Protein 9CTM (pdb70)

Foldseek 3Di:
DDDDDDDFAFDDFFKFWQFKWKFWQVRLILVRVLVLLAVVHFSWDFDQPQHHQQVVHFHRIFRATDDLWFAQQVLLPHDQLLQQLAASLLRRLLLQLQLRCLQQLAALVRQAPFQEEEQEEEDDQVVVLLQPLPDDPSNPSNVCHRDQQNSQVSSCVSSVHDYHYGYFYPLVRQLVSVQVRVVCCRRRRGFKYWRAYWFHDHAVVVSVVCVVVQQADHDAQQFQAQPQRHWHEHTMNMIIMMGGQVPTQAGLWIWLHKDKDFPPDDPVDLQAEDLVGLLVGLQVGCVVSVPQLLFAAEEAEQRRRHPRPRLSRLVSCCVRRLVPHPAAHEYAHCCQRSIAHRSRRQVVVVSQVSSCLQVQKRRAGPNHDHGRPSRCCCVVRNHDYRHHIDRNPFTKYKYWDARGRTMTMITMIGHDFDAADAFPDLQDKFKQKAFFADPVLVVVVVVVCLVVSSDVSLSSSRLSHRQDQCSSTQWIKMWMHNDPDGDIDIDGADRDFFAEEEEEEDFPLDDQQQCVQVCVFPLLVVLLVVLQVLCVVVVDRLVCCNHVNDPVNCLAQQNRLLNFLSQLQSVLRVQVLFPFDHLAYEYWQSRVLSSCCSQVLDHSSLSSLLSNLLSCLQPVDCQAQKFWWWWQCAPVRCQVLADPQWHWAERLARRTTTIMGHPVSVVVSLVVSCVVNIPTGTDPNSRHGWQEPSLVVSLVVQLVVFQVPRDWDFGDPRYDAQQDDPVCCPPPLNTTCGSSVSSRSRHHHGNNLVRLVPRDLQHEYEYRTSAPPCQVSSDNRNDDNYHYAYQAHPPDPRSVVSNSNRVRVVVSNPGDTHRCSSGDDDDPNRRSNRDGSSVSNSVRHDGPDTHDHRHNVSNDD/DDDDDDDFAFDDFFKFWQFKWKFWQVRLILVRVLVCLQVVHFRKDFDQPQHHQQVVHFHRIFGETPDLFFAFCLLQVHDQLLQQLAASLLRRLLLQLQLRCLQQLAALVRQAPFQEEEQEEEDDQCVCLLAPLPDDPSNPSNVCHRDQQNSQVSSCVRSNHDYHYGYDYPLVSLLVSVQVRVVCCRRRSHFKYWRAYWFHDHAVVVSVVCVVVQQADHDAQQFQAQPQRHWHEHTMNMIIMMGGQVPTQAGLWIWLDKDKDFLPDDPVDLQAEDLVGLLVRLQVGCVVSVPQLLFAAEEAEQRRRHPRPRQSRLVSSCVRRLVPHPAAHEYAYCCQRRIAHRSRNQVVSVSQVSSCLQVQKRRAGPNHDHGHPSNCCCPVRNHDYRHHIDRNNFTKYKYWDQRGSGIIMITMIGHDFDAADAFPDLQDKFKQKAFFADPVLVVVVVVVCLVVSSDVSLSSSRLSHRQDQCSNGQWIKMWMHNDPDGDIDIDGADNDFFAEEEEEEAFPLDDQQQCVQVCVFPLLVVLLVVLQVLCVVVPDRLPCCNHVNDVVQVLAQQNRLLNFQSLLRSVLRVQVLFPFDHQAYEYWQSRVLSRCCSQVLDHSSLSSVLSNLLSCLDVPDDFAFKWKWWKQAAQVGQQVLQDPQWGWAERLARGITMIIGAHVSVVVSLVVVVVPPIHGHIDDDSRDGWQTPSLPRSLVVSLVVFVVPRDWDFGDPRYDAFQDDPVCCPPPLVTTCGSSVSSSSRHHGGNRLRSLVPRDLQHEYEYRTSADDSQVSSDNRRDDNYHYAYQAHPPDPRSVVSNSNRVRVVVSNTTDTRSCSSGDDDDPNRRSNRDGSSVSNSVRHDGPDTHDHRHNVSNDD

Sequence (1722 aa):
PPKTPNVVEPYKGEVAICGLSGRYPESANVGELEYNLFNKIDMVTIDNRRWEPGYLGTPERMGKVKTITDFDAEFFGVHTKGAQTMDPMLRNLLEVVYEAIVDAGESLESMKGTRTGVYIGVSNNEVDTAYMKNWTDDDAYMVQGCHHSMYPNWISFFFDFSGPSTAYNTASTSLVCLDAAERHLRMGVIDNAIVGGSNFIYRPATTKLFMGMNFLGSSTCKAFDESGDGFVRGEVASAILLKKADTAKRVYCTLVGSMLNNDGNQTNGILYPNSEAQEQLMTDIYSTHKIDANEVKYFECHGTGTQAGDPNETRAICNAVCKGKKDPLLIGSIKSNLGHGETASGINGISKVIITMHSRQIPPNLHFKNPNPKIPGLFDGRLKVVTETTPFDGGLIAINSFGMGGTNAHAIFRSFDKRAEPHPASDKPRLFTYCARTEEGLQKIFEEAHKHASNVEFHALCQESANTKPKSLPYRGATILNAEGEYTEIQKCPSKAREVWFVYSGMGSQWVGMGRSLMALDVFRQSIEETAAILSPFGVDLMSLLMDGTEDKLKEIMPPFICINAIQLALTDLLNSMGIVPDGLVGHSLGEVGCAYADGCLTRREAILSAFWRAKAVIDCEVKPGKMAAVELTWEEAKRLCPPGVVAACHNSQDSVTISGGAQEMTKFMAELSAQGVTVKEVNSNNISYHSSFMTEPAAYLKKGLEKEIVPKPRSKKWISTSIPEERWGNPEAQTADASYQANNLLSSVLFYEGLQKIPSNAIAIEIAPAGLLQSVIKKSLGQDCTIVALQKRKSPNNLEVFFSALGKCYSHGVPMNPLGLYPAVQFPVSIDTPMLSSMVSEAWDHSAKWRVPLVEEFEYPPKTPNVVEPYKGEVAICGLSGRYPESANVGELEYNLFNKIDMVTIDNRRWEPGYLGTPERMGKVKTITDFDAEFFGVHTKGAQTMDPMLRNLLEVVYEAIVDAGESLESMKGTRTGVYIGVSNNEVDTAYMKNWTDDDAYMVQGCHHSMYPNWISFFFDFSGPSTAYNTASTSLVCLDAAERHLRMGVIDNAIVGGSNFIYRPATTKLFMGMNFLGSSTCKAFDESGDGFVRGEVASAILLKKADTAKRVYCTLVGSMLNNDGNQTNGILYPNSEAQEQLMTDIYSTHKIDANEVKYFECHGTGTQAGDPNETRAICNAVCKGKKDPLLIGSIKSNLGHGETASGINGISKVIITMHSRQIPPNLHFKNPNPKIPGLFDGRLKVVTETTPFDGGLIAINSFGMGGTNAHAIFRSFDKRAEPHPASDKPRLFTYCARTEEGLQKIFEEAHKHASNVEFHALCQESANTKPKSLPYRGATILNAEGEYTEIQKCPSKAREVWFVYSGMGSQWVGMGRSLMALDVFRQSIEETAAILSPFGVDLMSLLMDGTEDKLKEIMPPFICINAIQLALTDLLNSMGIVPDGLVGHSLGEVGCAYADGCLTRREAILSAFWRAKAVIDCEVKPGKMAAVELTWEEAKRLCPPGVVAACHNSQDSVTISGGAQEMTKFMAELSAQGVTVKEVNSNNISYHSSFMTEPAAYLKKGLEKEIVPKPRSKKWISTSIPEERWGNPEAQTADASYQANNLLSSVLFYEGLQKIPSNAIAIEIAPAGLLQSVIKKSLGQDCTIVALQKRKSPNNLEVFFSALGKCYSHGVPMNPLGLYPAVQFPVSIDTPMLSSMVSEAWDHSAKWRVPLVEEFEY

Organism: Elysia chlorotica (NCBI:txid188477)

Radius of gyration: 47.76 Å; Cα contacts (8 Å, |Δi|>4): 4162; chains: 2; bounding box: 87×82×173 Å

InterPro domains:
  IPR001227 Acyl transferase domain superfamily [G3DSA:3.40.366.10] (380-674)
  IPR011032 GroES-like superfamily [SSF50129] (1426-1535)
  IPR013968 Polyketide synthase-like, ketoreductase domain [PF08659] (1743-1923)
  IPR014030 Beta-ketoacyl synthase-like, N-terminal domain [PF00109] (2-139)
  IPR014031 Beta-ketoacyl synthase, C-terminal domain [PF02801] (176-250)
  IPR014043 Acyl transferase domain [PF00698] (383-689)
  IPR014043 Acyl transferase domain [SM00827] (385-675)
  IPR016035 Acyl transferase/acyl hydrolase/lysophospholipase [SSF52151] (382-662)
  IPR016036 Malonyl-CoA ACP transacylase, ACP-binding [SSF55048] (507-561)
  IPR016039 Thiolase-like [G3DSA:3.40.47.10] (1-297)
  IPR016039 Thiolase-like [SSF53901] (2-141)
  IPR016039 Thiolase-like [SSF53901] (110-299)
  IPR020841 Polyketide synthase, beta-ketoacyl synthase domain [PS52004] (1-297)
  IPR020841 Polyketide synthase, beta-ketoacyl synthase domain [SM00825] (1-300)
  IPR020843 Enoylreductase domain [SM00829] (1391-1712)
  IPR029063 S-adenosyl-L-methionine-dependent methyltransferase superfamily [G3DSA:3.40.50.150] (981-1252)
  IPR029063 S-adenosyl-L-methionine-dependent methyltransferase superfamily [SSF53335] (1033-1242)
  IPR032821 Polyketide synthase, C-terminal extension [PF16197] (253-362)
  IPR036291 NAD(P)-binding domain superfamily [SSF51735] (1501-1633)
  IPR036291 NAD(P)-binding domain superfamily [SSF51735] (1740-1974)

Structure (mmCIF, N/CA/C/O backbone):
data_9CTM
#
_entry.id   9CTM
#
_cell.length_a   1.00
_cell.length_b   1.00
_cell.length_c   1.00
_cell.angle_alpha   90.00
_cell.angle_beta   90.00
_cell.angle_gamma   90.00
#
_symmetry.space_group_name_H-M   'P 1'
#
loop_
_atom_site.group_PDB
_atom_site.id
_atom_site.type_symbol
_atom_site.label_atom_id
_atom_site.label_alt_id
_atom_site.label_comp_id
_atom_site.label_asym_id
_atom_site.label_entity_id
_atom_site.label_seq_id
_atom_site.pdbx_PDB_ins_code
_atom_site.Cartn_x
_atom_site.Cartn_y
_atom_site.Cartn_z
_atom_site.occupancy
_atom_site.B_iso_or_equiv
_atom_site.auth_seq_id
_atom_site.auth_comp_id
_atom_site.auth_asym_id
_atom_site.auth_atom_id
_atom_site.pdbx_PDB_model_num
ATOM 1 N N . PRO A 1 16 ? 169.454 234.680 148.898 1.00 94.51 16 PRO A N 1
ATOM 2 C CA . PRO A 1 16 ? 170.050 233.564 149.639 1.00 96.60 16 PRO A CA 1
ATOM 3 C C . PRO A 1 16 ? 169.637 233.516 151.113 1.00 95.41 16 PRO A C 1
ATOM 4 O O . PRO A 1 16 ? 169.358 232.427 151.614 1.00 88.52 16 PRO A O 1
ATOM 15 N N . PRO A 1 17 ? 169.601 234.661 151.798 1.00 91.56 17 PRO A N 1
ATOM 16 C CA . PRO A 1 17 ? 169.142 234.655 153.193 1.00 84.78 17 PRO A CA 1
ATOM 17 C C . PRO A 1 17 ? 167.722 234.120 153.303 1.00 85.64 17 PRO A C 1
ATOM 18 O O . PRO A 1 17 ? 166.881 234.349 152.431 1.00 85.35 17 PRO A O 1
ATOM 29 N N . LYS A 1 18 ? 167.461 233.401 154.391 1.00 81.47 18 LYS A N 1
ATOM 30 C CA . LYS A 1 18 ? 166.163 232.787 154.637 1.00 74.55 18 LYS A CA 1
ATOM 31 C C . LYS A 1 18 ? 165.399 233.602 155.671 1.00 72.10 18 LYS A C 1
ATOM 32 O O . LYS A 1 18 ? 165.949 233.959 156.718 1.00 70.71 18 LYS A O 1
ATOM 51 N N . THR A 1 19 ? 164.139 233.891 155.375 1.00 74.17 19 THR A N 1
ATOM 52 C CA . THR A 1 19 ? 163.303 234.654 156.295 1.00 75.51 19 THR A CA 1
ATOM 53 C C . THR A 1 19 ? 162.919 233.778 157.482 1.00 74.99 19 THR A C 1
ATOM 54 O O . THR A 1 19 ? 162.315 232.716 157.281 1.00 72.24 19 THR A O 1
ATOM 65 N N . PRO A 1 20 ? 163.240 234.165 158.717 1.00 70.91 20 PRO A N 1
ATOM 66 C CA . PRO A 1 20 ? 162.857 233.330 159.863 1.00 66.38 20 PRO A CA 1
ATOM 67 C C . PRO A 1 20 ? 161.347 233.170 159.958 1.00 71.81 20 PRO A C 1
ATOM 68 O O . PRO A 1 20 ? 160.586 234.098 159.676 1.00 77.55 20 PRO A O 1
ATOM 79 N N . ASN A 1 21 ? 160.919 231.977 160.359 1.00 69.76 21 ASN A N 1
ATOM 80 C CA . ASN A 1 21 ? 159.507 231.723 160.603 1.00 67.68 21 ASN A CA 1
ATOM 81 C C . ASN A 1 21 ? 159.095 232.321 161.941 1.00 69.28 21 ASN A C 1
ATOM 82 O O . ASN A 1 21 ? 159.857 232.293 162.912 1.00 73.34 21 ASN A O 1
ATOM 93 N N . VAL A 1 22 ? 157.880 232.864 161.989 1.00 69.91 22 VAL A N 1
ATOM 94 C CA . VAL A 1 22 ? 157.367 233.514 163.193 1.00 71.12 22 VAL A CA 1
ATOM 95 C C . VAL A 1 22 ? 156.776 232.424 164.083 1.00 73.30 22 VAL A C 1
ATOM 96 O O . VAL A 1 22 ? 155.662 231.951 163.850 1.00 75.86 22 VAL A O 1
ATOM 109 N N . VAL A 1 23 ? 157.522 232.023 165.106 1.00 69.77 23 VAL A N 1
ATOM 110 C CA . VAL A 1 23 ? 157.080 231.021 166.069 1.00 65.37 23 VAL A CA 1
ATOM 111 C C . VAL A 1 23 ? 156.545 231.780 167.278 1.00 67.55 23 VAL A C 1
ATOM 112 O O . VAL A 1 23 ? 157.314 232.274 168.108 1.00 69.95 23 VAL A O 1
ATOM 125 N N . GLU A 1 24 ? 155.223 231.875 167.380 1.00 66.86 24 GLU A N 1
ATOM 126 C CA . GLU A 1 24 ? 154.571 232.574 168.474 1.00 64.28 24 GLU A CA 1
ATOM 127 C C . GLU A 1 24 ? 153.477 231.700 169.069 1.00 63.84 24 GLU A C 1
ATOM 128 O O . GLU A 1 24 ? 152.902 230.859 168.370 1.00 64.32 24 GLU A O 1
ATOM 140 N N . PRO A 1 25 ? 153.169 231.873 170.355 1.00 61.88 25 PRO A N 1
ATOM 141 C CA . PRO A 1 25 ? 152.108 231.062 170.965 1.00 55.80 25 PRO A CA 1
ATOM 142 C C . PRO A 1 25 ? 150.771 231.277 170.272 1.00 56.16 25 PRO A C 1
ATOM 143 O O . PRO A 1 25 ? 150.451 232.380 169.823 1.00 63.90 25 PRO A O 1
ATOM 154 N N . TYR A 1 26 ? 149.988 230.205 170.190 1.00 52.07 26 TYR A N 1
ATOM 155 C CA . TYR A 1 26 ? 148.651 230.238 169.614 1.00 53.96 26 TYR A CA 1
ATOM 156 C C . TYR A 1 26 ? 147.626 230.115 170.732 1.00 58.11 26 TYR A C 1
ATOM 157 O O . TYR A 1 26 ? 147.706 229.196 171.555 1.00 60.27 26 TYR A O 1
ATOM 175 N N . LYS A 1 27 ? 146.665 231.039 170.758 1.00 58.44 27 LYS A N 1
ATOM 176 C CA . LYS A 1 27 ? 145.654 231.091 171.806 1.00 56.73 27 LYS A CA 1
ATOM 177 C C . LYS A 1 27 ? 144.258 230.765 171.291 1.00 56.76 27 LYS A C 1
ATOM 178 O O . LYS A 1 27 ? 143.288 230.870 172.050 1.00 62.82 27 LYS A O 1
ATOM 197 N N . GLY A 1 28 ? 144.128 230.373 170.025 1.00 56.68 28 GLY A N 1
ATOM 198 C CA . GLY A 1 28 ? 142.841 230.064 169.441 1.00 56.83 28 GLY A CA 1
ATOM 199 C C . GLY A 1 28 ? 142.420 228.629 169.697 1.00 56.48 28 GLY A C 1
ATOM 200 O O . GLY A 1 28 ? 142.975 227.920 170.538 1.00 53.15 28 GLY A O 1
ATOM 204 N N . GLU A 1 29 ? 141.409 228.203 168.946 1.00 57.43 29 GLU A N 1
ATOM 205 C CA . GLU A 1 29 ? 140.846 226.869 169.088 1.00 50.76 29 GLU A CA 1
ATOM 206 C C . GLU A 1 29 ? 141.483 225.907 168.092 1.00 47.73 29 GLU A C 1
ATOM 207 O O . GLU A 1 29 ? 141.919 226.301 167.007 1.00 48.33 29 GLU A O 1
ATOM 219 N N . VAL A 1 30 ? 141.532 224.635 168.478 1.00 42.93 30 VAL A N 1
ATOM 220 C CA . VAL A 1 30 ? 142.044 223.560 167.635 1.00 39.10 30 VAL A CA 1
ATOM 221 C C . VAL A 1 30 ? 140.887 222.624 167.319 1.00 43.69 30 VAL A C 1
ATOM 222 O O . VAL A 1 30 ? 140.210 222.133 168.231 1.00 48.57 30 VAL A O 1
ATOM 235 N N . ALA A 1 31 ? 140.660 222.378 166.031 1.00 40.28 31 ALA A N 1
ATOM 236 C CA . ALA A 1 31 ? 139.512 221.616 165.564 1.00 37.95 31 ALA A CA 1
ATOM 237 C C . ALA A 1 31 ? 139.966 220.398 164.772 1.00 36.67 31 ALA A C 1
ATOM 238 O O . ALA A 1 31 ? 140.904 220.476 163.971 1.00 38.31 31 ALA A O 1
ATOM 245 N N . ILE A 1 32 ? 139.289 219.277 165.004 1.00 38.72 32 ILE A N 1
ATOM 246 C CA . ILE A 1 32 ? 139.499 218.067 164.215 1.00 37.69 32 ILE A CA 1
ATOM 247 C C . ILE A 1 32 ? 138.642 218.172 162.961 1.00 39.80 32 ILE A C 1
ATOM 248 O O . ILE A 1 32 ? 137.414 218.279 163.043 1.00 40.67 32 ILE A O 1
ATOM 264 N N . CYS A 1 33 ? 139.287 218.138 161.796 1.00 38.27 33 CYS A N 1
ATOM 265 C CA . CYS A 1 33 ? 138.615 218.395 160.528 1.00 31.87 33 CYS A CA 1
ATOM 266 C C . CYS A 1 33 ? 138.372 217.137 159.707 1.00 35.58 33 CYS A C 1
ATOM 267 O O . CYS A 1 33 ? 137.304 217.000 159.103 1.00 42.27 33 CYS A O 1
ATOM 275 N N . GLY A 1 34 ? 139.331 216.218 159.664 1.00 36.33 34 GLY A N 1
ATOM 276 C CA . GLY A 1 34 ? 139.222 215.027 158.845 1.00 34.74 34 GLY A CA 1
ATOM 277 C C . GLY A 1 34 ? 139.364 213.764 159.672 1.00 35.29 34 GLY A C 1
ATOM 278 O O . GLY A 1 34 ? 140.072 213.738 160.679 1.00 36.08 34 GLY A O 1
ATOM 282 N N . LEU A 1 35 ? 138.678 212.710 159.232 1.00 38.29 35 LEU A N 1
ATOM 283 C CA . LEU A 1 35 ? 138.765 211.409 159.876 1.00 35.66 35 LEU A CA 1
ATOM 284 C C . LEU A 1 35 ? 138.624 210.328 158.816 1.00 36.78 35 LEU A C 1
ATOM 285 O O . LEU A 1 35 ? 137.765 210.418 157.935 1.00 39.72 35 LEU A O 1
ATOM 301 N N . SER A 1 36 ? 139.475 209.310 158.910 1.00 33.87 36 SER A N 1
ATOM 302 C CA . SER A 1 36 ? 139.408 208.161 158.021 1.00 32.96 36 SER A CA 1
ATOM 303 C C . SER A 1 36 ? 140.159 207.012 158.674 1.00 36.07 36 SER A C 1
ATOM 304 O O . SER A 1 36 ? 140.978 207.216 159.573 1.00 37.93 36 SER A O 1
ATOM 312 N N . GLY A 1 37 ? 139.869 205.799 158.212 1.00 38.27 37 GLY A N 1
ATOM 313 C CA . GLY A 1 37 ? 140.541 204.632 158.746 1.00 37.64 37 GLY A CA 1
ATOM 314 C C . GLY A 1 37 ? 139.893 203.315 158.380 1.00 39.50 37 GLY A C 1
ATOM 315 O O . GLY A 1 37 ? 138.742 203.275 157.936 1.00 41.52 37 GLY A O 1
ATOM 319 N N . ARG A 1 38 ? 140.635 202.228 158.567 1.00 41.46 38 ARG A N 1
ATOM 320 C CA . ARG A 1 38 ? 140.133 200.875 158.376 1.00 35.78 38 ARG A CA 1
ATOM 321 C C . ARG A 1 38 ? 139.917 200.242 159.742 1.00 38.39 38 ARG A C 1
ATOM 322 O O . ARG A 1 38 ? 140.833 200.222 160.572 1.00 44.02 38 ARG A O 1
ATOM 343 N N . TYR A 1 39 ? 138.717 199.728 159.970 1.00 39.11 39 TYR A N 1
ATOM 344 C CA . TYR A 1 39 ? 138.327 199.128 161.233 1.00 40.29 39 TYR A CA 1
ATOM 345 C C . TYR A 1 39 ? 137.821 197.712 160.993 1.00 43.67 39 TYR A C 1
ATOM 346 O O . TYR A 1 39 ? 137.443 197.362 159.868 1.00 49.59 39 TYR A O 1
ATOM 364 N N . PRO A 1 40 ? 137.814 196.866 162.021 1.00 39.68 40 PRO A N 1
ATOM 365 C CA . PRO A 1 40 ? 137.398 195.472 161.821 1.00 39.75 40 PRO A CA 1
ATOM 366 C C . PRO A 1 40 ? 136.032 195.389 161.157 1.00 43.95 40 PRO A C 1
ATOM 367 O O . PRO A 1 40 ? 135.067 196.022 161.592 1.00 49.21 40 PRO A O 1
ATOM 378 N N . GLU A 1 41 ? 135.956 194.597 160.088 1.00 43.94 41 GLU A N 1
ATOM 379 C CA . GLU A 1 41 ? 134.724 194.445 159.318 1.00 46.73 41 GLU A CA 1
ATOM 380 C C . GLU A 1 41 ? 134.199 195.803 158.858 1.00 48.56 41 GLU A C 1
ATOM 381 O O . GLU A 1 41 ? 132.993 196.058 158.848 1.00 48.02 41 GLU A O 1
ATOM 393 N N . SER A 1 42 ? 135.119 196.685 158.474 1.00 47.59 42 SER A N 1
ATOM 394 C CA . SER A 1 42 ? 134.750 198.024 158.021 1.00 44.00 42 SER A CA 1
ATOM 395 C C . SER A 1 42 ? 135.894 198.584 157.193 1.00 43.48 42 SER A C 1
ATOM 396 O O . SER A 1 42 ? 136.994 198.788 157.716 1.00 47.52 42 SER A O 1
ATOM 404 N N . ALA A 1 43 ? 135.639 198.833 155.911 1.00 43.93 43 ALA A N 1
ATOM 405 C CA . ALA A 1 43 ? 136.640 199.386 155.010 1.00 47.25 43 ALA A CA 1
ATOM 406 C C . ALA A 1 43 ? 136.666 200.909 155.014 1.00 49.11 43 ALA A C 1
ATOM 407 O O . ALA A 1 43 ? 137.534 201.499 154.362 1.00 51.52 43 ALA A O 1
ATOM 414 N N . ASN A 1 44 ? 135.748 201.556 155.725 1.00 45.39 44 ASN A N 1
ATOM 415 C CA . ASN A 1 44 ? 135.690 203.012 155.765 1.00 43.01 44 ASN A CA 1
ATOM 416 C C . ASN A 1 44 ? 134.924 203.430 157.014 1.00 43.57 44 ASN A C 1
ATOM 417 O O . ASN A 1 44 ? 134.398 202.595 157.755 1.00 46.16 44 ASN A O 1
ATOM 428 N N . VAL A 1 45 ? 134.866 204.744 157.241 1.00 41.45 45 VAL A N 1
ATOM 429 C CA . VAL A 1 45 ? 134.185 205.264 158.423 1.00 37.33 45 VAL A CA 1
ATOM 430 C C . VAL A 1 45 ? 132.688 204.992 158.342 1.00 40.69 45 VAL A C 1
ATOM 431 O O . VAL A 1 45 ? 132.034 204.746 159.362 1.00 48.03 45 VAL A O 1
ATOM 444 N N . GLY A 1 46 ? 132.118 205.050 157.137 1.00 41.08 46 GLY A N 1
ATOM 445 C CA . GLY A 1 46 ? 130.693 204.796 156.996 1.00 40.11 46 GLY A CA 1
ATOM 446 C C . GLY A 1 46 ? 130.304 203.396 157.430 1.00 43.84 46 GLY A C 1
ATOM 447 O O . GLY A 1 46 ? 129.291 203.203 158.109 1.00 50.40 46 GLY A O 1
ATOM 451 N N . GLU A 1 47 ? 131.098 202.397 157.038 1.00 43.19 47 GLU A N 1
ATOM 452 C CA . GLU A 1 47 ? 130.818 201.027 157.452 1.00 41.01 47 GLU A CA 1
ATOM 453 C C . GLU A 1 47 ? 130.933 200.878 158.964 1.00 44.97 47 GLU A C 1
ATOM 454 O O . GLU A 1 47 ? 130.121 200.187 159.592 1.00 49.93 47 GLU A O 1
ATOM 466 N N . LEU A 1 48 ? 131.940 201.516 159.567 1.00 42.70 48 LEU A N 1
ATOM 467 C CA . LEU A 1 48 ? 132.073 201.472 161.019 1.00 40.49 48 LEU A CA 1
ATOM 468 C C . LEU A 1 48 ? 130.857 202.089 161.697 1.00 41.25 48 LEU A C 1
ATOM 469 O O . LEU A 1 48 ? 130.342 201.545 162.679 1.00 45.62 48 LEU A O 1
ATOM 485 N N . GLU A 1 49 ? 130.389 203.230 161.188 1.00 42.00 49 GLU A N 1
ATOM 486 C CA . GLU A 1 49 ? 129.213 203.873 161.766 1.00 43.20 49 GLU A CA 1
ATOM 487 C C . GLU A 1 49 ? 127.986 202.981 161.638 1.00 47.61 49 GLU A C 1
ATOM 488 O O . GLU A 1 49 ? 127.211 202.832 162.591 1.00 52.30 49 GLU A O 1
ATOM 500 N N . TYR A 1 50 ? 127.796 202.373 160.464 1.00 44.60 50 TYR A N 1
ATOM 501 C CA . TYR A 1 50 ? 126.653 201.489 160.267 1.00 45.23 50 TYR A CA 1
ATOM 502 C C . TYR A 1 50 ? 126.705 200.306 161.225 1.00 48.34 50 TYR A C 1
ATOM 503 O O . TYR A 1 50 ? 125.690 199.942 161.830 1.00 52.16 50 TYR A O 1
ATOM 521 N N . ASN A 1 51 ? 127.881 199.693 161.377 1.00 46.46 51 ASN A N 1
ATOM 522 C CA . ASN A 1 51 ? 128.011 198.565 162.293 1.00 44.14 51 ASN A CA 1
ATOM 523 C C . ASN A 1 51 ? 127.746 198.991 163.732 1.00 44.62 51 ASN A C 1
ATOM 524 O O . ASN A 1 51 ? 127.060 198.285 164.480 1.00 48.82 51 ASN A O 1
ATOM 535 N N . LEU A 1 52 ? 128.284 200.143 164.138 1.00 46.06 52 LEU A N 1
ATOM 536 C CA . LEU A 1 52 ? 128.097 200.605 165.509 1.00 45.19 52 LEU A CA 1
ATOM 537 C C . LEU A 1 52 ? 126.629 200.883 165.804 1.00 48.56 52 LEU A C 1
ATOM 538 O O . LEU A 1 52 ? 126.125 200.521 166.873 1.00 52.88 52 LEU A O 1
ATOM 554 N N . PHE A 1 53 ? 125.926 201.524 164.869 1.00 48.21 53 PHE A N 1
ATOM 555 C CA . PHE A 1 53 ? 124.540 201.906 165.106 1.00 47.44 53 PHE A CA 1
ATOM 556 C C . PHE A 1 53 ? 123.552 200.776 164.849 1.00 51.58 53 PHE A C 1
ATOM 557 O O . PHE A 1 53 ? 122.361 200.944 165.136 1.00 52.22 53 PHE A O 1
ATOM 574 N N . ASN A 1 54 ? 124.006 199.639 164.322 1.00 51.85 54 ASN A N 1
ATOM 575 C CA . ASN A 1 54 ? 123.146 198.487 164.082 1.00 50.62 54 ASN A CA 1
ATOM 576 C C . ASN A 1 54 ? 123.451 197.326 165.021 1.00 53.63 54 ASN A C 1
ATOM 577 O O . ASN A 1 54 ? 122.943 196.220 164.807 1.00 57.67 54 ASN A O 1
ATOM 588 N N . LYS A 1 55 ? 124.259 197.550 166.055 1.00 51.32 55 LYS A N 1
ATOM 589 C CA . LYS A 1 55 ? 124.594 196.514 167.031 1.00 50.21 55 LYS A CA 1
ATOM 590 C C . LYS A 1 55 ? 125.143 195.268 166.339 1.00 50.78 55 LYS A C 1
ATOM 591 O O . LYS A 1 55 ? 124.746 194.136 166.625 1.00 56.62 55 LYS A O 1
ATOM 610 N N . ILE A 1 56 ? 126.072 195.488 165.412 1.00 47.70 56 ILE A N 1
ATOM 611 C CA . ILE A 1 56 ? 126.716 194.414 164.665 1.00 49.18 56 ILE A CA 1
ATOM 612 C C . ILE A 1 56 ? 128.102 194.186 165.252 1.00 49.31 56 ILE A C 1
ATOM 613 O O . ILE A 1 56 ? 128.905 195.122 165.351 1.00 48.11 56 ILE A O 1
ATOM 629 N N . ASP A 1 57 ? 128.382 192.944 165.639 1.00 49.25 57 ASP A N 1
ATOM 630 C CA . ASP A 1 57 ? 129.680 192.606 166.207 1.00 47.37 57 ASP A CA 1
ATOM 631 C C . ASP A 1 57 ? 130.727 192.562 165.101 1.00 50.10 57 ASP A C 1
ATOM 632 O O . ASP A 1 57 ? 130.569 191.835 164.114 1.00 54.61 57 ASP A O 1
ATOM 641 N N . MET A 1 58 ? 131.796 193.338 165.264 1.00 46.29 58 MET A N 1
ATOM 642 C CA . MET A 1 58 ? 132.846 193.439 164.261 1.00 45.64 58 MET A CA 1
ATOM 643 C C . MET A 1 58 ? 133.994 192.467 164.500 1.00 47.12 58 MET A C 1
ATOM 644 O O . MET A 1 58 ? 134.951 192.460 163.719 1.00 52.90 58 MET A O 1
ATOM 658 N N . VAL A 1 59 ? 133.926 191.654 165.550 1.00 48.92 59 VAL A N 1
ATOM 659 C CA . VAL A 1 59 ? 134.907 190.605 165.804 1.00 55.64 59 VAL A CA 1
ATOM 660 C C . VAL A 1 59 ? 134.318 189.286 165.325 1.00 58.73 59 VAL A C 1
ATOM 661 O O . VAL A 1 59 ? 133.212 188.906 165.731 1.00 59.03 59 VAL A O 1
ATOM 674 N N . THR A 1 60 ? 135.048 188.594 164.454 1.00 54.48 60 THR A N 1
ATOM 675 C CA . THR A 1 60 ? 134.551 187.397 163.792 1.00 56.76 60 THR A CA 1
ATOM 676 C C . THR A 1 60 ? 135.569 186.273 163.923 1.00 56.21 60 THR A C 1
ATOM 677 O O . THR A 1 60 ? 136.711 186.478 164.343 1.00 55.58 60 THR A O 1
ATOM 688 N N . ILE A 1 61 ? 135.133 185.072 163.554 1.00 59.03 61 ILE A N 1
ATOM 689 C CA . ILE A 1 61 ? 135.959 183.872 163.594 1.00 54.33 61 ILE A CA 1
ATOM 690 C C . ILE A 1 61 ? 136.164 183.399 162.162 1.00 55.81 61 ILE A C 1
ATOM 691 O O . ILE A 1 61 ? 135.201 183.034 161.477 1.00 58.91 61 ILE A O 1
ATOM 707 N N . ASP A 1 62 ? 137.411 183.404 161.713 1.00 52.96 62 ASP A N 1
ATOM 708 C CA . ASP A 1 62 ? 137.768 182.979 160.361 1.00 55.45 62 ASP A CA 1
ATOM 709 C C . ASP A 1 62 ? 139.283 182.799 160.319 1.00 55.42 62 ASP A C 1
ATOM 710 O O . ASP A 1 62 ? 139.959 182.862 161.353 1.00 59.91 62 ASP A O 1
ATOM 719 N N . ASN A 1 63 ? 139.818 182.578 159.121 1.00 51.65 63 ASN A N 1
ATOM 720 C CA . ASN A 1 63 ? 141.234 182.291 158.918 1.00 53.30 63 ASN A CA 1
ATOM 721 C C . ASN A 1 63 ? 141.902 183.367 158.068 1.00 53.90 63 ASN A C 1
ATOM 722 O O . ASN A 1 63 ? 142.768 183.078 157.239 1.00 54.04 63 ASN A O 1
ATOM 733 N N . ARG A 1 64 ? 141.509 184.628 158.263 1.00 50.16 64 ARG A N 1
ATOM 734 C CA . ARG A 1 64 ? 142.148 185.713 157.524 1.00 46.75 64 ARG A CA 1
ATOM 735 C C . ARG A 1 64 ? 143.626 185.822 157.878 1.00 48.84 64 ARG A C 1
ATOM 736 O O . ARG A 1 64 ? 144.472 186.008 156.995 1.00 52.66 64 ARG A O 1
ATOM 757 N N . ARG A 1 65 ? 143.956 185.708 159.164 1.00 47.57 65 ARG A N 1
ATOM 758 C CA . ARG A 1 65 ? 145.336 185.749 159.635 1.00 47.88 65 ARG A CA 1
ATOM 759 C C . ARG A 1 65 ? 145.887 184.357 159.920 1.00 51.17 65 ARG A C 1
ATOM 760 O O . ARG A 1 65 ? 146.969 184.008 159.441 1.00 52.92 65 ARG A O 1
ATOM 781 N N . TRP A 1 66 ? 145.159 183.555 160.692 1.00 51.03 66 TRP A N 1
ATOM 782 C CA . TRP A 1 66 ? 145.554 182.181 160.966 1.00 50.03 66 TRP A CA 1
ATOM 783 C C . TRP A 1 66 ? 144.304 181.394 161.335 1.00 54.06 66 TRP A C 1
ATOM 784 O O . TRP A 1 66 ? 143.242 181.964 161.595 1.00 54.99 66 TRP A O 1
ATOM 805 N N . GLU A 1 67 ? 144.447 180.072 161.356 1.00 56.45 67 GLU A N 1
ATOM 806 C CA . GLU A 1 67 ? 143.300 179.208 161.576 1.00 57.01 67 GLU A CA 1
ATOM 807 C C . GLU A 1 67 ? 142.665 179.508 162.935 1.00 56.36 67 GLU A C 1
ATOM 808 O O . GLU A 1 67 ? 143.367 179.835 163.897 1.00 59.43 67 GLU A O 1
ATOM 820 N N . PRO A 1 68 ? 141.331 179.402 163.048 1.00 51.61 68 PRO A N 1
ATOM 821 C CA . PRO A 1 68 ? 140.682 179.716 164.331 1.00 52.36 68 PRO A CA 1
ATOM 822 C C . PRO A 1 68 ? 141.008 178.698 165.412 1.00 59.52 68 PRO A C 1
ATOM 823 O O . PRO A 1 68 ? 140.195 177.824 165.728 1.00 65.06 68 PRO A O 1
ATOM 834 N N . GLY A 1 69 ? 142.203 178.807 165.986 1.00 57.10 69 GLY A N 1
ATOM 835 C CA . GLY A 1 69 ? 142.642 177.878 167.008 1.00 53.95 69 GLY A CA 1
ATOM 836 C C . GLY A 1 69 ? 144.093 177.475 166.850 1.00 54.10 69 GLY A C 1
ATOM 837 O O . GLY A 1 69 ? 144.610 176.674 167.635 1.00 54.27 69 GLY A O 1
ATOM 841 N N . TYR A 1 70 ? 144.760 178.021 165.836 1.00 52.58 70 TYR A N 1
ATOM 842 C CA . TYR A 1 70 ? 146.164 177.709 165.611 1.00 52.30 70 TYR A CA 1
ATOM 843 C C . TYR A 1 70 ? 146.983 178.061 166.846 1.00 54.34 70 TYR A C 1
ATOM 844 O O . TYR A 1 70 ? 146.865 179.161 167.393 1.00 58.29 70 TYR A O 1
ATOM 862 N N . LEU A 1 71 ? 147.815 177.117 167.286 1.00 55.18 71 LEU A N 1
ATOM 863 C CA . LEU A 1 71 ? 148.638 177.270 168.483 1.00 51.54 71 LEU A CA 1
ATOM 864 C C . LEU A 1 71 ? 147.799 177.533 169.730 1.00 51.88 71 LEU A C 1
ATOM 865 O O . LEU A 1 71 ? 148.323 177.998 170.747 1.00 53.42 71 LEU A O 1
ATOM 881 N N . GLY A 1 72 ? 146.501 177.242 169.679 1.00 53.11 72 GLY A N 1
ATOM 882 C CA . GLY A 1 72 ? 145.636 177.449 170.822 1.00 53.34 72 GLY A CA 1
ATOM 883 C C . GLY A 1 72 ? 145.193 178.877 171.046 1.00 57.01 72 GLY A C 1
ATOM 884 O O . GLY A 1 72 ? 144.611 179.167 172.098 1.00 54.11 72 GLY A O 1
ATOM 888 N N . THR A 1 73 ? 145.446 179.778 170.100 1.00 55.99 73 THR A N 1
ATOM 889 C CA . THR A 1 73 ? 145.050 181.165 170.264 1.00 52.24 73 THR A CA 1
ATOM 890 C C . THR A 1 73 ? 143.529 181.296 170.205 1.00 53.99 73 THR A C 1
ATOM 891 O O . THR A 1 73 ? 142.843 180.434 169.650 1.00 56.38 73 THR A O 1
ATOM 902 N N . PRO A 1 74 ? 142.976 182.365 170.780 1.00 53.81 74 PRO A N 1
ATOM 903 C CA . PRO A 1 74 ? 141.520 182.549 170.729 1.00 52.26 74 PRO A CA 1
ATOM 904 C C . PRO A 1 74 ? 141.017 182.595 169.294 1.00 54.39 74 PRO A C 1
ATOM 905 O O . PRO A 1 74 ? 141.665 183.151 168.404 1.00 54.01 74 PRO A O 1
ATOM 916 N N . GLU A 1 75 ? 139.844 181.998 169.077 1.00 51.83 75 GLU A N 1
ATOM 917 C CA . GLU A 1 75 ? 139.307 181.889 167.724 1.00 55.02 75 GLU A CA 1
ATOM 918 C C . GLU A 1 75 ? 138.878 183.249 167.185 1.00 54.89 75 GLU A C 1
ATOM 919 O O . GLU A 1 75 ? 139.226 183.619 166.058 1.00 57.77 75 GLU A O 1
ATOM 931 N N . ARG A 1 76 ? 138.124 184.008 167.975 1.00 52.32 76 ARG A N 1
ATOM 932 C CA . ARG A 1 76 ? 137.582 185.276 167.509 1.00 53.39 76 ARG A CA 1
ATOM 933 C C . ARG A 1 76 ? 138.628 186.381 167.593 1.00 50.31 76 ARG A C 1
ATOM 934 O O . ARG A 1 76 ? 139.490 186.390 168.476 1.00 50.09 76 ARG A O 1
ATOM 955 N N . MET A 1 77 ? 138.541 187.321 166.654 1.00 53.07 77 MET A N 1
ATOM 956 C CA . MET A 1 77 ? 139.492 188.421 166.575 1.00 45.12 77 MET A CA 1
ATOM 957 C C . MET A 1 77 ? 138.870 189.542 165.756 1.00 45.78 77 MET A C 1
ATOM 958 O O . MET A 1 77 ? 137.924 189.328 164.993 1.00 57.98 77 MET A O 1
ATOM 972 N N . GLY A 1 78 ? 139.420 190.743 165.922 1.00 44.11 78 GLY A N 1
ATOM 973 C CA . GLY A 1 78 ? 139.015 191.883 165.122 1.00 46.73 78 GLY A CA 1
ATOM 974 C C . GLY A 1 78 ? 139.991 192.150 163.995 1.00 50.51 78 GLY A C 1
ATOM 975 O O . GLY A 1 78 ? 141.102 192.636 164.230 1.00 52.46 78 GLY A O 1
ATOM 979 N N . LYS A 1 79 ? 139.590 191.836 162.765 1.00 48.05 79 LYS A N 1
ATOM 980 C CA . LYS A 1 79 ? 140.464 191.914 161.604 1.00 47.13 79 LYS A CA 1
ATOM 981 C C . LYS A 1 79 ? 139.849 192.815 160.543 1.00 47.02 79 LYS A C 1
ATOM 982 O O . LYS A 1 79 ? 138.637 192.776 160.307 1.00 49.15 79 LYS A O 1
ATOM 1001 N N . VAL A 1 80 ? 140.692 193.626 159.904 1.00 43.44 80 VAL A N 1
ATOM 1002 C CA . VAL A 1 80 ? 140.255 194.494 158.817 1.00 43.44 80 VAL A CA 1
ATOM 1003 C C . VAL A 1 80 ? 139.988 193.640 157.584 1.00 50.90 80 VAL A C 1
ATOM 1004 O O . VAL A 1 80 ? 140.394 192.474 157.523 1.00 56.03 80 VAL A O 1
ATOM 1017 N N . LYS A 1 81 ? 139.302 194.215 156.594 1.00 47.47 81 LYS A N 1
ATOM 1018 C CA . LYS A 1 81 ? 138.887 193.436 155.432 1.00 46.27 81 LYS A CA 1
ATOM 1019 C C . LYS A 1 81 ? 140.088 192.935 154.637 1.00 48.30 81 LYS A C 1
ATOM 1020 O O . LYS A 1 81 ? 140.205 191.737 154.357 1.00 49.93 81 LYS A O 1
ATOM 1039 N N . THR A 1 82 ? 140.994 193.839 154.266 1.00 48.32 82 THR A N 1
ATOM 1040 C CA . THR A 1 82 ? 142.138 193.482 153.437 1.00 45.67 82 THR A CA 1
ATOM 1041 C C . THR A 1 82 ? 143.331 194.343 153.824 1.00 46.36 82 THR A C 1
ATOM 1042 O O . THR A 1 82 ? 143.180 195.515 154.179 1.00 50.47 82 THR A O 1
ATOM 1053 N N . ILE A 1 83 ? 144.521 193.745 153.753 1.00 44.44 83 ILE A N 1
ATOM 1054 C CA . ILE A 1 83 ? 145.764 194.450 154.048 1.00 43.38 83 ILE A CA 1
ATOM 1055 C C . ILE A 1 83 ? 146.776 194.206 152.934 1.00 46.28 83 ILE A C 1
ATOM 1056 O O . ILE A 1 83 ? 147.987 194.335 153.146 1.00 50.12 83 ILE A O 1
ATOM 1072 N N . THR A 1 84 ? 146.291 193.855 151.742 1.00 48.01 84 THR A N 1
ATOM 1073 C CA . THR A 1 84 ? 147.159 193.485 150.629 1.00 43.94 84 THR A CA 1
ATOM 1074 C C . THR A 1 84 ? 147.071 194.453 149.454 1.00 45.94 84 THR A C 1
ATOM 1075 O O . THR A 1 84 ? 147.654 194.178 148.398 1.00 47.21 84 THR A O 1
ATOM 1086 N N . ASP A 1 85 ? 146.367 195.572 149.602 1.00 48.72 85 ASP A N 1
ATOM 1087 C CA . ASP A 1 85 ? 146.163 196.523 148.519 1.00 42.61 85 ASP A CA 1
ATOM 1088 C C . ASP A 1 85 ? 146.826 197.852 148.855 1.00 43.22 85 ASP A C 1
ATOM 1089 O O . ASP A 1 85 ? 146.804 198.294 150.008 1.00 41.86 85 ASP A O 1
ATOM 1098 N N . PHE A 1 86 ? 147.414 198.484 147.840 1.00 43.81 86 PHE A N 1
ATOM 1099 C CA . PHE A 1 86 ? 148.070 199.774 148.019 1.00 37.19 86 PHE A CA 1
ATOM 1100 C C . PHE A 1 86 ? 148.277 200.415 146.655 1.00 39.93 86 PHE A C 1
ATOM 1101 O O . PHE A 1 86 ? 148.844 199.789 145.755 1.00 48.18 86 PHE A O 1
ATOM 1118 N N . ASP A 1 87 ? 147.818 201.659 146.510 1.00 37.85 87 ASP A N 1
ATOM 1119 C CA . ASP A 1 87 ? 147.969 202.412 145.264 1.00 37.72 87 ASP A CA 1
ATOM 1120 C C . ASP A 1 87 ? 149.370 203.021 145.245 1.00 38.37 87 ASP A C 1
ATOM 1121 O O . ASP A 1 87 ? 149.580 204.205 145.516 1.00 39.56 87 ASP A O 1
ATOM 1130 N N . ALA A 1 88 ? 150.349 202.179 144.908 1.00 34.58 88 ALA A N 1
ATOM 1131 C CA . ALA A 1 88 ? 151.747 202.585 145.011 1.00 38.07 88 ALA A CA 1
ATOM 1132 C C . ALA A 1 88 ? 152.069 203.728 144.055 1.00 41.42 88 ALA A C 1
ATOM 1133 O O . ALA A 1 88 ? 152.679 204.728 144.451 1.00 47.13 88 ALA A O 1
ATOM 1140 N N . GLU A 1 89 ? 151.665 203.599 142.789 1.00 43.00 89 GLU A N 1
ATOM 1141 C CA . GLU A 1 89 ? 152.013 204.618 141.804 1.00 41.54 89 GLU A CA 1
ATOM 1142 C C . GLU A 1 89 ? 151.475 205.989 142.197 1.00 38.70 89 GLU A C 1
ATOM 1143 O O . GLU A 1 89 ? 152.052 207.013 141.814 1.00 43.76 89 GLU A O 1
ATOM 1155 N N . PHE A 1 90 ? 150.378 206.033 142.957 1.00 38.57 90 PHE A N 1
ATOM 1156 C CA . PHE A 1 90 ? 149.856 207.315 143.419 1.00 36.51 90 PHE A CA 1
ATOM 1157 C C . PHE A 1 90 ? 150.850 208.015 144.338 1.00 39.16 90 PHE A C 1
ATOM 1158 O O . PHE A 1 90 ? 151.041 209.233 144.246 1.00 39.85 90 PHE A O 1
ATOM 1175 N N . PHE A 1 91 ? 151.490 207.262 145.230 1.00 39.54 91 PHE A N 1
ATOM 1176 C CA . PHE A 1 91 ? 152.428 207.814 146.198 1.00 34.89 91 PHE A CA 1
ATOM 1177 C C . PHE A 1 91 ? 153.866 207.817 145.692 1.00 42.16 91 PHE A C 1
ATOM 1178 O O . PHE A 1 91 ? 154.775 208.171 146.449 1.00 49.51 91 PHE A O 1
ATOM 1195 N N . GLY A 1 92 ? 154.091 207.435 144.439 1.00 43.29 92 GLY A N 1
ATOM 1196 C CA . GLY A 1 92 ? 155.436 207.422 143.889 1.00 43.91 92 GLY A CA 1
ATOM 1197 C C . GLY A 1 92 ? 156.350 206.395 144.520 1.00 46.43 92 GLY A C 1
ATOM 1198 O O . GLY A 1 92 ? 157.540 206.670 144.719 1.00 56.18 92 GLY A O 1
ATOM 1202 N N . VAL A 1 93 ? 155.824 205.216 144.840 1.00 42.91 93 VAL A N 1
ATOM 1203 C CA . VAL A 1 93 ? 156.604 204.120 145.405 1.00 49.39 93 VAL A CA 1
ATOM 1204 C C . VAL A 1 93 ? 156.714 203.034 144.345 1.00 51.83 93 VAL A C 1
ATOM 1205 O O . VAL A 1 93 ? 155.698 202.495 143.890 1.00 51.26 93 VAL A O 1
ATOM 1218 N N . HIS A 1 94 ? 157.944 202.715 143.951 1.00 50.37 94 HIS A N 1
ATOM 1219 C CA . HIS A 1 94 ? 158.153 201.683 142.948 1.00 50.39 94 HIS A CA 1
ATOM 1220 C C . HIS A 1 94 ? 157.832 200.307 143.526 1.00 53.03 94 HIS A C 1
ATOM 1221 O O . HIS A 1 94 ? 157.748 200.115 144.743 1.00 53.90 94 HIS A O 1
ATOM 1235 N N . THR A 1 95 ? 157.646 199.339 142.625 1.00 53.65 95 THR A N 1
ATOM 1236 C CA . THR A 1 95 ? 157.211 198.009 143.046 1.00 47.32 95 THR A CA 1
ATOM 1237 C C . THR A 1 95 ? 158.173 197.405 144.063 1.00 48.73 95 THR A C 1
ATOM 1238 O O . THR A 1 95 ? 157.741 196.763 145.028 1.00 51.41 95 THR A O 1
ATOM 1249 N N . LYS A 1 96 ? 159.479 197.595 143.866 1.00 54.47 96 LYS A N 1
ATOM 1250 C CA . LYS A 1 96 ? 160.449 197.033 144.801 1.00 52.56 96 LYS A CA 1
ATOM 1251 C C . LYS A 1 96 ? 160.270 197.618 146.196 1.00 51.91 96 LYS A C 1
ATOM 1252 O O . LYS A 1 96 ? 160.285 196.884 147.192 1.00 54.13 96 LYS A O 1
ATOM 1271 N N . GLY A 1 97 ? 160.100 198.937 146.289 1.00 54.34 97 GLY A N 1
ATOM 1272 C CA . GLY A 1 97 ? 159.886 199.553 147.588 1.00 49.56 97 GLY A CA 1
ATOM 1273 C C . GLY A 1 97 ? 158.557 199.164 148.204 1.00 43.37 97 GLY A C 1
ATOM 1274 O O . GLY A 1 97 ? 158.471 198.910 149.409 1.00 43.80 97 GLY A O 1
ATOM 1278 N N . ALA A 1 98 ? 157.501 199.111 147.388 1.00 42.95 98 ALA A N 1
ATOM 1279 C CA . ALA A 1 98 ? 156.182 198.765 147.906 1.00 40.50 98 ALA A CA 1
ATOM 1280 C C . ALA A 1 98 ? 156.154 197.339 148.441 1.00 44.85 98 ALA A C 1
ATOM 1281 O O . ALA A 1 98 ? 155.524 197.065 149.468 1.00 47.17 98 ALA A O 1
ATOM 1288 N N . GLN A 1 99 ? 156.824 196.411 147.753 1.00 49.14 99 GLN A N 1
ATOM 1289 C CA . GLN A 1 99 ? 156.846 195.028 148.218 1.00 42.17 99 GLN A CA 1
ATOM 1290 C C . GLN A 1 99 ? 157.498 194.923 149.591 1.00 44.59 99 GLN A C 1
ATOM 1291 O O . GLN A 1 99 ? 156.991 194.225 150.476 1.00 45.50 99 GLN A O 1
ATOM 1305 N N . THR A 1 100 ? 158.620 195.610 149.787 1.00 47.01 100 THR A N 1
ATOM 1306 C CA . THR A 1 100 ? 159.278 195.670 151.092 1.00 47.30 100 THR A CA 1
ATOM 1307 C C . THR A 1 100 ? 158.748 196.841 151.914 1.00 46.13 100 THR A C 1
ATOM 1308 O O . THR A 1 100 ? 159.502 197.667 152.425 1.00 52.27 100 THR A O 1
ATOM 1319 N N . MET A 1 101 ? 157.424 196.909 152.041 1.00 42.62 101 MET A N 1
ATOM 1320 C CA . MET A 1 101 ? 156.749 197.994 152.739 1.00 35.78 101 MET A CA 1
ATOM 1321 C C . MET A 1 101 ? 155.712 197.393 153.674 1.00 40.28 101 MET A C 1
ATOM 1322 O O . MET A 1 101 ? 154.955 196.503 153.274 1.00 44.85 101 MET A O 1
ATOM 1336 N N . ASP A 1 102 ? 155.679 197.875 154.909 1.00 41.88 102 ASP A N 1
ATOM 1337 C CA . ASP A 1 102 ? 154.741 197.343 155.885 1.00 41.99 102 ASP A CA 1
ATOM 1338 C C . ASP A 1 102 ? 153.309 197.626 155.435 1.00 40.13 102 ASP A C 1
ATOM 1339 O O . ASP A 1 102 ? 153.002 198.762 155.045 1.00 43.16 102 ASP A O 1
ATOM 1348 N N . PRO A 1 103 ? 152.409 196.638 155.470 1.00 37.51 103 PRO A N 1
ATOM 1349 C CA . PRO A 1 103 ? 151.004 196.936 155.145 1.00 37.29 103 PRO A CA 1
ATOM 1350 C C . PRO A 1 103 ? 150.413 198.016 156.029 1.00 37.38 103 PRO A C 1
ATOM 1351 O O . PRO A 1 103 ? 149.576 198.803 155.563 1.00 42.81 103 PRO A O 1
ATOM 1362 N N . MET A 1 104 ? 150.827 198.077 157.298 1.00 38.04 104 MET A N 1
ATOM 1363 C CA . MET A 1 104 ? 150.352 199.138 158.175 1.00 37.04 104 MET A CA 1
ATOM 1364 C C . MET A 1 104 ? 150.667 200.511 157.602 1.00 35.01 104 MET A C 1
ATOM 1365 O O . MET A 1 104 ? 149.796 201.385 157.588 1.00 37.63 104 MET A O 1
ATOM 1379 N N . LEU A 1 105 ? 151.894 200.716 157.119 1.00 34.67 105 LEU A N 1
ATOM 1380 C CA . LEU A 1 105 ? 152.275 202.023 156.594 1.00 35.51 105 LEU A CA 1
ATOM 1381 C C . LEU A 1 105 ? 151.501 202.361 155.325 1.00 35.69 105 LEU A C 1
ATOM 1382 O O . LEU A 1 105 ? 151.104 203.513 155.123 1.00 40.27 105 LEU A O 1
ATOM 1398 N N . ARG A 1 106 ? 151.281 201.375 154.453 1.00 35.19 106 ARG A N 1
ATOM 1399 C CA . ARG A 1 106 ? 150.515 201.618 153.234 1.00 33.58 106 ARG A CA 1
ATOM 1400 C C . ARG A 1 106 ? 149.081 202.021 153.561 1.00 34.31 106 ARG A C 1
ATOM 1401 O O . ARG A 1 106 ? 148.554 203.011 153.028 1.00 41.37 106 ARG A O 1
ATOM 1422 N N . ASN A 1 107 ? 148.432 201.258 154.444 1.00 33.08 107 ASN A N 1
ATOM 1423 C CA . ASN A 1 107 ? 147.074 201.598 154.851 1.00 32.69 107 ASN A CA 1
ATOM 1424 C C . ASN A 1 107 ? 147.035 202.958 155.533 1.00 34.37 107 ASN A C 1
ATOM 1425 O O . ASN A 1 107 ? 146.085 203.725 155.348 1.00 36.15 10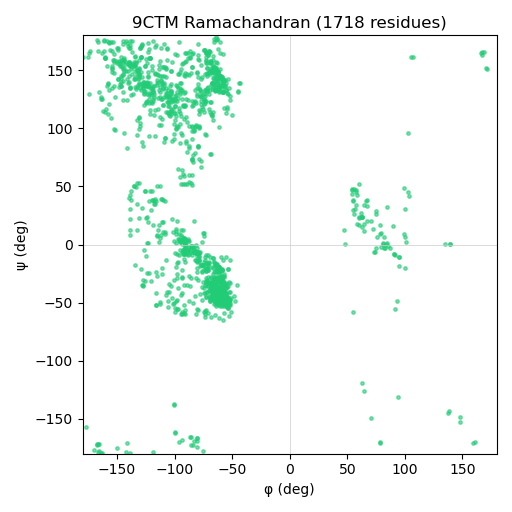7 ASN A O 1
ATOM 1436 N N . LEU A 1 108 ? 148.064 203.277 156.321 1.00 35.46 108 LEU A N 1
ATOM 1437 C CA . LEU A 1 108 ? 148.112 204.570 156.992 1.00 35.34 108 LEU A CA 1
ATOM 1438 C C . LEU A 1 108 ? 148.249 205.707 155.989 1.00 32.92 108 LEU A C 1
ATOM 1439 O O . LEU A 1 108 ? 147.633 206.761 156.158 1.00 35.08 108 LEU A O 1
ATOM 1455 N N . LEU A 1 109 ? 149.056 205.519 154.944 1.00 31.88 109 LEU A N 1
ATOM 1456 C CA . LEU A 1 109 ? 149.177 206.542 153.910 1.00 30.92 109 LEU A CA 1
ATOM 1457 C C . LEU A 1 109 ? 147.842 206.764 153.209 1.00 33.84 109 LEU A C 1
ATOM 1458 O O . LEU A 1 109 ? 147.406 207.908 153.010 1.00 36.82 109 LEU A O 1
ATOM 1474 N N . GLU A 1 110 ? 147.174 205.671 152.829 1.00 34.15 110 GLU A N 1
ATOM 1475 C CA . GLU A 1 110 ? 145.877 205.807 152.173 1.00 33.05 110 GLU A CA 1
ATOM 1476 C C . GLU A 1 110 ? 144.874 206.505 153.085 1.00 31.93 110 GLU A C 1
ATOM 1477 O O . GLU A 1 110 ? 144.128 207.391 152.647 1.00 36.62 110 GLU A O 1
ATOM 1489 N N . VAL A 1 111 ? 144.856 206.128 154.364 1.00 35.29 111 VAL A N 1
ATOM 1490 C CA . VAL A 1 111 ? 143.914 206.713 155.309 1.00 34.53 111 VAL A CA 1
ATOM 1491 C C . VAL A 1 111 ? 144.233 208.182 155.550 1.00 33.96 111 VAL A C 1
ATOM 1492 O O . VAL A 1 111 ? 143.330 209.002 155.735 1.00 35.50 111 VAL A O 1
ATOM 1505 N N . VAL A 1 112 ? 145.518 208.538 155.566 1.00 35.84 112 VAL A N 1
ATOM 1506 C CA . VAL A 1 112 ? 145.901 209.933 155.745 1.00 31.71 112 VAL A CA 1
ATOM 1507 C C . VAL A 1 112 ? 145.425 210.765 154.564 1.00 34.45 112 VAL A C 1
ATOM 1508 O O . VAL A 1 112 ? 144.903 211.872 154.739 1.00 39.99 112 VAL A O 1
ATOM 1521 N N . TYR A 1 113 ? 145.597 210.252 153.343 1.00 36.18 113 TYR A N 1
ATOM 1522 C CA . TYR A 1 113 ? 145.088 210.978 152.182 1.00 33.88 113 TYR A CA 1
ATOM 1523 C C . TYR A 1 113 ? 143.571 211.119 152.250 1.00 31.83 113 TYR A C 1
ATOM 1524 O O . TYR A 1 113 ? 143.022 212.189 151.951 1.00 31.30 113 TYR A O 1
ATOM 1542 N N . GLU A 1 114 ? 142.877 210.048 152.640 1.00 37.79 114 GLU A N 1
ATOM 1543 C CA . GLU A 1 114 ? 141.422 210.110 152.739 1.00 34.56 114 GLU A CA 1
ATOM 1544 C C . GLU A 1 114 ? 140.983 211.132 153.781 1.00 35.71 114 GLU A C 1
ATOM 1545 O O . GLU A 1 114 ? 140.026 211.882 153.560 1.00 35.62 114 GLU A O 1
ATOM 1557 N N . ALA A 1 115 ? 141.666 211.172 154.927 1.00 37.78 115 ALA A N 1
ATOM 1558 C CA . ALA A 1 115 ? 141.335 212.149 155.959 1.00 33.22 115 ALA A CA 1
ATOM 1559 C C . ALA A 1 115 ? 141.607 213.568 155.480 1.00 33.27 115 ALA A C 1
ATOM 1560 O O . ALA A 1 115 ? 140.821 214.483 155.755 1.00 40.26 115 ALA A O 1
ATOM 1567 N N . ILE A 1 116 ? 142.716 213.773 154.767 1.00 37.15 116 ILE A N 1
ATOM 1568 C CA . ILE A 1 116 ? 143.019 215.098 154.235 1.00 34.22 116 ILE A CA 1
ATOM 1569 C C . ILE A 1 116 ? 141.918 215.546 153.285 1.00 33.50 116 ILE A C 1
ATOM 1570 O O . ILE A 1 116 ? 141.476 216.701 153.321 1.00 36.85 116 ILE A O 1
ATOM 1586 N N . VAL A 1 117 ? 141.456 214.641 152.420 1.00 36.22 117 VAL A N 1
ATOM 1587 C CA . VAL A 1 117 ? 140.373 214.990 151.505 1.00 35.65 117 VAL A CA 1
ATOM 1588 C C . VAL A 1 117 ? 139.085 215.252 152.278 1.00 34.87 117 VAL A C 1
ATOM 1589 O O . VAL A 1 117 ? 138.289 216.123 151.907 1.00 39.30 117 VAL A O 1
ATOM 1602 N N . ASP A 1 118 ? 138.859 214.506 153.362 1.00 38.53 118 ASP A N 1
ATOM 1603 C CA . ASP A 1 118 ? 137.623 214.654 154.123 1.00 38.09 118 ASP A CA 1
ATOM 1604 C C . ASP A 1 118 ? 137.507 216.048 154.725 1.00 38.21 118 ASP A C 1
ATOM 1605 O O . ASP A 1 118 ? 136.417 216.630 154.757 1.00 39.15 118 ASP A O 1
ATOM 1614 N N . ALA A 1 119 ? 138.617 216.599 155.205 1.00 39.24 119 ALA A N 1
ATOM 1615 C CA . ALA A 1 119 ? 138.627 217.919 155.831 1.00 35.27 119 ALA A CA 1
ATOM 1616 C C . ALA A 1 119 ? 138.506 219.058 154.830 1.00 38.63 119 ALA A C 1
ATOM 1617 O O . ALA A 1 119 ? 138.694 220.215 155.228 1.00 44.46 119 ALA A O 1
ATOM 1624 N N . GLY A 1 120 ? 138.202 218.791 153.562 1.00 43.90 120 GLY A N 1
ATOM 1625 C CA . GLY A 1 120 ? 138.096 219.843 152.574 1.00 38.49 120 GLY A CA 1
ATOM 1626 C C . GLY A 1 120 ? 139.411 220.304 151.993 1.00 39.40 120 GLY A C 1
ATOM 1627 O O . GLY A 1 120 ? 139.426 221.284 151.239 1.00 49.07 120 GLY A O 1
ATOM 1631 N N . GLU A 1 121 ? 140.513 219.637 152.316 1.00 38.72 121 GLU A N 1
ATOM 1632 C CA . GLU A 1 121 ? 141.825 219.986 151.793 1.00 40.65 121 GLU A CA 1
ATOM 1633 C C . GLU A 1 121 ? 142.159 219.115 150.587 1.00 44.22 121 GLU A C 1
ATOM 1634 O O . GLU A 1 121 ? 141.431 218.185 150.233 1.00 47.71 121 GLU A O 1
ATOM 1646 N N . SER A 1 122 ? 143.287 219.431 149.952 1.00 42.93 122 SER A N 1
ATOM 1647 C CA . SER A 1 122 ? 143.725 218.737 148.751 1.00 44.44 122 SER A CA 1
ATOM 1648 C C . SER A 1 122 ? 145.245 218.639 148.764 1.00 48.88 122 SER A C 1
ATOM 1649 O O . SER A 1 122 ? 145.918 219.183 149.645 1.00 54.00 122 SER A O 1
ATOM 1657 N N . LEU A 1 123 ? 145.787 217.931 147.770 1.00 41.30 123 LEU A N 1
ATOM 1658 C CA . LEU A 1 123 ? 147.234 217.767 147.685 1.00 38.67 123 LEU A CA 1
ATOM 1659 C C . LEU A 1 123 ? 147.930 219.109 147.498 1.00 43.69 123 LEU A C 1
ATOM 1660 O O . LEU A 1 123 ? 148.953 219.382 148.137 1.00 47.65 123 LEU A O 1
ATOM 1676 N N . GLU A 1 124 ? 147.390 219.962 146.624 1.00 49.89 124 GLU A N 1
ATOM 1677 C CA . GLU A 1 124 ? 148.017 221.254 146.369 1.00 52.03 124 GLU A CA 1
ATOM 1678 C C . GLU A 1 124 ? 147.867 222.197 147.557 1.00 52.35 124 GLU A C 1
ATOM 1679 O O . GLU A 1 124 ? 148.777 222.984 147.838 1.00 54.60 124 GLU A O 1
ATOM 1691 N N . SER A 1 125 ? 146.735 222.135 148.260 1.00 51.25 125 SER A N 1
ATOM 1692 C CA . SER A 1 125 ? 146.514 223.023 149.396 1.00 53.61 125 SER A CA 1
ATOM 1693 C C . SER A 1 125 ? 147.344 222.622 150.609 1.00 51.18 125 SER A C 1
ATOM 1694 O O . SER A 1 125 ? 147.798 223.494 151.358 1.00 54.37 125 SER A O 1
ATOM 1702 N N . MET A 1 126 ? 147.552 221.323 150.820 1.00 47.33 126 MET A N 1
ATOM 1703 C CA . MET A 1 126 ? 148.297 220.836 151.973 1.00 41.54 126 MET A CA 1
ATOM 1704 C C . MET A 1 126 ? 149.802 220.791 151.739 1.00 45.62 126 MET A C 1
ATOM 1705 O O . MET A 1 126 ? 150.550 220.515 152.683 1.00 49.78 126 MET A O 1
ATOM 1719 N N . LYS A 1 127 ? 150.262 221.052 150.518 1.00 46.72 127 LYS A N 1
ATOM 1720 C CA . LYS A 1 127 ? 151.684 220.991 150.212 1.00 44.43 127 LYS A CA 1
ATOM 1721 C C . LYS A 1 127 ? 152.380 222.257 150.695 1.00 45.16 127 LYS A C 1
ATOM 1722 O O . LYS A 1 127 ? 151.890 223.369 150.476 1.00 45.41 127 LYS A O 1
ATOM 1741 N N . GLY A 1 128 ? 153.525 222.084 151.354 1.00 41.81 128 GLY A N 1
ATOM 1742 C CA . GLY A 1 128 ? 154.314 223.199 151.831 1.00 42.48 128 GLY A CA 1
ATOM 1743 C C . GLY A 1 128 ? 153.849 223.808 153.135 1.00 46.98 128 GLY A C 1
ATOM 1744 O O . GLY A 1 128 ? 154.468 224.774 153.601 1.00 48.63 128 GLY A O 1
ATOM 1748 N N . THR A 1 129 ? 152.788 223.284 153.739 1.00 45.30 129 THR A N 1
ATOM 1749 C CA . THR A 1 129 ? 152.287 223.828 154.990 1.00 39.99 129 THR A CA 1
ATOM 1750 C C . THR A 1 129 ? 153.130 223.339 156.165 1.00 41.55 129 THR A C 1
ATOM 1751 O O . THR A 1 129 ? 153.841 222.334 156.083 1.00 41.73 129 THR A O 1
ATOM 1762 N N . ARG A 1 130 ? 153.039 224.073 157.275 1.00 43.86 130 ARG A N 1
ATOM 1763 C CA . ARG A 1 130 ? 153.740 223.714 158.508 1.00 39.05 130 ARG A CA 1
ATOM 1764 C C . ARG A 1 130 ? 152.889 222.709 159.287 1.00 40.08 130 ARG A C 1
ATOM 1765 O O . ARG A 1 130 ? 152.269 223.014 160.307 1.00 43.65 130 ARG A O 1
ATOM 1786 N N . THR A 1 131 ? 152.869 221.483 158.774 1.00 37.80 131 THR A N 1
ATOM 1787 C CA . THR A 1 131 ? 152.098 220.392 159.353 1.00 34.82 131 THR A CA 1
ATOM 1788 C C . THR A 1 131 ? 153.040 219.355 159.949 1.00 35.75 131 THR A C 1
ATOM 1789 O O . THR A 1 131 ? 154.073 219.027 159.357 1.00 40.24 131 THR A O 1
ATOM 1800 N N . GLY A 1 132 ? 152.679 218.847 161.121 1.00 34.16 132 GLY A N 1
ATOM 1801 C CA . GLY A 1 132 ? 153.464 217.840 161.820 1.00 32.06 132 GLY A CA 1
ATOM 1802 C C . GLY A 1 132 ? 152.735 216.508 161.831 1.00 32.78 132 GLY A C 1
ATOM 1803 O O . GLY A 1 132 ? 151.505 216.464 161.916 1.00 35.88 132 GLY A O 1
ATOM 1807 N N . VAL A 1 133 ? 153.504 215.426 161.744 1.00 32.29 133 VAL A N 1
ATOM 1808 C CA . VAL A 1 133 ? 152.976 214.067 161.766 1.00 29.14 133 VAL A CA 1
ATOM 1809 C C . VAL A 1 133 ? 153.393 213.424 163.081 1.00 34.14 133 VAL A C 1
ATOM 1810 O O . VAL A 1 133 ? 154.551 213.540 163.497 1.00 41.00 133 VAL A O 1
ATOM 1823 N N . TYR A 1 134 ? 152.451 212.747 163.730 1.00 34.98 134 TYR A N 1
ATOM 1824 C CA . TYR A 1 134 ? 152.621 212.209 165.076 1.00 35.43 134 TYR A CA 1
ATOM 1825 C C . TYR A 1 134 ? 152.145 210.766 165.129 1.00 36.45 134 TYR A C 1
ATOM 1826 O O . TYR A 1 134 ? 151.306 210.388 165.947 1.00 39.44 134 TYR A O 1
ATOM 1844 N N . ILE A 1 135 ? 152.662 209.939 164.220 1.00 36.14 135 ILE A N 1
ATOM 1845 C CA . ILE A 1 135 ? 152.131 208.590 164.073 1.00 34.60 135 ILE A CA 1
ATOM 1846 C C . ILE A 1 135 ? 152.387 207.786 165.343 1.00 36.39 135 ILE A C 1
ATOM 1847 O O . ILE A 1 135 ? 153.360 208.017 166.073 1.00 40.53 135 ILE A O 1
ATOM 1863 N N . GLY A 1 136 ? 151.487 206.847 165.622 1.00 37.12 136 GLY A N 1
ATOM 1864 C CA . GLY A 1 136 ? 151.653 205.931 166.734 1.00 33.42 136 GLY A CA 1
ATOM 1865 C C . GLY A 1 136 ? 151.664 204.492 166.264 1.00 40.54 136 GLY A C 1
ATOM 1866 O O . GLY A 1 136 ? 150.642 203.977 165.801 1.00 41.91 136 GLY A O 1
ATOM 1870 N N . VAL A 1 137 ? 152.813 203.831 166.380 1.00 42.56 137 VAL A N 1
ATOM 1871 C CA . VAL A 1 137 ? 152.992 202.477 165.871 1.00 40.09 137 VAL A CA 1
ATOM 1872 C C . VAL A 1 137 ? 153.971 201.743 166.777 1.00 46.42 137 VAL A C 1
ATOM 1873 O O . VAL A 1 137 ? 154.986 202.307 167.199 1.00 44.82 137 VAL A O 1
ATOM 1886 N N . SER A 1 138 ? 153.662 200.481 167.076 1.00 46.78 138 SER A N 1
ATOM 1887 C CA . SER A 1 138 ? 154.529 199.651 167.909 1.00 43.56 138 SER A CA 1
ATOM 1888 C C . SER A 1 138 ? 154.758 198.251 167.364 1.00 46.28 138 SER A C 1
ATOM 1889 O O . SER A 1 138 ? 155.715 197.598 167.796 1.00 48.70 138 SER A O 1
ATOM 1897 N N . ASN A 1 139 ? 153.934 197.759 166.442 1.00 50.12 139 ASN A N 1
ATOM 1898 C CA . ASN A 1 139 ? 154.023 196.380 165.972 1.00 49.62 139 ASN A CA 1
ATOM 1899 C C . ASN A 1 139 ? 155.160 196.272 164.962 1.00 49.78 139 ASN A C 1
ATOM 1900 O O . ASN A 1 139 ? 155.110 196.886 163.891 1.00 52.90 139 ASN A O 1
ATOM 1911 N N . ASN A 1 140 ? 156.186 195.494 165.301 1.00 48.42 140 ASN A N 1
ATOM 1912 C CA . ASN A 1 140 ? 157.359 195.301 164.453 1.00 52.02 140 ASN A CA 1
ATOM 1913 C C . ASN A 1 140 ? 157.569 193.826 164.119 1.00 53.40 140 ASN A C 1
ATOM 1914 O O . ASN A 1 140 ? 158.701 193.343 164.051 1.00 53.07 140 ASN A O 1
ATOM 1925 N N . GLU A 1 141 ? 156.475 193.090 163.909 1.00 53.97 141 GLU A N 1
ATOM 1926 C CA . GLU A 1 141 ? 156.580 191.689 163.522 1.00 51.64 141 GLU A CA 1
ATOM 1927 C C . GLU A 1 141 ? 156.932 191.511 162.051 1.00 52.03 141 GLU A C 1
ATOM 1928 O O . GLU A 1 141 ? 157.393 190.430 161.666 1.00 58.35 141 GLU A O 1
ATOM 1940 N N . VAL A 1 142 ? 156.728 192.539 161.225 1.00 49.45 142 VAL A N 1
ATOM 1941 C CA . VAL A 1 142 ? 157.061 192.430 159.808 1.00 47.46 142 VAL A CA 1
ATOM 1942 C C . VAL A 1 142 ? 158.561 192.256 159.624 1.00 51.65 142 VAL A C 1
ATOM 1943 O O . VAL A 1 142 ? 159.005 191.569 158.695 1.00 54.66 142 VAL A O 1
ATOM 1956 N N . ASP A 1 143 ? 159.364 192.885 160.483 1.00 54.25 143 ASP A N 1
ATOM 1957 C CA . ASP A 1 143 ? 160.812 192.724 160.399 1.00 58.10 143 ASP A CA 1
ATOM 1958 C C . ASP A 1 143 ? 161.199 191.253 160.464 1.00 58.24 143 ASP A C 1
ATOM 1959 O O . ASP A 1 143 ? 161.950 190.758 159.616 1.00 63.44 143 ASP A O 1
ATOM 1968 N N . THR A 1 144 ? 160.682 190.532 161.461 1.00 54.55 144 THR A N 1
ATOM 1969 C CA . THR A 1 144 ? 161.005 189.115 161.594 1.00 53.10 144 THR A CA 1
ATOM 1970 C C . THR A 1 144 ? 160.510 188.321 160.391 1.00 53.25 144 THR A C 1
ATOM 1971 O O . THR A 1 144 ? 161.217 187.441 159.885 1.00 55.19 144 THR A O 1
ATOM 1982 N N . ALA A 1 145 ? 159.297 188.616 159.919 1.00 50.05 145 ALA A N 1
ATOM 1983 C CA . ALA A 1 145 ? 158.744 187.874 158.790 1.00 46.23 145 ALA A CA 1
ATOM 1984 C C . ALA A 1 145 ? 159.605 188.040 157.545 1.00 47.83 145 ALA A C 1
ATOM 1985 O O . ALA A 1 145 ? 159.889 187.064 156.841 1.00 53.56 145 ALA A O 1
ATOM 1992 N N . TYR A 1 146 ? 160.033 189.270 157.258 1.00 49.69 146 TYR A N 1
ATOM 1993 C CA . TYR A 1 146 ? 160.798 189.539 156.049 1.00 50.25 146 TYR A CA 1
ATOM 1994 C C . TYR A 1 146 ? 162.270 189.173 156.194 1.00 54.50 146 TYR A C 1
ATOM 1995 O O . TYR A 1 146 ? 162.951 188.996 155.178 1.00 60.56 146 TYR A O 1
ATOM 2013 N N . MET A 1 147 ? 162.775 189.056 157.421 1.00 58.92 147 MET A N 1
ATOM 2014 C CA . MET A 1 147 ? 164.176 188.726 157.655 1.00 59.91 147 MET A CA 1
ATOM 2015 C C . MET A 1 147 ? 164.434 187.240 157.842 1.00 61.93 147 MET A C 1
ATOM 2016 O O . MET A 1 147 ? 165.599 186.839 157.939 1.00 64.52 147 MET A O 1
ATOM 2030 N N . LYS A 1 148 ? 163.392 186.414 157.909 1.00 63.17 148 LYS A N 1
ATOM 2031 C CA . LYS A 1 148 ? 163.616 184.985 158.078 1.00 61.81 148 LYS A CA 1
ATOM 2032 C C . LYS A 1 148 ? 164.376 184.412 156.888 1.00 65.62 148 LYS A C 1
ATOM 2033 O O . LYS A 1 148 ? 165.294 183.601 157.059 1.00 74.45 148 LYS A O 1
ATOM 2052 N N . ASN A 1 149 ? 164.011 184.829 155.677 1.00 66.84 149 ASN A N 1
ATOM 2053 C CA . ASN A 1 149 ? 164.670 184.365 154.463 1.00 71.14 149 ASN A CA 1
ATOM 2054 C C . ASN A 1 149 ? 165.246 185.558 153.708 1.00 73.06 149 ASN A C 1
ATOM 2055 O O . ASN A 1 149 ? 165.076 185.679 152.491 1.00 72.50 149 ASN A O 1
ATOM 2066 N N . TRP A 1 150 ? 165.925 186.447 154.431 1.00 78.23 150 TRP A N 1
ATOM 2067 C CA . TRP A 1 150 ? 166.423 187.678 153.832 1.00 80.48 150 TRP A CA 1
ATOM 2068 C C . TRP A 1 150 ? 167.345 187.382 152.655 1.00 81.83 150 TRP A C 1
ATOM 2069 O O . TRP A 1 150 ? 168.200 186.495 152.717 1.00 83.95 150 TRP A O 1
ATOM 2090 N N . THR A 1 151 ? 167.160 188.139 151.576 1.00 80.49 151 THR A N 1
ATOM 2091 C CA . THR A 1 151 ? 168.023 188.078 150.407 1.00 83.29 151 THR A CA 1
ATOM 2092 C C . THR A 1 151 ? 168.264 189.497 149.916 1.00 86.76 151 THR A C 1
ATOM 2093 O O . THR A 1 151 ? 167.699 190.462 150.438 1.00 84.35 151 THR A O 1
ATOM 2104 N N . ASP A 1 152 ? 169.117 189.624 148.903 1.00 92.90 152 ASP A N 1
ATOM 2105 C CA . ASP A 1 152 ? 169.369 190.930 148.318 1.00 86.08 152 ASP A CA 1
ATOM 2106 C C . ASP A 1 152 ? 168.075 191.511 147.752 1.00 84.09 152 ASP A C 1
ATOM 2107 O O . ASP A 1 152 ? 167.072 190.814 147.578 1.00 85.66 152 ASP A O 1
ATOM 2116 N N . ASP A 1 153 ? 168.109 192.813 147.474 1.00 82.17 153 ASP A N 1
ATOM 2117 C CA . ASP A 1 153 ? 166.992 193.632 147.007 1.00 89.88 153 ASP A CA 1
ATOM 2118 C C . ASP A 1 153 ? 166.011 193.934 148.137 1.00 81.62 153 ASP A C 1
ATOM 2119 O O . ASP A 1 153 ? 165.036 194.660 147.905 1.00 76.90 153 ASP A O 1
ATOM 2128 N N . ASP A 1 154 ? 166.228 193.410 149.343 1.00 78.23 154 ASP A N 1
ATOM 2129 C CA . ASP A 1 154 ? 165.394 193.712 150.498 1.00 70.40 154 ASP A CA 1
ATOM 2130 C C . ASP A 1 154 ? 165.942 194.867 151.327 1.00 66.63 154 ASP A C 1
ATOM 2131 O O . ASP A 1 154 ? 165.400 195.158 152.398 1.00 66.22 154 ASP A O 1
ATOM 2140 N N . ALA A 1 155 ? 167.003 195.528 150.858 1.00 65.59 155 ALA A N 1
ATOM 2141 C CA . ALA A 1 155 ? 167.586 196.628 151.619 1.00 60.92 155 ALA A CA 1
ATOM 2142 C C . ALA A 1 155 ? 166.570 197.741 151.844 1.00 59.44 155 ALA A C 1
ATOM 2143 O O . ALA A 1 155 ? 166.498 198.316 152.938 1.00 63.27 155 ALA A O 1
ATOM 2150 N N . TYR A 1 156 ? 165.746 198.027 150.835 1.00 58.98 156 TYR A N 1
ATOM 2151 C CA . TYR A 1 156 ? 164.771 199.111 150.899 1.00 59.74 156 TYR A CA 1
ATOM 2152 C C . TYR A 1 156 ? 163.900 199.029 152.148 1.00 57.35 156 TYR A C 1
ATOM 2153 O O . TYR A 1 156 ? 163.203 199.991 152.487 1.00 61.19 156 TYR A O 1
ATOM 2171 N N . MET A 1 157 ? 163.937 197.889 152.843 1.00 55.40 157 MET A N 1
ATOM 2172 C CA . MET A 1 157 ? 163.190 197.747 154.086 1.00 51.03 157 MET A CA 1
ATOM 2173 C C . MET A 1 157 ? 163.501 198.872 155.061 1.00 52.02 157 MET A C 1
ATOM 2174 O O . MET A 1 157 ? 162.620 199.288 155.822 1.00 54.78 157 MET A O 1
ATOM 2188 N N . VAL A 1 158 ? 164.734 199.393 155.044 1.00 50.61 158 VAL A N 1
ATOM 2189 C CA . VAL A 1 158 ? 165.072 200.478 155.967 1.00 51.53 158 VAL A CA 1
ATOM 2190 C C . VAL A 1 158 ? 164.093 201.630 155.799 1.00 49.53 158 VAL A C 1
ATOM 2191 O O . VAL A 1 158 ? 163.634 202.225 156.782 1.00 55.60 158 VAL A O 1
ATOM 2204 N N . GLN A 1 159 ? 163.750 201.955 154.556 1.00 46.77 159 GLN A N 1
ATOM 2205 C CA . GLN A 1 159 ? 162.834 203.045 154.258 1.00 47.54 159 GLN A CA 1
ATOM 2206 C C . GLN A 1 159 ? 161.392 202.581 154.110 1.00 46.62 159 GLN A C 1
ATOM 2207 O O . GLN A 1 159 ? 160.522 203.402 153.801 1.00 49.95 159 GLN A O 1
ATOM 2221 N N . GLY A 1 160 ? 161.117 201.295 154.323 1.00 44.21 160 GLY A N 1
ATOM 2222 C CA . GLY A 1 160 ? 159.776 200.774 154.142 1.00 42.12 160 GLY A CA 1
ATOM 2223 C C . GLY A 1 160 ? 159.202 200.111 155.376 1.00 42.37 160 GLY A C 1
ATOM 2224 O O . GLY A 1 160 ? 157.979 200.033 155.527 1.00 46.65 160 GLY A O 1
ATOM 2228 N N . CYS A 1 161 ? 160.070 199.630 156.269 1.00 46.34 161 CYS A N 1
ATOM 2229 C CA . CYS A 1 161 ? 159.637 198.898 157.450 1.00 42.88 161 CYS A CA 1
ATOM 2230 C C . CYS A 1 161 ? 159.964 199.586 158.766 1.00 45.29 161 CYS A C 1
ATOM 2231 O O . CYS A 1 161 ? 159.293 199.304 159.765 1.00 49.87 161 CYS A O 1
ATOM 2239 N N . HIS A 1 162 ? 160.961 200.466 158.803 1.00 44.00 162 HIS A N 1
ATOM 2240 C CA . HIS A 1 162 ? 161.312 201.131 160.050 1.00 42.88 162 HIS A CA 1
ATOM 2241 C C . HIS A 1 162 ? 160.149 201.982 160.543 1.00 43.72 162 HIS A C 1
ATOM 2242 O O . HIS A 1 162 ? 159.459 202.638 159.758 1.00 48.95 162 HIS A O 1
ATOM 2256 N N . HIS A 1 163 ? 159.933 201.968 161.860 1.00 43.53 163 HIS A N 1
ATOM 2257 C CA . HIS A 1 163 ? 158.811 202.688 162.446 1.00 41.10 163 HIS A CA 1
ATOM 2258 C C . HIS A 1 163 ? 158.990 204.199 162.396 1.00 39.14 163 HIS A C 1
ATOM 2259 O O . HIS A 1 163 ? 157.995 204.928 162.463 1.00 43.00 163 HIS A O 1
ATOM 2273 N N . SER A 1 164 ? 160.227 204.686 162.281 1.00 38.29 164 SER A N 1
ATOM 2274 C CA . SER A 1 164 ? 160.447 206.121 162.145 1.00 38.16 164 SER A CA 1
ATOM 2275 C C . SER A 1 164 ? 160.038 206.633 160.771 1.00 42.97 164 SER A C 1
ATOM 2276 O O . SER A 1 164 ? 159.795 207.834 160.617 1.00 44.60 164 SER A O 1
ATOM 2284 N N . MET A 1 165 ? 159.961 205.752 159.773 1.00 46.76 165 MET A N 1
ATOM 2285 C CA . MET A 1 165 ? 159.571 206.150 158.428 1.00 41.00 165 MET A CA 1
ATOM 2286 C C . MET A 1 165 ? 158.063 206.271 158.259 1.00 37.31 165 MET A C 1
ATOM 2287 O O . MET A 1 165 ? 157.616 206.834 157.254 1.00 37.48 165 MET A O 1
ATOM 2301 N N . TYR A 1 166 ? 157.273 205.763 159.204 1.00 40.10 166 TYR A N 1
ATOM 2302 C CA . TYR A 1 166 ? 155.821 205.894 159.094 1.00 38.26 166 TYR A CA 1
ATOM 2303 C C . TYR A 1 166 ? 155.388 207.349 159.010 1.00 39.62 166 TYR A C 1
ATOM 2304 O O . TYR A 1 166 ? 154.629 207.695 158.089 1.00 37.90 166 TYR A O 1
ATOM 2322 N N . PRO A 1 167 ? 155.815 208.240 159.909 1.00 39.27 167 PRO A N 1
ATOM 2323 C CA . PRO A 1 167 ? 155.462 209.658 159.736 1.00 36.31 167 PRO A CA 1
ATOM 2324 C C . PRO A 1 167 ? 156.246 210.330 158.626 1.00 40.56 167 PRO A C 1
ATOM 2325 O O . PRO A 1 167 ? 155.674 211.101 157.846 1.00 43.93 167 PRO A O 1
ATOM 2336 N N . ASN A 1 168 ? 157.547 210.044 158.526 1.00 41.53 168 ASN A N 1
ATOM 2337 C CA . ASN A 1 168 ? 158.387 210.722 157.545 1.00 35.09 168 ASN A CA 1
ATOM 2338 C C . ASN A 1 168 ? 157.834 210.545 156.137 1.00 37.78 168 ASN A C 1
ATOM 2339 O O . ASN A 1 168 ? 157.729 211.511 155.373 1.00 44.03 168 ASN A O 1
ATOM 2350 N N . TRP A 1 169 ? 157.463 209.313 155.780 1.00 39.22 169 TRP A N 1
ATOM 2351 C CA . TRP A 1 169 ? 156.855 209.076 154.475 1.00 38.35 169 TRP A CA 1
ATOM 2352 C C . TRP A 1 169 ? 155.663 210.000 154.264 1.00 36.49 169 TRP A C 1
ATOM 2353 O O . TRP A 1 169 ? 155.543 210.653 153.221 1.00 40.65 169 TRP A O 1
ATOM 2374 N N . ILE A 1 170 ? 154.782 210.087 155.263 1.00 32.91 170 ILE A N 1
ATOM 2375 C CA . ILE A 1 170 ? 153.636 210.984 155.161 1.00 32.25 170 ILE A CA 1
ATOM 2376 C C . ILE A 1 170 ? 154.110 212.416 154.953 1.00 31.78 170 ILE A C 1
ATOM 2377 O O . ILE A 1 170 ? 153.555 213.158 154.134 1.00 35.43 170 ILE A O 1
ATOM 2393 N N . SER A 1 171 ? 155.146 212.825 155.688 1.00 33.00 171 SER A N 1
ATOM 2394 C CA . SER A 1 171 ? 155.708 214.154 155.480 1.00 30.95 171 SER A CA 1
ATOM 2395 C C . SER A 1 171 ? 156.368 214.272 154.113 1.00 36.72 171 SER A C 1
ATOM 2396 O O . SER A 1 171 ? 156.351 215.350 153.509 1.00 40.23 171 SER A O 1
ATOM 2404 N N . PHE A 1 172 ? 156.952 213.181 153.610 1.00 39.40 172 PHE A N 1
ATOM 2405 C CA . PHE A 1 172 ? 157.657 213.248 152.334 1.00 35.00 172 PHE A CA 1
ATOM 2406 C C . PHE A 1 172 ? 156.685 213.373 151.167 1.00 37.27 172 PHE A C 1
ATOM 2407 O O . PHE A 1 172 ? 156.900 214.184 150.259 1.00 43.74 172 PHE A O 1
ATOM 2424 N N . PHE A 1 173 ? 155.613 212.578 151.169 1.00 35.49 173 PHE A N 1
ATOM 2425 C CA . PHE A 1 173 ? 154.681 212.597 150.046 1.00 33.99 173 PHE A CA 1
ATOM 2426 C C . PHE A 1 173 ? 153.908 213.909 149.991 1.00 37.47 173 PHE A C 1
ATOM 2427 O O . PHE A 1 173 ? 153.786 214.525 148.926 1.00 44.45 173 PHE A O 1
ATOM 2444 N N . PHE A 1 174 ? 153.380 214.353 151.129 1.00 35.72 174 PHE A N 1
ATOM 2445 C CA . PHE A 1 174 ? 152.574 215.565 151.191 1.00 35.28 174 PHE A CA 1
ATOM 2446 C C . PHE A 1 174 ? 153.410 216.828 151.352 1.00 41.39 174 PHE A C 1
ATOM 2447 O O . PHE A 1 174 ? 152.844 217.925 151.401 1.00 44.37 174 PHE A O 1
ATOM 2464 N N . ASP A 1 175 ? 154.734 216.703 151.438 1.00 40.25 175 ASP A N 1
ATOM 2465 C CA . ASP A 1 175 ? 155.632 217.856 151.506 1.00 37.85 175 ASP A CA 1
ATOM 2466 C C . ASP A 1 175 ? 155.422 218.667 152.782 1.00 41.55 175 ASP A C 1
ATOM 2467 O O . ASP A 1 175 ? 155.552 219.893 152.779 1.00 46.00 175 ASP A O 1
ATOM 2476 N N . PHE A 1 176 ? 155.093 217.995 153.882 1.00 38.11 176 PHE A N 1
ATOM 2477 C CA . PHE A 1 176 ? 154.982 218.678 155.162 1.00 33.40 176 PHE A CA 1
ATOM 2478 C C . PHE A 1 176 ? 156.365 219.058 155.681 1.00 37.39 176 PHE A C 1
ATOM 2479 O O . PHE A 1 176 ? 157.353 218.353 155.460 1.00 41.23 176 PHE A O 1
ATOM 2496 N N . SER A 1 177 ? 156.425 220.188 156.381 1.00 36.92 177 SER A N 1
ATOM 2497 C CA . SER A 1 177 ? 157.667 220.732 156.922 1.00 39.28 177 SER A CA 1
ATOM 2498 C C . SER A 1 177 ? 157.532 220.964 158.421 1.00 40.26 177 SER A C 1
ATOM 2499 O O . SER A 1 177 ? 157.907 222.010 158.955 1.00 45.75 177 SER A O 1
ATOM 2507 N N . GLY A 1 178 ? 156.987 219.972 159.121 1.00 35.74 178 GLY A N 1
ATOM 2508 C CA . GLY A 1 178 ? 156.821 220.046 160.552 1.00 36.27 178 GLY A CA 1
ATOM 2509 C C . GLY A 1 178 ? 157.390 218.827 161.249 1.00 42.25 178 GLY A C 1
ATOM 2510 O O . GLY A 1 178 ? 157.808 217.857 160.609 1.00 43.41 178 GLY A O 1
ATOM 2514 N N . PRO A 1 179 ? 157.423 218.856 162.581 1.00 38.90 179 PRO A N 1
ATOM 2515 C CA . PRO A 1 179 ? 157.968 217.714 163.333 1.00 35.87 179 PRO A CA 1
ATOM 2516 C C . PRO A 1 179 ? 157.243 216.422 162.988 1.00 38.12 179 PRO A C 1
ATOM 2517 O O . PRO A 1 179 ? 156.039 216.282 163.216 1.00 42.06 179 PRO A O 1
ATOM 2528 N N . SER A 1 180 ? 157.992 215.473 162.432 1.00 39.38 180 SER A N 1
ATOM 2529 C CA . SER A 1 180 ? 157.487 214.143 162.112 1.00 37.39 180 SER A CA 1
ATOM 2530 C C . SER A 1 180 ? 158.068 213.160 163.118 1.00 41.69 180 SER A C 1
ATOM 2531 O O . SER A 1 180 ? 159.292 213.056 163.251 1.00 40.81 180 SER A O 1
ATOM 2539 N N . THR A 1 181 ? 157.194 212.443 163.821 1.00 43.82 181 THR A N 1
ATOM 2540 C CA . THR A 1 181 ? 157.627 211.581 164.909 1.00 38.78 181 THR A CA 1
ATOM 2541 C C . THR A 1 181 ? 156.730 210.354 164.998 1.00 41.50 181 THR A C 1
ATOM 2542 O O . THR A 1 181 ? 155.571 210.370 164.563 1.00 41.86 181 THR A O 1
ATOM 2553 N N . ALA A 1 182 ? 157.297 209.285 165.553 1.00 39.48 182 ALA A N 1
ATOM 2554 C CA . ALA A 1 182 ? 156.590 208.045 165.832 1.00 37.44 182 ALA A CA 1
ATOM 2555 C C . ALA A 1 182 ? 156.664 207.775 167.327 1.00 39.79 182 ALA A C 1
ATOM 2556 O O . ALA A 1 182 ? 157.747 207.834 167.918 1.00 49.62 182 ALA A O 1
ATOM 2563 N N . TYR A 1 183 ? 155.518 207.480 167.931 1.00 37.35 183 TYR A N 1
ATOM 2564 C CA . TYR A 1 183 ? 155.410 207.311 169.371 1.00 37.38 183 TYR A CA 1
ATOM 2565 C C . TYR A 1 183 ? 155.076 205.866 169.718 1.00 38.97 183 TYR A C 1
ATOM 2566 O O . TYR A 1 183 ? 154.438 205.146 168.945 1.00 45.98 183 TYR A O 1
ATOM 2584 N N . ASN A 1 184 ? 155.521 205.450 170.904 1.00 40.51 184 ASN A N 1
ATOM 2585 C CA . ASN A 1 184 ? 155.144 204.147 171.449 1.00 38.44 184 ASN A CA 1
ATOM 2586 C C . ASN A 1 184 ? 154.986 204.311 172.957 1.00 41.35 184 ASN A C 1
ATOM 2587 O O . ASN A 1 184 ? 155.972 204.244 173.698 1.00 42.38 184 ASN A O 1
ATOM 2598 N N . THR A 1 185 ? 153.750 204.529 173.397 1.00 41.91 185 THR A N 1
ATOM 2599 C CA . THR A 1 185 ? 153.415 204.519 174.811 1.00 40.33 185 THR A CA 1
ATOM 2600 C C . THR A 1 185 ? 152.492 203.365 175.172 1.00 44.09 185 THR A C 1
ATOM 2601 O O . THR A 1 185 ? 152.088 203.253 176.336 1.00 48.50 185 THR A O 1
ATOM 2612 N N . ALA A 1 186 ? 152.153 202.507 174.211 1.00 43.75 186 ALA A N 1
ATOM 2613 C CA . ALA A 1 186 ? 151.326 201.329 174.451 1.00 41.46 186 ALA A CA 1
ATOM 2614 C C . ALA A 1 186 ? 149.933 201.708 174.936 1.00 46.25 186 ALA A C 1
ATOM 2615 O O . ALA A 1 186 ? 149.773 202.295 176.005 1.00 55.08 186 ALA A O 1
ATOM 2638 N N . SER A 1 188 ? 147.952 203.857 175.224 1.00 47.06 188 SER A N 1
ATOM 2639 C CA . SER A 1 188 ? 147.684 205.286 175.345 1.00 40.75 188 SER A CA 1
ATOM 2640 C C . SER A 1 188 ? 148.459 206.086 174.302 1.00 43.56 188 SER A C 1
ATOM 2641 O O . SER A 1 188 ? 148.535 207.312 174.382 1.00 49.76 188 SER A O 1
ATOM 2649 N N . THR A 1 189 ? 149.032 205.387 173.319 1.00 42.22 189 THR A N 1
ATOM 2650 C CA . THR A 1 189 ? 149.933 206.045 172.378 1.00 36.05 189 THR A CA 1
ATOM 2651 C C . THR A 1 189 ? 149.215 207.077 171.517 1.00 41.28 189 THR A C 1
ATOM 2652 O O . THR A 1 189 ? 149.764 208.155 171.269 1.00 47.13 189 THR A O 1
ATOM 2663 N N . SER A 1 190 ? 148.004 206.775 171.046 1.00 47.72 190 SER A N 1
ATOM 2664 C CA . SER A 1 190 ? 147.314 207.704 170.156 1.00 43.20 190 SER A CA 1
ATOM 2665 C C . SER A 1 190 ? 146.967 209.016 170.851 1.00 42.88 190 SER A C 1
ATOM 2666 O O . SER A 1 190 ? 147.169 210.092 170.273 1.00 47.48 190 SER A O 1
ATOM 2674 N N . LEU A 1 191 ? 146.461 208.961 172.084 1.00 40.84 191 LEU A N 1
ATOM 2675 C CA . LEU A 1 191 ? 146.213 210.198 172.815 1.00 39.15 191 LEU A CA 1
ATOM 2676 C C . LEU A 1 191 ? 147.512 210.901 173.184 1.00 40.09 191 LEU A C 1
ATOM 2677 O O . LEU A 1 191 ? 147.531 212.129 173.307 1.00 43.39 191 LEU A O 1
ATOM 2693 N N . VAL A 1 192 ? 148.605 210.153 173.348 1.00 38.89 192 VAL A N 1
ATOM 2694 C CA . VAL A 1 192 ? 149.908 210.783 173.551 1.00 36.85 192 VAL A CA 1
ATOM 2695 C C . VAL A 1 192 ? 150.302 211.585 172.316 1.00 42.77 192 VAL A C 1
ATOM 2696 O O . VAL A 1 192 ? 150.815 212.707 172.418 1.00 44.09 192 VAL A O 1
ATOM 2709 N N . CYS A 1 193 ? 150.078 211.016 171.130 1.00 46.05 193 CYS A N 1
ATOM 2710 C CA . CYS A 1 193 ? 150.346 211.743 169.893 1.00 36.37 193 CYS A CA 1
ATOM 2711 C C . CYS A 1 193 ? 149.451 212.969 169.778 1.00 38.73 193 CYS A C 1
ATOM 2712 O O . CYS A 1 193 ? 149.890 214.030 169.319 1.00 42.29 193 CYS A O 1
ATOM 2720 N N . LEU A 1 194 ? 148.186 212.837 170.181 1.00 41.47 194 LEU A N 1
ATOM 2721 C CA . LEU A 1 194 ? 147.290 213.990 170.190 1.00 37.37 194 LEU A CA 1
ATOM 2722 C C . LEU A 1 194 ? 147.814 215.083 171.116 1.00 37.23 194 LEU A C 1
ATOM 2723 O O . LEU A 1 194 ? 147.776 216.272 170.775 1.00 41.34 194 LEU A O 1
ATOM 2739 N N . ASP A 1 195 ? 148.303 214.696 172.296 1.00 39.51 195 ASP A N 1
ATOM 2740 C CA . ASP A 1 195 ? 148.862 215.669 173.228 1.00 41.17 195 ASP A CA 1
ATOM 2741 C C . ASP A 1 195 ? 150.092 216.349 172.641 1.00 41.98 195 ASP A C 1
ATOM 2742 O O . ASP A 1 195 ? 150.270 217.563 172.791 1.00 44.05 195 ASP A O 1
ATOM 2751 N N . ALA A 1 196 ? 150.961 215.581 171.981 1.00 43.33 196 ALA A N 1
ATOM 2752 C CA . ALA A 1 196 ? 152.135 216.176 171.349 1.00 37.22 196 ALA A CA 1
ATOM 2753 C C . ALA A 1 196 ? 151.729 217.158 170.257 1.00 36.62 196 ALA A C 1
ATOM 2754 O O . ALA A 1 196 ? 152.323 218.236 170.122 1.00 40.93 196 ALA A O 1
ATOM 2761 N N . ALA A 1 197 ? 150.719 216.797 169.462 1.00 37.54 197 ALA A N 1
ATOM 2762 C CA . ALA A 1 197 ? 150.233 217.700 168.426 1.00 35.19 197 ALA A CA 1
ATOM 2763 C C . ALA A 1 197 ? 149.678 218.980 169.034 1.00 36.83 197 ALA A C 1
ATOM 2764 O O . ALA A 1 197 ? 149.911 220.076 168.512 1.00 39.00 197 ALA A O 1
ATOM 2771 N N . GLU A 1 198 ? 148.933 218.862 170.135 1.00 41.86 198 GLU A N 1
ATOM 2772 C CA . GLU A 1 198 ? 148.423 220.054 170.807 1.00 38.62 198 GLU A CA 1
ATOM 2773 C C . GLU A 1 198 ? 149.563 220.917 171.334 1.00 39.84 198 GLU A C 1
ATOM 2774 O O . GLU A 1 198 ? 149.524 222.148 171.221 1.00 44.48 198 GLU A O 1
ATOM 2786 N N . ARG A 1 199 ? 150.587 220.288 171.915 1.00 41.63 199 ARG A N 1
ATOM 2787 C CA . ARG A 1 199 ? 151.723 221.044 172.432 1.00 40.97 199 ARG A CA 1
ATOM 2788 C C . ARG A 1 199 ? 152.424 221.809 171.319 1.00 41.90 199 ARG A C 1
ATOM 2789 O O . ARG A 1 199 ? 152.762 222.987 171.481 1.00 44.03 199 ARG A O 1
ATOM 2810 N N . HIS A 1 200 ? 152.650 221.155 170.178 1.00 39.11 200 HIS A N 1
ATOM 2811 C CA . HIS A 1 200 ? 153.327 221.828 169.074 1.00 37.84 200 HIS A CA 1
ATOM 2812 C C . HIS A 1 200 ? 152.444 222.896 168.439 1.00 40.69 200 HIS A C 1
ATOM 2813 O O . HIS A 1 200 ? 152.954 223.918 167.965 1.00 42.09 200 HIS A O 1
ATOM 2827 N N . LEU A 1 201 ? 151.127 222.681 168.419 1.00 43.49 201 LEU A N 1
ATOM 2828 C CA . LEU A 1 201 ? 150.222 223.661 167.828 1.00 40.69 201 LEU A CA 1
ATOM 2829 C C . LEU A 1 201 ? 150.182 224.945 168.646 1.00 40.73 201 LEU A C 1
ATOM 2830 O O . LEU A 1 201 ? 150.144 226.046 168.084 1.00 46.08 201 LEU A O 1
ATOM 2846 N N . ARG A 1 202 ? 150.189 224.826 169.974 1.00 42.93 202 ARG A N 1
ATOM 2847 C CA . ARG A 1 202 ? 150.050 225.987 170.842 1.00 46.11 202 ARG A CA 1
ATOM 2848 C C . ARG A 1 202 ? 151.339 226.786 170.983 1.00 50.15 202 ARG A C 1
ATOM 2849 O O . ARG A 1 202 ? 151.291 227.917 171.478 1.00 55.26 202 ARG A O 1
ATOM 2870 N N . MET A 1 203 ? 152.482 226.238 170.567 1.00 50.75 203 MET A N 1
ATOM 2871 C CA . MET A 1 203 ? 153.741 226.966 170.632 1.00 47.35 203 MET A CA 1
ATOM 2872 C C . MET A 1 203 ? 154.031 227.739 169.352 1.00 48.23 203 MET A C 1
ATOM 2873 O O . MET A 1 203 ? 154.885 228.632 169.365 1.00 55.04 203 MET A O 1
ATOM 2887 N N . GLY A 1 204 ? 153.331 227.436 168.262 1.00 46.43 204 GLY A N 1
ATOM 2888 C CA . GLY A 1 204 ? 153.526 228.120 167.002 1.00 49.12 204 GLY A CA 1
ATOM 2889 C C . GLY A 1 204 ? 154.372 227.386 165.987 1.00 48.47 204 GLY A C 1
ATOM 2890 O O . GLY A 1 204 ? 154.684 227.962 164.938 1.00 54.01 204 GLY A O 1
ATOM 2894 N N . VAL A 1 205 ? 154.753 226.137 166.259 1.00 46.14 205 VAL A N 1
ATOM 2895 C CA . VAL A 1 205 ? 155.586 225.399 165.314 1.00 46.21 205 VAL A CA 1
ATOM 2896 C C . VAL A 1 205 ? 154.788 225.038 164.071 1.00 48.95 205 VAL A C 1
ATOM 2897 O O . VAL A 1 205 ? 155.267 225.187 162.940 1.00 53.26 205 VAL A O 1
ATOM 2910 N N . ILE A 1 206 ? 153.558 224.561 164.258 1.00 41.41 206 ILE A N 1
ATOM 2911 C CA . ILE A 1 206 ? 152.749 224.016 163.180 1.00 39.64 206 ILE A CA 1
ATOM 2912 C C . ILE A 1 206 ? 151.363 224.640 163.230 1.00 41.83 206 ILE A C 1
ATOM 2913 O O . ILE A 1 206 ? 150.925 225.167 164.255 1.00 45.08 206 ILE A O 1
ATOM 2929 N N . ASP A 1 207 ? 150.676 224.578 162.090 1.00 42.29 207 ASP A N 1
ATOM 2930 C CA . ASP A 1 207 ? 149.282 224.978 161.994 1.00 43.68 207 ASP A CA 1
ATOM 2931 C C . ASP A 1 207 ? 148.338 223.795 161.842 1.00 43.13 207 ASP A C 1
ATOM 2932 O O . ASP A 1 207 ? 147.124 223.969 161.996 1.00 51.13 207 ASP A O 1
ATOM 2941 N N . ASN A 1 208 ? 148.859 222.604 161.549 1.00 37.48 208 ASN A N 1
ATOM 2942 C CA . ASN A 1 208 ? 148.044 221.416 161.344 1.00 37.16 208 ASN A CA 1
ATOM 2943 C C . ASN A 1 208 ? 148.782 220.208 161.904 1.00 34.89 208 ASN A C 1
ATOM 2944 O O . ASN A 1 208 ? 149.999 220.235 162.099 1.00 34.88 208 ASN A O 1
ATOM 2955 N N . ALA A 1 209 ? 148.028 219.139 162.162 1.00 31.87 209 ALA A N 1
ATOM 2956 C CA . ALA A 1 209 ? 148.595 217.899 162.671 1.00 30.58 209 ALA A CA 1
ATOM 2957 C C . ALA A 1 209 ? 147.913 216.714 162.001 1.00 33.22 209 ALA A C 1
ATOM 2958 O O . ALA A 1 209 ? 146.737 216.781 161.635 1.00 37.32 209 ALA A O 1
ATOM 2965 N N . ILE A 1 210 ? 148.666 215.624 161.855 1.00 32.88 210 ILE A N 1
ATOM 2966 C CA . ILE A 1 210 ? 148.195 214.430 161.158 1.00 31.81 210 ILE A CA 1
ATOM 2967 C C . ILE A 1 210 ? 148.163 213.265 162.142 1.00 32.55 210 ILE A C 1
ATOM 2968 O O . ILE A 1 210 ? 148.449 212.119 161.778 1.00 38.15 210 ILE A O 1
ATOM 2984 N N . VAL A 1 211 ? 147.836 213.558 163.401 1.00 32.35 211 VAL A N 1
ATOM 2985 C CA . VAL A 1 211 ? 147.784 212.552 164.459 1.00 30.32 211 VAL A CA 1
ATOM 2986 C C . VAL A 1 211 ? 147.062 211.305 163.963 1.00 34.18 211 VAL A C 1
ATOM 2987 O O . VAL A 1 211 ? 145.969 211.391 163.391 1.00 35.61 211 VAL A O 1
ATOM 3000 N N . GLY A 1 212 ? 147.667 210.143 164.180 1.00 36.52 212 GLY A N 1
ATOM 3001 C CA . GLY A 1 212 ? 147.083 208.895 163.746 1.00 36.33 212 GLY A CA 1
ATOM 3002 C C . GLY A 1 212 ? 147.769 207.715 164.399 1.00 38.01 212 GLY A C 1
ATOM 3003 O O . GLY A 1 212 ? 148.595 207.873 165.301 1.00 46.45 212 GLY A O 1
ATOM 3007 N N . GLY A 1 213 ? 147.415 206.525 163.931 1.00 36.86 213 GLY A N 1
ATOM 3008 C CA . GLY A 1 213 ? 148.000 205.309 164.467 1.00 37.32 213 GLY A CA 1
ATOM 3009 C C . GLY A 1 213 ? 147.528 204.102 163.685 1.00 35.62 213 GLY A C 1
ATOM 3010 O O . GLY A 1 213 ? 146.521 204.149 162.970 1.00 37.90 213 GLY A O 1
ATOM 3014 N N . SER A 1 214 ? 148.281 203.014 163.838 1.00 36.89 214 SER A N 1
ATOM 3015 C CA . SER A 1 214 ? 148.000 201.769 163.137 1.00 36.70 214 SER A CA 1
ATOM 3016 C C . SER A 1 214 ? 148.309 200.590 164.048 1.00 39.74 214 SER A C 1
ATOM 3017 O O . SER A 1 214 ? 149.115 200.690 164.977 1.00 46.23 214 SER A O 1
ATOM 3025 N N . ASN A 1 215 ? 147.652 199.463 163.772 1.00 35.64 215 ASN A N 1
ATOM 3026 C CA . ASN A 1 215 ? 147.936 198.222 164.490 1.00 38.23 215 ASN A CA 1
ATOM 3027 C C . ASN A 1 215 ? 147.376 197.061 163.677 1.00 38.54 215 ASN A C 1
ATOM 3028 O O . ASN A 1 215 ? 146.157 196.956 163.516 1.00 41.98 215 ASN A O 1
ATOM 3039 N N . PHE A 1 216 ? 148.260 196.196 163.183 1.00 40.39 216 PHE A N 1
ATOM 3040 C CA . PHE A 1 216 ? 147.882 194.997 162.447 1.00 39.65 216 PHE A CA 1
ATOM 3041 C C . PHE A 1 216 ? 148.478 193.776 163.134 1.00 44.17 216 PHE A C 1
ATOM 3042 O O . PHE A 1 216 ? 149.588 193.836 163.671 1.00 50.31 216 PHE A O 1
ATOM 3059 N N . ILE A 1 217 ? 147.736 192.670 163.114 1.00 44.54 217 ILE A N 1
ATOM 3060 C CA . ILE A 1 217 ? 148.153 191.421 163.744 1.00 46.87 217 ILE A CA 1
ATOM 3061 C C . ILE A 1 217 ? 148.725 190.500 162.676 1.00 48.96 217 ILE A C 1
ATOM 3062 O O . ILE A 1 217 ? 148.081 190.252 161.648 1.00 52.90 217 ILE A O 1
ATOM 3078 N N . TYR A 1 218 ? 149.930 189.994 162.916 1.00 46.89 218 TYR A N 1
ATOM 3079 C CA . TYR A 1 218 ? 150.595 189.077 161.996 1.00 45.93 218 TYR A CA 1
ATOM 3080 C C . TYR A 1 218 ? 151.069 187.797 162.667 1.00 51.89 218 TYR A C 1
ATOM 3081 O O . TYR A 1 218 ? 151.022 186.733 162.046 1.00 55.63 218 TYR A O 1
ATOM 3099 N N . ARG A 1 219 ? 151.519 187.871 163.918 1.00 49.42 219 ARG A N 1
ATOM 3100 C CA . ARG A 1 219 ? 152.199 186.757 164.568 1.00 45.79 219 ARG A CA 1
ATOM 3101 C C . ARG A 1 219 ? 151.280 186.079 165.577 1.00 49.89 219 ARG A C 1
ATOM 3102 O O . ARG A 1 219 ? 150.951 186.689 166.607 1.00 53.40 219 ARG A O 1
ATOM 3123 N N . PRO A 1 220 ? 150.834 184.840 165.341 1.00 51.96 220 PRO A N 1
ATOM 3124 C CA . PRO A 1 220 ? 150.043 184.151 166.376 1.00 49.74 220 PRO A CA 1
ATOM 3125 C C . PRO A 1 220 ? 150.804 183.944 167.672 1.00 51.15 220 PRO A C 1
ATOM 3126 O O . PRO A 1 220 ? 150.193 183.935 168.750 1.00 56.06 220 PRO A O 1
ATOM 3137 N N . ALA A 1 221 ? 152.126 183.764 167.602 1.00 53.76 221 ALA A N 1
ATOM 3138 C CA . ALA A 1 221 ? 152.905 183.608 168.823 1.00 51.89 221 ALA A CA 1
ATOM 3139 C C . ALA A 1 221 ? 152.805 184.848 169.699 1.00 51.49 221 ALA A C 1
ATOM 3140 O O . ALA A 1 221 ? 152.901 184.747 170.925 1.00 53.51 221 ALA A O 1
ATOM 3147 N N . THR A 1 222 ? 152.603 186.022 169.095 1.00 55.08 222 THR A N 1
ATOM 3148 C CA . THR A 1 222 ? 152.353 187.219 169.891 1.00 49.51 222 THR A CA 1
ATOM 3149 C C . THR A 1 222 ? 151.054 187.086 170.676 1.00 50.49 222 THR A C 1
ATOM 3150 O O . THR A 1 222 ? 150.983 187.477 171.847 1.00 54.74 222 THR A O 1
ATOM 3161 N N . THR A 1 223 ? 150.013 186.537 170.046 1.00 51.73 223 THR A N 1
ATOM 3162 C CA . THR A 1 223 ? 148.760 186.307 170.757 1.00 50.43 223 THR A CA 1
ATOM 3163 C C . THR A 1 223 ? 148.946 185.297 171.883 1.00 52.26 223 THR A C 1
ATOM 3164 O O . THR A 1 223 ? 148.402 185.470 172.979 1.00 53.46 223 THR A O 1
ATOM 3175 N N . LYS A 1 224 ? 149.712 184.233 171.630 1.00 56.98 224 LYS A N 1
ATOM 3176 C CA . LYS A 1 224 ? 149.993 183.262 172.685 1.00 53.61 224 LYS A CA 1
ATOM 3177 C C . LYS A 1 224 ? 150.740 183.914 173.844 1.00 51.11 224 LYS A C 1
ATOM 3178 O O . LYS A 1 224 ? 150.437 183.659 175.016 1.00 51.76 224 LYS A O 1
ATOM 3197 N N . LEU A 1 225 ? 151.725 184.753 173.529 1.00 55.40 225 LEU A N 1
ATOM 3198 C CA . LEU A 1 225 ? 152.501 185.425 174.564 1.00 56.78 225 LEU A CA 1
ATOM 3199 C C . LEU A 1 225 ? 151.627 186.381 175.369 1.00 51.76 225 LEU A C 1
ATOM 3200 O O . LEU A 1 225 ? 151.773 186.486 176.593 1.00 52.99 225 LEU A O 1
ATOM 3216 N N . PHE A 1 226 ? 150.712 187.086 174.699 1.00 55.38 226 PHE A N 1
ATOM 3217 C CA . PHE A 1 226 ? 149.762 187.933 175.414 1.00 52.60 226 PHE A CA 1
ATOM 3218 C C . PHE A 1 226 ? 148.867 187.103 176.326 1.00 52.27 226 PHE A C 1
ATOM 3219 O O . PHE A 1 226 ? 148.615 187.482 177.476 1.00 51.41 226 PHE A O 1
ATOM 3236 N N . MET A 1 227 ? 148.376 185.965 175.827 1.00 58.81 227 MET A N 1
ATOM 3237 C CA . MET A 1 227 ? 147.531 185.100 176.644 1.00 53.30 227 MET A CA 1
ATOM 3238 C C . MET A 1 227 ? 148.284 184.572 177.854 1.00 53.35 227 MET A C 1
ATOM 3239 O O . MET A 1 227 ? 147.686 184.354 178.914 1.00 54.52 227 MET A O 1
ATOM 3253 N N . GLY A 1 228 ? 149.592 184.356 177.716 1.00 55.65 228 GLY A N 1
ATOM 3254 C CA . GLY A 1 228 ? 150.387 183.887 178.837 1.00 53.16 228 GLY A CA 1
ATOM 3255 C C . GLY A 1 228 ? 150.347 184.813 180.035 1.00 50.20 228 GLY A C 1
ATOM 3256 O O . GLY A 1 228 ? 150.631 184.377 181.155 1.00 53.26 228 GLY A O 1
ATOM 3260 N N . MET A 1 229 ? 150.002 186.083 179.825 1.00 53.42 229 MET A N 1
ATOM 3261 C CA . MET A 1 229 ? 149.860 187.054 180.900 1.00 51.89 229 MET A CA 1
ATOM 3262 C C . MET A 1 229 ? 148.410 187.262 181.320 1.00 51.85 229 MET A C 1
ATOM 3263 O O . MET A 1 229 ? 148.121 188.209 182.058 1.00 50.53 229 MET A O 1
ATOM 3277 N N . ASN A 1 230 ? 147.495 186.406 180.867 1.00 57.67 230 ASN A N 1
ATOM 3278 C CA . ASN A 1 230 ? 146.076 186.499 181.203 1.00 56.40 230 ASN A CA 1
ATOM 3279 C C . ASN A 1 230 ? 145.437 187.771 180.655 1.00 53.86 230 ASN A C 1
ATOM 3280 O O . ASN A 1 230 ? 144.364 188.177 181.114 1.00 56.50 230 ASN A O 1
ATOM 3291 N N . PHE A 1 231 ? 146.079 188.417 179.678 1.00 51.79 231 PHE A N 1
ATOM 3292 C CA . PHE A 1 231 ? 145.508 189.626 179.093 1.00 50.69 231 PHE A CA 1
ATOM 3293 C C . PHE A 1 231 ? 144.202 189.321 178.370 1.00 51.89 231 PHE A C 1
ATOM 3294 O O . PHE A 1 231 ? 143.207 190.037 178.534 1.00 50.25 231 PHE A O 1
ATOM 3311 N N . LEU A 1 232 ? 144.185 188.262 177.567 1.00 54.53 232 LEU A N 1
ATOM 3312 C CA . LEU A 1 232 ? 143.033 187.939 176.739 1.00 51.05 232 LEU A CA 1
ATOM 3313 C C . LEU A 1 232 ? 142.037 187.078 177.505 1.00 50.40 232 LEU A C 1
ATOM 3314 O O . LEU A 1 232 ? 142.410 186.248 178.338 1.00 53.38 232 LEU A O 1
ATOM 3330 N N . GLY A 1 233 ? 140.758 187.288 177.209 1.00 50.30 233 GLY A N 1
ATOM 3331 C CA . GLY A 1 233 ? 139.681 186.517 177.785 1.00 52.79 233 GLY A CA 1
ATOM 3332 C C . GLY A 1 233 ? 139.193 185.429 176.851 1.00 59.55 233 GLY A C 1
ATOM 3333 O O . GLY A 1 233 ? 139.867 185.044 175.888 1.00 63.11 233 GLY A O 1
ATOM 3337 N N . SER A 1 234 ? 137.994 184.923 177.141 1.00 62.93 234 SER A N 1
ATOM 3338 C CA . SER A 1 234 ? 137.384 183.880 176.322 1.00 63.92 234 SER A CA 1
ATOM 3339 C C . SER A 1 234 ? 136.463 184.475 175.259 1.00 66.30 234 SER A C 1
ATOM 3340 O O . SER A 1 234 ? 136.675 184.271 174.059 1.00 65.17 234 SER A O 1
ATOM 3348 N N . SER A 1 235 ? 135.442 185.212 175.687 1.00 67.47 235 SER A N 1
ATOM 3349 C CA . SER A 1 235 ? 134.488 185.823 174.774 1.00 62.35 235 SER A CA 1
ATOM 3350 C C . SER A 1 235 ? 134.932 187.248 174.444 1.00 63.95 235 SER A C 1
ATOM 3351 O O . SER A 1 235 ? 136.055 187.661 174.743 1.00 63.77 235 SER A O 1
ATOM 3359 N N . THR A 1 236 ? 134.043 188.015 173.818 1.00 60.40 236 THR A N 1
ATOM 3360 C CA . THR A 1 236 ? 134.358 189.376 173.414 1.00 55.88 236 THR A CA 1
ATOM 3361 C C . THR A 1 236 ? 134.591 190.254 174.643 1.00 57.56 236 THR A C 1
ATOM 3362 O O . THR A 1 236 ? 134.454 189.822 175.792 1.00 61.70 236 THR A O 1
ATOM 3373 N N . CYS A 1 237 ? 134.951 191.512 174.392 1.00 58.60 237 CYS A N 1
ATOM 3374 C CA . CYS A 1 237 ? 135.201 192.465 175.466 1.00 53.84 237 CYS A CA 1
ATOM 3375 C C . CYS A 1 237 ? 133.891 192.888 176.116 1.00 54.79 237 CYS A C 1
ATOM 3376 O O . CYS A 1 237 ? 133.227 193.817 175.643 1.00 58.03 237 CYS A O 1
ATOM 3384 N N . LYS A 1 238 ? 133.511 192.215 177.201 1.00 57.79 238 LYS A N 1
ATOM 3385 C CA . LYS A 1 238 ? 132.266 192.518 177.907 1.00 55.10 238 LYS A CA 1
ATOM 3386 C C . LYS A 1 238 ? 132.516 193.655 178.899 1.00 53.50 238 LYS A C 1
ATOM 3387 O O . LYS A 1 238 ? 132.563 193.475 180.118 1.00 56.70 238 LYS A O 1
ATOM 3406 N N . ALA A 1 239 ? 132.679 194.852 178.341 1.00 54.33 239 ALA A N 1
ATOM 3407 C CA . ALA A 1 239 ? 132.962 196.024 179.156 1.00 52.22 239 ALA A CA 1
ATOM 3408 C C . ALA A 1 2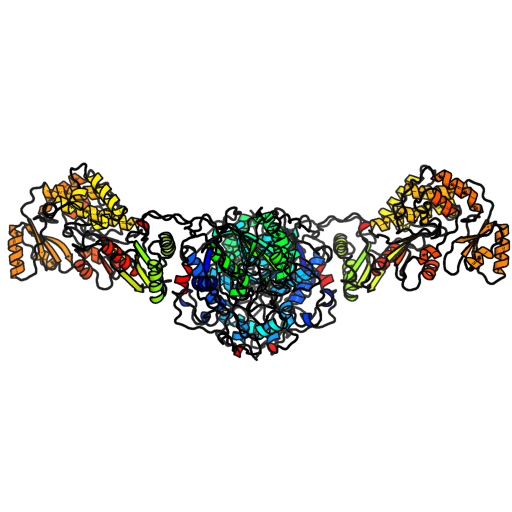39 ? 131.822 196.288 180.132 1.00 54.51 239 ALA A C 1
ATOM 3409 O O . ALA A 1 239 ? 130.644 196.226 179.771 1.00 58.17 239 ALA A O 1
ATOM 3416 N N . PHE A 1 240 ? 132.183 196.583 181.380 1.00 55.88 240 PHE A N 1
ATOM 3417 C CA . PHE A 1 240 ? 131.224 196.884 182.439 1.00 56.29 240 PHE A CA 1
ATOM 3418 C C . PHE A 1 240 ? 130.304 195.705 182.738 1.00 56.36 240 PHE A C 1
ATOM 3419 O O . PHE A 1 240 ? 129.199 195.893 183.256 1.00 59.05 240 PHE A O 1
ATOM 3436 N N . ASP A 1 241 ? 130.742 194.490 182.423 1.00 56.78 241 ASP A N 1
ATOM 3437 C CA . ASP A 1 241 ? 129.967 193.281 182.661 1.00 60.63 241 ASP A CA 1
ATOM 3438 C C . ASP A 1 241 ? 130.637 192.448 183.746 1.00 61.49 241 ASP A C 1
ATOM 3439 O O . ASP A 1 241 ? 131.867 192.352 183.797 1.00 61.93 241 ASP A O 1
ATOM 3448 N N . GLU A 1 242 ? 129.818 191.848 184.613 1.00 62.09 242 GLU A N 1
ATOM 3449 C CA . GLU A 1 242 ? 130.355 191.047 185.707 1.00 60.80 242 GLU A CA 1
ATOM 3450 C C . GLU A 1 242 ? 131.131 189.833 185.211 1.00 62.45 242 GLU A C 1
ATOM 3451 O O . GLU A 1 242 ? 131.959 189.296 185.955 1.00 66.46 242 GLU A O 1
ATOM 3463 N N . SER A 1 243 ? 130.887 189.392 183.980 1.00 62.05 243 SER A N 1
ATOM 3464 C CA . SER A 1 243 ? 131.560 188.227 183.421 1.00 61.13 243 SER A CA 1
ATOM 3465 C C . SER A 1 243 ? 132.843 188.581 182.679 1.00 60.54 243 SER A C 1
ATOM 3466 O O . SER A 1 243 ? 133.492 187.682 182.135 1.00 64.12 243 SER A O 1
ATOM 3474 N N . GLY A 1 244 ? 133.222 189.856 182.641 1.00 58.69 244 GLY A N 1
ATOM 3475 C CA . GLY A 1 244 ? 134.426 190.268 181.947 1.00 56.18 244 GLY A CA 1
ATOM 3476 C C . GLY A 1 244 ? 135.671 189.580 182.466 1.00 56.28 244 GLY A C 1
ATOM 3477 O O . GLY A 1 244 ? 135.906 189.537 183.677 1.00 62.67 244 GLY A O 1
ATOM 3481 N N . ASP A 1 245 ? 136.479 189.034 181.552 1.00 55.72 245 ASP A N 1
ATOM 3482 C CA . ASP A 1 245 ? 137.705 188.347 181.939 1.00 56.24 245 ASP A CA 1
ATOM 3483 C C . ASP A 1 245 ? 138.875 188.672 181.017 1.00 55.47 245 ASP A C 1
ATOM 3484 O O . ASP A 1 245 ? 139.932 188.039 181.140 1.00 60.01 245 ASP A O 1
ATOM 3493 N N . GLY A 1 246 ? 138.729 189.626 180.109 1.00 53.18 246 GLY A N 1
ATOM 3494 C CA . GLY A 1 246 ? 139.805 189.972 179.205 1.00 53.11 246 GLY A CA 1
ATOM 3495 C C . GLY A 1 246 ? 139.269 190.727 178.003 1.00 51.50 246 GLY A C 1
ATOM 3496 O O . GLY A 1 246 ? 138.107 191.131 177.965 1.00 52.50 246 GLY A O 1
ATOM 3500 N N . PHE A 1 247 ? 140.151 190.905 177.023 1.00 46.43 247 PHE A N 1
ATOM 3501 C CA . PHE A 1 247 ? 139.829 191.611 175.792 1.00 45.97 247 PHE A CA 1
ATOM 3502 C C . PHE A 1 247 ? 140.248 190.766 174.597 1.00 48.34 247 PHE A C 1
ATOM 3503 O O . PHE A 1 247 ? 140.941 189.753 174.731 1.00 49.59 247 PHE A O 1
ATOM 3520 N N . VAL A 1 248 ? 139.816 191.198 173.414 1.00 51.93 248 VAL A N 1
ATOM 3521 C CA . VAL A 1 248 ? 140.129 190.531 172.157 1.00 49.86 248 VAL A CA 1
ATOM 3522 C C . VAL A 1 248 ? 140.901 191.500 171.274 1.00 47.63 248 VAL A C 1
ATOM 3523 O O . VAL A 1 248 ? 140.550 192.682 171.175 1.00 49.69 248 VAL A O 1
ATOM 3536 N N . ARG A 1 249 ? 141.957 190.999 170.639 1.00 44.90 249 ARG A N 1
ATOM 3537 C CA . ARG A 1 249 ? 142.809 191.840 169.812 1.00 47.24 249 ARG A CA 1
ATOM 3538 C C . ARG A 1 249 ? 142.046 192.363 168.599 1.00 47.22 249 ARG A C 1
ATOM 3539 O O . ARG A 1 249 ? 141.158 191.699 168.059 1.00 51.64 249 ARG A O 1
ATOM 3560 N N . GLY A 1 250 ? 142.406 193.579 168.174 1.00 49.16 250 GLY A N 1
ATOM 3561 C CA . GLY A 1 250 ? 141.781 194.198 167.026 1.00 41.57 250 GLY A CA 1
ATOM 3562 C C . GLY A 1 250 ? 142.811 194.894 166.159 1.00 46.17 250 GLY A C 1
ATOM 3563 O O . GLY A 1 250 ? 143.972 195.056 166.544 1.00 53.25 250 GLY A O 1
ATOM 3567 N N . GLU A 1 251 ? 142.364 195.303 164.973 1.00 44.62 251 GLU A N 1
ATOM 3568 C CA . GLU A 1 251 ? 143.215 195.963 163.992 1.00 37.13 251 GLU A CA 1
ATOM 3569 C C . GLU A 1 251 ? 142.619 197.309 163.607 1.00 40.12 251 GLU A C 1
ATOM 3570 O O . GLU A 1 251 ? 141.410 197.421 163.382 1.00 45.69 251 GLU A O 1
ATOM 3582 N N . VAL A 1 252 ? 143.474 198.328 163.530 1.00 41.54 252 VAL A N 1
ATOM 3583 C CA . VAL A 1 252 ? 143.057 199.679 163.176 1.00 37.47 252 VAL A CA 1
ATOM 3584 C C . VAL A 1 252 ? 144.162 200.339 162.362 1.00 38.02 252 VAL A C 1
ATOM 3585 O O . VAL A 1 252 ? 145.351 200.088 162.575 1.00 39.34 252 VAL A O 1
ATOM 3598 N N . ALA A 1 253 ? 143.755 201.185 161.417 1.00 38.44 253 ALA A N 1
ATOM 3599 C CA . ALA A 1 253 ? 144.680 201.987 160.623 1.00 33.99 253 ALA A CA 1
ATOM 3600 C C . ALA A 1 253 ? 144.133 203.397 160.446 1.00 35.63 253 ALA A C 1
ATOM 3601 O O . ALA A 1 253 ? 144.210 203.980 159.360 1.00 41.58 253 ALA A O 1
ATOM 3608 N N . SER A 1 254 ? 143.583 203.967 161.512 1.00 36.81 254 SER A N 1
ATOM 3609 C CA . SER A 1 254 ? 142.880 205.238 161.432 1.00 36.81 254 SER A CA 1
ATOM 3610 C C . SER A 1 254 ? 143.821 206.411 161.692 1.00 36.01 254 SER A C 1
ATOM 3611 O O . SER A 1 254 ? 144.871 206.276 162.325 1.00 38.68 254 SER A O 1
ATOM 3619 N N . ALA A 1 255 ? 143.421 207.577 161.187 1.00 36.44 255 ALA A N 1
ATOM 3620 C CA . ALA A 1 255 ? 144.164 208.811 161.389 1.00 36.10 255 ALA A CA 1
ATOM 3621 C C . ALA A 1 255 ? 143.194 209.981 161.317 1.00 37.56 255 ALA A C 1
ATOM 3622 O O . ALA A 1 255 ? 142.100 209.871 160.756 1.00 38.92 255 ALA A O 1
ATOM 3629 N N . ILE A 1 256 ? 143.607 211.110 161.895 1.00 35.75 256 ILE A N 1
ATOM 3630 C CA . ILE A 1 256 ? 142.793 212.317 161.925 1.00 34.23 256 ILE A CA 1
ATOM 3631 C C . ILE A 1 256 ? 143.659 213.513 161.557 1.00 36.33 256 ILE A C 1
ATOM 3632 O O . ILE A 1 256 ? 144.890 213.460 161.602 1.00 38.59 256 ILE A O 1
ATOM 3648 N N . LEU A 1 257 ? 142.991 214.603 161.188 1.00 34.30 257 LEU A N 1
ATOM 3649 C CA . LEU A 1 257 ? 143.641 215.861 160.847 1.00 34.10 257 LEU A CA 1
ATOM 3650 C C . LEU A 1 257 ? 143.160 216.939 161.808 1.00 34.76 257 LEU A C 1
ATOM 3651 O O . LEU A 1 257 ? 141.958 217.051 162.068 1.00 37.44 257 LEU A O 1
ATOM 3667 N N . LEU A 1 258 ? 144.098 217.723 162.332 1.00 36.37 258 LEU A N 1
ATOM 3668 C CA . LEU A 1 258 ? 143.797 218.831 163.224 1.00 35.26 258 LEU A CA 1
ATOM 3669 C C . LEU A 1 258 ? 144.240 220.135 162.576 1.00 36.73 258 LEU A C 1
ATOM 3670 O O . LEU A 1 258 ? 145.221 220.171 161.828 1.00 40.76 258 LEU A O 1
ATOM 3686 N N . LYS A 1 259 ? 143.508 221.208 162.867 1.00 40.51 259 LYS A N 1
ATOM 3687 C CA . LYS A 1 259 ? 143.803 222.505 162.277 1.00 39.39 259 LYS A CA 1
ATOM 3688 C C . LYS A 1 259 ? 143.384 223.605 163.241 1.00 42.32 259 LYS A C 1
ATOM 3689 O O . LYS A 1 259 ? 142.726 223.359 164.255 1.00 52.41 259 LYS A O 1
ATOM 3708 N N . LYS A 1 260 ? 143.798 224.828 162.920 1.00 43.91 260 LYS A N 1
ATOM 3709 C CA . LYS A 1 260 ? 143.310 225.994 163.642 1.00 47.38 260 LYS A CA 1
ATOM 3710 C C . LYS A 1 260 ? 141.871 226.278 163.230 1.00 47.61 260 LYS A C 1
ATOM 3711 O O . LYS A 1 260 ? 141.546 226.290 162.039 1.00 51.72 260 LYS A O 1
ATOM 3730 N N . ALA A 1 261 ? 141.005 226.506 164.220 1.00 47.31 261 ALA A N 1
ATOM 3731 C CA . ALA A 1 261 ? 139.578 226.632 163.945 1.00 46.37 261 ALA A CA 1
ATOM 3732 C C . ALA A 1 261 ? 139.259 227.813 163.039 1.00 52.21 261 ALA A C 1
ATOM 3733 O O . ALA A 1 261 ? 138.193 227.826 162.413 1.00 60.49 261 ALA A O 1
ATOM 3740 N N . ASP A 1 262 ? 140.149 228.800 162.950 1.00 56.86 262 ASP A N 1
ATOM 3741 C CA . ASP A 1 262 ? 139.893 229.975 162.126 1.00 58.40 262 ASP A CA 1
ATOM 3742 C C . ASP A 1 262 ? 140.183 229.742 160.649 1.00 56.07 262 ASP A C 1
ATOM 3743 O O . ASP A 1 262 ? 139.838 230.599 159.827 1.00 58.04 262 ASP A O 1
ATOM 3752 N N . THR A 1 263 ? 140.801 228.616 160.291 1.00 54.56 263 THR A N 1
ATOM 3753 C CA . THR A 1 263 ? 141.108 228.300 158.903 1.00 54.21 263 THR A CA 1
ATOM 3754 C C . THR A 1 263 ? 140.528 226.968 158.451 1.00 50.93 263 THR A C 1
ATOM 3755 O O . THR A 1 263 ? 140.736 226.580 157.295 1.00 52.87 263 THR A O 1
ATOM 3766 N N . ALA A 1 264 ? 139.811 226.258 159.318 1.00 48.57 264 ALA A N 1
ATOM 3767 C CA . ALA A 1 264 ? 139.263 224.957 158.965 1.00 44.07 264 ALA A CA 1
ATOM 3768 C C . ALA A 1 264 ? 137.994 225.110 158.137 1.00 48.88 264 ALA A C 1
ATOM 3769 O O . ALA A 1 264 ? 137.147 225.961 158.421 1.00 54.13 264 ALA A O 1
ATOM 3776 N N . LYS A 1 265 ? 137.870 224.275 157.106 1.00 49.20 265 LYS A N 1
ATOM 3777 C CA . LYS A 1 265 ? 136.676 224.244 156.273 1.00 44.25 265 LYS A CA 1
ATOM 3778 C C . LYS A 1 265 ? 135.634 223.252 156.771 1.00 43.49 265 LYS A C 1
ATOM 3779 O O . LYS A 1 265 ? 134.521 223.223 156.233 1.00 49.77 265 LYS A O 1
ATOM 3798 N N . ARG A 1 266 ? 135.965 222.444 157.777 1.00 41.71 266 ARG A N 1
ATOM 3799 C CA . ARG A 1 266 ? 135.011 221.521 158.379 1.00 40.87 266 ARG A CA 1
ATOM 3800 C C . ARG A 1 266 ? 135.497 221.204 159.784 1.00 43.89 266 ARG A C 1
ATOM 3801 O O . ARG A 1 266 ? 136.681 220.915 159.978 1.00 44.47 266 ARG A O 1
ATOM 3822 N N . VAL A 1 267 ? 134.589 221.260 160.755 1.00 45.60 267 VAL A N 1
ATOM 3823 C CA . VAL A 1 267 ? 134.927 221.108 162.168 1.00 44.76 267 VAL A CA 1
ATOM 3824 C C . VAL A 1 267 ? 133.976 220.077 162.763 1.00 43.82 267 VAL A C 1
ATOM 3825 O O . VAL A 1 267 ? 132.818 220.390 163.062 1.00 51.59 267 VAL A O 1
ATOM 3838 N N . TYR A 1 268 ? 134.460 218.845 162.939 1.00 40.48 268 TYR A N 1
ATOM 3839 C CA . TYR A 1 268 ? 133.676 217.845 163.656 1.00 42.48 268 TYR A CA 1
ATOM 3840 C C . TYR A 1 268 ? 133.479 218.250 165.110 1.00 44.20 268 TYR A C 1
ATOM 3841 O O . TYR A 1 268 ? 132.382 218.104 165.662 1.00 43.99 268 TYR A O 1
ATOM 3859 N N . CYS A 1 269 ? 134.528 218.760 165.745 1.00 47.32 269 CYS A N 1
ATOM 3860 C CA . CYS A 1 269 ? 134.484 219.165 167.146 1.00 43.28 269 CYS A CA 1
ATOM 3861 C C . CYS A 1 269 ? 135.716 220.018 167.421 1.00 40.41 269 CYS A C 1
ATOM 3862 O O . CYS A 1 269 ? 136.520 220.290 166.524 1.00 42.77 269 CYS A O 1
ATOM 3870 N N . THR A 1 270 ? 135.860 220.436 168.676 1.00 42.92 270 THR A N 1
ATOM 3871 C CA . THR A 1 270 ? 136.984 221.249 169.117 1.00 41.89 270 THR A CA 1
ATOM 3872 C C . THR A 1 270 ? 137.717 220.536 170.244 1.00 43.40 270 THR A C 1
ATOM 3873 O O . THR A 1 270 ? 137.089 219.988 171.156 1.00 47.86 270 THR A O 1
ATOM 3884 N N . LEU A 1 271 ? 139.046 220.548 170.177 1.00 37.62 271 LEU A N 1
ATOM 3885 C CA . LEU A 1 271 ? 139.883 219.900 171.184 1.00 38.31 271 LEU A CA 1
ATOM 3886 C C . LEU A 1 271 ? 140.049 220.852 172.361 1.00 40.81 271 LEU A C 1
ATOM 3887 O O . LEU A 1 271 ? 140.889 221.754 172.334 1.00 43.27 271 LEU A O 1
ATOM 3903 N N . VAL A 1 272 ? 139.242 220.652 173.405 1.00 43.72 272 VAL A N 1
ATOM 3904 C CA . VAL A 1 272 ? 139.340 221.503 174.588 1.00 42.06 272 VAL A CA 1
ATOM 3905 C C . VAL A 1 272 ? 140.709 221.352 175.236 1.00 44.51 272 VAL A C 1
ATOM 3906 O O . VAL A 1 272 ? 141.348 222.342 175.611 1.00 48.77 272 VAL A O 1
ATOM 3919 N N . GLY A 1 273 ? 141.179 220.116 175.379 1.00 41.50 273 GLY A N 1
ATOM 3920 C CA . GLY A 1 273 ? 142.480 219.875 175.968 1.00 38.51 273 GLY A CA 1
ATOM 3921 C C . GLY A 1 273 ? 142.757 218.414 176.252 1.00 42.30 273 GLY A C 1
ATOM 3922 O O . GLY A 1 273 ? 141.834 217.627 176.492 1.00 48.44 273 GLY A O 1
ATOM 3926 N N . SER A 1 274 ? 144.035 218.045 176.233 1.00 42.64 274 SER A N 1
ATOM 3927 C CA . SER A 1 274 ? 144.474 216.692 176.534 1.00 44.54 274 SER A CA 1
ATOM 3928 C C . SER A 1 274 ? 145.641 216.748 177.508 1.00 43.82 274 SER A C 1
ATOM 3929 O O . SER A 1 274 ? 146.415 217.709 177.522 1.00 48.01 274 SER A O 1
ATOM 3937 N N . MET A 1 275 ? 145.758 215.704 178.326 1.00 42.57 275 MET A N 1
ATOM 3938 C CA . MET A 1 275 ? 146.792 215.648 179.348 1.00 38.34 275 MET A CA 1
ATOM 3939 C C . MET A 1 275 ? 147.265 214.212 179.514 1.00 41.78 275 MET A C 1
ATOM 3940 O O . MET A 1 275 ? 146.557 213.256 179.181 1.00 47.87 275 MET A O 1
ATOM 3954 N N . LEU A 1 276 ? 148.482 214.077 180.040 1.00 38.65 276 LEU A N 1
ATOM 3955 C CA . LEU A 1 276 ? 149.112 212.787 180.269 1.00 37.57 276 LEU A CA 1
ATOM 3956 C C . LEU A 1 276 ? 149.744 212.770 181.653 1.00 40.06 276 LEU A C 1
ATOM 3957 O O . LEU A 1 276 ? 150.052 213.814 182.234 1.00 43.16 276 LEU A O 1
ATOM 3973 N N . ASN A 1 277 ? 149.933 211.564 182.178 1.00 40.00 277 ASN A N 1
ATOM 3974 C CA . ASN A 1 277 ? 150.612 211.368 183.452 1.00 37.58 277 ASN A CA 1
ATOM 3975 C C . ASN A 1 277 ? 151.016 209.902 183.559 1.00 41.76 277 ASN A C 1
ATOM 3976 O O . ASN A 1 277 ? 150.777 209.104 182.649 1.00 45.39 277 ASN A O 1
ATOM 3987 N N . ASN A 1 278 ? 151.637 209.556 184.683 1.00 42.31 278 ASN A N 1
ATOM 3988 C CA . ASN A 1 278 ? 152.065 208.193 184.960 1.00 39.39 278 ASN A CA 1
ATOM 3989 C C . ASN A 1 278 ? 151.627 207.799 186.362 1.00 44.16 278 ASN A C 1
ATOM 3990 O O . ASN A 1 278 ? 151.657 208.618 187.285 1.00 46.38 278 ASN A O 1
ATOM 4001 N N . ASP A 1 279 ? 151.217 206.538 186.512 1.00 45.57 279 ASP A N 1
ATOM 4002 C CA . ASP A 1 279 ? 150.817 206.047 187.827 1.00 48.23 279 ASP A CA 1
ATOM 4003 C C . ASP A 1 279 ? 151.993 206.055 188.795 1.00 50.55 279 ASP A C 1
ATOM 4004 O O . ASP A 1 279 ? 151.832 206.383 189.977 1.00 52.49 279 ASP A O 1
ATOM 4013 N N . GLY A 1 280 ? 153.177 205.697 188.316 1.00 44.21 280 GLY A N 1
ATOM 4014 C CA . GLY A 1 280 ? 154.369 205.729 189.147 1.00 40.24 280 GLY A CA 1
ATOM 4015 C C . GLY A 1 280 ? 154.633 204.381 189.785 1.00 46.44 280 GLY A C 1
ATOM 4016 O O . GLY A 1 280 ? 154.613 203.353 189.107 1.00 52.96 280 GLY A O 1
ATOM 4020 N N . ASN A 1 281 ? 154.879 204.387 191.092 1.00 44.08 281 ASN A N 1
ATOM 4021 C CA . ASN A 1 281 ? 155.214 203.182 191.837 1.00 43.34 281 ASN A CA 1
ATOM 4022 C C . ASN A 1 281 ? 154.014 202.737 192.662 1.00 49.54 281 ASN A C 1
ATOM 4023 O O . ASN A 1 281 ? 153.448 203.530 193.422 1.00 53.28 281 ASN A O 1
ATOM 4034 N N . GLN A 1 282 ? 153.632 201.471 192.508 1.00 51.85 282 GLN A N 1
ATOM 4035 C CA . GLN A 1 282 ? 152.530 200.893 193.261 1.00 50.22 282 GLN A CA 1
ATOM 4036 C C . GLN A 1 282 ? 152.910 199.484 193.693 1.00 53.22 282 GLN A C 1
ATOM 4037 O O . GLN A 1 282 ? 153.758 198.830 193.079 1.00 53.33 282 GLN A O 1
ATOM 4051 N N . THR A 1 283 ? 152.268 199.021 194.765 1.00 55.84 283 THR A N 1
ATOM 4052 C CA . THR A 1 283 ? 152.571 197.714 195.333 1.00 55.86 283 THR A CA 1
ATOM 4053 C C . THR A 1 283 ? 151.857 196.571 194.623 1.00 60.94 283 THR A C 1
ATOM 4054 O O . THR A 1 283 ? 152.128 195.407 194.937 1.00 66.62 283 THR A O 1
ATOM 4065 N N . ASN A 1 284 ? 150.962 196.866 193.684 1.00 57.04 284 ASN A N 1
ATOM 4066 C CA . ASN A 1 284 ? 150.207 195.839 192.979 1.00 54.78 284 ASN A CA 1
ATOM 4067 C C . ASN A 1 284 ? 150.869 195.399 191.679 1.00 53.83 284 ASN A C 1
ATOM 4068 O O . ASN A 1 284 ? 150.287 194.588 190.951 1.00 60.01 284 ASN A O 1
ATOM 4079 N N . GLY A 1 285 ? 152.054 195.903 191.374 1.00 47.67 285 GLY A N 1
ATOM 4080 C CA . GLY A 1 285 ? 152.767 195.535 190.171 1.00 47.14 285 GLY A CA 1
ATOM 4081 C C . GLY A 1 285 ? 152.722 196.638 189.123 1.00 48.96 285 GLY A C 1
ATOM 4082 O O . GLY A 1 285 ? 151.880 197.541 189.153 1.00 50.36 285 GLY A O 1
ATOM 4086 N N . ILE A 1 286 ? 153.658 196.551 188.177 1.00 50.31 286 ILE A N 1
ATOM 4087 C CA . ILE A 1 286 ? 153.745 197.559 187.126 1.00 44.51 286 ILE A CA 1
ATOM 4088 C C . ILE A 1 286 ? 152.540 197.472 186.198 1.00 46.64 286 ILE A C 1
ATOM 4089 O O . ILE A 1 286 ? 152.024 198.495 185.732 1.00 53.77 286 ILE A O 1
ATOM 4105 N N . LEU A 1 287 ? 152.070 196.258 185.915 1.00 47.98 287 LEU A N 1
ATOM 4106 C CA . LEU A 1 287 ? 150.917 196.058 185.036 1.00 47.39 287 LEU A CA 1
ATOM 4107 C C . LEU A 1 287 ? 149.625 195.997 185.853 1.00 48.57 287 LEU A C 1
ATOM 4108 O O . LEU A 1 287 ? 148.895 195.006 185.859 1.00 59.14 287 LEU A O 1
ATOM 4124 N N . TYR A 1 288 ? 149.352 197.095 186.556 1.00 45.24 288 TYR A N 1
ATOM 4125 C CA . TYR A 1 288 ? 148.125 197.222 187.330 1.00 49.22 288 TYR A CA 1
ATOM 4126 C C . TYR A 1 288 ? 147.638 198.667 187.287 1.00 53.11 288 TYR A C 1
ATOM 4127 O O . TYR A 1 288 ? 148.393 199.581 187.643 1.00 58.00 288 TYR A O 1
ATOM 4145 N N . PRO A 1 289 ? 146.400 198.922 186.862 1.00 53.19 289 PRO A N 1
ATOM 4146 C CA . PRO A 1 289 ? 145.916 200.306 186.822 1.00 53.47 289 PRO A CA 1
ATOM 4147 C C . PRO A 1 289 ? 145.859 200.917 188.213 1.00 55.69 289 PRO A C 1
ATOM 4148 O O . PRO A 1 289 ? 145.585 200.239 189.205 1.00 61.71 289 PRO A O 1
ATOM 4159 N N . ASN A 1 290 ? 146.124 202.220 188.275 1.00 52.04 290 ASN A N 1
ATOM 4160 C CA . ASN A 1 290 ? 146.084 202.984 189.519 1.00 52.05 290 ASN A CA 1
ATOM 4161 C C . ASN A 1 290 ? 144.927 203.971 189.429 1.00 51.52 290 ASN A C 1
ATOM 4162 O O . ASN A 1 290 ? 144.990 204.943 188.668 1.00 58.23 290 ASN A O 1
ATOM 4173 N N . SER A 1 291 ? 143.873 203.720 190.207 1.00 48.10 291 SER A N 1
ATOM 4174 C CA . SER A 1 291 ? 142.710 204.601 190.180 1.00 52.81 291 SER A CA 1
ATOM 4175 C C . SER A 1 291 ? 143.068 206.002 190.658 1.00 52.28 291 SER A C 1
ATOM 4176 O O . SER A 1 291 ? 142.561 206.997 190.128 1.00 55.28 291 SER A O 1
ATOM 4184 N N . GLU A 1 292 ? 143.936 206.099 191.667 1.00 51.38 292 GLU A N 1
ATOM 4185 C CA . GLU A 1 292 ? 144.295 207.405 192.211 1.00 52.93 292 GLU A CA 1
ATOM 4186 C C . GLU A 1 292 ? 144.971 208.273 191.156 1.00 51.82 292 GLU A C 1
ATOM 4187 O O . GLU A 1 292 ? 144.656 209.462 191.023 1.00 53.97 292 GLU A O 1
ATOM 4199 N N . ALA A 1 293 ? 145.905 207.696 190.397 1.00 50.19 293 ALA A N 1
ATOM 4200 C CA . ALA A 1 293 ? 146.599 208.463 189.367 1.00 45.07 293 ALA A CA 1
ATOM 4201 C C . ALA A 1 293 ? 145.638 208.928 188.281 1.00 50.18 293 ALA A C 1
ATOM 4202 O O . ALA A 1 293 ? 145.724 210.069 187.812 1.00 51.69 293 ALA A O 1
ATOM 4209 N N . GLN A 1 294 ? 144.724 208.053 187.857 1.00 50.18 294 GLN A N 1
ATOM 4210 C CA . GLN A 1 294 ? 143.750 208.435 186.839 1.00 45.52 294 GLN A CA 1
ATOM 4211 C C . GLN A 1 294 ? 142.847 209.556 187.338 1.00 47.83 294 GLN A C 1
ATOM 4212 O O . GLN A 1 294 ? 142.557 210.510 186.603 1.00 52.39 294 GLN A O 1
ATOM 4226 N N . GLU A 1 295 ? 142.389 209.452 188.588 1.00 50.49 295 GLU A N 1
ATOM 4227 C CA . GLU A 1 295 ? 141.562 210.507 189.162 1.00 48.35 295 GLU A CA 1
ATOM 4228 C C . GLU A 1 295 ? 142.324 211.823 189.221 1.00 48.47 295 GLU A C 1
ATOM 4229 O O . GLU A 1 295 ? 141.770 212.884 188.911 1.00 54.68 295 GLU A O 1
ATOM 4241 N N . GLN A 1 296 ? 143.597 211.774 189.620 1.00 49.81 296 GLN A N 1
ATOM 4242 C CA . GLN A 1 296 ? 144.403 212.990 189.665 1.00 51.63 296 GLN A CA 1
ATOM 4243 C C . GLN A 1 296 ? 144.565 213.592 188.275 1.00 52.73 296 GLN A C 1
ATOM 4244 O O . GLN A 1 296 ? 144.485 214.814 188.107 1.00 58.32 296 GLN A O 1
ATOM 4258 N N . LEU A 1 297 ? 144.802 212.751 187.267 1.00 46.75 297 LEU A N 1
ATOM 4259 C CA . LEU A 1 297 ? 144.948 213.247 185.901 1.00 46.54 297 LEU A CA 1
ATOM 4260 C C . LEU A 1 297 ? 143.673 213.939 185.433 1.00 48.04 297 LEU A C 1
ATOM 4261 O O . LEU A 1 297 ? 143.717 215.035 184.856 1.00 56.55 297 LEU A O 1
ATOM 4277 N N . MET A 1 298 ? 142.523 213.302 185.668 1.00 47.70 298 MET A N 1
ATOM 4278 C CA . MET A 1 298 ? 141.258 213.893 185.244 1.00 48.03 298 MET A CA 1
ATOM 4279 C C . MET A 1 298 ? 140.981 215.191 185.992 1.00 52.00 298 MET A C 1
ATOM 4280 O O . MET A 1 298 ? 140.516 216.173 185.400 1.00 55.98 298 MET A O 1
ATOM 4294 N N . THR A 1 299 ? 141.271 215.223 187.294 1.00 53.05 299 THR A N 1
ATOM 4295 C CA . THR A 1 299 ? 141.094 216.454 188.055 1.00 53.51 299 THR A CA 1
ATOM 4296 C C . THR A 1 299 ? 141.983 217.563 187.507 1.00 54.16 299 THR A C 1
ATOM 4297 O O . THR A 1 299 ? 141.541 218.708 187.362 1.00 58.76 299 THR A O 1
ATOM 4308 N N . ASP A 1 300 ? 143.237 217.238 187.186 1.00 56.12 300 ASP A N 1
ATOM 4309 C CA . ASP A 1 300 ? 144.157 218.244 186.669 1.00 56.26 300 ASP A CA 1
ATOM 4310 C C . ASP A 1 300 ? 143.667 218.801 185.339 1.00 54.18 300 ASP A C 1
ATOM 4311 O O . ASP A 1 300 ? 143.669 220.019 185.124 1.00 57.74 300 ASP A O 1
ATOM 4320 N N . ILE A 1 301 ? 143.243 217.922 184.427 1.00 55.11 301 ILE A N 1
ATOM 4321 C CA . ILE A 1 301 ? 142.785 218.397 183.123 1.00 55.08 301 ILE A CA 1
ATOM 4322 C C . ILE A 1 301 ? 141.518 219.232 183.273 1.00 56.45 301 ILE A C 1
ATOM 4323 O O . ILE A 1 301 ? 141.367 220.271 182.618 1.00 59.73 301 ILE A O 1
ATOM 4339 N N . TYR A 1 302 ? 140.588 218.804 184.132 1.00 55.46 302 TYR A N 1
ATOM 4340 C CA . TYR A 1 302 ? 139.336 219.538 184.276 1.00 55.66 302 TYR A CA 1
ATOM 4341 C C . TYR A 1 302 ? 139.506 220.840 185.048 1.00 60.83 302 TYR A C 1
ATOM 4342 O O . TYR A 1 302 ? 138.664 221.735 184.914 1.00 65.81 302 TYR A O 1
ATOM 4360 N N . SER A 1 303 ? 140.565 220.971 185.846 1.00 62.66 303 SER A N 1
ATOM 4361 C CA . SER A 1 303 ? 140.813 222.210 186.573 1.00 61.26 303 SER A CA 1
ATOM 4362 C C . SER A 1 303 ? 141.653 223.200 185.780 1.00 62.21 303 SER A C 1
ATOM 4363 O O . SER A 1 303 ? 141.437 224.413 185.893 1.00 62.88 303 SER A O 1
ATOM 4371 N N . THR A 1 304 ? 142.607 222.715 184.981 1.00 64.99 304 THR A N 1
ATOM 4372 C CA . THR A 1 304 ? 143.456 223.619 184.212 1.00 60.31 304 THR A CA 1
ATOM 4373 C C . THR A 1 304 ? 142.639 224.423 183.208 1.00 64.17 304 THR A C 1
ATOM 4374 O O . THR A 1 304 ? 142.857 225.629 183.042 1.00 63.65 304 THR A O 1
ATOM 4385 N N . HIS A 1 305 ? 141.696 223.775 182.530 1.00 65.50 305 HIS A N 1
ATOM 4386 C CA . HIS A 1 305 ? 140.879 224.423 181.513 1.00 64.26 305 HIS A CA 1
ATOM 4387 C C . HIS A 1 305 ? 139.591 225.014 182.071 1.00 66.90 305 HIS A C 1
ATOM 4388 O O . HIS A 1 305 ? 138.785 225.542 181.298 1.00 70.24 305 HIS A O 1
ATOM 4402 N N . LYS A 1 306 ? 139.375 224.936 183.383 1.00 66.31 306 LYS A N 1
ATOM 4403 C CA . LYS A 1 306 ? 138.179 225.468 184.031 1.00 65.93 306 LYS A CA 1
ATOM 4404 C C . LYS A 1 306 ? 136.903 224.816 183.508 1.00 67.26 306 LYS A C 1
ATOM 4405 O O . LYS A 1 306 ? 135.819 225.399 183.607 1.00 68.59 306 LYS A O 1
ATOM 4424 N N . ILE A 1 307 ? 137.010 223.612 182.955 1.00 66.16 307 ILE A N 1
ATOM 4425 C CA . ILE A 1 307 ? 135.845 222.900 182.441 1.00 68.97 307 ILE A CA 1
ATOM 4426 C C . ILE A 1 307 ? 135.081 222.313 183.619 1.00 66.97 307 ILE A C 1
ATOM 4427 O O . ILE A 1 307 ? 135.636 221.547 184.414 1.00 66.48 307 ILE A O 1
ATOM 4443 N N . ASP A 1 308 ? 133.805 222.670 183.733 1.00 65.96 308 ASP A N 1
ATOM 4444 C CA . ASP A 1 308 ? 132.956 222.101 184.771 1.00 72.43 308 ASP A CA 1
ATOM 4445 C C . ASP A 1 308 ? 132.691 220.634 184.454 1.00 75.45 308 ASP A C 1
ATOM 4446 O O . ASP A 1 308 ? 132.080 220.313 183.429 1.00 76.21 308 ASP A O 1
ATOM 4455 N N . ALA A 1 309 ? 133.151 219.744 185.335 1.00 74.00 309 ALA A N 1
ATOM 4456 C CA . ALA A 1 309 ? 133.049 218.314 185.071 1.00 70.92 309 ALA A CA 1
ATOM 4457 C C . ALA A 1 309 ? 131.605 217.840 184.984 1.00 70.21 309 ALA A C 1
ATOM 4458 O O . ALA A 1 309 ? 131.355 216.748 184.463 1.00 68.47 309 ALA A O 1
ATOM 4465 N N . ASN A 1 310 ? 130.652 218.630 185.477 1.00 71.69 310 ASN A N 1
ATOM 4466 C CA . ASN A 1 310 ? 129.249 218.238 185.446 1.00 76.82 310 ASN A CA 1
ATOM 4467 C C . ASN A 1 310 ? 128.604 218.438 184.080 1.00 72.99 310 ASN A C 1
ATOM 4468 O O . ASN A 1 310 ? 127.458 218.018 183.890 1.00 74.95 310 ASN A O 1
ATOM 4479 N N . GLU A 1 311 ? 129.301 219.062 183.133 1.00 69.57 311 GLU A N 1
ATOM 4480 C CA . GLU A 1 311 ? 128.758 219.323 181.806 1.00 69.99 311 GLU A CA 1
ATOM 4481 C C . GLU A 1 311 ? 129.056 218.211 180.808 1.00 64.71 311 GLU A C 1
ATOM 4482 O O . GLU A 1 311 ? 128.632 218.310 179.652 1.00 61.76 311 GLU A O 1
ATOM 4494 N N . VAL A 1 312 ? 129.768 217.162 181.218 1.00 62.95 312 VAL A N 1
ATOM 4495 C CA . VAL A 1 312 ? 130.088 216.072 180.304 1.00 55.34 312 VAL A CA 1
ATOM 4496 C C . VAL A 1 312 ? 128.837 215.242 180.055 1.00 59.41 312 VAL A C 1
ATOM 4497 O O . VAL A 1 312 ? 128.172 214.790 180.997 1.00 61.83 312 VAL A O 1
ATOM 4510 N N . LYS A 1 313 ? 128.509 215.036 178.779 1.00 58.26 313 LYS A N 1
ATOM 4511 C CA . LYS A 1 313 ? 127.328 214.269 178.404 1.00 56.68 313 LYS A CA 1
ATOM 4512 C C . LYS A 1 313 ? 127.645 212.799 178.161 1.00 53.59 313 LYS A C 1
ATOM 4513 O O . LYS A 1 313 ? 126.877 211.924 178.575 1.00 53.35 313 LYS A O 1
ATOM 4532 N N . TYR A 1 314 ? 128.762 212.508 177.496 1.00 49.23 314 TYR A N 1
ATOM 4533 C CA . TYR A 1 314 ? 129.168 211.143 177.199 1.00 47.15 314 TYR A CA 1
ATOM 4534 C C . TYR A 1 314 ? 130.626 210.951 177.586 1.00 47.16 314 TYR A C 1
ATOM 4535 O O . TYR A 1 314 ? 131.438 211.877 177.492 1.00 45.41 314 TYR A O 1
ATOM 4553 N N . PHE A 1 315 ? 130.952 209.736 178.024 1.00 51.71 315 PHE A N 1
ATOM 4554 C CA . PHE A 1 315 ? 132.301 209.395 178.467 1.00 43.60 315 PHE A CA 1
ATOM 4555 C C . PHE A 1 315 ? 132.736 208.105 177.785 1.00 44.26 315 PHE A C 1
ATOM 4556 O O . PHE A 1 315 ? 132.231 207.025 178.110 1.00 50.69 315 PHE A O 1
ATOM 4573 N N . GLU A 1 316 ? 133.678 208.217 176.852 1.00 43.57 316 GLU A N 1
ATOM 4574 C CA . GLU A 1 316 ? 134.254 207.053 176.181 1.00 46.26 316 GLU A CA 1
ATOM 4575 C C . GLU A 1 316 ? 135.352 206.496 177.078 1.00 48.36 316 GLU A C 1
ATOM 4576 O O . GLU A 1 316 ? 136.479 206.996 177.086 1.00 48.86 316 GLU A O 1
ATOM 4588 N N . CYS A 1 317 ? 135.024 205.456 177.838 1.00 48.26 317 CYS A N 1
ATOM 4589 C CA . CYS A 1 317 ? 135.955 204.899 178.805 1.00 46.62 317 CYS A CA 1
ATOM 4590 C C . CYS A 1 317 ? 136.911 203.914 178.141 1.00 48.17 317 CYS A C 1
ATOM 4591 O O . CYS A 1 317 ? 136.696 203.451 177.017 1.00 50.51 317 CYS A O 1
ATOM 4599 N N . HIS A 1 318 ? 137.984 203.597 178.862 1.00 50.69 318 HIS A N 1
ATOM 4600 C CA . HIS A 1 318 ? 138.931 202.563 178.446 1.00 46.94 318 HIS A CA 1
ATOM 4601 C C . HIS A 1 318 ? 138.458 201.197 178.950 1.00 53.14 318 HIS A C 1
ATOM 4602 O O . HIS A 1 318 ? 139.135 200.500 179.706 1.00 56.95 318 HIS A O 1
ATOM 4616 N N . GLY A 1 319 ? 137.259 200.826 178.507 1.00 52.65 319 GLY A N 1
ATOM 4617 C CA . GLY A 1 319 ? 136.604 199.624 178.985 1.00 51.95 319 GLY A CA 1
ATOM 4618 C C . GLY A 1 319 ? 137.124 198.353 178.348 1.00 55.77 319 GLY A C 1
ATOM 4619 O O . GLY A 1 319 ? 136.452 197.752 177.504 1.00 59.90 319 GLY A O 1
ATOM 4623 N N . THR A 1 320 ? 138.326 197.932 178.747 1.00 56.04 320 THR A N 1
ATOM 4624 C CA . THR A 1 320 ? 138.898 196.701 178.217 1.00 55.07 320 THR A CA 1
ATOM 4625 C C . THR A 1 320 ? 138.096 195.471 178.619 1.00 52.85 320 THR A C 1
ATOM 4626 O O . THR A 1 320 ? 138.258 194.411 178.004 1.00 57.39 320 THR A O 1
ATOM 4637 N N . GLY A 1 321 ? 137.239 195.585 179.631 1.00 54.16 321 GLY A N 1
ATOM 4638 C CA . GLY A 1 321 ? 136.479 194.457 180.122 1.00 52.37 321 GLY A CA 1
ATOM 4639 C C . GLY A 1 321 ? 137.181 193.627 181.173 1.00 56.45 321 GLY A C 1
ATOM 4640 O O . GLY A 1 321 ? 136.580 192.678 181.693 1.00 57.57 321 GLY A O 1
ATOM 4644 N N . THR A 1 322 ? 138.429 193.949 181.503 1.00 60.34 322 THR A N 1
ATOM 4645 C CA . THR A 1 322 ? 139.151 193.205 182.523 1.00 55.40 322 THR A CA 1
ATOM 4646 C C . THR A 1 322 ? 138.535 193.447 183.897 1.00 56.59 322 THR A C 1
ATOM 4647 O O . THR A 1 322 ? 138.003 194.522 184.186 1.00 55.49 322 THR A O 1
ATOM 4658 N N . GLN A 1 323 ? 138.613 192.424 184.750 1.00 60.36 323 GLN A N 1
ATOM 4659 C CA . GLN A 1 323 ? 138.016 192.525 186.077 1.00 61.53 323 GLN A CA 1
ATOM 4660 C C . GLN A 1 323 ? 138.711 193.588 186.920 1.00 62.31 323 GLN A C 1
ATOM 4661 O O . GLN A 1 323 ? 138.057 194.304 187.686 1.00 62.61 323 GLN A O 1
ATOM 4675 N N . ALA A 1 324 ? 140.034 193.700 186.801 1.00 65.33 324 ALA A N 1
ATOM 4676 C CA . ALA A 1 324 ? 140.801 194.647 187.598 1.00 61.07 324 ALA A CA 1
ATOM 4677 C C . ALA A 1 324 ? 140.926 196.020 186.950 1.00 62.71 324 ALA A C 1
ATOM 4678 O O . ALA A 1 324 ? 141.446 196.941 187.590 1.00 62.11 324 ALA A O 1
ATOM 4685 N N . GLY A 1 325 ? 140.466 196.184 185.712 1.00 61.46 325 GLY A N 1
ATOM 4686 C CA . GLY A 1 325 ? 140.600 197.452 185.022 1.00 56.41 325 GLY A CA 1
ATOM 4687 C C . GLY A 1 325 ? 139.353 198.310 185.082 1.00 57.80 325 GLY A C 1
ATOM 4688 O O . GLY A 1 325 ? 139.429 199.506 185.378 1.00 59.13 325 GLY A O 1
ATOM 4692 N N . ASP A 1 326 ? 138.197 197.711 184.800 1.00 60.23 326 ASP A N 1
ATOM 4693 C CA . ASP A 1 326 ? 136.953 198.477 184.789 1.00 55.58 326 ASP A CA 1
ATOM 4694 C C . ASP A 1 326 ? 136.640 199.103 186.141 1.00 56.93 326 ASP A C 1
ATOM 4695 O O . ASP A 1 326 ? 136.262 200.287 186.175 1.00 59.17 326 ASP A O 1
ATOM 4704 N N . PRO A 1 327 ? 136.743 198.391 187.269 1.00 60.07 327 PRO A N 1
ATOM 4705 C CA . PRO A 1 327 ? 136.409 199.031 188.554 1.00 58.34 327 PRO A CA 1
ATOM 4706 C C . PRO A 1 327 ? 137.225 200.279 188.842 1.00 56.20 327 PRO A C 1
ATOM 4707 O O . PRO A 1 327 ? 136.675 201.267 189.339 1.00 54.30 327 PRO A O 1
ATOM 4718 N N . ASN A 1 328 ? 138.524 200.270 188.533 1.00 56.86 328 ASN A N 1
ATOM 4719 C CA . ASN A 1 328 ? 139.358 201.432 188.828 1.00 57.58 328 ASN A CA 1
ATOM 4720 C C . ASN A 1 328 ? 138.986 202.620 187.948 1.00 56.10 328 ASN A C 1
ATOM 4721 O O . ASN A 1 328 ? 138.879 203.754 188.434 1.00 59.82 328 ASN A O 1
ATOM 4732 N N . GLU A 1 329 ? 138.790 202.379 186.650 1.00 53.24 329 GLU A N 1
ATOM 4733 C CA . GLU A 1 329 ? 138.364 203.449 185.754 1.00 52.01 329 GLU A CA 1
ATOM 4734 C C . GLU A 1 329 ? 137.032 204.030 186.210 1.00 52.07 329 GLU A C 1
ATOM 4735 O O . GLU A 1 329 ? 136.854 205.255 186.243 1.00 54.02 329 GLU A O 1
ATOM 4747 N N . THR A 1 330 ? 136.084 203.162 186.572 1.00 51.45 330 THR A N 1
ATOM 4748 C CA . THR A 1 330 ? 134.777 203.629 187.019 1.00 51.60 330 THR A CA 1
ATOM 4749 C C . THR A 1 330 ? 134.890 204.433 188.309 1.00 53.12 330 THR A C 1
ATOM 4750 O O . THR A 1 330 ? 134.220 205.460 188.469 1.00 56.20 330 THR A O 1
ATOM 4761 N N . ARG A 1 331 ? 135.719 203.973 189.248 1.00 56.69 331 ARG A N 1
ATOM 4762 C CA . ARG A 1 331 ? 135.891 204.698 190.501 1.00 56.01 331 ARG A CA 1
ATOM 4763 C C . ARG A 1 331 ? 136.485 206.076 190.255 1.00 57.62 331 ARG A C 1
ATOM 4764 O O . ARG A 1 331 ? 136.038 207.068 190.843 1.00 58.46 331 ARG A O 1
ATOM 4785 N N . ALA A 1 332 ? 137.495 206.160 189.385 1.00 58.00 332 ALA A N 1
ATOM 4786 C CA . ALA A 1 332 ? 138.067 207.461 189.054 1.00 51.46 332 ALA A CA 1
ATOM 4787 C C . ALA A 1 332 ? 137.023 208.369 188.417 1.00 56.30 332 ALA A C 1
ATOM 4788 O O . ALA A 1 332 ? 136.915 209.551 188.770 1.00 59.84 332 ALA A O 1
ATOM 4795 N N . ILE A 1 333 ? 136.238 207.830 187.480 1.00 57.67 333 ILE A N 1
ATOM 4796 C CA . ILE A 1 333 ? 135.221 208.634 186.807 1.00 51.29 333 ILE A CA 1
ATOM 4797 C C . ILE A 1 333 ? 134.218 209.169 187.821 1.00 52.75 333 ILE A C 1
ATOM 4798 O O . ILE A 1 333 ? 133.857 210.351 187.805 1.00 58.58 333 ILE A O 1
ATOM 4814 N N . CYS A 1 334 ? 133.753 208.300 188.721 1.00 55.24 334 CYS A N 1
ATOM 4815 C CA . CYS A 1 334 ? 132.767 208.717 189.712 1.00 57.16 334 CYS A CA 1
ATOM 4816 C C . CYS A 1 334 ? 133.344 209.757 190.663 1.00 61.84 334 CYS A C 1
ATOM 4817 O O . CYS A 1 334 ? 132.667 210.733 191.009 1.00 64.71 334 CYS A O 1
ATOM 4825 N N . ASN A 1 335 ? 134.592 209.570 191.096 1.00 62.11 335 ASN A N 1
ATOM 4826 C CA . ASN A 1 335 ? 135.180 210.484 192.068 1.00 60.87 335 ASN A CA 1
ATOM 4827 C C . ASN A 1 335 ? 135.496 211.843 191.456 1.00 58.52 335 ASN A C 1
ATOM 4828 O O . ASN A 1 335 ? 135.459 212.857 192.161 1.00 62.71 335 ASN A O 1
ATOM 4839 N N . ALA A 1 336 ? 135.813 211.890 190.162 1.00 59.94 336 ALA A N 1
ATOM 4840 C CA . ALA A 1 336 ? 136.264 213.127 189.538 1.00 61.07 336 ALA A CA 1
ATOM 4841 C C . ALA A 1 336 ? 135.200 213.817 188.696 1.00 63.94 336 ALA A C 1
ATOM 4842 O O . ALA A 1 336 ? 135.158 215.052 188.672 1.00 64.71 336 ALA A O 1
ATOM 4849 N N . VAL A 1 337 ? 134.344 213.068 188.005 1.00 64.71 337 VAL A N 1
ATOM 4850 C CA . VAL A 1 337 ? 133.401 213.636 187.053 1.00 62.77 337 VAL A CA 1
ATOM 4851 C C . VAL A 1 337 ? 131.975 213.625 187.590 1.00 64.62 337 VAL A C 1
ATOM 4852 O O . VAL A 1 337 ? 131.235 214.593 187.404 1.00 70.03 337 VAL A O 1
ATOM 4865 N N . CYS A 1 338 ? 131.571 212.546 188.259 1.00 64.16 338 CYS A N 1
ATOM 4866 C CA . CYS A 1 338 ? 130.195 212.419 188.722 1.00 66.06 338 CYS A CA 1
ATOM 4867 C C . CYS A 1 338 ? 129.918 213.198 190.001 1.00 71.67 338 CYS A C 1
ATOM 4868 O O . CYS A 1 338 ? 128.757 213.269 190.420 1.00 74.28 338 CYS A O 1
ATOM 4876 N N . LYS A 1 339 ? 130.937 213.779 190.628 1.00 73.40 339 LYS A N 1
ATOM 4877 C CA . LYS A 1 339 ? 130.737 214.544 191.854 1.00 72.48 339 LYS A CA 1
ATOM 4878 C C . LYS A 1 339 ? 129.922 215.792 191.540 1.00 75.26 339 LYS A C 1
ATOM 4879 O O . LYS A 1 339 ? 130.387 216.683 190.823 1.00 75.99 339 LYS A O 1
ATOM 4898 N N . GLY A 1 340 ? 128.704 215.857 192.076 1.00 73.83 340 GLY A N 1
ATOM 4899 C CA . GLY A 1 340 ? 127.822 216.980 191.851 1.00 74.84 340 GLY A CA 1
ATOM 4900 C C . GLY A 1 340 ? 126.900 216.841 190.660 1.00 79.61 340 GLY A C 1
ATOM 4901 O O . GLY A 1 340 ? 126.012 217.685 190.485 1.00 77.55 340 GLY A O 1
ATOM 4905 N N . LYS A 1 341 ? 127.075 215.810 189.836 1.00 79.78 341 LYS A N 1
ATOM 4906 C CA . LYS A 1 341 ? 126.194 215.619 188.692 1.00 78.57 341 LYS A CA 1
ATOM 4907 C C . LYS A 1 341 ? 124.775 215.327 189.161 1.00 82.60 341 LYS A C 1
ATOM 4908 O O . LYS A 1 341 ? 124.557 214.598 190.132 1.00 80.32 341 LYS A O 1
ATOM 4927 N N . LYS A 1 342 ? 123.803 215.903 188.456 1.00 84.17 342 LYS A N 1
ATOM 4928 C CA . LYS A 1 342 ? 122.395 215.768 188.804 1.00 84.00 342 LYS A CA 1
ATOM 4929 C C . LYS A 1 342 ? 121.697 214.659 188.031 1.00 82.04 342 LYS A C 1
ATOM 4930 O O . LYS A 1 342 ? 120.548 214.333 188.350 1.00 81.68 342 LYS A O 1
ATOM 4949 N N . ASP A 1 343 ? 122.350 214.076 187.036 1.00 79.92 343 ASP A N 1
ATOM 4950 C CA . ASP A 1 343 ? 121.792 212.998 186.236 1.00 79.27 343 ASP A CA 1
ATOM 4951 C C . ASP A 1 343 ? 122.877 211.967 185.982 1.00 71.53 343 ASP A C 1
ATOM 4952 O O . ASP A 1 343 ? 124.069 212.285 186.055 1.00 68.66 343 ASP A O 1
ATOM 4961 N N . PRO A 1 344 ? 122.500 210.722 185.686 1.00 66.20 344 PRO A N 1
ATOM 4962 C CA . PRO A 1 344 ? 123.515 209.699 185.410 1.00 66.06 344 PRO A CA 1
ATOM 4963 C C . PRO A 1 344 ? 124.394 210.101 184.235 1.00 62.19 344 PRO A C 1
ATOM 4964 O O . PRO A 1 344 ? 123.927 210.685 183.256 1.00 57.48 344 PRO A O 1
ATOM 4975 N N . LEU A 1 345 ? 125.678 209.778 184.340 1.00 56.50 345 LEU A N 1
ATOM 4976 C CA . LEU A 1 345 ? 126.637 210.046 183.275 1.00 53.70 345 LEU A CA 1
ATOM 4977 C C . LEU A 1 345 ? 126.659 208.856 182.324 1.00 56.12 345 LEU A C 1
ATOM 4978 O O . LEU A 1 345 ? 126.890 207.719 182.749 1.00 59.35 345 LEU A O 1
ATOM 4994 N N . LEU A 1 346 ? 126.420 209.118 181.041 1.00 50.93 346 LEU A N 1
ATOM 4995 C CA . LEU A 1 346 ? 126.393 208.067 180.031 1.00 46.75 346 LEU A CA 1
ATOM 4996 C C . LEU A 1 346 ? 127.824 207.677 179.688 1.00 46.20 346 LEU A C 1
ATOM 4997 O O . LEU A 1 346 ? 128.582 208.485 179.140 1.00 47.73 346 LEU A O 1
ATOM 5013 N N . ILE A 1 347 ? 128.193 206.440 180.004 1.00 50.04 347 ILE A N 1
ATOM 5014 C CA . ILE A 1 347 ? 129.534 205.932 179.752 1.00 46.11 347 ILE A CA 1
ATOM 5015 C C . ILE A 1 347 ? 129.458 204.834 178.700 1.00 46.02 347 ILE A C 1
ATOM 5016 O O . ILE A 1 347 ? 128.430 204.172 178.520 1.00 47.65 347 ILE A O 1
ATOM 5032 N N . GLY A 1 348 ? 130.569 204.643 178.000 1.00 47.72 348 GLY A N 1
ATOM 5033 C CA . GLY A 1 348 ? 130.630 203.612 176.981 1.00 47.39 348 GLY A CA 1
ATOM 5034 C C . GLY A 1 348 ? 132.058 203.375 176.546 1.00 47.98 348 GLY A C 1
ATOM 5035 O O . GLY A 1 348 ? 132.989 204.058 176.982 1.00 50.44 348 GLY A O 1
ATOM 5039 N N . SER A 1 349 ? 132.217 202.386 175.670 1.00 50.64 349 SER A N 1
ATOM 5040 C CA . SER A 1 349 ? 133.526 202.031 175.143 1.00 44.59 349 SER A CA 1
ATOM 5041 C C . SER A 1 349 ? 133.339 201.297 173.824 1.00 49.04 349 SER A C 1
ATOM 5042 O O . SER A 1 349 ? 132.444 200.457 173.698 1.00 51.67 349 SER A O 1
ATOM 5050 N N . ILE A 1 350 ? 134.189 201.621 172.846 1.00 50.97 350 ILE A N 1
ATOM 5051 C CA . ILE A 1 350 ? 134.119 200.969 171.539 1.00 45.93 350 ILE A CA 1
ATOM 5052 C C . ILE A 1 350 ? 134.808 199.616 171.520 1.00 47.56 350 ILE A C 1
ATOM 5053 O O . ILE A 1 350 ? 134.705 198.895 170.519 1.00 51.17 350 ILE A O 1
ATOM 5069 N N . LYS A 1 351 ? 135.507 199.246 172.596 1.00 48.44 351 LYS A N 1
ATOM 5070 C CA . LYS A 1 351 ? 136.184 197.954 172.627 1.00 45.19 351 LYS A CA 1
ATOM 5071 C C . LYS A 1 351 ? 135.184 196.807 172.561 1.00 46.89 351 LYS A C 1
ATOM 5072 O O . LYS A 1 351 ? 135.431 195.795 171.895 1.00 52.21 351 LYS A O 1
ATOM 5091 N N . SER A 1 352 ? 134.048 196.946 173.248 1.00 44.17 352 SER A N 1
ATOM 5092 C CA . SER A 1 352 ? 133.027 195.906 173.212 1.00 43.80 352 SER A CA 1
ATOM 5093 C C . SER A 1 352 ? 132.448 195.715 171.817 1.00 49.48 352 SER A C 1
ATOM 5094 O O . SER A 1 352 ? 131.824 194.682 171.553 1.00 53.52 352 SER A O 1
ATOM 5102 N N . ASN A 1 353 ? 132.640 196.683 170.920 1.00 47.92 353 ASN A N 1
ATOM 5103 C CA . ASN A 1 353 ? 132.100 196.600 169.567 1.00 41.25 353 ASN A CA 1
ATOM 5104 C C . ASN A 1 353 ? 133.089 195.946 168.604 1.00 37.02 353 ASN A C 1
ATOM 5105 O O . ASN A 1 353 ? 132.763 194.949 167.953 1.00 46.78 353 ASN A O 1
ATOM 5116 N N . LEU A 1 354 ? 134.301 196.498 168.507 1.00 34.01 354 LEU A N 1
ATOM 5117 C CA . LEU A 1 354 ? 135.301 196.032 167.552 1.00 38.11 354 LEU A CA 1
ATOM 5118 C C . LEU A 1 354 ? 136.563 195.518 168.238 1.00 41.93 354 LEU A C 1
ATOM 5119 O O . LEU A 1 354 ? 137.605 195.384 167.589 1.00 49.47 354 LEU A O 1
ATOM 5135 N N . GLY A 1 355 ? 136.495 195.228 169.532 1.00 42.80 355 GLY A N 1
ATOM 5136 C CA . GLY A 1 355 ? 137.633 194.678 170.233 1.00 39.88 355 GLY A CA 1
ATOM 5137 C C . GLY A 1 355 ? 138.669 195.728 170.589 1.00 40.57 355 GLY A C 1
ATOM 5138 O O . GLY A 1 355 ? 138.468 196.938 170.452 1.00 45.82 355 GLY A O 1
ATOM 5142 N N . HIS A 1 356 ? 139.812 195.232 171.053 1.00 41.67 356 HIS A N 1
ATOM 5143 C CA . HIS A 1 356 ? 140.900 196.077 171.528 1.00 39.59 356 HIS A CA 1
ATOM 5144 C C . HIS A 1 356 ? 141.886 196.335 170.394 1.00 46.67 356 HIS A C 1
ATOM 5145 O O . HIS A 1 356 ? 142.396 195.391 169.781 1.00 53.37 356 HIS A O 1
ATOM 5159 N N . GLY A 1 357 ? 142.152 197.611 170.119 1.00 46.50 357 GLY A N 1
ATOM 5160 C CA . GLY A 1 357 ? 143.073 198.008 169.075 1.00 44.73 357 GLY A CA 1
ATOM 5161 C C . GLY A 1 357 ? 144.529 198.056 169.472 1.00 48.71 357 GLY A C 1
ATOM 5162 O O . GLY A 1 357 ? 145.381 198.350 168.628 1.00 55.60 357 GLY A O 1
ATOM 5166 N N . GLU A 1 358 ? 144.846 197.775 170.733 1.00 46.06 358 GLU A N 1
ATOM 5167 C CA . GLU A 1 358 ? 146.231 197.751 171.223 1.00 46.88 358 GLU A CA 1
ATOM 5168 C C . GLU A 1 358 ? 146.789 199.167 171.100 1.00 43.47 358 GLU A C 1
ATOM 5169 O O . GLU A 1 358 ? 146.174 200.106 171.631 1.00 46.68 358 GLU A O 1
ATOM 5181 N N . THR A 1 359 ? 147.927 199.372 170.433 1.00 44.13 359 THR A N 1
ATOM 5182 C CA . THR A 1 359 ? 148.532 200.699 170.383 1.00 43.43 359 THR A CA 1
ATOM 5183 C C . THR A 1 359 ? 147.614 201.702 169.694 1.00 43.69 359 THR A C 1
ATOM 5184 O O . THR A 1 359 ? 147.638 202.893 170.024 1.00 41.54 359 THR A O 1
ATOM 5195 N N . ALA A 1 360 ? 146.797 201.244 168.749 1.00 46.60 360 ALA A N 1
ATOM 5196 C CA . ALA A 1 360 ? 145.861 202.108 168.045 1.00 40.23 360 ALA A CA 1
ATOM 5197 C C . ALA A 1 360 ? 144.552 202.301 168.800 1.00 40.29 360 ALA A C 1
ATOM 5198 O O . ALA A 1 360 ? 143.692 203.055 168.334 1.00 43.98 360 ALA A O 1
ATOM 5205 N N . SER A 1 361 ? 144.389 201.654 169.957 1.00 41.77 361 SER A N 1
ATOM 5206 C CA . SER A 1 361 ? 143.131 201.743 170.692 1.00 44.02 361 SER A CA 1
ATOM 5207 C C . SER A 1 361 ? 142.707 203.191 170.898 1.00 44.29 361 SER A C 1
ATOM 5208 O O . SER A 1 361 ? 141.525 203.528 170.754 1.00 49.11 361 SER A O 1
ATOM 5216 N N . GLY A 1 362 ? 143.661 204.067 171.214 1.00 46.86 362 GLY A N 1
ATOM 5217 C CA . GLY A 1 362 ? 143.312 205.451 171.489 1.00 44.28 362 GLY A CA 1
ATOM 5218 C C . GLY A 1 362 ? 142.600 206.114 170.326 1.00 39.09 362 GLY A C 1
ATOM 5219 O O . GLY A 1 362 ? 141.688 206.920 170.523 1.00 39.71 362 GLY A O 1
ATOM 5223 N N . ILE A 1 363 ? 143.004 205.785 169.096 1.00 39.78 363 ILE A N 1
ATOM 5224 C CA . ILE A 1 363 ? 142.338 206.367 167.936 1.00 40.73 363 ILE A CA 1
ATOM 5225 C C . ILE A 1 363 ? 140.905 205.858 167.836 1.00 41.16 363 ILE A C 1
ATOM 5226 O O . ILE A 1 363 ? 139.988 206.615 167.493 1.00 43.38 363 ILE A O 1
ATOM 5242 N N . ASN A 1 364 ? 140.681 204.581 168.163 1.00 40.86 364 ASN A N 1
ATOM 5243 C CA . ASN A 1 364 ? 139.356 203.996 167.987 1.00 38.10 364 ASN A CA 1
ATOM 5244 C C . ASN A 1 364 ? 138.299 204.833 168.692 1.00 42.71 364 ASN A C 1
ATOM 5245 O O . ASN A 1 364 ? 137.343 205.309 168.065 1.00 49.92 364 ASN A O 1
ATOM 5256 N N . GLY A 1 365 ? 138.488 205.074 169.990 1.00 39.37 365 GLY A N 1
ATOM 5257 C CA . GLY A 1 365 ? 137.540 205.899 170.715 1.00 37.85 365 GLY A CA 1
ATOM 5258 C C . GLY A 1 365 ? 137.356 207.253 170.063 1.00 40.21 365 GLY A C 1
ATOM 5259 O O . GLY A 1 365 ? 136.226 207.716 169.880 1.00 47.12 365 GLY A O 1
ATOM 5263 N N . ILE A 1 366 ? 138.461 207.882 169.652 1.00 40.25 366 ILE A N 1
ATOM 5264 C CA . ILE A 1 366 ? 138.364 209.178 168.988 1.00 36.74 366 ILE A CA 1
ATOM 5265 C C . ILE A 1 366 ? 137.424 209.070 167.798 1.00 40.66 366 ILE A C 1
ATOM 5266 O O . ILE A 1 366 ? 136.500 209.876 167.634 1.00 46.48 366 ILE A O 1
ATOM 5282 N N . SER A 1 367 ? 137.616 208.035 166.975 1.00 36.95 367 SER A N 1
ATOM 5283 C CA . SER A 1 367 ? 136.721 207.830 165.844 1.00 36.72 367 SER A CA 1
ATOM 5284 C C . SER A 1 367 ? 135.277 207.802 166.318 1.00 38.04 367 SER A C 1
ATOM 5285 O O . SER A 1 367 ? 134.434 208.569 165.836 1.00 44.84 367 SER A O 1
ATOM 5293 N N . LYS A 1 368 ? 134.988 206.963 167.316 1.00 38.67 368 LYS A N 1
ATOM 5294 C CA . LYS A 1 368 ? 133.633 206.894 167.845 1.00 38.78 368 LYS A CA 1
ATOM 5295 C C . LYS A 1 368 ? 133.157 208.278 168.257 1.00 42.76 368 LYS A C 1
ATOM 5296 O O . LYS A 1 368 ? 132.048 208.698 167.907 1.00 48.55 368 LYS A O 1
ATOM 5315 N N . VAL A 1 369 ? 134.012 209.023 168.961 1.00 42.18 369 VAL A N 1
ATOM 5316 C CA . VAL A 1 369 ? 133.628 210.358 169.404 1.00 39.93 369 VAL A CA 1
ATOM 5317 C C . VAL A 1 369 ? 133.187 211.189 168.208 1.00 41.78 369 VAL A C 1
ATOM 5318 O O . VAL A 1 369 ? 132.110 211.798 168.215 1.00 49.32 369 VAL A O 1
ATOM 5331 N N . ILE A 1 370 ? 133.989 211.181 167.141 1.00 42.95 370 ILE A N 1
ATOM 5332 C CA . ILE A 1 370 ? 133.632 211.948 165.952 1.00 41.34 370 ILE A CA 1
ATOM 5333 C C . ILE A 1 370 ? 132.264 211.509 165.450 1.00 45.88 370 ILE A C 1
ATOM 5334 O O . ILE A 1 370 ? 131.394 212.338 165.156 1.00 51.75 370 ILE A O 1
ATOM 5350 N N . ILE A 1 371 ? 132.040 210.196 165.382 1.00 43.30 371 ILE A N 1
ATOM 5351 C CA . ILE A 1 371 ? 130.725 209.697 164.993 1.00 42.50 371 ILE A CA 1
ATOM 5352 C C . ILE A 1 371 ? 129.669 210.227 165.953 1.00 42.79 371 ILE A C 1
ATOM 5353 O O . ILE A 1 371 ? 128.655 210.800 165.536 1.00 48.87 371 ILE A O 1
ATOM 5369 N N . THR A 1 372 ? 129.916 210.086 167.258 1.00 41.19 372 THR A N 1
ATOM 5370 C CA . THR A 1 372 ? 128.967 210.595 168.240 1.00 43.98 372 THR A CA 1
ATOM 5371 C C . THR A 1 372 ? 128.801 212.101 168.128 1.00 47.36 372 THR A C 1
ATOM 5372 O O . THR A 1 372 ? 127.772 212.635 168.556 1.00 52.53 372 THR A O 1
ATOM 5383 N N . MET A 1 373 ? 129.786 212.794 167.561 1.00 48.17 373 MET A N 1
ATOM 5384 C CA . MET A 1 373 ? 129.724 214.235 167.386 1.00 46.79 373 MET A CA 1
ATOM 5385 C C . MET A 1 373 ? 129.345 214.637 165.967 1.00 51.08 373 MET A C 1
ATOM 5386 O O . MET A 1 373 ? 129.316 215.833 165.665 1.00 54.29 373 MET A O 1
ATOM 5400 N N . HIS A 1 374 ? 129.052 213.672 165.093 1.00 52.14 374 HIS A N 1
ATOM 5401 C CA . HIS A 1 374 ? 128.609 213.956 163.734 1.00 48.80 374 HIS A CA 1
ATOM 5402 C C . HIS A 1 374 ? 127.165 213.541 163.498 1.00 51.84 374 HIS A C 1
ATOM 5403 O O . HIS A 1 374 ? 126.370 214.331 162.979 1.00 53.33 374 HIS A O 1
ATOM 5417 N N . SER A 1 375 ? 126.804 212.312 163.867 1.00 51.18 375 SER A N 1
ATOM 5418 C CA . SER A 1 375 ? 125.428 211.852 163.747 1.00 48.37 375 SER A CA 1
ATOM 5419 C C . SER A 1 375 ? 124.549 212.317 164.901 1.00 50.94 375 SER A C 1
ATOM 5420 O O . SER A 1 375 ? 123.332 212.110 164.851 1.00 55.40 375 SER A O 1
ATOM 5428 N N . ARG A 1 376 ? 125.130 212.933 165.929 1.00 53.52 376 ARG A N 1
ATOM 5429 C CA . ARG A 1 376 ? 124.395 213.422 167.093 1.00 55.40 376 ARG A CA 1
ATOM 5430 C C . ARG A 1 376 ? 123.715 212.292 167.859 1.00 52.47 376 ARG A C 1
ATOM 5431 O O . ARG A 1 376 ? 122.733 212.524 168.571 1.00 51.68 376 ARG A O 1
ATOM 5452 N N . GLN A 1 377 ? 124.221 211.068 167.723 1.00 49.23 377 GLN A N 1
ATOM 5453 C CA . GLN A 1 377 ? 123.691 209.910 168.427 1.00 50.76 377 GLN A CA 1
ATOM 5454 C C . GLN A 1 377 ? 124.848 209.111 169.009 1.00 52.79 377 GLN A C 1
ATOM 5455 O O . GLN A 1 377 ? 125.916 209.015 168.396 1.00 51.84 377 GLN A O 1
ATOM 5469 N N . ILE A 1 378 ? 124.634 208.540 170.189 1.00 55.37 378 ILE A N 1
ATOM 5470 C CA . ILE A 1 378 ? 125.653 207.758 170.880 1.00 50.38 378 ILE A CA 1
ATOM 5471 C C . ILE A 1 378 ? 125.469 206.294 170.488 1.00 53.44 378 ILE A C 1
ATOM 5472 O O . ILE A 1 378 ? 124.395 205.730 170.748 1.00 54.49 378 ILE A O 1
ATOM 5488 N N . PRO A 1 379 ? 126.461 205.652 169.872 1.00 51.37 379 PRO A N 1
ATOM 5489 C CA . PRO A 1 379 ? 126.291 204.254 169.493 1.00 49.45 379 PRO A CA 1
ATOM 5490 C C . PRO A 1 379 ? 126.072 203.387 170.719 1.00 53.68 379 PRO A C 1
ATOM 5491 O O . PRO A 1 379 ? 126.599 203.680 171.808 1.00 55.99 379 PRO A O 1
ATOM 5502 N N . PRO A 1 380 ? 125.302 202.309 170.587 1.00 53.29 380 PRO A N 1
ATOM 5503 C CA . PRO A 1 380 ? 125.106 201.404 171.726 1.00 52.30 380 PRO A CA 1
ATOM 5504 C C . PRO A 1 380 ? 126.390 200.682 172.108 1.00 52.54 380 PRO A C 1
ATOM 5505 O O . PRO A 1 380 ? 127.353 200.607 171.342 1.00 56.82 380 PRO A O 1
ATOM 5516 N N . ASN A 1 381 ? 126.386 200.146 173.326 1.00 55.06 381 ASN A N 1
ATOM 5517 C CA . ASN A 1 381 ? 127.467 199.314 173.835 1.00 53.70 381 ASN A CA 1
ATOM 5518 C C . ASN A 1 381 ? 127.001 197.865 173.868 1.00 56.24 381 ASN A C 1
ATOM 5519 O O . ASN A 1 381 ? 125.921 197.568 174.389 1.00 63.14 381 ASN A O 1
ATOM 5530 N N . LEU A 1 382 ? 127.813 196.972 173.313 1.00 51.43 382 LEU A N 1
ATOM 5531 C CA . LEU A 1 382 ? 127.451 195.569 173.194 1.00 52.50 382 LEU A CA 1
ATOM 5532 C C . LEU A 1 382 ? 127.965 194.766 174.385 1.00 56.11 382 LEU A C 1
ATOM 5533 O O . LEU A 1 382 ? 128.925 195.147 175.061 1.00 57.21 382 LEU A O 1
ATOM 5549 N N . HIS A 1 383 ? 127.299 193.640 174.638 1.00 58.45 383 HIS A N 1
ATOM 5550 C CA . HIS A 1 383 ? 127.716 192.645 175.621 1.00 59.50 383 HIS A CA 1
ATOM 5551 C C . HIS A 1 383 ? 127.554 193.121 177.059 1.00 61.95 383 HIS A C 1
ATOM 5552 O O . HIS A 1 383 ? 128.188 192.571 177.966 1.00 65.99 383 HIS A O 1
ATOM 5566 N N . PHE A 1 384 ? 126.720 194.130 177.299 1.00 61.67 384 PHE A N 1
ATOM 5567 C CA . PHE A 1 384 ? 126.423 194.601 178.651 1.00 61.82 384 PHE A CA 1
ATOM 5568 C C . PHE A 1 384 ? 125.072 194.026 179.060 1.00 64.64 384 PHE A C 1
ATOM 5569 O O . PHE A 1 384 ? 124.022 194.594 178.748 1.00 63.49 384 PHE A O 1
ATOM 5586 N N . LYS A 1 385 ? 125.102 192.894 179.762 1.00 67.73 385 LYS A N 1
ATOM 5587 C CA . LYS A 1 385 ? 123.897 192.220 180.228 1.00 66.34 385 LYS A CA 1
ATOM 5588 C C . LYS A 1 385 ? 123.672 192.387 181.723 1.00 72.15 385 LYS A C 1
ATOM 5589 O O . LYS A 1 385 ? 122.593 192.820 182.141 1.00 76.66 385 LYS A O 1
ATOM 5608 N N . ASN A 1 386 ? 124.666 192.053 182.542 1.00 68.97 386 ASN A N 1
ATOM 5609 C CA . ASN A 1 386 ? 124.560 192.149 183.993 1.00 68.69 386 ASN A CA 1
ATOM 5610 C C . ASN A 1 386 ? 125.606 193.127 184.509 1.00 64.96 386 ASN A C 1
ATOM 5611 O O . ASN A 1 386 ? 126.806 192.933 184.246 1.00 63.70 386 ASN A O 1
ATOM 5622 N N . PRO A 1 387 ? 125.228 194.181 185.235 1.00 62.57 387 PRO A N 1
ATOM 5623 C CA . PRO A 1 387 ? 126.237 195.124 185.729 1.00 60.07 387 PRO A CA 1
ATOM 5624 C C . PRO A 1 387 ? 127.207 194.455 186.692 1.00 59.83 387 PRO A C 1
ATOM 5625 O O . PRO A 1 387 ? 126.851 193.539 187.436 1.00 62.78 387 PRO A O 1
ATOM 5636 N N . ASN A 1 388 ? 128.443 194.929 186.668 1.00 57.14 388 ASN A N 1
ATOM 5637 C CA . ASN A 1 388 ? 129.485 194.390 187.536 1.00 55.92 388 ASN A CA 1
ATOM 5638 C C . ASN A 1 388 ? 129.187 194.752 188.987 1.00 57.96 388 ASN A C 1
ATOM 5639 O O . ASN A 1 388 ? 129.058 195.941 189.300 1.00 59.07 388 ASN A O 1
ATOM 5650 N N . PRO A 1 389 ? 129.068 193.780 189.898 1.00 59.41 389 PRO A N 1
ATOM 5651 C CA . PRO A 1 389 ? 128.794 194.140 191.300 1.00 56.35 389 PRO A CA 1
ATOM 5652 C C . PRO A 1 389 ? 129.895 194.967 191.935 1.00 58.05 389 PRO A C 1
ATOM 5653 O O . PRO A 1 389 ? 129.626 195.720 192.878 1.00 58.08 389 PRO A O 1
ATOM 5664 N N . LYS A 1 390 ? 131.128 194.856 191.440 1.00 58.89 390 LYS A N 1
ATOM 5665 C CA . LYS A 1 390 ? 132.218 195.678 191.946 1.00 57.95 390 LYS A CA 1
ATOM 5666 C C . LYS A 1 390 ? 132.087 197.139 191.534 1.00 59.65 390 LYS A C 1
ATOM 5667 O O . LYS A 1 390 ? 132.855 197.973 192.024 1.00 60.10 390 LYS A O 1
ATOM 5686 N N . ILE A 1 391 ? 131.145 197.461 190.653 1.00 62.91 391 ILE A N 1
ATOM 5687 C CA . ILE A 1 391 ? 130.923 198.829 190.192 1.00 59.04 391 ILE A CA 1
ATOM 5688 C C . ILE A 1 391 ? 129.726 199.411 190.936 1.00 61.44 391 ILE A C 1
ATOM 5689 O O . ILE A 1 391 ? 128.584 199.265 190.477 1.00 65.61 391 ILE A O 1
ATOM 5705 N N . PRO A 1 392 ? 129.927 200.071 192.081 1.00 60.01 392 PRO A N 1
ATOM 5706 C CA . PRO A 1 392 ? 128.775 200.647 192.796 1.00 59.85 392 PRO A CA 1
ATOM 5707 C C . PRO A 1 392 ? 128.025 201.695 191.993 1.00 62.01 392 PRO A C 1
ATOM 5708 O O . PRO A 1 392 ? 126.799 201.803 192.127 1.00 65.27 392 PRO A O 1
ATOM 5719 N N . GLY A 1 393 ? 128.722 202.464 191.154 1.00 63.28 393 GLY A N 1
ATOM 5720 C CA . GLY A 1 393 ? 128.067 203.560 190.456 1.00 57.62 393 GLY A CA 1
ATOM 5721 C C . GLY A 1 393 ? 126.878 203.105 189.633 1.00 58.78 393 GLY A C 1
ATOM 5722 O O . GLY A 1 393 ? 125.819 203.737 189.653 1.00 59.33 393 GLY A O 1
ATOM 5726 N N . LEU A 1 394 ? 127.026 201.987 188.919 1.00 57.73 394 LEU A N 1
ATOM 5727 C CA . LEU A 1 394 ? 125.946 201.501 188.069 1.00 53.61 394 LEU A CA 1
ATOM 5728 C C . LEU A 1 394 ? 124.676 201.224 188.861 1.00 56.06 394 LEU A C 1
ATOM 5729 O O . LEU A 1 394 ? 123.587 201.204 188.277 1.00 55.30 394 LEU A O 1
ATOM 5745 N N . PHE A 1 395 ? 124.789 201.011 190.173 1.00 61.12 395 PHE A N 1
ATOM 5746 C CA . PHE A 1 395 ? 123.623 200.810 191.022 1.00 59.26 395 PHE A CA 1
ATOM 5747 C C . PHE A 1 395 ? 123.205 202.066 191.773 1.00 60.46 395 PHE A C 1
ATOM 5748 O O . PHE A 1 395 ? 122.060 202.139 192.233 1.00 60.87 395 PHE A O 1
ATOM 5765 N N . ASP A 1 396 ? 124.093 203.049 191.908 1.00 63.79 396 ASP A N 1
ATOM 5766 C CA . ASP A 1 396 ? 123.785 204.279 192.624 1.00 64.17 396 ASP A CA 1
ATOM 5767 C C . ASP A 1 396 ? 123.157 205.342 191.733 1.00 65.99 396 ASP A C 1
ATOM 5768 O O . ASP A 1 396 ? 122.770 206.402 192.236 1.00 67.48 396 ASP A O 1
ATOM 5777 N N . GLY A 1 397 ? 123.042 205.087 190.431 1.00 64.12 397 GLY A N 1
ATOM 5778 C CA . GLY A 1 397 ? 122.498 206.059 189.509 1.00 61.84 397 GLY A CA 1
ATOM 5779 C C . GLY A 1 397 ? 123.485 207.094 189.017 1.00 65.49 397 GLY A C 1
ATOM 5780 O O . GLY A 1 397 ? 123.096 207.973 188.239 1.00 71.11 397 GLY A O 1
ATOM 5784 N N . ARG A 1 398 ? 124.747 207.026 189.446 1.00 63.73 398 ARG A N 1
ATOM 5785 C CA . ARG A 1 398 ? 125.740 207.981 188.966 1.00 59.90 398 ARG A CA 1
ATOM 5786 C C . ARG A 1 398 ? 126.175 207.670 187.540 1.00 59.18 398 ARG A C 1
ATOM 5787 O O . ARG A 1 398 ? 126.491 208.589 186.776 1.00 60.35 398 ARG A O 1
ATOM 5808 N N . LEU A 1 399 ? 126.197 206.393 187.165 1.00 57.87 399 LEU A N 1
ATOM 5809 C CA . LEU A 1 399 ? 126.645 205.962 185.851 1.00 54.56 399 LEU A CA 1
ATOM 5810 C C . LEU A 1 399 ? 125.551 205.154 185.167 1.00 56.95 399 LEU A C 1
ATOM 5811 O O . LEU A 1 399 ? 124.675 204.575 185.815 1.00 59.31 399 LEU A O 1
ATOM 5827 N N . LYS A 1 400 ? 125.615 205.123 183.837 1.00 54.50 400 LYS A N 1
ATOM 5828 C CA . LYS A 1 400 ? 124.622 204.405 183.042 1.00 57.63 400 LYS A CA 1
ATOM 5829 C C . LYS A 1 400 ? 125.262 204.040 181.709 1.00 52.49 400 LYS A C 1
ATOM 5830 O O . LYS A 1 400 ? 125.498 204.921 180.877 1.00 55.18 400 LYS A O 1
ATOM 5849 N N . VAL A 1 401 ? 125.539 202.752 181.510 1.00 50.97 401 VAL A N 1
ATOM 5850 C CA . VAL A 1 401 ? 126.118 202.297 180.252 1.00 49.65 401 VAL A CA 1
ATOM 5851 C C . VAL A 1 401 ? 125.085 202.439 179.144 1.00 56.91 401 VAL A C 1
ATOM 5852 O O . VAL A 1 401 ? 123.923 202.042 179.300 1.00 61.40 401 VAL A O 1
ATOM 5865 N N . VAL A 1 402 ? 125.506 203.009 178.017 1.00 53.09 402 VAL A N 1
ATOM 5866 C CA . VAL A 1 402 ? 124.618 203.241 176.879 1.00 53.73 402 VAL A CA 1
ATOM 5867 C C . VAL A 1 402 ? 124.464 201.912 176.145 1.00 54.40 402 VAL A C 1
ATOM 5868 O O . VAL A 1 402 ? 125.342 201.502 175.384 1.00 56.18 402 VAL A O 1
ATOM 5881 N N . THR A 1 403 ? 123.344 201.230 176.377 1.00 57.77 403 THR A N 1
ATOM 5882 C CA . THR A 1 403 ? 123.051 199.962 175.723 1.00 58.79 403 THR A CA 1
ATOM 5883 C C . THR A 1 403 ? 122.244 200.134 174.441 1.00 60.83 403 THR A C 1
ATOM 5884 O O . THR A 1 403 ? 122.021 199.150 173.728 1.00 64.04 403 THR A O 1
ATOM 5895 N N . GLU A 1 404 ? 121.811 201.354 174.127 1.00 59.60 404 GLU A N 1
ATOM 5896 C CA . GLU A 1 404 ? 121.042 201.611 172.918 1.00 60.79 404 GLU A CA 1
ATOM 5897 C C . GLU A 1 404 ? 121.274 203.051 172.486 1.00 62.75 404 GLU A C 1
ATOM 5898 O O . GLU A 1 404 ? 121.755 203.882 173.260 1.00 67.15 404 GLU A O 1
ATOM 5910 N N . THR A 1 405 ? 120.921 203.337 171.235 1.00 60.83 405 THR A N 1
ATOM 5911 C CA . THR A 1 405 ? 121.176 204.656 170.668 1.00 57.73 405 THR A CA 1
ATOM 5912 C C . THR A 1 405 ? 120.552 205.740 171.538 1.00 61.09 405 THR A C 1
ATOM 5913 O O . THR A 1 405 ? 119.393 205.635 171.952 1.00 64.92 405 THR A O 1
ATOM 5924 N N . THR A 1 406 ? 121.330 206.787 171.815 1.00 54.87 406 THR A N 1
ATOM 5925 C CA . THR A 1 406 ? 120.913 207.880 172.676 1.00 55.53 406 THR A CA 1
ATOM 5926 C C . THR A 1 406 ? 121.092 209.203 171.943 1.00 56.31 406 THR A C 1
ATOM 5927 O O . THR A 1 406 ? 122.116 209.409 171.279 1.00 56.89 406 THR A O 1
ATOM 5938 N N . PRO A 1 407 ? 120.121 210.124 172.039 1.00 59.76 407 PRO A N 1
ATOM 5939 C CA . PRO A 1 407 ? 120.241 211.408 171.308 1.00 58.17 407 PRO A CA 1
ATOM 5940 C C . PRO A 1 407 ? 121.140 212.439 171.991 1.00 57.77 407 PRO A C 1
ATOM 5941 O O . PRO A 1 407 ? 120.708 213.323 172.731 1.00 58.89 407 PRO A O 1
ATOM 5952 N N . PHE A 1 408 ? 122.441 212.324 171.736 1.00 58.78 408 PHE A N 1
ATOM 5953 C CA . PHE A 1 408 ? 123.406 213.301 172.232 1.00 60.00 408 PHE A CA 1
ATOM 5954 C C . PHE A 1 408 ? 123.161 214.638 171.542 1.00 56.39 408 PHE A C 1
ATOM 5955 O O . PHE A 1 408 ? 123.464 214.797 170.355 1.00 54.69 408 PHE A O 1
ATOM 5972 N N . ASP A 1 409 ? 122.605 215.600 172.281 1.00 59.00 409 ASP A N 1
ATOM 5973 C CA . ASP A 1 409 ? 122.279 216.894 171.688 1.00 61.76 409 ASP A CA 1
ATOM 5974 C C . ASP A 1 409 ? 123.515 217.775 171.540 1.00 65.08 409 ASP A C 1
ATOM 5975 O O . ASP A 1 409 ? 123.693 218.426 170.505 1.00 70.31 409 ASP A O 1
ATOM 5984 N N . GLY A 1 410 ? 124.370 217.810 172.553 1.00 64.21 410 GLY A N 1
ATOM 5985 C CA . GLY A 1 410 ? 125.561 218.634 172.495 1.00 58.56 410 GLY A CA 1
ATOM 5986 C C . GLY A 1 410 ? 126.194 218.751 173.861 1.00 58.78 410 GLY A C 1
ATOM 5987 O O . GLY A 1 410 ? 125.587 218.432 174.889 1.00 65.30 410 GLY A O 1
ATOM 5991 N N . GLY A 1 411 ? 127.437 219.227 173.856 1.00 53.64 411 GLY A N 1
ATOM 5992 C CA . GLY A 1 411 ? 128.194 219.381 175.083 1.00 54.08 411 GLY A CA 1
ATOM 5993 C C . GLY A 1 411 ? 129.633 218.930 174.945 1.00 51.27 411 GLY A C 1
ATOM 5994 O O . GLY A 1 411 ? 130.247 219.104 173.888 1.00 49.35 411 GLY A O 1
ATOM 5998 N N . LEU A 1 412 ? 130.182 218.350 176.009 1.00 52.95 412 LEU A N 1
ATOM 5999 C CA . LEU A 1 412 ? 131.559 217.881 176.034 1.00 45.56 412 LEU A CA 1
ATOM 6000 C C . LEU A 1 412 ? 131.599 216.362 176.130 1.00 46.44 412 LEU A C 1
ATOM 6001 O O . LEU A 1 412 ? 130.755 215.739 176.781 1.00 53.99 412 LEU A O 1
ATOM 6017 N N . ILE A 1 413 ? 132.593 215.773 175.469 1.00 43.08 413 ILE A N 1
ATOM 6018 C CA . ILE A 1 413 ? 132.828 214.334 175.502 1.00 44.03 413 ILE A CA 1
ATOM 6019 C C . ILE A 1 413 ? 134.258 214.101 175.966 1.00 45.20 413 ILE A C 1
ATOM 6020 O O . ILE A 1 413 ? 135.198 214.689 175.420 1.00 48.28 413 ILE A O 1
ATOM 6036 N N . ALA A 1 414 ? 134.421 213.241 176.967 1.00 38.74 414 ALA A N 1
ATOM 6037 C CA . ALA A 1 414 ? 135.718 212.950 177.559 1.00 36.27 414 ALA A CA 1
ATOM 6038 C C . ALA A 1 414 ? 136.142 211.532 177.206 1.00 39.80 414 ALA A C 1
ATOM 6039 O O . ALA A 1 414 ? 135.321 210.608 177.216 1.00 46.16 414 ALA A O 1
ATOM 6046 N N . ILE A 1 415 ? 137.425 211.363 176.892 1.00 38.29 415 ILE A N 1
ATOM 6047 C CA . ILE A 1 415 ? 137.978 210.074 176.496 1.00 40.42 415 ILE A CA 1
ATOM 6048 C C . ILE A 1 415 ? 139.178 209.761 177.379 1.00 43.09 415 ILE A C 1
ATOM 6049 O O . ILE A 1 415 ? 140.056 210.612 177.573 1.00 42.32 415 ILE A O 1
ATOM 6065 N N . ASN A 1 416 ? 139.203 208.542 177.915 1.00 47.41 416 ASN A N 1
ATOM 6066 C CA . ASN A 1 416 ? 140.325 208.007 178.670 1.00 41.20 416 ASN A CA 1
ATOM 6067 C C . ASN A 1 416 ? 140.951 206.860 177.889 1.00 42.38 416 ASN A C 1
ATOM 6068 O O . ASN A 1 416 ? 140.241 206.002 177.354 1.00 53.54 416 ASN A O 1
ATOM 6079 N N . SER A 1 417 ? 142.280 206.847 177.825 1.00 41.02 417 SER A N 1
ATOM 6080 C CA . SER A 1 417 ? 143.032 205.847 177.072 1.00 44.45 417 SER A CA 1
ATOM 6081 C C . SER A 1 417 ? 144.178 205.301 177.913 1.00 43.09 417 SER A C 1
ATOM 6082 O O . SER A 1 417 ? 145.330 205.244 177.478 1.00 43.95 417 SER A O 1
ATOM 6090 N N . PHE A 1 418 ? 143.870 204.895 179.144 1.00 46.75 418 PHE A N 1
ATOM 6091 C CA . PHE A 1 418 ? 144.888 204.336 180.025 1.00 45.40 418 PHE A CA 1
ATOM 6092 C C . PHE A 1 418 ? 145.607 203.188 179.330 1.00 46.99 418 PHE A C 1
ATOM 6093 O O . PHE A 1 418 ? 144.996 202.405 178.600 1.00 52.96 418 PHE A O 1
ATOM 6110 N N . GLY A 1 419 ? 146.915 203.094 179.560 1.00 43.95 419 GLY A N 1
ATOM 6111 C CA . GLY A 1 419 ? 147.725 202.142 178.828 1.00 44.26 419 GLY A CA 1
ATOM 6112 C C . GLY A 1 419 ? 148.482 201.140 179.671 1.00 48.66 419 GLY A C 1
ATOM 6113 O O . GLY A 1 419 ? 148.699 201.347 180.870 1.00 54.77 419 GLY A O 1
ATOM 6117 N N . MET A 1 420 ? 148.890 200.043 179.038 1.00 54.95 420 MET A N 1
ATOM 6118 C CA . MET A 1 420 ? 149.673 199.023 179.719 1.00 54.22 420 MET A CA 1
ATOM 6119 C C . MET A 1 420 ? 151.043 199.588 180.071 1.00 55.15 420 MET A C 1
ATOM 6120 O O . MET A 1 420 ? 151.702 200.217 179.237 1.00 58.39 420 MET A O 1
ATOM 6134 N N . GLY A 1 421 ? 151.470 199.361 181.311 1.00 48.95 421 GLY A N 1
ATOM 6135 C CA . GLY A 1 421 ? 152.703 199.902 181.829 1.00 47.07 421 GLY A CA 1
ATOM 6136 C C . GLY A 1 421 ? 152.529 201.130 182.699 1.00 45.79 421 GLY A C 1
ATOM 6137 O O . GLY A 1 421 ? 153.430 201.448 183.483 1.00 49.10 421 GLY A O 1
ATOM 6141 N N . GLY A 1 422 ? 151.399 201.826 182.580 1.00 47.42 422 GLY A N 1
ATOM 6142 C CA . GLY A 1 422 ? 151.066 202.887 183.510 1.00 46.81 422 GLY A CA 1
ATOM 6143 C C . GLY A 1 422 ? 151.267 204.299 182.997 1.00 44.80 422 GLY A C 1
ATOM 6144 O O . GLY A 1 422 ? 151.760 205.157 183.735 1.00 51.63 422 GLY A O 1
ATOM 6148 N N . THR A 1 423 ? 150.893 204.562 181.747 1.00 45.86 423 THR A N 1
ATOM 6149 C CA . THR A 1 423 ? 150.912 205.913 181.184 1.00 45.85 423 THR A CA 1
ATOM 6150 C C . THR A 1 423 ? 149.476 206.287 180.828 1.00 46.92 423 THR A C 1
ATOM 6151 O O . THR A 1 423 ? 148.990 205.978 179.738 1.00 47.04 423 THR A O 1
ATOM 6162 N N . ASN A 1 424 ? 148.800 206.955 181.757 1.00 46.64 424 ASN A N 1
ATOM 6163 C CA . ASN A 1 424 ? 147.424 207.373 181.546 1.00 42.61 424 ASN A CA 1
ATOM 6164 C C . ASN A 1 424 ? 147.365 208.601 180.645 1.00 42.75 424 ASN A C 1
ATOM 6165 O O . ASN A 1 424 ? 148.312 209.388 180.564 1.00 44.50 424 ASN A O 1
ATOM 6176 N N . ALA A 1 425 ? 146.232 208.756 179.963 1.00 44.30 425 ALA A N 1
ATOM 6177 C CA . ALA A 1 425 ? 146.006 209.899 179.092 1.00 36.77 425 ALA A CA 1
ATOM 6178 C C . ALA A 1 425 ? 144.522 210.228 179.086 1.00 37.52 425 ALA A C 1
ATOM 6179 O O . ALA A 1 425 ? 143.680 209.326 179.118 1.00 46.20 425 ALA A O 1
ATOM 6186 N N . HIS A 1 426 ? 144.210 211.521 179.044 1.00 36.14 426 HIS A N 1
ATOM 6187 C CA . HIS A 1 426 ? 142.836 211.999 179.012 1.00 35.37 426 HIS A CA 1
ATOM 6188 C C . HIS A 1 426 ? 142.704 213.084 177.956 1.00 38.21 426 HIS A C 1
ATOM 6189 O O . HIS A 1 426 ? 143.654 213.824 177.689 1.00 42.60 426 HIS A O 1
ATOM 6203 N N . ALA A 1 427 ? 141.519 213.174 177.353 1.00 42.05 427 ALA A N 1
ATOM 6204 C CA . ALA A 1 427 ? 141.254 214.246 176.402 1.00 37.03 427 ALA A CA 1
ATOM 6205 C C . ALA A 1 427 ? 139.787 214.644 176.478 1.00 38.74 427 ALA A C 1
ATOM 6206 O O . ALA A 1 427 ? 138.928 213.842 176.856 1.00 47.41 427 ALA A O 1
ATOM 6213 N N . ILE A 1 428 ? 139.513 215.898 176.119 1.00 38.93 428 ILE A N 1
ATOM 6214 C CA . ILE A 1 428 ? 138.166 216.456 176.143 1.00 39.68 428 ILE A CA 1
ATOM 6215 C C . ILE A 1 428 ? 137.888 217.112 174.797 1.00 41.21 428 ILE A C 1
ATOM 6216 O O . ILE A 1 428 ? 138.754 217.795 174.240 1.00 43.65 428 ILE A O 1
ATOM 6232 N N . PHE A 1 429 ? 136.679 216.903 174.276 1.00 40.81 429 PHE A N 1
ATOM 6233 C CA . PHE A 1 429 ? 136.257 217.478 173.006 1.00 37.48 429 PHE A CA 1
ATOM 6234 C C . PHE A 1 429 ? 134.940 218.216 173.194 1.00 40.41 429 PHE A C 1
ATOM 6235 O O . PHE A 1 429 ? 134.035 217.724 173.875 1.00 44.50 429 PHE A O 1
ATOM 6252 N N . ARG A 1 430 ? 134.836 219.395 172.586 1.00 40.44 430 ARG A N 1
ATOM 6253 C CA . ARG A 1 430 ? 133.631 220.213 172.637 1.00 42.30 430 ARG A CA 1
ATOM 6254 C C . ARG A 1 430 ? 132.917 220.141 171.294 1.00 45.67 430 ARG A C 1
ATOM 6255 O O . ARG A 1 430 ? 133.550 220.277 170.241 1.00 50.45 430 ARG A O 1
ATOM 6276 N N . SER A 1 431 ? 131.605 219.928 171.336 1.00 48.12 431 SER A N 1
ATOM 6277 C CA . SER A 1 431 ? 130.828 219.772 170.116 1.00 49.57 431 SER A CA 1
ATOM 6278 C C . SER A 1 431 ? 130.759 221.083 169.340 1.00 53.49 431 SER A C 1
ATOM 6279 O O . SER A 1 431 ? 130.834 222.176 169.908 1.00 54.28 431 SER A O 1
ATOM 6287 N N . PHE A 1 432 ? 130.612 220.959 168.023 1.00 55.86 432 PHE A N 1
ATOM 6288 C CA . PHE A 1 432 ? 130.469 222.095 167.118 1.00 54.35 432 PHE A CA 1
ATOM 6289 C C . PHE A 1 432 ? 129.019 222.139 166.649 1.00 57.93 432 PHE A C 1
ATOM 6290 O O . PHE A 1 432 ? 128.564 221.235 165.939 1.00 61.24 432 PHE A O 1
ATOM 6307 N N . ASP A 1 433 ? 128.299 223.185 167.045 1.00 58.62 433 ASP A N 1
ATOM 6308 C CA . ASP A 1 433 ? 126.868 223.321 166.771 1.00 61.55 433 ASP A CA 1
ATOM 6309 C C . ASP A 1 433 ? 126.678 224.413 165.721 1.00 65.32 433 ASP A C 1
ATOM 6310 O O . ASP A 1 433 ? 126.546 225.594 166.046 1.00 71.98 433 ASP A O 1
ATOM 6319 N N . LYS A 1 434 ? 126.666 224.005 164.455 1.00 64.12 434 LYS A N 1
ATOM 6320 C CA . LYS A 1 434 ? 126.431 224.908 163.331 1.00 64.13 434 LYS A CA 1
ATOM 6321 C C . LYS A 1 434 ? 125.443 224.268 162.361 1.00 69.36 434 LYS A C 1
ATOM 6322 O O . LYS A 1 434 ? 125.686 224.179 161.157 1.00 73.22 434 LYS A O 1
ATOM 6341 N N . ARG A 1 435 ? 124.318 223.788 162.896 1.00 72.83 435 ARG A N 1
ATOM 6342 C CA . ARG A 1 435 ? 123.319 223.090 162.094 1.00 73.17 435 ARG A CA 1
ATOM 6343 C C . ARG A 1 435 ? 123.077 223.812 160.775 1.00 75.43 435 ARG A C 1
ATOM 6344 O O . ARG A 1 435 ? 123.013 225.043 160.724 1.00 71.22 435 ARG A O 1
ATOM 6365 N N . ALA A 1 436 ? 122.942 223.029 159.709 1.00 78.55 436 ALA A N 1
ATOM 6366 C CA . ALA A 1 436 ? 122.890 223.581 158.363 1.00 81.82 436 ALA A CA 1
ATOM 6367 C C . ALA A 1 436 ? 121.644 224.434 158.159 1.00 87.08 436 ALA A C 1
ATOM 6368 O O . ALA A 1 436 ? 120.604 224.225 158.790 1.00 86.38 436 ALA A O 1
ATOM 6375 N N . GLU A 1 437 ? 121.764 225.407 157.261 1.00 92.53 437 GLU A N 1
ATOM 6376 C CA . GLU A 1 437 ? 120.671 226.271 156.851 1.00 90.26 437 GLU A CA 1
ATOM 6377 C C . GLU A 1 437 ? 120.531 226.218 155.338 1.00 89.46 437 GLU A C 1
ATOM 6378 O O . GLU A 1 437 ? 121.505 225.938 154.631 1.00 87.77 437 GLU A O 1
ATOM 6390 N N . PRO A 1 438 ? 119.337 226.481 154.811 1.00 94.04 438 PRO A N 1
ATOM 6391 C CA . PRO A 1 438 ? 119.130 226.331 153.366 1.00 91.07 438 PRO A CA 1
ATOM 6392 C C . PRO A 1 438 ? 119.940 227.336 152.563 1.00 86.66 438 PRO A C 1
ATOM 6393 O O . PRO A 1 438 ? 120.208 228.457 153.004 1.00 86.87 438 PRO A O 1
ATOM 6404 N N . HIS A 1 439 ? 120.330 226.911 151.363 1.00 76.44 439 HIS A N 1
ATOM 6405 C CA . HIS A 1 439 ? 121.050 227.717 150.394 1.00 69.24 439 HIS A CA 1
ATOM 6406 C C . HIS A 1 439 ? 120.141 228.042 149.211 1.00 71.34 439 HIS A C 1
ATOM 6407 O O . HIS A 1 439 ? 119.213 227.282 148.916 1.00 76.93 439 HIS A O 1
ATOM 6421 N N . PRO A 1 440 ? 120.363 229.161 148.515 1.00 71.44 440 PRO A N 1
ATOM 6422 C CA . PRO A 1 440 ? 119.564 229.416 147.305 1.00 71.50 440 PRO A CA 1
ATOM 6423 C C . PRO A 1 440 ? 119.647 228.284 146.300 1.00 71.50 440 PRO A C 1
ATOM 6424 O O . PRO A 1 440 ? 118.668 228.013 145.594 1.00 68.62 440 PRO A O 1
ATOM 6435 N N . ALA A 1 441 ? 120.795 227.615 146.217 1.00 71.27 441 ALA A N 1
ATOM 6436 C CA . ALA A 1 441 ? 120.942 226.413 145.407 1.00 66.18 441 ALA A CA 1
ATOM 6437 C C . ALA A 1 441 ? 120.391 225.211 146.165 1.00 69.33 441 ALA A C 1
ATOM 6438 O O . ALA A 1 441 ? 119.692 225.375 147.170 1.00 68.58 441 ALA A O 1
ATOM 6445 N N . SER A 1 442 ? 120.695 224.004 145.692 1.00 68.83 442 SER A N 1
ATOM 6446 C CA . SER A 1 442 ? 120.228 222.723 146.221 1.00 67.32 442 SER A CA 1
ATOM 6447 C C . SER A 1 442 ? 118.835 222.386 145.705 1.00 70.79 442 SER A C 1
ATOM 6448 O O . SER A 1 442 ? 118.319 221.307 146.023 1.00 73.40 442 SER A O 1
ATOM 6456 N N . ASP A 1 443 ? 118.207 223.267 144.924 1.00 70.75 443 ASP A N 1
ATOM 6457 C CA . ASP A 1 443 ? 116.963 222.956 144.240 1.00 73.16 443 ASP A CA 1
ATOM 6458 C C . ASP A 1 443 ? 117.044 223.228 142.745 1.00 74.33 443 ASP A C 1
ATOM 6459 O O . ASP A 1 443 ? 116.085 222.927 142.025 1.00 76.52 443 ASP A O 1
ATOM 6468 N N . LYS A 1 444 ? 118.150 223.782 142.263 1.00 69.37 444 LYS A N 1
ATOM 6469 C CA . LYS A 1 444 ? 118.386 224.048 140.856 1.00 68.81 444 LYS A CA 1
ATOM 6470 C C . LYS A 1 444 ? 119.510 223.160 140.339 1.00 63.10 444 LYS A C 1
ATOM 6471 O O . LYS A 1 444 ? 120.334 222.669 141.117 1.00 61.44 444 LYS A O 1
ATOM 6490 N N . PRO A 1 445 ? 119.573 222.923 139.029 1.00 58.29 445 PRO A N 1
ATOM 6491 C CA . PRO A 1 445 ? 120.648 222.079 138.495 1.00 58.02 445 PRO A CA 1
ATOM 6492 C C . PRO A 1 445 ? 122.018 222.640 138.846 1.00 55.80 445 PRO A C 1
ATOM 6493 O O . PRO A 1 445 ? 122.240 223.853 138.817 1.00 56.22 445 PRO A O 1
ATOM 6504 N N . ARG A 1 446 ? 122.942 221.741 139.182 1.00 52.17 446 ARG A N 1
ATOM 6505 C CA . ARG A 1 446 ? 124.305 222.123 139.521 1.00 48.25 446 ARG A CA 1
ATOM 6506 C C . ARG A 1 446 ? 125.274 221.179 138.827 1.00 50.23 446 ARG A C 1
ATOM 6507 O O . ARG A 1 446 ? 124.933 220.036 138.520 1.00 56.50 446 ARG A O 1
ATOM 6528 N N . LEU A 1 447 ? 126.487 221.666 138.584 1.00 46.52 447 LEU A N 1
ATOM 6529 C CA . LEU A 1 447 ? 127.530 220.884 137.932 1.00 43.48 447 LEU A CA 1
ATOM 6530 C C . LEU A 1 447 ? 128.508 220.384 138.988 1.00 45.23 447 LEU A C 1
ATOM 6531 O O . LEU A 1 447 ? 129.170 221.186 139.656 1.00 48.95 447 LEU A O 1
ATOM 6547 N N . PHE A 1 448 ? 128.597 219.063 139.137 1.00 39.83 448 PHE A N 1
ATOM 6548 C CA . PHE A 1 448 ? 129.497 218.424 140.091 1.00 37.43 448 PHE A CA 1
ATOM 6549 C C . PHE A 1 448 ? 130.656 217.814 139.311 1.00 36.02 448 PHE A C 1
ATOM 6550 O O . PHE A 1 448 ? 130.463 216.868 138.540 1.00 45.28 448 PHE A O 1
ATOM 6567 N N . THR A 1 449 ? 131.853 218.357 139.514 1.00 39.33 449 THR A N 1
ATOM 6568 C CA . THR A 1 449 ? 133.061 217.905 138.839 1.00 38.49 449 THR A CA 1
ATOM 6569 C C . THR A 1 449 ? 134.024 217.328 139.866 1.00 40.30 449 THR A C 1
ATOM 6570 O O . THR A 1 449 ? 134.196 217.893 140.951 1.00 41.66 449 THR A O 1
ATOM 6581 N N . TYR A 1 450 ? 134.652 216.204 139.526 1.00 39.25 450 TYR A N 1
ATOM 6582 C CA . TYR A 1 450 ? 135.560 215.549 140.457 1.00 37.65 450 TYR A CA 1
ATOM 6583 C C . TYR A 1 450 ? 136.594 214.740 139.688 1.00 36.47 450 TYR A C 1
ATOM 6584 O O . TYR A 1 450 ? 136.542 214.618 138.461 1.00 41.36 450 TYR A O 1
ATOM 6602 N N . CYS A 1 451 ? 137.553 214.197 140.435 1.00 40.01 451 CYS A N 1
ATOM 6603 C CA . CYS A 1 451 ? 138.595 213.346 139.884 1.00 36.43 451 CYS A CA 1
ATOM 6604 C C . CYS A 1 451 ? 138.830 212.176 140.827 1.00 42.22 451 CYS A C 1
ATOM 6605 O O . CYS A 1 451 ? 138.592 212.271 142.033 1.00 50.00 451 CYS A O 1
ATOM 6613 N N . ALA A 1 452 ? 139.300 211.069 140.260 1.00 38.02 452 ALA A N 1
ATOM 6614 C CA . ALA A 1 452 ? 139.504 209.842 141.016 1.00 39.42 452 ALA A CA 1
ATOM 6615 C C . ALA A 1 452 ? 140.543 208.991 140.299 1.00 41.41 452 ALA A C 1
ATOM 6616 O O . ALA A 1 452 ? 140.991 209.313 139.194 1.00 44.18 452 ALA A O 1
ATOM 6623 N N . ARG A 1 453 ? 140.924 207.895 140.956 1.00 39.69 453 ARG A N 1
ATOM 6624 C CA . ARG A 1 453 ? 141.929 206.982 140.428 1.00 42.47 453 ARG A CA 1
ATOM 6625 C C . ARG A 1 453 ? 141.348 205.933 139.491 1.00 45.99 453 ARG A C 1
ATOM 6626 O O . ARG A 1 453 ? 142.053 205.463 138.591 1.00 44.88 453 ARG A O 1
ATOM 6647 N N . THR A 1 454 ? 140.086 205.552 139.680 1.00 44.87 454 THR A N 1
ATOM 6648 C CA . THR A 1 454 ? 139.459 204.504 138.889 1.00 44.27 454 THR A CA 1
ATOM 6649 C C . THR A 1 454 ? 138.070 204.944 138.450 1.00 48.00 454 THR A C 1
ATOM 6650 O O . THR A 1 454 ? 137.426 205.771 139.101 1.00 48.44 454 THR A O 1
ATOM 6661 N N . GLU A 1 455 ? 137.617 204.378 137.329 1.00 48.17 455 GLU A N 1
ATOM 6662 C CA . GLU A 1 455 ? 136.294 204.714 136.811 1.00 45.56 455 GLU A CA 1
ATOM 6663 C C . GLU A 1 455 ? 135.199 204.296 137.785 1.00 49.98 455 GLU A C 1
ATOM 6664 O O . GLU A 1 455 ? 134.231 205.036 137.998 1.00 52.28 455 GLU A O 1
ATOM 6676 N N . GLU A 1 456 ? 135.330 203.109 138.381 1.00 48.01 456 GLU A N 1
ATOM 6677 C CA . GLU A 1 456 ? 134.323 202.646 139.332 1.00 48.09 456 GLU A CA 1
ATOM 6678 C C . GLU A 1 456 ? 134.258 203.561 140.548 1.00 49.29 456 GLU A C 1
ATOM 6679 O O . GLU A 1 456 ? 133.168 203.874 141.044 1.00 53.11 456 GLU A O 1
ATOM 6691 N N . GLY A 1 457 ? 135.416 203.996 141.047 1.00 44.78 457 GLY A N 1
ATOM 6692 C CA . GLY A 1 457 ? 135.422 204.915 142.172 1.00 44.93 457 GLY A CA 1
ATOM 6693 C C . GLY A 1 457 ? 134.754 206.236 141.843 1.00 42.92 457 GLY A C 1
ATOM 6694 O O . GLY A 1 457 ? 134.009 206.786 142.656 1.00 46.96 457 GLY A O 1
ATOM 6698 N N . LEU A 1 458 ? 135.013 206.764 140.645 1.00 45.06 458 LEU A N 1
ATOM 6699 C CA . LEU A 1 458 ? 134.376 208.011 140.237 1.00 43.62 458 LEU A CA 1
ATOM 6700 C C . LEU A 1 458 ? 132.868 207.837 140.094 1.00 45.64 458 LEU A C 1
ATOM 6701 O O . LEU A 1 458 ? 132.096 208.732 140.458 1.00 49.61 458 LEU A O 1
ATOM 6717 N N . GLN A 1 459 ? 132.429 206.694 139.560 1.00 45.46 459 GLN A N 1
ATOM 6718 C CA . GLN A 1 459 ? 130.997 206.431 139.464 1.00 45.27 459 GLN A CA 1
ATOM 6719 C C . GLN A 1 459 ? 130.360 206.359 140.847 1.00 48.64 459 GLN A C 1
ATOM 6720 O O . GLN A 1 459 ? 129.261 206.883 141.063 1.00 55.33 459 GLN A O 1
ATOM 6734 N N . LYS A 1 460 ? 131.036 205.709 141.797 1.00 45.50 460 LYS A N 1
ATOM 6735 C CA . LYS A 1 460 ? 130.524 205.659 143.163 1.00 44.32 460 LYS A CA 1
ATOM 6736 C C . LYS A 1 460 ? 130.460 207.054 143.775 1.00 46.20 460 LYS A C 1
ATOM 6737 O O . LYS A 1 460 ? 129.504 207.388 144.486 1.00 47.86 460 LYS A O 1
ATOM 6756 N N . ILE A 1 461 ? 131.475 207.879 143.513 1.00 46.46 461 ILE A N 1
ATOM 6757 C CA . ILE A 1 461 ? 131.474 209.249 144.018 1.00 42.16 461 ILE A CA 1
ATOM 6758 C C . ILE A 1 461 ? 130.292 210.021 143.447 1.00 45.26 461 ILE A C 1
ATOM 6759 O O . ILE A 1 461 ? 129.624 210.780 144.160 1.00 53.29 461 ILE A O 1
ATOM 6775 N N . PHE A 1 462 ? 130.024 209.855 142.151 1.00 43.98 462 PHE A N 1
ATOM 6776 C CA . PHE A 1 462 ? 128.890 210.540 141.538 1.00 41.55 462 PHE A CA 1
ATOM 6777 C C . PHE A 1 462 ? 127.570 210.049 142.119 1.00 46.69 462 PHE A C 1
ATOM 6778 O O . PHE A 1 462 ? 126.645 210.843 142.329 1.00 50.63 462 PHE A O 1
ATOM 6795 N N . GLU A 1 463 ? 127.455 208.744 142.372 1.00 48.03 463 GLU A N 1
ATOM 6796 C CA . GLU A 1 463 ? 126.245 208.226 143.002 1.00 47.54 463 GLU A CA 1
ATOM 6797 C C . GLU A 1 463 ? 126.048 208.836 144.385 1.00 50.01 463 GLU A C 1
ATOM 6798 O O . GLU A 1 463 ? 124.934 209.233 144.747 1.00 49.96 463 GLU A O 1
ATOM 6810 N N . GLU A 1 464 ? 127.125 208.927 145.168 1.00 50.76 464 GLU A N 1
ATOM 6811 C CA . GLU A 1 464 ? 127.026 209.539 146.490 1.00 50.14 464 GLU A CA 1
ATOM 6812 C C . GLU A 1 464 ? 126.633 211.008 146.383 1.00 52.77 464 GLU A C 1
ATOM 6813 O O . GLU A 1 464 ? 125.815 211.499 147.169 1.00 58.07 464 GLU A O 1
ATOM 6825 N N . ALA A 1 465 ? 127.210 211.727 145.418 1.00 51.69 465 ALA A N 1
ATOM 6826 C CA . ALA A 1 465 ? 126.864 213.132 145.234 1.00 46.29 465 ALA A CA 1
ATOM 6827 C C . ALA A 1 465 ? 125.393 213.289 144.873 1.00 49.59 465 ALA A C 1
ATOM 6828 O O . ALA A 1 465 ? 124.710 214.183 145.387 1.00 52.62 465 ALA A O 1
ATOM 6835 N N . HIS A 1 466 ? 124.888 212.428 143.988 1.00 52.22 466 HIS A N 1
ATOM 6836 C CA . HIS A 1 466 ? 123.465 212.450 143.665 1.00 52.05 466 HIS A CA 1
ATOM 6837 C C . HIS A 1 466 ? 122.625 212.159 144.901 1.00 53.27 466 HIS A C 1
ATOM 6838 O O . HIS A 1 466 ? 121.545 212.734 145.078 1.00 55.60 466 HIS A O 1
ATOM 6852 N N . LYS A 1 467 ? 123.106 211.264 145.767 1.00 54.11 467 LYS A N 1
ATOM 6853 C CA . LYS A 1 467 ? 122.398 210.990 147.012 1.00 52.70 467 LYS A CA 1
ATOM 6854 C C . LYS A 1 467 ? 122.280 212.242 147.872 1.00 51.74 467 LYS A C 1
ATOM 6855 O O . LYS A 1 467 ? 121.297 212.401 148.606 1.00 53.01 467 LYS A O 1
ATOM 6874 N N . HIS A 1 468 ? 123.263 213.138 147.797 1.00 53.56 468 HIS A N 1
ATOM 6875 C CA . HIS A 1 468 ? 123.271 214.388 148.549 1.00 53.19 468 HIS A CA 1
ATOM 6876 C C . HIS A 1 468 ? 123.113 215.592 147.624 1.00 52.56 468 HIS A C 1
ATOM 6877 O O . HIS A 1 468 ? 123.747 216.631 147.815 1.00 51.87 468 HIS A O 1
ATOM 6891 N N . ALA A 1 469 ? 122.261 215.461 146.605 1.00 52.42 469 ALA A N 1
ATOM 6892 C CA . ALA A 1 469 ? 122.071 216.544 145.648 1.00 51.63 469 ALA A CA 1
ATOM 6893 C C . ALA A 1 469 ? 121.491 217.796 146.294 1.00 52.78 469 ALA A C 1
ATOM 6894 O O . ALA A 1 469 ? 121.623 218.888 145.730 1.00 53.20 469 ALA A O 1
ATOM 6901 N N . SER A 1 470 ? 120.857 217.667 147.457 1.00 56.26 470 SER A N 1
ATOM 6902 C CA . SER A 1 470 ? 120.230 218.792 148.137 1.00 57.15 470 SER A CA 1
ATOM 6903 C C . SER A 1 470 ? 121.163 219.486 149.123 1.00 55.26 470 SER A C 1
ATOM 6904 O O . SER A 1 470 ? 120.723 220.391 149.840 1.00 57.91 470 SER A O 1
ATOM 6912 N N . ASN A 1 471 ? 122.430 219.085 149.181 1.00 53.96 471 ASN A N 1
ATOM 6913 C CA . ASN A 1 471 ? 123.409 219.676 150.087 1.00 52.73 471 ASN A CA 1
ATOM 6914 C C . ASN A 1 471 ? 124.439 220.444 149.270 1.00 54.07 471 ASN A C 1
ATOM 6915 O O . ASN A 1 471 ? 125.059 219.882 148.361 1.00 58.33 471 ASN A O 1
ATOM 6926 N N . VAL A 1 472 ? 124.618 221.723 149.596 1.00 54.56 472 VAL A N 1
ATOM 6927 C CA . VAL A 1 472 ? 125.615 222.538 148.911 1.00 52.13 472 VAL A CA 1
ATOM 6928 C C . VAL A 1 472 ? 126.945 222.543 149.660 1.00 52.93 472 VAL A C 1
ATOM 6929 O O . VAL A 1 472 ? 128.000 222.721 149.042 1.00 56.25 472 VAL A O 1
ATOM 6942 N N . GLU A 1 473 ? 126.921 222.360 150.982 1.00 51.49 473 GLU A N 1
ATOM 6943 C CA . GLU A 1 473 ? 128.166 222.277 151.738 1.00 49.89 473 GLU A CA 1
ATOM 6944 C C . GLU A 1 473 ? 128.982 221.062 151.314 1.00 48.05 473 GLU A C 1
ATOM 6945 O O . GLU A 1 473 ? 130.211 221.138 151.194 1.00 52.45 473 GLU A O 1
ATOM 6957 N N . PHE A 1 474 ? 128.314 219.929 151.088 1.00 46.22 474 PHE A N 1
ATOM 6958 C CA . PHE A 1 474 ? 129.008 218.748 150.587 1.00 45.59 474 PHE A CA 1
ATOM 6959 C C . PHE A 1 474 ? 129.617 219.017 149.217 1.00 46.40 474 PHE A C 1
ATOM 6960 O O . PHE A 1 474 ? 130.743 218.589 148.932 1.00 45.57 474 PHE A O 1
ATOM 6977 N N . HIS A 1 475 ? 128.885 219.723 148.352 1.00 47.34 475 HIS A N 1
ATOM 6978 C CA . HIS A 1 475 ? 129.423 220.069 147.042 1.00 44.78 475 HIS A CA 1
ATOM 6979 C C . HIS A 1 475 ? 130.651 220.959 147.173 1.00 45.78 475 HIS A C 1
ATOM 6980 O O . HIS A 1 475 ? 131.632 220.783 146.443 1.00 49.66 475 HIS A O 1
ATOM 6994 N N . ALA A 1 476 ? 130.614 221.928 148.090 1.00 44.95 476 ALA A N 1
ATOM 6995 C CA . ALA A 1 476 ? 131.775 222.788 148.300 1.00 43.40 476 ALA A CA 1
ATOM 6996 C C . ALA A 1 476 ? 132.969 221.986 148.801 1.00 46.57 476 ALA A C 1
ATOM 6997 O O . ALA A 1 476 ? 134.102 222.191 148.346 1.00 55.29 476 ALA A O 1
ATOM 7004 N N . LEU A 1 477 ? 132.735 221.067 149.739 1.00 42.33 477 LEU A N 1
ATOM 7005 C CA . LEU A 1 477 ? 133.827 220.243 150.247 1.00 42.27 477 LEU A CA 1
ATOM 7006 C C . LEU A 1 477 ? 134.425 219.387 149.137 1.00 43.74 477 LEU A C 1
ATOM 7007 O O . LEU A 1 477 ? 135.650 219.245 149.044 1.00 44.37 477 LEU A O 1
ATOM 7023 N N . CYS A 1 478 ? 133.576 218.808 148.286 1.00 45.62 478 CYS A N 1
ATOM 7024 C CA . CYS A 1 478 ? 134.079 218.017 147.167 1.00 42.94 478 CYS A CA 1
ATOM 7025 C C . CYS A 1 478 ? 134.861 218.883 146.186 1.00 42.35 478 CYS A C 1
ATOM 7026 O O . CYS A 1 478 ? 135.924 218.479 145.699 1.00 46.84 478 CYS A O 1
ATOM 7034 N N . GLN A 1 479 ? 134.351 220.079 145.885 1.00 42.90 479 GLN A N 1
ATOM 7035 C CA . GLN A 1 479 ? 135.012 220.956 144.925 1.00 44.06 479 GLN A CA 1
ATOM 7036 C C . GLN A 1 479 ? 136.353 221.449 145.448 1.00 44.59 479 GLN A C 1
ATOM 7037 O O . GLN A 1 479 ? 137.274 221.688 144.658 1.00 51.12 479 GLN A O 1
ATOM 7051 N N . GLU A 1 480 ? 136.489 221.600 146.767 1.00 49.05 480 GLU A N 1
ATOM 7052 C CA . GLU A 1 480 ? 137.746 222.088 147.321 1.00 45.56 480 GLU A CA 1
ATOM 7053 C C . GLU A 1 480 ? 138.920 221.186 146.964 1.00 44.37 480 GLU A C 1
ATOM 7054 O O . GLU A 1 480 ? 140.069 221.642 147.000 1.00 48.77 480 GLU A O 1
ATOM 7066 N N . SER A 1 481 ? 138.663 219.921 146.623 1.00 45.39 481 SER A N 1
ATOM 7067 C CA . SER A 1 481 ? 139.707 218.988 146.215 1.00 44.80 481 SER A CA 1
ATOM 7068 C C . SER A 1 481 ? 139.420 218.370 144.850 1.00 46.84 481 SER A C 1
ATOM 7069 O O . SER A 1 481 ? 139.930 217.288 144.543 1.00 44.86 481 SER A O 1
ATOM 7077 N N . ALA A 1 482 ? 138.615 219.036 144.024 1.00 48.93 482 ALA A N 1
ATOM 7078 C CA . ALA A 1 482 ? 138.247 218.530 142.709 1.00 42.92 482 ALA A CA 1
ATOM 7079 C C . ALA A 1 482 ? 139.132 219.069 141.592 1.00 47.65 482 ALA A C 1
ATOM 7080 O O . ALA A 1 482 ? 138.886 218.755 140.423 1.00 45.81 482 ALA A O 1
ATOM 7087 N N . ASN A 1 483 ? 140.150 219.867 141.917 1.00 48.00 483 ASN A N 1
ATOM 7088 C CA . ASN A 1 483 ? 141.029 220.467 140.921 1.00 46.60 483 ASN A CA 1
ATOM 7089 C C . ASN A 1 483 ? 142.432 219.867 140.949 1.00 46.97 483 ASN A C 1
ATOM 7090 O O . ASN A 1 483 ? 143.375 220.477 140.433 1.00 46.72 483 ASN A O 1
ATOM 7101 N N . THR A 1 484 ? 142.589 218.683 141.535 1.00 49.71 484 THR A N 1
ATOM 7102 C CA . THR A 1 484 ? 143.892 218.035 141.563 1.00 51.18 484 THR A CA 1
ATOM 7103 C C . THR A 1 484 ? 144.368 217.745 140.143 1.00 48.32 484 THR A C 1
ATOM 7104 O O . THR A 1 484 ? 143.577 217.437 139.248 1.00 49.69 484 THR A O 1
ATOM 7115 N N . LYS A 1 485 ? 145.679 217.848 139.942 1.00 48.48 485 LYS A N 1
ATOM 7116 C CA . LYS A 1 485 ? 146.238 217.689 138.611 1.00 48.23 485 LYS A CA 1
ATOM 7117 C C . LYS A 1 485 ? 145.991 216.270 138.097 1.00 53.38 485 LYS A C 1
ATOM 7118 O O . LYS A 1 485 ? 145.886 215.325 138.885 1.00 54.95 485 LYS A O 1
ATOM 7137 N N . PRO A 1 486 ? 145.892 216.089 136.776 1.00 56.50 486 PRO A N 1
ATOM 7138 C CA . PRO A 1 486 ? 145.657 214.737 136.242 1.00 49.36 486 PRO A CA 1
ATOM 7139 C C . PRO A 1 486 ? 146.751 213.747 136.595 1.00 52.66 486 PRO A C 1
ATOM 7140 O O . PRO A 1 486 ? 146.495 212.537 136.591 1.00 57.11 486 PRO A O 1
ATOM 7151 N N . LYS A 1 487 ? 147.962 214.220 136.898 1.00 56.08 487 LYS A N 1
ATOM 7152 C CA . LYS A 1 487 ? 149.047 213.307 137.245 1.00 58.00 487 LYS A CA 1
ATOM 7153 C C . LYS A 1 487 ? 148.686 212.469 138.466 1.00 56.94 487 LYS A C 1
ATOM 7154 O O . LYS A 1 487 ? 148.945 211.260 138.498 1.00 59.56 487 LYS A O 1
ATOM 7173 N N . SER A 1 488 ? 148.088 213.094 139.480 1.00 50.52 488 SER A N 1
ATOM 7174 C CA . SER A 1 488 ? 147.726 212.374 140.697 1.00 48.65 488 SER A CA 1
ATOM 7175 C C . SER A 1 488 ? 146.440 211.577 140.504 1.00 49.52 488 SER A C 1
ATOM 7176 O O . SER A 1 488 ? 146.415 210.358 140.707 1.00 52.28 488 SER A O 1
ATOM 7184 N N . LEU A 1 489 ? 145.359 212.253 140.113 1.00 44.89 489 LEU A N 1
ATOM 7185 C CA . LEU A 1 489 ? 144.071 211.608 139.871 1.00 43.11 489 LEU A CA 1
ATOM 7186 C C . LEU A 1 489 ? 143.736 211.706 138.387 1.00 44.21 489 LEU A C 1
ATOM 7187 O O . LEU A 1 489 ? 143.312 212.773 137.917 1.00 46.99 489 LEU A O 1
ATOM 7203 N N . PRO A 1 490 ? 143.903 210.631 137.604 1.00 44.82 490 PRO A N 1
ATOM 7204 C CA . PRO A 1 490 ? 143.746 210.754 136.148 1.00 45.24 490 PRO A CA 1
ATOM 7205 C C . PRO A 1 490 ? 142.304 210.709 135.662 1.00 42.37 490 PRO A C 1
ATOM 7206 O O . PRO A 1 490 ? 141.989 211.307 134.629 1.00 43.12 490 PRO A O 1
ATOM 7217 N N . TYR A 1 491 ? 141.420 210.015 136.377 1.00 43.40 491 TYR A N 1
ATOM 7218 C CA . TYR A 1 491 ? 140.043 209.842 135.913 1.00 38.54 491 TYR A CA 1
ATOM 7219 C C . TYR A 1 491 ? 139.238 211.077 136.296 1.00 41.09 491 TYR A C 1
ATOM 7220 O O . TYR A 1 491 ? 138.820 211.227 137.443 1.00 48.92 491 TYR A O 1
ATOM 7238 N N . ARG A 1 492 ? 139.012 211.963 135.331 1.00 39.26 492 ARG A N 1
ATOM 7239 C CA . ARG A 1 492 ? 138.255 213.188 135.545 1.00 39.08 492 ARG A CA 1
ATOM 7240 C C . ARG A 1 492 ? 136.819 212.982 135.082 1.00 38.39 492 ARG A C 1
ATOM 7241 O O . ARG A 1 492 ? 136.579 212.419 134.009 1.00 43.61 492 ARG A O 1
ATOM 7262 N N . GLY A 1 493 ? 135.864 213.450 135.887 1.00 37.27 493 GLY A N 1
ATOM 7263 C CA . GLY A 1 493 ? 134.465 213.243 135.581 1.00 36.84 493 GLY A CA 1
ATOM 7264 C C . GLY A 1 493 ? 133.619 214.432 135.988 1.00 40.18 493 GLY A C 1
ATOM 7265 O O . GLY A 1 493 ? 133.996 215.243 136.840 1.00 46.36 493 GLY A O 1
ATOM 7269 N N . ALA A 1 494 ? 132.448 214.507 135.359 1.00 41.07 494 ALA A N 1
ATOM 7270 C CA . ALA A 1 494 ? 131.492 215.578 135.597 1.00 37.21 494 ALA A CA 1
ATOM 7271 C C . ALA A 1 494 ? 130.078 215.033 135.462 1.00 41.41 494 ALA A C 1
ATOM 7272 O O . ALA A 1 494 ? 129.807 214.178 134.612 1.00 49.88 494 ALA A O 1
ATOM 7279 N N . THR A 1 495 ? 129.180 215.538 136.304 1.00 41.54 495 THR A N 1
ATOM 7280 C CA . THR A 1 495 ? 127.773 215.169 136.267 1.00 41.32 495 THR A CA 1
ATOM 7281 C C . THR A 1 495 ? 126.940 216.389 136.636 1.00 45.43 495 THR A C 1
ATOM 7282 O O . THR A 1 495 ? 127.468 217.431 137.032 1.00 54.64 495 THR A O 1
ATOM 7293 N N . ILE A 1 496 ? 125.624 216.256 136.497 1.00 44.83 496 ILE A N 1
ATOM 7294 C CA . ILE A 1 496 ? 124.687 217.320 136.839 1.00 46.09 496 ILE A CA 1
ATOM 7295 C C . ILE A 1 496 ? 123.754 216.798 137.923 1.00 52.51 496 ILE A C 1
ATOM 7296 O O . ILE A 1 496 ? 123.064 215.790 137.727 1.00 54.43 496 ILE A O 1
ATOM 7312 N N . LEU A 1 497 ? 123.737 217.485 139.060 1.00 57.26 497 LEU A N 1
ATOM 7313 C CA . LEU A 1 497 ? 122.813 217.192 140.143 1.00 52.75 497 LEU A CA 1
ATOM 7314 C C . LEU A 1 497 ? 121.546 218.021 139.980 1.00 56.81 497 LEU A C 1
ATOM 7315 O O . LEU A 1 497 ? 121.586 219.170 139.528 1.00 60.98 497 LEU A O 1
ATOM 7331 N N . ASN A 1 498 ? 120.416 217.426 140.363 1.00 59.03 498 ASN A N 1
ATOM 7332 C CA . ASN A 1 498 ? 119.104 218.045 140.180 1.00 61.77 498 ASN A CA 1
ATOM 7333 C C . ASN A 1 498 ? 118.862 218.360 138.705 1.00 63.65 498 ASN A C 1
ATOM 7334 O O . ASN A 1 498 ? 118.423 219.452 138.338 1.00 61.33 498 ASN A O 1
ATOM 7345 N N . ALA A 1 499 ? 119.155 217.381 137.854 1.00 64.54 499 ALA A N 1
ATOM 7346 C CA . ALA A 1 499 ? 119.052 217.532 136.410 1.00 62.67 499 ALA A CA 1
ATOM 7347 C C . ALA A 1 499 ? 117.797 216.841 135.893 1.00 71.57 499 ALA A C 1
ATOM 7348 O O . ALA A 1 499 ? 117.461 215.735 136.326 1.00 79.44 499 ALA A O 1
ATOM 7355 N N . GLU A 1 500 ? 117.107 217.504 134.963 1.00 74.76 500 GLU A N 1
ATOM 7356 C CA . GLU A 1 500 ? 115.947 216.884 134.331 1.00 80.94 500 GLU A CA 1
ATOM 7357 C C . GLU A 1 500 ? 116.357 215.657 133.526 1.00 82.21 500 GLU A C 1
ATOM 7358 O O . GLU A 1 500 ? 115.675 214.626 133.560 1.00 88.34 500 GLU A O 1
ATOM 7370 N N . GLY A 1 501 ? 117.466 215.750 132.798 1.00 71.74 501 GLY A N 1
ATOM 7371 C CA . GLY A 1 501 ? 118.000 214.639 132.030 1.00 72.07 501 GLY A CA 1
ATOM 7372 C C . GLY A 1 501 ? 119.337 214.194 132.601 1.00 70.93 501 GLY A C 1
ATOM 7373 O O . GLY A 1 501 ? 120.210 215.019 132.877 1.00 72.78 501 GLY A O 1
ATOM 7377 N N . GLU A 1 502 ? 119.477 212.882 132.773 1.00 68.74 502 GLU A N 1
ATOM 7378 C CA . GLU A 1 502 ? 120.693 212.331 133.355 1.00 65.44 502 GLU A CA 1
ATOM 7379 C C . GLU A 1 502 ? 121.893 212.621 132.463 1.00 62.52 502 GLU A C 1
ATOM 7380 O O . GLU A 1 502 ? 121.840 212.427 131.245 1.00 66.33 502 GLU A O 1
ATOM 7392 N N . TYR A 1 503 ? 122.979 213.088 133.076 1.00 60.52 503 TYR A N 1
ATOM 7393 C CA . TYR A 1 503 ? 124.227 213.343 132.374 1.00 58.82 503 TYR A CA 1
ATOM 7394 C C . TYR A 1 503 ? 125.388 212.887 133.242 1.00 53.77 503 TYR A C 1
ATOM 7395 O O . TYR A 1 503 ? 125.379 213.089 134.460 1.00 54.00 503 TYR A O 1
ATOM 7413 N N . THR A 1 504 ? 126.386 212.272 132.610 1.00 48.63 504 THR A N 1
ATOM 7414 C CA . THR A 1 504 ? 127.569 211.807 133.321 1.00 44.15 504 THR A CA 1
ATOM 7415 C C . THR A 1 504 ? 128.668 211.538 132.306 1.00 46.22 504 THR A C 1
ATOM 7416 O O . THR A 1 504 ? 128.459 210.778 131.355 1.00 52.88 504 THR A O 1
ATOM 7427 N N . GLU A 1 505 ? 129.828 212.159 132.508 1.00 44.14 505 GLU A N 1
ATOM 7428 C CA . GLU A 1 505 ? 130.979 211.978 131.635 1.00 43.70 505 GLU A CA 1
ATOM 7429 C C . GLU A 1 505 ? 132.189 211.648 132.492 1.00 45.53 505 GLU A C 1
ATOM 7430 O O . GLU A 1 505 ? 132.423 212.300 133.512 1.00 49.97 505 GLU A O 1
ATOM 7442 N N . ILE A 1 506 ? 132.941 210.627 132.091 1.00 43.65 506 ILE A N 1
ATOM 7443 C CA . ILE A 1 506 ? 134.159 210.222 132.786 1.00 42.95 506 ILE A CA 1
ATOM 7444 C C . ILE A 1 506 ? 135.212 209.886 131.746 1.00 46.57 506 ILE A C 1
ATOM 7445 O O . ILE A 1 506 ? 134.920 209.194 130.765 1.00 50.27 506 ILE A O 1
ATOM 7461 N N . GLN A 1 507 ? 136.438 210.360 131.959 1.00 45.79 507 GLN A N 1
ATOM 7462 C CA . GLN A 1 507 ? 137.500 210.065 131.014 1.00 45.06 507 GLN A CA 1
ATOM 7463 C C . GLN A 1 507 ? 138.852 210.131 131.704 1.00 45.18 507 GLN A C 1
ATOM 7464 O O . GLN A 1 507 ? 139.046 210.894 132.653 1.00 52.41 507 GLN A O 1
ATOM 7478 N N . LYS A 1 508 ? 139.799 209.355 131.182 1.00 44.59 508 LYS A N 1
ATOM 7479 C CA . LYS A 1 508 ? 141.169 209.385 131.674 1.00 47.83 508 LYS A CA 1
ATOM 7480 C C . LYS A 1 508 ? 141.920 210.519 130.984 1.00 53.70 508 LYS A C 1
ATOM 7481 O O . LYS A 1 508 ? 141.995 210.562 129.751 1.00 56.27 508 LYS A O 1
ATOM 7500 N N . CYS A 1 509 ? 142.479 211.437 131.779 1.00 55.35 509 CYS A N 1
ATOM 7501 C CA . CYS A 1 509 ? 143.134 212.625 131.242 1.00 53.88 509 CYS A CA 1
ATOM 7502 C C . CYS A 1 509 ? 144.646 212.463 131.302 1.00 59.71 509 CYS A C 1
ATOM 7503 O O . CYS A 1 509 ? 145.177 212.100 132.363 1.00 62.36 509 CYS A O 1
ATOM 7511 N N . PRO A 1 510 ? 145.380 212.712 130.215 1.00 69.26 510 PRO A N 1
ATOM 7512 C CA . PRO A 1 510 ? 146.839 212.559 130.266 1.00 72.93 510 PRO A CA 1
ATOM 7513 C C . PRO A 1 510 ? 147.480 213.548 131.229 1.00 69.88 510 PRO A C 1
ATOM 7514 O O . PRO A 1 510 ? 146.926 214.600 131.550 1.00 68.04 510 PRO A O 1
ATOM 7525 N N . SER A 1 511 ? 148.681 213.190 131.689 1.00 67.37 511 SER A N 1
ATOM 7526 C CA . SER A 1 511 ? 149.391 214.040 132.640 1.00 70.42 511 SER A CA 1
ATOM 7527 C C . SER A 1 511 ? 149.663 215.419 132.051 1.00 73.07 511 SER A C 1
ATOM 7528 O O . SER A 1 511 ? 149.504 216.437 132.736 1.00 74.06 511 SER A O 1
ATOM 7536 N N . LYS A 1 512 ? 150.076 215.474 130.787 1.00 73.89 512 LYS A N 1
ATOM 7537 C CA . LYS A 1 512 ? 150.342 216.755 130.147 1.00 77.11 512 LYS A CA 1
ATOM 7538 C C . LYS A 1 512 ? 149.078 217.605 130.122 1.00 81.49 512 LYS A C 1
ATOM 7539 O O . LYS A 1 512 ? 147.978 217.107 129.864 1.00 86.21 512 LYS A O 1
ATOM 7558 N N . ALA A 1 513 ? 149.240 218.897 130.393 1.00 79.41 513 ALA A N 1
ATOM 7559 C CA . ALA A 1 513 ? 148.124 219.832 130.419 1.00 75.64 513 ALA A CA 1
ATOM 7560 C C . ALA A 1 513 ? 147.954 220.470 129.047 1.00 71.54 513 ALA A C 1
ATOM 7561 O O . ALA A 1 513 ? 148.922 220.962 128.458 1.00 68.44 513 ALA A O 1
ATOM 7568 N N . ARG A 1 514 ? 146.724 220.460 128.546 1.00 74.61 514 ARG A N 1
ATOM 7569 C CA . ARG A 1 514 ? 146.410 221.031 127.247 1.00 68.54 514 ARG A CA 1
ATOM 7570 C C . ARG A 1 514 ? 146.065 222.512 127.381 1.00 68.12 514 ARG A C 1
ATOM 7571 O O . ARG A 1 514 ? 145.803 223.019 128.474 1.00 69.07 514 ARG A O 1
ATOM 7592 N N . GLU A 1 515 ? 146.068 223.202 126.244 1.00 66.38 515 GLU A N 1
ATOM 7593 C CA . GLU A 1 515 ? 145.821 224.637 126.208 1.00 68.40 515 GLU A CA 1
ATOM 7594 C C . GLU A 1 515 ? 144.353 224.921 125.921 1.00 64.01 515 GLU A C 1
ATOM 7595 O O . GLU A 1 515 ? 143.729 224.259 125.087 1.00 64.08 515 GLU A O 1
ATOM 7607 N N . VAL A 1 516 ? 143.808 225.914 126.621 1.00 64.30 516 VAL A N 1
ATOM 7608 C CA . VAL A 1 516 ? 142.415 226.323 126.472 1.00 60.28 516 VAL A CA 1
ATOM 7609 C C . VAL A 1 516 ? 142.366 227.541 125.561 1.00 63.23 516 VAL A C 1
ATOM 7610 O O . VAL A 1 516 ? 143.088 228.523 125.782 1.00 69.60 516 VAL A O 1
ATOM 7623 N N . TRP A 1 517 ? 141.516 227.480 124.538 1.00 58.76 517 TRP A N 1
ATOM 7624 C CA . TRP A 1 517 ? 141.407 228.538 123.534 1.00 61.56 517 TRP A CA 1
ATOM 7625 C C . TRP A 1 517 ? 139.938 228.919 123.375 1.00 61.74 517 TRP A C 1
ATOM 7626 O O . TRP A 1 517 ? 139.164 228.190 122.748 1.00 63.10 517 TRP A O 1
ATOM 7647 N N . PHE A 1 518 ? 139.556 230.062 123.936 1.00 61.56 518 PHE A N 1
ATOM 7648 C CA . PHE A 1 518 ? 138.217 230.584 123.709 1.00 58.25 518 PHE A CA 1
ATOM 7649 C C . PHE A 1 518 ? 138.057 230.980 122.247 1.00 60.18 518 PHE A C 1
ATOM 7650 O O . PHE A 1 518 ? 138.946 231.598 121.652 1.00 64.34 518 PHE A O 1
ATOM 7667 N N . VAL A 1 519 ? 136.920 230.605 121.665 1.00 64.71 519 VAL A N 1
ATOM 7668 C CA . VAL A 1 519 ? 136.586 230.943 120.287 1.00 65.07 519 VAL A CA 1
ATOM 7669 C C . VAL A 1 519 ? 135.235 231.641 120.295 1.00 66.22 519 VAL A C 1
ATOM 7670 O O . VAL A 1 519 ? 134.245 231.080 120.780 1.00 72.12 519 VAL A O 1
ATOM 7683 N N . TYR A 1 520 ? 135.194 232.856 119.758 1.00 63.56 520 TYR A N 1
ATOM 7684 C CA . TYR A 1 520 ? 133.983 233.663 119.713 1.00 66.54 520 TYR A CA 1
ATOM 7685 C C . TYR A 1 520 ? 133.431 233.670 118.296 1.00 70.94 520 TYR A C 1
ATOM 7686 O O . TYR A 1 520 ? 134.157 233.971 117.342 1.00 79.77 520 TYR A O 1
ATOM 7704 N N . SER A 1 521 ? 132.151 233.340 118.162 1.00 71.03 521 SER A N 1
ATOM 7705 C CA . SER A 1 521 ? 131.497 233.294 116.865 1.00 74.10 521 SER A CA 1
ATOM 7706 C C . SER A 1 521 ? 130.964 234.671 116.487 1.00 78.56 521 SER A C 1
ATOM 7707 O O . SER A 1 521 ? 130.785 235.553 117.330 1.00 82.11 521 SER A O 1
ATOM 7715 N N . GLY A 1 522 ? 130.710 234.844 115.199 1.00 81.48 522 GLY A N 1
ATOM 7716 C CA . GLY A 1 522 ? 130.180 236.080 114.651 1.00 84.66 522 GLY A CA 1
ATOM 7717 C C . GLY A 1 522 ? 128.691 235.997 114.395 1.00 87.84 522 GLY A C 1
ATOM 7718 O O . GLY A 1 522 ? 127.927 235.468 115.210 1.00 87.72 522 GLY A O 1
ATOM 7722 N N . MET A 1 523 ? 128.274 236.527 113.249 1.00 92.30 523 MET A N 1
ATOM 7723 C CA . MET A 1 523 ? 126.870 236.502 112.875 1.00 91.75 523 MET A CA 1
ATOM 7724 C C . MET A 1 523 ? 126.464 235.096 112.433 1.00 91.31 523 MET A C 1
ATOM 7725 O O . MET A 1 523 ? 127.299 234.216 112.202 1.00 94.56 523 MET A O 1
ATOM 7739 N N . GLY A 1 524 ? 125.153 234.892 112.319 1.00 90.04 524 GLY A N 1
ATOM 7740 C CA . GLY A 1 524 ? 124.602 233.611 111.936 1.00 89.83 524 GLY A CA 1
ATOM 7741 C C . GLY A 1 524 ? 124.201 232.720 113.091 1.00 92.65 524 GLY A C 1
ATOM 7742 O O . GLY A 1 524 ? 123.540 231.698 112.863 1.00 94.53 524 GLY A O 1
ATOM 7746 N N . SER A 1 525 ? 124.576 233.068 114.319 1.00 90.39 525 SER A N 1
ATOM 7747 C CA . SER A 1 525 ? 124.200 232.303 115.500 1.00 88.06 525 SER A CA 1
ATOM 7748 C C . SER A 1 525 ? 122.906 232.794 116.133 1.00 86.99 525 SER A C 1
ATOM 7749 O O . SER A 1 525 ? 122.510 232.275 117.181 1.00 86.06 525 SER A O 1
ATOM 7757 N N . GLN A 1 526 ? 122.245 233.781 115.532 1.00 89.63 526 GLN A N 1
ATOM 7758 C CA . GLN A 1 526 ? 121.026 234.330 116.105 1.00 86.68 526 GLN A CA 1
ATOM 7759 C C . GLN A 1 526 ? 119.857 233.364 115.939 1.00 89.69 526 GLN A C 1
ATOM 7760 O O . GLN A 1 526 ? 119.764 232.624 114.956 1.00 93.01 526 GLN A O 1
ATOM 7774 N N . TRP A 1 527 ? 118.960 233.378 116.921 1.00 88.52 527 TRP A N 1
ATOM 7775 C CA . TRP A 1 527 ? 117.746 232.572 116.877 1.00 86.53 527 TRP A CA 1
ATOM 7776 C C . TRP A 1 527 ? 116.802 233.078 117.960 1.00 90.08 527 TRP A C 1
ATOM 7777 O O . TRP A 1 527 ? 117.195 233.840 118.847 1.00 92.19 527 TRP A O 1
ATOM 7798 N N . VAL A 1 528 ? 115.550 232.641 117.874 1.00 93.87 528 VAL A N 1
ATOM 7799 C CA . VAL A 1 528 ? 114.522 233.066 118.819 1.00 93.40 528 VAL A CA 1
ATOM 7800 C C . VAL A 1 528 ? 114.654 232.247 120.096 1.00 91.95 528 VAL A C 1
ATOM 7801 O O . VAL A 1 528 ? 114.706 231.012 120.055 1.00 90.43 528 VAL A O 1
ATOM 7814 N N . GLY A 1 529 ? 114.700 232.933 121.234 1.00 88.90 529 GLY A N 1
ATOM 7815 C CA . GLY A 1 529 ? 114.873 232.279 122.513 1.00 86.43 529 GLY A CA 1
ATOM 7816 C C . GLY A 1 529 ? 116.308 232.094 122.946 1.00 83.67 529 GLY A C 1
ATOM 7817 O O . GLY A 1 529 ? 116.564 231.303 123.862 1.00 83.75 529 GLY A O 1
ATOM 7821 N N . MET A 1 530 ? 117.251 232.794 122.320 1.00 83.80 530 MET A N 1
ATOM 7822 C CA . MET A 1 530 ? 118.654 232.657 122.685 1.00 84.65 530 MET A CA 1
ATOM 7823 C C . MET A 1 530 ? 118.883 233.063 124.136 1.00 84.67 530 MET A C 1
ATOM 7824 O O . MET A 1 530 ? 118.420 234.116 124.586 1.00 86.87 530 MET A O 1
ATOM 7838 N N . GLY A 1 531 ? 119.583 232.206 124.875 1.00 79.58 531 GLY A N 1
ATOM 7839 C CA . GLY A 1 531 ? 119.950 232.498 126.246 1.00 77.65 531 GLY A CA 1
ATOM 7840 C C . GLY A 1 531 ? 118.767 232.625 127.184 1.00 79.44 531 GLY A C 1
ATOM 7841 O O . GLY A 1 531 ? 118.923 233.074 128.324 1.00 80.67 531 GLY A O 1
ATOM 7845 N N . ARG A 1 532 ? 117.576 232.235 126.723 1.00 81.58 532 ARG A N 1
ATOM 7846 C CA . ARG A 1 532 ? 116.396 232.338 127.575 1.00 78.38 532 ARG A CA 1
ATOM 7847 C C . ARG A 1 532 ? 116.486 231.383 128.759 1.00 76.42 532 ARG A C 1
ATOM 7848 O O . ARG A 1 532 ? 116.132 231.749 129.886 1.00 79.10 532 ARG A O 1
ATOM 7869 N N . SER A 1 533 ? 116.950 230.155 128.525 1.00 72.61 533 SER A N 1
ATOM 7870 C CA . SER A 1 533 ? 117.130 229.213 129.625 1.00 70.88 533 SER A CA 1
ATOM 7871 C C . SER A 1 533 ? 118.237 229.678 130.564 1.00 70.17 533 SER A C 1
ATOM 7872 O O . SER A 1 533 ? 118.077 229.658 131.791 1.00 72.09 533 SER A O 1
ATOM 7880 N N . LEU A 1 534 ? 119.363 230.124 130.002 1.00 68.76 534 LEU A N 1
ATOM 7881 C CA . LEU A 1 534 ? 120.487 230.570 130.816 1.00 68.45 534 LEU A CA 1
ATOM 7882 C C . LEU A 1 534 ? 120.124 231.729 131.734 1.00 70.92 534 LEU A C 1
ATOM 7883 O O . LEU A 1 534 ? 120.923 232.073 132.612 1.00 71.21 534 LEU A O 1
ATOM 7899 N N . MET A 1 535 ? 118.948 232.337 131.557 1.00 70.82 535 MET A N 1
ATOM 7900 C CA . MET A 1 535 ? 118.506 233.376 132.477 1.00 69.17 535 MET A CA 1
ATOM 7901 C C . MET A 1 535 ? 118.312 232.840 133.886 1.00 74.01 535 MET A C 1
ATOM 7902 O O . MET A 1 535 ? 118.245 233.630 134.834 1.00 79.70 535 MET A O 1
ATOM 7916 N N . ALA A 1 536 ? 118.218 231.517 134.048 1.00 75.34 536 ALA A N 1
ATOM 7917 C CA . ALA A 1 536 ? 118.089 230.952 135.386 1.00 70.57 536 ALA A CA 1
ATOM 7918 C C . ALA A 1 536 ? 119.297 231.301 136.246 1.00 70.56 536 ALA A C 1
ATOM 7919 O O . ALA A 1 536 ? 119.153 231.625 137.431 1.00 75.16 536 ALA A O 1
ATOM 7926 N N . LEU A 1 537 ? 120.495 231.240 135.669 1.00 67.13 537 LEU A N 1
ATOM 7927 C CA . LEU A 1 537 ? 121.698 231.586 136.413 1.00 70.07 537 LEU A CA 1
ATOM 7928 C C . LEU A 1 537 ? 121.684 233.061 136.794 1.00 73.29 537 LEU A C 1
ATOM 7929 O O . LEU A 1 537 ? 121.352 233.929 135.982 1.00 74.51 537 LEU A O 1
ATOM 7945 N N . ASP A 1 538 ? 122.048 233.341 138.048 1.00 76.59 538 ASP A N 1
ATOM 7946 C CA . ASP A 1 538 ? 122.038 234.718 138.532 1.00 78.30 538 ASP A CA 1
ATOM 7947 C C . ASP A 1 538 ? 123.062 235.576 137.799 1.00 73.34 538 ASP A C 1
ATOM 7948 O O . ASP A 1 538 ? 122.776 236.726 137.446 1.00 77.63 538 ASP A O 1
ATOM 7957 N N . VAL A 1 539 ? 124.263 235.041 137.569 1.00 70.23 539 VAL A N 1
ATOM 7958 C CA . VAL A 1 539 ? 125.322 235.830 136.942 1.00 69.12 539 VAL A CA 1
ATOM 7959 C C . VAL A 1 539 ? 124.932 236.214 135.520 1.00 68.06 539 VAL A C 1
ATOM 7960 O O . VAL A 1 539 ? 125.145 237.354 135.088 1.00 71.87 539 VAL A O 1
ATOM 7973 N N . PHE A 1 540 ? 124.371 235.268 134.766 1.00 66.09 540 PHE A N 1
ATOM 7974 C CA . PHE A 1 540 ? 123.963 235.552 133.393 1.00 66.70 540 PHE A CA 1
ATOM 7975 C C . PHE A 1 540 ? 122.911 236.654 133.355 1.00 72.61 540 PHE A C 1
ATOM 7976 O O . PHE A 1 540 ? 123.012 237.605 132.568 1.00 73.93 540 PHE A O 1
ATOM 7993 N N . ARG A 1 541 ? 121.891 236.542 134.209 1.00 76.49 541 ARG A N 1
ATOM 7994 C CA . ARG A 1 541 ? 120.837 237.548 134.236 1.00 73.46 541 ARG A CA 1
ATOM 7995 C C . ARG A 1 541 ? 121.389 238.906 134.649 1.00 74.96 541 ARG A C 1
ATOM 7996 O O . ARG A 1 541 ? 121.003 239.935 134.087 1.00 77.61 541 ARG A O 1
ATOM 8017 N N . GLN A 1 542 ? 122.288 238.929 135.636 1.00 78.58 542 GLN A N 1
ATOM 8018 C CA . GLN A 1 542 ? 122.872 240.195 136.070 1.00 79.50 542 GLN A CA 1
ATOM 8019 C C . GLN A 1 542 ? 123.679 240.841 134.951 1.00 81.27 542 GLN A C 1
ATOM 8020 O O . GLN A 1 542 ? 123.591 242.056 134.733 1.00 82.59 542 GLN A O 1
ATOM 8034 N N . SER A 1 543 ? 124.474 240.047 134.231 1.00 79.95 543 SER A N 1
ATOM 8035 C CA . SER A 1 543 ? 125.257 240.594 133.128 1.00 76.81 543 SER A CA 1
ATOM 8036 C C . SER A 1 543 ? 124.352 241.147 132.035 1.00 78.30 543 SER A C 1
ATOM 8037 O O . SER A 1 543 ? 124.599 242.238 131.502 1.00 82.51 543 SER A O 1
ATOM 8045 N N . ILE A 1 544 ? 123.293 240.410 131.689 1.00 79.26 544 ILE A N 1
ATOM 8046 C CA . ILE A 1 544 ? 122.385 240.886 130.650 1.00 79.84 544 ILE A CA 1
ATOM 8047 C C . ILE A 1 544 ? 121.676 242.155 131.103 1.00 81.83 544 ILE A C 1
ATOM 8048 O O . ILE A 1 544 ? 121.461 243.078 130.310 1.00 84.80 544 ILE A O 1
ATOM 8064 N N . GLU A 1 545 ? 121.286 242.218 132.378 1.00 83.47 545 GLU A N 1
ATOM 8065 C CA . GLU A 1 545 ? 120.636 243.417 132.893 1.00 83.00 545 GLU A CA 1
ATOM 8066 C C . GLU A 1 545 ? 121.577 244.613 132.846 1.00 85.25 545 GLU A C 1
ATOM 8067 O O . GLU A 1 545 ? 121.163 245.725 132.502 1.00 88.50 545 GLU A O 1
ATOM 8079 N N . GLU A 1 546 ? 122.848 244.405 133.196 1.00 85.44 546 GLU A N 1
ATOM 8080 C CA . GLU A 1 546 ? 123.819 245.492 133.117 1.00 83.76 546 GLU A CA 1
ATOM 8081 C C . GLU A 1 546 ? 123.986 245.972 131.681 1.00 86.19 546 GLU A C 1
ATOM 8082 O O . GLU A 1 546 ? 124.019 247.182 131.419 1.00 88.35 546 GLU A O 1
ATOM 8094 N N . THR A 1 547 ? 124.086 245.037 130.733 1.00 89.40 547 THR A N 1
ATOM 8095 C CA . THR A 1 547 ? 124.214 245.424 129.331 1.00 88.16 547 THR A CA 1
ATOM 8096 C C . THR A 1 547 ? 122.981 246.186 128.857 1.00 87.55 547 THR A C 1
ATOM 8097 O O . THR A 1 547 ? 123.095 247.189 128.140 1.00 90.49 547 THR A O 1
ATOM 8108 N N . ALA A 1 548 ? 121.791 245.721 129.245 1.00 88.38 548 ALA A N 1
ATOM 8109 C CA . ALA A 1 548 ? 120.562 246.399 128.853 1.00 90.41 548 ALA A CA 1
ATOM 8110 C C . ALA A 1 548 ? 120.499 247.803 129.438 1.00 91.62 548 ALA A C 1
ATOM 8111 O O . ALA A 1 548 ? 120.081 248.747 128.761 1.00 91.21 548 ALA A O 1
ATOM 8118 N N . ALA A 1 549 ? 120.901 247.959 130.701 1.00 95.65 549 ALA A N 1
ATOM 8119 C CA . ALA A 1 549 ? 120.920 249.285 131.309 1.00 95.03 549 ALA A CA 1
ATOM 8120 C C . ALA A 1 549 ? 121.899 250.200 130.587 1.00 95.78 549 ALA A C 1
ATOM 8121 O O . ALA A 1 549 ? 121.611 251.382 130.368 1.00 96.65 549 ALA A O 1
ATOM 8128 N N . ILE A 1 550 ? 123.065 249.670 130.211 1.00 95.41 550 ILE A N 1
ATOM 8129 C CA . ILE A 1 550 ? 124.047 250.478 129.494 1.00 94.56 550 ILE A CA 1
ATOM 8130 C C . ILE A 1 550 ? 123.488 250.923 128.148 1.00 94.23 550 ILE A C 1
ATOM 8131 O O . ILE A 1 550 ? 123.654 252.079 127.741 1.00 93.70 550 ILE A O 1
ATOM 8147 N N . LEU A 1 551 ? 122.821 250.015 127.433 1.00 96.57 551 LEU A N 1
ATOM 8148 C CA . LEU A 1 551 ? 122.329 250.321 126.094 1.00 97.42 551 LEU A CA 1
ATOM 8149 C C . LEU A 1 551 ? 121.018 251.101 126.093 1.00 98.99 551 LEU A C 1
ATOM 8150 O O . LEU A 1 551 ? 120.648 251.650 125.050 1.00 99.53 551 LEU A O 1
ATOM 8166 N N . SER A 1 552 ? 120.312 251.160 127.222 1.00 102.64 552 SER A N 1
ATOM 8167 C CA . SER A 1 552 ? 119.030 251.863 127.259 1.00 102.47 552 SER A CA 1
ATOM 8168 C C . SER A 1 552 ? 119.136 253.321 126.836 1.00 102.77 552 SER A C 1
ATOM 8169 O O . SER A 1 552 ? 118.289 253.773 126.046 1.00 101.64 552 SER A O 1
ATOM 8177 N N . PRO A 1 553 ? 120.114 254.112 127.310 1.00 104.14 553 PRO A N 1
ATOM 8178 C CA . PRO A 1 553 ? 120.169 255.526 126.906 1.00 102.73 553 PRO A CA 1
ATOM 8179 C C . PRO A 1 553 ? 120.158 255.728 125.398 1.00 104.56 553 PRO A C 1
ATOM 8180 O O . PRO A 1 553 ? 119.812 256.812 124.918 1.00 103.16 553 PRO A O 1
ATOM 8191 N N . PHE A 1 554 ? 120.531 254.698 124.642 1.00 106.94 554 PHE A N 1
ATOM 8192 C CA . PHE A 1 554 ? 120.555 254.763 123.187 1.00 104.20 554 PHE A CA 1
ATOM 8193 C C . PHE A 1 554 ? 119.254 254.285 122.553 1.00 104.38 554 PHE A C 1
ATOM 8194 O O . PHE A 1 554 ? 119.216 254.063 121.338 1.00 101.53 554 PHE A O 1
ATOM 8211 N N . GLY A 1 555 ? 118.193 254.124 123.340 1.00 106.03 555 GLY A N 1
ATOM 8212 C CA . GLY A 1 555 ? 116.914 253.716 122.792 1.00 105.15 555 GLY A CA 1
ATOM 8213 C C . GLY A 1 555 ? 116.827 252.258 122.407 1.00 106.04 555 GLY A C 1
ATOM 8214 O O . GLY A 1 555 ? 116.033 251.904 121.530 1.00 98.73 555 GLY A O 1
ATOM 8218 N N . VAL A 1 556 ? 117.622 251.397 123.037 1.00 108.14 556 VAL A N 1
ATOM 8219 C CA . VAL A 1 556 ? 117.619 249.963 122.770 1.00 106.72 556 VAL A CA 1
ATOM 8220 C C . VAL A 1 556 ? 117.221 249.244 124.049 1.00 108.16 556 VAL A C 1
ATOM 8221 O O . VAL A 1 556 ? 117.819 249.473 125.107 1.00 107.02 556 VAL A O 1
ATOM 8234 N N . ASP A 1 557 ? 116.216 248.379 123.951 1.00 106.49 557 ASP A N 1
ATOM 8235 C CA . ASP A 1 557 ? 115.700 247.624 125.090 1.00 105.94 557 ASP A CA 1
ATOM 8236 C C . ASP A 1 557 ? 116.125 246.172 124.874 1.00 105.13 557 ASP A C 1
ATOM 8237 O O . ASP A 1 557 ? 115.391 245.371 124.294 1.00 104.76 557 ASP A O 1
ATOM 8246 N N . LEU A 1 558 ? 117.323 245.841 125.359 1.00 102.33 558 LEU A N 1
ATOM 8247 C CA . LEU A 1 558 ? 117.865 244.499 125.168 1.00 98.60 558 LEU A CA 1
ATOM 8248 C C . LEU A 1 558 ? 116.976 243.446 125.821 1.00 99.71 558 LEU A C 1
ATOM 8249 O O . LEU A 1 558 ? 116.795 242.349 125.277 1.00 102.80 558 LEU A O 1
ATOM 8265 N N . MET A 1 559 ? 116.416 243.761 126.990 1.00 99.97 559 MET A N 1
ATOM 8266 C CA . MET A 1 559 ? 115.597 242.790 127.710 1.00 100.50 559 MET A CA 1
ATOM 8267 C C . MET A 1 559 ? 114.431 242.311 126.854 1.00 100.63 559 MET A C 1
ATOM 8268 O O . MET A 1 559 ? 114.168 241.106 126.760 1.00 100.28 559 MET A O 1
ATOM 8282 N N . SER A 1 560 ? 113.711 243.245 126.227 1.00 102.32 560 SER A N 1
ATOM 8283 C CA . SER A 1 560 ? 112.558 242.861 125.420 1.00 104.36 560 SER A CA 1
ATOM 8284 C C . SER A 1 560 ? 112.977 242.016 124.224 1.00 104.95 560 SER A C 1
ATOM 8285 O O . SER A 1 560 ? 112.350 240.993 123.929 1.00 104.95 560 SER A O 1
ATOM 8293 N N . LEU A 1 561 ? 114.045 242.419 123.531 1.00 102.74 561 LEU A N 1
ATOM 8294 C CA . LEU A 1 561 ? 114.494 241.654 122.373 1.00 100.27 561 LEU A CA 1
ATOM 8295 C C . LEU A 1 561 ? 114.892 240.239 122.770 1.00 100.35 561 LEU A C 1
ATOM 8296 O O . LEU A 1 561 ? 114.626 239.282 122.034 1.00 102.65 561 LEU A O 1
ATOM 8312 N N . LEU A 1 562 ? 115.533 240.085 123.930 1.00 98.30 562 LEU A N 1
ATOM 8313 C CA . LEU A 1 562 ? 115.995 238.763 124.339 1.00 95.17 562 LEU A CA 1
ATOM 8314 C C . LEU A 1 562 ? 114.853 237.888 124.844 1.00 98.96 562 LEU A C 1
ATOM 8315 O O . LEU A 1 562 ? 114.845 236.677 124.597 1.00 99.49 562 LEU A O 1
ATOM 8331 N N . MET A 1 563 ? 113.881 238.470 125.549 1.00 102.03 563 MET A N 1
ATOM 8332 C CA . MET A 1 563 ? 112.823 237.675 126.168 1.00 103.38 563 MET A CA 1
ATOM 8333 C C . MET A 1 563 ? 111.617 237.507 125.244 1.00 104.13 563 MET A C 1
ATOM 8334 O O . MET A 1 563 ? 111.248 236.381 124.896 1.00 101.91 563 MET A O 1
ATOM 8348 N N . ASP A 1 564 ? 110.995 238.614 124.843 1.00 107.42 564 ASP A N 1
ATOM 8349 C CA . ASP A 1 564 ? 109.795 238.581 124.018 1.00 109.56 564 ASP A CA 1
ATOM 8350 C C . ASP A 1 564 ? 110.088 238.820 122.542 1.00 111.59 564 ASP A C 1
ATOM 8351 O O . ASP A 1 564 ? 109.152 238.983 121.754 1.00 113.39 564 ASP A O 1
ATOM 8360 N N . GLY A 1 565 ? 111.360 238.847 122.151 1.00 109.09 565 GLY A N 1
ATOM 8361 C CA . GLY A 1 565 ? 111.687 239.076 120.757 1.00 109.27 565 GLY A CA 1
ATOM 8362 C C . GLY A 1 565 ? 111.166 237.967 119.864 1.00 109.80 565 GLY A C 1
ATOM 8363 O O . GLY A 1 565 ? 111.057 236.807 120.269 1.00 107.65 565 GLY A O 1
ATOM 8367 N N . THR A 1 566 ? 110.841 238.335 118.631 1.00 113.53 566 THR A N 1
ATOM 8368 C CA . THR A 1 566 ? 110.307 237.418 117.633 1.00 117.51 566 THR A CA 1
ATOM 8369 C C . THR A 1 566 ? 111.253 237.354 116.438 1.00 118.52 566 THR A C 1
ATOM 8370 O O . THR A 1 566 ? 112.252 238.074 116.364 1.00 117.97 566 THR A O 1
ATOM 8381 N N . GLU A 1 567 ? 110.924 236.472 115.491 1.00 117.41 567 GLU A N 1
ATOM 8382 C CA . GLU A 1 567 ? 111.766 236.308 114.310 1.00 117.95 567 GLU A CA 1
ATOM 8383 C C . GLU A 1 567 ? 111.827 237.593 113.494 1.00 118.56 567 GLU A C 1
ATOM 8384 O O . GLU A 1 567 ? 112.893 237.968 112.991 1.00 117.42 567 GLU A O 1
ATOM 8396 N N . ASP A 1 568 ? 110.693 238.284 113.352 1.00 119.84 568 ASP A N 1
ATOM 8397 C CA . ASP A 1 568 ? 110.673 239.512 112.564 1.00 119.60 568 ASP A CA 1
ATOM 8398 C C . ASP A 1 568 ? 111.614 240.555 113.151 1.00 116.32 568 ASP A C 1
ATOM 8399 O O . ASP A 1 568 ? 112.321 241.251 112.412 1.00 114.91 568 ASP A O 1
ATOM 8408 N N . LYS A 1 569 ? 111.636 240.683 114.479 1.00 114.67 569 LYS A N 1
ATOM 8409 C CA . LYS A 1 569 ? 112.564 241.616 115.109 1.00 114.15 569 LYS A CA 1
ATOM 8410 C C . LYS A 1 569 ? 114.008 241.223 114.829 1.00 115.91 569 LYS A C 1
ATOM 8411 O O . LYS A 1 569 ? 114.845 242.081 114.525 1.00 114.89 569 LYS A O 1
ATOM 8430 N N . LEU A 1 570 ? 114.319 239.928 114.920 1.00 116.29 570 LEU A N 1
ATOM 8431 C CA . LEU A 1 570 ? 115.676 239.470 114.648 1.00 113.88 570 LEU A CA 1
ATOM 8432 C C . LEU A 1 570 ? 116.067 239.664 113.189 1.00 114.77 570 LEU A C 1
ATOM 8433 O O . LEU A 1 570 ? 117.263 239.745 112.889 1.00 113.93 570 LEU A O 1
ATOM 8449 N N . LYS A 1 571 ? 115.094 239.739 112.278 1.00 117.76 571 LYS A N 1
ATOM 8450 C CA . LYS A 1 571 ? 115.423 239.970 110.874 1.00 116.86 571 LYS A CA 1
ATOM 8451 C C . LYS A 1 571 ? 116.129 241.306 110.678 1.00 113.90 571 LYS A C 1
ATOM 8452 O O . LYS A 1 571 ? 116.923 241.456 109.742 1.00 111.62 571 LYS A O 1
ATOM 8471 N N . GLU A 1 572 ? 115.858 242.282 111.543 1.00 113.67 572 GLU A N 1
ATOM 8472 C CA . GLU A 1 572 ? 116.488 243.587 111.427 1.00 115.54 572 GLU A CA 1
ATOM 8473 C C . GLU A 1 572 ? 117.994 243.468 111.666 1.00 115.72 572 GLU A C 1
ATOM 8474 O O . GLU A 1 572 ? 118.516 242.405 112.015 1.00 114.38 572 GLU A O 1
ATOM 8486 N N . ILE A 1 573 ? 118.701 244.581 111.468 1.00 114.62 573 ILE A N 1
ATOM 8487 C CA . ILE A 1 573 ? 120.159 244.561 111.535 1.00 114.44 573 ILE A CA 1
ATOM 8488 C C . ILE A 1 573 ? 120.642 244.688 112.976 1.00 111.44 573 ILE A C 1
ATOM 8489 O O . ILE A 1 573 ? 121.473 243.898 113.437 1.00 109.83 573 ILE A O 1
ATOM 8505 N N . MET A 1 574 ? 120.141 245.686 113.703 1.00 110.17 574 MET A N 1
ATOM 8506 C CA . MET A 1 574 ? 120.660 245.958 115.043 1.00 108.69 574 MET A CA 1
ATOM 8507 C C . MET A 1 574 ? 120.439 244.805 116.014 1.00 107.10 574 MET A C 1
ATOM 8508 O O . MET A 1 574 ? 121.417 244.370 116.652 1.00 106.67 574 MET A O 1
ATOM 8522 N N . PRO A 1 575 ? 119.234 244.257 116.161 1.00 105.66 575 PRO A N 1
ATOM 8523 C CA . PRO A 1 575 ? 118.976 243.287 117.236 1.00 104.14 575 PRO A CA 1
ATOM 8524 C C . PRO A 1 575 ? 119.901 242.086 117.157 1.00 101.70 575 PRO A C 1
ATOM 8525 O O . PRO A 1 575 ? 120.351 241.586 118.197 1.00 99.35 575 PRO A O 1
ATOM 8536 N N . PRO A 1 576 ? 120.201 241.572 115.958 1.00 102.63 576 PRO A N 1
ATOM 8537 C CA . PRO A 1 576 ? 121.198 240.489 115.882 1.00 100.06 576 PRO A CA 1
ATOM 8538 C C . PRO A 1 576 ? 122.515 240.837 116.555 1.00 97.78 576 PRO A C 1
ATOM 8539 O O . PRO A 1 576 ? 122.977 240.097 117.433 1.00 95.68 576 PRO A O 1
ATOM 8550 N N . PHE A 1 577 ? 123.134 241.953 116.163 1.00 99.45 577 PHE A N 1
ATOM 8551 C CA . PHE A 1 577 ? 124.407 242.345 116.757 1.00 99.95 577 PHE A CA 1
ATOM 8552 C C . PHE A 1 577 ? 124.269 242.527 118.262 1.00 97.14 577 PHE A C 1
ATOM 8553 O O . PHE A 1 577 ? 125.088 242.024 119.042 1.00 93.23 577 PHE A O 1
ATOM 8570 N N . ILE A 1 578 ? 123.226 243.244 118.687 1.00 98.35 578 ILE A N 1
ATOM 8571 C CA . ILE A 1 578 ? 123.071 243.560 120.105 1.00 92.98 578 ILE A CA 1
ATOM 8572 C C . ILE A 1 578 ? 122.946 242.279 120.918 1.00 91.02 578 ILE A C 1
ATOM 8573 O O . ILE A 1 578 ? 123.652 242.082 121.915 1.00 88.95 578 ILE A O 1
ATOM 8589 N N . CYS A 1 579 ? 122.050 241.383 120.499 1.00 91.37 579 CYS A N 1
ATOM 8590 C CA . CYS A 1 579 ? 121.810 240.161 121.255 1.00 86.91 579 CYS A CA 1
ATOM 8591 C C . CYS A 1 579 ? 123.028 239.246 121.235 1.00 85.28 579 CYS A C 1
ATOM 8592 O O . CYS A 1 579 ? 123.373 238.650 122.260 1.00 84.30 579 CYS A O 1
ATOM 8600 N N . ILE A 1 580 ? 123.692 239.114 120.084 1.00 87.07 580 ILE A N 1
ATOM 8601 C CA . ILE A 1 580 ? 124.861 238.243 120.011 1.00 84.14 580 ILE A CA 1
ATOM 8602 C C . ILE A 1 580 ? 125.953 238.754 120.942 1.00 82.62 580 ILE A C 1
ATOM 8603 O O . ILE A 1 580 ? 126.557 237.985 121.701 1.00 81.70 580 ILE A O 1
ATOM 8619 N N . ASN A 1 581 ? 126.217 240.063 120.906 1.00 82.50 581 ASN A N 1
ATOM 8620 C CA . ASN A 1 581 ? 127.242 240.622 121.779 1.00 80.63 581 ASN A CA 1
ATOM 8621 C C . ASN A 1 581 ? 126.864 240.459 123.245 1.00 78.83 581 ASN A C 1
ATOM 8622 O O . ASN A 1 581 ? 127.714 240.122 124.078 1.00 78.26 581 ASN A O 1
ATOM 8633 N N . ALA A 1 582 ? 125.593 240.694 123.584 1.00 78.35 582 ALA A N 1
ATOM 8634 C CA . ALA A 1 582 ? 125.169 240.561 124.974 1.00 77.49 582 ALA A CA 1
ATOM 8635 C C . ALA A 1 582 ? 125.328 239.128 125.464 1.00 75.47 582 ALA A C 1
ATOM 8636 O O . ALA A 1 582 ? 125.804 238.895 126.582 1.00 76.22 582 ALA A O 1
ATOM 8643 N N . ILE A 1 583 ? 124.937 238.153 124.642 1.00 73.87 583 ILE A N 1
ATOM 8644 C CA . ILE A 1 583 ? 125.064 236.754 125.038 1.00 69.83 583 ILE A CA 1
ATOM 8645 C C . ILE A 1 583 ? 126.530 236.372 125.181 1.00 72.00 583 ILE A C 1
ATOM 8646 O O . ILE A 1 583 ? 126.909 235.648 126.110 1.00 72.11 583 ILE A O 1
ATOM 8662 N N . GLN A 1 584 ? 127.380 236.838 124.261 1.00 70.06 584 GLN A N 1
ATOM 8663 C CA . GLN A 1 584 ? 128.804 236.545 124.371 1.00 68.01 584 GLN A CA 1
ATOM 8664 C C . GLN A 1 584 ? 129.385 237.127 125.654 1.00 69.79 584 GLN A C 1
ATOM 8665 O O . GLN A 1 584 ? 130.156 236.461 126.355 1.00 70.07 584 GLN A O 1
ATOM 8679 N N . LEU A 1 585 ? 129.019 238.369 125.983 1.00 70.58 585 LEU A N 1
ATOM 8680 C CA . LEU A 1 585 ? 129.513 238.982 127.211 1.00 70.17 585 LEU A CA 1
ATOM 8681 C C . LEU A 1 585 ? 129.018 238.229 128.439 1.00 69.32 585 LEU A C 1
ATOM 8682 O O . LEU A 1 585 ? 129.770 238.034 129.401 1.00 72.28 585 LEU A O 1
ATOM 8698 N N . ALA A 1 586 ? 127.752 237.804 128.432 1.00 67.03 586 ALA A N 1
ATOM 8699 C CA . ALA A 1 586 ? 127.219 237.062 129.570 1.00 64.74 586 ALA A CA 1
ATOM 8700 C C . ALA A 1 586 ? 127.935 235.729 129.744 1.00 63.98 586 ALA A C 1
ATOM 8701 O O . ALA A 1 586 ? 128.260 235.331 130.869 1.00 67.17 586 ALA A O 1
ATOM 8708 N N . LEU A 1 587 ? 128.187 235.021 128.641 1.00 60.67 587 LEU A N 1
ATOM 8709 C CA . LEU A 1 587 ? 128.911 233.756 128.728 1.00 59.74 587 LEU A CA 1
ATOM 8710 C C . LEU A 1 587 ? 130.335 233.975 129.225 1.00 59.55 587 LEU A C 1
ATOM 8711 O O . LEU A 1 587 ? 130.849 233.190 130.032 1.00 62.59 587 LEU A O 1
ATOM 8727 N N . THR A 1 588 ? 130.990 235.038 128.752 1.00 60.65 588 THR A N 1
ATOM 8728 C CA . THR A 1 588 ? 132.333 235.347 129.232 1.00 64.50 588 THR A CA 1
ATOM 8729 C C . THR A 1 588 ? 132.322 235.646 130.725 1.00 66.79 588 THR A C 1
ATOM 8730 O O . THR A 1 588 ? 133.219 235.217 131.459 1.00 67.00 588 THR A O 1
ATOM 8741 N N . ASP A 1 589 ? 131.315 236.388 131.191 1.00 68.16 589 ASP A N 1
ATOM 8742 C CA . ASP A 1 589 ? 131.202 236.672 132.617 1.00 64.73 589 ASP A CA 1
ATOM 8743 C C . ASP A 1 589 ? 130.995 235.392 133.415 1.00 62.39 589 ASP A C 1
ATOM 8744 O O . ASP A 1 589 ? 131.582 235.219 134.488 1.00 65.65 589 ASP A O 1
ATOM 8753 N N . LEU A 1 590 ? 130.156 234.486 132.910 1.00 59.89 590 LEU A N 1
ATOM 8754 C CA . LEU A 1 590 ? 129.947 233.213 133.592 1.00 57.72 590 LEU A CA 1
ATOM 8755 C C . LEU A 1 590 ? 131.253 232.434 133.695 1.00 57.22 590 LEU A C 1
ATOM 8756 O O . LEU A 1 590 ? 131.602 231.914 134.763 1.00 62.68 590 LEU A O 1
ATOM 8772 N N . LEU A 1 591 ? 131.994 232.352 132.588 1.00 55.55 591 LEU A N 1
ATOM 8773 C CA . LEU A 1 591 ? 133.253 231.614 132.598 1.00 57.85 591 LEU A CA 1
ATOM 8774 C C . LEU A 1 591 ? 134.255 232.249 133.555 1.00 61.12 591 LEU A C 1
ATOM 8775 O O . LEU A 1 591 ? 134.956 231.543 134.290 1.00 62.81 591 LEU A O 1
ATOM 8791 N N . ASN A 1 592 ? 134.338 233.581 133.560 1.00 62.37 592 ASN A N 1
ATOM 8792 C CA . ASN A 1 592 ? 135.262 234.260 134.463 1.00 59.34 592 ASN A CA 1
ATOM 8793 C C . ASN A 1 592 ? 134.880 234.023 135.918 1.00 55.12 592 ASN A C 1
ATOM 8794 O O . ASN A 1 592 ? 135.749 233.782 136.765 1.00 57.10 592 ASN A O 1
ATOM 8805 N N . SER A 1 593 ? 133.584 234.087 136.230 1.00 56.03 593 SER A N 1
ATOM 8806 C CA . SER A 1 593 ? 133.140 233.819 137.593 1.00 57.26 593 SER A CA 1
ATOM 8807 C C . SER A 1 593 ? 133.486 232.396 138.006 1.00 59.84 593 SER A C 1
ATOM 8808 O O . SER A 1 593 ? 133.913 232.157 139.141 1.00 60.67 593 SER A O 1
ATOM 8816 N N . MET A 1 594 ? 133.306 231.436 137.096 1.00 58.63 594 MET A N 1
ATOM 8817 C CA . MET A 1 594 ? 133.677 230.060 137.407 1.00 57.53 594 MET A CA 1
ATOM 8818 C C . MET A 1 594 ? 135.176 229.927 137.640 1.00 59.15 594 MET A C 1
ATOM 8819 O O . MET A 1 594 ? 135.612 229.041 138.384 1.00 63.17 594 MET A O 1
ATOM 8833 N N . GLY A 1 595 ? 135.974 230.783 137.015 1.00 56.46 595 GLY A N 1
ATOM 8834 C CA . GLY A 1 595 ? 137.409 230.744 137.158 1.00 56.77 595 GLY A CA 1
ATOM 8835 C C . GLY A 1 595 ? 138.154 230.065 136.032 1.00 56.12 595 GLY A C 1
ATOM 8836 O O . GLY A 1 595 ? 139.220 229.490 136.280 1.00 58.69 595 GLY A O 1
ATOM 8840 N N . ILE A 1 596 ? 137.634 230.109 134.810 1.00 59.17 596 ILE A N 1
ATOM 8841 C CA . ILE A 1 596 ? 138.310 229.531 133.654 1.00 60.17 596 ILE A CA 1
ATOM 8842 C C . ILE A 1 596 ? 139.184 230.611 133.031 1.00 62.52 596 ILE A C 1
ATOM 8843 O O . ILE A 1 596 ? 138.685 231.662 132.614 1.00 61.20 596 ILE A O 1
ATOM 8859 N N . VAL A 1 597 ? 140.487 230.353 132.967 1.00 61.66 597 VAL A N 1
ATOM 8860 C CA . VAL A 1 597 ? 141.456 231.300 132.424 1.00 63.07 597 VAL A CA 1
ATOM 8861 C C . VAL A 1 597 ? 141.783 230.859 130.998 1.00 65.31 597 VAL A C 1
ATOM 8862 O O . VAL A 1 597 ? 142.392 229.792 130.819 1.00 63.95 597 VAL A O 1
ATOM 8875 N N . PRO A 1 598 ? 141.409 231.627 129.971 1.00 67.50 598 PRO A N 1
ATOM 8876 C CA . PRO A 1 598 ? 141.689 231.204 128.591 1.00 62.66 598 PRO A CA 1
ATOM 8877 C C . PRO A 1 598 ? 143.152 231.426 128.237 1.00 69.09 598 PRO A C 1
ATOM 8878 O O . PRO A 1 598 ? 143.640 232.558 128.245 1.00 74.60 598 PRO A O 1
ATOM 8889 N N . ASP A 1 599 ? 143.855 230.335 127.925 1.00 69.98 599 ASP A N 1
ATOM 8890 C CA . ASP A 1 599 ? 145.237 230.448 127.478 1.00 69.19 599 ASP A CA 1
ATOM 8891 C C . ASP A 1 599 ? 145.343 231.124 126.117 1.00 68.23 599 ASP A C 1
ATOM 8892 O O . ASP A 1 599 ? 146.420 231.616 125.765 1.00 69.34 599 ASP A O 1
ATOM 8901 N N . GLY A 1 600 ? 144.256 231.157 125.350 1.00 68.63 600 GLY A N 1
ATOM 8902 C CA . GLY A 1 600 ? 144.247 231.850 124.076 1.00 68.66 600 GLY A CA 1
ATOM 8903 C C . GLY A 1 600 ? 142.848 232.317 123.740 1.00 68.29 600 GLY A C 1
ATOM 8904 O O . GLY A 1 600 ? 141.855 231.777 124.236 1.00 70.86 600 GLY A O 1
ATOM 8908 N N . LEU A 1 601 ? 142.779 233.338 122.888 1.00 67.50 601 LEU A N 1
ATOM 8909 C CA . LEU A 1 601 ? 141.507 233.920 122.480 1.00 68.79 601 LEU A CA 1
ATOM 8910 C C . LEU A 1 601 ? 141.511 234.158 120.979 1.00 67.40 601 LEU A C 1
ATOM 8911 O O . LEU A 1 601 ? 142.451 234.756 120.447 1.00 74.62 601 LEU A O 1
ATOM 8927 N N . VAL A 1 602 ? 140.462 233.690 120.302 1.00 66.18 602 VAL A N 1
ATOM 8928 C CA . VAL A 1 602 ? 140.264 233.951 118.882 1.00 68.96 602 VAL A CA 1
ATOM 8929 C C . VAL A 1 602 ? 138.786 234.230 118.653 1.00 71.64 602 VAL A C 1
ATOM 8930 O O . VAL A 1 602 ? 137.925 233.782 119.416 1.00 77.24 602 VAL A O 1
ATOM 8943 N N . GLY A 1 603 ? 138.490 234.974 117.598 1.00 67.52 603 GLY A N 1
ATOM 8944 C CA . GLY A 1 603 ? 137.117 235.358 117.321 1.00 73.61 603 GLY A CA 1
ATOM 8945 C C . GLY A 1 603 ? 136.900 235.641 115.854 1.00 77.94 603 GLY A C 1
ATOM 8946 O O . GLY A 1 603 ? 137.815 236.059 115.137 1.00 80.89 603 GLY A O 1
ATOM 8950 N N . HIS A 1 604 ? 135.669 235.408 115.407 1.00 80.67 604 HIS A N 1
ATOM 8951 C CA . HIS A 1 604 ? 135.261 235.721 114.045 1.00 82.18 604 HIS A CA 1
ATOM 8952 C C . HIS A 1 604 ? 134.824 237.184 113.986 1.00 84.97 604 HIS A C 1
ATOM 8953 O O . HIS A 1 604 ? 134.981 237.944 114.945 1.00 90.19 604 HIS A O 1
ATOM 8967 N N . SER A 1 605 ? 134.270 237.599 112.849 1.00 86.31 605 SER A N 1
ATOM 8968 C CA . SER A 1 605 ? 133.742 238.951 112.732 1.00 88.28 605 SER A CA 1
ATOM 8969 C C . SER A 1 605 ? 132.663 239.180 113.781 1.00 93.39 605 SER A C 1
ATOM 8970 O O . SER A 1 605 ? 131.798 238.326 113.992 1.00 98.13 605 SER A O 1
ATOM 8978 N N . LEU A 1 606 ? 132.733 240.331 114.452 1.00 87.78 606 LEU A N 1
ATOM 8979 C CA . LEU A 1 606 ? 131.818 240.689 115.533 1.00 86.23 606 LEU A CA 1
ATOM 8980 C C . LEU A 1 606 ? 132.118 239.889 116.797 1.00 82.76 606 LEU A C 1
ATOM 8981 O O . LEU A 1 606 ? 131.525 240.142 117.850 1.00 85.44 606 LEU A O 1
ATOM 8997 N N . GLY A 1 607 ? 133.037 238.929 116.708 1.00 78.34 607 GLY A N 1
ATOM 8998 C CA . GLY A 1 607 ? 133.472 238.187 117.874 1.00 76.80 607 GLY A CA 1
ATOM 8999 C C . GLY A 1 607 ? 134.752 238.758 118.444 1.00 81.43 607 GLY A C 1
ATOM 9000 O O . GLY A 1 607 ? 135.128 238.455 119.581 1.00 83.04 607 GLY A O 1
ATOM 9004 N N . GLU A 1 608 ? 135.431 239.597 117.657 1.00 83.57 608 GLU A N 1
ATOM 9005 C CA . GLU A 1 608 ? 136.650 240.236 118.137 1.00 81.94 608 GLU A CA 1
ATOM 9006 C C . GLU A 1 608 ? 136.361 241.172 119.301 1.00 83.52 608 GLU A C 1
ATOM 9007 O O . GLU A 1 608 ? 137.216 241.362 120.172 1.00 84.57 608 GLU A O 1
ATOM 9019 N N . VAL A 1 609 ? 135.168 241.770 119.332 1.00 82.16 609 VAL A N 1
ATOM 9020 C CA . VAL A 1 609 ? 134.785 242.597 120.474 1.00 82.71 609 VAL A CA 1
ATOM 9021 C C . VAL A 1 609 ? 134.702 241.745 121.734 1.00 84.99 609 VAL A C 1
ATOM 9022 O O . VAL A 1 609 ? 135.171 242.146 122.808 1.00 90.25 609 VAL A O 1
ATOM 9035 N N . GLY A 1 610 ? 134.101 240.559 121.626 1.00 78.32 610 GLY A N 1
ATOM 9036 C CA . GLY A 1 610 ? 134.063 239.656 122.765 1.00 75.05 610 GLY A CA 1
ATOM 9037 C C . GLY A 1 610 ? 135.447 239.207 123.192 1.00 78.40 610 GLY A C 1
ATOM 9038 O O . GLY A 1 610 ? 135.729 239.080 124.387 1.00 83.36 610 GLY A O 1
ATOM 9042 N N . CYS A 1 611 ? 136.329 238.955 122.222 1.00 76.22 611 CYS A N 1
ATOM 9043 C CA . CYS A 1 611 ? 137.702 238.592 122.552 1.00 78.79 611 CYS A CA 1
ATOM 9044 C C . CYS A 1 611 ? 138.401 239.720 123.297 1.00 81.57 611 CYS A C 1
ATOM 9045 O O . CYS A 1 611 ? 139.125 239.477 124.269 1.00 83.23 611 CYS A O 1
ATOM 9053 N N . ALA A 1 612 ? 138.201 240.962 122.852 1.00 79.39 612 ALA A N 1
ATOM 9054 C CA . ALA A 1 612 ? 138.787 242.100 123.551 1.00 82.81 612 ALA A CA 1
ATOM 9055 C C . ALA A 1 612 ? 138.239 242.210 124.967 1.00 86.01 612 ALA A C 1
ATOM 9056 O O . ALA A 1 612 ? 138.992 242.466 125.915 1.00 91.93 612 ALA A O 1
ATOM 9063 N N . TYR A 1 613 ? 136.928 242.022 125.130 1.00 82.07 613 TYR A N 1
ATOM 9064 C CA . TYR A 1 613 ? 136.334 242.103 126.460 1.00 82.84 613 TYR A CA 1
ATOM 9065 C C . TYR A 1 613 ? 136.900 241.029 127.381 1.00 80.99 613 TYR A C 1
ATOM 9066 O O . TYR A 1 613 ? 137.210 241.299 128.547 1.00 84.83 613 TYR A O 1
ATOM 9084 N N . ALA A 1 614 ? 137.040 239.802 126.874 1.00 76.09 614 ALA A N 1
ATOM 9085 C CA . ALA A 1 614 ? 137.576 238.720 127.695 1.00 77.25 614 ALA A CA 1
ATOM 9086 C C . ALA A 1 614 ? 139.047 238.947 128.020 1.00 84.41 614 ALA A C 1
ATOM 9087 O O . ALA A 1 614 ? 139.499 238.633 129.127 1.00 89.28 614 ALA A O 1
ATOM 9094 N N . ASP A 1 615 ? 139.808 239.491 127.069 1.00 86.49 615 ASP A N 1
ATOM 9095 C CA . ASP A 1 615 ? 141.236 239.699 127.272 1.00 88.99 615 ASP A CA 1
ATOM 9096 C C . ASP A 1 615 ? 141.525 240.799 128.285 1.00 92.17 615 ASP A C 1
ATOM 9097 O O . ASP A 1 615 ? 142.655 240.889 128.777 1.00 95.11 615 ASP A O 1
ATOM 9106 N N . GLY A 1 616 ? 140.535 241.628 128.611 1.00 89.81 616 GLY A N 1
ATOM 9107 C CA . GLY A 1 616 ? 140.728 242.740 129.514 1.00 92.17 616 GLY A CA 1
ATOM 9108 C C . GLY A 1 616 ? 141.123 244.038 128.845 1.00 95.37 616 GLY A C 1
ATOM 9109 O O . GLY A 1 616 ? 141.166 245.075 129.519 1.00 97.61 616 GLY A O 1
ATOM 9113 N N . CYS A 1 617 ? 141.412 244.017 127.542 1.00 96.52 617 CYS A N 1
ATOM 9114 C CA . CYS A 1 617 ? 141.725 245.247 126.825 1.00 98.40 617 CYS A CA 1
ATOM 9115 C C . CYS A 1 617 ? 140.490 246.111 126.611 1.00 97.53 617 CYS A C 1
ATOM 9116 O O . CYS A 1 617 ? 140.623 247.320 126.394 1.00 101.15 617 CYS A O 1
ATOM 9124 N N . LEU A 1 618 ? 139.300 245.522 126.678 1.00 95.19 618 LEU A N 1
ATOM 9125 C CA . LEU A 1 618 ? 138.041 246.230 126.510 1.00 94.82 618 LEU A CA 1
ATOM 9126 C C . LEU A 1 618 ? 137.182 246.039 127.754 1.00 95.90 618 LEU A C 1
ATOM 9127 O O . LEU A 1 618 ? 137.468 245.204 128.616 1.00 96.39 618 LEU A O 1
ATOM 9143 N N . THR A 1 619 ? 136.116 246.829 127.840 1.00 95.83 619 THR A N 1
ATOM 9144 C CA . THR A 1 619 ? 135.183 246.785 128.956 1.00 96.18 619 THR A CA 1
ATOM 9145 C C . THR A 1 619 ? 133.775 246.516 128.438 1.00 96.39 619 THR A C 1
ATOM 9146 O O . THR A 1 619 ? 133.495 246.618 127.241 1.00 97.52 619 THR A O 1
ATOM 9157 N N . ARG A 1 620 ? 132.885 246.160 129.367 1.00 93.46 620 ARG A N 1
ATOM 9158 C CA . ARG A 1 620 ? 131.512 245.833 128.996 1.00 90.80 620 ARG A CA 1
ATOM 9159 C C . ARG A 1 620 ? 130.865 246.979 128.227 1.00 92.48 620 ARG A C 1
ATOM 9160 O O . ARG A 1 620 ? 130.326 246.782 127.130 1.00 95.75 620 ARG A O 1
ATOM 9181 N N . ARG A 1 621 ? 130.914 248.189 128.788 1.00 92.77 621 ARG A N 1
ATOM 9182 C CA . ARG A 1 621 ? 130.297 249.334 128.127 1.00 96.18 621 ARG A CA 1
ATOM 9183 C C . ARG A 1 621 ? 130.936 249.582 126.769 1.00 96.39 621 ARG A C 1
ATOM 9184 O O . ARG A 1 621 ? 130.238 249.794 125.771 1.00 98.03 621 ARG A O 1
ATOM 9205 N N . GLU A 1 622 ? 132.268 249.550 126.709 1.00 97.80 622 GLU A N 1
ATOM 9206 C CA . GLU A 1 622 ? 132.951 249.811 125.448 1.00 100.32 622 GLU A CA 1
ATOM 9207 C C . GLU A 1 622 ? 132.630 248.739 124.415 1.00 98.55 622 GLU A C 1
ATOM 9208 O O . GLU A 1 622 ? 132.421 249.047 123.238 1.00 99.59 622 GLU A O 1
ATOM 9220 N N . ALA A 1 623 ? 132.577 247.473 124.835 1.00 96.42 623 ALA A N 1
ATOM 9221 C CA . ALA A 1 623 ? 132.274 246.394 123.898 1.00 93.38 623 ALA A CA 1
ATOM 9222 C C . ALA A 1 623 ? 130.857 246.521 123.347 1.00 94.36 623 ALA A C 1
ATOM 9223 O O . ALA A 1 623 ? 130.632 246.417 122.131 1.00 97.55 623 ALA A O 1
ATOM 9230 N N . ILE A 1 624 ? 129.880 246.739 124.232 1.00 93.43 624 ILE A N 1
ATOM 9231 C CA . ILE A 1 624 ? 128.500 246.839 123.773 1.00 92.20 624 ILE A CA 1
ATOM 9232 C C . ILE A 1 624 ? 128.325 248.070 122.894 1.00 95.86 624 ILE A C 1
ATOM 9233 O O . ILE A 1 624 ? 127.587 248.038 121.902 1.00 98.58 624 ILE A O 1
ATOM 9249 N N . LEU A 1 625 ? 129.009 249.169 123.227 1.00 98.93 625 LEU A N 1
ATOM 9250 C CA . LEU A 1 625 ? 128.925 250.356 122.387 1.00 100.89 625 LEU A CA 1
ATOM 9251 C C . LEU A 1 625 ? 129.598 250.134 121.041 1.00 101.75 625 LEU A C 1
ATOM 9252 O O . LEU A 1 625 ? 129.134 250.666 120.032 1.00 105.81 625 LEU A O 1
ATOM 9268 N N . SER A 1 626 ? 130.683 249.359 120.999 1.00 101.23 626 SER A N 1
ATOM 9269 C CA . SER A 1 626 ? 131.302 249.034 119.719 1.00 101.83 626 SER A CA 1
ATOM 9270 C C . SER A 1 626 ? 130.347 248.236 118.842 1.00 101.77 626 SER A C 1
ATOM 9271 O O . SER A 1 626 ? 130.207 248.517 117.645 1.00 104.19 626 SER A O 1
ATOM 9279 N N . ALA A 1 627 ? 129.676 247.238 119.421 1.00 100.48 627 ALA A N 1
ATOM 9280 C CA . ALA A 1 627 ? 128.703 246.471 118.646 1.00 99.27 627 ALA A CA 1
ATOM 9281 C C . ALA A 1 627 ? 127.553 247.356 118.174 1.00 101.41 627 ALA A C 1
ATOM 9282 O O . ALA A 1 627 ? 127.126 247.278 117.011 1.00 104.63 627 ALA A O 1
ATOM 9289 N N . PHE A 1 628 ? 127.041 248.209 119.064 1.00 104.23 628 PHE A N 1
ATOM 9290 C CA . PHE A 1 628 ? 125.944 249.097 118.697 1.00 105.53 628 PHE A CA 1
ATOM 9291 C C . PHE A 1 628 ? 126.367 250.064 117.599 1.00 107.64 628 PHE A C 1
ATOM 9292 O O . PHE A 1 628 ? 125.585 250.362 116.693 1.00 108.40 628 PHE A O 1
ATOM 9309 N N . TRP A 1 629 ? 127.599 250.570 117.669 1.00 108.51 629 TRP A N 1
ATOM 9310 C CA . TRP A 1 629 ? 128.088 251.488 116.648 1.00 109.49 629 TRP A CA 1
ATOM 9311 C C . TRP A 1 629 ? 128.283 250.776 115.318 1.00 110.76 629 TRP A C 1
ATOM 9312 O O . TRP A 1 629 ? 128.029 251.355 114.259 1.00 112.38 629 TRP A O 1
ATOM 9333 N N . ARG A 1 630 ? 128.739 249.522 115.348 1.00 109.28 630 ARG A N 1
ATOM 9334 C CA . ARG A 1 630 ? 128.813 248.741 114.116 1.00 107.98 630 ARG A CA 1
ATOM 9335 C C . ARG A 1 630 ? 127.436 248.621 113.477 1.00 107.56 630 ARG A C 1
ATOM 9336 O O . ARG A 1 630 ? 127.264 248.881 112.277 1.00 106.83 630 ARG A O 1
ATOM 9357 N N . ALA A 1 631 ? 126.434 248.244 114.275 1.00 113.55 631 ALA A N 1
ATOM 9358 C CA . ALA A 1 631 ? 125.081 248.117 113.743 1.00 113.56 631 ALA A CA 1
ATOM 9359 C C . ALA A 1 631 ? 124.565 249.453 113.217 1.00 112.33 631 ALA A C 1
ATOM 9360 O O . ALA A 1 631 ? 123.937 249.511 112.152 1.00 112.88 631 ALA A O 1
ATOM 9367 N N . LYS A 1 632 ? 124.816 250.535 113.957 1.00 113.51 632 LYS A N 1
ATOM 9368 C CA . LYS A 1 632 ? 124.331 251.850 113.553 1.00 114.04 632 LYS A CA 1
ATOM 9369 C C . LYS A 1 632 ? 124.990 252.309 112.259 1.00 114.86 632 LYS A C 1
ATOM 9370 O O . LYS A 1 632 ? 124.327 252.887 111.393 1.00 114.68 632 LYS A O 1
ATOM 9389 N N . ALA A 1 633 ? 126.294 252.074 112.114 1.00 116.81 633 ALA A N 1
ATOM 9390 C CA . ALA A 1 633 ? 126.974 252.429 110.875 1.00 116.70 633 ALA A CA 1
ATOM 9391 C C . ALA A 1 633 ? 126.442 251.608 109.710 1.00 118.44 633 ALA A C 1
ATOM 9392 O O . ALA A 1 633 ? 126.281 252.124 108.598 1.00 119.20 633 ALA A O 1
ATOM 9399 N N . VAL A 1 634 ? 126.165 250.323 109.943 1.00 120.77 634 VAL A N 1
ATOM 9400 C CA . VAL A 1 634 ? 125.641 249.482 108.870 1.00 119.71 634 VAL A CA 1
ATOM 9401 C C . VAL A 1 634 ? 124.266 249.971 108.429 1.00 119.65 634 VAL A C 1
ATOM 9402 O O . VAL A 1 634 ? 123.975 250.050 107.229 1.00 121.41 634 VAL A O 1
ATOM 9415 N N . ILE A 1 635 ? 123.395 250.299 109.385 1.00 121.56 635 ILE A N 1
ATOM 9416 C CA . ILE A 1 635 ? 122.021 250.660 109.040 1.00 122.18 635 ILE A CA 1
ATOM 9417 C C . ILE A 1 635 ? 121.950 252.071 108.462 1.00 121.80 635 ILE A C 1
ATOM 9418 O O . ILE A 1 635 ? 121.320 252.297 107.422 1.00 122.33 635 ILE A O 1
ATOM 9434 N N . ASP A 1 636 ? 122.588 253.040 109.121 1.00 123.35 636 ASP A N 1
ATOM 9435 C CA . ASP A 1 636 ? 122.432 254.437 108.724 1.00 124.56 636 ASP A CA 1
ATOM 9436 C C . ASP A 1 636 ? 122.924 254.663 107.301 1.00 128.12 636 ASP A C 1
ATOM 9437 O O . ASP A 1 636 ? 122.241 255.296 106.488 1.00 132.22 636 ASP A O 1
ATOM 9446 N N . CYS A 1 637 ? 124.111 254.153 106.983 1.00 128.49 637 CYS A N 1
ATOM 9447 C CA . CYS A 1 637 ? 124.638 254.302 105.636 1.00 130.05 637 CYS A CA 1
ATOM 9448 C C . CYS A 1 637 ? 123.742 253.576 104.642 1.00 133.77 637 CYS A C 1
ATOM 9449 O O . CYS A 1 637 ? 123.201 252.506 104.933 1.00 132.04 637 CYS A O 1
ATOM 9457 N N . GLU A 1 638 ? 123.583 254.167 103.462 1.00 136.01 638 GLU A N 1
ATOM 9458 C CA . GLU A 1 638 ? 122.803 253.543 102.395 1.00 135.87 638 GLU A CA 1
ATOM 9459 C C . GLU A 1 638 ? 123.668 252.592 101.574 1.00 135.34 638 GLU A C 1
ATOM 9460 O O . GLU A 1 638 ? 123.735 252.676 100.348 1.00 135.35 638 GLU A O 1
ATOM 9472 N N . VAL A 1 639 ? 124.343 251.668 102.264 1.00 134.62 639 VAL A N 1
ATOM 9473 C CA . VAL A 1 639 ? 125.177 250.696 101.573 1.00 135.96 639 VAL A CA 1
ATOM 9474 C C . VAL A 1 639 ? 124.348 250.007 100.502 1.00 135.96 639 VAL A C 1
ATOM 9475 O O . VAL A 1 639 ? 123.204 249.601 100.735 1.00 134.59 639 VAL A O 1
ATOM 9488 N N . LYS A 1 640 ? 124.932 249.877 99.317 1.00 135.23 640 LYS A N 1
ATOM 9489 C CA . LYS A 1 640 ? 124.180 249.463 98.149 1.00 134.87 640 LYS A CA 1
ATOM 9490 C C . LYS A 1 640 ? 123.718 248.018 98.311 1.00 136.06 640 LYS A C 1
ATOM 9491 O O . LYS A 1 640 ? 124.279 247.264 99.109 1.00 136.01 640 LYS A O 1
ATOM 9510 N N . PRO A 1 641 ? 122.673 247.612 97.576 1.00 136.68 641 PRO A N 1
ATOM 9511 C CA . PRO A 1 641 ? 122.229 246.216 97.663 1.00 135.17 641 PRO A CA 1
ATOM 9512 C C . PRO A 1 641 ? 123.401 245.267 97.494 1.00 134.40 641 PRO A C 1
ATOM 9513 O O . PRO A 1 641 ? 123.973 245.155 96.405 1.00 132.58 641 PRO A O 1
ATOM 9524 N N . GLY A 1 642 ? 123.760 244.573 98.577 1.00 132.20 642 GLY A N 1
ATOM 9525 C CA . GLY A 1 642 ? 124.952 243.760 98.616 1.00 130.73 642 GLY A CA 1
ATOM 9526 C C . GLY A 1 642 ? 124.614 242.289 98.792 1.00 129.89 642 GLY A C 1
ATOM 9527 O O . GLY A 1 642 ? 123.465 241.909 99.050 1.00 127.65 642 GLY A O 1
ATOM 9531 N N . LYS A 1 643 ? 125.644 241.460 98.655 1.00 129.34 643 LYS A N 1
ATOM 9532 C CA . LYS A 1 643 ? 125.480 240.018 98.736 1.00 127.53 643 LYS A CA 1
ATOM 9533 C C . LYS A 1 643 ? 126.760 239.414 99.293 1.00 126.69 643 LYS A C 1
ATOM 9534 O O . LYS A 1 643 ? 127.858 239.890 98.997 1.00 127.09 643 LYS A O 1
ATOM 9553 N N . MET A 1 644 ? 126.608 238.388 100.125 1.00 123.08 644 MET A N 1
ATOM 9554 C CA . MET A 1 644 ? 127.720 237.580 100.603 1.00 122.18 644 MET A CA 1
ATOM 9555 C C . MET A 1 644 ? 127.383 236.119 100.361 1.00 122.71 644 MET A C 1
ATOM 9556 O O . MET A 1 644 ? 126.223 235.718 100.485 1.00 124.02 644 MET A O 1
ATOM 9570 N N . ALA A 1 645 ? 128.391 235.322 100.012 1.00 121.52 645 ALA A N 1
ATOM 9571 C CA . ALA A 1 645 ? 128.144 233.918 99.720 1.00 122.03 645 ALA A CA 1
ATOM 9572 C C . ALA A 1 645 ? 129.345 233.075 100.107 1.00 121.80 645 ALA A C 1
ATOM 9573 O O . ALA A 1 645 ? 130.492 233.430 99.808 1.00 121.96 645 ALA A O 1
ATOM 9580 N N . ALA A 1 646 ? 129.061 231.945 100.750 1.00 120.25 646 ALA A N 1
ATOM 9581 C CA . ALA A 1 646 ? 130.081 230.984 101.156 1.00 119.70 646 ALA A CA 1
ATOM 9582 C C . ALA A 1 646 ? 130.364 230.065 99.975 1.00 121.89 646 ALA A C 1
ATOM 9583 O O . ALA A 1 646 ? 129.721 229.031 99.789 1.00 122.48 646 ALA A O 1
ATOM 9590 N N . VAL A 1 647 ? 131.345 230.454 99.164 1.00 122.74 647 VAL A N 1
ATOM 9591 C CA . VAL A 1 647 ? 131.791 229.621 98.053 1.00 122.68 647 VAL A CA 1
ATOM 9592 C C . VAL A 1 647 ? 132.532 228.422 98.624 1.00 123.13 647 VAL A C 1
ATOM 9593 O O . VAL A 1 647 ? 132.914 228.414 99.800 1.00 120.70 647 VAL A O 1
ATOM 9606 N N . GLU A 1 648 ? 132.741 227.401 97.794 1.00 123.70 648 GLU A N 1
ATOM 9607 C CA . GLU A 1 648 ? 133.517 226.230 98.171 1.00 123.79 648 GLU A CA 1
ATOM 9608 C C . GLU A 1 648 ? 134.924 226.271 97.589 1.00 121.91 648 GLU A C 1
ATOM 9609 O O . GLU A 1 648 ? 135.561 225.223 97.444 1.00 118.66 648 GLU A O 1
ATOM 9621 N N . LEU A 1 649 ? 135.413 227.459 97.246 1.00 123.65 649 LEU A N 1
ATOM 9622 C CA . LEU A 1 649 ? 136.713 227.609 96.617 1.00 123.15 649 LEU A CA 1
ATOM 9623 C C . LEU A 1 649 ? 137.790 227.814 97.681 1.00 120.28 649 LEU A C 1
ATOM 9624 O O . LEU A 1 649 ? 137.507 228.121 98.841 1.00 118.42 649 LEU A O 1
ATOM 9640 N N . THR A 1 650 ? 139.045 227.643 97.272 1.00 118.22 650 THR A N 1
ATOM 9641 C CA . THR A 1 650 ? 140.171 227.923 98.151 1.00 119.22 650 THR A CA 1
ATOM 9642 C C . THR A 1 650 ? 140.436 229.428 98.196 1.00 117.78 650 THR A C 1
ATOM 9643 O O . THR A 1 650 ? 139.973 230.192 97.345 1.00 119.65 650 THR A O 1
ATOM 9654 N N . TRP A 1 651 ? 141.189 229.852 99.216 1.00 114.16 651 TRP A N 1
ATOM 9655 C CA . TRP A 1 651 ? 141.433 231.279 99.417 1.00 113.91 651 TRP A CA 1
ATOM 9656 C C . TRP A 1 651 ? 142.018 231.924 98.165 1.00 118.33 651 TRP A C 1
ATOM 9657 O O . TRP A 1 651 ? 141.479 232.912 97.655 1.00 120.07 651 TRP A O 1
ATOM 9678 N N . GLU A 1 652 ? 143.113 231.366 97.642 1.00 119.69 652 GLU A N 1
ATOM 9679 C CA . GLU A 1 652 ? 143.723 231.928 96.439 1.00 119.86 652 GLU A CA 1
ATOM 9680 C C . GLU A 1 652 ? 142.813 231.763 95.229 1.00 118.95 652 GLU A C 1
ATOM 9681 O O . GLU A 1 652 ? 142.696 232.672 94.397 1.00 117.38 652 GLU A O 1
ATOM 9693 N N . GLU A 1 653 ? 142.171 230.602 95.104 1.00 120.68 653 GLU A N 1
ATOM 9694 C CA . GLU A 1 653 ? 141.291 230.375 93.965 1.00 122.47 653 GLU A CA 1
ATOM 9695 C C . GLU A 1 653 ? 140.111 231.337 93.987 1.00 122.54 653 GLU A C 1
ATOM 9696 O O . GLU A 1 653 ? 139.709 231.859 92.942 1.00 123.51 653 GLU A O 1
ATOM 9708 N N . ALA A 1 654 ? 139.538 231.583 95.168 1.00 122.00 654 ALA A N 1
ATOM 9709 C CA . ALA A 1 654 ? 138.465 232.567 95.270 1.00 120.25 654 ALA A CA 1
ATOM 9710 C C . ALA A 1 654 ? 138.980 233.981 95.037 1.00 121.53 654 ALA A C 1
ATOM 9711 O O . ALA A 1 654 ? 138.251 234.826 94.506 1.00 120.95 654 ALA A O 1
ATOM 9718 N N . LYS A 1 655 ? 140.225 234.257 95.429 1.00 122.39 655 LYS A N 1
ATOM 9719 C CA . LYS A 1 655 ? 140.839 235.557 95.198 1.00 122.31 655 LYS A CA 1
ATOM 9720 C C . LYS A 1 655 ? 141.194 235.788 93.737 1.00 125.27 655 LYS A C 1
ATOM 9721 O O . LYS A 1 655 ? 141.477 236.929 93.357 1.00 126.17 655 LYS A O 1
ATOM 9740 N N . ARG A 1 656 ? 141.226 234.734 92.924 1.00 124.64 656 ARG A N 1
ATOM 9741 C CA . ARG A 1 656 ? 141.410 234.882 91.484 1.00 123.72 656 ARG A CA 1
ATOM 9742 C C . ARG A 1 656 ? 140.094 234.848 90.713 1.00 124.38 656 ARG A C 1
ATOM 9743 O O . ARG A 1 656 ? 139.942 235.579 89.730 1.00 121.47 656 ARG A O 1
ATOM 9764 N N . LEU A 1 657 ? 139.137 234.017 91.135 1.00 126.51 657 LEU A N 1
ATOM 9765 C CA . LEU A 1 657 ? 137.826 233.992 90.496 1.00 126.10 657 LEU A CA 1
ATOM 9766 C C . LEU A 1 657 ? 137.009 235.241 90.800 1.00 127.78 657 LEU A C 1
ATOM 9767 O O . LEU A 1 657 ? 136.070 235.544 90.056 1.00 128.64 657 LEU A O 1
ATOM 9783 N N . CYS A 1 658 ? 137.341 235.968 91.869 1.00 129.06 658 CYS A N 1
ATOM 9784 C CA . CYS A 1 658 ? 136.578 237.138 92.290 1.00 130.19 658 CYS A CA 1
ATOM 9785 C C . CYS A 1 658 ? 136.474 238.145 91.149 1.00 130.70 658 CYS A C 1
ATOM 9786 O O . CYS A 1 658 ? 137.490 238.723 90.741 1.00 128.91 658 CYS A O 1
ATOM 9794 N N . PRO A 1 659 ? 135.283 238.385 90.606 1.00 130.80 659 PRO A N 1
ATOM 9795 C CA . PRO A 1 659 ? 135.145 239.366 89.525 1.00 129.97 659 PRO A CA 1
ATOM 9796 C C . PRO A 1 659 ? 135.102 240.782 90.071 1.00 129.54 659 PRO A C 1
ATOM 9797 O O . PRO A 1 659 ? 135.284 240.997 91.279 1.00 128.96 659 PRO A O 1
ATOM 9808 N N . PRO A 1 660 ? 134.867 241.778 89.214 1.00 131.63 660 PRO A N 1
ATOM 9809 C CA . PRO A 1 660 ? 134.758 243.157 89.704 1.00 130.78 660 PRO A CA 1
ATOM 9810 C C . PRO A 1 660 ? 133.560 243.325 90.626 1.00 131.97 660 PRO A C 1
ATOM 9811 O O . PRO A 1 660 ? 132.559 242.615 90.518 1.00 132.34 660 PRO A O 1
ATOM 9822 N N . GLY A 1 661 ? 133.675 244.282 91.544 1.00 131.86 661 GLY A N 1
ATOM 9823 C CA . GLY A 1 661 ? 132.639 244.474 92.542 1.00 131.40 661 GLY A CA 1
ATOM 9824 C C . GLY A 1 661 ? 132.445 243.269 93.431 1.00 131.44 661 GLY A C 1
ATOM 9825 O O . GLY A 1 661 ? 131.346 243.058 93.954 1.00 130.57 661 GLY A O 1
ATOM 9829 N N . VAL A 1 662 ? 133.490 242.467 93.612 1.00 130.06 662 VAL A N 1
ATOM 9830 C CA . VAL A 1 662 ? 133.415 241.227 94.378 1.00 128.10 662 VAL A CA 1
ATOM 9831 C C . VAL A 1 662 ? 134.793 240.952 94.966 1.00 126.93 662 VAL A C 1
ATOM 9832 O O . VAL A 1 662 ? 135.792 240.931 94.242 1.00 126.46 662 VAL A O 1
ATOM 9845 N N . VAL A 1 663 ? 134.846 240.741 96.280 1.00 127.97 663 VAL A N 1
ATOM 9846 C CA . VAL A 1 663 ? 136.097 240.568 97.009 1.00 125.88 663 VAL A CA 1
ATOM 9847 C C . VAL A 1 663 ? 135.890 239.499 98.073 1.00 122.11 663 VAL A C 1
ATOM 9848 O O . VAL A 1 663 ? 134.807 239.390 98.660 1.00 123.40 663 VAL A O 1
ATOM 9861 N N . ALA A 1 664 ? 136.917 238.681 98.289 1.00 118.37 664 ALA A N 1
ATOM 9862 C CA . ALA A 1 664 ? 136.833 237.607 99.271 1.00 116.56 664 ALA A CA 1
ATOM 9863 C C . ALA A 1 664 ? 136.929 238.194 100.673 1.00 116.21 664 ALA A C 1
ATOM 9864 O O . ALA A 1 664 ? 137.885 238.909 100.991 1.00 115.53 664 ALA A O 1
ATOM 9871 N N . ALA A 1 665 ? 135.939 237.890 101.513 1.00 114.40 665 ALA A N 1
ATOM 9872 C CA . ALA A 1 665 ? 135.783 238.553 102.803 1.00 113.24 665 ALA A CA 1
ATOM 9873 C C . ALA A 1 665 ? 136.322 237.723 103.963 1.00 110.41 665 ALA A C 1
ATOM 9874 O O . ALA A 1 665 ? 137.200 238.181 104.700 1.00 111.02 665 ALA A O 1
ATOM 9881 N N . CYS A 1 666 ? 135.810 236.508 104.144 1.00 107.18 666 CYS A N 1
ATOM 9882 C CA . CYS A 1 666 ? 136.116 235.695 105.316 1.00 106.33 666 CYS A CA 1
ATOM 9883 C C . CYS A 1 666 ? 136.729 234.374 104.875 1.00 105.40 666 CYS A C 1
ATOM 9884 O O . CYS A 1 666 ? 136.070 233.572 104.204 1.00 106.81 666 CYS A O 1
ATOM 9892 N N . HIS A 1 667 ? 137.987 234.154 105.257 1.00 102.41 667 HIS A N 1
ATOM 9893 C CA . HIS A 1 667 ? 138.669 232.879 105.035 1.00 101.60 667 HIS A CA 1
ATOM 9894 C C . HIS A 1 667 ? 138.359 231.979 106.229 1.00 100.29 667 HIS A C 1
ATOM 9895 O O . HIS A 1 667 ? 139.131 231.859 107.182 1.00 98.24 667 HIS A O 1
ATOM 9909 N N . ASN A 1 668 ? 137.193 231.334 106.165 1.00 101.18 668 ASN A N 1
ATOM 9910 C CA . ASN A 1 668 ? 136.672 230.609 107.320 1.00 97.81 668 ASN A CA 1
ATOM 9911 C C . ASN A 1 668 ? 137.440 229.313 107.556 1.00 98.58 668 ASN A C 1
ATOM 9912 O O . ASN A 1 668 ? 138.082 229.139 108.598 1.00 97.98 668 ASN A O 1
ATOM 9923 N N . SER A 1 669 ? 137.385 228.396 106.597 1.00 102.50 669 SER A N 1
ATOM 9924 C CA . SER A 1 669 ? 138.123 227.146 106.633 1.00 104.45 669 SER A CA 1
ATOM 9925 C C . SER A 1 669 ? 139.072 227.098 105.441 1.00 106.83 669 SER A C 1
ATOM 9926 O O . SER A 1 669 ? 139.144 228.036 104.640 1.00 107.18 669 SER A O 1
ATOM 9934 N N . GLN A 1 670 ? 139.804 225.991 105.317 1.00 108.93 670 GLN A N 1
ATOM 9935 C CA . GLN A 1 670 ? 140.670 225.822 104.159 1.00 112.73 670 GLN A CA 1
ATOM 9936 C C . GLN A 1 670 ? 139.870 225.602 102.882 1.00 112.99 670 GLN A C 1
ATOM 9937 O O . GLN A 1 670 ? 140.429 225.714 101.786 1.00 112.76 670 GLN A O 1
ATOM 9951 N N . ASP A 1 671 ? 138.576 225.294 102.999 1.00 110.71 671 ASP A N 1
ATOM 9952 C CA . ASP A 1 671 ? 137.713 225.060 101.849 1.00 112.64 671 ASP A CA 1
ATOM 9953 C C . ASP A 1 671 ? 136.445 225.905 101.945 1.00 114.85 671 ASP A C 1
ATOM 9954 O O . ASP A 1 671 ? 135.379 225.495 101.476 1.00 116.43 671 ASP A O 1
ATOM 9963 N N . SER A 1 672 ? 136.539 227.084 102.557 1.00 111.99 672 SER A N 1
ATOM 9964 C CA . SER A 1 672 ? 135.392 227.970 102.705 1.00 108.87 672 SER A CA 1
ATOM 9965 C C . SER A 1 672 ? 135.847 229.416 102.591 1.00 108.29 672 SER A C 1
ATOM 9966 O O . SER A 1 672 ? 136.818 229.819 103.237 1.00 106.60 672 SER A O 1
ATOM 9974 N N . VAL A 1 673 ? 135.141 230.186 101.767 1.00 110.48 673 VAL A N 1
ATOM 9975 C CA . VAL A 1 673 ? 135.396 231.608 101.581 1.00 111.69 673 VAL A CA 1
ATOM 9976 C C . VAL A 1 673 ? 134.047 232.311 101.539 1.00 113.72 673 VAL A C 1
ATOM 9977 O O . VAL A 1 673 ? 133.049 231.733 101.102 1.00 114.68 673 VAL A O 1
ATOM 9990 N N . THR A 1 674 ? 134.025 233.576 101.959 1.00 114.27 674 THR A N 1
ATOM 9991 C CA . THR A 1 674 ? 132.771 234.307 102.121 1.00 113.57 674 THR A CA 1
ATOM 9992 C C . THR A 1 674 ? 132.724 235.412 101.074 1.00 116.64 674 THR A C 1
ATOM 9993 O O . THR A 1 674 ? 132.513 236.586 101.391 1.00 119.89 674 THR A O 1
ATOM 10004 N N . ILE A 1 675 ? 132.971 235.035 99.821 1.00 116.77 675 ILE A N 1
ATOM 10005 C CA . ILE A 1 675 ? 133.106 235.988 98.725 1.00 119.85 675 ILE A CA 1
ATOM 10006 C C . ILE A 1 675 ? 131.886 236.903 98.721 1.00 120.52 675 ILE A C 1
ATOM 10007 O O . ILE A 1 675 ? 130.745 236.428 98.698 1.00 122.29 675 ILE A O 1
ATOM 10023 N N . SER A 1 676 ? 132.105 238.218 98.791 1.00 120.63 676 SER A N 1
ATOM 10024 C CA . SER A 1 676 ? 131.004 239.162 98.913 1.00 123.36 676 SER A CA 1
ATOM 10025 C C . SER A 1 676 ? 131.225 240.360 98.002 1.00 125.87 676 SER A C 1
ATOM 10026 O O . SER A 1 676 ? 132.360 240.730 97.700 1.00 127.19 676 SER A O 1
ATOM 10034 N N . GLY A 1 677 ? 130.128 240.974 97.589 1.00 127.43 677 GLY A N 1
ATOM 10035 C CA . GLY A 1 677 ? 130.213 242.123 96.716 1.00 128.92 677 GLY A CA 1
ATOM 10036 C C . GLY A 1 677 ? 128.856 242.722 96.430 1.00 131.38 677 GLY A C 1
ATOM 10037 O O . GLY A 1 677 ? 127.914 242.574 97.211 1.00 132.23 677 GLY A O 1
ATOM 10041 N N . GLY A 1 678 ? 128.780 243.430 95.307 1.00 130.71 678 GLY A N 1
ATOM 10042 C CA . GLY A 1 678 ? 127.518 244.004 94.886 1.00 129.69 678 GLY A CA 1
ATOM 10043 C C . GLY A 1 678 ? 126.523 242.935 94.477 1.00 131.81 678 GLY A C 1
ATOM 10044 O O . GLY A 1 678 ? 126.885 241.873 93.973 1.00 133.16 678 GLY A O 1
ATOM 10048 N N . ALA A 1 679 ? 125.240 243.236 94.688 1.00 133.34 679 ALA A N 1
ATOM 10049 C CA . ALA A 1 679 ? 124.195 242.243 94.458 1.00 133.50 679 ALA A CA 1
ATOM 10050 C C . ALA A 1 679 ? 124.233 241.711 93.030 1.00 134.54 679 ALA A C 1
ATOM 10051 O O . ALA A 1 679 ? 124.142 240.501 92.804 1.00 134.55 679 ALA A O 1
ATOM 10058 N N . GLN A 1 680 ? 124.365 242.605 92.048 1.00 132.45 680 GLN A N 1
ATOM 10059 C CA . GLN A 1 680 ? 124.410 242.175 90.651 1.00 130.05 680 GLN A CA 1
ATOM 10060 C C . GLN A 1 680 ? 125.661 241.349 90.373 1.00 131.01 680 GLN A C 1
ATOM 10061 O O . GLN A 1 680 ? 125.592 240.245 89.807 1.00 130.81 680 GLN A O 1
ATOM 10075 N N . GLU A 1 681 ? 126.822 241.885 90.754 1.00 133.34 681 GLU A N 1
ATOM 10076 C CA . GLU A 1 681 ? 128.076 241.184 90.517 1.00 132.21 681 GLU A CA 1
ATOM 10077 C C . GLU A 1 681 ? 128.099 239.869 91.277 1.00 131.47 681 GLU A C 1
ATOM 10078 O O . GLU A 1 681 ? 128.524 238.836 90.746 1.00 131.68 681 GLU A O 1
ATOM 10090 N N . MET A 1 682 ? 127.634 239.887 92.528 1.00 131.71 682 MET A N 1
ATOM 10091 C CA . MET A 1 682 ? 127.575 238.656 93.306 1.00 131.54 682 MET A CA 1
ATOM 10092 C C . MET A 1 682 ? 126.656 237.635 92.654 1.00 131.51 682 MET A C 1
ATOM 10093 O O . MET A 1 682 ? 126.963 236.443 92.638 1.00 130.92 682 MET A O 1
ATOM 10107 N N . THR A 1 683 ? 125.517 238.080 92.122 1.00 133.10 683 THR A N 1
ATOM 10108 C CA . THR A 1 683 ? 124.586 237.157 91.481 1.00 134.56 683 THR A CA 1
ATOM 10109 C C . THR A 1 683 ? 125.233 236.470 90.284 1.00 132.24 683 THR A C 1
ATOM 10110 O O . THR A 1 683 ? 125.219 235.233 90.170 1.00 129.26 683 THR A O 1
ATOM 10121 N N . LYS A 1 684 ? 125.802 237.262 89.372 1.00 132.19 684 LYS A N 1
ATOM 10122 C CA . LYS A 1 684 ? 126.382 236.651 88.180 1.00 132.20 684 LYS A CA 1
ATOM 10123 C C . LYS A 1 684 ? 127.592 235.796 88.537 1.00 131.17 684 LYS A C 1
ATOM 10124 O O . LYS A 1 684 ? 127.797 234.734 87.936 1.00 128.85 684 LYS A O 1
ATOM 10143 N N . PHE A 1 685 ? 128.381 236.214 89.530 1.00 131.69 685 PHE A N 1
ATOM 10144 C CA . PHE A 1 685 ? 129.516 235.404 89.955 1.00 130.09 685 PHE A CA 1
ATOM 10145 C C . PHE A 1 685 ? 129.052 234.110 90.607 1.00 131.62 685 PHE A C 1
ATOM 10146 O O . PHE A 1 685 ? 129.701 233.071 90.463 1.00 131.40 685 PHE A O 1
ATOM 10163 N N . MET A 1 686 ? 127.934 234.153 91.336 1.00 132.90 686 MET A N 1
ATOM 10164 C CA . MET A 1 686 ? 127.387 232.938 91.927 1.00 130.78 686 MET A CA 1
ATOM 10165 C C . MET A 1 686 ? 127.010 231.948 90.840 1.00 132.62 686 MET A C 1
ATOM 10166 O O . MET A 1 686 ? 127.370 230.765 90.900 1.00 131.83 686 MET A O 1
ATOM 10180 N N . ALA A 1 687 ? 126.274 232.422 89.834 1.00 132.15 687 ALA A N 1
ATOM 10181 C CA . ALA A 1 687 ? 125.865 231.527 88.757 1.00 129.31 687 ALA A CA 1
ATOM 10182 C C . ALA A 1 687 ? 127.066 231.021 87.968 1.00 130.85 687 ALA A C 1
ATOM 10183 O O . ALA A 1 687 ? 127.058 229.879 87.496 1.00 131.04 687 ALA A O 1
ATOM 10190 N N . GLU A 1 688 ? 128.112 231.841 87.829 1.00 130.35 688 GLU A N 1
ATOM 10191 C CA . GLU A 1 688 ? 129.300 231.401 87.103 1.00 129.99 688 GLU A CA 1
ATOM 10192 C C . GLU A 1 688 ? 130.089 230.367 87.900 1.00 130.67 688 GLU A C 1
ATOM 10193 O O . GLU A 1 688 ? 130.591 229.389 87.333 1.00 129.33 688 GLU A O 1
ATOM 10205 N N . LEU A 1 689 ? 130.216 230.569 89.213 1.00 132.46 689 LEU A N 1
ATOM 10206 C CA . LEU A 1 689 ? 130.874 229.578 90.057 1.00 131.90 689 LEU A CA 1
ATOM 10207 C C . LEU A 1 689 ? 130.111 228.263 90.042 1.00 131.03 689 LEU A C 1
ATOM 10208 O O . LEU A 1 689 ? 130.716 227.185 89.995 1.00 130.60 689 LEU A O 1
ATOM 10224 N N . SER A 1 690 ? 128.779 228.329 90.084 1.00 130.19 690 SER A N 1
ATOM 10225 C CA . SER A 1 690 ? 127.973 227.122 89.966 1.00 130.01 690 SER A CA 1
ATOM 10226 C C . SER A 1 690 ? 127.997 226.542 88.557 1.00 132.12 690 SER A C 1
ATOM 10227 O O . SER A 1 690 ? 127.636 225.373 88.383 1.00 129.80 690 SER A O 1
ATOM 10235 N N . ALA A 1 691 ? 128.411 227.322 87.555 1.00 133.21 691 ALA A N 1
ATOM 10236 C CA . ALA A 1 691 ? 128.589 226.781 86.212 1.00 132.23 691 ALA A CA 1
ATOM 10237 C C . ALA A 1 691 ? 129.821 225.888 86.142 1.00 133.15 691 ALA A C 1
ATOM 10238 O O . ALA A 1 691 ? 129.726 224.716 85.760 1.00 133.62 691 ALA A O 1
ATOM 10245 N N . GLN A 1 692 ? 130.990 226.424 86.508 1.00 131.92 692 GLN A N 1
ATOM 10246 C CA . GLN A 1 692 ? 132.147 225.565 86.731 1.00 131.26 692 GLN A CA 1
ATOM 10247 C C . GLN A 1 692 ? 131.825 224.483 87.752 1.00 130.74 692 GLN A C 1
ATOM 10248 O O . GLN A 1 692 ? 132.300 223.350 87.630 1.00 125.74 692 GLN A O 1
ATOM 10262 N N . GLY A 1 693 ? 131.024 224.820 88.756 1.00 131.75 693 GLY A N 1
ATOM 10263 C CA . GLY A 1 693 ? 130.520 223.864 89.716 1.00 128.08 693 GLY A CA 1
ATOM 10264 C C . GLY A 1 693 ? 131.247 223.915 91.042 1.00 130.27 693 GLY A C 1
ATOM 10265 O O . GLY A 1 693 ? 132.296 223.289 91.215 1.00 131.50 693 GLY A O 1
ATOM 10269 N N . VAL A 1 694 ? 130.667 224.648 91.993 1.00 129.01 694 VAL A N 1
ATOM 10270 C CA . VAL A 1 694 ? 131.125 224.693 93.375 1.00 127.08 694 VAL A CA 1
ATOM 10271 C C . VAL A 1 694 ? 129.924 225.058 94.236 1.00 126.87 694 VAL A C 1
ATOM 10272 O O . VAL A 1 694 ? 128.980 225.708 93.783 1.00 126.40 694 VAL A O 1
ATOM 10285 N N . THR A 1 695 ? 129.971 224.635 95.494 1.00 126.25 695 THR A N 1
ATOM 10286 C CA . THR A 1 695 ? 128.845 224.814 96.407 1.00 124.74 695 THR A CA 1
ATOM 10287 C C . THR A 1 695 ? 128.862 226.246 96.930 1.00 124.75 695 THR A C 1
ATOM 10288 O O . THR A 1 695 ? 129.396 226.538 98.001 1.00 124.85 695 THR A O 1
ATOM 10299 N N . VAL A 1 696 ? 128.267 227.156 96.158 1.00 124.97 696 VAL A N 1
ATOM 10300 C CA . VAL A 1 696 ? 128.140 228.547 96.578 1.00 125.99 696 VAL A CA 1
ATOM 10301 C C . VAL A 1 696 ? 126.776 228.757 97.220 1.00 124.62 696 VAL A C 1
ATOM 10302 O O . VAL A 1 696 ? 125.812 229.152 96.555 1.00 121.02 696 VAL A O 1
ATOM 10315 N N . LYS A 1 697 ? 126.696 228.500 98.522 1.00 125.24 697 LYS A N 1
ATOM 10316 C CA . LYS A 1 697 ? 125.485 228.776 99.276 1.00 123.89 697 LYS A CA 1
ATOM 10317 C C . LYS A 1 697 ? 125.415 230.258 99.619 1.00 125.33 697 LYS A C 1
ATOM 10318 O O . LYS A 1 697 ? 126.435 230.900 99.883 1.00 123.17 697 LYS A O 1
ATOM 10337 N N . GLU A 1 698 ? 124.201 230.801 99.613 1.00 126.23 698 GLU A N 1
ATOM 10338 C CA . GLU A 1 698 ? 124.001 232.190 99.993 1.00 124.74 698 GLU A CA 1
ATOM 10339 C C . GLU A 1 698 ? 123.973 232.299 101.511 1.00 125.20 698 GLU A C 1
ATOM 10340 O O . GLU A 1 698 ? 123.221 231.584 102.179 1.00 121.29 698 GLU A O 1
ATOM 10352 N N . VAL A 1 699 ? 124.793 233.191 102.052 1.00 126.62 699 VAL A N 1
ATOM 10353 C CA . VAL A 1 699 ? 124.750 233.536 103.466 1.00 126.22 699 VAL A CA 1
ATOM 10354 C C . VAL A 1 699 ? 123.951 234.834 103.557 1.00 128.45 699 VAL A C 1
ATOM 10355 O O . VAL A 1 699 ? 124.388 235.885 103.081 1.00 128.67 699 VAL A O 1
ATOM 10368 N N . ASN A 1 700 ? 122.741 234.762 104.117 1.00 128.06 700 ASN A N 1
ATOM 10369 C CA . ASN A 1 700 ? 121.950 235.974 104.283 1.00 128.63 700 ASN A CA 1
ATOM 10370 C C . ASN A 1 700 ? 122.630 236.861 105.316 1.00 128.55 700 ASN A C 1
ATOM 10371 O O . ASN A 1 700 ? 122.649 236.538 106.507 1.00 126.60 700 ASN A O 1
ATOM 10382 N N . SER A 1 701 ? 123.180 237.982 104.865 1.00 127.34 701 SER A N 1
ATOM 10383 C CA . SER A 1 701 ? 123.927 238.902 105.710 1.00 127.53 701 SER A CA 1
ATOM 10384 C C . SER A 1 701 ? 123.119 240.168 105.943 1.00 128.93 701 SER A C 1
ATOM 10385 O O . SER A 1 701 ? 123.657 241.276 105.990 1.00 129.55 701 SER A O 1
ATOM 10393 N N . ASN A 1 702 ? 121.804 240.010 106.093 1.00 128.79 702 ASN A N 1
ATOM 10394 C CA . ASN A 1 702 ? 120.880 241.140 106.089 1.00 128.58 702 ASN A CA 1
ATOM 10395 C C . ASN A 1 702 ? 121.025 241.940 104.799 1.00 127.85 702 ASN A C 1
ATOM 10396 O O . ASN A 1 702 ? 120.804 243.153 104.768 1.00 126.65 702 ASN A O 1
ATOM 10407 N N . ASN A 1 703 ? 121.392 241.247 103.719 1.00 128.26 703 ASN A N 1
ATOM 10408 C CA . ASN A 1 703 ? 121.567 241.859 102.403 1.00 129.11 703 ASN A CA 1
ATOM 10409 C C . ASN A 1 703 ? 122.616 242.969 102.440 1.00 126.65 703 ASN A C 1
ATOM 10410 O O . ASN A 1 703 ? 122.443 244.033 101.843 1.00 125.60 703 ASN A O 1
ATOM 10421 N N . ILE A 1 704 ? 123.719 242.714 103.143 1.00 126.70 704 ILE A N 1
ATOM 10422 C CA . ILE A 1 704 ? 124.828 243.653 103.254 1.00 129.28 704 ILE A CA 1
ATOM 10423 C C . ILE A 1 704 ? 126.130 242.886 103.068 1.00 128.42 704 ILE A C 1
ATOM 10424 O O . ILE A 1 704 ? 126.262 241.748 103.532 1.00 128.76 704 ILE A O 1
ATOM 10440 N N . SER A 1 705 ? 127.091 243.512 102.390 1.00 125.02 705 SER A N 1
ATOM 10441 C CA . SER A 1 705 ? 128.390 242.901 102.108 1.00 125.09 705 SER A CA 1
ATOM 10442 C C . SER A 1 705 ? 129.410 243.456 103.097 1.00 124.92 705 SER A C 1
ATOM 10443 O O . SER A 1 705 ? 129.870 244.592 102.960 1.00 126.16 705 SER A O 1
ATOM 10451 N N . TYR A 1 706 ? 129.764 242.648 104.094 1.00 121.11 706 TYR A N 1
ATOM 10452 C CA . TYR A 1 706 ? 130.744 243.057 105.087 1.00 118.90 706 TYR A CA 1
ATOM 10453 C C . TYR A 1 706 ? 132.157 242.706 104.628 1.00 117.17 706 TYR A C 1
ATOM 10454 O O . TYR A 1 706 ? 132.367 241.853 103.761 1.00 119.26 706 TYR A O 1
ATOM 10472 N N . HIS A 1 707 ? 133.135 243.378 105.237 1.00 116.55 707 HIS A N 1
ATOM 10473 C CA . HIS A 1 707 ? 134.550 243.098 104.993 1.00 117.01 707 HIS A CA 1
ATOM 10474 C C . HIS A 1 707 ? 134.879 243.163 103.505 1.00 118.56 707 HIS A C 1
ATOM 10475 O O . HIS A 1 707 ? 135.600 242.321 102.965 1.00 115.59 707 HIS A O 1
ATOM 10489 N N . SER A 1 708 ? 134.341 244.179 102.834 1.00 121.64 708 SER A N 1
ATOM 10490 C CA . SER A 1 708 ? 134.592 244.406 101.419 1.00 125.49 708 SER A CA 1
ATOM 10491 C C . SER A 1 708 ? 134.782 245.901 101.199 1.00 125.63 708 SER A C 1
ATOM 10492 O O . SER A 1 708 ? 134.730 246.700 102.139 1.00 122.39 708 SER A O 1
ATOM 10500 N N . SER A 1 709 ? 135.010 246.281 99.940 1.00 128.24 709 SER A N 1
ATOM 10501 C CA . SER A 1 709 ? 135.147 247.697 99.618 1.00 126.33 709 SER A CA 1
ATOM 10502 C C . SER A 1 709 ? 133.896 248.475 100.002 1.00 125.69 709 SER A C 1
ATOM 10503 O O . SER A 1 709 ? 133.977 249.667 100.321 1.00 124.77 709 SER A O 1
ATOM 10511 N N . PHE A 1 710 ? 132.734 247.816 99.991 1.00 126.07 710 PHE A N 1
ATOM 10512 C CA . PHE A 1 710 ? 131.492 248.483 100.364 1.00 126.00 710 PHE A CA 1
ATOM 10513 C C . PHE A 1 710 ? 131.519 248.978 101.803 1.00 125.68 710 PHE A C 1
ATOM 10514 O O . PHE A 1 710 ? 130.727 249.857 102.160 1.00 123.14 710 PHE A O 1
ATOM 10531 N N . MET A 1 711 ? 132.407 248.437 102.633 1.00 126.04 711 MET A N 1
ATOM 10532 C CA . MET A 1 711 ? 132.544 248.858 104.020 1.00 124.79 711 MET A CA 1
ATOM 10533 C C . MET A 1 711 ? 133.523 250.013 104.188 1.00 124.64 711 MET A C 1
ATOM 10534 O O . MET A 1 711 ? 133.801 250.408 105.325 1.00 125.18 711 MET A O 1
ATOM 10548 N N . THR A 1 712 ? 134.048 250.563 103.090 1.00 125.47 712 THR A N 1
ATOM 10549 C CA . THR A 1 712 ? 134.982 251.679 103.201 1.00 124.36 712 THR A CA 1
ATOM 10550 C C . THR A 1 712 ? 134.331 252.876 103.882 1.00 124.05 712 THR A C 1
ATOM 10551 O O . THR A 1 712 ? 134.949 253.530 104.731 1.00 123.54 712 THR A O 1
ATOM 10562 N N . GLU A 1 713 ? 133.076 253.182 103.522 1.00 122.76 713 GLU A N 1
ATOM 10563 C CA . GLU A 1 713 ? 132.397 254.318 104.146 1.00 124.04 713 GLU A CA 1
ATOM 10564 C C . GLU A 1 713 ? 132.049 254.017 105.598 1.00 125.35 713 GLU A C 1
ATOM 10565 O O . GLU A 1 713 ? 132.513 254.747 106.493 1.00 121.28 713 GLU A O 1
ATOM 10577 N N . PRO A 1 714 ? 131.271 252.976 105.915 1.00 125.23 714 PRO A N 1
ATOM 10578 C CA . PRO A 1 714 ? 130.909 252.748 107.325 1.00 122.23 714 PRO A CA 1
ATOM 10579 C C . PRO A 1 714 ? 132.106 252.643 108.255 1.00 122.83 714 PRO A C 1
ATOM 10580 O O . PRO A 1 714 ? 132.080 253.211 109.354 1.00 123.60 714 PRO A O 1
ATOM 10591 N N . ALA A 1 715 ? 133.167 251.950 107.834 1.00 123.33 715 ALA A N 1
ATOM 10592 C CA . ALA A 1 715 ? 134.316 251.756 108.712 1.00 120.99 715 ALA A CA 1
ATOM 10593 C C . ALA A 1 715 ? 134.840 253.092 109.220 1.00 122.25 715 ALA A C 1
ATOM 10594 O O . ALA A 1 715 ? 134.972 253.303 110.431 1.00 120.39 715 ALA A O 1
ATOM 10601 N N . ALA A 1 716 ? 135.112 254.022 108.302 1.00 123.10 716 ALA A N 1
ATOM 10602 C CA . ALA A 1 716 ? 135.531 255.357 108.711 1.00 123.77 716 ALA A CA 1
ATOM 10603 C C . ALA A 1 716 ? 134.521 255.959 109.677 1.00 123.97 716 ALA A C 1
ATOM 10604 O O . ALA A 1 716 ? 134.886 256.450 110.752 1.00 120.80 716 ALA A O 1
ATOM 10611 N N . TYR A 1 717 ? 133.235 255.899 109.321 1.00 122.63 717 TYR A N 1
ATOM 10612 C CA . TYR A 1 717 ? 132.197 256.358 110.235 1.00 121.07 717 TYR A CA 1
ATOM 10613 C C . TYR A 1 717 ? 132.371 255.701 111.596 1.00 121.43 717 TYR A C 1
ATOM 10614 O O . TYR A 1 717 ? 132.422 256.380 112.629 1.00 119.26 717 TYR A O 1
ATOM 10632 N N . LEU A 1 718 ? 132.511 254.373 111.608 1.00 122.11 718 LEU A N 1
ATOM 10633 C CA . LEU A 1 718 ? 132.714 253.664 112.865 1.00 118.59 718 LEU A CA 1
ATOM 10634 C C . LEU A 1 718 ? 133.874 254.272 113.637 1.00 120.99 718 LEU A C 1
ATOM 10635 O O . LEU A 1 718 ? 133.763 254.553 114.836 1.00 121.33 718 LEU A O 1
ATOM 10651 N N . LYS A 1 719 ? 134.993 254.511 112.951 1.00 122.18 719 LYS A N 1
ATOM 10652 C CA . LYS A 1 719 ? 136.133 255.137 113.607 1.00 121.57 719 LYS A CA 1
ATOM 10653 C C . LYS A 1 719 ? 135.713 256.453 114.250 1.00 121.22 719 LYS A C 1
ATOM 10654 O O . LYS A 1 719 ? 135.914 256.663 115.453 1.00 119.37 719 LYS A O 1
ATOM 10673 N N . LYS A 1 720 ? 135.072 257.331 113.472 1.00 122.09 720 LYS A N 1
ATOM 10674 C CA . LYS A 1 720 ? 134.614 258.600 114.026 1.00 122.52 720 LYS A CA 1
ATOM 10675 C C . LYS A 1 720 ? 133.687 258.367 115.210 1.00 120.86 720 LYS A C 1
ATOM 10676 O O . LYS A 1 720 ? 133.709 259.126 116.186 1.00 117.59 720 LYS A O 1
ATOM 10695 N N . GLY A 1 721 ? 132.864 257.320 115.140 1.00 121.57 721 GLY A N 1
ATOM 10696 C CA . GLY A 1 721 ? 131.990 257.010 116.256 1.00 118.76 721 GLY A CA 1
ATOM 10697 C C . GLY A 1 721 ? 132.748 256.527 117.478 1.00 116.90 721 GLY A C 1
ATOM 10698 O O . GLY A 1 721 ? 132.396 256.868 118.611 1.00 113.78 721 GLY A O 1
ATOM 10702 N N . LEU A 1 722 ? 133.797 255.730 117.269 1.00 119.04 722 LEU A N 1
ATOM 10703 C CA . LEU A 1 722 ? 134.474 255.052 118.366 1.00 118.01 722 LEU A CA 1
ATOM 10704 C C . LEU A 1 722 ? 135.748 255.750 118.822 1.00 120.59 722 LEU A C 1
ATOM 10705 O O . LEU A 1 722 ? 136.329 255.338 119.831 1.00 120.40 722 LEU A O 1
ATOM 10721 N N . GLU A 1 723 ? 136.199 256.788 118.114 1.00 120.59 723 GLU A N 1
ATOM 10722 C CA . GLU A 1 723 ? 137.419 257.474 118.526 1.00 120.48 723 GLU A CA 1
ATOM 10723 C C . GLU A 1 723 ? 137.249 258.159 119.875 1.00 120.35 723 GLU A C 1
ATOM 10724 O O . GLU A 1 723 ? 138.223 258.303 120.622 1.00 119.03 723 GLU A O 1
ATOM 10736 N N . LYS A 1 724 ? 136.032 258.585 120.201 1.00 119.42 724 LYS A N 1
ATOM 10737 C CA . LYS A 1 724 ? 135.761 259.314 121.431 1.00 121.53 724 LYS A CA 1
ATOM 10738 C C . LYS A 1 724 ? 135.357 258.410 122.589 1.00 119.64 724 LYS A C 1
ATOM 10739 O O . LYS A 1 724 ? 135.177 258.906 123.705 1.00 116.87 724 LYS A O 1
ATOM 10758 N N . GLU A 1 725 ? 135.213 257.105 122.357 1.00 117.76 725 GLU A N 1
ATOM 10759 C CA . GLU A 1 725 ? 134.741 256.182 123.382 1.00 116.38 725 GLU A CA 1
ATOM 10760 C C . GLU A 1 725 ? 135.784 255.146 123.768 1.00 114.84 725 GLU A C 1
ATOM 10761 O O . GLU A 1 725 ? 136.078 254.985 124.958 1.00 113.19 725 GLU A O 1
ATOM 10773 N N . ILE A 1 726 ? 136.353 254.436 122.798 1.00 113.74 726 ILE A N 1
ATOM 10774 C CA . ILE A 1 726 ? 137.285 253.352 123.090 1.00 112.05 726 ILE A CA 1
ATOM 10775 C C . ILE A 1 726 ? 138.622 253.952 123.508 1.00 111.27 726 ILE A C 1
ATOM 10776 O O . ILE A 1 726 ? 139.284 254.632 122.717 1.00 112.08 726 ILE A O 1
ATOM 10792 N N . VAL A 1 727 ? 139.019 253.700 124.751 1.00 110.29 727 VAL A N 1
ATOM 10793 C CA . VAL A 1 727 ? 140.310 254.149 125.264 1.00 109.92 727 VAL A CA 1
ATOM 10794 C C . VAL A 1 727 ? 141.369 253.143 124.825 1.00 109.90 727 VAL A C 1
ATOM 10795 O O . VAL A 1 727 ? 141.233 251.946 125.122 1.00 108.56 727 VAL A O 1
ATOM 10808 N N . PRO A 1 728 ? 142.422 253.558 124.119 1.00 108.92 728 PRO A N 1
ATOM 10809 C CA . PRO A 1 728 ? 143.437 252.587 123.691 1.00 108.66 728 PRO A CA 1
ATOM 10810 C C . PRO A 1 728 ? 144.008 251.822 124.876 1.00 107.31 728 PRO A C 1
ATOM 10811 O O . PRO A 1 728 ? 144.306 252.395 125.927 1.00 103.72 728 PRO A O 1
ATOM 10822 N N . LYS A 1 729 ? 144.159 250.514 124.696 1.00 106.59 729 LYS A N 1
ATOM 10823 C CA . LYS A 1 729 ? 144.745 249.638 125.698 1.00 103.84 729 LYS A CA 1
ATOM 10824 C C . LYS A 1 729 ? 145.547 248.554 124.995 1.00 104.47 729 LYS A C 1
ATOM 10825 O O . LYS A 1 729 ? 145.221 248.173 123.864 1.00 103.77 729 LYS A O 1
ATOM 10844 N N . PRO A 1 730 ? 146.593 248.036 125.636 1.00 104.10 730 PRO A N 1
ATOM 10845 C CA . PRO A 1 730 ? 147.422 247.018 124.981 1.00 104.46 730 PRO A CA 1
ATOM 10846 C C . PRO A 1 730 ? 146.666 245.716 124.770 1.00 101.94 730 PRO A C 1
ATOM 10847 O O . PRO A 1 730 ? 145.753 245.367 125.522 1.00 102.14 730 PRO A O 1
ATOM 10858 N N . ARG A 1 731 ? 147.064 244.993 123.726 1.00 98.49 731 ARG A N 1
ATOM 10859 C CA . ARG A 1 731 ? 146.512 243.681 123.417 1.00 95.11 731 ARG A CA 1
ATOM 10860 C C . ARG A 1 731 ? 147.488 242.606 123.878 1.00 95.29 731 ARG A C 1
ATOM 10861 O O . ARG A 1 731 ? 148.659 242.615 123.486 1.00 100.42 731 ARG A O 1
ATOM 10882 N N . SER A 1 732 ? 147.003 241.686 124.706 1.00 94.83 732 SER A N 1
ATOM 10883 C CA . SER A 1 732 ? 147.853 240.626 125.224 1.00 97.02 732 SER A CA 1
ATOM 10884 C C . SER A 1 732 ? 148.164 239.605 124.134 1.00 93.32 732 SER A C 1
ATOM 10885 O O . SER A 1 732 ? 147.432 239.458 123.150 1.00 89.17 732 SER A O 1
ATOM 10893 N N . LYS A 1 733 ? 149.276 238.891 124.322 1.00 93.51 733 LYS A N 1
ATOM 10894 C CA . LYS A 1 733 ? 149.676 237.871 123.360 1.00 92.25 733 LYS A CA 1
ATOM 10895 C C . LYS A 1 733 ? 148.663 236.738 123.268 1.00 89.09 733 LYS A C 1
ATOM 10896 O O . LYS A 1 733 ? 148.636 236.027 122.258 1.00 86.49 733 LYS A O 1
ATOM 10915 N N . LYS A 1 734 ? 147.833 236.554 124.298 1.00 88.92 734 LYS A N 1
ATOM 10916 C CA . LYS A 1 734 ? 146.822 235.502 124.251 1.00 85.77 734 LYS A CA 1
ATOM 10917 C C . LYS A 1 734 ? 145.842 235.732 123.108 1.00 80.53 734 LYS A C 1
ATOM 10918 O O . LYS A 1 734 ? 145.484 234.793 122.387 1.00 77.00 734 LYS A O 1
ATOM 10937 N N . TRP A 1 735 ? 145.399 236.973 122.927 1.00 79.45 735 TRP A N 1
ATOM 10938 C CA . TRP A 1 735 ? 144.445 237.291 121.872 1.00 77.33 735 TRP A CA 1
ATOM 10939 C C . TRP A 1 735 ? 145.145 237.255 120.520 1.00 78.00 735 TRP A C 1
ATOM 10940 O O . TRP A 1 735 ? 146.141 237.956 120.308 1.00 85.00 735 TRP A O 1
ATOM 10961 N N . ILE A 1 736 ? 144.626 236.440 119.607 1.00 76.25 736 ILE A N 1
ATOM 10962 C CA . ILE A 1 736 ? 145.175 236.298 118.264 1.00 76.37 736 ILE A CA 1
ATOM 10963 C C . ILE A 1 736 ? 144.279 237.068 117.305 1.00 80.44 736 ILE A C 1
ATOM 10964 O O . ILE A 1 736 ? 143.108 236.717 117.118 1.00 82.14 736 ILE A O 1
ATOM 10980 N N . SER A 1 737 ? 144.827 238.116 116.696 1.00 84.74 737 SER A N 1
ATOM 10981 C CA . SER A 1 737 ? 144.052 238.937 115.779 1.00 88.05 737 SER A CA 1
ATOM 10982 C C . SER A 1 737 ? 143.692 238.148 114.527 1.00 90.66 737 SER A C 1
ATOM 10983 O O . SER A 1 737 ? 144.512 237.400 113.985 1.00 94.72 737 SER A O 1
ATOM 10991 N N . THR A 1 738 ? 142.452 238.320 114.067 1.00 88.69 738 THR A N 1
ATOM 10992 C CA . THR A 1 738 ? 141.954 237.658 112.868 1.00 86.43 738 THR A CA 1
ATOM 10993 C C . THR A 1 738 ? 141.660 238.646 111.744 1.00 90.83 738 THR A C 1
ATOM 10994 O O . THR A 1 738 ? 140.950 238.304 110.793 1.00 94.49 738 THR A O 1
ATOM 11005 N N . SER A 1 739 ? 142.192 239.866 111.833 1.00 96.15 739 SER A N 1
ATOM 11006 C CA . SER A 1 739 ? 141.928 240.890 110.829 1.00 98.27 739 SER A CA 1
ATOM 11007 C C . SER A 1 739 ? 143.224 241.483 110.289 1.00 102.25 739 SER A C 1
ATOM 11008 O O . SER A 1 739 ? 143.280 241.908 109.130 1.00 103.43 739 SER A O 1
ATOM 11016 N N . ILE A 1 740 ? 144.263 241.518 111.113 1.00 102.30 740 ILE A N 1
ATOM 11017 C CA . ILE A 1 740 ? 145.559 242.075 110.735 1.00 102.16 740 ILE A CA 1
ATOM 11018 C C . ILE A 1 740 ? 146.494 240.913 110.417 1.00 104.03 740 ILE A C 1
ATOM 11019 O O . ILE A 1 740 ? 146.690 240.042 111.278 1.00 104.07 740 ILE A O 1
ATOM 11035 N N . PRO A 1 741 ? 147.081 240.851 109.220 1.00 105.87 741 PRO A N 1
ATOM 11036 C CA . PRO A 1 741 ? 147.965 239.726 108.895 1.00 105.88 741 PRO A CA 1
ATOM 11037 C C . PRO A 1 741 ? 149.156 239.647 109.838 1.00 105.78 741 PRO A C 1
ATOM 11038 O O . PRO A 1 741 ? 149.620 240.653 110.379 1.00 107.56 741 PRO A O 1
ATOM 11049 N N . GLU A 1 742 ? 149.647 238.419 110.030 1.00 102.94 742 GLU A N 1
ATOM 11050 C CA . GLU A 1 742 ? 150.788 238.196 110.914 1.00 105.48 742 GLU A CA 1
ATOM 11051 C C . GLU A 1 742 ? 151.958 239.100 110.546 1.00 108.98 742 GLU A C 1
ATOM 11052 O O . GLU A 1 742 ? 152.633 239.647 111.426 1.00 108.75 742 GLU A O 1
ATOM 11064 N N . GLU A 1 743 ? 152.210 239.276 109.248 1.00 108.87 743 GLU A N 1
ATOM 11065 C CA . GLU A 1 743 ? 153.333 240.102 108.818 1.00 108.08 743 GLU A CA 1
ATOM 11066 C C . GLU A 1 743 ? 153.199 241.547 109.282 1.00 110.12 743 GLU A C 1
ATOM 11067 O O . GLU A 1 743 ? 154.204 242.266 109.322 1.00 107.39 743 GLU A O 1
ATOM 11079 N N . ARG A 1 744 ? 151.991 241.991 109.633 1.00 109.69 744 ARG A N 1
ATOM 11080 C CA . ARG A 1 744 ? 151.766 243.345 110.122 1.00 108.99 744 ARG A CA 1
ATOM 11081 C C . ARG A 1 744 ? 151.451 243.387 111.614 1.00 111.20 744 ARG A C 1
ATOM 11082 O O . ARG A 1 744 ? 151.081 244.447 112.130 1.00 113.73 744 ARG A O 1
ATOM 11103 N N . TRP A 1 745 ? 151.591 242.263 112.323 1.00 108.91 745 TRP A N 1
ATOM 11104 C CA . TRP A 1 745 ? 151.319 242.261 113.758 1.00 108.43 745 TRP A CA 1
ATOM 11105 C C . TRP A 1 745 ? 152.298 243.155 114.508 1.00 114.87 745 TRP A C 1
ATOM 11106 O O . TRP A 1 745 ? 151.909 243.874 115.436 1.00 116.34 745 TRP A O 1
ATOM 11127 N N . GLY A 1 746 ? 153.576 243.123 114.126 1.00 116.22 746 GLY A N 1
ATOM 11128 C CA . GLY A 1 746 ? 154.577 243.911 114.822 1.00 116.17 746 GLY A CA 1
ATOM 11129 C C . GLY A 1 746 ? 154.381 245.407 114.693 1.00 117.66 746 GLY A C 1
ATOM 11130 O O . GLY A 1 746 ? 154.953 246.168 115.481 1.00 115.78 746 GLY A O 1
ATOM 11134 N N . ASN A 1 747 ? 153.589 245.847 113.720 1.00 117.91 747 ASN A N 1
ATOM 11135 C CA . ASN A 1 747 ? 153.367 247.266 113.515 1.00 119.51 747 ASN A CA 1
ATOM 11136 C C . ASN A 1 747 ? 152.465 247.832 114.612 1.00 120.46 747 ASN A C 1
ATOM 11137 O O . ASN A 1 747 ? 151.717 247.095 115.258 1.00 119.27 747 ASN A O 1
ATOM 11148 N N . PRO A 1 748 ? 152.525 249.148 114.844 1.00 124.67 748 PRO A N 1
ATOM 11149 C CA . PRO A 1 748 ? 151.750 249.724 115.959 1.00 124.05 748 PRO A CA 1
ATOM 11150 C C . PRO A 1 748 ? 150.253 249.479 115.859 1.00 123.98 748 PRO A C 1
ATOM 11151 O O . PRO A 1 748 ? 149.591 249.284 116.887 1.00 120.61 748 PRO A O 1
ATOM 11162 N N . GLU A 1 749 ? 149.696 249.474 114.645 1.00 124.52 749 GLU A N 1
ATOM 11163 C CA . GLU A 1 749 ? 148.253 249.310 114.503 1.00 121.96 749 GLU A CA 1
ATOM 11164 C C . GLU A 1 749 ? 147.771 248.061 115.229 1.00 120.50 749 GLU A C 1
ATOM 11165 O O . GLU A 1 749 ? 146.673 248.047 115.798 1.00 116.49 749 GLU A O 1
ATOM 11177 N N . ALA A 1 750 ? 148.579 247.005 115.223 1.00 120.68 750 ALA A N 1
ATOM 11178 C CA . ALA A 1 750 ? 148.247 245.769 115.931 1.00 116.42 750 ALA A CA 1
ATOM 11179 C C . ALA A 1 750 ? 148.853 245.738 117.332 1.00 116.82 750 ALA A C 1
ATOM 11180 O O . ALA A 1 750 ? 149.529 244.783 117.711 1.00 116.53 750 ALA A O 1
ATOM 11187 N N . GLN A 1 751 ? 148.617 246.791 118.117 1.00 115.63 751 GLN A N 1
ATOM 11188 C CA . GLN A 1 751 ? 148.955 246.779 119.537 1.00 115.18 751 GLN A CA 1
ATOM 11189 C C . GLN A 1 751 ? 147.814 247.198 120.451 1.00 115.17 751 GLN A C 1
ATOM 11190 O O . GLN A 1 751 ? 147.854 246.857 121.640 1.00 113.18 751 GLN A O 1
ATOM 11204 N N . THR A 1 752 ? 146.808 247.914 119.955 1.00 114.42 752 THR A N 1
ATOM 11205 C CA . THR A 1 752 ? 145.676 248.327 120.771 1.00 112.44 752 THR A CA 1
ATOM 11206 C C . THR A 1 752 ? 144.387 248.126 119.988 1.00 109.32 752 THR A C 1
ATOM 11207 O O . THR A 1 752 ? 144.355 248.276 118.764 1.00 108.13 752 THR A O 1
ATOM 11218 N N . ALA A 1 753 ? 143.324 247.786 120.710 1.00 107.07 753 ALA A N 1
ATOM 11219 C CA . ALA A 1 753 ? 142.006 247.581 120.109 1.00 105.13 753 ALA A CA 1
ATOM 11220 C C . ALA A 1 753 ? 141.174 248.859 120.201 1.00 105.43 753 ALA A C 1
ATOM 11221 O O . ALA A 1 753 ? 140.079 248.891 120.764 1.00 101.64 753 ALA A O 1
ATOM 11228 N N . ASP A 1 754 ? 141.718 249.929 119.629 1.00 108.99 754 ASP A N 1
ATOM 11229 C CA . ASP A 1 754 ? 141.045 251.220 119.619 1.00 108.26 754 ASP A CA 1
ATOM 11230 C C . ASP A 1 754 ? 140.051 251.259 118.459 1.00 108.15 754 ASP A C 1
ATOM 11231 O O . ASP A 1 754 ? 139.761 250.243 117.821 1.00 107.49 754 ASP A O 1
ATOM 11240 N N . ALA A 1 755 ? 139.512 252.447 118.173 1.00 107.87 755 ALA A N 1
ATOM 11241 C CA . ALA A 1 755 ? 138.566 252.582 117.071 1.00 108.83 755 ALA A CA 1
ATOM 11242 C C . ALA A 1 755 ? 139.182 252.146 115.749 1.00 110.31 755 ALA A C 1
ATOM 11243 O O . ALA A 1 755 ? 138.481 251.607 114.883 1.00 110.39 755 ALA A O 1
ATOM 11250 N N . SER A 1 756 ? 140.486 252.370 115.574 1.00 111.31 756 SER A N 1
ATOM 11251 C CA . SER A 1 756 ? 141.148 251.947 114.345 1.00 110.77 756 SER A CA 1
ATOM 11252 C C . SER A 1 756 ? 141.071 250.435 114.176 1.00 109.47 756 SER A C 1
ATOM 11253 O O . SER A 1 756 ? 140.833 249.939 113.070 1.00 108.81 756 SER A O 1
ATOM 11261 N N . TYR A 1 757 ? 141.271 249.686 115.263 1.00 105.85 757 TYR A N 1
ATOM 11262 C CA . TYR A 1 757 ? 141.185 248.231 115.184 1.00 104.06 757 TYR A CA 1
ATOM 11263 C C . TYR A 1 757 ? 139.781 247.782 114.799 1.00 104.48 757 TYR A C 1
ATOM 11264 O O . TYR A 1 757 ? 139.614 246.875 113.974 1.00 105.93 757 TYR A O 1
ATOM 11282 N N . GLN A 1 758 ? 138.756 248.399 115.394 1.00 105.54 758 GLN A N 1
ATOM 11283 C CA . GLN A 1 758 ? 137.384 248.039 115.054 1.00 105.82 758 GLN A CA 1
ATOM 11284 C C . GLN A 1 758 ? 137.087 248.336 113.591 1.00 107.55 758 GLN A C 1
ATOM 11285 O O . GLN A 1 758 ? 136.487 247.512 112.889 1.00 109.99 758 GLN A O 1
ATOM 11299 N N . ALA A 1 759 ? 137.505 249.509 113.109 1.00 108.35 759 ALA A N 1
ATOM 11300 C CA . ALA A 1 759 ? 137.291 249.843 111.706 1.00 110.27 759 ALA A CA 1
ATOM 11301 C C . ALA A 1 759 ? 138.015 248.861 110.795 1.00 108.73 759 ALA A C 1
ATOM 11302 O O . ALA A 1 759 ? 137.465 248.424 109.778 1.00 106.20 759 ALA A O 1
ATOM 11309 N N . ASN A 1 760 ? 139.252 248.500 111.145 1.00 109.42 760 ASN A N 1
ATOM 11310 C CA . ASN A 1 760 ? 140.013 247.572 110.316 1.00 108.69 760 ASN A CA 1
ATOM 11311 C C . ASN A 1 760 ? 139.347 246.204 110.262 1.00 107.07 760 ASN A C 1
ATOM 11312 O O . ASN A 1 760 ? 139.255 245.594 109.190 1.00 107.27 760 ASN A O 1
ATOM 11323 N N . ASN A 1 761 ? 138.873 245.700 111.405 1.00 108.60 761 ASN A N 1
ATOM 11324 C CA . ASN A 1 761 ? 138.255 244.378 111.402 1.00 108.06 761 ASN A CA 1
ATOM 11325 C C . ASN A 1 761 ? 136.906 244.395 110.695 1.00 107.12 761 ASN A C 1
ATOM 11326 O O . ASN A 1 761 ? 136.527 243.400 110.067 1.00 106.67 761 ASN A O 1
ATOM 11337 N N . LEU A 1 762 ? 136.169 245.506 110.780 1.00 108.81 762 LEU A N 1
ATOM 11338 C CA . LEU A 1 762 ? 134.928 245.623 110.023 1.00 108.89 762 LEU A CA 1
ATOM 11339 C C . LEU A 1 762 ? 135.185 245.822 108.535 1.00 110.84 762 LEU A C 1
ATOM 11340 O O . LEU A 1 762 ? 134.293 245.553 107.723 1.00 111.84 762 LEU A O 1
ATOM 11356 N N . LEU A 1 763 ? 136.379 246.283 108.161 1.00 112.51 763 LEU A N 1
ATOM 11357 C CA . LEU A 1 763 ? 136.730 246.545 106.771 1.00 112.12 763 LEU A CA 1
ATOM 11358 C C . LEU A 1 763 ? 137.552 245.423 106.149 1.00 111.04 763 LEU A C 1
ATOM 11359 O O . LEU A 1 763 ? 137.181 244.890 105.099 1.00 110.28 763 LEU A O 1
ATOM 11375 N N . SER A 1 764 ? 138.668 245.057 106.773 1.00 109.46 764 SER A N 1
ATOM 11376 C CA . SER A 1 764 ? 139.554 244.057 106.201 1.00 108.51 764 SER A CA 1
ATOM 11377 C C . SER A 1 764 ? 138.933 242.665 106.306 1.00 109.71 764 SER A C 1
ATOM 11378 O O . SER A 1 764 ? 137.972 242.430 107.044 1.00 108.61 764 SER A O 1
ATOM 11386 N N . SER A 1 765 ? 139.502 241.733 105.547 1.00 108.82 765 SER A N 1
ATOM 11387 C CA . SER A 1 765 ? 139.025 240.361 105.555 1.00 106.06 765 SER A CA 1
ATOM 11388 C C . SER A 1 765 ? 139.330 239.697 106.895 1.00 103.75 765 SER A C 1
ATOM 11389 O O . SER A 1 765 ? 140.217 240.117 107.644 1.00 104.05 765 SER A O 1
ATOM 11397 N N . VAL A 1 766 ? 138.577 238.643 107.193 1.00 100.04 766 VAL A N 1
ATOM 11398 C CA . VAL A 1 766 ? 138.730 237.886 108.429 1.00 97.57 766 VAL A CA 1
ATOM 11399 C C . VAL A 1 766 ? 139.610 236.681 108.124 1.00 98.25 766 VAL A C 1
ATOM 11400 O O . VAL A 1 766 ? 139.223 235.795 107.355 1.00 99.84 766 VAL A O 1
ATOM 11413 N N . LEU A 1 767 ? 140.796 236.647 108.728 1.00 96.15 767 LEU A N 1
ATOM 11414 C CA . LEU A 1 767 ? 141.734 235.539 108.541 1.00 94.35 767 LEU A CA 1
ATOM 11415 C C . LEU A 1 767 ? 141.545 234.499 109.647 1.00 93.68 767 LEU A C 1
ATOM 11416 O O . LEU A 1 767 ? 142.421 234.247 110.473 1.00 95.94 767 LEU A O 1
ATOM 11432 N N . PHE A 1 768 ? 140.357 233.890 109.645 1.00 89.86 768 PHE A N 1
ATOM 11433 C CA . PHE A 1 768 ? 140.024 232.918 110.681 1.00 88.92 768 PHE A CA 1
ATOM 11434 C C . PHE A 1 768 ? 140.950 231.710 110.625 1.00 91.91 768 PHE A C 1
ATOM 11435 O O . PHE A 1 768 ? 141.407 231.220 111.664 1.00 90.58 768 PHE A O 1
ATOM 11452 N N . TYR A 1 769 ? 141.239 231.214 109.419 1.00 91.73 769 TYR A N 1
ATOM 11453 C CA . TYR A 1 769 ? 142.114 230.052 109.293 1.00 93.59 769 TYR A CA 1
ATOM 11454 C C . TYR A 1 769 ? 143.514 230.359 109.808 1.00 97.02 769 TYR A C 1
ATOM 11455 O O . TYR A 1 769 ? 144.138 229.520 110.469 1.00 97.06 769 TYR A O 1
ATOM 11473 N N . GLU A 1 770 ? 144.030 231.553 109.509 1.00 96.67 770 GLU A N 1
ATOM 11474 C CA . GLU A 1 770 ? 145.359 231.919 109.987 1.00 94.82 770 GLU A CA 1
ATOM 11475 C C . GLU A 1 770 ? 145.408 231.931 111.509 1.00 93.99 770 GLU A C 1
ATOM 11476 O O . GLU A 1 770 ? 146.371 231.442 112.112 1.00 97.21 770 GLU A O 1
ATOM 11488 N N . GLY A 1 771 ? 144.377 232.486 112.149 1.00 89.79 771 GLY A N 1
ATOM 11489 C CA . GLY A 1 771 ? 144.333 232.476 113.602 1.00 89.87 771 GLY A CA 1
ATOM 11490 C C . GLY A 1 771 ? 144.217 231.075 114.171 1.00 86.71 771 GLY A C 1
ATOM 11491 O O . GLY A 1 771 ? 144.881 230.739 115.156 1.00 84.49 771 GLY A O 1
ATOM 11495 N N . LEU A 1 772 ? 143.374 230.238 113.561 1.00 82.02 772 LEU A N 1
ATOM 11496 C CA . LEU A 1 772 ? 143.213 228.871 114.047 1.00 82.97 772 LEU A CA 1
ATOM 11497 C C . LEU A 1 772 ? 144.496 228.066 113.890 1.00 86.04 772 LEU A C 1
ATOM 11498 O O . LEU A 1 772 ? 144.762 227.163 114.691 1.00 87.74 772 LEU A O 1
ATOM 11514 N N . GLN A 1 773 ? 145.299 228.372 112.868 1.00 86.93 773 GLN A N 1
ATOM 11515 C CA . GLN A 1 773 ? 146.558 227.657 112.685 1.00 88.12 773 GLN A CA 1
ATOM 11516 C C . GLN A 1 773 ? 147.460 227.795 113.903 1.00 85.23 773 GLN A C 1
ATOM 11517 O O . GLN A 1 773 ? 148.212 226.868 114.227 1.00 84.24 773 GLN A O 1
ATOM 11531 N N . LYS A 1 774 ? 147.402 228.938 114.590 1.00 84.54 774 LYS A N 1
ATOM 11532 C CA . LYS A 1 774 ? 148.218 229.134 115.782 1.00 83.89 774 LYS A CA 1
ATOM 11533 C C . LYS A 1 774 ? 147.802 228.217 116.925 1.00 81.42 774 LYS A C 1
ATOM 11534 O O . LYS A 1 774 ? 148.601 227.985 117.838 1.00 81.77 774 LYS A O 1
ATOM 11553 N N . ILE A 1 775 ? 146.581 227.697 116.897 1.00 78.62 775 ILE A N 1
ATOM 11554 C CA . ILE A 1 775 ? 146.113 226.824 117.981 1.00 73.61 775 ILE A CA 1
ATOM 11555 C C . ILE A 1 775 ? 146.941 225.544 117.983 1.00 78.01 775 ILE A C 1
ATOM 11556 O O . ILE A 1 775 ? 147.273 225.026 116.902 1.00 84.01 775 ILE A O 1
ATOM 11572 N N . PRO A 1 776 ? 147.300 224.993 119.152 1.00 76.24 776 PRO A N 1
ATOM 11573 C CA . PRO A 1 776 ? 148.061 223.735 119.166 1.00 75.72 776 PRO A CA 1
ATOM 11574 C C . PRO A 1 776 ? 147.281 222.569 118.582 1.00 77.23 776 PRO A C 1
ATOM 11575 O O . PRO A 1 776 ? 146.124 222.721 118.177 1.00 78.25 776 PRO A O 1
ATOM 11586 N N . SER A 1 777 ? 147.913 221.395 118.535 1.00 82.66 777 SER A N 1
ATOM 11587 C CA . SER A 1 777 ? 147.288 220.209 117.966 1.00 83.11 777 SER A CA 1
ATOM 11588 C C . SER A 1 777 ? 146.407 219.459 118.957 1.00 82.90 777 SER A C 1
ATOM 11589 O O . SER A 1 777 ? 145.691 218.540 118.545 1.00 83.00 777 SER A O 1
ATOM 11597 N N . ASN A 1 778 ? 146.438 219.817 120.240 1.00 81.56 778 ASN A N 1
ATOM 11598 C CA . ASN A 1 778 ? 145.644 219.135 121.259 1.00 76.69 778 ASN A CA 1
ATOM 11599 C C . ASN A 1 778 ? 145.030 220.140 122.223 1.00 75.95 778 ASN A C 1
ATOM 11600 O O . ASN A 1 778 ? 144.941 219.895 123.431 1.00 76.97 778 ASN A O 1
ATOM 11611 N N . ALA A 1 779 ? 144.596 221.285 121.706 1.00 70.10 779 ALA A N 1
ATOM 11612 C CA . ALA A 1 779 ? 144.021 222.334 122.535 1.00 68.77 779 ALA A CA 1
ATOM 11613 C C . ALA A 1 779 ? 142.511 222.169 122.649 1.00 66.83 779 ALA A C 1
ATOM 11614 O O . ALA A 1 779 ? 141.843 221.706 121.721 1.00 67.71 779 ALA A O 1
ATOM 11621 N N . ILE A 1 780 ? 141.979 222.555 123.805 1.00 64.78 780 ILE A N 1
ATOM 11622 C CA . ILE A 1 780 ? 140.541 222.541 124.049 1.00 57.50 780 ILE A CA 1
ATOM 11623 C C . ILE A 1 780 ? 139.992 223.899 123.631 1.00 57.36 780 ILE A C 1
ATOM 11624 O O . ILE A 1 780 ? 140.248 224.912 124.287 1.00 62.21 780 ILE A O 1
ATOM 11640 N N . ALA A 1 781 ? 139.234 223.922 122.539 1.00 57.22 781 ALA A N 1
ATOM 11641 C CA . ALA A 1 781 ? 138.640 225.147 122.023 1.00 60.74 781 ALA A CA 1
ATOM 11642 C C . ALA A 1 781 ? 137.182 225.213 122.461 1.00 61.76 781 ALA A C 1
ATOM 11643 O O . ALA A 1 781 ? 136.386 224.333 122.115 1.00 62.32 781 ALA A O 1
ATOM 11650 N N . ILE A 1 782 ? 136.838 226.251 123.218 1.00 64.38 782 ILE A N 1
ATOM 11651 C CA . ILE A 1 782 ? 135.478 226.458 123.702 1.00 58.64 782 ILE A CA 1
ATOM 11652 C C . ILE A 1 782 ? 134.806 227.477 122.793 1.00 59.10 782 ILE A C 1
ATOM 11653 O O . ILE A 1 782 ? 135.265 228.620 122.678 1.00 65.87 782 ILE A O 1
ATOM 11669 N N . GLU A 1 783 ? 133.719 227.062 122.147 1.00 58.34 783 GLU A N 1
ATOM 11670 C CA . GLU A 1 783 ? 132.989 227.913 121.210 1.00 61.09 783 GLU A CA 1
ATOM 11671 C C . GLU A 1 783 ? 131.960 228.708 122.004 1.00 65.70 783 GLU A C 1
ATOM 11672 O O . GLU A 1 783 ? 130.909 228.186 122.380 1.00 69.13 783 GLU A O 1
ATOM 11684 N N . ILE A 1 784 ? 132.264 229.977 122.262 1.00 64.99 784 ILE A N 1
ATOM 11685 C CA . ILE A 1 784 ? 131.387 230.848 123.037 1.00 62.46 784 ILE A CA 1
ATOM 11686 C C . ILE A 1 784 ? 130.518 231.627 122.056 1.00 65.36 784 ILE A C 1
ATOM 11687 O O . ILE A 1 784 ? 131.008 232.496 121.330 1.00 70.76 784 ILE A O 1
ATOM 11703 N N . ALA A 1 785 ? 129.223 231.317 122.037 1.00 69.31 785 ALA A N 1
ATOM 11704 C CA . ALA A 1 785 ? 128.282 231.984 121.148 1.00 71.15 785 ALA A CA 1
ATOM 11705 C C . ALA A 1 785 ? 126.863 231.526 121.461 1.00 73.12 785 ALA A C 1
ATOM 11706 O O . ALA A 1 785 ? 126.675 230.534 122.177 1.00 73.49 785 ALA A O 1
ATOM 11713 N N . PRO A 1 786 ? 125.840 232.218 120.952 1.00 71.94 786 PRO A N 1
ATOM 11714 C CA . PRO A 1 786 ? 124.465 231.745 121.178 1.00 70.67 786 PRO A CA 1
ATOM 11715 C C . PRO A 1 786 ? 124.219 230.346 120.643 1.00 73.91 786 PRO A C 1
ATOM 11716 O O . PRO A 1 786 ? 123.348 229.638 121.163 1.00 76.37 786 PRO A O 1
ATOM 11727 N N . ALA A 1 787 ? 124.955 229.929 119.615 1.00 76.37 787 ALA A N 1
ATOM 11728 C CA . ALA A 1 787 ? 124.815 228.591 119.061 1.00 76.42 787 ALA A CA 1
ATOM 11729 C C . ALA A 1 787 ? 126.149 228.160 118.469 1.00 79.62 787 ALA A C 1
ATOM 11730 O O . ALA A 1 787 ? 127.000 228.989 118.136 1.00 83.00 787 ALA A O 1
ATOM 11737 N N . GLY A 1 788 ? 126.321 226.846 118.343 1.00 82.06 788 GLY A N 1
ATOM 11738 C CA . GLY A 1 788 ? 127.541 226.294 117.787 1.00 83.01 788 GLY A CA 1
ATOM 11739 C C . GLY A 1 788 ? 127.595 226.402 116.277 1.00 85.88 788 GLY A C 1
ATOM 11740 O O . GLY A 1 788 ? 127.565 225.389 115.571 1.00 84.18 788 GLY A O 1
ATOM 11744 N N . LEU A 1 789 ? 127.674 227.634 115.769 1.00 86.24 789 LEU A N 1
ATOM 11745 C CA . LEU A 1 789 ? 127.665 227.841 114.325 1.00 85.73 789 LEU A CA 1
ATOM 11746 C C . LEU A 1 789 ? 128.945 227.321 113.679 1.00 85.47 789 LEU A C 1
ATOM 11747 O O . LEU A 1 789 ? 128.902 226.735 112.591 1.00 86.45 789 LEU A O 1
ATOM 11763 N N . LEU A 1 790 ? 130.090 227.521 114.331 1.00 83.57 790 LEU A N 1
ATOM 11764 C CA . LEU A 1 790 ? 131.390 227.223 113.745 1.00 84.63 790 LEU A CA 1
ATOM 11765 C C . LEU A 1 790 ? 131.938 225.866 114.177 1.00 84.19 790 LEU A C 1
ATOM 11766 O O . LEU A 1 790 ? 133.145 225.631 114.066 1.00 85.18 790 LEU A O 1
ATOM 11782 N N . GLN A 1 791 ? 131.080 224.964 114.655 1.00 84.62 791 GLN A N 1
ATOM 11783 C CA . GLN A 1 791 ? 131.563 223.670 115.131 1.00 83.29 791 GLN A CA 1
ATOM 11784 C C . GLN A 1 791 ? 132.294 222.915 114.027 1.00 84.92 791 GLN A C 1
ATOM 11785 O O . GLN A 1 791 ? 133.439 222.481 114.206 1.00 85.10 791 GLN A O 1
ATOM 11799 N N . SER A 1 792 ? 131.650 222.760 112.868 1.00 85.66 792 SER A N 1
ATOM 11800 C CA . SER A 1 792 ? 132.262 222.010 111.776 1.00 84.79 792 SER A CA 1
ATOM 11801 C C . SER A 1 792 ? 133.518 222.703 111.264 1.00 86.65 792 SER A C 1
ATOM 11802 O O . SER A 1 792 ? 134.527 222.045 110.984 1.00 86.13 792 SER A O 1
ATOM 11810 N N . VAL A 1 793 ? 133.474 224.030 111.128 1.00 86.44 793 VAL A N 1
ATOM 11811 C CA . VAL A 1 793 ? 134.630 224.765 110.619 1.00 84.95 793 VAL A CA 1
ATOM 11812 C C . VAL A 1 793 ? 135.825 224.568 111.544 1.00 83.54 793 VAL A C 1
ATOM 11813 O O . VAL A 1 793 ? 136.939 224.272 111.097 1.00 85.86 793 VAL A O 1
ATOM 11826 N N . ILE A 1 794 ? 135.606 224.717 112.852 1.00 82.53 794 ILE A N 1
ATOM 11827 C CA . ILE A 1 794 ? 136.699 224.573 113.809 1.00 80.88 794 ILE A CA 1
ATOM 11828 C C . ILE A 1 794 ? 137.217 223.141 113.813 1.00 81.80 794 ILE A C 1
ATOM 11829 O O . ILE A 1 794 ? 138.431 222.904 113.872 1.00 84.51 794 ILE A O 1
ATOM 11845 N N . LYS A 1 795 ? 136.310 222.161 113.761 1.00 83.71 795 LYS A N 1
ATOM 11846 C CA . LYS A 1 795 ? 136.742 220.767 113.753 1.00 86.00 795 LYS A CA 1
ATOM 11847 C C . LYS A 1 795 ? 137.606 220.469 112.533 1.00 87.08 795 LYS A C 1
ATOM 11848 O O . LYS A 1 795 ? 138.649 219.814 112.645 1.00 86.36 795 LYS A O 1
ATOM 11867 N N . LYS A 1 796 ? 137.197 220.953 111.357 1.00 87.75 796 LYS A N 1
ATOM 11868 C CA . LYS A 1 796 ? 138.004 220.737 110.160 1.00 86.21 796 LYS A CA 1
ATOM 11869 C C . LYS A 1 796 ? 139.327 221.489 110.231 1.00 87.70 796 LYS A C 1
ATOM 11870 O O . LYS A 1 796 ? 140.339 221.010 109.706 1.00 87.33 796 LYS A O 1
ATOM 11889 N N . SER A 1 797 ? 139.344 222.659 110.871 1.00 89.65 797 SER A N 1
ATOM 11890 C CA . SER A 1 797 ? 140.554 223.474 110.905 1.00 89.45 797 SER A CA 1
ATOM 11891 C C . SER A 1 797 ? 141.597 222.891 111.853 1.00 89.52 797 SER A C 1
ATOM 11892 O O . SER A 1 797 ? 142.723 222.587 111.444 1.00 93.46 797 SER A O 1
ATOM 11900 N N . LEU A 1 798 ? 141.239 222.732 113.129 1.00 88.34 798 LEU A N 1
ATOM 11901 C CA . LEU A 1 798 ? 142.223 222.323 114.128 1.00 89.03 798 LEU A CA 1
ATOM 11902 C C . LEU A 1 798 ? 142.800 220.949 113.804 1.00 92.12 798 LEU A C 1
ATOM 11903 O O . LEU A 1 798 ? 144.000 220.811 113.542 1.00 91.31 798 LEU A O 1
ATOM 11919 N N . GLY A 1 799 ? 141.965 219.928 113.816 1.00 93.05 799 GLY A N 1
ATOM 11920 C CA . GLY A 1 799 ? 142.416 218.577 113.543 1.00 95.98 799 GLY A CA 1
ATOM 11921 C C . GLY A 1 799 ? 141.598 217.572 114.337 1.00 96.65 799 GLY A C 1
ATOM 11922 O O . GLY A 1 799 ? 140.444 217.826 114.675 1.00 94.70 799 GLY A O 1
ATOM 11926 N N . GLN A 1 800 ? 142.229 216.433 114.622 1.00 97.89 800 GLN A N 1
ATOM 11927 C CA . GLN A 1 800 ? 141.571 215.329 115.309 1.00 97.62 800 GLN A CA 1
ATOM 11928 C C . GLN A 1 800 ? 141.850 215.297 116.804 1.00 96.29 800 GLN A C 1
ATOM 11929 O O . GLN A 1 800 ? 141.006 214.818 117.568 1.00 93.79 800 GLN A O 1
ATOM 11943 N N . ASP A 1 801 ? 143.006 215.793 117.240 1.00 91.92 801 ASP A N 1
ATOM 11944 C CA . ASP A 1 801 ? 143.413 215.708 118.636 1.00 92.03 801 ASP A CA 1
ATOM 11945 C C . ASP A 1 801 ? 142.906 216.870 119.479 1.00 88.91 801 ASP A C 1
ATOM 11946 O O . ASP A 1 801 ? 143.155 216.890 120.689 1.00 85.57 801 ASP A O 1
ATOM 11955 N N . CYS A 1 802 ? 142.205 217.828 118.882 1.00 83.80 802 CYS A N 1
ATOM 11956 C CA . CYS A 1 802 ? 141.696 218.987 119.601 1.00 76.71 802 CYS A CA 1
ATOM 11957 C C . CYS A 1 802 ? 140.239 218.760 119.968 1.00 73.53 802 CYS A C 1
ATOM 11958 O O . CYS A 1 802 ? 139.433 218.360 119.122 1.00 75.16 802 CYS A O 1
ATOM 11966 N N . THR A 1 803 ? 139.909 219.012 121.229 1.00 70.33 803 THR A N 1
ATOM 11967 C CA . THR A 1 803 ? 138.537 218.897 121.693 1.00 65.43 803 THR A CA 1
ATOM 11968 C C . THR A 1 803 ? 137.755 220.156 121.352 1.00 65.43 803 THR A C 1
ATOM 11969 O O . THR A 1 803 ? 138.219 221.274 121.599 1.00 69.04 803 THR A O 1
ATOM 11980 N N . ILE A 1 804 ? 136.556 219.968 120.806 1.00 64.67 804 ILE A N 1
ATOM 11981 C CA . ILE A 1 804 ? 135.682 221.062 120.407 1.00 67.92 804 ILE A CA 1
ATOM 11982 C C . ILE A 1 804 ? 134.364 220.913 121.154 1.00 67.70 804 ILE A C 1
ATOM 11983 O O . ILE A 1 804 ? 133.755 219.838 121.139 1.00 69.63 804 ILE A O 1
ATOM 11999 N N . VAL A 1 805 ? 133.931 221.991 121.809 1.00 62.85 805 VAL A N 1
ATOM 12000 C CA . VAL A 1 805 ? 132.673 222.015 122.542 1.00 60.72 805 VAL A CA 1
ATOM 12001 C C . VAL A 1 805 ? 131.922 223.290 122.184 1.00 62.83 805 VAL A C 1
ATOM 12002 O O . VAL A 1 805 ? 132.505 224.283 121.742 1.00 65.56 805 VAL A O 1
ATOM 12015 N N . ALA A 1 806 ? 130.607 223.248 122.382 1.00 64.19 806 ALA A N 1
ATOM 12016 C CA . ALA A 1 806 ? 129.739 224.400 122.180 1.00 61.02 806 ALA A CA 1
ATOM 12017 C C . ALA A 1 806 ? 128.918 224.618 123.440 1.00 64.94 806 ALA A C 1
ATOM 12018 O O . ALA A 1 806 ? 128.295 223.681 123.949 1.00 67.19 806 ALA A O 1
ATOM 12025 N N . LEU A 1 807 ? 128.919 225.854 123.942 1.00 59.53 807 LEU A N 1
ATOM 12026 C CA . LEU A 1 807 ? 128.203 226.167 125.171 1.00 55.45 807 LEU A CA 1
ATOM 12027 C C . LEU A 1 807 ? 126.694 226.237 124.976 1.00 59.50 807 LEU A C 1
ATOM 12028 O O . LEU A 1 807 ? 125.960 226.215 125.970 1.00 62.93 807 LEU A O 1
ATOM 12044 N N . GLN A 1 808 ? 126.216 226.321 123.736 1.00 64.27 808 GLN A N 1
ATOM 12045 C CA . GLN A 1 808 ? 124.791 226.420 123.460 1.00 66.79 808 GLN A CA 1
ATOM 12046 C C . GLN A 1 808 ? 124.462 225.614 122.211 1.00 69.99 808 GLN A C 1
ATOM 12047 O O . GLN A 1 808 ? 125.322 225.362 121.364 1.00 70.01 808 GLN A O 1
ATOM 12061 N N . LYS A 1 809 ? 123.196 225.211 122.109 1.00 73.63 809 LYS A N 1
ATOM 12062 C CA . LYS A 1 809 ? 122.689 224.480 120.957 1.00 75.72 809 LYS A CA 1
ATOM 12063 C C . LYS A 1 809 ? 121.455 225.187 120.417 1.00 78.90 809 LYS A C 1
ATOM 12064 O O . LYS A 1 809 ? 120.615 225.663 121.186 1.00 79.48 809 LYS A O 1
ATOM 12083 N N . ARG A 1 810 ? 121.353 225.251 119.092 1.00 84.68 810 ARG A N 1
ATOM 12084 C CA . ARG A 1 810 ? 120.251 225.962 118.458 1.00 85.31 810 ARG A CA 1
ATOM 12085 C C . ARG A 1 810 ? 118.925 225.280 118.775 1.00 86.91 810 ARG A C 1
ATOM 12086 O O . ARG A 1 810 ? 118.796 224.057 118.656 1.00 88.88 810 ARG A O 1
ATOM 12107 N N . LYS A 1 811 ? 117.937 226.080 119.178 1.00 85.63 811 LYS A N 1
ATOM 12108 C CA . LYS A 1 811 ? 116.574 225.605 119.418 1.00 87.76 811 LYS A CA 1
ATOM 12109 C C . LYS A 1 811 ? 116.541 224.439 120.403 1.00 88.02 811 LYS A C 1
ATOM 12110 O O . LYS A 1 811 ? 115.658 223.580 120.335 1.00 90.14 811 LYS A O 1
ATOM 12129 N N . SER A 1 812 ? 117.497 224.396 121.326 1.00 85.88 812 SER A N 1
ATOM 12130 C CA . SER A 1 812 ? 117.495 223.354 122.337 1.00 84.82 812 SER A CA 1
ATOM 12131 C C . SER A 1 812 ? 116.358 223.591 123.332 1.00 85.33 812 SER A C 1
ATOM 12132 O O . SER A 1 812 ? 116.001 224.737 123.615 1.00 82.28 812 SER A O 1
ATOM 12140 N N . PRO A 1 813 ? 115.770 222.521 123.881 1.00 87.31 813 PRO A N 1
ATOM 12141 C CA . PRO A 1 813 ? 114.684 222.713 124.853 1.00 85.23 813 PRO A CA 1
ATOM 12142 C C . PRO A 1 813 ? 115.162 223.138 126.230 1.00 85.94 813 PRO A C 1
ATOM 12143 O O . PRO A 1 813 ? 114.350 223.642 127.017 1.00 84.40 813 PRO A O 1
ATOM 12154 N N . ASN A 1 814 ? 116.445 222.953 126.546 1.00 84.30 814 ASN A N 1
ATOM 12155 C CA . ASN A 1 814 ? 116.991 223.379 127.834 1.00 77.12 814 ASN A CA 1
ATOM 12156 C C . ASN A 1 814 ? 118.473 223.674 127.620 1.00 71.70 814 ASN A C 1
ATOM 12157 O O . ASN A 1 814 ? 119.296 222.755 127.615 1.00 65.82 814 ASN A O 1
ATOM 12168 N N . ASN A 1 815 ? 118.801 224.956 127.444 1.00 72.25 815 ASN A N 1
ATOM 12169 C CA . ASN A 1 815 ? 120.179 225.349 127.173 1.00 67.05 815 ASN A CA 1
ATOM 12170 C C . ASN A 1 815 ? 121.060 225.313 128.414 1.00 62.05 815 ASN A C 1
ATOM 12171 O O . ASN A 1 815 ? 122.283 225.202 128.283 1.00 62.93 815 ASN A O 1
ATOM 12182 N N . LEU A 1 816 ? 120.474 225.409 129.609 1.00 62.70 816 LEU A N 1
ATOM 12183 C CA . LEU A 1 816 ? 121.271 225.301 130.827 1.00 60.53 816 LEU A CA 1
ATOM 12184 C C . LEU A 1 816 ? 121.929 223.930 130.924 1.00 61.38 816 LEU A C 1
ATOM 12185 O O . LEU A 1 816 ? 123.107 223.818 131.292 1.00 61.95 816 LEU A O 1
ATOM 12201 N N . GLU A 1 817 ? 121.184 222.875 130.590 1.00 63.87 817 GLU A N 1
ATOM 12202 C CA . GLU A 1 817 ? 121.753 221.532 130.609 1.00 63.26 817 GLU A CA 1
ATOM 12203 C C . GLU A 1 817 ? 122.867 221.395 129.579 1.00 58.95 817 GLU A C 1
ATOM 12204 O O . GLU A 1 817 ? 123.885 220.748 129.842 1.00 57.27 817 GLU A O 1
ATOM 12216 N N . VAL A 1 818 ? 122.691 221.991 128.398 1.00 59.83 818 VAL A N 1
ATOM 12217 C CA . VAL A 1 818 ? 123.740 221.945 127.381 1.00 60.40 818 VAL A CA 1
ATOM 12218 C C . VAL A 1 818 ? 124.993 222.654 127.877 1.00 56.10 818 VAL A C 1
ATOM 12219 O O . VAL A 1 818 ? 126.116 222.169 127.694 1.00 59.68 818 VAL A O 1
ATOM 12232 N N . PHE A 1 819 ? 124.819 223.824 128.494 1.00 55.09 819 PHE A N 1
ATOM 12233 C CA . PHE A 1 819 ? 125.951 224.565 129.039 1.00 51.42 819 PHE A CA 1
ATOM 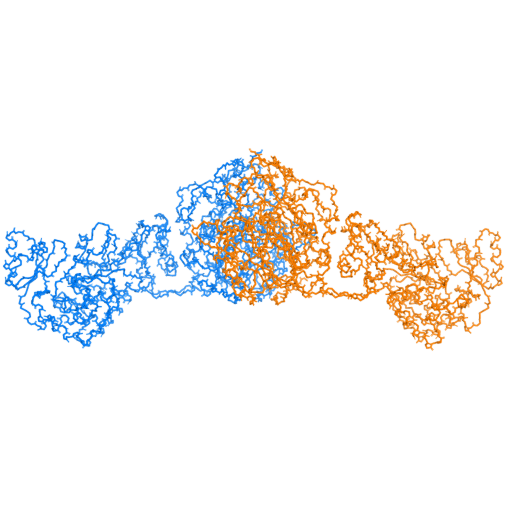12234 C C . PHE A 1 819 ? 126.693 223.731 130.078 1.00 53.33 819 PHE A C 1
ATOM 12235 O O . PHE A 1 819 ? 127.926 223.607 130.037 1.00 52.04 819 PHE A O 1
ATOM 12252 N N . PHE A 1 820 ? 125.946 223.124 131.004 1.00 56.27 820 PHE A N 1
ATOM 12253 C CA . PHE A 1 820 ? 126.572 222.314 132.043 1.00 49.88 820 PHE A CA 1
ATOM 12254 C C . PHE A 1 820 ? 127.269 221.094 131.452 1.00 51.03 820 PHE A C 1
ATOM 12255 O O . PHE A 1 820 ? 128.354 220.717 131.904 1.00 53.54 820 PHE A O 1
ATOM 12272 N N . SER A 1 821 ? 126.662 220.459 130.447 1.00 53.16 821 SER A N 1
ATOM 12273 C CA . SER A 1 821 ? 127.277 219.283 129.838 1.00 50.74 821 SER A CA 1
ATOM 12274 C C . SER A 1 821 ? 128.565 219.646 129.110 1.00 50.23 821 SER A C 1
ATOM 12275 O O . SER A 1 821 ? 129.565 218.924 129.206 1.00 54.82 821 SER A O 1
ATOM 12283 N N . ALA A 1 822 ? 128.560 220.758 128.371 1.00 49.89 822 ALA A N 1
ATOM 12284 C CA . ALA A 1 822 ? 129.776 221.189 127.692 1.00 49.56 822 ALA A CA 1
ATOM 12285 C C . ALA A 1 822 ? 130.874 221.508 128.696 1.00 52.49 822 ALA A C 1
ATOM 12286 O O . ALA A 1 822 ? 132.040 221.149 128.491 1.00 55.05 822 ALA A O 1
ATOM 12293 N N . LEU A 1 823 ? 130.520 222.174 129.797 1.00 56.53 823 LEU A N 1
ATOM 12294 C CA . LEU A 1 823 ? 131.520 222.485 130.812 1.00 48.45 823 LEU A CA 1
ATOM 12295 C C . LEU A 1 823 ? 132.041 221.218 131.484 1.00 42.39 823 LEU A C 1
ATOM 12296 O O . LEU A 1 823 ? 133.235 221.117 131.792 1.00 45.40 823 LEU A O 1
ATOM 12312 N N . GLY A 1 824 ? 131.161 220.247 131.727 1.00 44.66 824 GLY A N 1
ATOM 12313 C CA . GLY A 1 824 ? 131.606 218.984 132.290 1.00 46.40 824 GLY A CA 1
ATOM 12314 C C . GLY A 1 824 ? 132.557 218.251 131.367 1.00 45.03 824 GLY A C 1
ATOM 12315 O O . GLY A 1 824 ? 133.554 217.681 131.813 1.00 48.70 824 GLY A O 1
ATOM 12319 N N . LYS A 1 825 ? 132.263 218.259 130.066 1.00 47.26 825 LYS A N 1
ATOM 12320 C CA . LYS A 1 825 ? 133.188 217.675 129.102 1.00 43.99 825 LYS A CA 1
ATOM 12321 C C . LYS A 1 825 ? 134.530 218.398 129.135 1.00 48.19 825 LYS A C 1
ATOM 12322 O O . LYS A 1 825 ? 135.592 217.760 129.167 1.00 52.46 825 LYS A O 1
ATOM 12341 N N . CYS A 1 826 ? 134.500 219.733 129.159 1.00 52.69 826 CYS A N 1
ATOM 12342 C CA . CYS A 1 826 ? 135.740 220.501 129.208 1.00 46.40 826 CYS A CA 1
ATOM 12343 C C . CYS A 1 826 ? 136.567 220.126 130.430 1.00 43.92 826 CYS A C 1
ATOM 12344 O O . CYS A 1 826 ? 137.785 219.936 130.331 1.00 45.92 826 CYS A O 1
ATOM 12352 N N . TYR A 1 827 ? 135.923 220.014 131.593 1.00 42.94 827 TYR A N 1
ATOM 12353 C CA . TYR A 1 827 ? 136.642 219.591 132.791 1.00 42.11 827 TYR A CA 1
ATOM 12354 C C . TYR A 1 827 ? 137.188 218.176 132.633 1.00 44.85 827 TYR A C 1
ATOM 12355 O O . TYR A 1 827 ? 138.328 217.895 133.024 1.00 53.54 827 TYR A O 1
ATOM 12373 N N . SER A 1 828 ? 136.389 217.270 132.061 1.00 43.58 828 SER A N 1
ATOM 12374 C CA . SER A 1 828 ? 136.830 215.890 131.884 1.00 40.01 828 SER A CA 1
ATOM 12375 C C . SER A 1 828 ? 138.070 215.812 131.001 1.00 45.42 828 SER A C 1
ATOM 12376 O O . SER A 1 828 ? 138.889 214.900 131.159 1.00 49.89 828 SER A O 1
ATOM 12384 N N . HIS A 1 829 ? 138.218 216.752 130.071 1.00 49.82 829 HIS A N 1
ATOM 12385 C CA . HIS A 1 829 ? 139.398 216.861 129.218 1.00 48.08 829 HIS A CA 1
ATOM 12386 C C . HIS A 1 829 ? 140.573 217.558 129.892 1.00 49.35 829 HIS A C 1
ATOM 12387 O O . HIS A 1 829 ? 141.640 217.668 129.279 1.00 50.42 829 HIS A O 1
ATOM 12401 N N . GLY A 1 830 ? 140.408 218.037 131.123 1.00 52.90 830 GLY A N 1
ATOM 12402 C CA . GLY A 1 830 ? 141.536 218.537 131.886 1.00 49.08 830 GLY A CA 1
ATOM 12403 C C . GLY A 1 830 ? 141.721 220.042 131.898 1.00 52.94 830 GLY A C 1
ATOM 12404 O O . GLY A 1 830 ? 142.832 220.528 131.663 1.00 61.93 830 GLY A O 1
ATOM 12408 N N . VAL A 1 831 ? 140.658 220.791 132.169 1.00 51.25 831 VAL A N 1
ATOM 12409 C CA . VAL A 1 831 ? 140.731 222.235 132.347 1.00 49.88 831 VAL A CA 1
ATOM 12410 C C . VAL A 1 831 ? 140.147 222.568 133.717 1.00 51.20 831 VAL A C 1
ATOM 12411 O O . VAL A 1 831 ? 139.005 222.201 134.006 1.00 55.19 831 VAL A O 1
ATOM 12424 N N . PRO A 1 832 ? 140.886 223.237 134.603 1.00 48.74 832 PRO A N 1
ATOM 12425 C CA . PRO A 1 832 ? 140.335 223.543 135.929 1.00 50.61 832 PRO A CA 1
ATOM 12426 C C . PRO A 1 832 ? 139.182 224.531 135.852 1.00 50.60 832 PRO A C 1
ATOM 12427 O O . PRO A 1 832 ? 139.126 225.395 134.974 1.00 49.77 832 PRO A O 1
ATOM 12438 N N . MET A 1 833 ? 138.252 224.391 136.795 1.00 52.18 833 MET A N 1
ATOM 12439 C CA . MET A 1 833 ? 137.112 225.292 136.886 1.00 49.95 833 MET A CA 1
ATOM 12440 C C . MET A 1 833 ? 136.480 225.144 138.262 1.00 52.07 833 MET A C 1
ATOM 12441 O O . MET A 1 833 ? 136.750 224.184 138.989 1.00 51.48 833 MET A O 1
ATOM 12455 N N . ASN A 1 834 ? 135.633 226.114 138.610 1.00 52.33 834 ASN A N 1
ATOM 12456 C CA . ASN A 1 834 ? 134.919 226.142 139.887 1.00 53.52 834 ASN A CA 1
ATOM 12457 C C . ASN A 1 834 ? 133.424 226.184 139.599 1.00 55.83 834 ASN A C 1
ATOM 12458 O O . ASN A 1 834 ? 132.850 227.268 139.407 1.00 59.83 834 ASN A O 1
ATOM 12469 N N . PRO A 1 835 ? 132.750 225.032 139.553 1.00 51.83 835 PRO A N 1
ATOM 12470 C CA . PRO A 1 835 ? 131.309 225.040 139.253 1.00 48.72 835 PRO A CA 1
ATOM 12471 C C . PRO A 1 835 ? 130.474 225.814 140.256 1.00 55.09 835 PRO A C 1
ATOM 12472 O O . PRO A 1 835 ? 129.367 226.245 139.911 1.00 57.08 835 PRO A O 1
ATOM 12483 N N . LEU A 1 836 ? 130.960 226.008 141.478 1.00 54.98 836 LEU A N 1
ATOM 12484 C CA . LEU A 1 836 ? 130.201 226.696 142.513 1.00 52.15 836 LEU A CA 1
ATOM 12485 C C . LEU A 1 836 ? 130.386 228.208 142.480 1.00 55.21 836 LEU A C 1
ATOM 12486 O O . LEU A 1 836 ? 129.836 228.902 143.341 1.00 58.73 836 LEU A O 1
ATOM 12502 N N . GLY A 1 837 ? 131.140 228.734 141.515 1.00 55.99 837 GLY A N 1
ATOM 12503 C CA . GLY A 1 837 ? 131.317 230.171 141.407 1.00 53.82 837 GLY A CA 1
ATOM 12504 C C . GLY A 1 837 ? 130.103 230.914 140.891 1.00 56.86 837 GLY A C 1
ATOM 12505 O O . GLY A 1 837 ? 130.082 232.148 140.955 1.00 61.13 837 GLY A O 1
ATOM 12509 N N . LEU A 1 838 ? 129.100 230.198 140.385 1.00 58.84 838 LEU A N 1
ATOM 12510 C CA . LEU A 1 838 ? 127.874 230.816 139.897 1.00 56.29 838 LEU A CA 1
ATOM 12511 C C . LEU A 1 838 ? 126.871 231.104 141.007 1.00 58.94 838 LEU A C 1
ATOM 12512 O O . LEU A 1 838 ? 125.826 231.704 140.733 1.00 64.71 838 LEU A O 1
ATOM 12528 N N . TYR A 1 839 ? 127.157 230.698 142.235 1.00 59.88 839 TYR A N 1
ATOM 12529 C CA . TYR A 1 839 ? 126.269 230.866 143.373 1.00 61.95 839 TYR A CA 1
ATOM 12530 C C . TYR A 1 839 ? 127.037 231.495 144.522 1.00 66.32 839 TYR A C 1
ATOM 12531 O O . TYR A 1 839 ? 128.273 231.477 144.537 1.00 66.36 839 TYR A O 1
ATOM 12549 N N . PRO A 1 840 ? 126.336 232.069 145.500 1.00 69.08 840 PRO A N 1
ATOM 12550 C CA . PRO A 1 840 ? 127.034 232.689 146.632 1.00 67.13 840 PRO A CA 1
ATOM 12551 C C . PRO A 1 840 ? 127.951 231.695 147.330 1.00 70.85 840 PRO A C 1
ATOM 12552 O O . PRO A 1 840 ? 127.619 230.518 147.487 1.00 74.92 840 PRO A O 1
ATOM 12563 N N . ALA A 1 841 ? 129.116 232.184 147.748 1.00 71.40 841 ALA A N 1
ATOM 12564 C CA . ALA A 1 841 ? 130.113 231.317 148.359 1.00 66.73 841 ALA A CA 1
ATOM 12565 C C . ALA A 1 841 ? 129.586 230.717 149.656 1.00 67.60 841 ALA A C 1
ATOM 12566 O O . ALA A 1 841 ? 128.883 231.377 150.427 1.00 72.14 841 ALA A O 1
ATOM 12573 N N . VAL A 1 842 ? 129.933 229.456 149.893 1.00 63.78 842 VAL A N 1
ATOM 12574 C CA . VAL A 1 842 ? 129.531 228.764 151.112 1.00 62.26 842 VAL A CA 1
ATOM 12575 C C . VAL A 1 842 ? 130.421 229.228 152.257 1.00 65.66 842 VAL A C 1
ATOM 12576 O O . VAL A 1 842 ? 131.649 229.287 152.122 1.00 65.76 842 VAL A O 1
ATOM 12589 N N . GLN A 1 843 ? 129.803 229.558 153.388 1.00 66.62 843 GLN A N 1
ATOM 12590 C CA . GLN A 1 843 ? 130.546 230.022 154.552 1.00 64.65 843 GLN A CA 1
ATOM 12591 C C . GLN A 1 843 ? 131.195 228.840 155.261 1.00 62.47 843 GLN A C 1
ATOM 12592 O O . GLN A 1 843 ? 130.526 227.853 155.584 1.00 60.81 843 GLN A O 1
ATOM 12606 N N . PHE A 1 844 ? 132.515 228.945 155.507 1.00 60.34 844 PHE A N 1
ATOM 12607 C CA . PHE A 1 844 ? 133.249 227.897 156.195 1.00 54.58 844 PHE A CA 1
ATOM 12608 C C . PHE A 1 844 ? 133.511 228.291 157.645 1.00 56.00 844 PHE A C 1
ATOM 12609 O O . PHE A 1 844 ? 133.650 229.477 157.957 1.00 63.20 844 PHE A O 1
ATOM 12626 N N . PRO A 1 845 ? 133.586 227.320 158.569 1.00 51.14 845 PRO A N 1
ATOM 12627 C CA . PRO A 1 845 ? 133.451 225.867 158.374 1.00 50.40 845 PRO A CA 1
ATOM 12628 C C . PRO A 1 845 ? 132.015 225.455 158.066 1.00 54.63 845 PRO A C 1
ATOM 12629 O O . PRO A 1 845 ? 131.067 226.117 158.479 1.00 57.24 845 PRO A O 1
ATOM 12640 N N . VAL A 1 846 ? 131.833 224.355 157.337 1.00 53.65 846 VAL A N 1
ATOM 12641 C CA . VAL A 1 846 ? 130.507 223.915 156.919 1.00 50.39 846 VAL A CA 1
ATOM 12642 C C . VAL A 1 846 ? 129.728 223.414 158.127 1.00 54.87 846 VAL A C 1
ATOM 12643 O O . VAL A 1 846 ? 130.298 223.189 159.201 1.00 61.38 846 VAL A O 1
ATOM 12656 N N . SER A 1 847 ? 128.421 223.239 157.957 1.00 53.91 847 SER A N 1
ATOM 12657 C CA . SER A 1 847 ? 127.582 222.743 159.036 1.00 56.19 847 SER A CA 1
ATOM 12658 C C . SER A 1 847 ? 127.963 221.311 159.396 1.00 57.85 847 SER A C 1
ATOM 12659 O O . SER A 1 847 ? 128.456 220.545 158.565 1.00 61.65 847 SER A O 1
ATOM 12667 N N . ILE A 1 848 ? 127.725 220.954 160.661 1.00 58.11 848 ILE A N 1
ATOM 12668 C CA . ILE A 1 848 ? 128.069 219.623 161.147 1.00 60.32 848 ILE A CA 1
ATOM 12669 C C . ILE A 1 848 ? 127.244 218.525 160.496 1.00 59.90 848 ILE A C 1
ATOM 12670 O O . ILE A 1 848 ? 127.576 217.344 160.645 1.00 61.85 848 ILE A O 1
ATOM 12686 N N . ASP A 1 849 ? 126.179 218.880 159.776 1.00 59.55 849 ASP A N 1
ATOM 12687 C CA . ASP A 1 849 ? 125.342 217.891 159.109 1.00 57.94 849 ASP A CA 1
ATOM 12688 C C . ASP A 1 849 ? 125.922 217.418 157.783 1.00 59.89 849 ASP A C 1
ATOM 12689 O O . ASP A 1 849 ? 125.363 216.497 157.177 1.00 60.52 849 ASP A O 1
ATOM 12698 N N . THR A 1 850 ? 127.013 218.017 157.319 1.00 58.14 850 THR A N 1
ATOM 12699 C CA . THR A 1 850 ? 127.590 217.623 156.042 1.00 51.25 850 THR A CA 1
ATOM 12700 C C . THR A 1 850 ? 128.091 216.182 156.122 1.00 50.78 850 THR A C 1
ATOM 12701 O O . THR A 1 850 ? 128.777 215.824 157.089 1.00 51.66 850 THR A O 1
ATOM 12712 N N . PRO A 1 851 ? 127.776 215.325 155.137 1.00 45.04 851 PRO A N 1
ATOM 12713 C CA . PRO A 1 851 ? 128.271 213.941 155.186 1.00 48.72 851 PRO A CA 1
ATOM 12714 C C . PRO A 1 851 ? 129.789 213.853 155.134 1.00 50.12 851 PRO A C 1
ATOM 12715 O O . PRO A 1 851 ? 130.476 214.870 154.993 1.00 53.78 851 PRO A O 1
ATOM 12726 N N . MET A 1 852 ? 130.318 212.637 155.244 1.00 49.09 852 MET A N 1
ATOM 12727 C CA . MET A 1 852 ? 131.756 212.406 155.246 1.00 48.09 852 MET A CA 1
ATOM 12728 C C . MET A 1 852 ? 132.240 212.097 153.835 1.00 48.95 852 MET A C 1
ATOM 12729 O O . MET A 1 852 ? 131.635 211.284 153.128 1.00 55.80 852 MET A O 1
ATOM 12743 N N . LEU A 1 853 ? 133.330 212.748 153.431 1.00 42.48 853 LEU A N 1
ATOM 12744 C CA . LEU A 1 853 ? 133.934 212.519 152.125 1.00 43.26 853 LEU A CA 1
ATOM 12745 C C . LEU A 1 853 ? 135.018 211.448 152.148 1.00 45.43 853 LEU A C 1
ATOM 12746 O O . LEU A 1 853 ? 135.503 211.059 151.080 1.00 51.78 853 LEU A O 1
ATOM 12762 N N . SER A 1 854 ? 135.408 210.964 153.330 1.00 42.51 854 SER A N 1
ATOM 12763 C CA . SER A 1 854 ? 136.481 209.977 153.407 1.00 38.99 854 SER A CA 1
ATOM 12764 C C . SER A 1 854 ? 136.072 208.660 152.761 1.00 44.98 854 SER A C 1
ATOM 12765 O O . SER A 1 854 ? 136.886 208.012 152.089 1.00 50.57 854 SER A O 1
ATOM 12773 N N . SER A 1 855 ? 134.818 208.245 152.956 1.00 49.65 855 SER A N 1
ATOM 12774 C CA . SER A 1 855 ? 134.373 206.962 152.425 1.00 46.10 855 SER A CA 1
ATOM 12775 C C . SER A 1 855 ? 134.592 206.887 150.920 1.00 47.57 855 SER A C 1
ATOM 12776 O O . SER A 1 855 ? 135.231 205.953 150.424 1.00 51.10 855 SER A O 1
ATOM 12784 N N . MET A 1 856 ? 134.100 207.886 150.183 1.00 46.60 856 MET A N 1
ATOM 12785 C CA . MET A 1 856 ? 134.163 207.831 148.724 1.00 44.12 856 MET A CA 1
ATOM 12786 C C . MET A 1 856 ? 135.591 207.608 148.247 1.00 43.41 856 MET A C 1
ATOM 12787 O O . MET A 1 856 ? 135.836 206.776 147.365 1.00 50.23 856 MET A O 1
ATOM 12801 N N . VAL A 1 857 ? 136.548 208.340 148.818 1.00 39.69 857 VAL A N 1
ATOM 12802 C CA . VAL A 1 857 ? 137.942 208.161 148.428 1.00 41.67 857 VAL A CA 1
ATOM 12803 C C . VAL A 1 857 ? 138.434 206.780 148.839 1.00 44.03 857 VAL A C 1
ATOM 12804 O O . VAL A 1 857 ? 139.226 206.151 148.127 1.00 40.10 857 VAL A O 1
ATOM 12817 N N . SER A 1 858 ? 137.975 206.283 149.991 1.00 45.70 858 SER A N 1
ATOM 12818 C CA . SER A 1 858 ? 138.411 204.966 150.445 1.00 40.89 858 SER A CA 1
ATOM 12819 C C . SER A 1 858 ? 137.983 203.875 149.471 1.00 43.69 858 SER A C 1
ATOM 12820 O O . SER A 1 858 ? 138.750 202.944 149.195 1.00 48.92 858 SER A O 1
ATOM 12828 N N . GLU A 1 859 ? 136.765 203.966 148.940 1.00 50.04 859 GLU A N 1
ATOM 12829 C CA . GLU A 1 859 ? 136.271 202.975 147.988 1.00 51.74 859 GLU A CA 1
ATOM 12830 C C . GLU A 1 859 ? 136.556 203.357 146.541 1.00 49.67 859 GLU A C 1
ATOM 12831 O O . GLU A 1 859 ? 136.095 202.660 145.631 1.00 53.27 859 GLU A O 1
ATOM 12843 N N . ALA A 1 860 ? 137.299 204.436 146.306 1.00 47.96 860 ALA A N 1
ATOM 12844 C CA . ALA A 1 860 ? 137.630 204.902 144.965 1.00 42.86 860 ALA A CA 1
ATOM 12845 C C . ALA A 1 860 ? 139.131 204.824 144.714 1.00 40.42 860 ALA A C 1
ATOM 12846 O O . ALA A 1 860 ? 139.716 205.686 144.055 1.00 39.10 860 ALA A O 1
ATOM 12853 N N . TRP A 1 861 ? 139.772 203.785 145.239 1.00 46.65 861 TRP A N 1
ATOM 12854 C CA . TRP A 1 861 ? 141.200 203.568 145.062 1.00 41.31 861 TRP A CA 1
ATOM 12855 C C . TRP A 1 861 ? 141.454 202.578 143.932 1.00 46.30 861 TRP A C 1
ATOM 12856 O O . TRP A 1 861 ? 140.564 201.837 143.506 1.00 51.84 861 TRP A O 1
ATOM 12877 N N . ASP A 1 862 ? 142.695 202.575 143.448 1.00 45.16 862 ASP A N 1
ATOM 12878 C CA . ASP A 1 862 ? 143.147 201.631 142.428 1.00 45.57 862 ASP A CA 1
ATOM 12879 C C . ASP A 1 862 ? 143.886 200.506 143.143 1.00 50.73 862 ASP A C 1
ATOM 12880 O O . ASP A 1 862 ? 145.056 200.648 143.507 1.00 52.59 862 ASP A O 1
ATOM 12889 N N . HIS A 1 863 ? 143.198 199.385 143.343 1.00 48.59 863 HIS A N 1
ATOM 12890 C CA . HIS A 1 863 ? 143.710 198.257 144.111 1.00 46.08 863 HIS A CA 1
ATOM 12891 C C . HIS A 1 863 ? 143.807 197.006 143.246 1.00 50.59 863 HIS A C 1
ATOM 12892 O O . HIS A 1 863 ? 143.529 195.892 143.695 1.00 52.71 863 HIS A O 1
ATOM 12906 N N . SER A 1 864 ? 144.205 197.178 141.983 1.00 54.53 864 SER A N 1
ATOM 12907 C CA . SER A 1 864 ? 144.330 196.033 141.087 1.00 54.02 864 SER A CA 1
ATOM 12908 C C . SER A 1 864 ? 145.442 195.092 141.537 1.00 55.35 864 SER A C 1
ATOM 12909 O O . SER A 1 864 ? 145.272 193.868 141.516 1.00 54.69 864 SER A O 1
ATOM 12917 N N . ALA A 1 865 ? 146.581 195.642 141.945 1.00 56.77 865 ALA A N 1
ATOM 12918 C CA . ALA A 1 865 ? 147.739 194.841 142.310 1.00 52.54 865 ALA A CA 1
ATOM 12919 C C . ALA A 1 865 ? 147.655 194.391 143.763 1.00 49.34 865 ALA A C 1
ATOM 12920 O O . ALA A 1 865 ? 147.038 195.048 144.606 1.00 50.32 865 ALA A O 1
ATOM 12927 N N . LYS A 1 866 ? 148.289 193.255 144.046 1.00 46.81 866 LYS A N 1
ATOM 12928 C CA . LYS A 1 866 ? 148.371 192.699 145.390 1.00 43.27 866 LYS A CA 1
ATOM 12929 C C . LYS A 1 866 ? 149.833 192.631 145.804 1.00 43.18 866 LYS A C 1
ATOM 12930 O O . LYS A 1 866 ? 150.675 192.142 145.043 1.00 45.71 866 LYS A O 1
ATOM 12949 N N . TRP A 1 867 ? 150.130 193.118 147.004 1.00 37.24 867 TRP A N 1
ATOM 12950 C CA . TRP A 1 867 ? 151.491 193.192 147.514 1.00 36.03 867 TRP A CA 1
ATOM 12951 C C . TRP A 1 867 ? 151.714 192.132 148.586 1.00 39.23 867 TRP A C 1
ATOM 12952 O O . TRP A 1 867 ? 150.777 191.496 149.077 1.00 43.26 867 TRP A O 1
ATOM 12973 N N . ARG A 1 868 ? 152.982 191.950 148.944 1.00 40.86 868 ARG A N 1
ATOM 12974 C CA . ARG A 1 868 ? 153.348 190.932 149.918 1.00 41.69 868 ARG A CA 1
ATOM 12975 C C . ARG A 1 868 ? 152.790 191.273 151.294 1.00 43.76 868 ARG A C 1
ATOM 12976 O O . ARG A 1 868 ? 152.735 192.440 151.691 1.00 50.44 868 ARG A O 1
ATOM 12997 N N . VAL A 1 869 ? 152.374 190.240 152.019 1.00 45.54 869 VAL A N 1
ATOM 12998 C CA . VAL A 1 869 ? 151.914 190.379 153.398 1.00 43.74 869 VAL A CA 1
ATOM 12999 C C . VAL A 1 869 ? 152.630 189.322 154.230 1.00 49.57 869 VAL A C 1
ATOM 13000 O O . VAL A 1 869 ? 152.915 188.230 153.717 1.00 55.77 869 VAL A O 1
ATOM 13013 N N . PRO A 1 870 ? 152.949 189.586 155.498 1.00 47.47 870 PRO A N 1
ATOM 13014 C CA . PRO A 1 870 ? 153.596 188.551 156.312 1.00 49.31 870 PRO A CA 1
ATOM 13015 C C . PRO A 1 870 ? 152.747 187.291 156.380 1.00 50.62 870 PRO A C 1
ATOM 13016 O O . PRO A 1 870 ? 151.522 187.349 156.505 1.00 50.55 870 PRO A O 1
ATOM 13027 N N . LEU A 1 871 ? 153.414 186.145 156.298 1.00 50.03 871 LEU A N 1
ATOM 13028 C CA . LEU A 1 871 ? 152.764 184.847 156.368 1.00 50.19 871 LEU A CA 1
ATOM 13029 C C . LEU A 1 871 ? 153.079 184.187 157.704 1.00 52.87 871 LEU A C 1
ATOM 13030 O O . LEU A 1 871 ? 154.125 184.438 158.309 1.00 57.92 871 LEU A O 1
ATOM 13046 N N . VAL A 1 872 ? 152.155 183.340 158.161 1.00 52.10 872 VAL A N 1
ATOM 13047 C CA . VAL A 1 872 ? 152.339 182.661 159.440 1.00 53.92 872 VAL A CA 1
ATOM 13048 C C . VAL A 1 872 ? 153.612 181.825 159.419 1.00 56.51 872 VAL A C 1
ATOM 13049 O O . VAL A 1 872 ? 154.386 181.818 160.385 1.00 57.05 872 VAL A O 1
ATOM 13062 N N . GLU A 1 873 ? 153.857 181.120 158.313 1.00 57.46 873 GLU A N 1
ATOM 13063 C CA . GLU A 1 873 ? 154.998 180.215 158.238 1.00 56.03 873 GLU A CA 1
ATOM 13064 C C . GLU A 1 873 ? 156.328 180.935 158.411 1.00 53.89 873 GLU A C 1
ATOM 13065 O O . GLU A 1 873 ? 157.330 180.288 158.736 1.00 57.90 873 GLU A O 1
ATOM 13077 N N . GLU A 1 874 ? 156.369 182.252 158.205 1.00 54.63 874 GLU A N 1
ATOM 13078 C CA . GLU A 1 874 ? 157.609 182.999 158.376 1.00 53.22 874 GLU A CA 1
ATOM 13079 C C . GLU A 1 874 ? 157.935 183.287 159.835 1.00 51.34 874 GLU A C 1
ATOM 13080 O O . GLU A 1 874 ? 159.048 183.739 160.123 1.00 47.71 874 GLU A O 1
ATOM 13092 N N . PHE A 1 875 ? 157.004 183.043 160.756 1.00 55.69 875 PHE A N 1
ATOM 13093 C CA . PHE A 1 875 ? 157.230 183.288 162.173 1.00 53.00 875 PHE A CA 1
ATOM 13094 C C . PHE A 1 875 ? 157.669 182.042 162.931 1.00 59.64 875 PHE A C 1
ATOM 13095 O O . PHE A 1 875 ? 157.826 182.104 164.154 1.00 65.25 875 PHE A O 1
ATOM 13112 N N . GLU A 1 876 ? 157.870 180.922 162.242 1.00 56.99 876 GLU A N 1
ATOM 13113 C CA . GLU A 1 876 ? 158.263 179.666 162.868 1.00 58.01 876 GLU A CA 1
ATOM 13114 C C . GLU A 1 876 ? 159.606 179.224 162.309 1.00 61.54 876 GLU A C 1
ATOM 13115 O O . GLU A 1 876 ? 159.820 179.262 161.093 1.00 58.83 876 GLU A O 1
ATOM 13127 N N . TYR A 1 877 ? 160.503 178.805 163.196 1.00 71.45 877 TYR A N 1
ATOM 13128 C CA . TYR A 1 877 ? 161.828 178.350 162.793 1.00 71.47 877 TYR A CA 1
ATOM 13129 C C . TYR A 1 877 ? 162.662 177.966 164.010 1.00 67.07 877 TYR A C 1
ATOM 13130 O O . TYR A 1 877 ? 162.775 176.788 164.351 1.00 71.89 877 TYR A O 1
ATOM 13134 N N . PRO B 1 16 ? 138.999 212.644 200.588 1.00 91.81 16 PRO B N 1
ATOM 13135 C CA . PRO B 1 16 ? 138.810 211.951 199.310 1.00 96.90 16 PRO B CA 1
ATOM 13136 C C . PRO B 1 16 ? 139.023 212.850 198.088 1.00 98.06 16 PRO B C 1
ATOM 13137 O O . PRO B 1 16 ? 139.649 212.403 197.127 1.00 91.40 16 PRO B O 1
ATOM 13148 N N . PRO B 1 17 ? 138.517 214.085 198.114 1.00 97.69 17 PRO B N 1
ATOM 13149 C CA . PRO B 1 17 ? 138.766 214.992 196.987 1.00 88.87 17 PRO B CA 1
ATOM 13150 C C . PRO B 1 17 ? 140.257 215.215 196.779 1.00 83.98 17 PRO B C 1
ATOM 13151 O O . PRO B 1 17 ? 141.036 215.269 197.732 1.00 79.60 17 PRO B O 1
ATOM 13162 N N . LYS B 1 18 ? 140.647 215.344 195.514 1.00 80.01 18 LYS B N 1
ATOM 13163 C CA . LYS B 1 18 ? 142.042 215.525 195.134 1.00 72.72 18 LYS B CA 1
ATOM 13164 C C . LYS B 1 18 ? 142.290 216.982 194.771 1.00 69.68 18 LYS B C 1
ATOM 13165 O O . LYS B 1 18 ? 141.520 217.579 194.011 1.00 68.32 18 LYS B O 1
ATOM 13184 N N . THR B 1 19 ? 143.360 217.548 195.313 1.00 69.15 19 THR B N 1
ATOM 13185 C CA . THR B 1 19 ? 143.712 218.931 195.017 1.00 71.37 19 THR B CA 1
ATOM 13186 C C . THR B 1 19 ? 144.304 219.018 193.615 1.00 74.02 19 THR B C 1
ATOM 13187 O O . THR B 1 19 ? 145.318 218.362 193.343 1.00 71.76 19 THR B O 1
ATOM 13198 N N . PRO B 1 20 ? 143.721 219.795 192.701 1.00 70.79 20 PRO B N 1
ATOM 13199 C CA . PRO B 1 20 ? 144.296 219.889 191.353 1.00 62.97 20 PRO B CA 1
ATOM 13200 C C . PRO B 1 20 ? 145.712 220.445 191.388 1.00 65.46 20 PRO B C 1
ATOM 13201 O O . PRO B 1 20 ? 146.035 221.327 192.185 1.00 67.48 20 PRO B O 1
ATOM 13212 N N . ASN B 1 21 ? 146.559 219.916 190.508 1.00 64.02 21 ASN B N 1
ATOM 13213 C CA . ASN B 1 21 ? 147.911 220.433 190.356 1.00 63.39 21 ASN B CA 1
ATOM 13214 C C . ASN B 1 21 ? 147.882 221.739 189.574 1.00 66.83 21 ASN B C 1
ATOM 13215 O O . ASN B 1 21 ? 147.076 221.914 188.656 1.00 72.94 21 ASN B O 1
ATOM 13226 N N . VAL B 1 22 ? 148.770 222.660 189.943 1.00 64.46 22 VAL B N 1
ATOM 13227 C CA . VAL B 1 22 ? 148.831 223.977 189.311 1.00 65.20 22 VAL B CA 1
ATOM 13228 C C . VAL B 1 22 ? 149.687 223.840 188.055 1.00 69.08 22 VAL B C 1
ATOM 13229 O O . VAL B 1 22 ? 150.916 223.801 188.127 1.00 71.70 22 VAL B O 1
ATOM 13242 N N . VAL B 1 23 ? 149.036 223.768 186.899 1.00 66.20 23 VAL B N 1
ATOM 13243 C CA . VAL B 1 23 ? 149.712 223.676 185.610 1.00 62.34 23 VAL B CA 1
ATOM 13244 C C . VAL B 1 23 ? 149.764 225.088 185.039 1.00 65.45 23 VAL B C 1
ATOM 13245 O O . VAL B 1 23 ? 148.772 225.593 184.505 1.00 67.72 23 VAL B O 1
ATOM 13258 N N . GLU B 1 24 ? 150.922 225.731 185.151 1.00 66.81 24 GLU B N 1
ATOM 13259 C CA . GLU B 1 24 ? 151.117 227.083 184.654 1.00 64.89 24 GLU B CA 1
ATOM 13260 C C . GLU B 1 24 ? 152.390 227.150 183.824 1.00 64.65 24 GLU B C 1
ATOM 13261 O O . GLU B 1 24 ? 153.329 226.383 184.060 1.00 64.17 24 GLU B O 1
ATOM 13273 N N . PRO B 1 25 ? 152.452 228.056 182.847 1.00 63.97 25 PRO B N 1
ATOM 13274 C CA . PRO B 1 25 ? 153.665 228.163 182.028 1.00 60.44 25 PRO B CA 1
ATOM 13275 C C . PRO B 1 25 ? 154.884 228.504 182.873 1.00 62.83 25 PRO B C 1
ATOM 13276 O O . PRO B 1 25 ? 154.797 229.250 183.851 1.00 70.55 25 PRO B O 1
ATOM 13287 N N . TYR B 1 26 ? 156.027 227.950 182.482 1.00 57.27 26 TYR B N 1
ATOM 13288 C CA . TYR B 1 26 ? 157.301 228.201 183.142 1.00 55.98 26 TYR B CA 1
ATOM 13289 C C . TYR B 1 26 ? 158.158 229.087 182.249 1.00 59.85 26 TYR B C 1
ATOM 13290 O O . TYR B 1 26 ? 158.373 228.768 181.075 1.00 62.11 26 TYR B O 1
ATOM 13308 N N . LYS B 1 27 ? 158.646 230.195 182.807 1.00 61.81 27 LYS B N 1
ATOM 13309 C CA . LYS B 1 27 ? 159.440 231.165 182.065 1.00 63.58 27 LYS B CA 1
ATOM 13310 C C . LYS B 1 27 ? 160.892 231.210 182.524 1.00 59.37 27 LYS B C 1
ATOM 13311 O O . LYS B 1 27 ? 161.643 232.087 182.085 1.00 59.64 27 LYS B O 1
ATOM 13330 N N . GLY B 1 28 ? 161.308 230.290 183.393 1.00 60.38 28 GLY B N 1
ATOM 13331 C CA . GLY B 1 28 ? 162.665 230.258 183.892 1.00 56.83 28 GLY B CA 1
ATOM 13332 C C . GLY B 1 28 ? 163.594 229.473 182.986 1.00 57.41 28 GLY B C 1
ATOM 13333 O O . GLY B 1 28 ? 163.282 229.160 181.835 1.00 58.70 28 GLY B O 1
ATOM 13337 N N . GLU B 1 29 ? 164.762 229.150 183.530 1.00 57.54 29 GLU B N 1
ATOM 13338 C CA . GLU B 1 29 ? 165.803 228.445 182.798 1.00 55.06 29 GLU B CA 1
ATOM 13339 C C . GLU B 1 29 ? 165.723 226.946 183.064 1.00 51.37 29 GLU B C 1
ATOM 13340 O O . GLU B 1 29 ? 165.322 226.506 184.144 1.00 52.30 29 GLU B O 1
ATOM 13352 N N . VAL B 1 30 ? 166.111 226.166 182.058 1.00 48.29 30 VAL B N 1
ATOM 13353 C CA . VAL B 1 30 ? 166.177 224.712 182.150 1.00 45.75 30 VAL B CA 1
ATOM 13354 C C . VAL B 1 30 ? 167.640 224.305 182.068 1.00 45.76 30 VAL B C 1
ATOM 13355 O O . VAL B 1 30 ? 168.348 224.696 181.132 1.00 50.74 30 VAL B O 1
ATOM 13368 N N . ALA B 1 31 ? 168.093 223.523 183.045 1.00 43.42 31 ALA B N 1
ATOM 13369 C CA . ALA B 1 31 ? 169.495 223.160 183.178 1.00 40.91 31 ALA B CA 1
ATOM 13370 C C . ALA B 1 31 ? 169.658 221.647 183.175 1.00 41.00 31 ALA B C 1
ATOM 13371 O O . ALA B 1 31 ? 168.865 220.923 183.787 1.00 47.20 31 ALA B O 1
ATOM 13378 N N . ILE B 1 32 ? 170.693 221.181 182.483 1.00 40.52 32 ILE B N 1
ATOM 13379 C CA . ILE B 1 32 ? 171.069 219.772 182.503 1.00 41.25 32 ILE B CA 1
ATOM 13380 C C . ILE B 1 32 ? 171.952 219.539 183.723 1.00 42.25 32 ILE B C 1
ATOM 13381 O O . ILE B 1 32 ? 173.024 220.139 183.849 1.00 45.18 32 ILE B O 1
ATOM 13397 N N . CYS B 1 33 ? 171.503 218.665 184.622 1.00 39.95 33 CYS B N 1
ATOM 13398 C CA . CYS B 1 33 ? 172.162 218.458 185.906 1.00 36.77 33 CYS B CA 1
ATOM 13399 C C . CYS B 1 33 ? 173.016 217.197 185.940 1.00 38.14 33 CYS B C 1
ATOM 13400 O O . CYS B 1 33 ? 174.155 217.238 186.414 1.00 41.63 33 CYS B O 1
ATOM 13408 N N . GLY B 1 34 ? 172.492 216.076 185.454 1.00 38.99 34 GLY B N 1
ATOM 13409 C CA . GLY B 1 34 ? 173.184 214.804 185.533 1.00 36.98 34 GLY B CA 1
ATOM 13410 C C . GLY B 1 34 ? 173.440 214.217 184.159 1.00 37.72 34 GLY B C 1
ATOM 13411 O O . GLY B 1 34 ? 172.678 214.442 183.217 1.00 41.66 34 GLY B O 1
ATOM 13415 N N . LEU B 1 35 ? 174.529 213.457 184.054 1.00 38.60 35 LEU B N 1
ATOM 13416 C CA . LEU B 1 35 ? 174.876 212.765 182.822 1.00 35.31 35 LEU B CA 1
ATOM 13417 C C . LEU B 1 35 ? 175.556 211.451 183.173 1.00 37.06 35 LEU B C 1
ATOM 13418 O O . LEU B 1 35 ? 176.410 211.403 184.062 1.00 40.54 35 LEU B O 1
ATOM 13434 N N . SER B 1 36 ? 175.168 210.392 182.469 1.00 36.03 36 SER B N 1
ATOM 13435 C CA . SER B 1 36 ? 175.787 209.086 182.633 1.00 35.32 36 SER B CA 1
ATOM 13436 C C . SER B 1 36 ? 175.477 208.257 181.397 1.00 34.67 36 SER B C 1
ATOM 13437 O O . SER B 1 36 ? 174.540 208.551 180.651 1.00 36.60 36 SER B O 1
ATOM 13445 N N . GLY B 1 37 ? 176.277 207.214 181.189 1.00 37.53 37 GLY B N 1
ATOM 13446 C CA . GLY B 1 37 ? 176.061 206.343 180.052 1.00 39.16 37 GLY B CA 1
ATOM 13447 C C . GLY B 1 37 ? 177.204 205.395 179.761 1.00 38.58 37 GLY B C 1
ATOM 13448 O O . GLY B 1 37 ? 178.325 205.584 180.244 1.00 40.59 37 GLY B O 1
ATOM 13452 N N . ARG B 1 38 ? 176.921 204.365 178.967 1.00 39.38 38 ARG B N 1
ATOM 13453 C CA . ARG B 1 38 ? 177.931 203.430 178.491 1.00 37.12 38 ARG B CA 1
ATOM 13454 C C . ARG B 1 38 ? 178.213 203.740 177.027 1.00 38.03 38 ARG B C 1
ATOM 13455 O O . ARG B 1 38 ? 177.291 203.754 176.203 1.00 44.41 38 ARG B O 1
ATOM 13476 N N . TYR B 1 39 ? 179.476 203.984 176.708 1.00 38.14 39 TYR B N 1
ATOM 13477 C CA . TYR B 1 39 ? 179.918 204.315 175.366 1.00 42.57 39 TYR B CA 1
ATOM 13478 C C . TYR B 1 39 ? 180.948 203.294 174.902 1.00 44.44 39 TYR B C 1
ATOM 13479 O O . TYR B 1 39 ? 181.544 202.587 175.724 1.00 49.49 39 TYR B O 1
ATOM 13497 N N . PRO B 1 40 ? 181.174 203.179 173.596 1.00 38.03 40 PRO B N 1
ATOM 13498 C CA . PRO B 1 40 ? 182.108 202.159 173.103 1.00 39.45 40 PRO B CA 1
ATOM 13499 C C . PRO B 1 40 ? 183.467 202.289 173.772 1.00 43.39 40 PRO B C 1
ATOM 13500 O O . PRO B 1 40 ? 184.048 203.374 173.836 1.00 46.55 40 PRO B O 1
ATOM 13511 N N . GLU B 1 41 ? 183.976 201.165 174.276 1.00 42.67 41 GLU B N 1
ATOM 13512 C CA . GLU B 1 41 ? 185.248 201.141 174.995 1.00 44.29 41 GLU B CA 1
ATOM 13513 C C . GLU B 1 41 ? 185.237 202.134 176.154 1.00 48.15 41 GLU B C 1
ATOM 13514 O O . GLU B 1 41 ? 186.238 202.792 176.449 1.00 47.69 41 GLU B O 1
ATOM 13526 N N . SER B 1 42 ? 184.089 202.244 176.820 1.00 48.10 42 SER B N 1
ATOM 13527 C CA . SER B 1 42 ? 183.951 203.146 177.961 1.00 43.32 42 SER B CA 1
ATOM 13528 C C . SER B 1 42 ? 182.806 202.654 178.830 1.00 43.15 42 SER B C 1
ATOM 13529 O O . SER B 1 42 ? 181.671 202.548 178.354 1.00 47.75 42 SER B O 1
ATOM 13537 N N . ALA B 1 43 ? 183.099 202.357 180.092 1.00 42.88 43 ALA B N 1
ATOM 13538 C CA . ALA B 1 43 ? 182.086 201.932 181.048 1.00 46.00 43 ALA B CA 1
ATOM 13539 C C . ALA B 1 43 ? 181.481 203.093 181.825 1.00 46.74 43 ALA B C 1
ATOM 13540 O O . ALA B 1 43 ? 180.572 202.872 182.632 1.00 46.55 43 ALA B O 1
ATOM 13547 N N . ASN B 1 44 ? 181.956 204.317 181.607 1.00 45.04 44 ASN B N 1
ATOM 13548 C CA . ASN B 1 44 ? 181.454 205.478 182.330 1.00 43.73 44 ASN B CA 1
ATOM 13549 C C . ASN B 1 44 ? 181.839 206.734 181.557 1.00 44.82 44 ASN B C 1
ATOM 13550 O O . ASN B 1 44 ? 182.551 206.676 180.550 1.00 45.07 44 ASN B O 1
ATOM 13561 N N . VAL B 1 45 ? 181.356 207.879 182.043 1.00 45.33 45 VAL B N 1
ATOM 13562 C CA . VAL B 1 45 ? 181.643 209.149 181.383 1.00 39.27 45 VAL B CA 1
ATOM 13563 C C . VAL B 1 45 ? 183.124 209.489 181.495 1.00 42.30 45 VAL B C 1
ATOM 13564 O O . VAL B 1 45 ? 183.709 210.079 180.579 1.00 50.09 45 VAL B O 1
ATOM 13577 N N . GLY B 1 46 ? 183.750 209.144 182.622 1.00 44.56 46 GLY B N 1
ATOM 13578 C CA . GLY B 1 46 ? 185.161 209.451 182.792 1.00 43.57 46 GLY B CA 1
ATOM 13579 C C . GLY B 1 46 ? 186.037 208.771 181.758 1.00 45.61 46 GLY B C 1
ATOM 13580 O O . GLY B 1 46 ? 186.958 209.383 181.209 1.00 51.09 46 GLY B O 1
ATOM 13584 N N . GLU B 1 47 ? 185.768 207.492 181.483 1.00 47.36 47 GLU B N 1
ATOM 13585 C CA . GLU B 1 47 ? 186.535 206.782 180.465 1.00 43.08 47 GLU B CA 1
ATOM 13586 C C . GLU B 1 47 ? 186.331 207.409 179.092 1.00 46.62 47 GLU B C 1
ATOM 13587 O O . GLU B 1 47 ? 187.285 207.549 178.317 1.00 51.16 47 GLU B O 1
ATOM 13599 N N . LEU B 1 48 ? 185.092 207.791 178.773 1.00 44.92 48 LEU B N 1
ATOM 13600 C CA . LEU B 1 48 ? 184.831 208.451 177.499 1.00 43.17 48 LEU B CA 1
ATOM 13601 C C . LEU B 1 48 ? 185.612 209.753 177.391 1.00 44.54 48 LEU B C 1
ATOM 13602 O O . LEU B 1 48 ? 186.209 210.042 176.348 1.00 48.73 48 LEU B O 1
ATOM 13618 N N . GLU B 1 49 ? 185.617 210.553 178.458 1.00 45.06 49 GLU B N 1
ATOM 13619 C CA . GLU B 1 49 ? 186.348 211.815 178.438 1.00 46.74 49 GLU B CA 1
ATOM 13620 C C . GLU B 1 49 ? 187.841 211.575 178.253 1.00 48.75 49 GLU B C 1
ATOM 13621 O O . GLU B 1 49 ? 188.498 212.246 177.445 1.00 54.42 49 GLU B O 1
ATOM 13633 N N . TYR B 1 50 ? 188.394 210.609 178.989 1.00 44.53 50 TYR B N 1
ATOM 13634 C CA . TYR B 1 50 ? 189.820 210.320 178.880 1.00 46.91 50 TYR B CA 1
ATOM 13635 C C . TYR B 1 50 ? 190.178 209.881 177.466 1.00 48.93 50 TYR B C 1
ATOM 13636 O O . TYR B 1 50 ? 191.171 210.343 176.891 1.00 52.12 50 TYR B O 1
ATOM 13654 N N . ASN B 1 51 ? 189.376 208.986 176.886 1.00 49.60 51 ASN B N 1
ATOM 13655 C CA . ASN B 1 51 ? 189.659 208.514 175.535 1.00 45.36 51 ASN B CA 1
ATOM 13656 C C . ASN B 1 51 ? 189.525 209.638 174.516 1.00 46.52 51 ASN B C 1
ATOM 13657 O O . ASN B 1 51 ? 190.343 209.749 173.595 1.00 52.59 51 ASN B O 1
ATOM 13668 N N . LEU B 1 52 ? 188.500 210.482 174.661 1.00 46.12 52 LEU B N 1
ATOM 13669 C CA . LEU B 1 52 ? 188.312 211.583 173.723 1.00 42.74 52 LEU B CA 1
ATOM 13670 C C . LEU B 1 52 ? 189.483 212.554 173.775 1.00 48.71 52 LEU B C 1
ATOM 13671 O O . LEU B 1 52 ? 189.970 213.007 172.733 1.00 51.60 52 LEU B O 1
ATOM 13687 N N . PHE B 1 53 ? 189.953 212.882 174.979 1.00 52.17 53 PHE B N 1
ATOM 13688 C CA . PHE B 1 53 ? 191.029 213.854 175.121 1.00 49.38 53 PHE B CA 1
ATOM 13689 C C . PHE B 1 53 ? 192.409 213.261 174.869 1.00 51.16 53 PHE B C 1
ATOM 13690 O O . PHE B 1 53 ? 193.388 214.014 174.832 1.00 51.86 53 PHE B O 1
ATOM 13707 N N . ASN B 1 54 ? 192.513 211.944 174.696 1.00 51.72 54 ASN B N 1
ATOM 13708 C CA . ASN B 1 54 ? 193.778 211.289 174.386 1.00 52.56 54 ASN B CA 1
ATOM 13709 C C . ASN B 1 54 ? 193.835 210.780 172.950 1.00 53.84 54 ASN B C 1
ATOM 13710 O O . ASN B 1 54 ? 194.761 210.040 172.602 1.00 58.78 54 ASN B O 1
ATOM 13721 N N . LYS B 1 55 ? 192.874 211.161 172.109 1.00 49.03 55 LYS B N 1
ATOM 13722 C CA . LYS B 1 55 ? 192.851 210.759 170.704 1.00 52.45 55 LYS B CA 1
ATOM 13723 C C . LYS B 1 55 ? 192.938 209.240 170.569 1.00 49.77 55 LYS B C 1
ATOM 13724 O O . LYS B 1 55 ? 193.716 208.700 169.779 1.00 50.24 55 LYS B O 1
ATOM 13743 N N . ILE B 1 56 ? 192.122 208.546 171.356 1.00 48.65 56 ILE B N 1
ATOM 13744 C CA . ILE B 1 56 ? 192.062 207.089 171.348 1.00 48.62 56 ILE B CA 1
ATOM 13745 C C . ILE B 1 56 ? 190.808 206.674 170.591 1.00 47.91 56 ILE B C 1
ATOM 13746 O O . ILE B 1 56 ? 189.694 207.073 170.952 1.00 45.58 56 ILE B O 1
ATOM 13762 N N . ASP B 1 57 ? 190.986 205.874 169.543 1.00 49.30 57 ASP B N 1
ATOM 13763 C CA . ASP B 1 57 ? 189.855 205.416 168.748 1.00 45.37 57 ASP B CA 1
ATOM 13764 C C . ASP B 1 57 ? 189.025 204.420 169.548 1.00 45.30 57 ASP B C 1
ATOM 13765 O O . ASP B 1 57 ? 189.559 203.458 170.109 1.00 47.81 57 ASP B O 1
ATOM 13774 N N . MET B 1 58 ? 187.714 204.651 169.599 1.00 44.34 58 MET B N 1
ATOM 13775 C CA . MET B 1 58 ? 186.819 203.821 170.393 1.00 43.85 58 MET B CA 1
ATOM 13776 C C . MET B 1 58 ? 186.230 202.656 169.609 1.00 44.51 58 MET B C 1
ATOM 13777 O O . MET B 1 58 ? 185.572 201.798 170.208 1.00 50.96 58 MET B O 1
ATOM 13791 N N . VAL B 1 59 ? 186.443 202.602 168.297 1.00 45.48 59 VAL B N 1
ATOM 13792 C CA . VAL B 1 59 ? 185.948 201.516 167.460 1.00 49.71 59 VAL B CA 1
ATOM 13793 C C . VAL B 1 59 ? 187.073 200.508 167.273 1.00 53.94 59 VAL B C 1
ATOM 13794 O O . VAL B 1 59 ? 188.178 200.868 166.848 1.00 54.92 59 VAL B O 1
ATOM 13807 N N . THR B 1 60 ? 186.796 199.248 167.600 1.00 51.65 60 THR B N 1
ATOM 13808 C CA . THR B 1 60 ? 187.801 198.196 167.599 1.00 52.98 60 THR B CA 1
ATOM 13809 C C . THR B 1 60 ? 187.302 197.011 166.784 1.00 52.07 60 THR B C 1
ATOM 13810 O O . THR B 1 60 ? 186.142 196.952 166.369 1.00 50.21 60 THR B O 1
ATOM 13821 N N . ILE B 1 61 ? 188.204 196.060 166.559 1.00 57.01 61 ILE B N 1
ATOM 13822 C CA . ILE B 1 61 ? 187.922 194.854 165.788 1.00 51.48 61 ILE B CA 1
ATOM 13823 C C . ILE B 1 61 ? 188.079 193.659 166.717 1.00 55.91 61 ILE B C 1
ATOM 13824 O O . ILE B 1 61 ? 189.181 193.390 167.212 1.00 58.04 61 ILE B O 1
ATOM 13840 N N . ASP B 1 62 ? 186.984 192.945 166.950 1.00 54.80 62 ASP B N 1
ATOM 13841 C CA . ASP B 1 62 ? 186.982 191.759 167.801 1.00 53.75 62 ASP B CA 1
ATOM 13842 C C . ASP B 1 62 ? 185.634 191.067 167.627 1.00 55.07 62 ASP B C 1
ATOM 13843 O O . ASP B 1 62 ? 184.795 191.493 166.826 1.00 55.78 62 ASP B O 1
ATOM 13852 N N . ASN B 1 63 ? 185.431 189.993 168.387 1.00 54.62 63 ASN B N 1
ATOM 13853 C CA . ASN B 1 63 ? 184.254 189.139 168.265 1.00 53.78 63 ASN B CA 1
ATOM 13854 C C . ASN B 1 63 ? 183.325 189.273 169.470 1.00 57.02 63 ASN B C 1
ATOM 13855 O O . ASN B 1 63 ? 182.736 188.292 169.930 1.00 59.18 63 ASN B O 1
ATOM 13866 N N . ARG B 1 64 ? 183.179 190.491 169.995 1.00 54.24 64 ARG B N 1
ATOM 13867 C CA . ARG B 1 64 ? 182.260 190.700 171.111 1.00 49.41 64 ARG B CA 1
ATOM 13868 C C . ARG B 1 64 ? 180.824 190.389 170.707 1.00 51.81 64 ARG B C 1
ATOM 13869 O O . ARG B 1 64 ? 180.082 189.751 171.463 1.00 55.59 64 ARG B O 1
ATOM 13890 N N . ARG B 1 65 ? 180.415 190.832 169.518 1.00 47.66 65 ARG B N 1
ATOM 13891 C CA . ARG B 1 65 ? 179.084 190.558 168.988 1.00 50.17 65 ARG B CA 1
ATOM 13892 C C . ARG B 1 65 ? 179.094 189.432 167.961 1.00 55.97 65 ARG B C 1
ATOM 13893 O O . ARG B 1 65 ? 178.309 188.486 168.067 1.00 56.59 65 ARG B O 1
ATOM 13914 N N . TRP B 1 66 ? 179.974 189.518 166.966 1.00 57.09 66 TRP B N 1
ATOM 13915 C CA . TRP B 1 66 ? 180.120 188.470 165.969 1.00 50.34 66 TRP B CA 1
ATOM 13916 C C . TRP B 1 66 ? 181.530 188.542 165.402 1.00 53.15 66 TRP B C 1
ATOM 13917 O O . TRP B 1 66 ? 182.253 189.521 165.602 1.00 58.35 66 TRP B O 1
ATOM 13938 N N . GLU B 1 67 ? 181.916 187.489 164.685 1.00 51.13 67 GLU B N 1
ATOM 13939 C CA . GLU B 1 67 ? 183.274 187.400 164.178 1.00 52.98 67 GLU B CA 1
ATOM 13940 C C . GLU B 1 67 ? 183.573 188.588 163.262 1.00 54.27 67 GLU B C 1
ATOM 13941 O O . GLU B 1 67 ? 182.692 189.056 162.534 1.00 59.00 67 GLU B O 1
ATOM 13953 N N . PRO B 1 68 ? 184.815 189.100 163.271 1.00 52.90 68 PRO B N 1
ATOM 13954 C CA . PRO B 1 68 ? 185.127 190.267 162.432 1.00 56.72 68 PRO B CA 1
ATOM 13955 C C . PRO B 1 68 ? 185.105 189.939 160.947 1.00 61.46 68 PRO B C 1
ATOM 13956 O O . PRO B 1 68 ? 186.155 189.770 160.319 1.00 63.41 68 PRO B O 1
ATOM 13967 N N . GLY B 1 69 ? 183.905 189.846 160.380 1.00 58.94 69 GLY B N 1
ATOM 13968 C CA . GLY B 1 69 ? 183.753 189.510 158.978 1.00 56.56 69 GLY B CA 1
ATOM 13969 C C . GLY B 1 69 ? 182.611 188.548 158.725 1.00 52.33 69 GLY B C 1
ATOM 13970 O O . GLY B 1 69 ? 182.369 188.151 157.581 1.00 53.87 69 GLY B O 1
ATOM 13974 N N . TYR B 1 70 ? 181.905 188.161 159.786 1.00 47.11 70 TYR B N 1
ATOM 13975 C CA . TYR B 1 70 ? 180.785 187.243 159.643 1.00 47.79 70 TYR B CA 1
ATOM 13976 C C . TYR B 1 70 ? 179.751 187.819 158.683 1.00 54.81 70 TYR B C 1
ATOM 13977 O O . TYR B 1 70 ? 179.356 188.982 158.801 1.00 59.98 70 TYR B O 1
ATOM 13995 N N . LEU B 1 71 ? 179.318 186.998 157.728 1.00 56.53 71 LEU B N 1
ATOM 13996 C CA . LEU B 1 71 ? 178.351 187.394 156.707 1.00 51.45 71 LEU B CA 1
ATOM 13997 C C . LEU B 1 71 ? 178.854 188.557 155.855 1.00 49.95 71 LEU B C 1
ATOM 13998 O O . LEU B 1 71 ? 178.065 189.215 155.170 1.00 50.69 71 LEU B O 1
ATOM 14014 N N . GLY B 1 72 ? 180.157 188.825 155.878 1.00 51.28 72 GLY B N 1
ATOM 14015 C CA . GLY B 1 72 ? 180.719 189.904 155.092 1.00 50.92 72 GLY B CA 1
ATOM 14016 C C . GLY B 1 72 ? 180.522 191.288 155.666 1.00 56.37 72 GLY B C 1
ATOM 14017 O O . GLY B 1 72 ? 180.812 192.272 154.976 1.00 60.20 72 GLY B O 1
ATOM 14021 N N . THR B 1 73 ? 180.040 191.400 156.901 1.00 55.13 73 THR B N 1
ATOM 14022 C CA . THR B 1 73 ? 179.821 192.702 157.505 1.00 52.57 73 THR B CA 1
ATOM 14023 C C . THR B 1 73 ? 181.156 193.384 157.796 1.00 53.37 73 THR B C 1
ATOM 14024 O O . THR B 1 73 ? 182.192 192.723 157.904 1.00 52.29 73 THR B O 1
ATOM 14035 N N . PRO B 1 74 ? 181.160 194.712 157.919 1.00 52.83 74 PRO B N 1
ATOM 14036 C CA . PRO B 1 74 ? 182.412 195.412 158.231 1.00 51.07 74 PRO B CA 1
ATOM 14037 C C . PRO B 1 74 ? 183.028 194.894 159.522 1.00 56.68 74 PRO B C 1
ATOM 14038 O O . PRO B 1 74 ? 182.331 194.615 160.500 1.00 59.93 74 PRO B O 1
ATOM 14049 N N . GLU B 1 75 ? 184.357 194.769 159.515 1.00 55.29 75 GLU B N 1
ATOM 14050 C CA . GLU B 1 75 ? 185.052 194.177 160.654 1.00 55.61 75 GLU B CA 1
ATOM 14051 C C . GLU B 1 75 ? 184.994 195.086 161.877 1.00 56.57 75 GLU B C 1
ATOM 14052 O O . GLU B 1 75 ? 184.665 194.636 162.980 1.00 57.13 75 GLU B O 1
ATOM 14064 N N . ARG B 1 76 ? 185.309 196.367 161.703 1.00 56.99 76 ARG B N 1
ATOM 14065 C CA . ARG B 1 76 ? 185.376 197.283 162.833 1.00 55.96 76 ARG B CA 1
ATOM 14066 C C . ARG B 1 76 ? 183.985 197.764 163.226 1.00 51.21 76 ARG B C 1
ATOM 14067 O O . ARG B 1 76 ? 183.088 197.903 162.389 1.00 51.54 76 ARG B O 1
ATOM 14088 N N . MET B 1 77 ? 183.814 198.019 164.521 1.00 51.79 77 MET B N 1
ATOM 14089 C CA . MET B 1 77 ? 182.525 198.428 165.060 1.00 44.35 77 MET B CA 1
ATOM 14090 C C . MET B 1 77 ? 182.747 199.090 166.411 1.00 46.94 77 MET B C 1
ATOM 14091 O O . MET B 1 77 ? 183.791 198.913 167.046 1.00 60.04 77 MET B O 1
ATOM 14105 N N . GLY B 1 78 ? 181.747 199.856 166.842 1.00 44.09 78 GLY B N 1
ATOM 14106 C CA . GLY B 1 78 ? 181.769 200.474 168.154 1.00 47.78 78 GLY B CA 1
ATOM 14107 C C . GLY B 1 78 ? 180.876 199.740 169.132 1.00 49.12 78 GLY B C 1
ATOM 14108 O O . GLY B 1 78 ? 179.650 199.754 168.989 1.00 49.03 78 GLY B O 1
ATOM 14112 N N . LYS B 1 79 ? 181.474 199.093 170.131 1.00 47.47 79 LYS B N 1
ATOM 14113 C CA . LYS B 1 79 ? 180.746 198.239 171.057 1.00 44.64 79 LYS B CA 1
ATOM 14114 C C . LYS B 1 79 ? 181.111 198.591 172.491 1.00 43.73 79 LYS B C 1
ATOM 14115 O O . LYS B 1 79 ? 182.264 198.920 172.786 1.00 51.72 79 LYS B O 1
ATOM 14134 N N . VAL B 1 80 ? 180.121 198.515 173.381 1.00 40.45 80 VAL B N 1
ATOM 14135 C CA . VAL B 1 80 ? 180.328 198.785 174.799 1.00 43.36 80 VAL B CA 1
ATOM 14136 C C . VAL B 1 80 ? 181.089 197.621 175.420 1.00 47.96 80 VAL B C 1
ATOM 14137 O O . VAL B 1 80 ? 181.226 196.556 174.809 1.00 50.89 80 VAL B O 1
ATOM 14150 N N . LYS B 1 81 ? 181.591 197.819 176.641 1.00 48.56 81 LYS B N 1
ATOM 14151 C CA . LYS B 1 81 ? 182.423 196.802 177.276 1.00 46.75 81 LYS B CA 1
ATOM 14152 C C . LYS B 1 81 ? 181.634 195.526 177.545 1.00 47.56 81 LYS B C 1
ATOM 14153 O O . LYS B 1 81 ? 182.087 194.423 177.215 1.00 48.35 81 LYS B O 1
ATOM 14172 N N . THR B 1 82 ? 180.450 195.651 178.143 1.00 51.53 82 THR B N 1
ATOM 14173 C CA . THR B 1 82 ? 179.656 194.487 178.505 1.00 49.23 82 THR B CA 1
ATOM 14174 C C . THR B 1 82 ? 178.187 194.874 178.567 1.00 47.70 82 THR B C 1
ATOM 14175 O O . THR B 1 82 ? 177.843 196.012 178.900 1.00 50.89 82 THR B O 1
ATOM 14186 N N . ILE B 1 83 ? 177.324 193.912 178.242 1.00 42.15 83 ILE B N 1
ATOM 14187 C CA . ILE B 1 83 ? 175.880 194.119 178.272 1.00 45.07 83 ILE B CA 1
ATOM 14188 C C . ILE B 1 83 ? 175.205 192.963 179.000 1.00 45.99 83 ILE B C 1
ATOM 14189 O O . ILE B 1 83 ? 173.979 192.813 178.943 1.00 47.52 83 ILE B O 1
ATOM 14205 N N . THR B 1 84 ? 175.995 192.141 179.689 1.00 49.41 84 THR B N 1
ATOM 14206 C CA . THR B 1 84 ? 175.488 190.979 180.406 1.00 43.81 84 THR B CA 1
ATOM 14207 C C . THR B 1 84 ? 175.372 191.218 181.907 1.00 44.66 84 THR B C 1
ATOM 14208 O O . THR B 1 84 ? 175.150 190.264 182.660 1.00 49.32 84 THR B O 1
ATOM 14219 N N . ASP B 1 85 ? 175.512 192.461 182.357 1.00 49.29 85 ASP B N 1
ATOM 14220 C CA . ASP B 1 85 ? 175.527 192.794 183.774 1.00 48.82 85 ASP B CA 1
ATOM 14221 C C . ASP B 1 85 ? 174.307 193.631 184.135 1.00 50.37 85 ASP B C 1
ATOM 14222 O O . ASP B 1 85 ? 173.905 194.520 183.378 1.00 50.60 85 ASP B O 1
ATOM 14231 N N . PHE B 1 86 ? 173.720 193.340 185.297 1.00 45.46 86 PHE B N 1
ATOM 14232 C CA . PHE B 1 86 ? 172.569 194.092 185.782 1.00 39.68 86 PHE B CA 1
ATOM 14233 C C . PHE B 1 86 ? 172.305 193.800 187.255 1.00 42.40 86 PHE B C 1
ATOM 14234 O O . PHE B 1 86 ? 172.266 192.636 187.667 1.00 49.56 86 PHE B O 1
ATOM 14251 N N . ASP B 1 87 ? 172.123 194.853 188.054 1.00 41.77 87 ASP B N 1
ATOM 14252 C CA . ASP B 1 87 ? 171.814 194.711 189.478 1.00 37.60 87 ASP B CA 1
ATOM 14253 C C . ASP B 1 87 ? 170.298 194.633 189.633 1.00 39.96 87 ASP B C 1
ATOM 14254 O O . ASP B 1 87 ? 169.619 195.601 189.984 1.00 41.77 87 ASP B O 1
ATOM 14263 N N . ALA B 1 88 ? 169.761 193.441 189.363 1.00 38.00 88 ALA B N 1
ATOM 14264 C CA . ALA B 1 88 ? 168.313 193.260 189.384 1.00 38.59 88 ALA B CA 1
ATOM 14265 C C . ALA B 1 88 ? 167.738 193.513 190.773 1.00 39.92 88 ALA B C 1
ATOM 14266 O O . ALA B 1 88 ? 166.716 194.195 190.914 1.00 44.97 88 ALA B O 1
ATOM 14273 N N . GLU B 1 89 ? 168.388 192.983 191.812 1.00 41.82 89 GLU B N 1
ATOM 14274 C CA . GLU B 1 89 ? 167.844 193.113 193.161 1.00 41.29 89 GLU B CA 1
ATOM 14275 C C . GLU B 1 89 ? 167.664 194.573 193.552 1.00 39.88 89 GLU B C 1
ATOM 14276 O O . GLU B 1 89 ? 166.751 194.903 194.318 1.00 42.16 89 GLU B O 1
ATOM 14288 N N . PHE B 1 90 ? 168.520 195.460 193.041 1.00 41.58 90 PHE B N 1
ATOM 14289 C CA . PHE B 1 90 ? 168.382 196.879 193.348 1.00 36.40 90 PHE B CA 1
ATOM 14290 C C . PHE B 1 90 ? 167.069 197.435 192.812 1.00 40.42 90 PHE B C 1
ATOM 14291 O O . PHE B 1 90 ? 166.403 198.232 193.483 1.00 43.49 90 PHE B O 1
ATOM 14308 N N . PHE B 1 91 ? 166.679 197.027 191.606 1.00 40.12 91 PHE B N 1
ATOM 14309 C CA . PHE B 1 91 ? 165.487 197.551 190.953 1.00 35.86 91 PHE B CA 1
ATOM 14310 C C . PHE B 1 91 ? 164.242 196.715 191.220 1.00 40.23 91 PHE B C 1
ATOM 14311 O O . PHE B 1 91 ? 163.187 197.003 190.646 1.00 44.17 91 PHE B O 1
ATOM 14328 N N . GLY B 1 92 ? 164.335 195.695 192.067 1.00 42.46 92 GLY B N 1
ATOM 14329 C CA . GLY B 1 92 ? 163.178 194.877 192.384 1.00 44.61 92 GLY B CA 1
ATOM 14330 C C . GLY B 1 92 ? 162.661 194.064 191.217 1.00 49.26 92 GLY B C 1
ATOM 14331 O O . GLY B 1 92 ? 161.442 193.907 191.068 1.00 50.19 92 GLY B O 1
ATOM 14335 N N . VAL B 1 93 ? 163.557 193.541 190.385 1.00 48.99 93 VAL B N 1
ATOM 14336 C CA . VAL B 1 93 ? 163.197 192.697 189.252 1.00 50.82 93 VAL B CA 1
ATOM 14337 C C . VAL B 1 93 ? 163.647 191.278 189.569 1.00 53.65 93 VAL B C 1
ATOM 14338 O O . VAL B 1 93 ? 164.841 191.031 189.779 1.00 53.08 93 VAL B O 1
ATOM 14351 N N . HIS B 1 94 ? 162.696 190.350 189.605 1.00 54.43 94 HIS B N 1
ATOM 14352 C CA . HIS B 1 94 ? 163.027 188.963 189.890 1.00 52.60 94 HIS B CA 1
ATOM 14353 C C . HIS B 1 94 ? 163.805 188.355 188.723 1.00 55.13 94 HIS B C 1
ATOM 14354 O O . HIS B 1 94 ? 163.862 188.904 187.619 1.00 54.32 94 HIS B O 1
ATOM 14368 N N . THR B 1 95 ? 164.416 187.197 188.986 1.00 55.37 95 THR B N 1
ATOM 14369 C CA . THR B 1 95 ? 165.293 186.582 187.994 1.00 52.18 95 THR B CA 1
ATOM 14370 C C . THR B 1 95 ? 164.545 186.283 186.700 1.00 50.14 95 THR B C 1
ATOM 14371 O O . THR B 1 95 ? 165.080 186.490 185.605 1.00 51.56 95 THR B O 1
ATOM 14382 N N . LYS B 1 96 ? 163.310 185.789 186.804 1.00 54.38 96 LYS B N 1
ATOM 14383 C CA . LYS B 1 96 ? 162.543 185.476 185.602 1.00 57.33 96 LYS B CA 1
ATOM 14384 C C . LYS B 1 96 ? 162.313 186.723 184.757 1.00 54.54 96 LYS B C 1
ATOM 14385 O O . LYS B 1 96 ? 162.459 186.687 183.530 1.00 56.79 96 LYS B O 1
ATOM 14404 N N . GLY B 1 97 ? 161.951 187.837 185.396 1.00 53.05 97 GLY B N 1
ATOM 14405 C CA . GLY B 1 97 ? 161.742 189.067 184.652 1.00 50.71 97 GLY B CA 1
ATOM 14406 C C . GLY B 1 97 ? 163.029 189.623 184.073 1.00 48.91 97 GLY B C 1
ATOM 14407 O O . GLY B 1 97 ? 163.055 190.092 182.932 1.00 50.98 97 GLY B O 1
ATOM 14411 N N . ALA B 1 98 ? 164.114 189.578 184.849 1.00 48.21 98 ALA B N 1
ATOM 14412 C CA . ALA B 1 98 ? 165.388 190.105 184.371 1.00 43.23 98 ALA B CA 1
ATOM 14413 C C . ALA B 1 98 ? 165.902 189.309 183.178 1.00 43.82 98 ALA B C 1
ATOM 14414 O O . ALA B 1 98 ? 166.441 189.883 182.225 1.00 46.95 98 ALA B O 1
ATOM 14421 N N . GLN B 1 99 ? 165.748 187.983 183.214 1.00 47.66 99 GLN B N 1
ATOM 14422 C CA . GLN B 1 99 ? 166.213 187.159 182.103 1.00 44.80 99 GLN B CA 1
ATOM 14423 C C . GLN B 1 99 ? 165.499 187.529 180.811 1.00 46.09 99 GLN B C 1
ATOM 14424 O O . GLN B 1 99 ? 166.132 187.647 179.754 1.00 47.58 99 GLN B O 1
ATOM 14438 N N . THR B 1 100 ? 164.185 187.717 180.873 1.00 47.06 100 THR B N 1
ATOM 14439 C CA . THR B 1 100 ? 163.408 188.172 179.720 1.00 49.15 100 THR B CA 1
ATOM 14440 C C . THR B 1 100 ? 163.314 189.694 179.695 1.00 49.84 100 THR B C 1
ATOM 14441 O O . THR B 1 100 ? 162.235 190.276 179.592 1.00 54.67 100 THR B O 1
ATOM 14452 N N . MET B 1 101 ? 164.470 190.346 179.791 1.00 45.84 101 MET B N 1
ATOM 14453 C CA . MET B 1 101 ? 164.566 191.797 179.805 1.00 39.99 101 MET B CA 1
ATOM 14454 C C . MET B 1 101 ? 165.658 192.225 178.838 1.00 42.25 101 MET B C 1
ATOM 14455 O O . MET B 1 101 ? 166.744 191.638 178.816 1.00 45.86 101 MET B O 1
ATOM 14469 N N . ASP B 1 102 ? 165.366 193.243 178.041 1.00 43.58 102 ASP B N 1
ATOM 14470 C CA . ASP B 1 102 ? 166.333 193.713 177.062 1.00 41.83 102 ASP B CA 1
ATOM 14471 C C . ASP B 1 102 ? 167.577 194.236 177.776 1.00 40.43 102 ASP B C 1
ATOM 14472 O O . ASP B 1 102 ? 167.452 195.005 178.740 1.00 44.13 102 ASP B O 1
ATOM 14481 N N . PRO B 1 103 ? 168.783 193.850 177.348 1.00 37.70 103 PRO B N 1
ATOM 14482 C CA . PRO B 1 103 ? 169.983 194.448 177.955 1.00 39.26 103 PRO B CA 1
ATOM 14483 C C . PRO B 1 103 ? 170.003 195.959 177.839 1.00 38.52 103 PRO B C 1
ATOM 14484 O O . PRO B 1 103 ? 170.521 196.641 178.734 1.00 41.73 103 PRO B O 1
ATOM 14495 N N . MET B 1 104 ? 169.446 196.502 176.754 1.00 39.03 104 MET B N 1
ATOM 14496 C CA . MET B 1 104 ? 169.368 197.950 176.608 1.00 37.90 104 MET B CA 1
ATOM 14497 C C . MET B 1 104 ? 168.583 198.573 177.753 1.00 36.83 104 MET B C 1
ATOM 14498 O O . MET B 1 104 ? 168.998 199.590 178.316 1.00 40.71 104 MET B O 1
ATOM 14512 N N . LEU B 1 105 ? 167.446 197.974 178.117 1.00 36.10 105 LEU B N 1
ATOM 14513 C CA . LEU B 1 105 ? 166.636 198.524 179.199 1.00 36.47 105 LEU B CA 1
ATOM 14514 C C . LEU B 1 105 ? 167.375 198.466 180.531 1.00 37.74 105 LEU B C 1
ATOM 14515 O O . LEU B 1 105 ? 167.312 199.411 181.325 1.00 42.97 105 LEU B O 1
ATOM 14531 N N . ARG B 1 106 ? 168.075 197.363 180.797 1.00 35.84 106 ARG B N 1
ATOM 14532 C CA . ARG B 1 106 ? 168.821 197.238 182.046 1.00 34.61 106 ARG B CA 1
ATOM 14533 C C . ARG B 1 106 ? 169.928 198.285 182.128 1.00 36.50 106 ARG B C 1
ATOM 14534 O O . ARG B 1 106 ? 170.090 198.969 183.152 1.00 44.24 106 ARG B O 1
ATOM 14555 N N . ASN B 1 107 ? 170.700 198.426 181.048 1.00 37.38 107 ASN B N 1
ATOM 14556 C CA . ASN B 1 107 ? 171.756 199.430 181.026 1.00 34.12 107 ASN B CA 1
ATOM 14557 C C . ASN B 1 107 ? 171.176 200.830 181.160 1.00 35.32 107 ASN B C 1
ATOM 14558 O O . ASN B 1 107 ? 171.759 201.690 181.829 1.00 39.02 107 ASN B O 1
ATOM 14569 N N . LEU B 1 108 ? 170.025 201.078 180.531 1.00 36.07 108 LEU B N 1
ATOM 14570 C CA . LEU B 1 108 ? 169.392 202.387 180.630 1.00 36.03 108 LEU B CA 1
ATOM 14571 C C . LEU B 1 108 ? 168.937 202.675 182.054 1.00 36.70 108 LEU B C 1
ATOM 14572 O O . LEU B 1 108 ? 169.063 203.805 182.529 1.00 37.44 108 LEU B O 1
ATOM 14588 N N . LEU B 1 109 ? 168.399 201.671 182.748 1.00 35.18 109 LEU B N 1
ATOM 14589 C CA . LEU B 1 109 ? 168.004 201.864 184.141 1.00 32.62 109 LEU B CA 1
ATOM 14590 C C . LEU B 1 109 ? 169.213 202.201 185.005 1.00 37.69 109 LEU B C 1
ATOM 14591 O O . LEU B 1 109 ? 169.180 203.142 185.813 1.00 44.37 109 LEU B O 1
ATOM 14607 N N . GLU B 1 110 ? 170.299 201.440 184.842 1.00 37.85 110 GLU B N 1
ATOM 14608 C CA . GLU B 1 110 ? 171.503 201.720 185.620 1.00 36.12 110 GLU B CA 1
ATOM 14609 C C . GLU B 1 110 ? 172.033 203.118 185.322 1.00 35.89 110 GLU B C 1
ATOM 14610 O O . GLU B 1 110 ? 172.414 203.860 186.237 1.00 39.97 110 GLU B O 1
ATOM 14622 N N . VAL B 1 111 ? 172.049 203.499 184.044 1.00 38.84 111 VAL B N 1
ATOM 14623 C CA . VAL B 1 111 ? 172.567 204.804 183.653 1.00 37.44 111 VAL B CA 1
ATOM 14624 C C . VAL B 1 111 ? 171.667 205.917 184.173 1.00 37.21 111 VAL B C 1
ATOM 14625 O O . VAL B 1 111 ? 172.146 206.993 184.545 1.00 39.28 111 VAL B O 1
ATOM 14638 N N . VAL B 1 112 ? 170.354 205.688 184.195 1.00 37.43 112 VAL B N 1
ATOM 14639 C CA . VAL B 1 112 ? 169.434 206.689 184.721 1.00 34.46 112 VAL B CA 1
ATOM 14640 C C . VAL B 1 112 ? 169.677 206.898 186.208 1.00 37.65 112 VAL B C 1
ATOM 14641 O O . VAL B 1 112 ? 169.695 208.036 186.693 1.00 41.64 112 VAL B O 1
ATOM 14654 N N . TYR B 1 113 ? 169.865 205.809 186.958 1.00 38.79 113 TYR B N 1
ATOM 14655 C CA . TYR B 1 113 ? 170.176 205.962 188.376 1.00 35.99 113 TYR B CA 1
ATOM 14656 C C . TYR B 1 113 ? 171.494 206.705 188.568 1.00 36.00 113 TYR B C 1
ATOM 14657 O O . TYR B 1 113 ? 171.606 207.581 189.438 1.00 37.99 113 TYR B O 1
ATOM 14675 N N . GLU B 1 114 ? 172.505 206.367 187.764 1.00 42.43 114 GLU B N 1
ATOM 14676 C CA . GLU B 1 114 ? 173.795 207.041 187.881 1.00 38.82 114 GLU B CA 1
ATOM 14677 C C . GLU B 1 114 ? 173.670 208.529 187.575 1.00 39.52 114 GL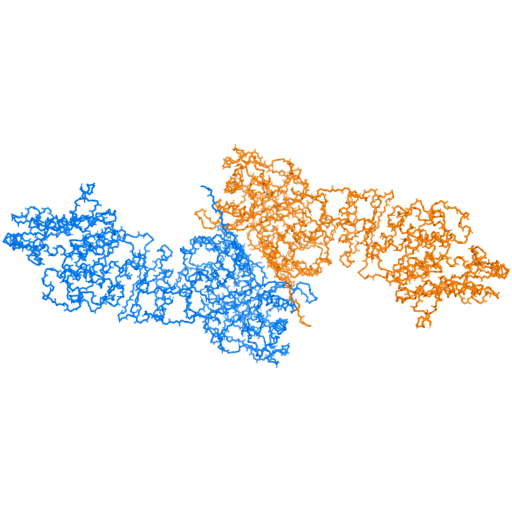U B C 1
ATOM 14678 O O . GLU B 1 114 ? 174.272 209.363 188.260 1.00 38.16 114 GLU B O 1
ATOM 14690 N N . ALA B 1 115 ? 172.899 208.880 186.544 1.00 43.51 115 ALA B N 1
ATOM 14691 C CA . ALA B 1 115 ? 172.694 210.286 186.210 1.00 37.24 115 ALA B CA 1
ATOM 14692 C C . ALA B 1 115 ? 171.944 211.011 187.319 1.00 35.77 115 ALA B C 1
ATOM 14693 O O . ALA B 1 115 ? 172.268 212.158 187.648 1.00 41.06 115 ALA B O 1
ATOM 14700 N N . ILE B 1 116 ? 170.935 210.361 187.904 1.00 38.34 116 ILE B N 1
ATOM 14701 C CA . ILE B 1 116 ? 170.201 210.975 189.006 1.00 38.28 116 ILE B CA 1
ATOM 14702 C C . ILE B 1 116 ? 171.141 211.257 190.169 1.00 38.16 116 ILE B C 1
ATOM 14703 O O . ILE B 1 116 ? 171.086 212.328 190.786 1.00 42.67 116 ILE B O 1
ATOM 14719 N N . VAL B 1 117 ? 172.018 210.304 190.487 1.00 39.74 117 VAL B N 1
ATOM 14720 C CA . VAL B 1 117 ? 172.973 210.521 191.570 1.00 38.03 117 VAL B CA 1
ATOM 14721 C C . VAL B 1 117 ? 173.955 211.628 191.201 1.00 38.25 117 VAL B C 1
ATOM 14722 O O . VAL B 1 117 ? 174.379 212.412 192.059 1.00 42.77 117 VAL B O 1
ATOM 14735 N N . ASP B 1 118 ? 174.333 211.711 189.923 1.00 41.24 118 ASP B N 1
ATOM 14736 C CA . ASP B 1 118 ? 175.313 212.706 189.499 1.00 40.42 118 ASP B CA 1
ATOM 14737 C C . ASP B 1 118 ? 174.793 214.121 189.716 1.00 40.25 118 ASP B C 1
ATOM 14738 O O . ASP B 1 118 ? 175.558 215.022 190.081 1.00 40.29 118 ASP B O 1
ATOM 14747 N N . ALA B 1 119 ? 173.499 214.336 189.498 1.00 41.36 119 ALA B N 1
ATOM 14748 C CA . ALA B 1 119 ? 172.890 215.654 189.629 1.00 39.43 119 ALA B CA 1
ATOM 14749 C C . ALA B 1 119 ? 172.695 216.082 191.078 1.00 43.31 119 ALA B C 1
ATOM 14750 O O . ALA B 1 119 ? 172.018 217.087 191.322 1.00 48.52 119 ALA B O 1
ATOM 14757 N N . GLY B 1 120 ? 173.263 215.357 192.039 1.00 44.84 120 GLY B N 1
ATOM 14758 C CA . GLY B 1 120 ? 173.083 215.701 193.434 1.00 40.71 120 GLY B CA 1
ATOM 14759 C C . GLY B 1 120 ? 171.755 215.283 194.014 1.00 41.70 120 GLY B C 1
ATOM 14760 O O . GLY B 1 120 ? 171.366 215.791 195.070 1.00 48.16 120 GLY B O 1
ATOM 14764 N N . GLU B 1 121 ? 171.041 214.377 193.355 1.00 41.66 121 GLU B N 1
ATOM 14765 C CA . GLU B 1 121 ? 169.748 213.893 193.811 1.00 44.81 121 GLU B CA 1
ATOM 14766 C C . GLU B 1 121 ? 169.876 212.454 194.296 1.00 46.81 121 GLU B C 1
ATOM 14767 O O . GLU B 1 121 ? 170.917 211.809 194.143 1.00 50.40 121 GLU B O 1
ATOM 14779 N N . SER B 1 122 ? 168.793 211.952 194.886 1.00 44.24 122 SER B N 1
ATOM 14780 C CA . SER B 1 122 ? 168.780 210.628 195.490 1.00 44.11 122 SER B CA 1
ATOM 14781 C C . SER B 1 122 ? 167.433 209.971 195.222 1.00 46.99 122 SER B C 1
ATOM 14782 O O . SER B 1 122 ? 166.518 210.581 194.658 1.00 51.51 122 SER B O 1
ATOM 14790 N N . LEU B 1 123 ? 167.317 208.706 195.633 1.00 41.17 123 LEU B N 1
ATOM 14791 C CA . LEU B 1 123 ? 166.073 207.971 195.429 1.00 42.72 123 LEU B CA 1
ATOM 14792 C C . LEU B 1 123 ? 164.918 208.622 196.179 1.00 44.75 123 LEU B C 1
ATOM 14793 O O . LEU B 1 123 ? 163.813 208.756 195.639 1.00 46.54 123 LEU B O 1
ATOM 14809 N N . GLU B 1 124 ? 165.154 209.033 197.427 1.00 47.63 124 GLU B N 1
ATOM 14810 C CA . GLU B 1 124 ? 164.083 209.621 198.224 1.00 47.26 124 GLU B CA 1
ATOM 14811 C C . GLU B 1 124 ? 163.721 211.018 197.738 1.00 48.95 124 GLU B C 1
ATOM 14812 O O . GLU B 1 124 ? 162.559 211.427 197.845 1.00 54.86 124 GLU B O 1
ATOM 14824 N N . SER B 1 125 ? 164.692 211.762 197.206 1.00 49.60 125 SER B N 1
ATOM 14825 C CA . SER B 1 125 ? 164.422 213.121 196.749 1.00 49.75 125 SER B CA 1
ATOM 14826 C C . SER B 1 125 ? 163.636 213.132 195.442 1.00 47.97 125 SER B C 1
ATOM 14827 O O . SER B 1 125 ? 162.769 213.990 195.245 1.00 51.03 125 SER B O 1
ATOM 14835 N N . MET B 1 126 ? 163.922 212.193 194.543 1.00 44.93 126 MET B N 1
ATOM 14836 C CA . MET B 1 126 ? 163.262 212.130 193.245 1.00 44.05 126 MET B CA 1
ATOM 14837 C C . MET B 1 126 ? 161.956 211.347 193.278 1.00 46.46 126 MET B C 1
ATOM 14838 O O . MET B 1 126 ? 161.253 211.302 192.263 1.00 47.91 126 MET B O 1
ATOM 14852 N N . LYS B 1 127 ? 161.614 210.734 194.408 1.00 45.09 127 LYS B N 1
ATOM 14853 C CA . LYS B 1 127 ? 160.390 209.952 194.509 1.00 42.05 127 LYS B CA 1
ATOM 14854 C C . LYS B 1 127 ? 159.190 210.881 194.644 1.00 43.55 127 LYS B C 1
ATOM 14855 O O . LYS B 1 127 ? 159.197 211.806 195.464 1.00 47.09 127 LYS B O 1
ATOM 14874 N N . GLY B 1 128 ? 158.160 210.634 193.837 1.00 42.36 128 GLY B N 1
ATOM 14875 C CA . GLY B 1 128 ? 156.941 211.412 193.887 1.00 44.20 128 GLY B CA 1
ATOM 14876 C C . GLY B 1 128 ? 156.986 212.731 193.148 1.00 49.49 128 GLY B C 1
ATOM 14877 O O . GLY B 1 128 ? 155.986 213.462 193.163 1.00 52.26 128 GLY B O 1
ATOM 14881 N N . THR B 1 129 ? 158.101 213.063 192.505 1.00 47.58 129 THR B N 1
ATOM 14882 C CA . THR B 1 129 ? 158.209 214.319 191.782 1.00 41.10 129 THR B CA 1
ATOM 14883 C C . THR B 1 129 ? 157.507 214.225 190.430 1.00 42.50 129 THR B C 1
ATOM 14884 O O . THR B 1 129 ? 157.277 213.139 189.890 1.00 43.56 129 THR B O 1
ATOM 14895 N N . ARG B 1 130 ? 157.164 215.392 189.884 1.00 45.97 130 ARG B N 1
ATOM 14896 C CA . ARG B 1 130 ? 156.516 215.481 188.575 1.00 42.23 130 ARG B CA 1
ATOM 14897 C C . ARG B 1 130 ? 157.590 215.453 187.486 1.00 40.16 130 ARG B C 1
ATOM 14898 O O . ARG B 1 130 ? 157.885 216.446 186.817 1.00 44.74 130 ARG B O 1
ATOM 14919 N N . THR B 1 131 ? 158.182 214.274 187.320 1.00 36.90 131 THR B N 1
ATOM 14920 C CA . THR B 1 131 ? 159.248 214.049 186.354 1.00 35.51 131 THR B CA 1
ATOM 14921 C C . THR B 1 131 ? 158.732 213.193 185.206 1.00 38.86 131 THR B C 1
ATOM 14922 O O . THR B 1 131 ? 158.015 212.211 185.423 1.00 43.27 131 THR B O 1
ATOM 14933 N N . GLY B 1 132 ? 159.100 213.572 183.986 1.00 37.02 132 GLY B N 1
ATOM 14934 C CA . GLY B 1 132 ? 158.710 212.849 182.790 1.00 33.25 132 GLY B CA 1
ATOM 14935 C C . GLY B 1 132 ? 159.899 212.130 182.182 1.00 35.42 132 GLY B C 1
ATOM 14936 O O . GLY B 1 132 ? 161.028 212.624 182.224 1.00 40.26 132 GLY B O 1
ATOM 14940 N N . VAL B 1 133 ? 159.638 210.956 181.615 1.00 36.06 133 VAL B N 1
ATOM 14941 C CA . VAL B 1 133 ? 160.655 210.141 180.961 1.00 30.26 133 VAL B CA 1
ATOM 14942 C C . VAL B 1 133 ? 160.383 210.165 179.464 1.00 35.97 133 VAL B C 1
ATOM 14943 O O . VAL B 1 133 ? 159.238 209.991 179.032 1.00 41.56 133 VAL B O 1
ATOM 14956 N N . TYR B 1 134 ? 161.431 210.385 178.678 1.00 34.82 134 TYR B N 1
ATOM 14957 C CA . TYR B 1 134 ? 161.334 210.598 177.237 1.00 35.93 134 TYR B CA 1
ATOM 14958 C C . TYR B 1 134 ? 162.334 209.715 176.506 1.00 37.36 134 TYR B C 1
ATOM 14959 O O . TYR B 1 134 ? 163.156 210.181 175.716 1.00 39.96 134 TYR B O 1
ATOM 14977 N N . ILE B 1 135 ? 162.295 208.413 176.793 1.00 37.86 135 ILE B N 1
ATOM 14978 C CA . ILE B 1 135 ? 163.330 207.523 176.280 1.00 34.71 135 ILE B CA 1
ATOM 14979 C C . ILE B 1 135 ? 163.268 207.474 174.761 1.00 38.49 135 ILE B C 1
ATOM 14980 O O . ILE B 1 135 ? 162.193 207.575 174.157 1.00 42.53 135 ILE B O 1
ATOM 14996 N N . GLY B 1 136 ? 164.436 207.348 174.135 1.00 38.58 136 GLY B N 1
ATOM 14997 C CA . GLY B 1 136 ? 164.522 207.163 172.699 1.00 31.56 136 GLY B CA 1
ATOM 14998 C C . GLY B 1 136 ? 165.168 205.841 172.340 1.00 38.91 136 GLY B C 1
ATOM 14999 O O . GLY B 1 136 ? 166.368 205.653 172.561 1.00 41.12 136 GLY B O 1
ATOM 15003 N N . VAL B 1 137 ? 164.388 204.918 171.785 1.00 41.55 137 VAL B N 1
ATOM 15004 C CA . VAL B 1 137 ? 164.871 203.585 171.444 1.00 38.72 137 VAL B CA 1
ATOM 15005 C C . VAL B 1 137 ? 164.174 203.121 170.173 1.00 47.36 137 VAL B C 1
ATOM 15006 O O . VAL B 1 137 ? 162.977 203.366 169.984 1.00 45.58 137 VAL B O 1
ATOM 15019 N N . SER B 1 138 ? 164.927 202.451 169.301 1.00 51.70 138 SER B N 1
ATOM 15020 C CA . SER B 1 138 ? 164.385 201.956 168.041 1.00 45.43 138 SER B CA 1
ATOM 15021 C C . SER B 1 138 ? 164.682 200.472 167.853 1.00 44.73 138 SER B C 1
ATOM 15022 O O . SER B 1 138 ? 163.865 199.739 167.286 1.00 48.86 138 SER B O 1
ATOM 15030 N N . ASN B 1 139 ? 165.845 200.023 168.318 1.00 50.66 139 ASN B N 1
ATOM 15031 C CA . ASN B 1 139 ? 166.241 198.634 168.121 1.00 49.92 139 ASN B CA 1
ATOM 15032 C C . ASN B 1 139 ? 165.248 197.694 168.790 1.00 48.11 139 ASN B C 1
ATOM 15033 O O . ASN B 1 139 ? 164.886 197.878 169.956 1.00 49.89 139 ASN B O 1
ATOM 15044 N N . ASN B 1 140 ? 164.813 196.672 168.046 1.00 46.04 140 ASN B N 1
ATOM 15045 C CA . ASN B 1 140 ? 163.886 195.675 168.567 1.00 48.79 140 ASN B CA 1
ATOM 15046 C C . ASN B 1 140 ? 164.272 194.272 168.116 1.00 47.79 140 ASN B C 1
ATOM 15047 O O . ASN B 1 140 ? 163.403 193.411 167.944 1.00 47.63 140 ASN B O 1
ATOM 15058 N N . GLU B 1 141 ? 165.570 194.024 167.919 1.00 49.49 141 GLU B N 1
ATOM 15059 C CA . GLU B 1 141 ? 166.022 192.710 167.478 1.00 45.31 141 GLU B CA 1
ATOM 15060 C C . GLU B 1 141 ? 165.935 191.665 168.581 1.00 48.75 141 GLU B C 1
ATOM 15061 O O . GLU B 1 141 ? 165.959 190.466 168.284 1.00 55.16 141 GLU B O 1
ATOM 15073 N N . VAL B 1 142 ? 165.837 192.089 169.844 1.00 50.76 142 VAL B N 1
ATOM 15074 C CA . VAL B 1 142 ? 165.744 191.132 170.942 1.00 46.70 142 VAL B CA 1
ATOM 15075 C C . VAL B 1 142 ? 164.477 190.300 170.822 1.00 49.60 142 VAL B C 1
ATOM 15076 O O . VAL B 1 142 ? 164.463 189.118 171.190 1.00 52.74 142 VAL B O 1
ATOM 15089 N N . ASP B 1 143 ? 163.392 190.898 170.328 1.00 52.96 143 ASP B N 1
ATOM 15090 C CA . ASP B 1 143 ? 162.156 190.146 170.143 1.00 53.01 143 ASP B CA 1
ATOM 15091 C C . ASP B 1 143 ? 162.384 188.938 169.243 1.00 53.18 143 ASP B C 1
ATOM 15092 O O . ASP B 1 143 ? 161.993 187.815 169.579 1.00 59.74 143 ASP B O 1
ATOM 15101 N N . THR B 1 144 ? 163.032 189.147 168.095 1.00 53.18 144 THR B N 1
ATOM 15102 C CA . THR B 1 144 ? 163.281 188.034 167.185 1.00 51.66 144 THR B CA 1
ATOM 15103 C C . THR B 1 144 ? 164.161 186.977 167.841 1.00 50.95 144 THR B C 1
ATOM 15104 O O . THR B 1 144 ? 163.922 185.774 167.684 1.00 53.08 144 THR B O 1
ATOM 15115 N N . ALA B 1 145 ? 165.185 187.406 168.582 1.00 49.30 145 ALA B N 1
ATOM 15116 C CA . ALA B 1 145 ? 166.080 186.451 169.226 1.00 48.38 145 ALA B CA 1
ATOM 15117 C C . ALA B 1 145 ? 165.339 185.594 170.244 1.00 49.28 145 ALA B C 1
ATOM 15118 O O . ALA B 1 145 ? 165.529 184.373 170.294 1.00 55.14 145 ALA B O 1
ATOM 15125 N N . TYR B 1 146 ? 164.489 186.214 171.064 1.00 50.65 146 TYR B N 1
ATOM 15126 C CA . TYR B 1 146 ? 163.827 185.494 172.146 1.00 50.22 146 TYR B CA 1
ATOM 15127 C C . TYR B 1 146 ? 162.613 184.698 171.680 1.00 53.94 146 TYR B C 1
ATOM 15128 O O . TYR B 1 146 ? 162.228 183.736 172.354 1.00 57.18 146 TYR B O 1
ATOM 15146 N N . MET B 1 147 ? 162.002 185.072 170.555 1.00 57.88 147 MET B N 1
ATOM 15147 C CA . MET B 1 147 ? 160.824 184.378 170.047 1.00 57.33 147 MET B CA 1
ATOM 15148 C C . MET B 1 147 ? 161.157 183.257 169.069 1.00 60.25 147 MET B C 1
ATOM 15149 O O . MET B 1 147 ? 160.243 182.547 168.635 1.00 63.19 147 MET B O 1
ATOM 15163 N N . LYS B 1 148 ? 162.431 183.076 168.710 1.00 63.87 148 LYS B N 1
ATOM 15164 C CA . LYS B 1 148 ? 162.789 181.991 167.800 1.00 62.13 148 LYS B CA 1
ATOM 15165 C C . LYS B 1 148 ? 162.479 180.633 168.418 1.00 63.47 148 LYS B C 1
ATOM 15166 O O . LYS B 1 148 ? 161.922 179.752 167.753 1.00 72.07 148 LYS B O 1
ATOM 15185 N N . ASN B 1 149 ? 162.832 180.448 169.690 1.00 64.48 149 ASN B N 1
ATOM 15186 C CA . ASN B 1 149 ? 162.582 179.196 170.392 1.00 70.79 149 ASN B CA 1
ATOM 15187 C C . ASN B 1 149 ? 161.689 179.458 171.597 1.00 71.29 149 ASN B C 1
ATOM 15188 O O . ASN B 1 149 ? 161.953 178.964 172.699 1.00 72.23 149 ASN B O 1
ATOM 15199 N N . TRP B 1 150 ? 160.630 180.236 171.390 1.00 74.06 150 TRP B N 1
ATOM 15200 C CA . TRP B 1 150 ? 159.785 180.666 172.495 1.00 76.07 150 TRP B CA 1
ATOM 15201 C C . TRP B 1 150 ? 159.197 179.470 173.235 1.00 76.34 150 TRP B C 1
ATOM 15202 O O . TRP B 1 150 ? 158.747 178.496 172.626 1.00 77.22 150 TRP B O 1
ATOM 15223 N N . THR B 1 151 ? 159.209 179.556 174.563 1.00 80.56 151 THR B N 1
ATOM 15224 C CA . THR B 1 151 ? 158.583 178.570 175.429 1.00 84.17 151 THR B CA 1
ATOM 15225 C C . THR B 1 151 ? 157.876 179.309 176.554 1.00 79.96 151 THR B C 1
ATOM 15226 O O . THR B 1 151 ? 158.010 180.526 176.706 1.00 75.28 151 THR B O 1
ATOM 15237 N N . ASP B 1 152 ? 157.111 178.563 177.346 1.00 82.82 152 ASP B N 1
ATOM 15238 C CA . ASP B 1 152 ? 156.442 179.167 178.489 1.00 82.99 152 ASP B CA 1
ATOM 15239 C C . ASP B 1 152 ? 157.472 179.814 179.415 1.00 84.29 152 ASP B C 1
ATOM 15240 O O . ASP B 1 152 ? 158.673 179.543 179.329 1.00 86.53 152 ASP B O 1
ATOM 15249 N N . ASP B 1 153 ? 156.976 180.681 180.301 1.00 81.79 153 ASP B N 1
ATOM 15250 C CA . ASP B 1 153 ? 157.703 181.510 181.255 1.00 84.08 153 ASP B CA 1
ATOM 15251 C C . ASP B 1 153 ? 158.304 182.743 180.576 1.00 77.69 153 ASP B C 1
ATOM 15252 O O . ASP B 1 153 ? 158.915 183.568 181.265 1.00 75.12 153 ASP B O 1
ATOM 15261 N N . ASP B 1 154 ? 158.146 182.906 179.261 1.00 72.67 154 ASP B N 1
ATOM 15262 C CA . ASP B 1 154 ? 158.678 184.055 178.537 1.00 67.64 154 ASP B CA 1
ATOM 15263 C C . ASP B 1 154 ? 157.644 185.156 178.339 1.00 66.80 154 ASP B C 1
ATOM 15264 O O . ASP B 1 154 ? 157.932 186.147 177.662 1.00 67.61 154 ASP B O 1
ATOM 15273 N N . ALA B 1 155 ? 156.447 185.006 178.913 1.00 64.82 155 ALA B N 1
ATOM 15274 C CA . ALA B 1 155 ? 155.425 186.037 178.765 1.00 60.51 155 ALA B CA 1
ATOM 15275 C C . ALA B 1 155 ? 155.894 187.370 179.334 1.00 61.35 155 ALA B C 1
ATOM 15276 O O . ALA B 1 155 ? 155.533 188.433 178.810 1.00 63.44 155 ALA B O 1
ATOM 15283 N N . TYR B 1 156 ? 156.731 187.337 180.375 1.00 61.10 156 TYR B N 1
ATOM 15284 C CA . TYR B 1 156 ? 157.225 188.564 180.987 1.00 57.15 156 TYR B CA 1
ATOM 15285 C C . TYR B 1 156 ? 157.897 189.489 179.981 1.00 54.63 156 TYR B C 1
ATOM 15286 O O . TYR B 1 156 ? 158.156 190.653 180.310 1.00 59.30 156 TYR B O 1
ATOM 15304 N N . MET B 1 157 ? 158.151 189.014 178.759 1.00 50.88 157 MET B N 1
ATOM 15305 C CA . MET B 1 157 ? 158.697 189.870 177.717 1.00 48.18 157 MET B CA 1
ATOM 15306 C C . MET B 1 157 ? 157.821 191.088 177.459 1.00 51.65 157 MET B C 1
ATOM 15307 O O . MET B 1 157 ? 158.331 192.109 176.985 1.00 54.45 157 MET B O 1
ATOM 15321 N N . VAL B 1 158 ? 156.520 191.013 177.756 1.00 50.72 158 VAL B N 1
ATOM 15322 C CA . VAL B 1 158 ? 155.676 192.195 177.589 1.00 49.73 158 VAL B CA 1
ATOM 15323 C C . VAL B 1 158 ? 156.190 193.338 178.454 1.00 52.16 158 VAL B C 1
ATOM 15324 O O . VAL B 1 158 ? 156.245 194.493 178.014 1.00 58.78 158 VAL B O 1
ATOM 15337 N N . GLN B 1 159 ? 156.574 193.040 179.694 1.00 46.67 159 GLN B N 1
ATOM 15338 C CA . GLN B 1 159 ? 157.031 194.059 180.628 1.00 45.52 159 GLN B CA 1
ATOM 15339 C C . GLN B 1 159 ? 158.547 194.204 180.656 1.00 44.35 159 GLN B C 1
ATOM 15340 O O . GLN B 1 159 ? 159.060 195.010 181.438 1.00 50.49 159 GLN B O 1
ATOM 15354 N N . GLY B 1 160 ? 159.271 193.453 179.829 1.00 42.31 160 GLY B N 1
ATOM 15355 C CA . GLY B 1 160 ? 160.720 193.509 179.832 1.00 44.64 160 GLY B CA 1
ATOM 15356 C C . GLY B 1 160 ? 161.330 193.842 178.485 1.00 45.44 160 GLY B C 1
ATOM 15357 O O . GLY B 1 160 ? 162.454 194.350 178.422 1.00 54.55 160 GLY B O 1
ATOM 15361 N N . CYS B 1 161 ? 160.605 193.566 177.401 1.00 47.17 161 CYS B N 1
ATOM 15362 C CA . CYS B 1 161 ? 161.124 193.751 176.052 1.00 47.02 161 CYS B CA 1
ATOM 15363 C C . CYS B 1 161 ? 160.396 194.819 175.253 1.00 45.73 161 CYS B C 1
ATOM 15364 O O . CYS B 1 161 ? 160.997 195.411 174.354 1.00 50.39 161 CYS B O 1
ATOM 15372 N N . HIS B 1 162 ? 159.125 195.079 175.551 1.00 43.76 162 HIS B N 1
ATOM 15373 C CA . HIS B 1 162 ? 158.379 196.087 174.811 1.00 41.89 162 HIS B CA 1
ATOM 15374 C C . HIS B 1 162 ? 159.028 197.456 174.975 1.00 43.13 162 HIS B C 1
ATOM 15375 O O . HIS B 1 162 ? 159.448 197.837 176.072 1.00 45.17 162 HIS B O 1
ATOM 15389 N N . HIS B 1 163 ? 159.109 198.201 173.869 1.00 42.78 163 HIS B N 1
ATOM 15390 C CA . HIS B 1 163 ? 159.770 199.502 173.900 1.00 37.92 163 HIS B CA 1
ATOM 15391 C C . HIS B 1 163 ? 159.054 200.466 174.837 1.00 36.63 163 HIS B C 1
ATOM 15392 O O . HIS B 1 163 ? 159.698 201.259 175.534 1.00 43.32 163 HIS B O 1
ATOM 15406 N N . SER B 1 164 ? 157.720 200.414 174.869 1.00 35.51 164 SER B N 1
ATOM 15407 C CA . SER B 1 164 ? 156.966 201.312 175.735 1.00 36.62 164 SER B CA 1
ATOM 15408 C C . SER B 1 164 ? 157.335 201.139 177.201 1.00 43.17 164 SER B C 1
ATOM 15409 O O . SER B 1 164 ? 157.104 202.053 178.000 1.00 46.48 164 SER B O 1
ATOM 15417 N N . MET B 1 165 ? 157.899 199.990 177.573 1.00 43.13 165 MET B N 1
ATOM 15418 C CA . MET B 1 165 ? 158.302 199.743 178.950 1.00 36.19 165 MET B CA 1
ATOM 15419 C C . MET B 1 165 ? 159.639 200.381 179.302 1.00 37.90 165 MET B C 1
ATOM 15420 O O . MET B 1 165 ? 159.962 200.478 180.491 1.00 41.29 165 MET B O 1
ATOM 15434 N N . TYR B 1 166 ? 160.420 200.815 178.313 1.00 39.55 166 TYR B N 1
ATOM 15435 C CA . TYR B 1 166 ? 161.694 201.462 178.618 1.00 37.11 166 TYR B CA 1
ATOM 15436 C C . TYR B 1 166 ? 161.508 202.695 179.488 1.00 38.17 166 TYR B C 1
ATOM 15437 O O . TYR B 1 166 ? 162.184 202.801 180.527 1.00 39.40 166 TYR B O 1
ATOM 15455 N N . PRO B 1 167 ? 160.636 203.648 179.146 1.00 37.25 167 PRO B N 1
ATOM 15456 C CA . PRO B 1 167 ? 160.406 204.773 180.066 1.00 34.09 167 PRO B CA 1
ATOM 15457 C C . PRO B 1 167 ? 159.571 204.389 181.272 1.00 37.83 167 PRO B C 1
ATOM 15458 O O . PRO B 1 167 ? 159.887 204.797 182.397 1.00 43.13 167 PRO B O 1
ATOM 15469 N N . ASN B 1 168 ? 158.516 203.596 181.066 1.00 40.79 168 ASN B N 1
ATOM 15470 C CA . ASN B 1 168 ? 157.592 203.291 182.152 1.00 36.69 168 ASN B CA 1
ATOM 15471 C C . ASN B 1 168 ? 158.314 202.646 183.327 1.00 36.74 168 ASN B C 1
ATOM 15472 O O . ASN B 1 168 ? 158.087 203.020 184.484 1.00 43.74 168 ASN B O 1
ATOM 15483 N N . TRP B 1 169 ? 159.195 201.682 183.052 1.00 36.32 169 TRP B N 1
ATOM 15484 C CA . TRP B 1 169 ? 159.981 201.077 184.122 1.00 36.88 169 TRP B CA 1
ATOM 15485 C C . TRP B 1 169 ? 160.722 202.147 184.912 1.00 35.92 169 TRP B C 1
ATOM 15486 O O . TRP B 1 169 ? 160.687 202.165 186.148 1.00 37.61 169 TRP B O 1
ATOM 15507 N N . ILE B 1 170 ? 161.384 203.067 184.206 1.00 35.91 170 ILE B N 1
ATOM 15508 C CA . ILE B 1 170 ? 162.072 204.163 184.882 1.00 33.62 170 ILE B CA 1
ATOM 15509 C C . ILE B 1 170 ? 161.088 204.955 185.730 1.00 34.20 170 ILE B C 1
ATOM 15510 O O . ILE B 1 170 ? 161.396 205.352 186.860 1.00 38.56 170 ILE B O 1
ATOM 15526 N N . SER B 1 171 ? 159.887 205.197 185.201 1.00 35.17 171 SER B N 1
ATOM 15527 C CA . SER B 1 171 ? 158.866 205.877 185.988 1.00 31.54 171 SER B CA 1
ATOM 15528 C C . SER B 1 171 ? 158.376 205.007 187.138 1.00 35.79 171 SER B C 1
ATOM 15529 O O . SER B 1 171 ? 158.041 205.529 188.208 1.00 37.44 171 SER B O 1
ATOM 15537 N N . PHE B 1 172 ? 158.327 203.688 186.942 1.00 37.19 172 PHE B N 1
ATOM 15538 C CA . PHE B 1 172 ? 157.797 202.808 187.978 1.00 35.83 172 PHE B CA 1
ATOM 15539 C C . PHE B 1 172 ? 158.766 202.686 189.148 1.00 38.46 172 PHE B C 1
ATOM 15540 O O . PHE B 1 172 ? 158.360 202.763 190.314 1.00 40.96 172 PHE B O 1
ATOM 15557 N N . PHE B 1 173 ? 160.054 202.496 188.858 1.00 37.39 173 PHE B N 1
ATOM 15558 C CA . PHE B 1 173 ? 161.029 202.296 189.926 1.00 34.37 173 PHE B CA 1
ATOM 15559 C C . PHE B 1 173 ? 161.232 203.572 190.735 1.00 38.10 173 PHE B C 1
ATOM 15560 O O . PHE B 1 173 ? 161.223 203.543 191.971 1.00 43.57 173 PHE B O 1
ATOM 15577 N N . PHE B 1 174 ? 161.417 204.702 190.055 1.00 35.20 174 PHE B N 1
ATOM 15578 C CA . PHE B 1 174 ? 161.678 205.968 190.727 1.00 33.94 174 PHE B CA 1
ATOM 15579 C C . PHE B 1 174 ? 160.406 206.684 191.163 1.00 38.71 174 PHE B C 1
ATOM 15580 O O . PHE B 1 174 ? 160.498 207.753 191.776 1.00 42.15 174 PHE B O 1
ATOM 15597 N N . ASP B 1 175 ? 159.231 206.129 190.864 1.00 40.02 175 ASP B N 1
ATOM 15598 C CA . ASP B 1 175 ? 157.955 206.682 191.310 1.00 38.17 175 ASP B CA 1
ATOM 15599 C C . ASP B 1 175 ? 157.654 208.031 190.662 1.00 41.88 175 ASP B C 1
ATOM 15600 O O . ASP B 1 175 ? 157.033 208.898 191.281 1.00 45.40 175 ASP B O 1
ATOM 15609 N N . PHE B 1 176 ? 158.089 208.224 189.421 1.00 41.12 176 PHE B N 1
ATOM 15610 C CA . PHE B 1 176 ? 157.768 209.448 188.703 1.00 38.52 176 PHE B CA 1
ATOM 15611 C C . PHE B 1 176 ? 156.297 209.459 188.300 1.00 42.03 176 PHE B C 1
ATOM 15612 O O . PHE B 1 176 ? 155.698 208.418 188.017 1.00 45.04 176 PHE B O 1
ATOM 15629 N N . SER B 1 177 ? 155.716 210.656 188.278 1.00 40.34 177 SER B N 1
ATOM 15630 C CA . SER B 1 177 ? 154.308 210.859 187.950 1.00 40.45 177 SER B CA 1
ATOM 15631 C C . SER B 1 177 ? 154.171 211.864 186.814 1.00 42.47 177 SER B C 1
ATOM 15632 O O . SER B 1 177 ? 153.357 212.789 186.857 1.00 46.84 177 SER B O 1
ATOM 15640 N N . GLY B 1 178 ? 154.981 211.686 185.772 1.00 40.52 178 GLY B N 1
ATOM 15641 C CA . GLY B 1 178 ? 154.940 212.545 184.613 1.00 38.22 178 GLY B CA 1
ATOM 15642 C C . GLY B 1 178 ? 154.836 211.748 183.329 1.00 42.28 178 GLY B C 1
ATOM 15643 O O . GLY B 1 178 ? 154.965 210.520 183.323 1.00 44.05 178 GLY B O 1
ATOM 15647 N N . PRO B 1 179 ? 154.596 212.435 182.208 1.00 38.88 179 PRO B N 1
ATOM 15648 C CA . PRO B 1 179 ? 154.463 211.729 180.925 1.00 35.97 179 PRO B CA 1
ATOM 15649 C C . PRO B 1 179 ? 155.659 210.845 180.611 1.00 40.34 179 PRO B C 1
ATOM 15650 O O . PRO B 1 179 ? 156.779 211.336 180.443 1.00 44.85 179 PRO B O 1
ATOM 15661 N N . SER B 1 180 ? 155.427 209.537 180.529 1.00 40.66 180 SER B N 1
ATOM 15662 C CA . SER B 1 180 ? 156.457 208.571 180.169 1.00 38.16 180 SER B CA 1
ATOM 15663 C C . SER B 1 180 ? 156.214 208.120 178.735 1.00 42.79 180 SER B C 1
ATOM 15664 O O . SER B 1 180 ? 155.137 207.605 178.418 1.00 39.00 180 SER B O 1
ATOM 15672 N N . THR B 1 181 ? 157.212 208.308 177.875 1.00 46.22 181 THR B N 1
ATOM 15673 C CA . THR B 1 181 ? 157.040 208.045 176.455 1.00 39.04 181 THR B CA 1
ATOM 15674 C C . THR B 1 181 ? 158.333 207.504 175.862 1.00 41.27 181 THR B C 1
ATOM 15675 O O . THR B 1 181 ? 159.433 207.767 176.363 1.00 36.52 181 THR B O 1
ATOM 15686 N N . ALA B 1 182 ? 158.173 206.722 174.796 1.00 41.39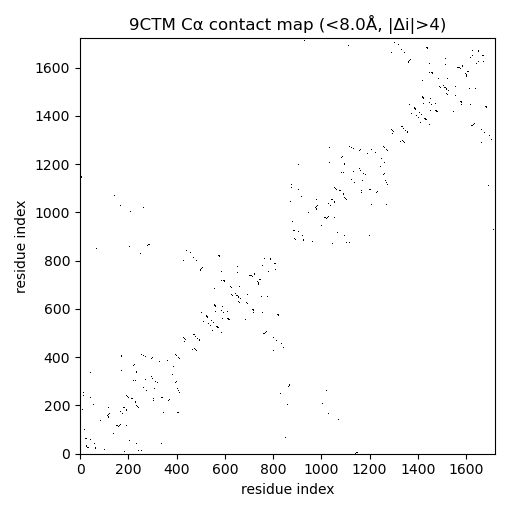 182 ALA B N 1
ATOM 15687 C CA . ALA B 1 182 ? 159.276 206.193 174.009 1.00 37.85 182 ALA B CA 1
ATOM 15688 C C . ALA B 1 182 ? 159.142 206.710 172.585 1.00 40.07 182 ALA B C 1
ATOM 15689 O O . ALA B 1 182 ? 158.096 206.531 171.951 1.00 49.60 182 ALA B O 1
ATOM 15696 N N . TYR B 1 183 ? 160.196 207.347 172.090 1.00 37.47 183 TYR B N 1
ATOM 15697 C CA . TYR B 1 183 ? 160.206 207.955 170.770 1.00 37.13 183 TYR B CA 1
ATOM 15698 C C . TYR B 1 183 ? 161.074 207.136 169.825 1.00 40.59 183 TYR B C 1
ATOM 15699 O O . TYR B 1 183 ? 162.104 206.583 170.221 1.00 50.75 183 TYR B O 1
ATOM 15717 N N . ASN B 1 184 ? 160.644 207.063 168.566 1.00 37.30 184 ASN B N 1
ATOM 15718 C CA . ASN B 1 184 ? 161.401 206.376 167.520 1.00 38.00 184 ASN B CA 1
ATOM 15719 C C . ASN B 1 184 ? 161.449 207.303 166.310 1.00 42.53 184 ASN B C 1
ATOM 15720 O O . ASN B 1 184 ? 160.530 207.308 165.485 1.00 43.03 184 ASN B O 1
ATOM 15731 N N . THR B 1 185 ? 162.522 208.085 166.213 1.00 45.56 185 THR B N 1
ATOM 15732 C CA . THR B 1 185 ? 162.721 209.033 165.125 1.00 39.31 185 THR B CA 1
ATOM 15733 C C . THR B 1 185 ? 164.006 208.727 164.363 1.00 44.68 185 THR B C 1
ATOM 15734 O O . THR B 1 185 ? 164.631 209.626 163.798 1.00 45.09 185 THR B O 1
ATOM 15745 N N . ALA B 1 186 ? 164.403 207.457 164.332 1.00 49.40 186 ALA B N 1
ATOM 15746 C CA . ALA B 1 186 ? 165.693 207.072 163.774 1.00 47.28 186 ALA B CA 1
ATOM 15747 C C . ALA B 1 186 ? 166.775 207.870 164.491 1.00 45.65 186 ALA B C 1
ATOM 15748 O O . ALA B 1 186 ? 166.721 208.032 165.709 1.00 50.87 186 ALA B O 1
ATOM 15771 N N . SER B 1 188 ? 168.347 211.384 165.545 1.00 45.52 188 SER B N 1
ATOM 15772 C CA . SER B 1 188 ? 167.636 212.593 165.978 1.00 42.83 188 SER B CA 1
ATOM 15773 C C . SER B 1 188 ? 166.591 212.280 167.046 1.00 43.18 188 SER B C 1
ATOM 15774 O O . SER B 1 188 ? 165.898 213.179 167.521 1.00 48.08 188 SER B O 1
ATOM 15782 N N . THR B 1 189 ? 166.476 211.005 167.424 1.00 39.76 189 THR B N 1
ATOM 15783 C CA . THR B 1 189 ? 165.507 210.634 168.451 1.00 35.71 189 THR B CA 1
ATOM 15784 C C . THR B 1 189 ? 165.838 211.295 169.782 1.00 44.09 189 THR B C 1
ATOM 15785 O O . THR B 1 189 ? 164.940 211.759 170.492 1.00 47.29 189 THR B O 1
ATOM 15796 N N . SER B 1 190 ? 167.122 211.345 170.141 1.00 47.85 190 SER B N 1
ATOM 15797 C CA . SER B 1 190 ? 167.506 211.957 171.409 1.00 42.50 190 SER B CA 1
ATOM 15798 C C . SER B 1 190 ? 167.142 213.437 171.439 1.00 41.75 190 SER B C 1
ATOM 15799 O O . SER B 1 190 ? 166.608 213.934 172.438 1.00 44.92 190 SER B O 1
ATOM 15807 N N . LEU B 1 191 ? 167.416 214.159 170.350 1.00 39.57 191 LEU B N 1
ATOM 15808 C CA . LEU B 1 191 ? 167.064 215.574 170.307 1.00 40.58 191 LEU B CA 1
ATOM 15809 C C . LEU B 1 191 ? 165.555 215.774 170.248 1.00 41.25 191 LEU B C 1
ATOM 15810 O O . LEU B 1 191 ? 165.042 216.757 170.793 1.00 43.41 191 LEU B O 1
ATOM 15826 N N . VAL B 1 192 ? 164.827 214.861 169.602 1.00 39.43 192 VAL B N 1
ATOM 15827 C CA . VAL B 1 192 ? 163.368 214.941 169.612 1.00 37.35 192 VAL B CA 1
ATOM 15828 C C . VAL B 1 192 ? 162.842 214.778 171.032 1.00 42.80 192 VAL B C 1
ATOM 15829 O O . VAL B 1 192 ? 161.922 215.488 171.459 1.00 44.42 192 VAL B O 1
ATOM 15842 N N . CYS B 1 193 ? 163.410 213.834 171.783 1.00 45.62 193 CYS B N 1
ATOM 15843 C CA . CYS B 1 193 ? 163.016 213.651 173.175 1.00 39.02 193 CYS B CA 1
ATOM 15844 C C . CYS B 1 193 ? 163.369 214.875 174.009 1.00 40.34 193 CYS B C 1
ATOM 15845 O O . CYS B 1 193 ? 162.610 215.268 174.902 1.00 42.32 193 CYS B O 1
ATOM 15853 N N . LEU B 1 194 ? 164.526 215.483 173.742 1.00 40.93 194 LEU B N 1
ATOM 15854 C CA . LEU B 1 194 ? 164.886 216.720 174.429 1.00 36.27 194 LEU B CA 1
ATOM 15855 C C . LEU B 1 194 ? 163.876 217.822 174.135 1.00 39.43 194 LEU B C 1
ATOM 15856 O O . LEU B 1 194 ? 163.481 218.574 175.034 1.00 45.49 194 LEU B O 1
ATOM 15872 N N . ASP B 1 195 ? 163.450 217.935 172.875 1.00 40.04 195 ASP B N 1
ATOM 15873 C CA . ASP B 1 195 ? 162.443 218.927 172.515 1.00 42.32 195 ASP B CA 1
ATOM 15874 C C . ASP B 1 195 ? 161.127 218.657 173.231 1.00 42.57 195 ASP B C 1
ATOM 15875 O O . ASP B 1 195 ? 160.471 219.587 173.711 1.00 45.21 195 ASP B O 1
ATOM 15884 N N . ALA B 1 196 ? 160.718 217.389 173.303 1.00 42.52 196 ALA B N 1
ATOM 15885 C CA . ALA B 1 196 ? 159.488 217.051 174.015 1.00 37.90 196 ALA B CA 1
ATOM 15886 C C . ALA B 1 196 ? 159.600 217.396 175.495 1.00 38.24 196 ALA B C 1
ATOM 15887 O O . ALA B 1 196 ? 158.647 217.906 176.099 1.00 43.24 196 ALA B O 1
ATOM 15894 N N . ALA B 1 197 ? 160.757 217.118 176.098 1.00 40.32 197 ALA B N 1
ATOM 15895 C CA . ALA B 1 197 ? 160.964 217.461 177.500 1.00 37.73 197 ALA B CA 1
ATOM 15896 C C . ALA B 1 197 ? 160.894 218.967 177.709 1.00 37.81 197 ALA B C 1
ATOM 15897 O O . ALA B 1 197 ? 160.321 219.437 178.697 1.00 41.92 197 ALA B O 1
ATOM 15904 N N . GLU B 1 198 ? 161.480 219.740 176.793 1.00 41.67 198 GLU B N 1
ATOM 15905 C CA . GLU B 1 198 ? 161.385 221.194 176.890 1.00 40.50 198 GLU B CA 1
ATOM 15906 C C . GLU B 1 198 ? 159.939 221.658 176.756 1.00 42.69 198 GLU B C 1
ATOM 15907 O O . GLU B 1 198 ? 159.497 222.556 177.482 1.00 48.01 198 GLU B O 1
ATOM 15919 N N . ARG B 1 199 ? 159.189 221.058 175.829 1.00 41.21 199 ARG B N 1
ATOM 15920 C CA . ARG B 1 199 ? 157.788 221.430 175.655 1.00 40.09 199 ARG B CA 1
ATOM 15921 C C . ARG B 1 199 ? 156.990 221.166 176.924 1.00 41.78 199 ARG B C 1
ATOM 15922 O O . ARG B 1 199 ? 156.190 222.007 177.351 1.00 43.89 199 ARG B O 1
ATOM 15943 N N . HIS B 1 200 ? 157.195 220.002 177.542 1.00 41.49 200 HIS B N 1
ATOM 15944 C CA . HIS B 1 200 ? 156.447 219.671 178.750 1.00 38.98 200 HIS B CA 1
ATOM 15945 C C . HIS B 1 200 ? 156.919 220.490 179.946 1.00 40.41 200 HIS B C 1
ATOM 15946 O O . HIS B 1 200 ? 156.130 220.766 180.856 1.00 45.12 200 HIS B O 1
ATOM 15960 N N . LEU B 1 201 ? 158.192 220.889 179.962 1.00 41.74 201 LEU B N 1
ATOM 15961 C CA . LEU B 1 201 ? 158.709 221.678 181.075 1.00 41.87 201 LEU B CA 1
ATOM 15962 C C . LEU B 1 201 ? 158.169 223.102 181.044 1.00 42.67 201 LEU B C 1
ATOM 15963 O O . LEU B 1 201 ? 157.816 223.661 182.088 1.00 48.62 201 LEU B O 1
ATOM 15979 N N . ARG B 1 202 ? 158.097 223.704 179.856 1.00 42.35 202 ARG B N 1
ATOM 15980 C CA . ARG B 1 202 ? 157.683 225.096 179.741 1.00 45.85 202 ARG B CA 1
ATOM 15981 C C . ARG B 1 202 ? 156.181 225.283 179.902 1.00 49.05 202 ARG B C 1
ATOM 15982 O O . ARG B 1 202 ? 155.737 226.408 180.155 1.00 55.28 202 ARG B O 1
ATOM 16003 N N . MET B 1 203 ? 155.389 224.219 179.765 1.00 48.52 203 MET B N 1
ATOM 16004 C CA . MET B 1 203 ? 153.944 224.323 179.911 1.00 47.39 203 MET B CA 1
ATOM 16005 C C . MET B 1 203 ? 153.469 224.049 181.334 1.00 48.45 203 MET B C 1
ATOM 16006 O O . MET B 1 203 ? 152.306 224.329 181.645 1.00 56.27 203 MET B O 1
ATOM 16020 N N . GLY B 1 204 ? 154.331 223.513 182.198 1.00 46.25 204 GLY B N 1
ATOM 16021 C CA . GLY B 1 204 ? 154.025 223.359 183.606 1.00 52.08 204 GLY B CA 1
ATOM 16022 C C . GLY B 1 204 ? 153.601 221.974 184.044 1.00 50.18 204 GLY B C 1
ATOM 16023 O O . GLY B 1 204 ? 153.288 221.793 185.228 1.00 53.83 204 GLY B O 1
ATOM 16027 N N . VAL B 1 205 ? 153.576 220.992 183.142 1.00 45.68 205 VAL B N 1
ATOM 16028 C CA . VAL B 1 205 ? 153.162 219.648 183.539 1.00 47.29 205 VAL B CA 1
ATOM 16029 C C . VAL B 1 205 ? 154.215 219.003 184.432 1.00 49.82 205 VAL B C 1
ATOM 16030 O O . VAL B 1 205 ? 153.883 218.306 185.399 1.00 53.19 205 VAL B O 1
ATOM 16043 N N . ILE B 1 206 ? 155.496 219.219 184.129 1.00 43.86 206 ILE B N 1
ATOM 16044 C CA . ILE B 1 206 ? 156.588 218.551 184.822 1.00 39.00 206 ILE B CA 1
ATOM 16045 C C . ILE B 1 206 ? 157.612 219.580 185.278 1.00 42.13 206 ILE B C 1
ATOM 16046 O O . ILE B 1 206 ? 157.661 220.710 184.787 1.00 45.98 206 ILE B O 1
ATOM 16062 N N . ASP B 1 207 ? 158.439 219.164 186.240 1.00 43.65 207 ASP B N 1
ATOM 16063 C CA . ASP B 1 207 ? 159.551 219.968 186.722 1.00 43.43 207 ASP B CA 1
ATOM 16064 C C . ASP B 1 207 ? 160.913 219.401 186.352 1.00 43.53 207 ASP B C 1
ATOM 16065 O O . ASP B 1 207 ? 161.897 220.147 186.364 1.00 48.93 207 ASP B O 1
ATOM 16074 N N . ASN B 1 208 ? 160.996 218.110 186.028 1.00 43.35 208 ASN B N 1
ATOM 16075 C CA . ASN B 1 208 ? 162.248 217.472 185.650 1.00 40.46 208 ASN B CA 1
ATOM 16076 C C . ASN B 1 208 ? 161.999 216.568 184.450 1.00 37.25 208 ASN B C 1
ATOM 16077 O O . ASN B 1 208 ? 160.855 216.259 184.105 1.00 40.44 208 ASN B O 1
ATOM 16088 N N . ALA B 1 209 ? 163.087 216.142 183.810 1.00 32.89 209 ALA B N 1
ATOM 16089 C CA . ALA B 1 209 ? 163.001 215.248 182.665 1.00 33.46 209 ALA B CA 1
ATOM 16090 C C . ALA B 1 209 ? 164.172 214.277 182.697 1.00 33.57 209 ALA B C 1
ATOM 16091 O O . ALA B 1 209 ? 165.259 214.608 183.179 1.00 36.44 209 ALA B O 1
ATOM 16098 N N . ILE B 1 210 ? 163.939 213.076 182.167 1.00 32.58 210 ILE B N 1
ATOM 16099 C CA . ILE B 1 210 ? 164.924 211.999 182.194 1.00 31.28 210 ILE B CA 1
ATOM 16100 C C . ILE B 1 210 ? 165.300 211.639 180.760 1.00 31.31 210 ILE B C 1
ATOM 16101 O O . ILE B 1 210 ? 165.537 210.469 180.441 1.00 38.34 210 ILE B O 1
ATOM 16117 N N . VAL B 1 211 ? 165.333 212.644 179.884 1.00 30.92 211 VAL B N 1
ATOM 16118 C CA . VAL B 1 211 ? 165.655 212.450 178.472 1.00 30.83 211 VAL B CA 1
ATOM 16119 C C . VAL B 1 211 ? 166.861 211.531 178.333 1.00 33.93 211 VAL B C 1
ATOM 16120 O O . VAL B 1 211 ? 167.883 211.720 179.004 1.00 34.84 211 VAL B O 1
ATOM 16133 N N . GLY B 1 212 ? 166.750 210.533 177.464 1.00 36.91 212 GLY B N 1
ATOM 16134 C CA . GLY B 1 212 ? 167.823 209.587 177.264 1.00 35.19 212 GLY B CA 1
ATOM 16135 C C . GLY B 1 212 ? 167.589 208.747 176.028 1.00 37.77 212 GLY B C 1
ATOM 16136 O O . GLY B 1 212 ? 166.678 209.005 175.239 1.00 43.55 212 GLY B O 1
ATOM 16140 N N . GLY B 1 213 ? 168.431 207.734 175.871 1.00 36.65 213 GLY B N 1
ATOM 16141 C CA . GLY B 1 213 ? 168.320 206.841 174.733 1.00 34.89 213 GLY B CA 1
ATOM 16142 C C . GLY B 1 213 ? 169.392 205.775 174.797 1.00 34.81 213 GLY B C 1
ATOM 16143 O O . GLY B 1 213 ? 170.398 205.912 175.502 1.00 38.04 213 GLY B O 1
ATOM 16147 N N . SER B 1 214 ? 169.155 204.703 174.043 1.00 36.34 214 SER B N 1
ATOM 16148 C CA . SER B 1 214 ? 170.077 203.578 174.009 1.00 35.41 214 SER B CA 1
ATOM 16149 C C . SER B 1 214 ? 170.032 202.930 172.633 1.00 38.77 214 SER B C 1
ATOM 16150 O O . SER B 1 214 ? 169.052 203.059 171.895 1.00 47.32 214 SER B O 1
ATOM 16158 N N . ASN B 1 215 ? 171.114 202.228 172.296 1.00 35.90 215 ASN B N 1
ATOM 16159 C CA . ASN B 1 215 ? 171.205 201.536 171.012 1.00 36.27 215 ASN B CA 1
ATOM 16160 C C . ASN B 1 215 ? 172.278 200.461 171.120 1.00 36.42 215 ASN B C 1
ATOM 16161 O O . ASN B 1 215 ? 173.460 200.785 171.271 1.00 41.12 215 ASN B O 1
ATOM 16172 N N . PHE B 1 216 ? 171.871 199.195 171.040 1.00 36.42 216 PHE B N 1
ATOM 16173 C CA . PHE B 1 216 ? 172.786 198.064 171.034 1.00 37.41 216 PHE B CA 1
ATOM 16174 C C . PHE B 1 216 ? 172.618 197.282 169.737 1.00 39.33 216 PHE B C 1
ATOM 16175 O O . PHE B 1 216 ? 171.549 197.296 169.119 1.00 44.79 216 PHE B O 1
ATOM 16192 N N . ILE B 1 217 ? 173.686 196.599 169.331 1.00 40.61 217 ILE B N 1
ATOM 16193 C CA . ILE B 1 217 ? 173.724 195.836 168.088 1.00 42.34 217 ILE B CA 1
ATOM 16194 C C . ILE B 1 217 ? 173.740 194.353 168.428 1.00 44.32 217 ILE B C 1
ATOM 16195 O O . ILE B 1 217 ? 174.581 193.898 169.213 1.00 47.66 217 ILE B O 1
ATOM 16211 N N . TYR B 1 218 ? 172.810 193.602 167.837 1.00 46.08 218 TYR B N 1
ATOM 16212 C CA . TYR B 1 218 ? 172.696 192.172 168.097 1.00 45.46 218 TYR B CA 1
ATOM 16213 C C . TYR B 1 218 ? 172.687 191.364 166.804 1.00 50.82 218 TYR B C 1
ATOM 16214 O O . TYR B 1 218 ? 173.227 190.254 166.757 1.00 52.48 218 TYR B O 1
ATOM 16232 N N . ARG B 1 219 ? 172.080 191.913 165.751 1.00 51.46 219 ARG B N 1
ATOM 16233 C CA . ARG B 1 219 ? 171.816 191.154 164.537 1.00 46.78 219 ARG B CA 1
ATOM 16234 C C . ARG B 1 219 ? 172.805 191.543 163.448 1.00 49.21 219 ARG B C 1
ATOM 16235 O O . ARG B 1 219 ? 172.735 192.673 162.941 1.00 50.78 219 ARG B O 1
ATOM 16256 N N . PRO B 1 220 ? 173.738 190.668 163.055 1.00 52.66 220 PRO B N 1
ATOM 16257 C CA . PRO B 1 220 ? 174.609 191.007 161.916 1.00 51.37 220 PRO B CA 1
ATOM 16258 C C . PRO B 1 220 ? 173.846 191.210 160.620 1.00 50.04 220 PRO B C 1
ATOM 16259 O O . PRO B 1 220 ? 174.269 192.010 159.773 1.00 58.17 220 PRO B O 1
ATOM 16270 N N . ALA B 1 221 ? 172.732 190.498 160.432 1.00 47.76 221 ALA B N 1
ATOM 16271 C CA . ALA B 1 221 ? 171.939 190.690 159.224 1.00 49.10 221 ALA B CA 1
ATOM 16272 C C . ALA B 1 221 ? 171.416 192.116 159.133 1.00 52.02 221 ALA B C 1
ATOM 16273 O O . ALA B 1 221 ? 171.204 192.628 158.030 1.00 54.68 221 ALA B O 1
ATOM 16280 N N . THR B 1 222 ? 171.218 192.782 160.273 1.00 54.74 222 THR B N 1
ATOM 16281 C CA . THR B 1 222 ? 170.864 194.197 160.243 1.00 47.62 222 THR B CA 1
ATOM 16282 C C . THR B 1 222 ? 172.001 195.029 159.662 1.00 46.03 222 THR B C 1
ATOM 16283 O O . THR B 1 222 ? 171.768 195.964 158.886 1.00 49.59 222 THR B O 1
ATOM 16294 N N . THR B 1 223 ? 173.243 194.705 160.030 1.00 46.17 223 THR B N 1
ATOM 16295 C CA . THR B 1 223 ? 174.388 195.397 159.448 1.00 45.79 223 THR B CA 1
ATOM 16296 C C . THR B 1 223 ? 174.473 195.143 157.948 1.00 51.90 223 THR B C 1
ATOM 16297 O O . THR B 1 223 ? 174.765 196.058 157.170 1.00 56.87 223 THR B O 1
ATOM 16308 N N . LYS B 1 224 ? 174.222 193.902 157.523 1.00 53.44 224 LYS B N 1
ATOM 16309 C CA . LYS B 1 224 ? 174.199 193.606 156.092 1.00 51.44 224 LYS B CA 1
ATOM 16310 C C . LYS B 1 224 ? 173.111 194.407 155.384 1.00 50.35 224 LYS B C 1
ATOM 16311 O O . LYS B 1 224 ? 173.325 194.930 154.283 1.00 55.41 224 LYS B O 1
ATOM 16330 N N . LEU B 1 225 ? 171.932 194.503 156.000 1.00 55.62 225 LEU B N 1
ATOM 16331 C CA . LEU B 1 225 ? 170.842 195.290 155.430 1.00 54.24 225 LEU B CA 1
ATOM 16332 C C . LEU B 1 225 ? 171.227 196.756 155.288 1.00 49.14 225 LEU B C 1
ATOM 16333 O O . LEU B 1 225 ? 170.974 197.376 154.248 1.00 50.32 225 LEU B O 1
ATOM 16349 N N . PHE B 1 226 ? 171.854 197.324 156.316 1.00 52.91 226 PHE B N 1
ATOM 16350 C CA . PHE B 1 226 ? 172.298 198.709 156.224 1.00 50.33 226 PHE B CA 1
ATOM 16351 C C . PHE B 1 226 ? 173.331 198.875 155.116 1.00 50.41 226 PHE B C 1
ATOM 16352 O O . PHE B 1 226 ? 173.280 199.843 154.347 1.00 54.45 226 PHE B O 1
ATOM 16369 N N . MET B 1 227 ? 174.275 197.937 155.016 1.00 54.04 227 MET B N 1
ATOM 16370 C CA . MET B 1 227 ? 175.273 198.005 153.954 1.00 53.29 227 MET B CA 1
ATOM 16371 C C . MET B 1 227 ? 174.628 197.918 152.578 1.00 53.56 227 MET B C 1
ATOM 16372 O O . MET B 1 227 ? 175.136 198.504 151.615 1.00 55.02 227 MET B O 1
ATOM 16386 N N . GLY B 1 228 ? 173.515 197.191 152.467 1.00 56.56 228 GLY B N 1
ATOM 16387 C CA . GLY B 1 228 ? 172.843 197.074 151.183 1.00 49.87 228 GLY B CA 1
ATOM 16388 C C . GLY B 1 228 ? 172.442 198.413 150.595 1.00 51.57 228 GLY B C 1
ATOM 16389 O O . GLY B 1 228 ? 172.336 198.551 149.373 1.00 56.30 228 GLY B O 1
ATOM 16393 N N . MET B 1 229 ? 172.216 199.413 151.445 1.00 53.94 229 MET B N 1
ATOM 16394 C CA . MET B 1 229 ? 171.853 200.755 151.007 1.00 53.03 229 MET B CA 1
ATOM 16395 C C . MET B 1 229 ? 173.043 201.708 150.992 1.00 55.84 229 MET B C 1
ATOM 16396 O O . MET B 1 229 ? 172.848 202.923 150.880 1.00 58.79 229 MET B O 1
ATOM 16410 N N . ASN B 1 230 ? 174.265 201.188 151.104 1.00 57.22 230 ASN B N 1
ATOM 16411 C CA . ASN B 1 230 ? 175.489 201.980 151.052 1.00 57.86 230 ASN B CA 1
ATOM 16412 C C . ASN B 1 230 ? 175.638 202.912 152.249 1.00 57.54 230 ASN B C 1
ATOM 16413 O O . ASN B 1 230 ? 176.383 203.895 152.179 1.00 60.65 230 ASN B O 1
ATOM 16424 N N . PHE B 1 231 ? 174.942 202.631 153.352 1.00 52.02 231 PHE B N 1
ATOM 16425 C CA . PHE B 1 231 ? 175.067 203.471 154.539 1.00 49.61 231 PHE B CA 1
ATOM 16426 C C . PHE B 1 231 ? 176.476 203.401 155.117 1.00 52.97 231 PHE B C 1
ATOM 16427 O O . PHE B 1 231 ? 177.071 204.430 155.456 1.00 57.23 231 PHE B O 1
ATOM 16444 N N . LEU B 1 232 ? 177.025 202.196 155.234 1.00 51.40 232 LEU B N 1
ATOM 16445 C CA . LEU B 1 232 ? 178.305 201.991 155.893 1.00 52.94 232 LEU B CA 1
ATOM 16446 C C . LEU B 1 232 ? 179.456 202.125 154.905 1.00 54.82 232 LEU B C 1
ATOM 16447 O O . LEU B 1 232 ? 179.335 201.781 153.726 1.00 56.80 232 LEU B O 1
ATOM 16463 N N . GLY B 1 233 ? 180.579 202.632 155.403 1.00 56.94 233 GLY B N 1
ATOM 16464 C CA . GLY B 1 233 ? 181.794 202.760 154.632 1.00 56.75 233 GLY B CA 1
ATOM 16465 C C . GLY B 1 233 ? 182.771 201.637 154.912 1.00 60.09 233 GLY B C 1
ATOM 16466 O O . GLY B 1 233 ? 182.412 200.575 155.434 1.00 63.10 233 GLY B O 1
ATOM 16470 N N . SER B 1 234 ? 184.032 201.877 154.557 1.00 64.48 234 SER B N 1
ATOM 16471 C CA . SER B 1 234 ? 185.092 200.897 154.774 1.00 65.07 234 SER B CA 1
ATOM 16472 C C . SER B 1 234 ? 185.811 201.143 156.099 1.00 67.75 234 SER B C 1
ATOM 16473 O O . SER B 1 234 ? 185.851 200.263 156.965 1.00 66.32 234 SER B O 1
ATOM 16481 N N . SER B 1 235 ? 186.381 202.331 156.264 1.00 71.02 235 SER B N 1
ATOM 16482 C CA . SER B 1 235 ? 187.114 202.699 157.462 1.00 64.76 235 SER B CA 1
ATOM 16483 C C . SER B 1 235 ? 186.194 203.463 158.415 1.00 66.28 235 SER B C 1
ATOM 16484 O O . SER B 1 235 ? 184.976 203.528 158.225 1.00 69.45 235 SER B O 1
ATOM 16492 N N . THR B 1 236 ? 186.783 204.050 159.457 1.00 65.10 236 THR B N 1
ATOM 16493 C CA . THR B 1 236 ? 186.019 204.770 160.469 1.00 59.48 236 THR B CA 1
ATOM 16494 C C . THR B 1 236 ? 185.331 205.990 159.870 1.00 61.07 236 THR B C 1
ATOM 16495 O O . THR B 1 236 ? 185.520 206.302 158.690 1.00 65.02 236 THR B O 1
ATOM 16506 N N . CYS B 1 237 ? 184.533 206.686 160.679 1.00 62.29 237 CYS B N 1
ATOM 16507 C CA . CYS B 1 237 ? 183.809 207.862 160.214 1.00 57.93 237 CYS B CA 1
ATOM 16508 C C . CYS B 1 237 ? 184.759 209.040 160.038 1.00 56.45 237 CYS B C 1
ATOM 16509 O O . CYS B 1 237 ? 185.046 209.763 160.997 1.00 59.77 237 CYS B O 1
ATOM 16517 N N . LYS B 1 238 ? 185.252 209.240 158.814 1.00 62.53 238 LYS B N 1
ATOM 16518 C CA . LYS B 1 238 ? 186.172 210.338 158.516 1.00 60.84 238 LYS B CA 1
ATOM 16519 C C . LYS B 1 238 ? 185.362 211.602 158.223 1.00 60.05 238 LYS B C 1
ATOM 16520 O O . LYS B 1 238 ? 185.230 212.059 157.086 1.00 64.67 238 LYS B O 1
ATOM 16539 N N . ALA B 1 239 ? 184.809 212.170 159.293 1.00 58.79 239 ALA B N 1
ATOM 16540 C CA . ALA B 1 239 ? 183.993 213.368 159.163 1.00 56.32 239 ALA B CA 1
ATOM 16541 C C . ALA B 1 239 ? 184.815 214.518 158.594 1.00 58.03 239 ALA B C 1
ATOM 16542 O O . ALA B 1 239 ? 185.963 214.740 158.989 1.00 60.83 239 ALA B O 1
ATOM 16549 N N . PHE B 1 240 ? 184.217 215.251 157.656 1.00 58.18 240 PHE B N 1
ATOM 16550 C CA . PHE B 1 240 ? 184.848 216.403 157.018 1.00 57.05 240 PHE B CA 1
ATOM 16551 C C . PHE B 1 240 ? 186.117 216.023 156.263 1.00 58.78 240 PHE B C 1
ATOM 16552 O O . PHE B 1 240 ? 186.987 216.871 156.039 1.00 61.97 240 PHE B O 1
ATOM 16569 N N . ASP B 1 241 ? 186.240 214.761 155.859 1.00 57.29 241 ASP B N 1
ATOM 16570 C CA . ASP B 1 241 ? 187.400 214.273 155.128 1.00 58.29 241 ASP B CA 1
ATOM 16571 C C . ASP B 1 241 ? 186.997 213.922 153.703 1.00 64.43 241 ASP B C 1
ATOM 16572 O O . ASP B 1 241 ? 185.911 213.381 153.469 1.00 68.01 241 ASP B O 1
ATOM 16581 N N . GLU B 1 242 ? 187.879 214.233 152.750 1.00 66.96 242 GLU B N 1
ATOM 16582 C CA . GLU B 1 242 ? 187.585 213.963 151.348 1.00 68.04 242 GLU B CA 1
ATOM 16583 C C . GLU B 1 242 ? 187.418 212.476 151.068 1.00 67.72 242 GLU B C 1
ATOM 16584 O O . GLU B 1 242 ? 186.773 212.112 150.078 1.00 73.27 242 GLU B O 1
ATOM 16596 N N . SER B 1 243 ? 187.980 211.612 151.910 1.00 65.65 243 SER B N 1
ATOM 16597 C CA . SER B 1 243 ? 187.905 210.170 151.714 1.00 64.23 243 SER B CA 1
ATOM 16598 C C . SER B 1 243 ? 186.699 209.537 152.395 1.00 62.32 243 SER B C 1
ATOM 16599 O O . SER B 1 243 ? 186.530 208.316 152.312 1.00 64.83 243 SER B O 1
ATOM 16607 N N . GLY B 1 244 ? 185.861 210.328 153.062 1.00 62.99 244 GLY B N 1
ATOM 16608 C CA . GLY B 1 244 ? 184.686 209.795 153.725 1.00 64.13 244 GLY B CA 1
ATOM 16609 C C . GLY B 1 244 ? 183.744 209.087 152.774 1.00 66.00 244 GLY B C 1
ATOM 16610 O O . GLY B 1 244 ? 183.400 209.623 151.716 1.00 68.87 244 GLY B O 1
ATOM 16614 N N . ASP B 1 245 ? 183.319 207.874 153.141 1.00 61.21 245 ASP B N 1
ATOM 16615 C CA . ASP B 1 245 ? 182.404 207.105 152.306 1.00 60.97 245 ASP B CA 1
ATOM 16616 C C . ASP B 1 245 ? 181.321 206.401 153.116 1.00 63.34 245 ASP B C 1
ATOM 16617 O O . ASP B 1 245 ? 180.622 205.541 152.565 1.00 66.14 245 ASP B O 1
ATOM 16626 N N . GLY B 1 246 ? 181.156 206.732 154.388 1.00 59.69 246 GLY B N 1
ATOM 16627 C CA . GLY B 1 246 ? 180.150 206.090 155.206 1.00 54.17 246 GLY B CA 1
ATOM 16628 C C . GLY B 1 246 ? 180.480 206.251 156.678 1.00 56.33 246 GLY B C 1
ATOM 16629 O O . GLY B 1 246 ? 181.384 206.995 157.055 1.00 63.23 246 GLY B O 1
ATOM 16633 N N . PHE B 1 247 ? 179.719 205.530 157.498 1.00 53.04 247 PHE B N 1
ATOM 16634 C CA . PHE B 1 247 ? 179.879 205.557 158.944 1.00 53.78 247 PHE B CA 1
ATOM 16635 C C . PHE B 1 247 ? 179.960 204.131 159.473 1.00 50.24 247 PHE B C 1
ATOM 16636 O O . PHE B 1 247 ? 179.691 203.160 158.761 1.00 47.88 247 PHE B O 1
ATOM 16653 N N . VAL B 1 248 ? 180.340 204.017 160.744 1.00 51.73 248 VAL B N 1
ATOM 16654 C CA . VAL B 1 248 ? 180.452 202.738 161.433 1.00 48.62 248 VAL B CA 1
ATOM 16655 C C . VAL B 1 248 ? 179.464 202.726 162.590 1.00 46.27 248 VAL B C 1
ATOM 16656 O O . VAL B 1 248 ? 179.336 203.715 163.322 1.00 49.53 248 VAL B O 1
ATOM 16669 N N . ARG B 1 249 ? 178.762 201.608 162.749 1.00 43.03 249 ARG B N 1
ATOM 16670 C CA . ARG B 1 249 ? 177.748 201.498 163.786 1.00 44.44 249 ARG B CA 1
ATOM 16671 C C . ARG B 1 249 ? 178.381 201.561 165.172 1.00 46.56 249 ARG B C 1
ATOM 16672 O O . ARG B 1 249 ? 179.530 201.159 165.377 1.00 52.47 249 ARG B O 1
ATOM 16693 N N . GLY B 1 250 ? 177.610 202.079 166.134 1.00 46.50 250 GLY B N 1
ATOM 16694 C CA . GLY B 1 250 ? 178.080 202.207 167.497 1.00 42.28 250 GLY B CA 1
ATOM 16695 C C . GLY B 1 250 ? 176.980 201.871 168.484 1.00 43.55 250 GLY B C 1
ATOM 16696 O O . GLY B 1 250 ? 175.816 201.696 168.115 1.00 47.39 250 GLY B O 1
ATOM 16700 N N . GLU B 1 251 ? 177.373 201.784 169.755 1.00 41.80 251 GLU B N 1
ATOM 16701 C CA . GLU B 1 251 ? 176.462 201.446 170.839 1.00 36.81 251 GLU B CA 1
ATOM 16702 C C . GLU B 1 251 ? 176.510 202.521 171.913 1.00 45.35 251 GLU B C 1
ATOM 16703 O O . GLU B 1 251 ? 177.588 202.996 172.281 1.00 48.17 251 GLU B O 1
ATOM 16715 N N . VAL B 1 252 ? 175.335 202.899 172.416 1.00 44.18 252 VAL B N 1
ATOM 16716 C CA . VAL B 1 252 ? 175.213 203.903 173.465 1.00 37.13 252 VAL B CA 1
ATOM 16717 C C . VAL B 1 252 ? 174.055 203.520 174.374 1.00 40.22 252 VAL B C 1
ATOM 16718 O O . VAL B 1 252 ? 173.065 202.926 173.935 1.00 43.58 252 VAL B O 1
ATOM 16731 N N . ALA B 1 253 ? 174.193 203.850 175.658 1.00 42.06 253 ALA B N 1
ATOM 16732 C CA . ALA B 1 253 ? 173.125 203.671 176.637 1.00 35.60 253 ALA B CA 1
ATOM 16733 C C . ALA B 1 253 ? 173.070 204.866 177.579 1.00 34.61 253 ALA B C 1
ATOM 16734 O O . ALA B 1 253 ? 172.857 204.718 178.787 1.00 42.07 253 ALA B O 1
ATOM 16741 N N . SER B 1 254 ? 173.249 206.066 177.039 1.00 34.02 254 SER B N 1
ATOM 16742 C CA . SER B 1 254 ? 173.388 207.264 177.853 1.00 37.30 254 SER B CA 1
ATOM 16743 C C . SER B 1 254 ? 172.034 207.913 178.124 1.00 36.47 254 SER B C 1
ATOM 16744 O O . SER B 1 254 ? 171.057 207.710 177.399 1.00 38.61 254 SER B O 1
ATOM 16752 N N . ALA B 1 255 ? 171.994 208.707 179.193 1.00 33.92 255 ALA B N 1
ATOM 16753 C CA . ALA B 1 255 ? 170.803 209.454 179.567 1.00 33.96 255 ALA B CA 1
ATOM 16754 C C . ALA B 1 255 ? 171.229 210.691 180.344 1.00 35.68 255 ALA B C 1
ATOM 16755 O O . ALA B 1 255 ? 172.333 210.753 180.893 1.00 37.78 255 ALA B O 1
ATOM 16762 N N . ILE B 1 256 ? 170.338 211.683 180.385 1.00 36.05 256 ILE B N 1
ATOM 16763 C CA . ILE B 1 256 ? 170.596 212.938 181.075 1.00 33.08 256 ILE B CA 1
ATOM 16764 C C . ILE B 1 256 ? 169.375 213.316 181.902 1.00 34.07 256 ILE B C 1
ATOM 16765 O O . ILE B 1 256 ? 168.266 212.824 181.682 1.00 38.45 256 ILE B O 1
ATOM 16781 N N . LEU B 1 257 ? 169.598 214.207 182.865 1.00 32.98 257 LEU B N 1
ATOM 16782 C CA . LEU B 1 257 ? 168.548 214.727 183.731 1.00 35.98 257 LEU B CA 1
ATOM 16783 C C . LEU B 1 257 ? 168.447 216.232 183.530 1.00 40.39 257 LEU B C 1
ATOM 16784 O O . LEU B 1 257 ? 169.467 216.929 183.516 1.00 43.84 257 LEU B O 1
ATOM 16800 N N . LEU B 1 258 ? 167.222 216.726 183.372 1.00 41.26 258 LEU B N 1
ATOM 16801 C CA . LEU B 1 258 ? 166.955 218.147 183.223 1.00 37.40 258 LEU B CA 1
ATOM 16802 C C . LEU B 1 258 ? 166.109 218.628 184.393 1.00 39.03 258 LEU B C 1
ATOM 16803 O O . LEU B 1 258 ? 165.273 217.888 184.919 1.00 46.47 258 LEU B O 1
ATOM 16819 N N . LYS B 1 259 ? 166.331 219.876 184.798 1.00 39.17 259 LYS B N 1
ATOM 16820 C CA . LYS B 1 259 ? 165.617 220.439 185.934 1.00 41.73 259 LYS B CA 1
ATOM 16821 C C . LYS B 1 259 ? 165.453 221.938 185.735 1.00 45.06 259 LYS B C 1
ATOM 16822 O O . LYS B 1 259 ? 166.032 222.536 184.825 1.00 51.66 259 LYS B O 1
ATOM 16841 N N . LYS B 1 260 ? 164.630 222.538 186.591 1.00 47.66 260 LYS B N 1
ATOM 16842 C CA . LYS B 1 260 ? 164.520 223.989 186.630 1.00 48.88 260 LYS B CA 1
ATOM 16843 C C . LYS B 1 260 ? 165.767 224.575 187.280 1.00 50.26 260 LYS B C 1
ATOM 16844 O O . LYS B 1 260 ? 166.212 224.104 188.331 1.00 52.70 260 LYS B O 1
ATOM 16863 N N . ALA B 1 261 ? 166.334 225.606 186.650 1.00 50.04 261 ALA B N 1
ATOM 16864 C CA . ALA B 1 261 ? 167.616 226.137 187.097 1.00 46.32 261 ALA B CA 1
ATOM 16865 C C . ALA B 1 261 ? 167.567 226.666 188.524 1.00 49.79 261 ALA B C 1
ATOM 16866 O O . ALA B 1 261 ? 168.610 226.729 189.184 1.00 55.97 261 ALA B O 1
ATOM 16873 N N . ASP B 1 262 ? 166.388 227.044 189.019 1.00 54.17 262 ASP B N 1
ATOM 16874 C CA . ASP B 1 262 ? 166.278 227.599 190.362 1.00 55.72 262 ASP B CA 1
ATOM 16875 C C . ASP B 1 262 ? 166.236 226.532 191.449 1.00 55.41 262 ASP B C 1
ATOM 16876 O O . ASP B 1 262 ? 166.268 226.881 192.634 1.00 56.39 262 ASP B O 1
ATOM 16885 N N . THR B 1 263 ? 166.163 225.250 191.083 1.00 55.84 263 THR B N 1
ATOM 16886 C CA . THR B 1 263 ? 166.172 224.161 192.050 1.00 52.36 263 THR B CA 1
ATOM 16887 C C . THR B 1 263 ? 167.291 223.157 191.808 1.00 50.38 263 THR B C 1
ATOM 16888 O O . THR B 1 263 ? 167.383 222.168 192.546 1.00 51.15 263 THR B O 1
ATOM 16899 N N . ALA B 1 264 ? 168.138 223.375 190.806 1.00 52.29 264 ALA B N 1
ATOM 16900 C CA . ALA B 1 264 ? 169.196 222.429 190.485 1.00 47.71 264 ALA B CA 1
ATOM 16901 C C . ALA B 1 264 ? 170.389 222.614 191.413 1.00 50.97 264 ALA B C 1
ATOM 16902 O O . ALA B 1 264 ? 170.827 223.739 191.670 1.00 53.95 264 ALA B O 1
ATOM 16909 N N . LYS B 1 265 ? 170.915 221.497 191.914 1.00 53.58 265 LYS B N 1
ATOM 16910 C CA . LYS B 1 265 ? 172.108 221.510 192.748 1.00 49.62 265 LYS B CA 1
ATOM 16911 C C . LYS B 1 265 ? 173.395 221.417 191.939 1.00 48.92 265 LYS B C 1
ATOM 16912 O O . LYS B 1 265 ? 174.480 221.586 192.507 1.00 51.91 265 LYS B O 1
ATOM 16931 N N . ARG B 1 266 ? 173.301 221.153 190.638 1.00 49.54 266 ARG B N 1
ATOM 16932 C CA . ARG B 1 266 ? 174.460 221.138 189.756 1.00 46.37 266 ARG B CA 1
ATOM 16933 C C . ARG B 1 266 ? 173.972 221.439 188.348 1.00 49.22 266 ARG B C 1
ATOM 16934 O O . ARG B 1 266 ? 172.970 220.870 187.906 1.00 47.84 266 ARG B O 1
ATOM 16955 N N . VAL B 1 267 ? 174.677 222.327 187.652 1.00 48.98 267 VAL B N 1
ATOM 16956 C CA . VAL B 1 267 ? 174.265 222.813 186.339 1.00 47.04 267 VAL B CA 1
ATOM 16957 C C . VAL B 1 267 ? 175.464 222.695 185.406 1.00 46.48 267 VAL B C 1
ATOM 16958 O O . VAL B 1 267 ? 176.351 223.555 185.413 1.00 51.25 267 VAL B O 1
ATOM 16971 N N . TYR B 1 268 ? 175.496 221.630 184.601 1.00 43.37 268 TYR B N 1
ATOM 16972 C CA . TYR B 1 268 ? 176.512 221.532 183.559 1.00 45.15 268 TYR B CA 1
ATOM 16973 C C . TYR B 1 268 ? 176.354 222.650 182.539 1.00 47.94 268 TYR B C 1
ATOM 16974 O O . TYR B 1 268 ? 177.342 223.257 182.110 1.00 47.50 268 TYR B O 1
ATOM 16992 N N . CYS B 1 269 ? 175.118 222.938 182.143 1.00 48.67 269 CYS B N 1
ATOM 16993 C CA . CYS B 1 269 ? 174.840 223.953 181.136 1.00 44.27 269 CYS B CA 1
ATOM 16994 C C . CYS B 1 269 ? 173.362 224.314 181.219 1.00 43.01 269 CYS B C 1
ATOM 16995 O O . CYS B 1 269 ? 172.617 223.781 182.046 1.00 48.63 269 CYS B O 1
ATOM 17003 N N . THR B 1 270 ? 172.943 225.229 180.349 1.00 44.16 270 THR B N 1
ATOM 17004 C CA . THR B 1 270 ? 171.558 225.670 180.269 1.00 42.17 270 THR B CA 1
ATOM 17005 C C . THR B 1 270 ? 171.033 225.436 178.860 1.00 42.95 270 THR B C 1
ATOM 17006 O O . THR B 1 270 ? 171.722 225.720 177.875 1.00 49.52 270 THR B O 1
ATOM 17017 N N . LEU B 1 271 ? 169.810 224.919 178.770 1.00 40.88 271 LEU B N 1
ATOM 17018 C CA . LEU B 1 271 ? 169.183 224.625 177.483 1.00 41.40 271 LEU B CA 1
ATOM 17019 C C . LEU B 1 271 ? 168.525 225.896 176.964 1.00 43.25 271 LEU B C 1
ATOM 17020 O O . LEU B 1 271 ? 167.406 226.237 177.353 1.00 48.31 271 LEU B O 1
ATOM 17036 N N . VAL B 1 272 ? 169.225 226.606 176.076 1.00 43.75 272 VAL B N 1
ATOM 17037 C CA . VAL B 1 272 ? 168.670 227.829 175.504 1.00 43.09 272 VAL B CA 1
ATOM 17038 C C . VAL B 1 272 ? 167.411 227.516 174.708 1.00 44.41 272 VAL B C 1
ATOM 17039 O O . VAL B 1 272 ? 166.395 228.214 174.822 1.00 51.40 272 VAL B O 1
ATOM 17052 N N . GLY B 1 273 ? 167.455 226.467 173.891 1.00 41.64 273 GLY B N 1
ATOM 17053 C CA . GLY B 1 273 ? 166.303 226.088 173.100 1.00 41.92 273 GLY B CA 1
ATOM 17054 C C . GLY B 1 273 ? 166.596 225.005 172.084 1.00 44.40 273 GLY B C 1
ATOM 17055 O O . GLY B 1 273 ? 167.720 224.890 171.582 1.00 47.89 273 GLY B O 1
ATOM 17059 N N . SER B 1 274 ? 165.578 224.207 171.770 1.00 46.46 274 SER B N 1
ATOM 17060 C CA . SER B 1 274 ? 165.679 223.150 170.777 1.00 46.34 274 SER B CA 1
ATOM 17061 C C . SER B 1 274 ? 164.484 223.227 169.839 1.00 47.17 274 SER B C 1
ATOM 17062 O O . SER B 1 274 ? 163.395 223.659 170.227 1.00 52.19 274 SER B O 1
ATOM 17070 N N . MET B 1 275 ? 164.701 222.801 168.597 1.00 43.47 275 MET B N 1
ATOM 17071 C CA . MET B 1 275 ? 163.662 222.848 167.580 1.00 40.96 275 MET B CA 1
ATOM 17072 C C . MET B 1 275 ? 163.826 221.664 166.639 1.00 43.33 275 MET B C 1
ATOM 17073 O O . MET B 1 275 ? 164.908 221.080 166.521 1.00 48.77 275 MET B O 1
ATOM 17087 N N . LEU B 1 276 ? 162.727 221.313 165.975 1.00 39.98 276 LEU B N 1
ATOM 17088 C CA . LEU B 1 276 ? 162.692 220.188 165.052 1.00 41.18 276 LEU B CA 1
ATOM 17089 C C . LEU B 1 276 ? 161.945 220.594 163.791 1.00 41.92 276 LEU B C 1
ATOM 17090 O O . LEU B 1 276 ? 161.107 221.499 163.809 1.00 46.01 276 LEU B O 1
ATOM 17106 N N . ASN B 1 277 ? 162.259 219.912 162.694 1.00 39.24 277 ASN B N 1
ATOM 17107 C CA . ASN B 1 277 ? 161.553 220.097 161.434 1.00 35.28 277 ASN B CA 1
ATOM 17108 C C . ASN B 1 277 ? 161.830 218.885 160.553 1.00 42.75 277 ASN B C 1
ATOM 17109 O O . ASN B 1 277 ? 162.604 217.994 160.915 1.00 50.80 277 ASN B O 1
ATOM 17120 N N . ASN B 1 278 ? 161.188 218.858 159.389 1.00 42.40 278 ASN B N 1
ATOM 17121 C CA . ASN B 1 278 ? 161.345 217.781 158.424 1.00 39.99 278 ASN B CA 1
ATOM 17122 C C . ASN B 1 278 ? 161.800 218.355 157.091 1.00 43.60 278 ASN B C 1
ATOM 17123 O O . ASN B 1 278 ? 161.394 219.457 156.708 1.00 45.53 278 ASN B O 1
ATOM 17134 N N . ASP B 1 279 ? 162.646 217.603 156.384 1.00 47.66 279 ASP B N 1
ATOM 17135 C CA . ASP B 1 279 ? 163.124 218.041 155.080 1.00 48.85 279 ASP B CA 1
ATOM 17136 C C . ASP B 1 279 ? 162.012 218.117 154.043 1.00 52.74 279 ASP B C 1
ATOM 17137 O O . ASP B 1 279 ? 162.216 218.726 152.987 1.00 58.87 279 ASP B O 1
ATOM 17146 N N . GLY B 1 280 ? 160.853 217.519 154.312 1.00 48.74 280 GLY B N 1
ATOM 17147 C CA . GLY B 1 280 ? 159.755 217.596 153.369 1.00 39.67 280 GLY B CA 1
ATOM 17148 C C . GLY B 1 280 ? 160.018 216.773 152.120 1.00 43.66 280 GLY B C 1
ATOM 17149 O O . GLY B 1 280 ? 160.707 215.748 152.143 1.00 49.00 280 GLY B O 1
ATOM 17153 N N . ASN B 1 281 ? 159.456 217.236 151.008 1.00 45.75 281 ASN B N 1
ATOM 17154 C CA . ASN B 1 281 ? 159.576 216.545 149.733 1.00 43.70 281 ASN B CA 1
ATOM 17155 C C . ASN B 1 281 ? 160.743 217.108 148.933 1.00 48.53 281 ASN B C 1
ATOM 17156 O O . ASN B 1 281 ? 160.959 218.322 148.895 1.00 49.99 281 ASN B O 1
ATOM 17167 N N . GLN B 1 282 ? 161.494 216.213 148.295 1.00 51.73 282 GLN B N 1
ATOM 17168 C CA . GLN B 1 282 ? 162.623 216.608 147.467 1.00 54.71 282 GLN B CA 1
ATOM 17169 C C . GLN B 1 282 ? 162.764 215.614 146.324 1.00 59.48 282 GLN B C 1
ATOM 17170 O O . GLN B 1 282 ? 162.295 214.476 146.402 1.00 57.35 282 GLN B O 1
ATOM 17184 N N . THR B 1 283 ? 163.423 216.062 145.255 1.00 60.86 283 THR B N 1
ATOM 17185 C CA . THR B 1 283 ? 163.584 215.246 144.059 1.00 60.39 283 THR B CA 1
ATOM 17186 C C . THR B 1 283 ? 164.759 214.280 144.146 1.00 63.77 283 THR B C 1
ATOM 17187 O O . THR B 1 283 ? 164.920 213.448 143.247 1.00 69.91 283 THR B O 1
ATOM 17198 N N . ASN B 1 284 ? 165.576 214.365 145.193 1.00 59.47 284 ASN B N 1
ATOM 17199 C CA . ASN B 1 284 ? 166.748 213.511 145.336 1.00 58.83 284 ASN B CA 1
ATOM 17200 C C . ASN B 1 284 ? 166.469 212.244 146.134 1.00 61.72 284 ASN B C 1
ATOM 17201 O O . ASN B 1 284 ? 167.397 211.462 146.368 1.00 68.07 284 ASN B O 1
ATOM 17212 N N . GLY B 1 285 ? 165.233 212.021 146.553 1.00 55.79 285 GLY B N 1
ATOM 17213 C CA . GLY B 1 285 ? 164.870 210.844 147.310 1.00 52.32 285 GLY B CA 1
ATOM 17214 C C . GLY B 1 285 ? 164.608 211.167 148.773 1.00 54.99 285 GLY B C 1
ATOM 17215 O O . GLY B 1 285 ? 165.020 212.204 149.303 1.00 58.41 285 GLY B O 1
ATOM 17219 N N . ILE B 1 286 ? 163.902 210.247 149.433 1.00 54.22 286 ILE B N 1
ATOM 17220 C CA . ILE B 1 286 ? 163.553 210.447 150.836 1.00 47.39 286 ILE B CA 1
ATOM 17221 C C . ILE B 1 286 ? 164.798 210.381 151.713 1.00 50.27 286 ILE B C 1
ATOM 17222 O O . ILE B 1 286 ? 164.922 211.128 152.692 1.00 57.62 286 ILE B O 1
ATOM 17238 N N . LEU B 1 287 ? 165.737 209.495 151.383 1.00 51.09 287 LEU B N 1
ATOM 17239 C CA . LEU B 1 287 ? 166.968 209.346 152.160 1.00 51.33 287 LEU B CA 1
ATOM 17240 C C . LEU B 1 287 ? 168.074 210.236 151.589 1.00 56.22 287 LEU B C 1
ATOM 17241 O O . LEU B 1 287 ? 169.147 209.780 151.194 1.00 64.38 287 LEU B O 1
ATOM 17257 N N . TYR B 1 288 ? 167.787 211.535 151.553 1.00 54.05 288 TYR B N 1
ATOM 17258 C CA . TYR B 1 288 ? 168.765 212.520 151.112 1.00 55.41 288 TYR B CA 1
ATOM 17259 C C . TYR B 1 288 ? 168.655 213.773 151.975 1.00 60.62 288 TYR B C 1
ATOM 17260 O O . TYR B 1 288 ? 167.567 214.353 152.081 1.00 63.87 288 TYR B O 1
ATOM 17278 N N . PRO B 1 289 ? 169.741 214.222 152.606 1.00 59.58 289 PRO B N 1
ATOM 17279 C CA . PRO B 1 289 ? 169.650 215.431 153.433 1.00 58.62 289 PRO B CA 1
ATOM 17280 C C . PRO B 1 289 ? 169.274 216.646 152.598 1.00 56.75 289 PRO B C 1
ATOM 17281 O O . PRO B 1 289 ? 169.679 216.779 151.441 1.00 62.30 289 PRO B O 1
ATOM 17292 N N . ASN B 1 290 ? 168.491 217.537 153.201 1.00 48.44 290 ASN B N 1
ATOM 17293 C CA . ASN B 1 290 ? 168.055 218.775 152.563 1.00 49.19 290 ASN B CA 1
ATOM 17294 C C . ASN B 1 290 ? 168.741 219.938 153.269 1.00 51.79 290 ASN B C 1
ATOM 17295 O O . ASN B 1 290 ? 168.397 220.271 154.408 1.00 56.70 290 ASN B O 1
ATOM 17306 N N . SER B 1 291 ? 169.712 220.552 152.590 1.00 48.93 291 SER B N 1
ATOM 17307 C CA . SER B 1 291 ? 170.437 221.669 153.187 1.00 49.33 291 SER B CA 1
ATOM 17308 C C . SER B 1 291 ? 169.508 222.846 153.458 1.00 50.97 291 SER B C 1
ATOM 17309 O O . SER B 1 291 ? 169.653 223.542 154.470 1.00 54.11 291 SER B O 1
ATOM 17317 N N . GLU B 1 292 ? 168.548 223.086 152.562 1.00 50.69 292 GLU B N 1
ATOM 17318 C CA . GLU B 1 292 ? 167.639 224.214 152.742 1.00 50.23 292 GLU B CA 1
ATOM 17319 C C . GLU B 1 292 ? 166.814 224.057 154.013 1.00 49.95 292 GLU B C 1
ATOM 17320 O O . GLU B 1 292 ? 166.630 225.021 154.765 1.00 52.85 292 GLU B O 1
ATOM 17332 N N . ALA B 1 293 ? 166.305 222.850 154.267 1.00 47.65 293 ALA B N 1
ATOM 17333 C CA . ALA B 1 293 ? 165.505 222.625 155.467 1.00 43.90 293 ALA B CA 1
ATOM 17334 C C . ALA B 1 293 ? 166.332 222.829 156.730 1.00 47.86 293 ALA B C 1
ATOM 17335 O O . ALA B 1 293 ? 165.861 223.435 157.699 1.00 50.65 293 ALA B O 1
ATOM 17342 N N . GLN B 1 294 ? 167.567 222.322 156.742 1.00 46.50 294 GLN B N 1
ATOM 17343 C CA . GLN B 1 294 ? 168.423 222.499 157.911 1.00 42.80 294 GLN B CA 1
ATOM 17344 C C . GLN B 1 294 ? 168.746 223.971 158.136 1.00 45.74 294 GLN B C 1
ATOM 17345 O O . GLN B 1 294 ? 168.748 224.449 159.278 1.00 52.00 294 GLN B O 1
ATOM 17359 N N . GLU B 1 295 ? 169.025 224.706 157.057 1.00 47.68 295 GLU B N 1
ATOM 17360 C CA . GLU B 1 295 ? 169.296 226.134 157.190 1.00 44.86 295 GLU B CA 1
ATOM 17361 C C . GLU B 1 295 ? 168.076 226.875 157.720 1.00 48.55 295 GLU B C 1
ATOM 17362 O O . GLU B 1 295 ? 168.201 227.768 158.566 1.00 55.40 295 GLU B O 1
ATOM 17374 N N . GLN B 1 296 ? 166.885 226.522 157.230 1.00 48.44 296 GLN B N 1
ATOM 17375 C CA . GLN B 1 296 ? 165.666 227.151 157.726 1.00 49.17 296 GLN B CA 1
ATOM 17376 C C . GLN B 1 296 ? 165.456 226.845 159.203 1.00 52.64 296 GLN B C 1
ATOM 17377 O O . GLN B 1 296 ? 165.054 227.722 159.976 1.00 59.20 296 GLN B O 1
ATOM 17391 N N . LEU B 1 297 ? 165.714 225.601 159.612 1.00 45.50 297 LEU B N 1
ATOM 17392 C CA . LEU B 1 297 ? 165.588 225.243 161.021 1.00 43.97 297 LEU B CA 1
ATOM 17393 C C . LEU B 1 297 ? 166.554 226.052 161.877 1.00 49.05 297 LEU B C 1
ATOM 17394 O O . LEU B 1 297 ? 166.182 226.554 162.946 1.00 57.01 297 LEU B O 1
ATOM 17410 N N . MET B 1 298 ? 167.802 226.186 161.422 1.00 48.82 298 MET B N 1
ATOM 17411 C CA . MET B 1 298 ? 168.785 226.976 162.157 1.00 47.62 298 MET B CA 1
ATOM 17412 C C . MET B 1 298 ? 168.335 228.426 162.275 1.00 52.17 298 MET B C 1
ATOM 17413 O O . MET B 1 298 ? 168.425 229.035 163.349 1.00 56.84 298 MET B O 1
ATOM 17427 N N . THR B 1 299 ? 167.853 228.998 161.172 1.00 51.14 299 THR B N 1
ATOM 17428 C CA . THR B 1 299 ? 167.395 230.381 161.200 1.00 52.06 299 THR B CA 1
ATOM 17429 C C . THR B 1 299 ? 166.233 230.549 162.168 1.00 53.72 299 THR B C 1
ATOM 17430 O O . THR B 1 299 ? 166.199 231.506 162.950 1.00 56.75 299 THR B O 1
ATOM 17441 N N . ASP B 1 300 ? 165.276 229.619 162.142 1.00 55.77 300 ASP B N 1
ATOM 17442 C CA . ASP B 1 300 ? 164.120 229.720 163.025 1.00 58.11 300 ASP B CA 1
ATOM 17443 C C . ASP B 1 300 ? 164.537 229.634 164.488 1.00 56.57 300 ASP B C 1
ATOM 17444 O O . ASP B 1 300 ? 164.084 230.428 165.321 1.00 60.85 300 ASP B O 1
ATOM 17453 N N . ILE B 1 301 ? 165.406 228.676 164.822 1.00 52.83 301 ILE B N 1
ATOM 17454 C CA . ILE B 1 301 ? 165.813 228.522 166.216 1.00 53.53 301 ILE B CA 1
ATOM 17455 C C . ILE B 1 301 ? 166.601 229.741 166.680 1.00 56.36 301 ILE B C 1
ATOM 17456 O O . ILE B 1 301 ? 166.416 230.220 167.805 1.00 59.82 301 ILE B O 1
ATOM 17472 N N . TYR B 1 302 ? 167.490 230.266 165.832 1.00 57.05 302 TYR B N 1
ATOM 17473 C CA . TYR B 1 302 ? 168.316 231.396 166.238 1.00 55.88 302 TYR B CA 1
ATOM 17474 C C . TYR B 1 302 ? 167.562 232.719 166.223 1.00 59.49 302 TYR B C 1
ATOM 17475 O O . TYR B 1 302 ? 168.021 233.681 166.849 1.00 63.30 302 TYR B O 1
ATOM 17493 N N . SER B 1 303 ? 166.424 232.795 165.532 1.00 61.07 303 SER B N 1
ATOM 17494 C CA . SER B 1 303 ? 165.619 234.010 165.541 1.00 59.20 303 SER B CA 1
ATOM 17495 C C . SER B 1 303 ? 164.559 234.004 166.634 1.00 58.66 303 SER B C 1
ATOM 17496 O O . SER B 1 303 ? 164.261 235.062 167.201 1.00 61.18 303 SER B O 1
ATOM 17504 N N . THR B 1 304 ? 163.983 232.840 166.942 1.00 59.06 304 THR B N 1
ATOM 17505 C CA . THR B 1 304 ? 162.949 232.780 167.971 1.00 62.36 304 THR B CA 1
ATOM 17506 C C . THR B 1 304 ? 163.501 233.188 169.331 1.00 63.26 304 THR B C 1
ATOM 17507 O O . THR B 1 304 ? 162.848 233.925 170.079 1.00 60.52 304 THR B O 1
ATOM 17518 N N . HIS B 1 305 ? 164.700 232.720 169.669 1.00 63.21 305 HIS B N 1
ATOM 17519 C CA . HIS B 1 305 ? 165.316 233.005 170.958 1.00 62.53 305 HIS B CA 1
ATOM 17520 C C . HIS B 1 305 ? 166.199 234.247 170.935 1.00 63.90 305 HIS B C 1
ATOM 17521 O O . HIS B 1 305 ? 166.816 234.567 171.956 1.00 64.56 305 HIS B O 1
ATOM 17535 N N . LYS B 1 306 ? 166.278 234.947 169.805 1.00 63.98 306 LYS B N 1
ATOM 17536 C CA . LYS B 1 306 ? 167.085 236.158 169.668 1.00 62.98 306 LYS B CA 1
ATOM 17537 C C . LYS B 1 306 ? 168.565 235.897 169.931 1.00 64.65 306 LYS B C 1
ATOM 17538 O O . LYS B 1 306 ? 169.308 236.818 170.284 1.00 65.10 306 LYS B O 1
ATOM 17557 N N . ILE B 1 307 ? 169.010 234.656 169.762 1.00 64.47 307 ILE B N 1
ATOM 17558 C CA . ILE B 1 307 ? 170.410 234.311 169.981 1.00 68.33 307 ILE B CA 1
ATOM 17559 C C . ILE B 1 307 ? 171.228 234.790 168.790 1.00 67.34 307 ILE B C 1
ATOM 17560 O O . ILE B 1 307 ? 170.916 234.471 167.637 1.00 70.47 307 ILE B O 1
ATOM 17576 N N . ASP B 1 308 ? 172.278 235.557 169.068 1.00 67.06 308 ASP B N 1
ATOM 17577 C CA . ASP B 1 308 ? 173.183 236.017 168.020 1.00 74.33 308 ASP B CA 1
ATOM 17578 C C . ASP B 1 308 ? 173.971 234.826 167.490 1.00 76.51 308 ASP B C 1
ATOM 17579 O O . ASP B 1 308 ? 174.778 234.233 168.213 1.00 77.33 308 ASP B O 1
ATOM 17588 N N . ALA B 1 309 ? 173.737 234.471 166.225 1.00 73.78 309 ALA B N 1
ATOM 17589 C CA . ALA B 1 309 ? 174.399 233.309 165.646 1.00 69.27 309 ALA B CA 1
ATOM 17590 C C . ALA B 1 309 ? 175.913 233.460 165.620 1.00 72.46 309 ALA B C 1
ATOM 17591 O O . ALA B 1 309 ? 176.623 232.455 165.507 1.00 68.85 309 ALA B O 1
ATOM 17598 N N . ASN B 1 310 ? 176.423 234.688 165.721 1.00 75.71 310 ASN B N 1
ATOM 17599 C CA . ASN B 1 310 ? 177.861 234.919 165.721 1.00 76.20 310 ASN B CA 1
ATOM 17600 C C . ASN B 1 310 ? 178.509 234.638 167.070 1.00 72.50 310 ASN B C 1
ATOM 17601 O O . ASN B 1 310 ? 179.740 234.678 167.166 1.00 73.18 310 ASN B O 1
ATOM 17612 N N . GLU B 1 311 ? 177.721 234.358 168.106 1.00 70.59 311 GLU B N 1
ATOM 17613 C CA . GLU B 1 311 ? 178.245 234.112 169.443 1.00 71.43 311 GLU B CA 1
ATOM 17614 C C . GLU B 1 311 ? 178.542 232.641 169.708 1.00 67.24 311 GLU B C 1
ATOM 17615 O O . GLU B 1 311 ? 178.999 232.307 170.806 1.00 63.65 311 GLU B O 1
ATOM 17627 N N . VAL B 1 312 ? 178.298 231.760 168.743 1.00 64.52 312 VAL B N 1
ATOM 17628 C CA . VAL B 1 312 ? 178.548 230.335 168.929 1.00 56.55 312 VAL B CA 1
ATOM 17629 C C . VAL B 1 312 ? 180.048 230.082 168.857 1.00 60.53 312 VAL B C 1
ATOM 17630 O O . VAL B 1 312 ? 180.719 230.515 167.913 1.00 64.03 312 VAL B O 1
ATOM 17643 N N . LYS B 1 313 ? 180.578 229.379 169.859 1.00 58.33 313 LYS B N 1
ATOM 17644 C CA . LYS B 1 313 ? 182.003 229.078 169.917 1.00 57.37 313 LYS B CA 1
ATOM 17645 C C . LYS B 1 313 ? 182.331 227.714 169.322 1.00 57.01 313 LYS B C 1
ATOM 17646 O O . LYS B 1 313 ? 183.307 227.585 168.575 1.00 59.38 313 LYS B O 1
ATOM 17665 N N . TYR B 1 314 ? 181.536 226.694 169.639 1.00 52.38 314 TYR B N 1
ATOM 17666 C CA . TYR B 1 314 ? 181.743 225.348 169.130 1.00 48.58 314 TYR B CA 1
ATOM 17667 C C . TYR B 1 314 ? 180.444 224.831 168.530 1.00 46.45 314 TYR B C 1
ATOM 17668 O O . TYR B 1 314 ? 179.350 225.185 168.978 1.00 47.84 314 TYR B O 1
ATOM 17686 N N . PHE B 1 315 ? 180.576 223.987 167.508 1.00 45.54 315 PHE B N 1
ATOM 17687 C CA . PHE B 1 315 ? 179.431 223.445 166.783 1.00 45.17 315 PHE B CA 1
ATOM 17688 C C . PHE B 1 315 ? 179.607 221.939 166.637 1.00 46.99 315 PHE B C 1
ATOM 17689 O O . PHE B 1 315 ? 180.437 221.481 165.845 1.00 51.38 315 PHE B O 1
ATOM 17706 N N . GLU B 1 316 ? 178.821 221.176 167.392 1.00 46.73 316 GLU B N 1
ATOM 17707 C CA . GLU B 1 316 ? 178.828 219.717 167.300 1.00 44.46 316 GLU B CA 1
ATOM 17708 C C . GLU B 1 316 ? 177.968 219.321 166.108 1.00 49.85 316 GLU B C 1
ATOM 17709 O O . GLU B 1 316 ? 176.737 219.333 166.180 1.00 52.41 316 GLU B O 1
ATOM 17721 N N . CYS B 1 317 ? 178.617 218.968 165.004 1.00 49.12 317 CYS B N 1
ATOM 17722 C CA . CYS B 1 317 ? 177.923 218.640 163.770 1.00 44.71 317 CYS B CA 1
ATOM 17723 C C . CYS B 1 317 ? 177.534 217.166 163.739 1.00 48.62 317 CYS B C 1
ATOM 17724 O O . CYS B 1 317 ? 178.085 216.333 164.462 1.00 51.27 317 CYS B O 1
ATOM 17732 N N . HIS B 1 318 ? 176.564 216.856 162.882 1.00 51.71 318 HIS B N 1
ATOM 17733 C CA . HIS B 1 318 ? 176.178 215.472 162.607 1.00 47.51 318 HIS B CA 1
ATOM 17734 C C . HIS B 1 318 ? 177.085 214.890 161.521 1.00 50.53 318 HIS B C 1
ATOM 17735 O O . HIS B 1 318 ? 176.649 214.469 160.450 1.00 52.53 318 HIS B O 1
ATOM 17749 N N . GLY B 1 319 ? 178.380 214.876 161.828 1.00 52.18 319 GLY B N 1
ATOM 17750 C CA . GLY B 1 319 ? 179.392 214.483 160.867 1.00 54.16 319 GLY B CA 1
ATOM 17751 C C . GLY B 1 319 ? 179.480 212.987 160.655 1.00 56.40 319 GLY B C 1
ATOM 17752 O O . GLY B 1 319 ? 180.441 212.345 161.089 1.00 57.18 319 GLY B O 1
ATOM 17756 N N . THR B 1 320 ? 178.476 212.420 159.985 1.00 56.86 320 THR B N 1
ATOM 17757 C CA . THR B 1 320 ? 178.470 210.991 159.695 1.00 56.52 320 THR B CA 1
ATOM 17758 C C . THR B 1 320 ? 179.590 210.578 158.750 1.00 57.37 320 THR B C 1
ATOM 17759 O O . THR B 1 320 ? 179.874 209.380 158.644 1.00 57.53 320 THR B O 1
ATOM 17770 N N . GLY B 1 321 ? 180.225 211.527 158.066 1.00 60.06 321 GLY B N 1
ATOM 17771 C CA . GLY B 1 321 ? 181.297 211.225 157.144 1.00 58.44 321 GLY B CA 1
ATOM 17772 C C . GLY B 1 321 ? 180.856 210.863 155.744 1.00 60.79 321 GLY B C 1
ATOM 17773 O O . GLY B 1 321 ? 181.715 210.619 154.887 1.00 62.74 321 GLY B O 1
ATOM 17777 N N . THR B 1 322 ? 179.553 210.819 155.480 1.00 62.14 322 THR B N 1
ATOM 17778 C CA . THR B 1 322 ? 179.073 210.508 154.143 1.00 57.36 322 THR B CA 1
ATOM 17779 C C . THR B 1 322 ? 179.378 211.655 153.186 1.00 58.70 322 THR B C 1
ATOM 17780 O O . THR B 1 322 ? 179.402 212.828 153.571 1.00 61.77 322 THR B O 1
ATOM 17791 N N . GLN B 1 323 ? 179.614 211.302 151.922 1.00 62.96 323 GLN B N 1
ATOM 17792 C CA . GLN B 1 323 ? 179.964 212.311 150.928 1.00 63.68 323 GLN B CA 1
ATOM 17793 C C . GLN B 1 323 ? 178.819 213.291 150.704 1.00 62.70 323 GLN B C 1
ATOM 17794 O O . GLN B 1 323 ? 179.049 214.495 150.541 1.00 63.28 323 GLN B O 1
ATOM 17808 N N . ALA B 1 324 ? 177.582 212.798 150.686 1.00 62.33 324 ALA B N 1
ATOM 17809 C CA . ALA B 1 324 ? 176.422 213.634 150.411 1.00 60.80 324 ALA B CA 1
ATOM 17810 C C . ALA B 1 324 ? 175.849 214.302 151.654 1.00 64.09 324 ALA B C 1
ATOM 17811 O O . ALA B 1 324 ? 174.958 215.150 151.523 1.00 66.81 324 ALA B O 1
ATOM 17818 N N . GLY B 1 325 ? 176.328 213.952 152.846 1.00 62.32 325 GLY B N 1
ATOM 17819 C CA . GLY B 1 325 ? 175.771 214.503 154.066 1.00 56.74 325 GLY B CA 1
ATOM 17820 C C . GLY B 1 325 ? 176.564 215.657 154.644 1.00 61.77 325 GLY B C 1
ATOM 17821 O O . GLY B 1 325 ? 175.993 216.698 154.983 1.00 66.58 325 GLY B O 1
ATOM 17825 N N . ASP B 1 326 ? 177.880 215.487 154.762 1.00 61.51 326 ASP B N 1
ATOM 17826 C CA . ASP B 1 326 ? 178.703 216.530 155.371 1.00 60.31 326 ASP B CA 1
ATOM 17827 C C . ASP B 1 326 ? 178.660 217.837 154.594 1.00 59.63 326 ASP B C 1
ATOM 17828 O O . ASP B 1 326 ? 178.502 218.899 155.223 1.00 59.60 326 ASP B O 1
ATOM 17837 N N . PRO B 1 327 ? 178.815 217.854 153.266 1.00 60.12 327 PRO B N 1
ATOM 17838 C CA . PRO B 1 327 ? 178.758 219.143 152.555 1.00 62.14 327 PRO B CA 1
ATOM 17839 C C . PRO B 1 327 ? 177.456 219.895 152.766 1.00 60.60 327 PRO B C 1
ATOM 17840 O O . PRO B 1 327 ? 177.482 221.115 152.952 1.00 63.50 327 PRO B O 1
ATOM 17851 N N . ASN B 1 328 ? 176.316 219.200 152.761 1.00 55.88 328 ASN B N 1
ATOM 17852 C CA . ASN B 1 328 ? 175.033 219.878 152.934 1.00 56.64 328 ASN B CA 1
ATOM 17853 C C . ASN B 1 328 ? 174.910 220.473 154.332 1.00 58.37 328 ASN B C 1
ATOM 17854 O O . ASN B 1 328 ? 174.511 221.635 154.499 1.00 60.25 328 ASN B O 1
ATOM 17865 N N . GLU B 1 329 ? 175.240 219.681 155.353 1.00 56.68 329 GLU B N 1
ATOM 17866 C CA . GLU B 1 329 ? 175.173 220.172 156.723 1.00 52.39 329 GLU B CA 1
ATOM 17867 C C . GLU B 1 329 ? 176.093 221.370 156.913 1.00 54.57 329 GLU B C 1
ATOM 17868 O O . GLU B 1 329 ? 175.708 222.374 157.525 1.00 58.08 329 GLU B O 1
ATOM 17880 N N . THR B 1 330 ? 177.318 221.281 156.392 1.00 55.82 330 THR B N 1
ATOM 17881 C CA . THR B 1 330 ? 178.254 222.391 156.532 1.00 54.27 330 THR B CA 1
ATOM 17882 C C . THR B 1 330 ? 177.770 223.624 155.779 1.00 54.38 330 THR B C 1
ATOM 17883 O O . THR B 1 330 ? 177.951 224.750 156.256 1.00 59.77 330 THR B O 1
ATOM 17894 N N . ARG B 1 331 ? 177.190 223.440 154.589 1.00 53.12 331 ARG B N 1
ATOM 17895 C CA . ARG B 1 331 ? 176.629 224.569 153.855 1.00 53.37 331 ARG B CA 1
ATOM 17896 C C . ARG B 1 331 ? 175.557 225.267 154.680 1.00 57.88 331 ARG B C 1
ATOM 17897 O O . ARG B 1 331 ? 175.541 226.499 154.789 1.00 60.29 331 ARG B O 1
ATOM 17918 N N . ALA B 1 332 ? 174.652 224.489 155.280 1.00 57.42 332 ALA B N 1
ATOM 17919 C CA . ALA B 1 332 ? 173.628 225.090 156.127 1.00 51.39 332 ALA B CA 1
ATOM 17920 C C . ALA B 1 332 ? 174.262 225.824 157.301 1.00 51.06 332 ALA B C 1
ATOM 17921 O O . ALA B 1 332 ? 173.848 226.938 157.649 1.00 57.35 332 ALA B O 1
ATOM 17928 N N . ILE B 1 333 ? 175.287 225.222 157.908 1.00 54.02 333 ILE B N 1
ATOM 17929 C CA . ILE B 1 333 ? 175.909 225.818 159.084 1.00 52.25 333 ILE B CA 1
ATOM 17930 C C . ILE B 1 333 ? 176.580 227.145 158.743 1.00 55.68 333 ILE B C 1
ATOM 17931 O O . ILE B 1 333 ? 176.457 228.113 159.501 1.00 62.67 333 ILE B O 1
ATOM 17947 N N . CYS B 1 334 ? 177.286 227.234 157.612 1.00 56.90 334 CYS B N 1
ATOM 17948 C CA . CYS B 1 334 ? 177.978 228.476 157.276 1.00 60.51 334 CYS B CA 1
ATOM 17949 C C . CYS B 1 334 ? 177.103 229.446 156.498 1.00 61.00 334 CYS B C 1
ATOM 17950 O O . CYS B 1 334 ? 177.547 230.564 156.217 1.00 64.67 334 CYS B O 1
ATOM 17958 N N . ASN B 1 335 ? 175.874 229.059 156.152 1.00 61.05 335 ASN B N 1
ATOM 17959 C CA . ASN B 1 335 ? 174.901 230.016 155.648 1.00 61.66 335 ASN B CA 1
ATOM 17960 C C . ASN B 1 335 ? 174.005 230.573 156.743 1.00 61.10 335 ASN B C 1
ATOM 17961 O O . ASN B 1 335 ? 173.445 231.661 156.569 1.00 65.61 335 ASN B O 1
ATOM 17972 N N . ALA B 1 336 ? 173.864 229.863 157.863 1.00 59.94 336 ALA B N 1
ATOM 17973 C CA . ALA B 1 336 ? 173.019 230.307 158.964 1.00 59.21 336 ALA B CA 1
ATOM 17974 C C . ALA B 1 336 ? 173.807 230.843 160.152 1.00 65.07 336 ALA B C 1
ATOM 17975 O O . ALA B 1 336 ? 173.347 231.775 160.818 1.00 67.90 336 ALA B O 1
ATOM 17982 N N . VAL B 1 337 ? 174.982 230.284 160.436 1.00 66.40 337 VAL B N 1
ATOM 17983 C CA . VAL B 1 337 ? 175.739 230.621 161.632 1.00 67.35 337 VAL B CA 1
ATOM 17984 C C . VAL B 1 337 ? 176.968 231.462 161.310 1.00 68.11 337 VAL B C 1
ATOM 17985 O O . VAL B 1 337 ? 177.256 232.432 162.015 1.00 72.89 337 VAL B O 1
ATOM 17998 N N . CYS B 1 338 ? 177.707 231.113 160.256 1.00 64.43 338 CYS B N 1
ATOM 17999 C CA . CYS B 1 338 ? 178.952 231.808 159.952 1.00 67.12 338 CYS B CA 1
ATOM 18000 C C . CYS B 1 338 ? 178.737 233.159 159.284 1.00 73.77 338 CYS B C 1
ATOM 18001 O O . CYS B 1 338 ? 179.712 233.890 159.082 1.00 78.15 338 CYS B O 1
ATOM 18009 N N . LYS B 1 339 ? 177.501 233.509 158.937 1.00 74.23 339 LYS B N 1
ATOM 18010 C CA . LYS B 1 339 ? 177.226 234.791 158.298 1.00 75.69 339 LYS B CA 1
ATOM 18011 C C . LYS B 1 339 ? 177.467 235.914 159.299 1.00 77.44 339 LYS B C 1
ATOM 18012 O O . LYS B 1 339 ? 176.727 236.055 160.278 1.00 78.85 339 LYS B O 1
ATOM 18031 N N . GLY B 1 340 ? 178.503 236.716 159.056 1.00 75.85 340 GLY B N 1
ATOM 18032 C CA . GLY B 1 340 ? 178.863 237.812 159.929 1.00 77.76 340 GLY B CA 1
ATOM 18033 C C . GLY B 1 340 ? 179.925 237.483 160.956 1.00 84.07 340 GLY B C 1
ATOM 18034 O O . GLY B 1 340 ? 180.440 238.403 161.604 1.00 85.07 340 GLY B O 1
ATOM 18038 N N . LYS B 1 341 ? 180.267 236.208 161.127 1.00 83.51 341 LYS B N 1
ATOM 18039 C CA . LYS B 1 341 ? 181.304 235.838 162.081 1.00 81.10 341 LYS B CA 1
ATOM 18040 C C . LYS B 1 341 ? 182.647 236.421 161.658 1.00 83.90 341 LYS B C 1
ATOM 18041 O O . LYS B 1 341 ? 183.008 236.404 160.478 1.00 80.08 341 LYS B O 1
ATOM 18060 N N . LYS B 1 342 ? 183.388 236.940 162.634 1.00 85.52 342 LYS B N 1
ATOM 18061 C CA . LYS B 1 342 ? 184.687 237.552 162.383 1.00 85.11 342 LYS B CA 1
ATOM 18062 C C . LYS B 1 342 ? 185.847 236.587 162.594 1.00 85.64 342 LYS B C 1
ATOM 18063 O O . LYS B 1 342 ? 186.996 236.958 162.330 1.00 83.93 342 LYS B O 1
ATOM 18082 N N . ASP B 1 343 ? 185.582 235.374 163.059 1.00 86.78 343 ASP B N 1
ATOM 18083 C CA . ASP B 1 343 ? 186.604 234.363 163.270 1.00 81.06 343 ASP B CA 1
ATOM 18084 C C . ASP B 1 343 ? 186.056 233.016 162.827 1.00 76.00 343 ASP B C 1
ATOM 18085 O O . ASP B 1 343 ? 184.836 232.822 162.778 1.00 74.80 343 ASP B O 1
ATOM 18094 N N . PRO B 1 344 ? 186.930 232.067 162.493 1.00 71.24 344 PRO B N 1
ATOM 18095 C CA . PRO B 1 344 ? 186.448 230.743 162.082 1.00 67.82 344 PRO B CA 1
ATOM 18096 C C . PRO B 1 344 ? 185.631 230.083 163.182 1.00 63.46 344 PRO B C 1
ATOM 18097 O O . PRO B 1 344 ? 185.932 230.214 164.371 1.00 66.50 344 PRO B O 1
ATOM 18108 N N . LEU B 1 345 ? 184.588 229.367 162.772 1.00 56.30 345 LEU B N 1
ATOM 18109 C CA . LEU B 1 345 ? 183.736 228.633 163.698 1.00 56.90 345 LEU B CA 1
ATOM 18110 C C . LEU B 1 345 ? 184.292 227.224 163.865 1.00 58.54 345 LEU B C 1
ATOM 18111 O O . LEU B 1 345 ? 184.493 226.508 162.877 1.00 61.44 345 LEU B O 1
ATOM 18127 N N . LEU B 1 346 ? 184.538 226.829 165.112 1.00 57.55 346 LEU B N 1
ATOM 18128 C CA . LEU B 1 346 ? 185.110 225.520 165.407 1.00 50.36 346 LEU B CA 1
ATOM 18129 C C . LEU B 1 346 ? 184.011 224.468 165.320 1.00 49.81 346 LEU B C 1
ATOM 18130 O O . LEU B 1 346 ? 183.098 224.444 166.152 1.00 53.47 346 LEU B O 1
ATOM 18146 N N . ILE B 1 347 ? 184.108 223.592 164.323 1.00 50.97 347 ILE B N 1
ATOM 18147 C CA . ILE B 1 347 ? 183.125 222.541 164.093 1.00 50.26 347 ILE B CA 1
ATOM 18148 C C . ILE B 1 347 ? 183.744 221.203 164.471 1.00 48.46 347 ILE B C 1
ATOM 18149 O O . ILE B 1 347 ? 184.965 221.020 164.418 1.00 49.78 347 ILE B O 1
ATOM 18165 N N . GLY B 1 348 ? 182.888 220.264 164.857 1.00 50.25 348 GLY B N 1
ATOM 18166 C CA . GLY B 1 348 ? 183.361 218.941 165.217 1.00 49.03 348 GLY B CA 1
ATOM 18167 C C . GLY B 1 348 ? 182.208 217.967 165.307 1.00 50.79 348 GLY B C 1
ATOM 18168 O O . GLY B 1 348 ? 181.037 218.338 165.189 1.00 55.95 348 GLY B O 1
ATOM 18172 N N . SER B 1 349 ? 182.561 216.702 165.519 1.00 49.42 349 SER B N 1
ATOM 18173 C CA . SER B 1 349 ? 181.573 215.639 165.631 1.00 45.49 349 SER B CA 1
ATOM 18174 C C . SER B 1 349 ? 182.189 214.476 166.394 1.00 49.18 349 SER B C 1
ATOM 18175 O O . SER B 1 349 ? 183.354 214.133 166.177 1.00 52.34 349 SER B O 1
ATOM 18183 N N . ILE B 1 350 ? 181.397 213.874 167.286 1.00 50.34 350 ILE B N 1
ATOM 18184 C CA . ILE B 1 350 ? 181.870 212.732 168.065 1.00 46.16 350 ILE B CA 1
ATOM 18185 C C . ILE B 1 350 ? 181.784 211.421 167.302 1.00 45.50 350 ILE B C 1
ATOM 18186 O O . ILE B 1 350 ? 182.284 210.399 167.789 1.00 48.00 350 ILE B O 1
ATOM 18202 N N . LYS B 1 351 ? 181.166 211.419 166.118 1.00 49.75 351 LYS B N 1
ATOM 18203 C CA . LYS B 1 351 ? 181.051 210.184 165.350 1.00 44.93 351 LYS B CA 1
ATOM 18204 C C . LYS B 1 351 ? 182.420 209.674 164.920 1.00 43.12 351 LYS B C 1
ATOM 18205 O O . LYS B 1 351 ? 182.666 208.462 164.913 1.00 47.69 351 LYS B O 1
ATOM 18224 N N . SER B 1 352 ? 183.327 210.584 164.558 1.00 43.57 352 SER B N 1
ATOM 18225 C CA . SER B 1 352 ? 184.670 210.178 164.163 1.00 44.76 352 SER B CA 1
ATOM 18226 C C . SER B 1 352 ? 185.435 209.532 165.309 1.00 53.40 352 SER B C 1
ATOM 18227 O O . SER B 1 352 ? 186.447 208.865 165.066 1.00 56.83 352 SER B O 1
ATOM 18235 N N . ASN B 1 353 ? 184.979 209.712 166.549 1.00 53.37 353 ASN B N 1
ATOM 18236 C CA . ASN B 1 353 ? 185.659 209.151 167.709 1.00 43.22 353 ASN B CA 1
ATOM 18237 C C . ASN B 1 353 ? 185.116 207.775 168.081 1.00 36.63 353 ASN B C 1
ATOM 18238 O O . ASN B 1 353 ? 185.886 206.819 168.219 1.00 40.52 353 ASN B O 1
ATOM 18249 N N . LEU B 1 354 ? 183.796 207.657 168.244 1.00 35.85 354 LEU B N 1
ATOM 18250 C CA . LEU B 1 354 ? 183.170 206.418 168.694 1.00 36.40 354 LEU B CA 1
ATOM 18251 C C . LEU B 1 354 ? 182.119 205.905 167.715 1.00 41.08 354 LEU B C 1
ATOM 18252 O O . LEU B 1 354 ? 181.266 205.096 168.095 1.00 42.72 354 LEU B O 1
ATOM 18268 N N . GLY B 1 355 ? 182.160 206.353 166.465 1.00 46.80 355 GLY B N 1
ATOM 18269 C CA . GLY B 1 355 ? 181.249 205.845 165.462 1.00 40.79 355 GLY B CA 1
ATOM 18270 C C . GLY B 1 355 ? 179.857 206.440 165.571 1.00 39.91 355 GLY B C 1
ATOM 18271 O O . GLY B 1 355 ? 179.595 207.390 166.314 1.00 43.69 355 GLY B O 1
ATOM 18275 N N . HIS B 1 356 ? 178.945 205.846 164.806 1.00 40.36 356 HIS B N 1
ATOM 18276 C CA . HIS B 1 356 ? 177.573 206.325 164.714 1.00 40.50 356 HIS B CA 1
ATOM 18277 C C . HIS B 1 356 ? 176.687 205.564 165.693 1.00 44.76 356 HIS B C 1
ATOM 18278 O O . HIS B 1 356 ? 176.697 204.329 165.721 1.00 51.14 356 HIS B O 1
ATOM 18292 N N . GLY B 1 357 ? 175.922 206.307 166.494 1.00 46.96 357 GLY B N 1
ATOM 18293 C CA . GLY B 1 357 ? 175.031 205.718 167.474 1.00 44.26 357 GLY B CA 1
ATOM 18294 C C . GLY B 1 357 ? 173.629 205.431 166.988 1.00 46.69 357 GLY B C 1
ATOM 18295 O O . GLY B 1 357 ? 172.854 204.794 167.708 1.00 48.79 357 GLY B O 1
ATOM 18299 N N . GLU B 1 358 ? 173.278 205.887 165.786 1.00 47.28 358 GLU B N 1
ATOM 18300 C CA . GLU B 1 358 ? 171.961 205.653 165.187 1.00 47.52 358 GLU B CA 1
ATOM 18301 C C . GLU B 1 358 ? 170.917 206.314 166.080 1.00 46.37 358 GLU B C 1
ATOM 18302 O O . GLU B 1 358 ? 170.978 207.543 166.258 1.00 51.62 358 GLU B O 1
ATOM 18314 N N . THR B 1 359 ? 169.964 205.574 166.654 1.00 44.52 359 THR B N 1
ATOM 18315 C CA . THR B 1 359 ? 168.903 206.205 167.432 1.00 42.87 359 THR B CA 1
ATOM 18316 C C . THR B 1 359 ? 169.461 207.005 168.602 1.00 41.83 359 THR B C 1
ATOM 18317 O O . THR B 1 359 ? 168.893 208.038 168.973 1.00 43.69 359 THR B O 1
ATOM 18328 N N . ALA B 1 360 ? 170.562 206.549 169.191 1.00 40.16 360 ALA B N 1
ATOM 18329 C CA . ALA B 1 360 ? 171.176 207.230 170.322 1.00 38.83 360 ALA B CA 1
ATOM 18330 C C . ALA B 1 360 ? 172.220 208.256 169.902 1.00 41.74 360 ALA B C 1
ATOM 18331 O O . ALA B 1 360 ? 172.790 208.925 170.771 1.00 47.10 360 ALA B O 1
ATOM 18338 N N . SER B 1 361 ? 172.465 208.415 168.599 1.00 42.78 361 SER B N 1
ATOM 18339 C CA . SER B 1 361 ? 173.537 209.295 168.145 1.00 40.24 361 SER B CA 1
ATOM 18340 C C . SER B 1 361 ? 173.433 210.669 168.795 1.00 39.41 361 SER B C 1
ATOM 18341 O O . SER B 1 361 ? 174.425 211.211 169.297 1.00 47.08 361 SER B O 1
ATOM 18349 N N . GLY B 1 362 ? 172.226 211.235 168.824 1.00 40.92 362 GLY B N 1
ATOM 18350 C CA . GLY B 1 362 ? 172.062 212.556 169.408 1.00 39.97 362 GLY B CA 1
ATOM 18351 C C . GLY B 1 362 ? 172.638 212.642 170.806 1.00 39.49 362 GLY B C 1
ATOM 18352 O O . GLY B 1 362 ? 173.421 213.546 171.115 1.00 44.42 362 GLY B O 1
ATOM 18356 N N . ILE B 1 363 ? 172.302 211.670 171.658 1.00 40.46 363 ILE B N 1
ATOM 18357 C CA . ILE B 1 363 ? 172.774 211.718 173.038 1.00 40.58 363 ILE B CA 1
ATOM 18358 C C . ILE B 1 363 ? 174.294 211.790 173.065 1.00 39.64 363 ILE B C 1
ATOM 18359 O O . ILE B 1 363 ? 174.878 212.549 173.850 1.00 43.79 363 ILE B O 1
ATOM 18375 N N . ASN B 1 364 ? 174.959 211.036 172.184 1.00 38.41 364 ASN B N 1
ATOM 18376 C CA . ASN B 1 364 ? 176.415 211.080 172.142 1.00 37.54 364 ASN B CA 1
ATOM 18377 C C . ASN B 1 364 ? 176.892 212.519 172.035 1.00 41.90 364 ASN B C 1
ATOM 18378 O O . ASN B 1 364 ? 177.689 212.988 172.858 1.00 47.50 364 ASN B O 1
ATOM 18389 N N . GLY B 1 365 ? 176.354 213.261 171.065 1.00 36.94 365 GLY B N 1
ATOM 18390 C CA . GLY B 1 365 ? 176.751 214.650 170.924 1.00 36.84 365 GLY B CA 1
ATOM 18391 C C . GLY B 1 365 ? 176.520 215.425 172.203 1.00 40.02 365 GLY B C 1
ATOM 18392 O O . GLY B 1 365 ? 177.413 216.120 172.697 1.00 47.97 365 GLY B O 1
ATOM 18396 N N . ILE B 1 366 ? 175.336 215.256 172.798 1.00 39.09 366 ILE B N 1
ATOM 18397 C CA . ILE B 1 366 ? 175.039 215.940 174.052 1.00 38.07 366 ILE B CA 1
ATOM 18398 C C . ILE B 1 366 ? 176.120 215.619 175.072 1.00 41.32 366 ILE B C 1
ATOM 18399 O O . ILE B 1 366 ? 176.680 216.514 175.718 1.00 45.97 366 ILE B O 1
ATOM 18415 N N . SER B 1 367 ? 176.468 214.335 175.190 1.00 38.19 367 SER B N 1
ATOM 18416 C CA . SER B 1 367 ? 177.517 213.950 176.123 1.00 37.97 367 SER B CA 1
ATOM 18417 C C . SER B 1 367 ? 178.773 214.767 175.865 1.00 40.27 367 SER B C 1
ATOM 18418 O O . SER B 1 367 ? 179.295 215.433 176.768 1.00 45.44 367 SER B O 1
ATOM 18426 N N . LYS B 1 368 ? 179.233 214.784 174.611 1.00 40.84 368 LYS B N 1
ATOM 18427 C CA . LYS B 1 368 ? 180.426 215.553 174.287 1.00 38.30 368 LYS B CA 1
ATOM 18428 C C . LYS B 1 368 ? 180.254 217.000 174.720 1.00 44.92 368 LYS B C 1
ATOM 18429 O O . LYS B 1 368 ? 181.133 217.576 175.374 1.00 50.14 368 LYS B O 1
ATOM 18448 N N . VAL B 1 369 ? 179.095 217.587 174.412 1.00 43.75 369 VAL B N 1
ATOM 18449 C CA . VAL B 1 369 ? 178.854 218.975 174.790 1.00 43.36 369 VAL B CA 1
ATOM 18450 C C . VAL B 1 369 ? 179.060 219.141 176.287 1.00 45.71 369 VAL B C 1
ATOM 18451 O O . VAL B 1 369 ? 179.799 220.026 176.737 1.00 52.33 369 VAL B O 1
ATOM 18464 N N . ILE B 1 370 ? 178.457 218.252 177.080 1.00 45.27 370 ILE B N 1
ATOM 18465 C CA . ILE B 1 370 ? 178.613 218.341 178.527 1.00 43.03 370 ILE B CA 1
ATOM 18466 C C . ILE B 1 370 ? 180.090 218.284 178.889 1.00 47.68 370 ILE B C 1
ATOM 18467 O O . ILE B 1 370 ? 180.590 219.104 179.668 1.00 53.55 370 ILE B O 1
ATOM 18483 N N . ILE B 1 371 ? 180.819 217.337 178.295 1.00 45.94 371 ILE B N 1
ATOM 18484 C CA . ILE B 1 371 ? 182.259 217.278 178.521 1.00 44.38 371 ILE B CA 1
ATOM 18485 C C . ILE B 1 371 ? 182.899 218.591 178.093 1.00 46.37 371 ILE B C 1
ATOM 18486 O O . ILE B 1 371 ? 183.645 219.219 178.854 1.00 53.49 371 ILE B O 1
ATOM 18502 N N . THR B 1 372 ? 182.575 219.050 176.882 1.00 44.23 372 THR B N 1
ATOM 18503 C CA . THR B 1 372 ? 183.112 220.318 176.409 1.00 48.14 372 THR B CA 1
ATOM 18504 C C . THR B 1 372 ? 182.662 221.476 177.284 1.00 50.47 372 THR B C 1
ATOM 18505 O O . THR B 1 372 ? 183.326 222.518 177.307 1.00 55.48 372 THR B O 1
ATOM 18516 N N . MET B 1 373 ? 181.555 221.315 178.005 1.00 52.01 373 MET B N 1
ATOM 18517 C CA . MET B 1 373 ? 181.048 222.345 178.897 1.00 51.27 373 MET B CA 1
ATOM 18518 C C . MET B 1 373 ? 181.437 222.105 180.349 1.00 52.81 373 MET B C 1
ATOM 18519 O O . MET B 1 373 ? 181.048 222.893 181.216 1.00 55.38 373 MET B O 1
ATOM 18533 N N . HIS B 1 374 ? 182.192 221.043 180.634 1.00 53.81 374 HIS B N 1
ATOM 18534 C CA . HIS B 1 374 ? 182.644 220.743 181.988 1.00 53.04 374 HIS B CA 1
ATOM 18535 C C . HIS B 1 374 ? 184.149 220.888 182.144 1.00 55.58 374 HIS B C 1
ATOM 18536 O O . HIS B 1 374 ? 184.614 221.571 183.062 1.00 55.71 374 HIS B O 1
ATOM 18550 N N . SER B 1 375 ? 184.928 220.258 181.265 1.00 53.93 375 SER B N 1
ATOM 18551 C CA . SER B 1 375 ? 186.378 220.385 181.301 1.00 50.84 375 SER B CA 1
ATOM 18552 C C . SER B 1 375 ? 186.873 221.679 180.669 1.00 53.51 375 SER B C 1
ATOM 18553 O O . SER B 1 375 ? 188.071 221.972 180.756 1.00 58.96 375 SER B O 1
ATOM 18561 N N . ARG B 1 376 ? 185.990 222.452 180.039 1.00 54.69 376 ARG B N 1
ATOM 18562 C CA . ARG B 1 376 ? 186.345 223.711 179.389 1.00 55.51 376 ARG B CA 1
ATOM 18563 C C . ARG B 1 376 ? 187.326 223.508 178.240 1.00 56.59 376 ARG B C 1
ATOM 18564 O O . ARG B 1 376 ? 188.053 224.435 177.868 1.00 58.58 376 ARG B O 1
ATOM 18585 N N . GLN B 1 377 ? 187.359 222.305 177.669 1.00 56.09 377 GLN B N 1
ATOM 18586 C CA . GLN B 1 377 ? 188.218 221.989 176.537 1.00 53.31 377 GLN B CA 1
ATOM 18587 C C . GLN B 1 377 ? 187.408 221.223 175.501 1.00 52.82 377 GLN B C 1
ATOM 18588 O O . GLN B 1 377 ? 186.562 220.396 175.852 1.00 52.77 377 GLN B O 1
ATOM 18602 N N . ILE B 1 378 ? 187.671 221.500 174.229 1.00 56.94 378 ILE B N 1
ATOM 18603 C CA . ILE B 1 378 ? 186.960 220.864 173.124 1.00 52.27 378 ILE B CA 1
ATOM 18604 C C . ILE B 1 378 ? 187.732 219.606 172.731 1.00 51.61 378 ILE B C 1
ATOM 18605 O O . ILE B 1 378 ? 188.905 219.714 172.343 1.00 53.40 378 ILE B O 1
ATOM 18621 N N . PRO B 1 379 ? 187.133 218.419 172.816 1.00 50.74 379 PRO B N 1
ATOM 18622 C CA . PRO B 1 379 ? 187.856 217.215 172.417 1.00 49.32 379 PRO B CA 1
ATOM 18623 C C . PRO B 1 379 ? 188.226 217.272 170.951 1.00 53.45 379 PRO B C 1
ATOM 18624 O O . PRO B 1 379 ? 187.504 217.870 170.131 1.00 59.12 379 PRO B O 1
ATOM 18635 N N . PRO B 1 380 ? 189.346 216.662 170.568 1.00 49.29 380 PRO B N 1
ATOM 18636 C CA . PRO B 1 380 ? 189.760 216.692 169.162 1.00 49.96 380 PRO B CA 1
ATOM 18637 C C . PRO B 1 380 ? 188.890 215.799 168.290 1.00 52.97 380 PRO B C 1
ATOM 18638 O O . PRO B 1 380 ? 188.147 214.938 168.767 1.00 56.45 380 PRO B O 1
ATOM 18649 N N . ASN B 1 381 ? 188.998 216.022 166.983 1.00 57.72 381 ASN B N 1
ATOM 18650 C CA . ASN B 1 381 ? 188.313 215.222 165.976 1.00 51.74 381 ASN B CA 1
ATOM 18651 C C . ASN B 1 381 ? 189.330 214.336 165.271 1.00 57.82 381 ASN B C 1
ATOM 18652 O O . ASN B 1 381 ? 190.380 214.817 164.831 1.00 63.06 381 ASN B O 1
ATOM 18663 N N . LEU B 1 382 ? 189.018 213.048 165.166 1.00 54.22 382 LEU B N 1
ATOM 18664 C CA . LEU B 1 382 ? 189.936 212.074 164.596 1.00 54.30 382 LEU B CA 1
ATOM 18665 C C . LEU B 1 382 ? 189.672 211.876 163.109 1.00 57.85 382 LEU B C 1
ATOM 18666 O O . LEU B 1 382 ? 188.566 212.109 162.614 1.00 59.22 382 LEU B O 1
ATOM 18682 N N . HIS B 1 383 ? 190.713 211.444 162.397 1.00 60.20 383 HIS B N 1
ATOM 18683 C CA . HIS B 1 383 ? 190.659 211.036 160.996 1.00 58.66 383 HIS B CA 1
ATOM 18684 C C . HIS B 1 383 ? 190.476 212.202 160.034 1.00 64.20 383 HIS B C 1
ATOM 18685 O O . HIS B 1 383 ? 190.160 211.976 158.858 1.00 68.26 383 HIS B O 1
ATOM 18699 N N . PHE B 1 384 ? 190.662 213.441 160.487 1.00 64.45 384 PHE B N 1
ATOM 18700 C CA . PHE B 1 384 ? 190.587 214.607 159.606 1.00 63.25 384 PHE B CA 1
ATOM 18701 C C . PHE B 1 384 ? 191.999 214.926 159.132 1.00 65.08 384 PHE B C 1
ATOM 18702 O O . PHE B 1 384 ? 192.760 215.628 159.800 1.00 68.37 384 PHE B O 1
ATOM 18719 N N . LYS B 1 385 ? 192.353 214.403 157.959 1.00 65.23 385 LYS B N 1
ATOM 18720 C CA . LYS B 1 385 ? 193.672 214.599 157.372 1.00 67.44 385 LYS B CA 1
ATOM 18721 C C . LYS B 1 385 ? 193.656 215.570 156.202 1.00 69.74 385 LYS B C 1
ATOM 18722 O O . LYS B 1 385 ? 194.475 216.493 156.153 1.00 72.11 385 LYS B O 1
ATOM 18741 N N . ASN B 1 386 ? 192.740 215.386 155.254 1.00 68.80 386 ASN B N 1
ATOM 18742 C CA . ASN B 1 386 ? 192.632 216.247 154.082 1.00 69.18 386 ASN B CA 1
ATOM 18743 C C . ASN B 1 386 ? 191.234 216.851 154.035 1.00 64.98 386 ASN B C 1
ATOM 18744 O O . ASN B 1 386 ? 190.245 216.098 154.002 1.00 65.59 386 ASN B O 1
ATOM 18755 N N . PRO B 1 387 ? 191.085 218.177 154.032 1.00 61.62 387 PRO B N 1
ATOM 18756 C CA . PRO B 1 387 ? 189.737 218.755 153.995 1.00 63.22 387 PRO B CA 1
ATOM 18757 C C . PRO B 1 387 ? 188.999 218.369 152.722 1.00 65.68 387 PRO B C 1
ATOM 18758 O O . PRO B 1 387 ? 189.593 218.218 151.653 1.00 70.15 387 PRO B O 1
ATOM 18769 N N . ASN B 1 388 ? 187.690 218.210 152.851 1.00 64.02 388 ASN B N 1
ATOM 18770 C CA . ASN B 1 388 ? 186.863 217.828 151.713 1.00 62.65 388 ASN B CA 1
ATOM 18771 C C . ASN B 1 388 ? 186.802 218.975 150.711 1.00 66.59 388 ASN B C 1
ATOM 18772 O O . ASN B 1 388 ? 186.396 220.085 151.084 1.00 70.59 388 ASN B O 1
ATOM 18783 N N . PRO B 1 389 ? 187.189 218.771 149.448 1.00 64.76 389 PRO B N 1
ATOM 18784 C CA . PRO B 1 389 ? 187.080 219.873 148.478 1.00 62.70 389 PRO B CA 1
ATOM 18785 C C . PRO B 1 389 ? 185.657 220.361 148.285 1.00 65.99 389 PRO B C 1
ATOM 18786 O O . PRO B 1 389 ? 185.453 221.535 147.951 1.00 70.14 389 PRO B O 1
ATOM 18797 N N . LYS B 1 390 ? 184.662 219.494 148.484 1.00 66.65 390 LYS B N 1
ATOM 18798 C CA . LYS B 1 390 ? 183.272 219.905 148.326 1.00 65.48 390 LYS B CA 1
ATOM 18799 C C . LYS B 1 390 ? 182.801 220.804 149.461 1.00 66.40 390 LYS B C 1
ATOM 18800 O O . LYS B 1 390 ? 181.757 221.451 149.326 1.00 72.22 390 LYS B O 1
ATOM 18819 N N . ILE B 1 391 ? 183.532 220.854 150.570 1.00 62.57 391 ILE B N 1
ATOM 18820 C CA . ILE B 1 391 ? 183.182 221.722 151.692 1.00 61.57 391 ILE B CA 1
ATOM 18821 C C . ILE B 1 391 ? 183.947 223.032 151.545 1.00 64.33 391 ILE B C 1
ATOM 18822 O O . ILE B 1 391 ? 185.113 223.115 151.958 1.00 67.67 391 ILE B O 1
ATOM 18838 N N . PRO B 1 392 ? 183.344 224.078 150.970 1.00 65.49 392 PRO B N 1
ATOM 18839 C CA . PRO B 1 392 ? 184.104 225.319 150.752 1.00 66.16 392 PRO B CA 1
ATOM 18840 C C . PRO B 1 392 ? 184.553 225.995 152.035 1.00 70.39 392 PRO B C 1
ATOM 18841 O O . PRO B 1 392 ? 185.646 226.575 152.064 1.00 72.97 392 PRO B O 1
ATOM 18852 N N . GLY B 1 393 ? 183.754 225.926 153.101 1.00 69.50 393 GLY B N 1
ATOM 18853 C CA . GLY B 1 393 ? 184.035 226.704 154.296 1.00 64.75 393 GLY B CA 1
ATOM 18854 C C . GLY B 1 393 ? 185.370 226.395 154.939 1.00 64.02 393 GLY B C 1
ATOM 18855 O O . GLY B 1 393 ? 185.901 227.233 155.676 1.00 67.13 393 GLY B O 1
ATOM 18859 N N . LEU B 1 394 ? 185.929 225.214 154.680 1.00 63.43 394 LEU B N 1
ATOM 18860 C CA . LEU B 1 394 ? 187.208 224.840 155.269 1.00 61.74 394 LEU B CA 1
ATOM 18861 C C . LEU B 1 394 ? 188.398 225.469 154.555 1.00 67.42 394 LEU B C 1
ATOM 18862 O O . LEU B 1 394 ? 189.527 225.335 155.039 1.00 69.41 394 LEU B O 1
ATOM 18878 N N . PHE B 1 395 ? 188.178 226.144 153.426 1.00 71.47 395 PHE B N 1
ATOM 18879 C CA . PHE B 1 395 ? 189.239 226.847 152.716 1.00 69.00 395 PHE B CA 1
ATOM 18880 C C . PHE B 1 395 ? 189.106 228.360 152.767 1.00 69.37 395 PHE B C 1
ATOM 18881 O O . PHE B 1 395 ? 190.115 229.058 152.647 1.00 71.53 395 PHE B O 1
ATOM 18898 N N . ASP B 1 396 ? 187.895 228.883 152.943 1.00 72.40 396 ASP B N 1
ATOM 18899 C CA . ASP B 1 396 ? 187.670 230.319 153.044 1.00 74.82 396 ASP B CA 1
ATOM 18900 C C . ASP B 1 396 ? 187.855 230.850 154.459 1.00 73.72 396 ASP B C 1
ATOM 18901 O O . ASP B 1 396 ? 187.724 232.060 154.672 1.00 77.55 396 ASP B O 1
ATOM 18910 N N . GLY B 1 397 ? 188.155 229.985 155.426 1.00 66.93 397 GLY B N 1
ATOM 18911 C CA . GLY B 1 397 ? 188.368 230.410 156.792 1.00 64.56 397 GLY B CA 1
ATOM 18912 C C . GLY B 1 397 ? 187.115 230.554 157.626 1.00 66.20 397 GLY B C 1
ATOM 18913 O O . GLY B 1 397 ? 187.215 230.951 158.795 1.00 70.66 397 GLY B O 1
ATOM 18917 N N . ARG B 1 398 ? 185.939 230.256 157.071 1.00 68.23 398 ARG B N 1
ATOM 18918 C CA . ARG B 1 398 ? 184.711 230.363 157.852 1.00 65.17 398 ARG B CA 1
ATOM 18919 C C . ARG B 1 398 ? 184.606 229.239 158.876 1.00 60.78 398 ARG B C 1
ATOM 18920 O O . ARG B 1 398 ? 184.085 229.444 159.978 1.00 64.78 398 ARG B O 1
ATOM 18941 N N . LEU B 1 399 ? 185.093 228.049 158.532 1.00 60.82 399 LEU B N 1
ATOM 18942 C CA . LEU B 1 399 ? 185.017 226.885 159.399 1.00 57.70 399 LEU B CA 1
ATOM 18943 C C . LEU B 1 399 ? 186.415 226.351 159.683 1.00 61.36 399 LEU B C 1
ATOM 18944 O O . LEU B 1 399 ? 187.373 226.632 158.957 1.00 63.13 399 LEU B O 1
ATOM 18960 N N . LYS B 1 400 ? 186.518 225.571 160.759 1.00 57.75 400 LYS B N 1
ATOM 18961 C CA . LYS B 1 400 ? 187.801 225.006 161.170 1.00 57.78 400 LYS B CA 1
ATOM 18962 C C . LYS B 1 400 ? 187.521 223.783 162.033 1.00 54.78 400 LYS B C 1
ATOM 18963 O O . LYS B 1 400 ? 187.009 223.920 163.149 1.00 54.21 400 LYS B O 1
ATOM 18982 N N . VAL B 1 401 ? 187.855 222.599 161.521 1.00 57.35 401 VAL B N 1
ATOM 18983 C CA . VAL B 1 401 ? 187.656 221.371 162.281 1.00 52.60 401 VAL B CA 1
ATOM 18984 C C . VAL B 1 401 ? 188.670 221.315 163.415 1.00 58.85 401 VAL B C 1
ATOM 18985 O O . VAL B 1 401 ? 189.869 221.548 163.211 1.00 63.44 401 VAL B O 1
ATOM 18998 N N . VAL B 1 402 ? 188.192 221.004 164.618 1.00 54.30 402 VAL B N 1
ATOM 18999 C CA . VAL B 1 402 ? 189.041 220.952 165.807 1.00 51.53 402 VAL B CA 1
ATOM 19000 C C . VAL B 1 402 ? 189.793 219.624 165.770 1.00 54.04 402 VAL B C 1
ATOM 19001 O O . VAL B 1 402 ? 189.245 218.575 166.113 1.00 56.34 402 VAL B O 1
ATOM 19014 N N . THR B 1 403 ? 191.056 219.666 165.346 1.00 60.40 403 THR B N 1
ATOM 19015 C CA . THR B 1 403 ? 191.899 218.479 165.293 1.00 58.78 403 THR B CA 1
ATOM 19016 C C . THR B 1 403 ? 192.727 218.279 166.556 1.00 62.04 403 THR B C 1
ATOM 19017 O O . THR B 1 403 ? 193.369 217.233 166.696 1.00 62.89 403 THR B O 1
ATOM 19028 N N . GLU B 1 404 ? 192.729 219.247 167.470 1.00 63.71 404 GLU B N 1
ATOM 19029 C CA . GLU B 1 404 ? 193.474 219.134 168.714 1.00 62.82 404 GLU B CA 1
ATOM 19030 C C . GLU B 1 404 ? 192.708 219.867 169.805 1.00 64.82 404 GLU B C 1
ATOM 19031 O O . GLU B 1 404 ? 191.846 220.704 169.528 1.00 68.87 404 GLU B O 1
ATOM 19043 N N . THR B 1 405 ? 193.034 219.541 171.054 1.00 62.44 405 THR B N 1
ATOM 19044 C CA . THR B 1 405 ? 192.324 220.124 172.184 1.00 60.32 405 THR B CA 1
ATOM 19045 C C . THR B 1 405 ? 192.370 221.645 172.112 1.00 65.45 405 THR B C 1
ATOM 19046 O O . THR B 1 405 ? 193.429 222.238 171.889 1.00 67.68 405 THR B O 1
ATOM 19057 N N . THR B 1 406 ? 191.210 222.275 172.305 1.00 58.67 406 THR B N 1
ATOM 19058 C CA . THR B 1 406 ? 191.065 223.716 172.197 1.00 58.13 406 THR B CA 1
ATOM 19059 C C . THR B 1 406 ? 190.473 224.283 173.484 1.00 59.25 406 THR B C 1
ATOM 19060 O O . THR B 1 406 ? 189.528 223.705 174.032 1.00 60.83 406 THR B O 1
ATOM 19071 N N . PRO B 1 407 ? 190.998 225.407 173.993 1.00 60.90 407 PRO B N 1
ATOM 19072 C CA . PRO B 1 407 ? 190.474 225.962 175.262 1.00 58.48 407 PRO B CA 1
ATOM 19073 C C . PRO B 1 407 ? 189.180 226.759 175.110 1.00 62.27 407 PRO B C 1
ATOM 19074 O O . PRO B 1 407 ? 189.153 227.985 174.996 1.00 68.21 407 PRO B O 1
ATOM 19085 N N . PHE B 1 408 ? 188.060 226.040 175.107 1.00 59.62 408 PHE B N 1
ATOM 19086 C CA . PHE B 1 408 ? 186.745 226.674 175.079 1.00 61.38 408 PHE B CA 1
ATOM 19087 C C . PHE B 1 408 ? 186.523 227.416 176.391 1.00 61.19 408 PHE B C 1
ATOM 19088 O O . PHE B 1 408 ? 186.382 226.793 177.449 1.00 60.24 408 PHE B O 1
ATOM 19105 N N . ASP B 1 409 ? 186.491 228.748 176.328 1.00 63.90 409 ASP B N 1
ATOM 19106 C CA . ASP B 1 409 ? 186.353 229.544 177.543 1.00 65.89 409 ASP B CA 1
ATOM 19107 C C . ASP B 1 409 ? 184.897 229.655 177.982 1.00 64.00 409 ASP B C 1
ATOM 19108 O O . ASP B 1 409 ? 184.595 229.516 179.173 1.00 65.45 409 ASP B O 1
ATOM 19117 N N . GLY B 1 410 ? 183.990 229.903 177.047 1.00 60.85 410 GLY B N 1
ATOM 19118 C CA . GLY B 1 410 ? 182.586 230.025 177.385 1.00 56.95 410 GLY B CA 1
ATOM 19119 C C . GLY B 1 410 ? 181.803 230.565 176.212 1.00 57.77 410 GLY B C 1
ATOM 19120 O O . GLY B 1 410 ? 182.359 231.099 175.248 1.00 63.85 410 GLY B O 1
ATOM 19124 N N . GLY B 1 411 ? 180.483 230.424 176.317 1.00 54.99 411 GLY B N 1
ATOM 19125 C CA . GLY B 1 411 ? 179.587 230.869 175.269 1.00 55.91 411 GLY B CA 1
ATOM 19126 C C . GLY B 1 411 ? 178.469 229.885 174.995 1.00 55.37 411 GLY B C 1
ATOM 19127 O O . GLY B 1 411 ? 177.951 229.251 175.920 1.00 52.42 411 GLY B O 1
ATOM 19131 N N . LEU B 1 412 ? 178.089 229.748 173.727 1.00 55.55 412 LEU B N 1
ATOM 19132 C CA . LEU B 1 412 ? 177.017 228.855 173.315 1.00 51.62 412 LEU B CA 1
ATOM 19133 C C . LEU B 1 412 ? 177.571 227.746 172.432 1.00 49.84 412 LEU B C 1
ATOM 19134 O O . LEU B 1 412 ? 178.519 227.951 171.668 1.00 54.96 412 LEU B O 1
ATOM 19150 N N . ILE B 1 413 ? 176.968 226.565 172.548 1.00 45.80 413 ILE B N 1
ATOM 19151 C CA . ILE B 1 413 ? 177.319 225.410 171.730 1.00 44.46 413 ILE B CA 1
ATOM 19152 C C . ILE B 1 413 ? 176.049 224.889 171.073 1.00 47.49 413 ILE B C 1
ATOM 19153 O O . ILE B 1 413 ? 175.035 224.680 171.748 1.00 53.55 413 ILE B O 1
ATOM 19169 N N . ALA B 1 414 ? 176.109 224.676 169.762 1.00 42.70 414 ALA B N 1
ATOM 19170 C CA . ALA B 1 414 ? 174.974 224.206 168.982 1.00 40.92 414 ALA B CA 1
ATOM 19171 C C . ALA B 1 414 ? 175.212 222.769 168.540 1.00 39.99 414 ALA B C 1
ATOM 19172 O O . ALA B 1 414 ? 176.328 222.406 168.152 1.00 41.94 414 ALA B O 1
ATOM 19179 N N . ILE B 1 415 ? 174.161 221.954 168.600 1.00 40.73 415 ILE B N 1
ATOM 19180 C CA . ILE B 1 415 ? 174.239 220.540 168.256 1.00 40.74 415 ILE B CA 1
ATOM 19181 C C . ILE B 1 415 ? 173.157 220.218 167.235 1.00 44.42 415 ILE B C 1
ATOM 19182 O O . ILE B 1 415 ? 172.003 220.642 167.385 1.00 44.61 415 ILE B O 1
ATOM 19198 N N . ASN B 1 416 ? 173.541 219.475 166.200 1.00 47.04 416 ASN B N 1
ATOM 19199 C CA . ASN B 1 416 ? 172.648 218.978 165.165 1.00 40.83 416 ASN B CA 1
ATOM 19200 C C . ASN B 1 416 ? 172.588 217.459 165.242 1.00 45.81 416 ASN B C 1
ATOM 19201 O O . ASN B 1 416 ? 173.577 216.800 165.575 1.00 56.01 416 ASN B O 1
ATOM 19212 N N . SER B 1 417 ? 171.421 216.904 164.932 1.00 42.54 417 SER B N 1
ATOM 19213 C CA . SER B 1 417 ? 171.229 215.457 164.940 1.00 44.71 417 SER B CA 1
ATOM 19214 C C . SER B 1 417 ? 170.404 215.030 163.731 1.00 44.06 417 SER B C 1
ATOM 19215 O O . SER B 1 417 ? 169.456 214.253 163.843 1.00 48.25 417 SER B O 1
ATOM 19223 N N . PHE B 1 418 ? 170.754 215.544 162.552 1.00 47.06 418 PHE B N 1
ATOM 19224 C CA . PHE B 1 418 ? 170.027 215.181 161.340 1.00 45.71 418 PHE B CA 1
ATOM 19225 C C . PHE B 1 418 ? 169.932 213.667 161.214 1.00 49.59 418 PHE B C 1
ATOM 19226 O O . PHE B 1 418 ? 170.939 212.958 161.294 1.00 53.86 418 PHE B O 1
ATOM 19243 N N . GLY B 1 419 ? 168.706 213.174 161.015 1.00 46.41 419 GLY B N 1
ATOM 19244 C CA . GLY B 1 419 ? 168.444 211.756 160.947 1.00 48.58 419 GLY B CA 1
ATOM 19245 C C . GLY B 1 419 ? 167.916 211.345 159.581 1.00 52.19 419 GLY B C 1
ATOM 19246 O O . GLY B 1 419 ? 167.569 212.180 158.737 1.00 57.52 419 GLY B O 1
ATOM 19250 N N . MET B 1 420 ? 167.859 210.032 159.375 1.00 53.27 420 MET B N 1
ATOM 19251 C CA . MET B 1 420 ? 167.367 209.496 158.116 1.00 52.03 420 MET B CA 1
ATOM 19252 C C . MET B 1 420 ? 165.883 209.806 157.952 1.00 56.37 420 MET B C 1
ATOM 19253 O O . MET B 1 420 ? 165.143 209.956 158.927 1.00 63.75 420 MET B O 1
ATOM 19267 N N . GLY B 1 421 ? 165.456 209.902 156.706 1.00 45.82 421 GLY B N 1
ATOM 19268 C CA . GLY B 1 421 ? 164.095 210.315 156.384 1.00 47.58 421 GLY B CA 1
ATOM 19269 C C . GLY B 1 421 ? 163.967 211.801 156.129 1.00 54.39 421 GLY B C 1
ATOM 19270 O O . GLY B 1 421 ? 163.372 212.212 155.134 1.00 59.23 421 GLY B O 1
ATOM 19274 N N . GLY B 1 422 ? 164.521 212.618 157.022 1.00 54.15 422 GLY B N 1
ATOM 19275 C CA . GLY B 1 422 ? 164.543 214.054 156.826 1.00 49.74 422 GLY B CA 1
ATOM 19276 C C . GLY B 1 422 ? 164.156 214.852 158.054 1.00 48.95 422 GLY B C 1
ATOM 19277 O O . GLY B 1 422 ? 164.127 216.086 158.013 1.00 54.31 422 GLY B O 1
ATOM 19281 N N . THR B 1 423 ? 163.859 214.164 159.153 1.00 46.77 423 THR B N 1
ATOM 19282 C CA . THR B 1 423 ? 163.465 214.825 160.398 1.00 44.91 423 THR B CA 1
ATOM 19283 C C . THR B 1 423 ? 164.721 215.348 161.087 1.00 49.08 423 THR B C 1
ATOM 19284 O O . THR B 1 423 ? 165.471 214.590 161.706 1.00 54.38 423 THR B O 1
ATOM 19295 N N . ASN B 1 424 ? 164.955 216.651 160.974 1.00 46.87 424 ASN B N 1
ATOM 19296 C CA . ASN B 1 424 ? 166.122 217.282 161.571 1.00 43.77 424 ASN B CA 1
ATOM 19297 C C . ASN B 1 424 ? 165.811 217.753 162.988 1.00 43.39 424 ASN B C 1
ATOM 19298 O O . ASN B 1 424 ? 164.653 217.849 163.401 1.00 42.21 424 ASN B O 1
ATOM 19309 N N . ALA B 1 425 ? 166.873 218.049 163.733 1.00 47.67 425 ALA B N 1
ATOM 19310 C CA . ALA B 1 425 ? 166.746 218.554 165.092 1.00 39.64 425 ALA B CA 1
ATOM 19311 C C . ALA B 1 425 ? 167.970 219.395 165.420 1.00 40.27 425 ALA B C 1
ATOM 19312 O O . ALA B 1 425 ? 169.099 219.009 165.105 1.00 47.72 425 ALA B O 1
ATOM 19319 N N . HIS B 1 426 ? 167.737 220.542 166.053 1.00 40.52 426 HIS B N 1
ATOM 19320 C CA . HIS B 1 426 ? 168.799 221.453 166.452 1.00 38.68 426 HIS B CA 1
ATOM 19321 C C . HIS B 1 426 ? 168.598 221.840 167.908 1.00 40.31 426 HIS B C 1
ATOM 19322 O O . HIS B 1 426 ? 167.460 221.962 168.370 1.00 46.30 426 HIS B O 1
ATOM 19336 N N . ALA B 1 427 ? 169.701 222.019 168.635 1.00 41.47 427 ALA B N 1
ATOM 19337 C CA . ALA B 1 427 ? 169.622 222.460 170.021 1.00 37.10 427 ALA B CA 1
ATOM 19338 C C . ALA B 1 427 ? 170.786 223.387 170.334 1.00 40.33 427 ALA B C 1
ATOM 19339 O O . ALA B 1 427 ? 171.856 223.294 169.727 1.00 47.25 427 ALA B O 1
ATOM 19346 N N . ILE B 1 428 ? 170.563 224.290 171.289 1.00 44.19 428 ILE B N 1
ATOM 19347 C CA . ILE B 1 428 ? 171.562 225.266 171.710 1.00 40.92 428 ILE B CA 1
ATOM 19348 C C . ILE B 1 428 ? 171.710 225.180 173.223 1.00 43.15 428 ILE B C 1
ATOM 19349 O O . ILE B 1 428 ? 170.708 225.113 173.944 1.00 48.08 428 ILE B O 1
ATOM 19365 N N . PHE B 1 429 ? 172.954 225.181 173.699 1.00 43.54 429 PHE B N 1
ATOM 19366 C CA . PHE B 1 429 ? 173.259 225.137 175.122 1.00 41.75 429 PHE B CA 1
ATOM 19367 C C . PHE B 1 429 ? 174.149 226.315 175.492 1.00 44.41 429 PHE B C 1
ATOM 19368 O O . PHE B 1 429 ? 175.072 226.664 174.748 1.00 50.02 429 PHE B O 1
ATOM 19385 N N . ARG B 1 430 ? 173.871 226.920 176.644 1.00 43.68 430 ARG B N 1
ATOM 19386 C CA . ARG B 1 430 ? 174.642 228.045 177.158 1.00 44.90 430 ARG B CA 1
ATOM 19387 C C . ARG B 1 430 ? 175.489 227.580 178.334 1.00 47.43 430 ARG B C 1
ATOM 19388 O O . ARG B 1 430 ? 175.001 226.861 179.212 1.00 53.11 430 ARG B O 1
ATOM 19409 N N . SER B 1 431 ? 176.753 227.993 178.347 1.00 52.85 431 SER B N 1
ATOM 19410 C CA . SER B 1 431 ? 177.673 227.571 179.393 1.00 54.13 431 SER B CA 1
ATOM 19411 C C . SER B 1 431 ? 177.301 228.194 180.734 1.00 58.91 431 SER B C 1
ATOM 19412 O O . SER B 1 431 ? 176.767 229.304 180.807 1.00 64.76 431 SER B O 1
ATOM 19420 N N . PHE B 1 432 ? 177.593 227.457 181.804 1.00 58.89 432 PHE B N 1
ATOM 19421 C CA . PHE B 1 432 ? 177.374 227.906 183.175 1.00 60.86 432 PHE B CA 1
ATOM 19422 C C . PHE B 1 432 ? 178.730 228.277 183.764 1.00 63.80 432 PHE B C 1
ATOM 19423 O O . PHE B 1 432 ? 179.584 227.407 183.964 1.00 64.06 432 PHE B O 1
ATOM 19440 N N . ASP B 1 433 ? 178.924 229.564 184.041 1.00 66.54 433 ASP B N 1
ATOM 19441 C CA . ASP B 1 433 ? 180.202 230.096 184.513 1.00 69.44 433 ASP B CA 1
ATOM 19442 C C . ASP B 1 433 ? 180.055 230.463 185.988 1.00 73.60 433 ASP B C 1
ATOM 19443 O O . ASP B 1 433 ? 179.654 231.576 186.332 1.00 82.43 433 ASP B O 1
ATOM 19452 N N . LYS B 1 434 ? 180.384 229.512 186.858 1.00 67.88 434 LYS B N 1
ATOM 19453 C CA . LYS B 1 434 ? 180.372 229.696 188.307 1.00 68.46 434 LYS B CA 1
ATOM 19454 C C . LYS B 1 434 ? 181.640 229.113 188.916 1.00 73.42 434 LYS B C 1
ATOM 19455 O O . LYS B 1 434 ? 181.599 228.317 189.857 1.00 78.38 434 LYS B O 1
ATOM 19474 N N . ARG B 1 435 ? 182.790 229.491 188.354 1.00 78.63 435 ARG B N 1
ATOM 19475 C CA . ARG B 1 435 ? 184.076 228.950 188.784 1.00 78.89 435 ARG B CA 1
ATOM 19476 C C . ARG B 1 435 ? 184.155 228.876 190.303 1.00 81.65 435 ARG B C 1
ATOM 19477 O O . ARG B 1 435 ? 183.719 229.788 191.010 1.00 77.30 435 ARG B O 1
ATOM 19498 N N . ALA B 1 436 ? 184.718 227.777 190.796 1.00 87.27 436 ALA B N 1
ATOM 19499 C CA . ALA B 1 436 ? 184.714 227.499 192.224 1.00 88.21 436 ALA B CA 1
ATOM 19500 C C . ALA B 1 436 ? 185.536 228.528 192.992 1.00 88.39 436 ALA B C 1
ATOM 19501 O O . ALA B 1 436 ? 186.493 229.110 192.474 1.00 88.54 436 ALA B O 1
ATOM 19508 N N . GLU B 1 437 ? 185.146 228.747 194.244 1.00 90.78 437 GLU B N 1
ATOM 19509 C CA . GLU B 1 437 ? 185.847 229.623 195.166 1.00 89.92 437 GLU B CA 1
ATOM 19510 C C . GLU B 1 437 ? 186.174 228.854 196.437 1.00 94.31 437 GLU B C 1
ATOM 19511 O O . GLU B 1 437 ? 185.481 227.890 196.778 1.00 94.43 437 GLU B O 1
ATOM 19523 N N . PRO B 1 438 ? 187.219 229.254 197.158 1.00 96.93 438 PRO B N 1
ATOM 19524 C CA . PRO B 1 438 ? 187.636 228.476 198.330 1.00 90.93 438 PRO B CA 1
ATOM 19525 C C . PRO B 1 438 ? 186.594 228.505 199.436 1.00 84.81 438 PRO B C 1
ATOM 19526 O O . PRO B 1 438 ? 185.855 229.477 199.611 1.00 84.18 438 PRO B O 1
ATOM 19537 N N . HIS B 1 439 ? 186.546 227.407 200.189 1.00 76.37 439 HIS B N 1
ATOM 19538 C CA . HIS B 1 439 ? 185.684 227.234 201.343 1.00 73.52 439 HIS B CA 1
ATOM 19539 C C . HIS B 1 439 ? 186.521 227.230 202.620 1.00 72.75 439 HIS B C 1
ATOM 19540 O O . HIS B 1 439 ? 187.702 226.868 202.585 1.00 74.97 439 HIS B O 1
ATOM 19554 N N . PRO B 1 440 ? 185.958 227.632 203.763 1.00 70.30 440 PRO B N 1
ATOM 19555 C CA . PRO B 1 440 ? 186.726 227.517 205.014 1.00 68.99 440 PRO B CA 1
ATOM 19556 C C . PRO B 1 440 ? 187.215 226.105 205.270 1.00 70.24 440 PRO B C 1
ATOM 19557 O O . PRO B 1 440 ? 188.298 225.922 205.839 1.00 67.63 440 PRO B O 1
ATOM 19568 N N . ALA B 1 441 ? 186.442 225.100 204.865 1.00 70.23 441 ALA B N 1
ATOM 19569 C CA . ALA B 1 441 ? 186.879 223.712 204.909 1.00 64.49 441 ALA B CA 1
ATOM 19570 C C . ALA B 1 441 ? 187.760 223.411 203.702 1.00 68.75 441 ALA B C 1
ATOM 19571 O O . ALA B 1 441 ? 188.208 224.332 203.012 1.00 73.59 441 ALA B O 1
ATOM 19578 N N . SER B 1 442 ? 188.018 222.131 203.443 1.00 64.27 442 SER B N 1
ATOM 19579 C CA . SER B 1 442 ? 188.889 221.622 202.385 1.00 64.10 442 SER B CA 1
ATOM 19580 C C . SER B 1 442 ? 190.351 221.646 202.817 1.00 66.90 442 SER B C 1
ATOM 19581 O O . SER B 1 442 ? 191.211 221.189 202.054 1.00 69.59 442 SER B O 1
ATOM 19589 N N . ASP B 1 443 ? 190.661 222.159 204.008 1.00 72.17 443 ASP B N 1
ATOM 19590 C CA . ASP B 1 443 ? 191.992 222.047 204.583 1.00 74.68 443 ASP B CA 1
ATOM 19591 C C . ASP B 1 443 ? 191.987 221.427 205.971 1.00 73.24 443 ASP B C 1
ATOM 19592 O O . ASP B 1 443 ? 193.065 221.114 206.490 1.00 71.32 443 ASP B O 1
ATOM 19601 N N . LYS B 1 444 ? 190.824 221.239 206.582 1.00 68.59 444 LYS B N 1
ATOM 19602 C CA . LYS B 1 444 ? 190.673 220.593 207.873 1.00 69.41 444 LYS B CA 1
ATOM 19603 C C . LYS B 1 444 ? 190.073 219.203 207.699 1.00 63.01 444 LYS B C 1
ATOM 19604 O O . LYS B 1 444 ? 189.442 218.912 206.677 1.00 58.45 444 LYS B O 1
ATOM 19623 N N . PRO B 1 445 ? 190.254 218.314 208.675 1.00 57.70 445 PRO B N 1
ATOM 19624 C CA . PRO B 1 445 ? 189.671 216.972 208.552 1.00 55.64 445 PRO B CA 1
ATOM 19625 C C . PRO B 1 445 ? 188.160 217.038 208.385 1.00 57.08 445 PRO B C 1
ATOM 19626 O O . PRO B 1 445 ? 187.482 217.855 209.012 1.00 60.16 445 PRO B O 1
ATOM 19637 N N . ARG B 1 446 ? 187.635 216.164 207.528 1.00 51.61 446 ARG B N 1
ATOM 19638 C CA . ARG B 1 446 ? 186.202 216.086 207.282 1.00 48.37 446 ARG B CA 1
ATOM 19639 C C . ARG B 1 446 ? 185.778 214.626 207.272 1.00 47.88 446 ARG B C 1
ATOM 19640 O O . ARG B 1 446 ? 186.582 213.736 206.991 1.00 54.28 446 ARG B O 1
ATOM 19661 N N . LEU B 1 447 ? 184.507 214.386 207.581 1.00 48.23 447 LEU B N 1
ATOM 19662 C CA . LEU B 1 447 ? 183.948 213.040 207.614 1.00 46.35 447 LEU B CA 1
ATOM 19663 C C . LEU B 1 447 ? 183.122 212.815 206.353 1.00 48.06 447 LEU B C 1
ATOM 19664 O O . LEU B 1 447 ? 182.118 213.503 206.134 1.00 50.81 447 LEU B O 1
ATOM 19680 N N . PHE B 1 448 ? 183.543 211.856 205.531 1.00 42.29 448 PHE B N 1
ATOM 19681 C CA . PHE B 1 448 ? 182.862 211.511 204.287 1.00 40.65 448 PHE B CA 1
ATOM 19682 C C . PHE B 1 448 ? 182.135 210.188 204.496 1.00 38.38 448 PHE B C 1
ATOM 19683 O O . PHE B 1 448 ? 182.772 209.147 204.690 1.00 42.83 448 PHE B O 1
ATOM 19700 N N . THR B 1 449 ? 180.807 210.233 204.456 1.00 44.32 449 THR B N 1
ATOM 19701 C CA . THR B 1 449 ? 179.960 209.066 204.654 1.00 42.67 449 THR B CA 1
ATOM 19702 C C . THR B 1 449 ? 179.197 208.775 203.370 1.00 43.72 449 THR B C 1
ATOM 19703 O O . THR B 1 449 ? 178.719 209.698 202.703 1.00 44.09 449 THR B O 1
ATOM 19714 N N . TYR B 1 450 ? 179.084 207.495 203.022 1.00 40.23 450 TYR B N 1
ATOM 19715 C CA . TYR B 1 450 ? 178.411 207.123 201.784 1.00 39.63 450 TYR B CA 1
ATOM 19716 C C . TYR B 1 450 ? 177.880 205.701 201.899 1.00 39.35 450 TYR B C 1
ATOM 19717 O O . TYR B 1 450 ? 178.115 205.000 202.887 1.00 44.09 450 TYR B O 1
ATOM 19735 N N . CYS B 1 451 ? 177.143 205.293 200.868 1.00 42.56 451 CYS B N 1
ATOM 19736 C CA . CYS B 1 451 ? 176.595 203.949 200.775 1.00 36.90 451 CYS B CA 1
ATOM 19737 C C . CYS B 1 451 ? 176.735 203.453 199.343 1.00 41.39 451 CYS B C 1
ATOM 19738 O O . CYS B 1 451 ? 176.793 204.243 198.397 1.00 49.44 451 CYS B O 1
ATOM 19746 N N . ALA B 1 452 ? 176.789 202.133 199.198 1.00 38.56 452 ALA B N 1
ATOM 19747 C CA . ALA B 1 452 ? 176.981 201.505 197.899 1.00 40.23 452 ALA B CA 1
ATOM 19748 C C . ALA B 1 452 ? 176.446 200.082 197.959 1.00 40.13 452 ALA B C 1
ATOM 19749 O O . ALA B 1 452 ? 176.036 199.591 199.015 1.00 44.52 452 ALA B O 1
ATOM 19756 N N . ARG B 1 453 ? 176.456 199.424 196.799 1.00 39.57 453 ARG B N 1
ATOM 19757 C CA . ARG B 1 453 ? 175.959 198.060 196.676 1.00 43.30 453 ARG B CA 1
ATOM 19758 C C . ARG B 1 453 ? 177.020 197.012 196.978 1.00 46.41 453 ARG B C 1
ATOM 19759 O O . ARG B 1 453 ? 176.677 195.900 197.396 1.00 44.62 453 ARG B O 1
ATOM 19780 N N . THR B 1 454 ? 178.297 197.334 196.776 1.00 44.59 454 THR B N 1
ATOM 19781 C CA . THR B 1 454 ? 179.384 196.388 196.976 1.00 41.95 454 THR B CA 1
ATOM 19782 C C . THR B 1 454 ? 180.514 197.053 197.747 1.00 47.97 454 THR B C 1
ATOM 19783 O O . THR B 1 454 ? 180.688 198.274 197.701 1.00 50.12 454 THR B O 1
ATOM 19794 N N . GLU B 1 455 ? 181.284 196.229 198.462 1.00 45.38 455 GLU B N 1
ATOM 19795 C CA . GLU B 1 455 ? 182.407 196.750 199.234 1.00 43.34 455 GLU B CA 1
ATOM 19796 C C . GLU B 1 455 ? 183.466 197.360 198.324 1.00 49.98 455 GLU B C 1
ATOM 19797 O O . GLU B 1 455 ? 184.033 198.413 198.637 1.00 53.00 455 GLU B O 1
ATOM 19809 N N . GLU B 1 456 ? 183.753 196.707 197.195 1.00 48.07 456 GLU B N 1
ATOM 19810 C CA . GLU B 1 456 ? 184.748 197.238 196.269 1.00 48.53 456 GLU B CA 1
ATOM 19811 C C . GLU B 1 456 ? 184.310 198.584 195.705 1.00 51.07 456 GLU B C 1
ATOM 19812 O O . GLU B 1 456 ? 185.123 199.508 195.574 1.00 56.45 456 GLU B O 1
ATOM 19824 N N . GLY B 1 457 ? 183.028 198.711 195.359 1.00 43.04 457 GLY B N 1
ATOM 19825 C CA . GLY B 1 457 ? 182.531 199.988 194.876 1.00 45.68 457 GLY B CA 1
ATOM 19826 C C . GLY B 1 457 ? 182.662 201.087 195.912 1.00 46.27 457 GLY B C 1
ATOM 19827 O O . GLY B 1 457 ? 183.036 202.217 195.590 1.00 50.12 457 GLY B O 1
ATOM 19831 N N . LEU B 1 458 ? 182.359 200.771 197.172 1.00 45.72 458 LEU B N 1
ATOM 19832 C CA . LEU B 1 458 ? 182.499 201.760 198.235 1.00 45.62 458 LEU B CA 1
ATOM 19833 C C . LEU B 1 458 ? 183.959 202.147 198.440 1.00 47.05 458 LEU B C 1
ATOM 19834 O O . LEU B 1 458 ? 184.269 203.319 198.686 1.00 52.87 458 LEU B O 1
ATOM 19850 N N . GLN B 1 459 ? 184.870 201.175 198.350 1.00 45.10 459 GLN B N 1
ATOM 19851 C CA . GLN B 1 459 ? 186.291 201.487 198.466 1.00 47.37 459 GLN B CA 1
ATOM 19852 C C . GLN B 1 459 ? 186.745 202.401 197.333 1.00 51.25 459 GLN B C 1
ATOM 19853 O O . GLN B 1 459 ? 187.512 203.346 197.555 1.00 54.82 459 GLN B O 1
ATOM 19867 N N . LYS B 1 460 ? 186.282 202.133 196.110 1.00 48.73 460 LYS B N 1
ATOM 19868 C CA . LYS B 1 460 ? 186.615 203.009 194.989 1.00 49.17 460 LYS B CA 1
ATOM 19869 C C . LYS B 1 460 ? 186.037 204.404 195.196 1.00 48.88 460 LYS B C 1
ATOM 19870 O O . LYS B 1 460 ? 186.682 205.410 194.873 1.00 52.00 460 LYS B O 1
ATOM 19889 N N . ILE B 1 461 ? 184.818 204.483 195.734 1.00 45.86 461 ILE B N 1
ATOM 19890 C CA . ILE B 1 461 ? 184.212 205.778 196.028 1.00 43.46 461 ILE B CA 1
ATOM 19891 C C . ILE B 1 461 ? 185.065 206.544 197.029 1.00 45.20 461 ILE B C 1
ATOM 19892 O O . ILE B 1 461 ? 185.298 207.748 196.877 1.00 53.23 461 ILE B O 1
ATOM 19908 N N . PHE B 1 462 ? 185.529 205.862 198.078 1.00 44.80 462 PHE B N 1
ATOM 19909 C CA . PHE B 1 462 ? 186.364 206.522 199.077 1.00 44.57 462 PHE B CA 1
ATOM 19910 C C . PHE B 1 462 ? 187.692 206.967 198.479 1.00 47.31 462 PHE B C 1
ATOM 19911 O O . PHE B 1 462 ? 188.198 208.044 198.813 1.00 50.80 462 PHE B O 1
ATOM 19928 N N . GLU B 1 463 ? 188.280 206.148 197.605 1.00 50.77 463 GLU B N 1
ATOM 19929 C CA . GLU B 1 463 ? 189.516 206.553 196.944 1.00 50.31 463 GLU B CA 1
ATOM 19930 C C . GLU B 1 463 ? 189.302 207.812 196.113 1.00 50.76 463 GLU B C 1
ATOM 19931 O O . GLU B 1 463 ? 190.110 208.748 196.164 1.00 51.41 463 GLU B O 1
ATOM 19943 N N . GLU B 1 464 ? 188.206 207.860 195.351 1.00 53.62 464 GLU B N 1
ATOM 19944 C CA . GLU B 1 464 ? 187.922 209.045 194.547 1.00 52.77 464 GLU B CA 1
ATOM 19945 C C . GLU B 1 464 ? 187.670 210.261 195.430 1.00 52.22 464 GLU B C 1
ATOM 19946 O O . GLU B 1 464 ? 188.097 211.375 195.104 1.00 54.83 464 GLU B O 1
ATOM 19958 N N . ALA B 1 465 ? 186.969 210.071 196.551 1.00 52.67 465 ALA B N 1
ATOM 19959 C CA . ALA B 1 465 ? 186.730 211.179 197.470 1.00 47.91 465 ALA B CA 1
ATOM 19960 C C . ALA B 1 465 ? 188.039 211.707 198.042 1.00 49.98 465 ALA B C 1
ATOM 19961 O O . ALA B 1 465 ? 188.237 212.923 198.145 1.00 54.32 465 ALA B O 1
ATOM 19968 N N . HIS B 1 466 ? 188.946 210.804 198.421 1.00 50.46 466 HIS B N 1
ATOM 19969 C CA . HIS B 1 466 ? 190.263 211.228 198.882 1.00 51.17 466 HIS B CA 1
ATOM 19970 C C . HIS B 1 466 ? 190.999 211.987 197.788 1.00 53.35 466 HIS B C 1
ATOM 19971 O O . HIS B 1 466 ? 191.715 212.957 198.064 1.00 56.78 466 HIS B O 1
ATOM 19985 N N . LYS B 1 467 ? 190.833 211.556 196.535 1.00 51.67 467 LYS B N 1
ATOM 19986 C CA . LYS B 1 467 ? 191.444 212.269 195.419 1.00 51.86 467 LYS B CA 1
ATOM 19987 C C . LYS B 1 467 ? 190.958 213.712 195.350 1.00 51.39 467 LYS B C 1
ATOM 19988 O O . LYS B 1 467 ? 191.712 214.602 194.939 1.00 49.37 467 LYS B O 1
ATOM 20007 N N . HIS B 1 468 ? 189.710 213.963 195.744 1.00 52.98 468 HIS B N 1
ATOM 20008 C CA . HIS B 1 468 ? 189.119 215.298 195.756 1.00 49.90 468 HIS B CA 1
ATOM 20009 C C . HIS B 1 468 ? 188.898 215.792 197.183 1.00 50.76 468 HIS B C 1
ATOM 20010 O O . HIS B 1 468 ? 187.887 216.428 197.488 1.00 54.89 468 HIS B O 1
ATOM 20024 N N . ALA B 1 469 ? 189.847 215.501 198.075 1.00 49.21 469 ALA B N 1
ATOM 20025 C CA . ALA B 1 469 ? 189.709 215.902 199.470 1.00 47.37 469 ALA B CA 1
ATOM 20026 C C . ALA B 1 469 ? 189.673 217.416 199.638 1.00 49.90 469 ALA B C 1
ATOM 20027 O O . ALA B 1 469 ? 189.190 217.901 200.667 1.00 51.76 469 ALA B O 1
ATOM 20034 N N . SER B 1 470 ? 190.169 218.169 198.660 1.00 55.94 470 SER B N 1
ATOM 20035 C CA . SER B 1 470 ? 190.219 219.622 198.737 1.00 54.95 470 SER B CA 1
ATOM 20036 C C . SER B 1 470 ? 188.981 220.291 198.151 1.00 56.30 470 SER B C 1
ATOM 20037 O O . SER B 1 470 ? 188.941 221.522 198.063 1.00 58.03 470 SER B O 1
ATOM 20045 N N . ASN B 1 471 ? 187.978 219.516 197.745 1.00 55.58 471 ASN B N 1
ATOM 20046 C CA . ASN B 1 471 ? 186.748 220.045 197.170 1.00 54.45 471 ASN B CA 1
ATOM 20047 C C . ASN B 1 471 ? 185.601 219.800 198.142 1.00 56.48 471 ASN B C 1
ATOM 20048 O O . ASN B 1 471 ? 185.363 218.657 198.549 1.00 57.91 471 ASN B O 1
ATOM 20059 N N . VAL B 1 472 ? 184.897 220.868 198.508 1.00 56.69 472 VAL B N 1
ATOM 20060 C CA . VAL B 1 472 ? 183.746 220.740 199.394 1.00 53.62 472 VAL B CA 1
ATOM 20061 C C . VAL B 1 472 ? 182.445 220.605 198.606 1.00 55.88 472 VAL B C 1
ATOM 20062 O O . VAL B 1 472 ? 181.489 219.995 199.094 1.00 57.69 472 VAL B O 1
ATOM 20075 N N . GLU B 1 473 ? 182.384 221.169 197.397 1.00 53.47 473 GLU B N 1
ATOM 20076 C CA . GLU B 1 473 ? 181.195 221.005 196.567 1.00 50.18 473 GLU B CA 1
ATOM 20077 C C . GLU B 1 473 ? 180.984 219.542 196.199 1.00 50.82 473 GLU B C 1
ATOM 20078 O O . GLU B 1 473 ? 179.850 219.048 196.201 1.00 56.46 473 GLU B O 1
ATOM 20090 N N . PHE B 1 474 ? 182.068 218.833 195.876 1.00 49.87 474 PHE B N 1
ATOM 20091 C CA . PHE B 1 474 ? 181.962 217.404 195.603 1.00 48.66 474 PHE B CA 1
ATOM 20092 C C . PHE B 1 474 ? 181.476 216.649 196.833 1.00 49.87 474 PHE B C 1
ATOM 20093 O O . PHE B 1 474 ? 180.658 215.726 196.725 1.00 50.99 474 PHE B O 1
ATOM 20110 N N . HIS B 1 475 ? 181.973 217.026 198.014 1.00 48.49 475 HIS B N 1
ATOM 20111 C CA . HIS B 1 475 ? 181.512 216.389 199.242 1.00 43.93 475 HIS B CA 1
ATOM 20112 C C . HIS B 1 475 ? 180.023 216.627 199.453 1.00 48.17 475 HIS B C 1
ATOM 20113 O O . HIS B 1 475 ? 179.295 215.713 199.851 1.00 52.96 475 HIS B O 1
ATOM 20127 N N . ALA B 1 476 ? 179.550 217.848 199.197 1.00 49.66 476 ALA B N 1
ATOM 20128 C CA . ALA B 1 476 ? 178.126 218.133 199.346 1.00 47.10 476 ALA B CA 1
ATOM 20129 C C . ALA B 1 476 ? 177.297 217.330 198.350 1.00 48.97 476 ALA B C 1
ATOM 20130 O O . ALA B 1 476 ? 176.227 216.810 198.694 1.00 56.35 476 ALA B O 1
ATOM 20137 N N . LEU B 1 477 ? 177.771 217.224 197.107 1.00 44.68 477 LEU B N 1
ATOM 20138 C CA . LEU B 1 477 ? 177.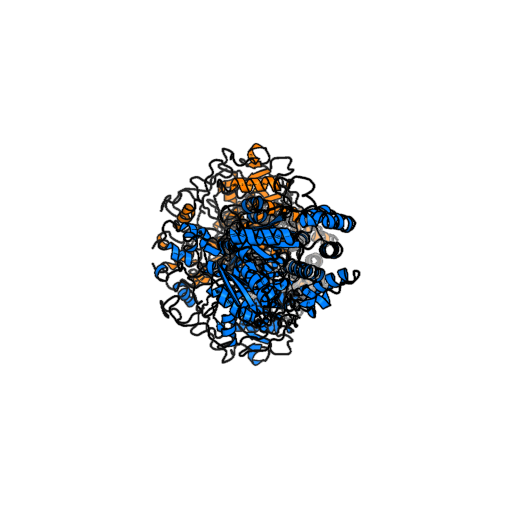044 216.447 196.108 1.00 45.53 477 LEU B CA 1
ATOM 20139 C C . LEU B 1 477 ? 176.959 214.981 196.514 1.00 46.40 477 LEU B C 1
ATOM 20140 O O . LEU B 1 477 ? 175.903 214.351 196.379 1.00 47.56 477 LEU B O 1
ATOM 20156 N N . CYS B 1 478 ? 178.062 214.419 197.014 1.00 45.10 478 CYS B N 1
ATOM 20157 C CA . CYS B 1 478 ? 178.029 213.045 197.507 1.00 43.34 478 CYS B CA 1
ATOM 20158 C C . CYS B 1 478 ? 177.093 212.914 198.703 1.00 44.78 478 CYS B C 1
ATOM 20159 O O . CYS B 1 478 ? 176.352 211.931 198.820 1.00 49.01 478 CYS B O 1
ATOM 20167 N N . GLN B 1 479 ? 177.113 213.902 199.599 1.00 48.49 479 GLN B N 1
ATOM 20168 C CA . GLN B 1 479 ? 176.269 213.862 200.788 1.00 45.34 479 GLN B CA 1
ATOM 20169 C C . GLN B 1 479 ? 174.795 213.860 200.410 1.00 45.40 479 GLN B C 1
ATOM 20170 O O . GLN B 1 479 ? 173.978 213.206 201.068 1.00 49.18 479 GLN B O 1
ATOM 20184 N N . GLU B 1 480 ? 174.436 214.592 199.355 1.00 49.71 480 GLU B N 1
ATOM 20185 C CA . GLU B 1 480 ? 173.029 214.722 198.996 1.00 48.52 480 GLU B CA 1
ATOM 20186 C C . GLU B 1 480 ? 172.378 213.374 198.711 1.00 49.19 480 GLU B C 1
ATOM 20187 O O . GLU B 1 480 ? 171.150 213.264 198.794 1.00 53.08 480 GLU B O 1
ATOM 20199 N N . SER B 1 481 ? 173.167 212.350 198.378 1.00 48.87 481 SER B N 1
ATOM 20200 C CA . SER B 1 481 ? 172.650 211.006 198.140 1.00 45.75 481 SER B CA 1
ATOM 20201 C C . SER B 1 481 ? 173.321 209.969 199.035 1.00 47.02 481 SER B C 1
ATOM 20202 O O . SER B 1 481 ? 173.339 208.781 198.696 1.00 45.58 481 SER B O 1
ATOM 20210 N N . ALA B 1 482 ? 173.870 210.391 200.172 1.00 49.20 482 ALA B N 1
ATOM 20211 C CA . ALA B 1 482 ? 174.557 209.492 201.089 1.00 41.94 482 ALA B CA 1
ATOM 20212 C C . ALA B 1 482 ? 173.660 208.979 202.209 1.00 47.17 482 ALA B C 1
ATOM 20213 O O . ALA B 1 482 ? 174.143 208.247 203.079 1.00 45.89 482 ALA B O 1
ATOM 20220 N N . ASN B 1 483 ? 172.376 209.341 202.212 1.00 51.34 483 ASN B N 1
ATOM 20221 C CA . ASN B 1 483 ? 171.449 208.941 203.264 1.00 47.43 483 ASN B CA 1
ATOM 20222 C C . ASN B 1 483 ? 170.402 207.947 202.769 1.00 49.84 483 ASN B C 1
ATOM 20223 O O . ASN B 1 483 ? 169.360 207.778 203.411 1.00 51.32 483 ASN B O 1
ATOM 20234 N N . THR B 1 484 ? 170.659 207.282 201.646 1.00 49.87 484 THR B N 1
ATOM 20235 C CA . THR B 1 484 ? 169.724 206.285 201.144 1.00 48.45 484 THR B CA 1
ATOM 20236 C C . THR B 1 484 ? 169.571 205.153 202.154 1.00 47.87 484 THR B C 1
ATOM 20237 O O . THR B 1 484 ? 170.519 204.773 202.846 1.00 52.12 484 THR B O 1
ATOM 20248 N N . LYS B 1 485 ? 168.358 204.612 202.236 1.00 52.14 485 LYS B N 1
ATOM 20249 C CA . LYS B 1 485 ? 168.073 203.586 203.223 1.00 52.31 485 LYS B CA 1
ATOM 20250 C C . LYS B 1 485 ? 168.900 202.332 202.935 1.00 51.07 485 LYS B C 1
ATOM 20251 O O . LYS B 1 485 ? 169.238 202.053 201.780 1.00 54.64 485 LYS B O 1
ATOM 20270 N N . PRO B 1 486 ? 169.245 201.556 203.968 1.00 49.93 486 PRO B N 1
ATOM 20271 C CA . PRO B 1 486 ? 170.053 200.349 203.728 1.00 47.64 486 PRO B CA 1
ATOM 20272 C C . PRO B 1 486 ? 169.400 199.363 202.778 1.00 51.47 486 PRO B C 1
ATOM 20273 O O . PRO B 1 486 ? 170.109 198.634 202.073 1.00 57.86 486 PRO B O 1
ATOM 20284 N N . LYS B 1 487 ? 168.066 199.312 202.742 1.00 50.17 487 LYS B N 1
ATOM 20285 C CA . LYS B 1 487 ? 167.385 198.369 201.860 1.00 52.64 487 LYS B CA 1
ATOM 20286 C C . LYS B 1 487 ? 167.831 198.544 200.413 1.00 54.25 487 LYS B C 1
ATOM 20287 O O . LYS B 1 487 ? 167.965 197.562 199.674 1.00 58.76 487 LYS B O 1
ATOM 20306 N N . SER B 1 488 ? 168.066 199.787 199.990 1.00 48.50 488 SER B N 1
ATOM 20307 C CA . SER B 1 488 ? 168.523 200.038 198.627 1.00 46.17 488 SER B CA 1
ATOM 20308 C C . SER B 1 488 ? 170.029 199.822 198.504 1.00 46.16 488 SER B C 1
ATOM 20309 O O . SER B 1 488 ? 170.485 198.981 197.723 1.00 47.61 488 SER B O 1
ATOM 20317 N N . LEU B 1 489 ? 170.814 200.578 199.272 1.00 42.41 489 LEU B N 1
ATOM 20318 C CA . LEU B 1 489 ? 172.269 200.456 199.273 1.00 41.39 489 LEU B CA 1
ATOM 20319 C C . LEU B 1 489 ? 172.719 199.895 200.618 1.00 43.52 489 LEU B C 1
ATOM 20320 O O . LEU B 1 489 ? 172.756 200.634 201.615 1.00 44.85 489 LEU B O 1
ATOM 20336 N N . PRO B 1 490 ? 173.070 198.605 200.707 1.00 46.85 490 PRO B N 1
ATOM 20337 C CA . PRO B 1 490 ? 173.344 198.010 202.023 1.00 45.69 490 PRO B CA 1
ATOM 20338 C C . PRO B 1 490 ? 174.729 198.314 202.577 1.00 44.84 490 PRO B C 1
ATOM 20339 O O . PRO B 1 490 ? 174.894 198.393 203.798 1.00 49.93 490 PRO B O 1
ATOM 20350 N N . TYR B 1 491 ? 175.729 198.484 201.714 1.00 42.97 491 TYR B N 1
ATOM 20351 C CA . TYR B 1 491 ? 177.105 198.665 202.178 1.00 38.00 491 TYR B CA 1
ATOM 20352 C C . TYR B 1 491 ? 177.299 200.120 202.584 1.00 43.34 491 TYR B C 1
ATOM 20353 O O . TYR B 1 491 ? 177.470 200.994 201.735 1.00 51.88 491 TYR B O 1
ATOM 20371 N N . ARG B 1 492 ? 177.285 200.383 203.887 1.00 40.76 492 ARG B N 1
ATOM 20372 C CA . ARG B 1 492 ? 177.471 201.724 204.423 1.00 39.93 492 ARG B CA 1
ATOM 20373 C C . ARG B 1 492 ? 178.918 201.895 204.865 1.00 39.50 492 ARG B C 1
ATOM 20374 O O . ARG B 1 492 ? 179.495 201.001 205.493 1.00 45.48 492 ARG B O 1
ATOM 20395 N N . GLY B 1 493 ? 179.501 203.049 204.543 1.00 40.16 493 GLY B N 1
ATOM 20396 C CA . GLY B 1 493 ? 180.895 203.289 204.863 1.00 40.06 493 GLY B CA 1
ATOM 20397 C C . GLY B 1 493 ? 181.156 204.732 205.232 1.00 42.22 493 GLY B C 1
ATOM 20398 O O . GLY B 1 493 ? 180.399 205.644 204.877 1.00 53.71 493 GLY B O 1
ATOM 20402 N N . ALA B 1 494 ? 182.262 204.924 205.949 1.00 38.14 494 ALA B N 1
ATOM 20403 C CA . ALA B 1 494 ? 182.677 206.238 206.416 1.00 39.28 494 ALA B CA 1
ATOM 20404 C C . ALA B 1 494 ? 184.197 206.315 206.436 1.00 41.88 494 ALA B C 1
ATOM 20405 O O . ALA B 1 494 ? 184.873 205.358 206.825 1.00 47.13 494 ALA B O 1
ATOM 20412 N N . THR B 1 495 ? 184.724 207.467 206.026 1.00 45.95 495 THR B N 1
ATOM 20413 C CA . THR B 1 495 ? 186.156 207.727 206.039 1.00 43.20 495 THR B CA 1
ATOM 20414 C C . THR B 1 495 ? 186.385 209.173 206.456 1.00 48.79 495 THR B C 1
ATOM 20415 O O . THR B 1 495 ? 185.442 209.955 206.605 1.00 57.30 495 THR B O 1
ATOM 20426 N N . ILE B 1 496 ? 187.653 209.528 206.647 1.00 47.69 496 ILE B N 1
ATOM 20427 C CA . ILE B 1 496 ? 188.042 210.886 207.014 1.00 48.10 496 ILE B CA 1
ATOM 20428 C C . ILE B 1 496 ? 188.975 211.417 205.936 1.00 51.87 496 ILE B C 1
ATOM 20429 O O . ILE B 1 496 ? 190.019 210.815 205.655 1.00 54.56 496 ILE B O 1
ATOM 20445 N N . LEU B 1 497 ? 188.598 212.543 205.340 1.00 54.03 497 LEU B N 1
ATOM 20446 C CA . LEU B 1 497 ? 189.433 213.245 204.379 1.00 49.31 497 LEU B CA 1
ATOM 20447 C C . LEU B 1 497 ? 190.279 214.290 205.094 1.00 54.78 497 LEU B C 1
ATOM 20448 O O . LEU B 1 497 ? 189.843 214.909 206.069 1.00 62.00 497 LEU B O 1
ATOM 20464 N N . ASN B 1 498 ? 191.498 214.488 204.588 1.00 54.82 498 ASN B N 1
ATOM 20465 C CA . ASN B 1 498 ? 192.468 215.389 205.210 1.00 57.86 498 ASN B CA 1
ATOM 20466 C C . ASN B 1 498 ? 192.746 214.965 206.651 1.00 60.80 498 ASN B C 1
ATOM 20467 O O . ASN B 1 498 ? 192.775 215.782 207.574 1.00 60.71 498 ASN B O 1
ATOM 20478 N N . ALA B 1 499 ? 192.953 213.665 206.836 1.00 62.87 499 ALA B N 1
ATOM 20479 C CA . ALA B 1 499 ? 193.173 213.078 208.150 1.00 65.70 499 ALA B CA 1
ATOM 20480 C C . ALA B 1 499 ? 194.647 212.758 208.348 1.00 73.28 499 ALA B C 1
ATOM 20481 O O . ALA B 1 499 ? 195.306 212.234 207.446 1.00 78.72 499 ALA B O 1
ATOM 20488 N N . GLU B 1 500 ? 195.159 213.079 209.537 1.00 75.73 500 GLU B N 1
ATOM 20489 C CA . GLU B 1 500 ? 196.527 212.702 209.871 1.00 79.67 500 GLU B CA 1
ATOM 20490 C C . GLU B 1 500 ? 196.692 211.188 209.880 1.00 78.48 500 GLU B C 1
ATOM 20491 O O . GLU B 1 500 ? 197.697 210.662 209.386 1.00 83.33 500 GLU B O 1
ATOM 20503 N N . GLY B 1 501 ? 195.718 210.475 210.438 1.00 70.48 501 GLY B N 1
ATOM 20504 C CA . GLY B 1 501 ? 195.736 209.025 210.489 1.00 71.92 501 GLY B CA 1
ATOM 20505 C C . GLY B 1 501 ? 194.637 208.446 209.612 1.00 70.74 501 GLY B C 1
ATOM 20506 O O . GLY B 1 501 ? 193.483 208.874 209.683 1.00 73.19 501 GLY B O 1
ATOM 20510 N N . GLU B 1 502 ? 195.017 207.473 208.787 1.00 65.99 502 GLU B N 1
ATOM 20511 C CA . GLU B 1 502 ? 194.067 206.849 207.876 1.00 65.15 502 GLU B CA 1
ATOM 20512 C C . GLU B 1 502 ? 192.951 206.167 208.658 1.00 66.57 502 GLU B C 1
ATOM 20513 O O . GLU B 1 502 ? 193.204 205.445 209.626 1.00 66.05 502 GLU B O 1
ATOM 20525 N N . TYR B 1 503 ? 191.711 206.401 208.231 1.00 67.43 503 TYR B N 1
ATOM 20526 C CA . TYR B 1 503 ? 190.547 205.750 208.813 1.00 61.43 503 TYR B CA 1
ATOM 20527 C C . TYR B 1 503 ? 189.568 205.399 207.704 1.00 59.33 503 TYR B C 1
ATOM 20528 O O . TYR B 1 503 ? 189.356 206.191 206.781 1.00 58.66 503 TYR B O 1
ATOM 20546 N N . THR B 1 504 ? 188.975 204.212 207.801 1.00 53.11 504 THR B N 1
ATOM 20547 C CA . THR B 1 504 ? 188.003 203.760 206.814 1.00 50.81 504 THR B CA 1
ATOM 20548 C C . THR B 1 504 ? 187.232 202.588 207.397 1.00 52.50 504 THR B C 1
ATOM 20549 O O . THR B 1 504 ? 187.838 201.603 207.831 1.00 54.20 504 THR B O 1
ATOM 20560 N N . GLU B 1 505 ? 185.905 202.695 207.408 1.00 51.41 505 GLU B N 1
ATOM 20561 C CA . GLU B 1 505 ? 185.037 201.639 207.910 1.00 47.86 505 GLU B CA 1
ATOM 20562 C C . GLU B 1 505 ? 183.965 201.353 206.872 1.00 49.41 505 GLU B C 1
ATOM 20563 O O . GLU B 1 505 ? 183.382 202.284 206.308 1.00 56.58 505 GLU B O 1
ATOM 20575 N N . ILE B 1 506 ? 183.723 200.071 206.609 1.00 45.75 506 ILE B N 1
ATOM 20576 C CA . ILE B 1 506 ? 182.691 199.632 205.675 1.00 46.63 506 ILE B CA 1
ATOM 20577 C C . ILE B 1 506 ? 181.986 198.428 206.282 1.00 50.17 506 ILE B C 1
ATOM 20578 O O . ILE B 1 506 ? 182.643 197.514 206.793 1.00 53.17 506 ILE B O 1
ATOM 20594 N N . GLN B 1 507 ? 180.655 198.419 206.225 1.00 49.00 507 GLN B N 1
ATOM 20595 C CA . GLN B 1 507 ? 179.887 197.326 206.802 1.00 46.28 507 GLN B CA 1
ATOM 20596 C C . GLN B 1 507 ? 178.560 197.188 206.072 1.00 47.46 507 GLN B C 1
ATOM 20597 O O . GLN B 1 507 ? 177.978 198.176 205.618 1.00 55.64 507 GLN B O 1
ATOM 20611 N N . LYS B 1 508 ? 178.082 195.950 205.976 1.00 45.62 508 LYS B N 1
ATOM 20612 C CA . LYS B 1 508 ? 176.767 195.680 205.407 1.00 47.60 508 LYS B CA 1
ATOM 20613 C C . LYS B 1 508 ? 175.711 195.889 206.486 1.00 49.09 508 LYS B C 1
ATOM 20614 O O . LYS B 1 508 ? 175.762 195.252 207.544 1.00 47.43 508 LYS B O 1
ATOM 20633 N N . CYS B 1 509 ? 174.752 196.782 206.218 1.00 53.86 509 CYS B N 1
ATOM 20634 C CA . CYS B 1 509 ? 173.749 197.148 207.210 1.00 53.60 509 CYS B CA 1
ATOM 20635 C C . CYS B 1 509 ? 172.427 196.462 206.897 1.00 60.48 509 CYS B C 1
ATOM 20636 O O . CYS B 1 509 ? 171.959 196.538 205.751 1.00 60.24 509 CYS B O 1
ATOM 20644 N N . PRO B 1 510 ? 171.790 195.788 207.857 1.00 65.90 510 PRO B N 1
ATOM 20645 C CA . PRO B 1 510 ? 170.512 195.129 207.564 1.00 67.45 510 PRO B CA 1
ATOM 20646 C C . PRO B 1 510 ? 169.434 196.131 207.179 1.00 67.30 510 PRO B C 1
ATOM 20647 O O . PRO B 1 510 ? 169.484 197.312 207.529 1.00 66.71 510 PRO B O 1
ATOM 20658 N N . SER B 1 511 ? 168.437 195.635 206.442 1.00 66.47 511 SER B N 1
ATOM 20659 C CA . SER B 1 511 ? 167.350 196.500 205.994 1.00 66.51 511 SER B CA 1
ATOM 20660 C C . SER B 1 511 ? 166.629 197.138 207.175 1.00 69.46 511 SER B C 1
ATOM 20661 O O . SER B 1 511 ? 166.283 198.325 207.131 1.00 67.65 511 SER B O 1
ATOM 20669 N N . LYS B 1 512 ? 166.389 196.370 208.235 1.00 77.16 512 LYS B N 1
ATOM 20670 C CA . LYS B 1 512 ? 165.710 196.912 209.405 1.00 78.11 512 LYS B CA 1
ATOM 20671 C C . LYS B 1 512 ? 166.543 198.023 210.035 1.00 83.12 512 LYS B C 1
ATOM 20672 O O . LYS B 1 512 ? 167.767 197.917 210.149 1.00 84.42 512 LYS B O 1
ATOM 20691 N N . ALA B 1 513 ? 165.869 199.093 210.449 1.00 83.96 513 ALA B N 1
ATOM 20692 C CA . ALA B 1 513 ? 166.529 200.241 211.054 1.00 81.50 513 ALA B CA 1
ATOM 20693 C C . ALA B 1 513 ? 166.591 200.068 212.567 1.00 77.32 513 ALA B C 1
ATOM 20694 O O . ALA B 1 513 ? 165.581 199.753 213.205 1.00 74.54 513 ALA B O 1
ATOM 20701 N N . ARG B 1 514 ? 167.775 200.277 213.134 1.00 76.68 514 ARG B N 1
ATOM 20702 C CA . ARG B 1 514 ? 167.983 200.162 214.568 1.00 69.45 514 ARG B CA 1
ATOM 20703 C C . ARG B 1 514 ? 167.656 201.482 215.263 1.00 70.76 514 ARG B C 1
ATOM 20704 O O . ARG B 1 514 ? 167.517 202.533 214.633 1.00 72.91 514 ARG B O 1
ATOM 20725 N N . GLU B 1 515 ? 167.533 201.416 216.586 1.00 69.49 515 GLU B N 1
ATOM 20726 C CA . GLU B 1 515 ? 167.150 202.562 217.400 1.00 70.35 515 GLU B CA 1
ATOM 20727 C C . GLU B 1 515 ? 168.395 203.229 217.972 1.00 68.12 515 GLU B C 1
ATOM 20728 O O . GLU B 1 515 ? 169.298 202.549 218.469 1.00 68.10 515 GLU B O 1
ATOM 20740 N N . VAL B 1 516 ? 168.436 204.557 217.897 1.00 69.36 516 VAL B N 1
ATOM 20741 C CA . VAL B 1 516 ? 169.559 205.338 218.403 1.00 64.08 516 VAL B CA 1
ATOM 20742 C C . VAL B 1 516 ? 169.235 205.802 219.816 1.00 65.54 516 VAL B C 1
ATOM 20743 O O . VAL B 1 516 ? 168.149 206.337 220.072 1.00 71.24 516 VAL B O 1
ATOM 20756 N N . TRP B 1 517 ? 170.177 205.597 220.735 1.00 65.40 517 TRP B N 1
ATOM 20757 C CA . TRP B 1 517 ? 169.989 205.926 222.145 1.00 67.33 517 TRP B CA 1
ATOM 20758 C C . TRP B 1 517 ? 171.190 206.724 222.635 1.00 64.83 517 TRP B C 1
ATOM 20759 O O . TRP B 1 517 ? 172.288 206.176 222.778 1.00 66.85 517 TRP B O 1
ATOM 20780 N N . PHE B 1 518 ? 170.982 208.011 222.896 1.00 63.73 518 PHE B N 1
ATOM 20781 C CA . PHE B 1 518 ? 172.022 208.824 223.510 1.00 59.93 518 PHE B CA 1
ATOM 20782 C C . PHE B 1 518 ? 172.187 208.430 224.973 1.00 60.82 518 PHE B C 1
ATOM 20783 O O . PHE B 1 518 ? 171.200 208.254 225.696 1.00 64.92 518 PHE B O 1
ATOM 20800 N N . VAL B 1 519 ? 173.438 208.279 225.400 1.00 62.71 519 VAL B N 1
ATOM 20801 C CA . VAL B 1 519 ? 173.777 207.932 226.775 1.00 62.53 519 VAL B CA 1
ATOM 20802 C C . VAL B 1 519 ? 174.733 208.993 227.298 1.00 64.88 519 VAL B C 1
ATOM 20803 O O . VAL B 1 519 ? 175.809 209.204 226.725 1.00 71.10 519 VAL B O 1
ATOM 20816 N N . TYR B 1 520 ? 174.342 209.657 228.382 1.00 65.55 520 TYR B N 1
ATOM 20817 C CA . TYR B 1 520 ? 175.140 210.713 228.992 1.00 66.84 520 TYR B CA 1
ATOM 20818 C C . TYR B 1 520 ? 175.775 210.180 230.271 1.00 71.65 520 TYR B C 1
ATOM 20819 O O . TYR B 1 520 ? 175.069 209.719 231.174 1.00 80.20 520 TYR B O 1
ATOM 20837 N N . SER B 1 521 ? 177.100 210.246 230.346 1.00 71.49 521 SER B N 1
ATOM 20838 C CA . SER B 1 521 ? 177.825 209.793 231.523 1.00 75.17 521 SER B CA 1
ATOM 20839 C C . SER B 1 521 ? 177.887 210.902 232.569 1.00 77.32 521 SER B C 1
ATOM 20840 O O . SER B 1 521 ? 177.640 212.076 232.285 1.00 79.68 521 SER B O 1
ATOM 20848 N N . GLY B 1 522 ? 178.223 210.510 233.789 1.00 78.50 522 GLY B N 1
ATOM 20849 C CA . GLY B 1 522 ? 178.243 211.407 234.932 1.00 81.51 522 GLY B CA 1
ATOM 20850 C C . GLY B 1 522 ? 179.640 211.874 235.281 1.00 83.33 522 GLY B C 1
ATOM 20851 O O . GLY B 1 522 ? 180.446 212.200 234.403 1.00 82.51 522 GLY B O 1
ATOM 20855 N N . MET B 1 523 ? 179.928 211.906 236.579 1.00 89.61 523 MET B N 1
ATOM 20856 C CA . MET B 1 523 ? 181.207 212.399 237.061 1.00 92.20 523 MET B CA 1
ATOM 20857 C C . MET B 1 523 ? 182.311 211.377 236.794 1.00 93.27 523 MET B C 1
ATOM 20858 O O . MET B 1 523 ? 182.062 210.215 236.460 1.00 92.94 523 MET B O 1
ATOM 20872 N N . GLY B 1 524 ? 183.554 211.833 236.947 1.00 90.94 524 GLY B N 1
ATOM 20873 C CA . GLY B 1 524 ? 184.717 211.005 236.740 1.00 90.12 524 GLY B CA 1
ATOM 20874 C C . GLY B 1 524 ? 185.327 211.100 235.358 1.00 89.56 524 GLY B C 1
ATOM 20875 O O . GLY B 1 524 ? 186.486 210.710 235.180 1.00 85.89 524 GLY B O 1
ATOM 20879 N N . SER B 1 525 ? 184.583 211.604 234.374 1.00 92.03 525 SER B N 1
ATOM 20880 C CA . SER B 1 525 ? 185.095 211.742 233.017 1.00 86.06 525 SER B CA 1
ATOM 20881 C C . SER B 1 525 ? 186.038 212.927 232.870 1.00 86.05 525 SER B C 1
ATOM 20882 O O . SER B 1 525 ? 186.505 213.194 231.757 1.00 86.42 525 SER B O 1
ATOM 20890 N N . GLN B 1 526 ? 186.319 213.638 233.957 1.00 90.86 526 GLN B N 1
ATOM 20891 C CA . GLN B 1 526 ? 187.229 214.770 233.915 1.00 88.16 526 GLN B CA 1
ATOM 20892 C C . GLN B 1 526 ? 188.655 214.314 233.628 1.00 88.90 526 GLN B C 1
ATOM 20893 O O . GLN B 1 526 ? 189.071 213.214 234.004 1.00 90.20 526 GLN B O 1
ATOM 20907 N N . TRP B 1 527 ? 189.403 215.176 232.952 1.00 89.66 527 TRP B N 1
ATOM 20908 C CA . TRP B 1 527 ? 190.831 214.982 232.723 1.00 89.14 527 TRP B CA 1
ATOM 20909 C C . TRP B 1 527 ? 191.387 216.307 232.216 1.00 90.74 527 TRP B C 1
ATOM 20910 O O . TRP B 1 527 ? 190.662 217.300 232.102 1.00 93.01 527 TRP B O 1
ATOM 20931 N N . VAL B 1 528 ? 192.683 216.323 231.925 1.00 93.34 528 VAL B N 1
ATOM 20932 C CA . VAL B 1 528 ? 193.356 217.533 231.467 1.00 95.46 528 VAL B CA 1
ATOM 20933 C C . VAL B 1 528 ? 193.342 217.543 229.944 1.00 92.37 528 VAL B C 1
ATOM 20934 O O . VAL B 1 528 ? 193.885 216.638 229.303 1.00 91.33 528 VAL B O 1
ATOM 20947 N N . GLY B 1 529 ? 192.727 218.572 229.366 1.00 89.19 529 GLY B N 1
ATOM 20948 C CA . GLY B 1 529 ? 192.600 218.688 227.929 1.00 87.45 529 GLY B CA 1
ATOM 20949 C C . GLY B 1 529 ? 191.269 218.253 227.358 1.00 85.83 529 GLY B C 1
ATOM 20950 O O . GLY B 1 529 ? 191.146 218.160 226.131 1.00 89.90 529 GLY B O 1
ATOM 20954 N N . MET B 1 530 ? 190.275 217.979 228.200 1.00 80.82 530 MET B N 1
ATOM 20955 C CA . MET B 1 530 ? 188.962 217.559 227.720 1.00 84.19 530 MET B CA 1
ATOM 20956 C C . MET B 1 530 ? 188.405 218.565 226.725 1.00 81.95 530 MET B C 1
ATOM 20957 O O . MET B 1 530 ? 188.184 219.732 227.061 1.00 82.61 530 MET B O 1
ATOM 20971 N N . GLY B 1 531 ? 188.179 218.105 225.497 1.00 76.40 531 GLY B N 1
ATOM 20972 C CA . GLY B 1 531 ? 187.599 218.938 224.465 1.00 76.37 531 GLY B CA 1
ATOM 20973 C C . GLY B 1 531 ? 188.539 219.951 223.855 1.00 79.34 531 GLY B C 1
ATOM 20974 O O . GLY B 1 531 ? 188.091 220.783 223.057 1.00 83.89 531 GLY B O 1
ATOM 20978 N N . ARG B 1 532 ? 189.828 219.914 224.201 1.00 80.73 532 ARG B N 1
ATOM 20979 C CA . ARG B 1 532 ? 190.767 220.878 223.637 1.00 80.82 532 ARG B CA 1
ATOM 20980 C C . ARG B 1 532 ? 190.887 220.710 222.127 1.00 78.81 532 ARG B C 1
ATOM 20981 O O . ARG B 1 532 ? 190.896 221.697 221.383 1.00 80.17 532 ARG B O 1
ATOM 21002 N N . SER B 1 533 ? 190.982 219.464 221.655 1.00 77.08 533 SER B N 1
ATOM 21003 C CA . SER B 1 533 ? 191.050 219.225 220.217 1.00 73.89 533 SER B CA 1
ATOM 21004 C C . SER B 1 533 ? 189.737 219.590 219.536 1.00 73.37 533 SER B C 1
ATOM 21005 O O . SER B 1 533 ? 189.734 220.250 218.489 1.00 77.31 533 SER B O 1
ATOM 21013 N N . LEU B 1 534 ? 188.609 219.187 220.126 1.00 72.23 534 LEU B N 1
ATOM 21014 C CA . LEU B 1 534 ? 187.308 219.479 219.538 1.00 70.75 534 LEU B CA 1
ATOM 21015 C C . LEU B 1 534 ? 187.069 220.970 219.352 1.00 74.41 534 LEU B C 1
ATOM 21016 O O . LEU B 1 534 ? 186.125 221.343 218.646 1.00 78.61 534 LEU B O 1
ATOM 21032 N N . MET B 1 535 ? 187.889 221.830 219.961 1.00 75.61 535 MET B N 1
ATOM 21033 C CA . MET B 1 535 ? 187.746 223.264 219.744 1.00 74.64 535 MET B CA 1
ATOM 21034 C C . MET B 1 535 ? 187.982 223.646 218.292 1.00 75.61 535 MET B C 1
ATOM 21035 O O . MET B 1 535 ? 187.584 224.741 217.879 1.00 77.56 535 MET B O 1
ATOM 21049 N N . ALA B 1 536 ? 188.624 222.776 217.509 1.00 74.93 536 ALA B N 1
ATOM 21050 C CA . ALA B 1 536 ? 188.852 223.093 216.105 1.00 71.55 536 ALA B CA 1
ATOM 21051 C C . ALA B 1 536 ? 187.534 223.345 215.383 1.00 76.33 536 ALA B C 1
ATOM 21052 O O . ALA B 1 536 ? 187.433 224.262 214.560 1.00 79.28 536 ALA B O 1
ATOM 21059 N N . LEU B 1 537 ? 186.515 222.544 215.679 1.00 75.25 537 LEU B N 1
ATOM 21060 C CA . LEU B 1 537 ? 185.210 222.734 215.062 1.00 75.74 537 LEU B CA 1
ATOM 21061 C C . LEU B 1 537 ? 184.596 224.056 215.506 1.00 76.83 537 LEU B C 1
ATOM 21062 O O . LEU B 1 537 ? 184.666 224.431 216.680 1.00 75.73 537 LEU B O 1
ATOM 21078 N N . ASP B 1 538 ? 183.989 224.765 214.552 1.00 79.90 538 ASP B N 1
ATOM 21079 C CA . ASP B 1 538 ? 183.384 226.056 214.863 1.00 79.60 538 ASP B CA 1
ATOM 21080 C C . ASP B 1 538 ? 182.205 225.905 215.817 1.00 74.69 538 ASP B C 1
ATOM 21081 O O . ASP B 1 538 ? 182.053 226.698 216.753 1.00 76.91 538 ASP B O 1
ATOM 21090 N N . VAL B 1 539 ? 181.357 224.898 215.596 1.00 74.62 539 VAL B N 1
ATOM 21091 C CA . VAL B 1 539 ? 180.159 224.740 216.417 1.00 74.18 539 VAL B CA 1
ATOM 21092 C C . VAL B 1 539 ? 180.536 224.450 217.864 1.00 74.34 539 VAL B C 1
ATOM 21093 O O . VAL B 1 539 ? 179.951 225.011 218.799 1.00 77.68 539 VAL B O 1
ATOM 21106 N N . PHE B 1 540 ? 181.508 223.560 218.074 1.00 73.12 540 PHE B N 1
ATOM 21107 C CA . PHE B 1 540 ? 181.932 223.225 219.430 1.00 72.07 540 PHE B CA 1
ATOM 21108 C C . PHE B 1 540 ? 182.468 224.454 220.153 1.00 80.25 540 PHE B C 1
ATOM 21109 O O . PHE B 1 540 ? 182.111 224.722 221.308 1.00 82.77 540 PHE B O 1
ATOM 21126 N N . ARG B 1 541 ? 183.333 225.218 219.481 1.00 81.51 541 ARG B N 1
ATOM 21127 C CA . ARG B 1 541 ? 183.901 226.410 220.100 1.00 78.69 541 ARG B CA 1
ATOM 21128 C C . ARG B 1 541 ? 182.820 227.437 220.407 1.00 80.64 541 ARG B C 1
ATOM 21129 O O . ARG B 1 541 ? 182.839 228.066 221.469 1.00 83.17 541 ARG B O 1
ATOM 21150 N N . GLN B 1 542 ? 181.872 227.627 219.486 1.00 82.35 542 GLN B N 1
ATOM 21151 C CA . GLN B 1 542 ? 180.792 228.578 219.727 1.00 83.63 542 GLN B CA 1
ATOM 21152 C C . GLN B 1 542 ? 179.939 228.151 220.914 1.00 85.99 542 GLN B C 1
ATOM 21153 O O . GLN B 1 542 ? 179.550 228.984 221.741 1.00 88.93 542 GLN B O 1
ATOM 21167 N N . SER B 1 543 ? 179.635 226.855 221.014 1.00 86.02 543 SER B N 1
ATOM 21168 C CA . SER B 1 543 ? 178.870 226.358 222.152 1.00 84.60 543 SER B CA 1
ATOM 21169 C C . SER B 1 543 ? 179.609 226.605 223.461 1.00 83.63 543 SER B C 1
ATOM 21170 O O . SER B 1 543 ? 179.016 227.068 224.447 1.00 87.48 543 SER B O 1
ATOM 21178 N N . ILE B 1 544 ? 180.909 226.305 223.488 1.00 82.39 544 ILE B N 1
ATOM 21179 C CA . ILE B 1 544 ? 181.685 226.502 224.708 1.00 85.48 544 ILE B CA 1
ATOM 21180 C C . ILE B 1 544 ? 181.741 227.980 225.070 1.00 90.18 544 ILE B C 1
ATOM 21181 O O . ILE B 1 544 ? 181.638 228.350 226.246 1.00 93.63 544 ILE B O 1
ATOM 21197 N N . GLU B 1 545 ? 181.911 228.849 224.070 1.00 92.90 545 GLU B N 1
ATOM 21198 C CA . GLU B 1 545 ? 181.951 230.283 224.337 1.00 90.70 545 GLU B CA 1
ATOM 21199 C C . GLU B 1 545 ? 180.617 230.779 224.878 1.00 92.43 545 GLU B C 1
ATOM 21200 O O . GLU B 1 545 ? 180.581 231.617 225.786 1.00 95.87 545 GLU B O 1
ATOM 21212 N N . GLU B 1 546 ? 179.506 230.286 224.325 1.00 93.55 546 GLU B N 1
ATOM 21213 C CA . GLU B 1 546 ? 178.197 230.681 224.834 1.00 93.53 546 GLU B CA 1
ATOM 21214 C C . GLU B 1 546 ? 178.021 230.248 226.283 1.00 94.48 546 GLU B C 1
ATOM 21215 O O . GLU B 1 546 ? 177.540 231.024 227.119 1.00 95.34 546 GLU B O 1
ATOM 21227 N N . THR B 1 547 ? 178.412 229.012 226.603 1.00 94.58 547 THR B N 1
ATOM 21228 C CA . THR B 1 547 ? 178.302 228.548 227.983 1.00 94.58 547 THR B CA 1
ATOM 21229 C C . THR B 1 547 ? 179.176 229.383 228.914 1.00 95.77 547 THR B C 1
ATOM 21230 O O . THR B 1 547 ? 178.754 229.747 230.020 1.00 97.88 547 THR B O 1
ATOM 21241 N N . ALA B 1 548 ? 180.401 229.695 228.482 1.00 95.64 548 ALA B N 1
ATOM 21242 C CA . ALA B 1 548 ? 181.296 230.501 229.304 1.00 98.88 548 ALA B CA 1
ATOM 21243 C C . ALA B 1 548 ? 180.729 231.896 229.531 1.00 101.28 548 ALA B C 1
ATOM 21244 O O . ALA B 1 548 ? 180.808 232.433 230.640 1.00 102.24 548 ALA B O 1
ATOM 21251 N N . ALA B 1 549 ? 180.161 232.504 228.487 1.00 102.01 549 ALA B N 1
ATOM 21252 C CA . ALA B 1 549 ? 179.553 233.820 228.642 1.00 100.61 549 ALA B CA 1
ATOM 21253 C C . ALA B 1 549 ? 178.372 233.765 229.600 1.00 103.17 549 ALA B C 1
ATOM 21254 O O . ALA B 1 549 ? 178.184 234.670 230.421 1.00 103.01 549 ALA B O 1
ATOM 21261 N N . ILE B 1 550 ? 177.562 232.708 229.509 1.00 104.02 550 ILE B N 1
ATOM 21262 C CA . ILE B 1 550 ? 176.425 232.570 230.413 1.00 103.11 550 ILE B CA 1
ATOM 21263 C C . ILE B 1 550 ? 176.904 232.459 231.855 1.00 101.35 550 ILE B C 1
ATOM 21264 O O . ILE B 1 550 ? 176.332 233.074 232.764 1.00 101.28 550 ILE B O 1
ATOM 21280 N N . LEU B 1 551 ? 177.953 231.671 232.091 1.00 102.19 551 LEU B N 1
ATOM 21281 C CA . LEU B 1 551 ? 178.421 231.432 233.452 1.00 107.08 551 LEU B CA 1
ATOM 21282 C C . LEU B 1 551 ? 179.318 232.540 233.992 1.00 108.33 551 LEU B C 1
ATOM 21283 O O . LEU B 1 551 ? 179.572 232.570 235.201 1.00 109.79 551 LEU B O 1
ATOM 21299 N N . SER B 1 552 ? 179.804 233.441 233.139 1.00 110.53 552 SER B N 1
ATOM 21300 C CA . SER B 1 552 ? 180.690 234.504 233.609 1.00 111.05 552 SER B CA 1
ATOM 21301 C C . SER B 1 552 ? 180.074 235.349 234.717 1.00 114.05 552 SER B C 1
ATOM 21302 O O . SER B 1 552 ? 180.771 235.624 235.709 1.00 111.01 552 SER B O 1
ATOM 21310 N N . PRO B 1 553 ? 178.812 235.798 234.627 1.00 115.82 553 PRO B N 1
ATOM 21311 C CA . PRO B 1 553 ? 178.260 236.647 235.695 1.00 110.94 553 PRO B CA 1
ATOM 21312 C C . PRO B 1 553 ? 178.383 236.037 237.084 1.00 111.35 553 PRO B C 1
ATOM 21313 O O . PRO B 1 553 ? 178.338 236.758 238.086 1.00 108.62 553 PRO B O 1
ATOM 21324 N N . PHE B 1 554 ? 178.538 234.717 237.159 1.00 113.18 554 PHE B N 1
ATOM 21325 C CA . PHE B 1 554 ? 178.644 234.013 238.429 1.00 111.93 554 PHE B CA 1
ATOM 21326 C C . PHE B 1 554 ? 180.088 233.788 238.864 1.00 110.13 554 PHE B C 1
ATOM 21327 O O . PHE B 1 554 ? 180.329 233.003 239.787 1.00 108.79 554 PHE B O 1
ATOM 21344 N N . GLY B 1 555 ? 181.046 234.454 238.225 1.00 110.44 555 GLY B N 1
ATOM 21345 C CA . GLY B 1 555 ? 182.428 234.371 238.658 1.00 109.31 555 GLY B CA 1
ATOM 21346 C C . GLY B 1 555 ? 183.127 233.077 238.309 1.00 109.75 555 GLY B C 1
ATOM 21347 O O . GLY B 1 555 ? 184.042 232.664 239.029 1.00 105.57 555 GLY B O 1
ATOM 21351 N N . VAL B 1 556 ? 182.724 232.423 237.223 1.00 112.43 556 VAL B N 1
ATOM 21352 C CA . VAL B 1 556 ? 183.346 231.188 236.762 1.00 111.31 556 VAL B CA 1
ATOM 21353 C C . VAL B 1 556 ? 183.869 231.416 235.352 1.00 112.14 556 VAL B C 1
ATOM 21354 O O . VAL B 1 556 ? 183.128 231.881 234.478 1.00 112.14 556 VAL B O 1
ATOM 21367 N N . ASP B 1 557 ? 185.141 231.091 235.135 1.00 109.07 557 ASP B N 1
ATOM 21368 C CA . ASP B 1 557 ? 185.774 231.211 233.823 1.00 107.46 557 ASP B CA 1
ATOM 21369 C C . ASP B 1 557 ? 185.838 229.806 233.230 1.00 106.09 557 ASP B C 1
ATOM 21370 O O . ASP B 1 557 ? 186.816 229.078 233.405 1.00 106.03 557 ASP B O 1
ATOM 21379 N N . LEU B 1 558 ? 184.775 229.426 232.518 1.00 104.30 558 LEU B N 1
ATOM 21380 C CA . LEU B 1 558 ? 184.739 228.115 231.878 1.00 102.00 558 LEU B CA 1
ATOM 21381 C C . LEU B 1 558 ? 185.878 227.967 230.876 1.00 101.51 558 LEU B C 1
ATOM 21382 O O . LEU B 1 558 ? 186.511 226.908 230.788 1.00 102.57 558 LEU B O 1
ATOM 21398 N N . MET B 1 559 ? 186.142 229.024 230.109 1.00 103.05 559 MET B N 1
ATOM 21399 C CA . MET B 1 559 ? 187.194 228.996 229.094 1.00 105.55 559 MET B CA 1
ATOM 21400 C C . MET B 1 559 ? 188.557 228.685 229.704 1.00 104.94 559 MET B C 1
ATOM 21401 O O . MET B 1 559 ? 189.293 227.814 229.214 1.00 104.47 559 MET B O 1
ATOM 21415 N N . SER B 1 560 ? 188.919 229.405 230.767 1.00 106.47 560 SER B N 1
ATOM 21416 C CA . SER B 1 560 ? 190.225 229.203 231.382 1.00 108.63 560 SER B CA 1
ATOM 21417 C C . SER B 1 560 ? 190.365 227.783 231.912 1.00 109.48 560 SER B C 1
ATOM 21418 O O . SER B 1 560 ? 191.399 227.136 231.712 1.00 110.42 560 SER B O 1
ATOM 21426 N N . LEU B 1 561 ? 189.327 227.277 232.581 1.00 107.90 561 LEU B N 1
ATOM 21427 C CA . LEU B 1 561 ? 189.379 225.917 233.107 1.00 105.91 561 LEU B CA 1
ATOM 21428 C C . LEU B 1 561 ? 189.525 224.897 231.986 1.00 103.26 561 LEU B C 1
ATOM 21429 O O . LEU B 1 561 ? 190.311 223.948 232.098 1.00 104.89 561 LEU B O 1
ATOM 21445 N N . LEU B 1 562 ? 188.778 225.074 230.894 1.00 101.54 562 LEU B N 1
ATOM 21446 C CA . LEU B 1 562 ? 188.820 224.096 229.810 1.00 99.20 562 LEU B CA 1
ATOM 21447 C C . LEU B 1 562 ? 190.180 224.075 229.120 1.00 100.32 562 LEU B C 1
ATOM 21448 O O . LEU B 1 562 ? 190.705 222.997 228.816 1.00 99.83 562 LEU B O 1
ATOM 21464 N N . MET B 1 563 ? 190.768 225.244 228.861 1.00 104.08 563 MET B N 1
ATOM 21465 C CA . MET B 1 563 ? 192.015 225.296 228.094 1.00 104.75 563 MET B CA 1
ATOM 21466 C C . MET B 1 563 ? 193.274 225.264 228.958 1.00 107.01 563 MET B C 1
ATOM 21467 O O . MET B 1 563 ? 194.116 224.376 228.796 1.00 104.00 563 MET B O 1
ATOM 21481 N N . ASP B 1 564 ? 193.431 226.227 229.859 1.00 112.21 564 ASP B N 1
ATOM 21482 C CA . ASP B 1 564 ? 194.637 226.315 230.667 1.00 113.83 564 ASP B CA 1
ATOM 21483 C C . ASP B 1 564 ? 194.490 225.617 232.013 1.00 117.58 564 ASP B C 1
ATOM 21484 O O . ASP B 1 564 ? 195.379 225.734 232.861 1.00 117.54 564 ASP B O 1
ATOM 21493 N N . GLY B 1 565 ? 193.395 224.890 232.224 1.00 115.43 565 GLY B N 1
ATOM 21494 C CA . GLY B 1 565 ? 193.195 224.222 233.494 1.00 114.37 565 GLY B CA 1
ATOM 21495 C C . GLY B 1 565 ? 194.222 223.133 233.737 1.00 117.13 565 GLY B C 1
ATOM 21496 O O . GLY B 1 565 ? 194.772 222.538 232.810 1.00 113.59 565 GLY B O 1
ATOM 21500 N N . THR B 1 566 ? 194.477 222.872 235.015 1.00 119.62 566 THR B N 1
ATOM 21501 C CA . THR B 1 566 ? 195.432 221.866 235.452 1.00 119.81 566 THR B CA 1
ATOM 21502 C C . THR B 1 566 ? 194.734 220.856 236.356 1.00 119.20 566 THR B C 1
ATOM 21503 O O . THR B 1 566 ? 193.568 221.015 236.724 1.00 117.04 566 THR B O 1
ATOM 21514 N N . GLU B 1 567 ? 195.470 219.799 236.711 1.00 119.72 567 GLU B N 1
ATOM 21515 C CA . GLU B 1 567 ? 194.908 218.767 237.577 1.00 118.09 567 GLU B CA 1
ATOM 21516 C C . GLU B 1 567 ? 194.444 219.346 238.908 1.00 117.09 567 GLU B C 1
ATOM 21517 O O . GLU B 1 567 ? 193.439 218.890 239.471 1.00 115.16 567 GLU B O 1
ATOM 21529 N N . ASP B 1 568 ? 195.157 220.350 239.426 1.00 119.16 568 ASP B N 1
ATOM 21530 C CA . ASP B 1 568 ? 194.709 221.016 240.644 1.00 118.96 568 ASP B CA 1
ATOM 21531 C C . ASP B 1 568 ? 193.315 221.600 240.460 1.00 116.71 568 ASP B C 1
ATOM 21532 O O . ASP B 1 568 ? 192.514 221.626 241.402 1.00 115.96 568 ASP B O 1
ATOM 21541 N N . LYS B 1 569 ? 193.007 222.076 239.253 1.00 114.91 569 LYS B N 1
ATOM 21542 C CA . LYS B 1 569 ? 191.669 222.585 238.975 1.00 115.82 569 LYS B CA 1
ATOM 21543 C C . LYS B 1 569 ? 190.617 221.505 239.189 1.00 115.71 569 LYS B C 1
ATOM 21544 O O . LYS B 1 569 ? 189.614 221.724 239.877 1.00 115.45 569 LYS B O 1
ATOM 21563 N N . LEU B 1 570 ? 190.834 220.325 238.608 1.00 113.00 570 LEU B N 1
ATOM 21564 C CA . LEU B 1 570 ? 189.861 219.247 238.727 1.00 111.23 570 LEU B CA 1
ATOM 21565 C C . LEU B 1 570 ? 189.866 218.619 240.114 1.00 112.57 570 LEU B C 1
ATOM 21566 O O . LEU B 1 570 ? 188.944 217.865 240.443 1.00 110.17 570 LEU B O 1
ATOM 21582 N N . LYS B 1 571 ? 190.883 218.908 240.931 1.00 116.96 571 LYS B N 1
ATOM 21583 C CA . LYS B 1 571 ? 190.874 218.426 242.310 1.00 117.48 571 LYS B CA 1
ATOM 21584 C C . LYS B 1 571 ? 189.725 219.033 243.109 1.00 116.59 571 LYS B C 1
ATOM 21585 O O . LYS B 1 571 ? 189.235 218.409 244.058 1.00 117.02 571 LYS B O 1
ATOM 21604 N N . GLU B 1 572 ? 189.284 220.237 242.751 1.00 116.79 572 GLU B N 1
ATOM 21605 C CA . GLU B 1 572 ? 188.112 220.839 243.370 1.00 117.84 572 GLU B CA 1
ATOM 21606 C C . GLU B 1 572 ? 186.839 220.246 242.762 1.00 116.43 572 GLU B C 1
ATOM 21607 O O . GLU B 1 572 ? 186.884 219.482 241.797 1.00 114.58 572 GLU B O 1
ATOM 21619 N N . ILE B 1 573 ? 185.692 220.591 243.345 1.00 115.97 573 ILE B N 1
ATOM 21620 C CA . ILE B 1 573 ? 184.414 220.034 242.893 1.00 115.54 573 ILE B CA 1
ATOM 21621 C C . ILE B 1 573 ? 183.814 220.853 241.757 1.00 112.69 573 ILE B C 1
ATOM 21622 O O . ILE B 1 573 ? 183.390 220.302 240.737 1.00 111.37 573 ILE B O 1
ATOM 21638 N N . MET B 1 574 ? 183.752 222.174 241.918 1.00 112.10 574 MET B N 1
ATOM 21639 C CA . MET B 1 574 ? 183.064 223.030 240.951 1.00 112.25 574 MET B CA 1
ATOM 21640 C C . MET B 1 574 ? 183.593 222.867 239.528 1.00 110.12 574 MET B C 1
ATOM 21641 O O . MET B 1 574 ? 182.774 222.728 238.599 1.00 108.55 574 MET B O 1
ATOM 21655 N N . PRO B 1 575 ? 184.904 222.891 239.281 1.00 109.41 575 PRO B N 1
ATOM 21656 C CA . PRO B 1 575 ? 185.409 222.775 237.907 1.00 107.28 575 PRO B CA 1
ATOM 21657 C C . PRO B 1 575 ? 185.003 221.464 237.254 1.00 105.30 575 PRO B C 1
ATOM 21658 O O . PRO B 1 575 ? 184.661 221.452 236.064 1.00 103.05 575 PRO B O 1
ATOM 21669 N N . PRO B 1 576 ? 185.063 220.322 237.973 1.00 106.05 576 PRO B N 1
ATOM 21670 C CA . PRO B 1 576 ? 184.580 219.072 237.369 1.00 101.82 576 PRO B CA 1
ATOM 21671 C C . PRO B 1 576 ? 183.185 219.189 236.781 1.00 99.52 576 PRO B C 1
ATOM 21672 O O . PRO B 1 576 ? 182.977 218.916 235.593 1.00 94.69 576 PRO B O 1
ATOM 21683 N N . PHE B 1 577 ? 182.217 219.569 237.617 1.00 101.40 577 PHE B N 1
ATOM 21684 C CA . PHE B 1 577 ? 180.842 219.677 237.148 1.00 100.98 577 PHE B CA 1
ATOM 21685 C C . PHE B 1 577 ? 180.758 220.618 235.957 1.00 98.83 577 PHE B C 1
ATOM 21686 O O . PHE B 1 577 ? 180.179 220.277 234.913 1.00 97.55 577 PHE B O 1
ATOM 21703 N N . ILE B 1 578 ? 181.354 221.807 236.088 1.00 98.78 578 ILE B N 1
ATOM 21704 C CA . ILE B 1 578 ? 181.206 222.812 235.040 1.00 98.36 578 ILE B CA 1
ATOM 21705 C C . ILE B 1 578 ? 181.758 222.284 233.720 1.00 95.65 578 ILE B C 1
ATOM 21706 O O . ILE B 1 578 ? 181.105 222.372 232.673 1.00 93.93 578 ILE B O 1
ATOM 21722 N N . CYS B 1 579 ? 182.957 221.698 233.757 1.00 94.51 579 CYS B N 1
ATOM 21723 C CA . CYS B 1 579 ? 183.612 221.268 232.527 1.00 91.06 579 CYS B CA 1
ATOM 21724 C C . CYS B 1 579 ? 182.885 220.091 231.888 1.00 86.79 579 CYS B C 1
ATOM 21725 O O . CYS B 1 579 ? 182.664 220.076 230.670 1.00 85.40 579 CYS B O 1
ATOM 21733 N N . ILE B 1 580 ? 182.510 219.086 232.687 1.00 86.12 580 ILE B N 1
ATOM 21734 C CA . ILE B 1 580 ? 181.826 217.932 232.109 1.00 83.83 580 ILE B CA 1
ATOM 21735 C C . ILE B 1 580 ? 180.520 218.369 231.463 1.00 83.05 580 ILE B C 1
ATOM 21736 O O . ILE B 1 580 ? 180.197 217.962 230.338 1.00 81.14 580 ILE B O 1
ATOM 21752 N N . ASN B 1 581 ? 179.748 219.209 232.156 1.00 83.58 581 ASN B N 1
ATOM 21753 C CA . ASN B 1 581 ? 178.474 219.643 231.598 1.00 80.01 581 ASN B CA 1
ATOM 21754 C C . ASN B 1 581 ? 178.672 220.478 230.340 1.00 81.21 581 ASN B C 1
ATOM 21755 O O . ASN B 1 581 ? 177.926 220.322 229.368 1.00 81.57 581 ASN B O 1
ATOM 21766 N N . ALA B 1 582 ? 179.668 221.370 230.332 1.00 83.55 582 ALA B N 1
ATOM 21767 C CA . ALA B 1 582 ? 179.916 222.172 229.138 1.00 81.20 582 ALA B CA 1
ATOM 21768 C C . ALA B 1 582 ? 180.278 221.289 227.951 1.00 79.51 582 ALA B C 1
ATOM 21769 O O . ALA B 1 582 ? 179.789 221.504 226.833 1.00 78.39 582 ALA B O 1
ATOM 21776 N N . ILE B 1 583 ? 181.132 220.288 228.173 1.00 78.08 583 ILE B N 1
ATOM 21777 C CA . ILE B 1 583 ? 181.489 219.372 227.093 1.00 74.05 583 ILE B CA 1
ATOM 21778 C C . ILE B 1 583 ? 180.255 218.627 226.604 1.00 74.71 583 ILE B C 1
ATOM 21779 O O . ILE B 1 583 ? 180.078 218.412 225.398 1.00 73.99 583 ILE B O 1
ATOM 21795 N N . GLN B 1 584 ? 179.388 218.210 227.530 1.00 71.55 584 GLN B N 1
ATOM 21796 C CA . GLN B 1 584 ? 178.178 217.499 227.128 1.00 68.69 584 GLN B CA 1
ATOM 21797 C C . GLN B 1 584 ? 177.279 218.379 226.266 1.00 72.54 584 GLN B C 1
ATOM 21798 O O . GLN B 1 584 ? 176.760 217.928 225.237 1.00 74.53 584 GLN B O 1
ATOM 21812 N N . LEU B 1 585 ? 177.082 219.639 226.666 1.00 73.30 585 LEU B N 1
ATOM 21813 C CA . LEU B 1 585 ? 176.255 220.534 225.860 1.00 72.70 585 LEU B CA 1
ATOM 21814 C C . LEU B 1 585 ? 176.874 220.764 224.488 1.00 71.91 585 LEU B C 1
ATOM 21815 O O . LEU B 1 585 ? 176.163 220.803 223.477 1.00 74.88 585 LEU B O 1
ATOM 21831 N N . ALA B 1 586 ? 178.197 220.935 224.432 1.00 70.97 586 ALA B N 1
ATOM 21832 C CA . ALA B 1 586 ? 178.848 221.154 223.144 1.00 69.58 586 ALA B CA 1
ATOM 21833 C C . ALA B 1 586 ? 178.685 219.943 222.232 1.00 65.87 586 ALA B C 1
ATOM 21834 O O . ALA B 1 586 ? 178.412 220.089 221.034 1.00 68.23 586 ALA B O 1
ATOM 21841 N N . LEU B 1 587 ? 178.849 218.736 222.780 1.00 62.72 587 LEU B N 1
ATOM 21842 C CA . LEU B 1 587 ? 178.671 217.532 221.975 1.00 62.43 587 LEU B CA 1
ATOM 21843 C C . LEU B 1 587 ? 177.229 217.394 221.503 1.00 63.94 587 LEU B C 1
ATOM 21844 O O . LEU B 1 587 ? 176.976 216.991 220.361 1.00 64.31 587 LEU B O 1
ATOM 21860 N N . THR B 1 588 ? 176.267 217.719 222.371 1.00 65.61 588 THR B N 1
ATOM 21861 C CA . THR B 1 588 ? 174.867 217.675 221.963 1.00 65.17 588 THR B CA 1
ATOM 21862 C C . THR B 1 588 ? 174.599 218.659 220.832 1.00 65.95 588 THR B C 1
ATOM 21863 O O . THR B 1 588 ? 173.883 218.339 219.875 1.00 63.14 588 THR B O 1
ATOM 21874 N N . ASP B 1 589 ? 175.160 219.866 220.929 1.00 67.85 589 ASP B N 1
ATOM 21875 C CA . ASP B 1 589 ? 174.990 220.848 219.864 1.00 64.37 589 ASP B CA 1
ATOM 21876 C C . ASP B 1 589 ? 175.602 220.351 218.561 1.00 63.97 589 ASP B C 1
ATOM 21877 O O . ASP B 1 589 ? 175.014 220.519 217.487 1.00 68.11 589 ASP B O 1
ATOM 21886 N N . LEU B 1 590 ? 176.786 219.739 218.635 1.00 62.36 590 LEU B N 1
ATOM 21887 C CA . LEU B 1 590 ? 177.410 219.192 217.433 1.00 62.20 590 LEU B CA 1
ATOM 21888 C C . LEU B 1 590 ? 176.526 218.124 216.799 1.00 60.77 590 LEU B C 1
ATOM 21889 O O . LEU B 1 590 ? 176.295 218.129 215.583 1.00 63.76 590 LEU B O 1
ATOM 21905 N N . LEU B 1 591 ? 176.015 217.201 217.616 1.00 58.53 591 LEU B N 1
ATOM 21906 C CA . LEU B 1 591 ? 175.174 216.133 217.086 1.00 58.08 591 LEU B CA 1
ATOM 21907 C C . LEU B 1 591 ? 173.904 216.695 216.460 1.00 61.42 591 LEU B C 1
ATOM 21908 O O . LEU B 1 591 ? 173.478 216.245 215.390 1.00 63.80 591 LEU B O 1
ATOM 21924 N N . ASN B 1 592 ? 173.284 217.682 217.112 1.00 63.53 592 ASN B N 1
ATOM 21925 C CA . ASN B 1 592 ? 172.090 218.300 216.548 1.00 61.06 592 ASN B CA 1
ATOM 21926 C C . ASN B 1 592 ? 172.404 218.989 215.2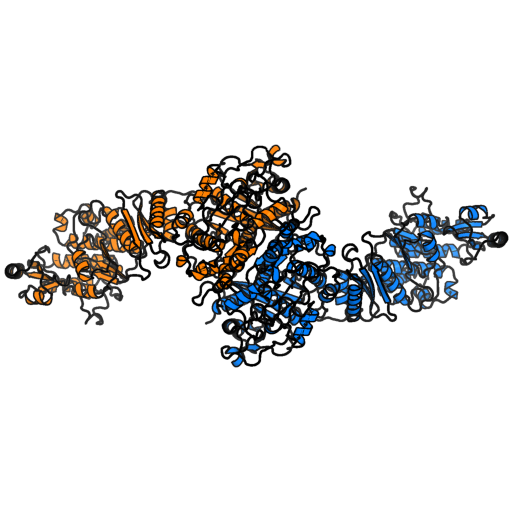27 1.00 57.22 592 ASN B C 1
ATOM 21927 O O . ASN B 1 592 ? 171.618 218.913 214.275 1.00 61.75 592 ASN B O 1
ATOM 21938 N N . SER B 1 593 ? 173.550 219.670 215.149 1.00 55.66 593 SER B N 1
ATOM 21939 C CA . SER B 1 593 ? 173.935 220.327 213.905 1.00 55.65 593 SER B CA 1
ATOM 21940 C C . SER B 1 593 ? 174.121 219.311 212.786 1.00 59.50 593 SER B C 1
ATOM 21941 O O . SER B 1 593 ? 173.708 219.552 211.645 1.00 60.81 593 SER B O 1
ATOM 21949 N N . MET B 1 594 ? 174.741 218.167 213.088 1.00 57.00 594 MET B N 1
ATOM 21950 C CA . MET B 1 594 ? 174.863 217.115 212.084 1.00 52.99 594 MET B CA 1
ATOM 21951 C C . MET B 1 594 ? 173.529 216.457 211.756 1.00 56.89 594 MET B C 1
ATOM 21952 O O . MET B 1 594 ? 173.460 215.691 210.789 1.00 62.76 594 MET B O 1
ATOM 21966 N N . GLY B 1 595 ? 172.480 216.725 212.529 1.00 57.33 595 GLY B N 1
ATOM 21967 C CA . GLY B 1 595 ? 171.171 216.191 212.212 1.00 56.40 595 GLY B CA 1
ATOM 21968 C C . GLY B 1 595 ? 170.911 214.791 212.717 1.00 57.27 595 GLY B C 1
ATOM 21969 O O . GLY B 1 595 ? 170.185 214.033 212.065 1.00 62.74 595 GLY B O 1
ATOM 21973 N N . ILE B 1 596 ? 171.482 214.420 213.858 1.00 59.39 596 ILE B N 1
ATOM 21974 C CA . ILE B 1 596 ? 171.219 213.123 214.471 1.00 62.18 596 ILE B CA 1
ATOM 21975 C C . ILE B 1 596 ? 170.062 213.288 215.448 1.00 65.02 596 ILE B C 1
ATOM 21976 O O . ILE B 1 596 ? 170.155 214.057 216.411 1.00 63.41 596 ILE B O 1
ATOM 21992 N N . VAL B 1 597 ? 168.973 212.567 215.200 1.00 61.02 597 VAL B N 1
ATOM 21993 C CA . VAL B 1 597 ? 167.778 212.623 216.038 1.00 62.39 597 VAL B CA 1
ATOM 21994 C C . VAL B 1 597 ? 167.816 211.416 216.974 1.00 62.61 597 VAL B C 1
ATOM 21995 O O . VAL B 1 597 ? 167.700 210.275 216.497 1.00 62.03 597 VAL B O 1
ATOM 22008 N N . PRO B 1 598 ? 167.973 211.608 218.287 1.00 64.27 598 PRO B N 1
ATOM 22009 C CA . PRO B 1 598 ? 168.036 210.457 219.200 1.00 63.49 598 PRO B CA 1
ATOM 22010 C C . PRO B 1 598 ? 166.650 209.879 219.445 1.00 71.24 598 PRO B C 1
ATOM 22011 O O . PRO B 1 598 ? 165.751 210.572 219.927 1.00 78.02 598 PRO B O 1
ATOM 22022 N N . ASP B 1 599 ? 166.478 208.598 219.109 1.00 72.13 599 ASP B N 1
ATOM 22023 C CA . ASP B 1 599 ? 165.213 207.926 219.375 1.00 72.69 599 ASP B CA 1
ATOM 22024 C C . ASP B 1 599 ? 165.004 207.665 220.860 1.00 68.51 599 ASP B C 1
ATOM 22025 O O . ASP B 1 599 ? 163.860 207.485 221.291 1.00 74.44 599 ASP B O 1
ATOM 22034 N N . GLY B 1 600 ? 166.077 207.639 221.646 1.00 65.85 600 GLY B N 1
ATOM 22035 C CA . GLY B 1 600 ? 165.962 207.467 223.082 1.00 68.49 600 GLY B CA 1
ATOM 22036 C C . GLY B 1 600 ? 167.079 208.204 223.787 1.00 68.45 600 GLY B C 1
ATOM 22037 O O . GLY B 1 600 ? 168.147 208.448 223.218 1.00 70.10 600 GLY B O 1
ATOM 22041 N N . LEU B 1 601 ? 166.820 208.560 225.043 1.00 68.70 601 LEU B N 1
ATOM 22042 C CA . LEU B 1 601 ? 167.758 209.333 225.847 1.00 67.73 601 LEU B CA 1
ATOM 22043 C C . LEU B 1 601 ? 167.878 208.710 227.228 1.00 68.40 601 LEU B C 1
ATOM 22044 O O . LEU B 1 601 ? 166.867 208.348 227.839 1.00 75.78 601 LEU B O 1
ATOM 22060 N N . VAL B 1 602 ? 169.114 208.587 227.719 1.00 66.31 602 VAL B N 1
ATOM 22061 C CA . VAL B 1 602 ? 169.373 208.115 229.074 1.00 68.74 602 VAL B CA 1
ATOM 22062 C C . VAL B 1 602 ? 170.658 208.767 229.562 1.00 72.28 602 VAL B C 1
ATOM 22063 O O . VAL B 1 602 ? 171.509 209.179 228.772 1.00 76.97 602 VAL B O 1
ATOM 22076 N N . GLY B 1 603 ? 170.800 208.862 230.880 1.00 72.18 603 GLY B N 1
ATOM 22077 C CA . GLY B 1 603 ? 171.972 209.496 231.450 1.00 74.77 603 GLY B CA 1
ATOM 22078 C C . GLY B 1 603 ? 172.209 209.056 232.874 1.00 80.57 603 GLY B C 1
ATOM 22079 O O . GLY B 1 603 ? 171.278 208.673 233.589 1.00 85.74 603 GLY B O 1
ATOM 22083 N N . HIS B 1 604 ? 173.472 209.115 233.285 1.00 81.77 604 HIS B N 1
ATOM 22084 C CA . HIS B 1 604 ? 173.862 208.821 234.656 1.00 82.91 604 HIS B CA 1
ATOM 22085 C C . HIS B 1 604 ? 173.664 210.075 235.506 1.00 86.37 604 HIS B C 1
ATOM 22086 O O . HIS B 1 604 ? 173.107 211.080 235.054 1.00 88.73 604 HIS B O 1
ATOM 22100 N N . SER B 1 605 ? 174.116 210.030 236.756 1.00 90.57 605 SER B N 1
ATOM 22101 C CA . SER B 1 605 ? 174.057 211.210 237.605 1.00 91.68 605 SER B CA 1
ATOM 22102 C C . SER B 1 605 ? 174.848 212.348 236.975 1.00 92.84 605 SER B C 1
ATOM 22103 O O . SER B 1 605 ? 175.949 212.147 236.458 1.00 96.91 605 SER B O 1
ATOM 22111 N N . LEU B 1 606 ? 174.263 213.547 237.003 1.00 89.61 606 LEU B N 1
ATOM 22112 C CA . LEU B 1 606 ? 174.859 214.747 236.422 1.00 89.57 606 LEU B CA 1
ATOM 22113 C C . LEU B 1 606 ? 174.781 214.720 234.899 1.00 85.60 606 LEU B C 1
ATOM 22114 O O . LEU B 1 606 ? 175.124 215.707 234.240 1.00 86.83 606 LEU B O 1
ATOM 22130 N N . GLY B 1 607 ? 174.329 213.604 234.329 1.00 83.94 607 GLY B N 1
ATOM 22131 C CA . GLY B 1 607 ? 174.114 213.517 232.900 1.00 81.52 607 GLY B CA 1
ATOM 22132 C C . GLY B 1 607 ? 172.661 213.753 232.546 1.00 82.86 607 GLY B C 1
ATOM 22133 O O . GLY B 1 607 ? 172.327 214.015 231.387 1.00 84.90 607 GLY B O 1
ATOM 22137 N N . GLU B 1 608 ? 171.786 213.667 233.551 1.00 83.81 608 GLU B N 1
ATOM 22138 C CA . GLU B 1 608 ? 170.365 213.891 233.315 1.00 86.16 608 GLU B CA 1
ATOM 22139 C C . GLU B 1 608 ? 170.097 215.313 232.843 1.00 87.42 608 GLU B C 1
ATOM 22140 O O . GLU B 1 608 ? 169.144 215.548 232.092 1.00 87.66 608 GLU B O 1
ATOM 22152 N N . VAL B 1 609 ? 170.918 216.274 233.272 1.00 84.95 609 VAL B N 1
ATOM 22153 C CA . VAL B 1 609 ? 170.793 217.635 232.757 1.00 85.19 609 VAL B CA 1
ATOM 22154 C C . VAL B 1 609 ? 171.076 217.657 231.260 1.00 86.48 609 VAL B C 1
ATOM 22155 O O . VAL B 1 609 ? 170.395 218.349 230.492 1.00 90.50 609 VAL B O 1
ATOM 22168 N N . GLY B 1 610 ? 172.087 216.904 230.821 1.00 81.24 610 GLY B N 1
ATOM 22169 C CA . GLY B 1 610 ? 172.361 216.812 229.397 1.00 75.91 610 GLY B CA 1
ATOM 22170 C C . GLY B 1 610 ? 171.214 216.189 228.625 1.00 82.30 610 GLY B C 1
ATOM 22171 O O . GLY B 1 610 ? 170.870 216.642 227.530 1.00 86.93 610 GLY B O 1
ATOM 22175 N N . CYS B 1 611 ? 170.607 215.138 229.183 1.00 78.10 611 CYS B N 1
ATOM 22176 C CA . CYS B 1 611 ? 169.449 214.530 228.536 1.00 79.99 611 CYS B CA 1
ATOM 22177 C C . CYS B 1 611 ? 168.291 215.514 228.452 1.00 85.21 611 CYS B C 1
ATOM 22178 O O . CYS B 1 611 ? 167.600 215.585 227.430 1.00 86.84 611 CYS B O 1
ATOM 22186 N N . ALA B 1 612 ? 168.060 216.280 229.520 1.00 85.86 612 ALA B N 1
ATOM 22187 C CA . ALA B 1 612 ? 167.002 217.283 229.489 1.00 89.29 612 ALA B CA 1
ATOM 22188 C C . ALA B 1 612 ? 167.270 218.326 228.413 1.00 89.42 612 ALA B C 1
ATOM 22189 O O . ALA B 1 612 ? 166.360 218.716 227.673 1.00 94.99 612 ALA B O 1
ATOM 22196 N N . TYR B 1 613 ? 168.517 218.791 228.313 1.00 83.68 613 TYR B N 1
ATOM 22197 C CA . TYR B 1 613 ? 168.854 219.784 227.298 1.00 86.56 613 TYR B CA 1
ATOM 22198 C C . TYR B 1 613 ? 168.660 219.224 225.894 1.00 86.98 613 TYR B C 1
ATOM 22199 O O . TYR B 1 613 ? 168.124 219.906 225.013 1.00 89.00 613 TYR B O 1
ATOM 22217 N N . ALA B 1 614 ? 169.091 217.981 225.666 1.00 82.27 614 ALA B N 1
ATOM 22218 C CA . ALA B 1 614 ? 168.977 217.391 224.336 1.00 80.32 614 ALA B CA 1
ATOM 22219 C C . ALA B 1 614 ? 167.531 217.067 223.982 1.00 87.53 614 ALA B C 1
ATOM 22220 O O . ALA B 1 614 ? 167.172 217.055 222.799 1.00 92.84 614 ALA B O 1
ATOM 22227 N N . ASP B 1 615 ? 166.691 216.803 224.983 1.00 88.76 615 ASP B N 1
ATOM 22228 C CA . ASP B 1 615 ? 165.295 216.459 224.747 1.00 92.00 615 ASP B CA 1
ATOM 22229 C C . ASP B 1 615 ? 164.426 217.675 224.452 1.00 97.74 615 ASP B C 1
ATOM 22230 O O . ASP B 1 615 ? 163.296 217.508 223.981 1.00 100.26 615 ASP B O 1
ATOM 22239 N N . GLY B 1 616 ? 164.924 218.885 224.704 1.00 98.52 616 GLY B N 1
ATOM 22240 C CA . GLY B 1 616 ? 164.158 220.093 224.501 1.00 98.70 616 GLY B CA 1
ATOM 22241 C C . GLY B 1 616 ? 163.380 220.562 225.711 1.00 101.08 616 GLY B C 1
ATOM 22242 O O . GLY B 1 616 ? 162.839 221.675 225.686 1.00 101.28 616 GLY B O 1
ATOM 22246 N N . CYS B 1 617 ? 163.305 219.752 226.770 1.00 102.49 617 CYS B N 1
ATOM 22247 C CA . CYS B 1 617 ? 162.636 220.181 227.992 1.00 104.55 617 CYS B CA 1
ATOM 22248 C C . CYS B 1 617 ? 163.455 221.211 228.758 1.00 104.52 617 CYS B C 1
ATOM 22249 O O . CYS B 1 617 ? 162.887 221.983 229.538 1.00 108.83 617 CYS B O 1
ATOM 22257 N N . LEU B 1 618 ? 164.768 221.246 228.545 1.00 101.34 618 LEU B N 1
ATOM 22258 C CA . LEU B 1 618 ? 165.659 222.195 229.190 1.00 100.59 618 LEU B CA 1
ATOM 22259 C C . LEU B 1 618 ? 166.383 223.016 228.131 1.00 101.31 618 LEU B C 1
ATOM 22260 O O . LEU B 1 618 ? 166.464 222.629 226.962 1.00 103.48 618 LEU B O 1
ATOM 22276 N N . THR B 1 619 ? 166.907 224.160 228.555 1.00 99.90 619 THR B N 1
ATOM 22277 C CA . THR B 1 619 ? 167.673 225.048 227.694 1.00 101.24 619 THR B CA 1
ATOM 22278 C C . THR B 1 619 ? 169.131 225.066 228.136 1.00 99.28 619 THR B C 1
ATOM 22279 O O . THR B 1 619 ? 169.491 224.562 229.204 1.00 99.58 619 THR B O 1
ATOM 22290 N N . ARG B 1 620 ? 169.976 225.656 227.289 1.00 98.28 620 ARG B N 1
ATOM 22291 C CA . ARG B 1 620 ? 171.402 225.722 227.594 1.00 95.00 620 ARG B CA 1
ATOM 22292 C C . ARG B 1 620 ? 171.641 226.422 228.927 1.00 95.57 620 ARG B C 1
ATOM 22293 O O . ARG B 1 620 ? 172.311 225.880 229.817 1.00 100.55 620 ARG B O 1
ATOM 22314 N N . ARG B 1 621 ? 171.081 227.625 229.086 1.00 97.46 621 ARG B N 1
ATOM 22315 C CA . ARG B 1 621 ? 171.277 228.378 230.320 1.00 101.88 621 ARG B CA 1
ATOM 22316 C C . ARG B 1 621 ? 170.740 227.606 231.515 1.00 105.90 621 ARG B C 1
ATOM 22317 O O . ARG B 1 621 ? 171.396 227.527 232.561 1.00 105.79 621 ARG B O 1
ATOM 22338 N N . GLU B 1 622 ? 169.545 227.032 231.380 1.00 106.66 622 GLU B N 1
ATOM 22339 C CA . GLU B 1 622 ? 168.941 226.323 232.500 1.00 106.24 622 GLU B CA 1
ATOM 22340 C C . GLU B 1 622 ? 169.782 225.120 232.906 1.00 105.81 622 GLU B C 1
ATOM 22341 O O . GLU B 1 622 ? 169.975 224.865 234.099 1.00 105.84 622 GLU B O 1
ATOM 22353 N N . ALA B 1 623 ? 170.310 224.378 231.930 1.00 104.18 623 ALA B N 1
ATOM 22354 C CA . ALA B 1 623 ? 171.131 223.214 232.250 1.00 98.73 623 ALA B CA 1
ATOM 22355 C C . ALA B 1 623 ? 172.437 223.624 232.923 1.00 100.25 623 ALA B C 1
ATOM 22356 O O . ALA B 1 623 ? 172.836 223.040 233.942 1.00 106.06 623 ALA B O 1
ATOM 22363 N N . ILE B 1 624 ? 173.127 224.623 232.363 1.00 100.19 624 ILE B N 1
ATOM 22364 C CA . ILE B 1 624 ? 174.397 225.038 232.954 1.00 100.98 624 ILE B CA 1
ATOM 22365 C C . ILE B 1 624 ? 174.169 225.552 234.368 1.00 104.14 624 ILE B C 1
ATOM 22366 O O . ILE B 1 624 ? 174.969 225.292 235.275 1.00 105.64 624 ILE B O 1
ATOM 22382 N N . LEU B 1 625 ? 173.073 226.284 234.586 1.00 106.81 625 LEU B N 1
ATOM 22383 C CA . LEU B 1 625 ? 172.815 226.818 235.917 1.00 108.28 625 LEU B CA 1
ATOM 22384 C C . LEU B 1 625 ? 172.378 225.727 236.883 1.00 110.02 625 LEU B C 1
ATOM 22385 O O . LEU B 1 625 ? 172.692 225.803 238.073 1.00 112.74 625 LEU B O 1
ATOM 22401 N N . SER B 1 626 ? 171.671 224.702 236.401 1.00 109.26 626 SER B N 1
ATOM 22402 C CA . SER B 1 626 ? 171.369 223.560 237.257 1.00 109.77 626 SER B CA 1
ATOM 22403 C C . SER B 1 626 ? 172.650 222.879 237.715 1.00 111.17 626 SER B C 1
ATOM 22404 O O . SER B 1 626 ? 172.793 222.533 238.893 1.00 113.38 626 SER B O 1
ATOM 22412 N N . ALA B 1 627 ? 173.602 222.693 236.799 1.00 110.01 627 ALA B N 1
ATOM 22413 C CA . ALA B 1 627 ? 174.881 222.093 237.174 1.00 107.68 627 ALA B CA 1
ATOM 22414 C C . ALA B 1 627 ? 175.640 222.976 238.161 1.00 109.62 627 ALA B C 1
ATOM 22415 O O . ALA B 1 627 ? 176.210 222.490 239.150 1.00 111.81 627 ALA B O 1
ATOM 22422 N N . PHE B 1 628 ? 175.671 224.284 237.893 1.00 111.38 628 PHE B N 1
ATOM 22423 C CA . PHE B 1 628 ? 176.362 225.207 238.784 1.00 111.49 628 PHE B CA 1
ATOM 22424 C C . PHE B 1 628 ? 175.740 225.184 240.172 1.00 113.31 628 PHE B C 1
ATOM 22425 O O . PHE B 1 628 ? 176.452 225.213 241.181 1.00 113.78 628 PHE B O 1
ATOM 22442 N N . TRP B 1 629 ? 174.409 225.126 240.241 1.00 114.82 629 TRP B N 1
ATOM 22443 C CA . TRP B 1 629 ? 173.730 225.049 241.528 1.00 116.11 629 TRP B CA 1
ATOM 22444 C C . TRP B 1 629 ? 174.023 223.727 242.225 1.00 116.63 629 TRP B C 1
ATOM 22445 O O . TRP B 1 629 ? 174.164 223.690 243.451 1.00 119.53 629 TRP B O 1
ATOM 22466 N N . ARG B 1 630 ? 174.111 222.630 241.469 1.00 115.37 630 ARG B N 1
ATOM 22467 C CA . ARG B 1 630 ? 174.477 221.354 242.076 1.00 113.70 630 ARG B CA 1
ATOM 22468 C C . ARG B 1 630 ? 175.843 221.445 242.742 1.00 113.67 630 ARG B C 1
ATOM 22469 O O . ARG B 1 630 ? 176.021 221.015 243.888 1.00 115.41 630 ARG B O 1
ATOM 22490 N N . ALA B 1 631 ? 176.825 222.005 242.034 1.00 115.28 631 ALA B N 1
ATOM 22491 C CA . ALA B 1 631 ? 178.160 222.135 242.616 1.00 113.54 631 ALA B CA 1
ATOM 22492 C C . ALA B 1 631 ? 178.159 223.094 243.804 1.00 116.43 631 ALA B C 1
ATOM 22493 O O . ALA B 1 631 ? 178.813 222.836 244.827 1.00 118.09 631 ALA B O 1
ATOM 22500 N N . LYS B 1 632 ? 177.431 224.207 243.687 1.00 119.18 632 LYS B N 1
ATOM 22501 C CA . LYS B 1 632 ? 177.411 225.203 244.752 1.00 120.86 632 LYS B CA 1
ATOM 22502 C C . LYS B 1 632 ? 176.744 224.659 246.007 1.00 122.89 632 LYS B C 1
ATOM 22503 O O . LYS B 1 632 ? 177.156 224.983 247.124 1.00 122.71 632 LYS B O 1
ATOM 22522 N N . ALA B 1 633 ? 175.706 223.835 245.849 1.00 124.67 633 ALA B N 1
ATOM 22523 C CA . ALA B 1 633 ? 175.005 223.304 247.011 1.00 122.64 633 ALA B CA 1
ATOM 22524 C C . ALA B 1 633 ? 175.918 222.437 247.865 1.00 121.94 633 ALA B C 1
ATOM 22525 O O . ALA B 1 633 ? 175.666 222.264 249.063 1.00 123.20 633 ALA B O 1
ATOM 22532 N N . VAL B 1 634 ? 176.974 221.881 247.275 1.00 121.82 634 VAL B N 1
ATOM 22533 C CA . VAL B 1 634 ? 177.916 221.061 248.024 1.00 122.56 634 VAL B CA 1
ATOM 22534 C C . VAL B 1 634 ? 179.158 221.844 248.445 1.00 123.34 634 VAL B C 1
ATOM 22535 O O . VAL B 1 634 ? 179.791 221.479 249.447 1.00 122.17 634 VAL B O 1
ATOM 22548 N N . ILE B 1 635 ? 179.521 222.906 247.722 1.00 124.66 635 ILE B N 1
ATOM 22549 C CA . ILE B 1 635 ? 180.669 223.728 248.102 1.00 124.18 635 ILE B CA 1
ATOM 22550 C C . ILE B 1 635 ? 180.242 224.954 248.917 1.00 125.33 635 ILE B C 1
ATOM 22551 O O . ILE B 1 635 ? 181.065 225.832 249.191 1.00 125.60 635 ILE B O 1
ATOM 22567 N N . ASP B 1 636 ? 178.978 225.025 249.328 1.00 126.68 636 ASP B N 1
ATOM 22568 C CA . ASP B 1 636 ? 178.486 226.140 250.132 1.00 129.12 636 ASP B CA 1
ATOM 22569 C C . ASP B 1 636 ? 178.032 225.717 251.519 1.00 130.35 636 ASP B C 1
ATOM 22570 O O . ASP B 1 636 ? 178.310 226.421 252.493 1.00 129.79 636 ASP B O 1
ATOM 22579 N N . CYS B 1 637 ? 177.339 224.589 251.635 1.00 131.22 637 CYS B N 1
ATOM 22580 C CA . CYS B 1 637 ? 176.926 224.048 252.920 1.00 130.88 637 CYS B CA 1
ATOM 22581 C C . CYS B 1 637 ? 177.920 222.986 253.371 1.00 132.99 637 CYS B C 1
ATOM 22582 O O . CYS B 1 637 ? 178.490 222.257 252.556 1.00 130.75 637 CYS B O 1
ATOM 22590 N N . GLU B 1 638 ? 178.119 222.902 254.683 1.00 136.82 638 GLU B N 1
ATOM 22591 C CA . GLU B 1 638 ? 179.117 221.990 255.225 1.00 134.89 638 GLU B CA 1
ATOM 22592 C C . GLU B 1 638 ? 178.628 220.551 255.123 1.00 130.96 638 GLU B C 1
ATOM 22593 O O . GLU B 1 638 ? 177.510 220.230 255.540 1.00 127.51 638 GLU B O 1
ATOM 22605 N N . VAL B 1 639 ? 179.471 219.685 254.566 1.00 130.19 639 VAL B N 1
ATOM 22606 C CA . VAL B 1 639 ? 179.182 218.263 254.424 1.00 132.13 639 VAL B CA 1
ATOM 22607 C C . VAL B 1 639 ? 180.350 217.509 255.043 1.00 133.31 639 VAL B C 1
ATOM 22608 O O . VAL B 1 639 ? 181.495 217.662 254.601 1.00 132.43 639 VAL B O 1
ATOM 22621 N N . LYS B 1 640 ? 180.067 216.697 256.061 1.00 134.51 640 LYS B N 1
ATOM 22622 C CA . LYS B 1 640 ? 181.112 215.948 256.745 1.00 132.38 640 LYS B CA 1
ATOM 22623 C C . LYS B 1 640 ? 181.771 214.983 255.767 1.00 135.25 640 LYS B C 1
ATOM 22624 O O . LYS B 1 640 ? 181.110 214.501 254.837 1.00 134.56 640 LYS B O 1
ATOM 22643 N N . PRO B 1 641 ? 183.058 214.677 255.931 1.00 135.40 641 PRO B N 1
ATOM 22644 C CA . PRO B 1 641 ? 183.731 213.816 254.952 1.00 132.84 641 PRO B CA 1
ATOM 22645 C C . PRO B 1 641 ? 183.079 212.448 254.838 1.00 131.30 641 PRO B C 1
ATOM 22646 O O . PRO B 1 641 ? 182.620 211.862 255.821 1.00 128.44 641 PRO B O 1
ATOM 22657 N N . GLY B 1 642 ? 183.051 211.943 253.608 1.00 129.90 642 GLY B N 1
ATOM 22658 C CA . GLY B 1 642 ? 182.520 210.630 253.310 1.00 127.00 642 GLY B CA 1
ATOM 22659 C C . GLY B 1 642 ? 183.222 210.040 252.107 1.00 124.98 642 GLY B C 1
ATOM 22660 O O . GLY B 1 642 ? 184.167 210.638 251.585 1.00 125.55 642 GLY B O 1
ATOM 22664 N N . LYS B 1 643 ? 182.778 208.871 251.655 1.00 123.72 643 LYS B N 1
ATOM 22665 C CA . LYS B 1 643 ? 183.390 208.243 250.494 1.00 123.47 643 LYS B CA 1
ATOM 22666 C C . LYS B 1 643 ? 182.358 207.419 249.738 1.00 121.95 643 LYS B C 1
ATOM 22667 O O . LYS B 1 643 ? 181.255 207.141 250.226 1.00 122.90 643 LYS B O 1
ATOM 22686 N N . MET B 1 644 ? 182.751 207.033 248.523 1.00 120.78 644 MET B N 1
ATOM 22687 C CA . MET B 1 644 ? 181.988 206.137 247.671 1.00 122.15 644 MET B CA 1
ATOM 22688 C C . MET B 1 644 ? 182.920 205.051 247.149 1.00 122.27 644 MET B C 1
ATOM 22689 O O . MET B 1 644 ? 184.116 205.278 246.954 1.00 122.75 644 MET B O 1
ATOM 22703 N N . ALA B 1 645 ? 182.356 203.867 246.924 1.00 120.81 645 ALA B N 1
ATOM 22704 C CA . ALA B 1 645 ? 183.104 202.705 246.467 1.00 119.71 645 ALA B CA 1
ATOM 22705 C C . ALA B 1 645 ? 182.280 201.958 245.430 1.00 118.47 645 ALA B C 1
ATOM 22706 O O . ALA B 1 645 ? 181.083 202.202 245.262 1.00 117.84 645 ALA B O 1
ATOM 22713 N N . ALA B 1 646 ? 182.933 201.005 244.765 1.00 118.21 646 ALA B N 1
ATOM 22714 C CA . ALA B 1 646 ? 182.387 200.334 243.591 1.00 118.80 646 ALA B CA 1
ATOM 22715 C C . ALA B 1 646 ? 182.142 198.853 243.852 1.00 120.86 646 ALA B C 1
ATOM 22716 O O . ALA B 1 646 ? 182.579 198.004 243.068 1.00 120.31 646 ALA B O 1
ATOM 22723 N N . VAL B 1 647 ? 181.456 198.527 244.950 1.00 121.66 647 VAL B N 1
ATOM 22724 C CA . VAL B 1 647 ? 181.427 197.141 245.407 1.00 121.43 647 VAL B CA 1
ATOM 22725 C C . VAL B 1 647 ? 180.750 196.276 244.357 1.00 122.14 647 VAL B C 1
ATOM 22726 O O . VAL B 1 647 ? 179.709 196.647 243.803 1.00 122.47 647 VAL B O 1
ATOM 22739 N N . GLU B 1 648 ? 181.343 195.115 244.077 1.00 122.86 648 GLU B N 1
ATOM 22740 C CA . GLU B 1 648 ? 180.780 194.181 243.100 1.00 123.43 648 GLU B CA 1
ATOM 22741 C C . GLU B 1 648 ? 179.726 193.294 243.765 1.00 120.59 648 GLU B C 1
ATOM 22742 O O . GLU B 1 648 ? 179.738 192.066 243.684 1.00 118.78 648 GLU B O 1
ATOM 22754 N N . LEU B 1 649 ? 178.800 193.960 244.439 1.00 120.83 649 LEU B N 1
ATOM 22755 C CA . LEU B 1 649 ? 177.612 193.339 244.995 1.00 120.32 649 LEU B CA 1
ATOM 22756 C C . LEU B 1 649 ? 176.417 193.635 244.101 1.00 120.02 649 LEU B C 1
ATOM 22757 O O . LEU B 1 649 ? 176.405 194.608 243.343 1.00 120.82 649 LEU B O 1
ATOM 22773 N N . THR B 1 650 ? 175.407 192.780 244.193 1.00 118.81 650 THR B N 1
ATOM 22774 C CA . THR B 1 650 ? 174.144 193.093 243.551 1.00 118.05 650 THR B CA 1
ATOM 22775 C C . THR B 1 650 ? 173.429 194.192 244.331 1.00 117.68 650 THR B C 1
ATOM 22776 O O . THR B 1 650 ? 173.725 194.456 245.499 1.00 120.90 650 THR B O 1
ATOM 22787 N N . TRP B 1 651 ? 172.475 194.843 243.662 1.00 113.86 651 TRP B N 1
ATOM 22788 C CA . TRP B 1 651 ? 171.688 195.872 244.330 1.00 114.24 651 TRP B CA 1
ATOM 22789 C C . TRP B 1 651 ? 171.097 195.340 245.628 1.00 118.90 651 TRP B C 1
ATOM 22790 O O . TRP B 1 651 ? 171.200 195.985 246.679 1.00 120.05 651 TRP B O 1
ATOM 22811 N N . GLU B 1 652 ? 170.491 194.152 245.578 1.00 121.49 652 GLU B N 1
ATOM 22812 C CA . GLU B 1 652 ? 169.915 193.562 246.781 1.00 121.64 652 GLU B CA 1
ATOM 22813 C C . GLU B 1 652 ? 170.993 193.148 247.772 1.00 121.87 652 GLU B C 1
ATOM 22814 O O . GLU B 1 652 ? 170.746 193.136 248.983 1.00 120.93 652 GLU B O 1
ATOM 22826 N N . GLU B 1 653 ? 172.186 192.804 247.287 1.00 123.41 653 GLU B N 1
ATOM 22827 C CA . GLU B 1 653 ? 173.294 192.505 248.184 1.00 123.98 653 GLU B CA 1
ATOM 22828 C C . GLU B 1 653 ? 173.832 193.784 248.811 1.00 123.48 653 GLU B C 1
ATOM 22829 O O . GLU B 1 653 ? 173.873 193.895 250.036 1.00 124.98 653 GLU B O 1
ATOM 22841 N N . ALA B 1 654 ? 174.251 194.749 247.988 1.00 124.03 654 ALA B N 1
ATOM 22842 C CA . ALA B 1 654 ? 174.857 195.974 248.502 1.00 124.55 654 ALA B CA 1
ATOM 22843 C C . ALA B 1 654 ? 173.915 196.752 249.414 1.00 124.79 654 ALA B C 1
ATOM 22844 O O . ALA B 1 654 ? 174.267 197.091 250.549 1.00 125.52 654 ALA B O 1
ATOM 22851 N N . LYS B 1 655 ? 172.707 197.039 248.923 1.00 124.54 655 LYS B N 1
ATOM 22852 C CA . LYS B 1 655 ? 171.757 197.844 249.683 1.00 126.07 655 LYS B CA 1
ATOM 22853 C C . LYS B 1 655 ? 171.560 197.308 251.094 1.00 125.87 655 LYS B C 1
ATOM 22854 O O . LYS B 1 655 ? 171.331 198.083 252.029 1.00 121.24 655 LYS B O 1
ATOM 22873 N N . ARG B 1 656 ? 171.645 195.990 251.268 1.00 127.46 656 ARG B N 1
ATOM 22874 C CA . ARG B 1 656 ? 171.526 195.377 252.586 1.00 128.27 656 ARG B CA 1
ATOM 22875 C C . ARG B 1 656 ? 172.861 195.314 253.321 1.00 129.83 656 ARG B C 1
ATOM 22876 O O . ARG B 1 656 ? 172.902 195.464 254.546 1.00 127.37 656 ARG B O 1
ATOM 22897 N N . LEU B 1 657 ? 173.951 195.089 252.588 1.00 132.07 657 LEU B N 1
ATOM 22898 C CA . LEU B 1 657 ? 175.261 194.920 253.206 1.00 131.01 657 LEU B CA 1
ATOM 22899 C C . LEU B 1 657 ? 175.737 196.205 253.865 1.00 129.67 657 LEU B C 1
ATOM 22900 O O . LEU B 1 657 ? 176.452 196.160 254.874 1.00 128.00 657 LEU B O 1
ATOM 22916 N N . CYS B 1 658 ? 175.359 197.350 253.316 1.00 131.34 658 CYS B N 1
ATOM 22917 C CA . CYS B 1 658 ? 175.857 198.620 253.825 1.00 131.72 658 CYS B CA 1
ATOM 22918 C C . CYS B 1 658 ? 175.240 198.922 255.187 1.00 129.42 658 CYS B C 1
ATOM 22919 O O . CYS B 1 658 ? 174.030 198.741 255.367 1.00 124.85 658 CYS B O 1
ATOM 22927 N N . PRO B 1 659 ? 176.023 199.380 256.161 1.00 129.22 659 PRO B N 1
ATOM 22928 C CA . PRO B 1 659 ? 175.466 199.705 257.476 1.00 127.90 659 PRO B CA 1
ATOM 22929 C C . PRO B 1 659 ? 174.705 201.016 257.441 1.00 130.45 659 PRO B C 1
ATOM 22930 O O . PRO B 1 659 ? 174.572 201.639 256.377 1.00 129.54 659 PRO B O 1
ATOM 22941 N N . PRO B 1 660 ? 174.179 201.466 258.585 1.00 131.72 660 PRO B N 1
ATOM 22942 C CA . PRO B 1 660 ? 173.512 202.774 258.623 1.00 130.88 660 PRO B CA 1
ATOM 22943 C C . PRO B 1 660 ? 174.411 203.889 258.115 1.00 131.48 660 PRO B C 1
ATOM 22944 O O . PRO B 1 660 ? 175.606 203.923 258.426 1.00 132.24 660 PRO B O 1
ATOM 22955 N N . GLY B 1 661 ? 173.845 204.806 257.336 1.00 130.15 661 GLY B N 1
ATOM 22956 C CA . GLY B 1 661 ? 174.631 205.851 256.714 1.00 128.81 661 GLY B CA 1
ATOM 22957 C C . GLY B 1 661 ? 175.114 205.436 255.342 1.00 128.68 661 GLY B C 1
ATOM 22958 O O . GLY B 1 661 ? 174.864 206.130 254.352 1.00 127.15 661 GLY B O 1
ATOM 22962 N N . VAL B 1 662 ? 175.813 204.302 255.267 1.00 127.67 662 VAL B N 1
ATOM 22963 C CA . VAL B 1 662 ? 176.218 203.771 253.974 1.00 127.49 662 VAL B CA 1
ATOM 22964 C C . VAL B 1 662 ? 174.996 203.228 253.248 1.00 124.32 662 VAL B C 1
ATOM 22965 O O . VAL B 1 662 ? 174.186 202.482 253.816 1.00 122.44 662 VAL B O 1
ATOM 22978 N N . VAL B 1 663 ? 174.859 203.609 251.981 1.00 122.23 663 VAL B N 1
ATOM 22979 C CA . VAL B 1 663 ? 173.734 203.202 251.148 1.00 120.26 663 VAL B CA 1
ATOM 22980 C C . VAL B 1 663 ? 174.296 202.837 249.784 1.00 120.33 663 VAL B C 1
ATOM 22981 O O . VAL B 1 663 ? 175.495 202.997 249.540 1.00 120.45 663 VAL B O 1
ATOM 22994 N N . ALA B 1 664 ? 173.447 202.345 248.890 1.00 117.84 664 ALA B N 1
ATOM 22995 C CA . ALA B 1 664 ? 173.828 202.061 247.513 1.00 116.57 664 ALA B CA 1
ATOM 22996 C C . ALA B 1 664 ? 173.271 203.158 246.616 1.00 115.37 664 ALA B C 1
ATOM 22997 O O . ALA B 1 664 ? 172.071 203.449 246.658 1.00 113.70 664 ALA B O 1
ATOM 23004 N N . ALA B 1 665 ? 174.143 203.768 245.809 1.00 114.18 665 ALA B N 1
ATOM 23005 C CA . ALA B 1 665 ? 173.798 204.994 245.091 1.00 112.53 665 ALA B CA 1
ATOM 23006 C C . ALA B 1 665 ? 173.295 204.729 243.674 1.00 109.25 665 ALA B C 1
ATOM 23007 O O . ALA B 1 665 ? 172.171 205.105 243.330 1.00 110.10 665 ALA B O 1
ATOM 23014 N N . CYS B 1 666 ? 174.120 204.103 242.838 1.00 106.76 666 CYS B N 1
ATOM 23015 C CA . CYS B 1 666 ? 173.817 203.949 241.420 1.00 107.40 666 CYS B CA 1
ATOM 23016 C C . CYS B 1 666 ? 173.889 202.481 241.030 1.00 102.50 666 CYS B C 1
ATOM 23017 O O . CYS B 1 666 ? 174.856 201.790 241.368 1.00 102.80 666 CYS B O 1
ATOM 23025 N N . HIS B 1 667 ? 172.864 202.015 240.318 1.00 100.67 667 HIS B N 1
ATOM 23026 C CA . HIS B 1 667 ? 172.814 200.651 239.790 1.00 100.55 667 HIS B CA 1
ATOM 23027 C C . HIS B 1 667 ? 173.439 200.658 238.402 1.00 100.24 667 HIS B C 1
ATOM 23028 O O . HIS B 1 667 ? 172.755 200.801 237.388 1.00 98.85 667 HIS B O 1
ATOM 23042 N N . ASN B 1 668 ? 174.760 200.489 238.356 1.00 99.72 668 ASN B N 1
ATOM 23043 C CA . ASN B 1 668 ? 175.479 200.593 237.090 1.00 99.49 668 ASN B CA 1
ATOM 23044 C C . ASN B 1 668 ? 175.071 199.481 236.129 1.00 101.59 668 ASN B C 1
ATOM 23045 O O . ASN B 1 668 ? 174.553 199.744 235.038 1.00 98.88 668 ASN B O 1
ATOM 23056 N N . SER B 1 669 ? 175.297 198.229 236.518 1.00 104.82 669 SER B N 1
ATOM 23057 C CA . SER B 1 669 ? 175.034 197.087 235.650 1.00 106.49 669 SER B CA 1
ATOM 23058 C C . SER B 1 669 ? 174.455 195.958 236.494 1.00 107.82 669 SER B C 1
ATOM 23059 O O . SER B 1 669 ? 174.117 196.141 237.668 1.00 103.48 669 SER B O 1
ATOM 23067 N N . GLN B 1 670 ? 174.341 194.775 235.887 1.00 110.80 670 GLN B N 1
ATOM 23068 C CA . GLN B 1 670 ? 173.773 193.623 236.573 1.00 111.90 670 GLN B CA 1
ATOM 23069 C C . GLN B 1 670 ? 174.637 193.137 237.729 1.00 114.53 670 GLN B C 1
ATOM 23070 O O . GLN B 1 670 ? 174.093 192.531 238.660 1.00 118.07 670 GLN B O 1
ATOM 23084 N N . ASP B 1 671 ? 175.948 193.381 237.708 1.00 112.49 671 ASP B N 1
ATOM 23085 C CA . ASP B 1 671 ? 176.745 193.181 238.911 1.00 113.74 671 ASP B CA 1
ATOM 23086 C C . ASP B 1 671 ? 177.799 194.272 239.062 1.00 115.09 671 ASP B C 1
ATOM 23087 O O . ASP B 1 671 ? 178.964 194.090 238.691 1.00 114.18 671 ASP B O 1
ATOM 23096 N N . SER B 1 672 ? 177.388 195.407 239.622 1.00 116.25 672 SER B N 1
ATOM 23097 C CA . SER B 1 672 ? 178.288 196.434 240.133 1.00 115.67 672 SER B CA 1
ATOM 23098 C C . SER B 1 672 ? 177.435 197.498 240.808 1.00 110.87 672 SER B C 1
ATOM 23099 O O . SER B 1 672 ? 176.473 197.981 240.203 1.00 109.43 672 SER B O 1
ATOM 23107 N N . VAL B 1 673 ? 177.757 197.885 242.038 1.00 111.18 673 VAL B N 1
ATOM 23108 C CA . VAL B 1 673 ? 176.922 198.829 242.771 1.00 109.80 673 VAL B CA 1
ATOM 23109 C C . VAL B 1 673 ? 177.807 199.833 243.493 1.00 113.51 673 VAL B C 1
ATOM 23110 O O . VAL B 1 673 ? 178.741 199.452 244.211 1.00 113.37 673 VAL B O 1
ATOM 23123 N N . THR B 1 674 ? 177.512 201.118 243.298 1.00 115.35 674 THR B N 1
ATOM 23124 C CA . THR B 1 674 ? 178.148 202.145 244.100 1.00 113.47 674 THR B CA 1
ATOM 23125 C C . THR B 1 674 ? 177.592 202.094 245.519 1.00 114.88 674 THR B C 1
ATOM 23126 O O . THR B 1 674 ? 176.416 201.800 245.746 1.00 116.54 674 THR B O 1
ATOM 23137 N N . ILE B 1 675 ? 178.464 202.378 246.481 1.00 116.17 675 ILE B N 1
ATOM 23138 C CA . ILE B 1 675 ? 178.079 202.472 247.885 1.00 116.04 675 ILE B CA 1
ATOM 23139 C C . ILE B 1 675 ? 178.679 203.769 248.412 1.00 120.01 675 ILE B C 1
ATOM 23140 O O . ILE B 1 675 ? 179.791 204.134 248.030 1.00 123.02 675 ILE B O 1
ATOM 23156 N N . SER B 1 676 ? 177.908 204.515 249.195 1.00 119.98 676 SER B N 1
ATOM 23157 C CA . SER B 1 676 ? 178.281 205.860 249.622 1.00 122.35 676 SER B CA 1
ATOM 23158 C C . SER B 1 676 ? 177.913 206.044 251.084 1.00 121.18 676 SER B C 1
ATOM 23159 O O . SER B 1 676 ? 176.804 205.687 251.493 1.00 120.85 676 SER B O 1
ATOM 23167 N N . GLY B 1 677 ? 178.828 206.615 251.860 1.00 122.51 677 GLY B N 1
ATOM 23168 C CA . GLY B 1 677 ? 178.548 206.837 253.262 1.00 123.43 677 GLY B CA 1
ATOM 23169 C C . GLY B 1 677 ? 179.563 207.755 253.906 1.00 124.05 677 GLY B C 1
ATOM 23170 O O . GLY B 1 677 ? 180.413 208.342 253.236 1.00 125.68 677 GLY B O 1
ATOM 23174 N N . GLY B 1 678 ? 179.454 207.872 255.231 1.00 124.37 678 GLY B N 1
ATOM 23175 C CA . GLY B 1 678 ? 180.392 208.679 255.984 1.00 127.42 678 GLY B CA 1
ATOM 23176 C C . GLY B 1 678 ? 181.777 208.065 256.023 1.00 130.22 678 GLY B C 1
ATOM 23177 O O . GLY B 1 678 ? 181.959 206.855 255.902 1.00 131.04 678 GLY B O 1
ATOM 23181 N N . ALA B 1 679 ? 182.773 208.929 256.234 1.00 132.67 679 ALA B N 1
ATOM 23182 C CA . ALA B 1 679 ? 184.165 208.514 256.082 1.00 132.22 679 ALA B CA 1
ATOM 23183 C C . ALA B 1 679 ? 184.545 207.402 257.052 1.00 131.78 679 ALA B C 1
ATOM 23184 O O . ALA B 1 679 ? 185.522 206.684 256.812 1.00 128.93 679 ALA B O 1
ATOM 23191 N N . GLN B 1 680 ? 183.795 207.242 258.141 1.00 133.21 680 GLN B N 1
ATOM 23192 C CA . GLN B 1 680 ? 184.107 206.241 259.157 1.00 130.56 680 GLN B CA 1
ATOM 23193 C C . GLN B 1 680 ? 183.282 204.973 258.937 1.00 130.57 680 GLN B C 1
ATOM 23194 O O . GLN B 1 680 ? 183.830 203.866 258.819 1.00 129.22 680 GLN B O 1
ATOM 23208 N N . GLU B 1 681 ? 181.957 205.130 258.890 1.00 130.28 681 GLU B N 1
ATOM 23209 C CA . GLU B 1 681 ? 181.060 204.046 258.516 1.00 129.79 681 GLU B CA 1
ATOM 23210 C C . GLU B 1 681 ? 181.577 203.361 257.261 1.00 131.73 681 GLU B C 1
ATOM 23211 O O . GLU B 1 681 ? 181.672 202.129 257.187 1.00 132.02 681 GLU B O 1
ATOM 23223 N N . MET B 1 682 ? 181.911 204.173 256.260 1.00 132.04 682 MET B N 1
ATOM 23224 C CA . MET B 1 682 ? 182.378 203.668 254.981 1.00 130.09 682 MET B CA 1
ATOM 23225 C C . MET B 1 682 ? 183.611 202.814 255.202 1.00 132.71 682 MET B C 1
ATOM 23226 O O . MET B 1 682 ? 183.550 201.594 255.058 1.00 133.40 682 MET B O 1
ATOM 23240 N N . THR B 1 683 ? 184.700 203.429 255.661 1.00 134.02 683 THR B N 1
ATOM 23241 C CA . THR B 1 683 ? 185.972 202.728 255.770 1.00 133.99 683 THR B CA 1
ATOM 23242 C C . THR B 1 683 ? 185.763 201.386 256.462 1.00 133.39 683 THR B C 1
ATOM 23243 O O . THR B 1 683 ? 186.250 200.355 255.981 1.00 130.13 683 THR B O 1
ATOM 23254 N N . LYS B 1 684 ? 184.989 201.367 257.552 1.00 132.25 684 LYS B N 1
ATOM 23255 C CA . LYS B 1 684 ? 184.805 200.114 258.281 1.00 131.54 684 LYS B CA 1
ATOM 23256 C C . LYS B 1 684 ? 184.062 199.085 257.431 1.00 132.43 684 LYS B C 1
ATOM 23257 O O . LYS B 1 684 ? 184.476 197.919 257.337 1.00 130.52 684 LYS B O 1
ATOM 23276 N N . PHE B 1 685 ? 182.951 199.493 256.807 1.00 132.35 685 PHE B N 1
ATOM 23277 C CA . PHE B 1 685 ? 182.146 198.543 256.042 1.00 129.63 685 PHE B CA 1
ATOM 23278 C C . PHE B 1 685 ? 182.899 198.055 254.809 1.00 131.14 685 PHE B C 1
ATOM 23279 O O . PHE B 1 685 ? 182.841 196.869 254.465 1.00 131.25 685 PHE B O 1
ATOM 23296 N N . MET B 1 686 ? 183.600 198.963 254.127 1.00 132.51 686 MET B N 1
ATOM 23297 C CA . MET B 1 686 ? 184.436 198.588 252.992 1.00 131.00 686 MET B CA 1
ATOM 23298 C C . MET B 1 686 ? 185.494 197.578 253.404 1.00 131.81 686 MET B C 1
ATOM 23299 O O . MET B 1 686 ? 185.786 196.639 252.658 1.00 129.76 686 MET B O 1
ATOM 23313 N N . ALA B 1 687 ? 186.104 197.766 254.577 1.00 133.87 687 ALA B N 1
ATOM 23314 C CA . ALA B 1 687 ? 187.100 196.805 255.038 1.00 132.30 687 ALA B CA 1
ATOM 23315 C C . ALA B 1 687 ? 186.469 195.437 255.274 1.00 132.49 687 ALA B C 1
ATOM 23316 O O . ALA B 1 687 ? 186.978 194.411 254.794 1.00 132.28 687 ALA B O 1
ATOM 23323 N N . GLU B 1 688 ? 185.350 195.403 256.004 1.00 131.49 688 GLU B N 1
ATOM 23324 C CA . GLU B 1 688 ? 184.668 194.132 256.230 1.00 130.54 688 GLU B CA 1
ATOM 23325 C C . GLU B 1 688 ? 184.354 193.455 254.903 1.00 131.06 688 GLU B C 1
ATOM 23326 O O . GLU B 1 688 ? 184.522 192.240 254.752 1.00 130.82 688 GLU B O 1
ATOM 23338 N N . LEU B 1 689 ? 183.887 194.235 253.928 1.00 131.44 689 LEU B N 1
ATOM 23339 C CA . LEU B 1 689 ? 183.642 193.702 252.594 1.00 129.99 689 LEU B CA 1
ATOM 23340 C C . LEU B 1 689 ? 184.910 193.086 252.019 1.00 130.64 689 LEU B C 1
ATOM 23341 O O . LEU B 1 689 ? 184.950 191.896 251.697 1.00 133.01 689 LEU B O 1
ATOM 23357 N N . SER B 1 690 ? 185.963 193.893 251.897 1.00 132.18 690 SER B N 1
ATOM 23358 C CA . SER B 1 690 ? 187.237 193.453 251.344 1.00 131.66 690 SER B CA 1
ATOM 23359 C C . SER B 1 690 ? 187.649 192.116 251.941 1.00 133.37 690 SER B C 1
ATOM 23360 O O . SER B 1 690 ? 188.257 191.287 251.255 1.00 128.71 690 SER B O 1
ATOM 23368 N N . ALA B 1 691 ? 187.332 191.897 253.219 1.00 136.99 691 ALA B N 1
ATOM 23369 C CA . ALA B 1 691 ? 187.569 190.584 253.812 1.00 134.91 691 ALA B CA 1
ATOM 23370 C C . ALA B 1 691 ? 186.930 189.488 252.962 1.00 135.42 691 ALA B C 1
ATOM 23371 O O . ALA B 1 691 ? 187.618 188.600 252.446 1.00 132.39 691 ALA B O 1
ATOM 23378 N N . GLN B 1 692 ? 185.609 189.539 252.805 1.00 135.65 692 GLN B N 1
ATOM 23379 C CA . GLN B 1 692 ? 184.930 188.657 251.865 1.00 132.84 692 GLN B CA 1
ATOM 23380 C C . GLN B 1 692 ? 185.278 189.053 250.433 1.00 133.29 692 GLN B C 1
ATOM 23381 O O . GLN B 1 692 ? 185.548 190.220 250.138 1.00 135.39 692 GLN B O 1
ATOM 23395 N N . GLY B 1 693 ? 185.291 188.070 249.535 1.00 131.02 693 GLY B N 1
ATOM 23396 C CA . GLY B 1 693 ? 185.675 188.375 248.172 1.00 131.13 693 GLY B CA 1
ATOM 23397 C C . GLY B 1 693 ? 184.734 189.373 247.529 1.00 132.77 693 GLY B C 1
ATOM 23398 O O . GLY B 1 693 ? 183.651 189.010 247.060 1.00 131.98 693 GLY B O 1
ATOM 23402 N N . VAL B 1 694 ? 185.165 190.634 247.475 1.00 132.05 694 VAL B N 1
ATOM 23403 C CA . VAL B 1 694 ? 184.407 191.731 246.879 1.00 129.21 694 VAL B CA 1
ATOM 23404 C C . VAL B 1 694 ? 185.406 192.825 246.528 1.00 128.80 694 VAL B C 1
ATOM 23405 O O . VAL B 1 694 ? 186.301 193.135 247.322 1.00 129.38 694 VAL B O 1
ATOM 23418 N N . THR B 1 695 ? 185.266 193.420 245.344 1.00 125.69 695 THR B N 1
ATOM 23419 C CA . THR B 1 695 ? 186.187 194.467 244.898 1.00 125.02 695 THR B CA 1
ATOM 23420 C C . THR B 1 695 ? 185.650 195.819 245.357 1.00 127.31 695 THR B C 1
ATOM 23421 O O . THR B 1 695 ? 184.901 196.493 244.650 1.00 130.06 695 THR B O 1
ATOM 23432 N N . VAL B 1 696 ? 186.047 196.225 246.560 1.00 125.77 696 VAL B N 1
ATOM 23433 C CA . VAL B 1 696 ? 185.676 197.551 247.086 1.00 125.33 696 VAL B CA 1
ATOM 23434 C C . VAL B 1 696 ? 186.748 198.512 246.587 1.00 126.73 696 VAL B C 1
ATOM 23435 O O . VAL B 1 696 ? 187.729 198.827 247.266 1.00 125.93 696 VAL B O 1
ATOM 23448 N N . LYS B 1 697 ? 186.554 198.991 245.361 1.00 126.54 697 LYS B N 1
ATOM 23449 C CA . LYS B 1 697 ? 187.478 199.928 244.727 1.00 126.49 697 LYS B CA 1
ATOM 23450 C C . LYS B 1 697 ? 186.948 201.337 244.967 1.00 125.40 697 LYS B C 1
ATOM 23451 O O . LYS B 1 697 ? 185.996 201.776 244.319 1.00 124.15 697 LYS B O 1
ATOM 23470 N N . GLU B 1 698 ? 187.570 202.046 245.904 1.00 125.55 698 GLU B N 1
ATOM 23471 C CA . GLU B 1 698 ? 187.102 203.373 246.275 1.00 124.89 698 GLU B CA 1
ATOM 23472 C C . GLU B 1 698 ? 187.281 204.350 245.118 1.00 125.27 698 GLU B C 1
ATOM 23473 O O . GLU B 1 698 ? 188.183 204.210 244.288 1.00 122.80 698 GLU B O 1
ATOM 23485 N N . VAL B 1 699 ? 186.403 205.349 245.072 1.00 126.11 699 VAL B N 1
ATOM 23486 C CA . VAL B 1 699 ? 186.415 206.371 244.033 1.00 123.33 699 VAL B CA 1
ATOM 23487 C C . VAL B 1 699 ? 186.451 207.739 244.698 1.00 125.03 699 VAL B C 1
ATOM 23488 O O . VAL B 1 699 ? 185.778 207.966 245.710 1.00 124.87 699 VAL B O 1
ATOM 23501 N N . ASN B 1 700 ? 187.240 208.647 244.132 1.00 124.63 700 ASN B N 1
ATOM 23502 C CA . ASN B 1 700 ? 187.314 210.000 244.662 1.00 122.08 700 ASN B CA 1
ATOM 23503 C C . ASN B 1 700 ? 185.998 210.730 244.431 1.00 124.25 700 ASN B C 1
ATOM 23504 O O . ASN B 1 700 ? 185.393 210.638 243.359 1.00 125.31 700 ASN B O 1
ATOM 23515 N N . SER B 1 701 ? 185.550 211.456 245.458 1.00 124.35 701 SER B N 1
ATOM 23516 C CA . SER B 1 701 ? 184.334 212.253 245.359 1.00 124.99 701 SER B CA 1
ATOM 23517 C C . SER B 1 701 ? 184.511 213.610 246.029 1.00 127.66 701 SER B C 1
ATOM 23518 O O . SER B 1 701 ? 183.516 214.246 246.398 1.00 125.81 701 SER B O 1
ATOM 23526 N N . ASN B 1 702 ? 185.751 214.071 246.190 1.00 127.05 702 ASN B N 1
ATOM 23527 C CA . ASN B 1 702 ? 186.040 215.259 246.985 1.00 125.39 702 ASN B CA 1
ATOM 23528 C C . ASN B 1 702 ? 185.524 215.091 248.410 1.00 125.32 702 ASN B C 1
ATOM 23529 O O . ASN B 1 702 ? 185.080 216.052 249.042 1.00 127.74 702 ASN B O 1
ATOM 23540 N N . ASN B 1 703 ? 185.578 213.859 248.920 1.00 125.22 703 ASN B N 1
ATOM 23541 C CA . ASN B 1 703 ? 185.084 213.532 250.256 1.00 127.78 703 ASN B CA 1
ATOM 23542 C C . ASN B 1 703 ? 183.585 213.846 250.379 1.00 126.94 703 ASN B C 1
ATOM 23543 O O . ASN B 1 703 ? 183.109 214.487 251.314 1.00 128.06 703 ASN B O 1
ATOM 23554 N N . ILE B 1 704 ? 182.828 213.309 249.418 1.00 123.06 704 ILE B N 1
ATOM 23555 C CA . ILE B 1 704 ? 181.380 213.473 249.368 1.00 125.30 704 ILE B CA 1
ATOM 23556 C C . ILE B 1 704 ? 180.736 212.118 249.100 1.00 125.16 704 ILE B C 1
ATOM 23557 O O . ILE B 1 704 ? 181.355 211.206 248.548 1.00 125.48 704 ILE B O 1
ATOM 23573 N N . SER B 1 705 ? 179.467 211.998 249.499 1.00 124.61 705 SER B N 1
ATOM 23574 C CA . SER B 1 705 ? 178.672 210.779 249.328 1.00 124.58 705 SER B CA 1
ATOM 23575 C C . SER B 1 705 ? 177.359 211.162 248.649 1.00 123.53 705 SER B C 1
ATOM 23576 O O . SER B 1 705 ? 176.358 211.429 249.319 1.00 123.56 705 SER B O 1
ATOM 23584 N N . TYR B 1 706 ? 177.362 211.175 247.318 1.00 119.98 706 TYR B N 1
ATOM 23585 C CA . TYR B 1 706 ? 176.182 211.572 246.566 1.00 119.02 706 TYR B CA 1
ATOM 23586 C C . TYR B 1 706 ? 175.105 210.490 246.626 1.00 119.22 706 TYR B C 1
ATOM 23587 O O . TYR B 1 706 ? 175.373 209.315 246.892 1.00 119.34 706 TYR B O 1
ATOM 23605 N N . HIS B 1 707 ? 173.866 210.910 246.370 1.00 118.95 707 HIS B N 1
ATOM 23606 C CA . HIS B 1 707 ? 172.725 210.001 246.268 1.00 118.79 707 HIS B CA 1
ATOM 23607 C C . HIS B 1 707 ? 172.579 209.150 247.527 1.00 120.13 707 HIS B C 1
ATOM 23608 O O . HIS B 1 707 ? 172.419 207.929 247.472 1.00 118.81 707 HIS B O 1
ATOM 23622 N N . SER B 1 708 ? 172.637 209.813 248.680 1.00 120.45 708 SER B N 1
ATOM 23623 C CA . SER B 1 708 ? 172.465 209.156 249.967 1.00 122.20 708 SER B CA 1
ATOM 23624 C C . SER B 1 708 ? 171.678 210.079 250.887 1.00 123.31 708 SER B C 1
ATOM 23625 O O . SER B 1 708 ? 171.268 211.178 250.500 1.00 121.30 708 SER B O 1
ATOM 23633 N N . SER B 1 709 ? 171.467 209.622 252.124 1.00 128.47 709 SER B N 1
ATOM 23634 C CA . SER B 1 709 ? 170.772 210.448 253.104 1.00 129.15 709 SER B CA 1
ATOM 23635 C C . SER B 1 709 ? 171.502 211.764 253.334 1.00 129.09 709 SER B C 1
ATOM 23636 O O . SER B 1 709 ? 170.865 212.790 253.600 1.00 127.38 709 SER B O 1
ATOM 23644 N N . PHE B 1 710 ? 172.833 211.759 253.221 1.00 128.75 710 PHE B N 1
ATOM 23645 C CA . PHE B 1 710 ? 173.595 212.990 253.399 1.00 126.33 710 PHE B CA 1
ATOM 23646 C C . PHE B 1 710 ? 173.138 214.071 252.429 1.00 126.68 710 PHE B C 1
ATOM 23647 O O . PHE B 1 710 ? 173.151 215.259 252.771 1.00 122.76 710 PHE B O 1
ATOM 23664 N N . MET B 1 711 ? 172.729 213.681 251.223 1.00 128.48 711 MET B N 1
ATOM 23665 C CA . MET B 1 711 ? 172.268 214.615 250.201 1.00 127.67 711 MET B CA 1
ATOM 23666 C C . MET B 1 711 ? 170.877 215.161 250.487 1.00 126.57 711 MET B C 1
ATOM 23667 O O . MET B 1 711 ? 170.310 215.845 249.623 1.00 125.26 711 MET B O 1
ATOM 23681 N N . THR B 1 712 ? 170.303 214.882 251.658 1.00 129.54 712 THR B N 1
ATOM 23682 C CA . THR B 1 712 ? 169.008 215.461 252.000 1.00 130.15 712 THR B CA 1
ATOM 23683 C C . THR B 1 712 ? 169.094 216.981 252.085 1.00 128.16 712 THR B C 1
ATOM 23684 O O . THR B 1 712 ? 168.298 217.696 251.464 1.00 127.07 712 THR B O 1
ATOM 23695 N N . GLU B 1 713 ? 170.058 217.495 252.851 1.00 126.76 713 GLU B N 1
ATOM 23696 C CA . GLU B 1 713 ? 170.164 218.942 253.023 1.00 128.16 713 GLU B CA 1
ATOM 23697 C C . GLU B 1 713 ? 170.503 219.658 251.722 1.00 129.47 713 GLU B C 1
ATOM 23698 O O . GLU B 1 713 ? 169.806 220.631 251.382 1.00 127.00 713 GLU B O 1
ATOM 23710 N N . PRO B 1 714 ? 171.527 219.260 250.959 1.00 129.37 714 PRO B N 1
ATOM 23711 C CA . PRO B 1 714 ? 171.796 219.976 249.699 1.00 125.72 714 PRO B CA 1
ATOM 23712 C C . PRO B 1 714 ? 170.623 219.963 248.736 1.00 125.24 714 PRO B C 1
ATOM 23713 O O . PRO B 1 714 ? 170.292 221.004 248.154 1.00 127.12 714 PRO B O 1
ATOM 23724 N N . ALA B 1 715 ? 169.964 218.813 248.571 1.00 126.34 715 ALA B N 1
ATOM 23725 C CA . ALA B 1 715 ? 168.901 218.703 247.577 1.00 127.01 715 ALA B CA 1
ATOM 23726 C C . ALA B 1 715 ? 167.841 219.774 247.793 1.00 127.92 715 ALA B C 1
ATOM 23727 O O . ALA B 1 715 ? 167.508 220.531 246.874 1.00 124.42 715 ALA B O 1
ATOM 23734 N N . ALA B 1 716 ? 167.318 219.869 249.017 1.00 129.41 716 ALA B N 1
ATOM 23735 C CA . ALA B 1 716 ? 166.361 220.925 249.327 1.00 128.67 716 ALA B CA 1
ATOM 23736 C C . ALA B 1 716 ? 166.933 222.286 248.958 1.00 128.20 716 ALA B C 1
ATOM 23737 O O . ALA B 1 716 ? 166.293 223.073 248.250 1.00 126.43 716 ALA B O 1
ATOM 23744 N N . TYR B 1 717 ? 168.158 222.568 249.408 1.00 128.06 717 TYR B N 1
ATOM 23745 C CA . TYR B 1 717 ? 168.814 223.811 249.022 1.00 126.76 717 TYR B CA 1
ATOM 23746 C C . TYR B 1 717 ? 168.807 223.962 247.508 1.00 126.41 717 TYR B C 1
ATOM 23747 O O . TYR B 1 717 ? 168.401 225.002 246.974 1.00 125.26 717 TYR B O 1
ATOM 23765 N N . LEU B 1 718 ? 169.214 222.907 246.798 1.00 127.10 718 LEU B N 1
ATOM 23766 C CA . LEU B 1 718 ? 169.196 222.946 245.341 1.00 125.71 718 LEU B CA 1
ATOM 23767 C C . LEU B 1 718 ? 167.822 223.354 244.834 1.00 127.66 718 LEU B C 1
ATOM 23768 O O . LEU B 1 718 ? 167.697 224.237 243.977 1.00 126.65 718 LEU B O 1
ATOM 23784 N N . LYS B 1 719 ? 166.771 222.734 245.375 1.00 127.93 719 LYS B N 1
ATOM 23785 C CA . LYS B 1 719 ? 165.419 223.101 244.978 1.00 127.45 719 LYS B CA 1
ATOM 23786 C C . LYS B 1 719 ? 165.209 224.600 245.147 1.00 127.23 719 LYS B C 1
ATOM 23787 O O . LYS B 1 719 ? 164.803 225.295 244.208 1.00 127.10 719 LYS B O 1
ATOM 23806 N N . LYS B 1 720 ? 165.536 225.124 246.331 1.00 126.39 720 LYS B N 1
ATOM 23807 C CA . LYS B 1 720 ? 165.380 226.555 246.567 1.00 125.98 720 LYS B CA 1
ATOM 23808 C C . LYS B 1 720 ? 166.158 227.361 245.537 1.00 125.72 720 LYS B C 1
ATOM 23809 O O . LYS B 1 720 ? 165.692 228.409 245.075 1.00 124.13 720 LYS B O 1
ATOM 23828 N N . GLY B 1 721 ? 167.347 226.885 245.165 1.00 126.66 721 GLY B N 1
ATOM 23829 C CA . GLY B 1 721 ? 168.119 227.579 244.151 1.00 123.60 721 GLY B CA 1
ATOM 23830 C C . GLY B 1 721 ? 167.476 227.514 242.779 1.00 123.01 721 GLY B C 1
ATOM 23831 O O . GLY B 1 721 ? 167.503 228.490 242.024 1.00 119.86 721 GLY B O 1
ATOM 23835 N N . LEU B 1 722 ? 166.887 226.367 242.436 1.00 126.07 722 LEU B N 1
ATOM 23836 C CA . LEU B 1 722 ? 166.393 226.131 241.087 1.00 126.06 722 LEU B CA 1
ATOM 23837 C C . LEU B 1 722 ? 164.900 226.387 240.933 1.00 127.28 722 LEU B C 1
ATOM 23838 O O . LEU B 1 722 ? 164.402 226.372 239.802 1.00 126.91 722 LEU B O 1
ATOM 23854 N N . GLU B 1 723 ? 164.175 226.618 242.028 1.00 128.82 723 GLU B N 1
ATOM 23855 C CA . GLU B 1 723 ? 162.739 226.853 241.916 1.00 127.82 723 GLU B CA 1
ATOM 23856 C C . GLU B 1 723 ? 162.437 228.141 241.162 1.00 127.73 723 GLU B C 1
ATOM 23857 O O . GLU B 1 723 ? 161.376 228.257 240.537 1.00 124.37 723 GLU B O 1
ATOM 23869 N N . LYS B 1 724 ? 163.346 229.112 241.205 1.00 129.27 724 LYS B N 1
ATOM 23870 C CA . LYS B 1 724 ? 163.140 230.404 240.563 1.00 128.32 724 LYS B CA 1
ATOM 23871 C C . LYS B 1 724 ? 163.701 230.469 239.147 1.00 126.20 724 LYS B C 1
ATOM 23872 O O . LYS B 1 724 ? 163.512 231.487 238.472 1.00 123.04 724 LYS B O 1
ATOM 23891 N N . GLU B 1 725 ? 164.380 229.422 238.680 1.00 124.43 725 GLU B N 1
ATOM 23892 C CA . GLU B 1 725 ? 165.029 229.438 237.374 1.00 122.42 725 GLU B CA 1
ATOM 23893 C C . GLU B 1 725 ? 164.438 228.424 236.409 1.00 120.42 725 GLU B C 1
ATOM 23894 O O . GLU B 1 725 ? 164.065 228.788 235.287 1.00 118.21 725 GLU B O 1
ATOM 23906 N N . ILE B 1 726 ? 164.341 227.158 236.808 1.00 120.93 726 ILE B N 1
ATOM 23907 C CA . ILE B 1 726 ? 163.905 226.105 235.896 1.00 119.32 726 ILE B CA 1
ATOM 23908 C C . ILE B 1 726 ? 162.400 226.241 235.689 1.00 118.03 726 ILE B C 1
ATOM 23909 O O . ILE B 1 726 ? 161.615 226.052 236.623 1.00 116.93 726 ILE B O 1
ATOM 23925 N N . VAL B 1 727 ? 161.995 226.568 234.466 1.00 117.96 727 VAL B N 1
ATOM 23926 C CA . VAL B 1 727 ? 160.582 226.633 234.104 1.00 116.83 727 VAL B CA 1
ATOM 23927 C C . VAL B 1 727 ? 160.111 225.213 233.806 1.00 115.73 727 VAL B C 1
ATOM 23928 O O . VAL B 1 727 ? 160.680 224.556 232.922 1.00 114.59 727 VAL B O 1
ATOM 23941 N N . PRO B 1 728 ? 159.102 224.692 234.505 1.00 115.04 728 PRO B N 1
ATOM 23942 C CA . PRO B 1 728 ? 158.654 223.323 234.217 1.00 115.00 728 PRO B CA 1
ATOM 23943 C C . PRO B 1 728 ? 158.261 223.165 232.755 1.00 114.85 728 PRO B C 1
ATOM 23944 O O . PRO B 1 728 ? 157.590 224.022 232.175 1.00 116.23 728 PRO B O 1
ATOM 23955 N N . LYS B 1 729 ? 158.687 222.054 232.164 1.00 113.32 729 LYS B N 1
ATOM 23956 C CA . LYS B 1 729 ? 158.353 221.705 230.793 1.00 110.91 729 LYS B CA 1
ATOM 23957 C C . LYS B 1 729 ? 158.134 220.203 230.710 1.00 112.22 729 LYS B C 1
ATOM 23958 O O . LYS B 1 729 ? 158.753 219.442 231.463 1.00 113.01 729 LYS B O 1
ATOM 23977 N N . PRO B 1 730 ? 157.270 219.746 229.804 1.00 113.39 730 PRO B N 1
ATOM 23978 C CA . PRO B 1 730 ? 156.975 218.310 229.736 1.00 113.86 730 PRO B CA 1
ATOM 23979 C C . PRO B 1 730 ? 158.198 217.500 229.329 1.00 111.96 730 PRO B C 1
ATOM 23980 O O . PRO B 1 730 ? 159.063 217.966 228.584 1.00 110.73 730 PRO B O 1
ATOM 23991 N N . ARG B 1 731 ? 158.259 216.270 229.833 1.00 107.83 731 ARG B N 1
ATOM 23992 C CA . ARG B 1 731 ? 159.323 215.332 229.501 1.00 99.59 731 ARG B CA 1
ATOM 23993 C C . ARG B 1 731 ? 158.811 214.366 228.440 1.00 98.77 731 ARG B C 1
ATOM 23994 O O . ARG B 1 731 ? 157.794 213.693 228.646 1.00 102.70 731 ARG B O 1
ATOM 24015 N N . SER B 1 732 ? 159.513 214.299 227.313 1.00 94.23 732 SER B N 1
ATOM 24016 C CA . SER B 1 732 ? 159.102 213.422 226.229 1.00 94.17 732 SER B CA 1
ATOM 24017 C C . SER B 1 732 ? 159.343 211.961 226.599 1.00 91.86 732 SER B C 1
ATOM 24018 O O . SER B 1 732 ? 160.176 211.631 227.449 1.00 90.09 732 SER B O 1
ATOM 24026 N N . LYS B 1 733 ? 158.591 211.076 225.941 1.00 92.83 733 LYS B N 1
ATOM 24027 C CA . LYS B 1 733 ? 158.745 209.646 226.180 1.00 91.45 733 LYS B CA 1
ATOM 24028 C C . LYS B 1 733 ? 160.132 209.148 225.800 1.00 89.05 733 LYS B C 1
ATOM 24029 O O . LYS B 1 733 ? 160.565 208.105 226.303 1.00 86.61 733 LYS B O 1
ATOM 24048 N N . LYS B 1 734 ? 160.838 209.867 224.923 1.00 90.78 734 LYS B N 1
ATOM 24049 C CA . LYS B 1 734 ? 162.183 209.452 224.539 1.00 86.30 734 LYS B CA 1
ATOM 24050 C C . LYS B 1 734 ? 163.119 209.435 225.741 1.00 81.80 734 LYS B C 1
ATOM 24051 O O . LYS B 1 734 ? 163.904 208.496 225.914 1.00 78.07 734 LYS B O 1
ATOM 24070 N N . TRP B 1 735 ? 163.049 210.464 226.582 1.00 80.38 735 TRP B N 1
ATOM 24071 C CA . TRP B 1 735 ? 163.919 210.546 227.748 1.00 79.27 735 TRP B CA 1
ATOM 24072 C C . TRP B 1 735 ? 163.468 209.533 228.793 1.00 78.70 735 TRP B C 1
ATOM 24073 O O . TRP B 1 735 ? 162.314 209.554 229.233 1.00 83.09 735 TRP B O 1
ATOM 24094 N N . ILE B 1 736 ? 164.378 208.650 229.189 1.00 76.67 736 ILE B N 1
ATOM 24095 C CA . ILE B 1 736 ? 164.104 207.615 230.178 1.00 77.86 736 ILE B CA 1
ATOM 24096 C C . ILE B 1 736 ? 164.734 208.060 231.491 1.00 80.73 736 ILE B C 1
ATOM 24097 O O . ILE B 1 736 ? 165.960 208.167 231.601 1.00 83.56 736 ILE B O 1
ATOM 24113 N N . SER B 1 737 ? 163.896 208.319 232.491 1.00 86.62 737 SER B N 1
ATOM 24114 C CA . SER B 1 737 ? 164.391 208.773 233.783 1.00 88.57 737 SER B CA 1
ATOM 24115 C C . SER B 1 737 ? 165.177 207.666 234.473 1.00 92.21 737 SER B C 1
ATOM 24116 O O . SER B 1 737 ? 164.790 206.495 234.444 1.00 96.47 737 SER B O 1
ATOM 24124 N N . THR B 1 738 ? 166.290 208.047 235.099 1.00 91.26 738 THR B N 1
ATOM 24125 C CA . THR B 1 738 ? 167.143 207.116 235.826 1.00 90.43 738 THR B CA 1
ATOM 24126 C C . THR B 1 738 ? 167.163 207.394 237.324 1.00 94.45 738 THR B C 1
ATOM 24127 O O . THR B 1 738 ? 168.009 206.842 238.034 1.00 99.02 738 THR B O 1
ATOM 24138 N N . SER B 1 739 ? 166.254 208.232 237.819 1.00 97.66 739 SER B N 1
ATOM 24139 C CA . SER B 1 739 ? 166.175 208.558 239.236 1.00 100.10 739 SER B CA 1
ATOM 24140 C C . SER B 1 739 ? 164.840 208.203 239.869 1.00 104.62 739 SER B C 1
ATOM 24141 O O . SER B 1 739 ? 164.809 207.865 241.054 1.00 105.55 739 SER B O 1
ATOM 24149 N N . ILE B 1 740 ? 163.748 208.269 239.121 1.00 104.53 740 ILE B N 1
ATOM 24150 C CA . ILE B 1 740 ? 162.413 207.936 239.607 1.00 103.85 740 ILE B CA 1
ATOM 24151 C C . ILE B 1 740 ? 162.027 206.587 239.008 1.00 104.82 740 ILE B C 1
ATOM 24152 O O . ILE B 1 740 ? 161.960 206.463 237.778 1.00 102.95 740 ILE B O 1
ATOM 24168 N N . PRO B 1 741 ? 161.772 205.558 239.816 1.00 107.41 741 PRO B N 1
ATOM 24169 C CA . PRO B 1 741 ? 161.467 204.238 239.248 1.00 106.42 741 PRO B CA 1
ATOM 24170 C C . PRO B 1 741 ? 160.200 204.270 238.406 1.00 106.15 741 PRO B C 1
ATOM 24171 O O . PRO B 1 741 ? 159.425 205.229 238.413 1.00 107.73 741 PRO B O 1
ATOM 24182 N N . GLU B 1 742 ? 159.998 203.181 237.659 1.00 103.32 742 GLU B N 1
ATOM 24183 C CA . GLU B 1 742 ? 158.877 203.114 236.726 1.00 103.61 742 GLU B CA 1
ATOM 24184 C C . GLU B 1 742 ? 157.539 203.294 237.429 1.00 106.00 742 GLU B C 1
ATOM 24185 O O . GLU B 1 742 ? 156.598 203.837 236.839 1.00 106.75 742 GLU B O 1
ATOM 24197 N N . GLU B 1 743 ? 157.429 202.846 238.682 1.00 108.55 743 GLU B N 1
ATOM 24198 C CA . GLU B 1 743 ? 156.156 202.935 239.389 1.00 108.69 743 GLU B CA 1
ATOM 24199 C C . GLU B 1 743 ? 155.687 204.373 239.566 1.00 109.66 743 GLU B C 1
ATOM 24200 O O . GLU B 1 743 ? 154.494 204.598 239.800 1.00 108.20 743 GLU B O 1
ATOM 24212 N N . ARG B 1 744 ? 156.590 205.350 239.463 1.00 110.03 744 ARG B N 1
ATOM 24213 C CA . ARG B 1 744 ? 156.242 206.755 239.642 1.00 109.67 744 ARG B CA 1
ATOM 24214 C C . ARG B 1 744 ? 156.417 207.576 238.370 1.00 111.03 744 ARG B C 1
ATOM 24215 O O . ARG B 1 744 ? 156.312 208.807 238.423 1.00 110.29 744 ARG B O 1
ATOM 24236 N N . TRP B 1 745 ? 156.688 206.937 237.230 1.00 109.69 745 TRP B N 1
ATOM 24237 C CA . TRP B 1 745 ? 156.814 207.687 235.984 1.00 108.88 745 TRP B CA 1
ATOM 24238 C C . TRP B 1 745 ? 155.492 208.338 235.603 1.00 114.05 745 TRP B C 1
ATOM 24239 O O . TRP B 1 745 ? 155.463 209.491 235.157 1.00 115.04 745 TRP B O 1
ATOM 24260 N N . GLY B 1 746 ? 154.383 207.613 235.770 1.00 115.63 746 GLY B N 1
ATOM 24261 C CA . GLY B 1 746 ? 153.076 208.186 235.506 1.00 115.64 746 GLY B CA 1
ATOM 24262 C C . GLY B 1 746 ? 152.644 209.212 236.531 1.00 116.78 746 GLY B C 1
ATOM 24263 O O . GLY B 1 746 ? 151.739 210.006 236.255 1.00 116.02 746 GLY B O 1
ATOM 24267 N N . ASN B 1 747 ? 153.270 209.214 237.705 1.00 117.35 747 ASN B N 1
ATOM 24268 C CA . ASN B 1 747 ? 152.945 210.201 238.718 1.00 118.65 747 ASN B CA 1
ATOM 24269 C C . ASN B 1 747 ? 153.368 211.591 238.243 1.00 119.89 747 ASN B C 1
ATOM 24270 O O . ASN B 1 747 ? 154.271 211.724 237.412 1.00 118.76 747 ASN B O 1
ATOM 24281 N N . PRO B 1 748 ? 152.727 212.647 238.753 1.00 122.89 748 PRO B N 1
ATOM 24282 C CA . PRO B 1 748 ? 153.032 213.993 238.236 1.00 121.54 748 PRO B CA 1
ATOM 24283 C C . PRO B 1 748 ? 154.492 214.382 238.384 1.00 122.62 748 PRO B C 1
ATOM 24284 O O . PRO B 1 748 ? 155.046 215.046 237.498 1.00 119.30 748 PRO B O 1
ATOM 24295 N N . GLU B 1 749 ? 155.140 213.964 239.475 1.00 124.72 749 GLU B N 1
ATOM 24296 C CA . GLU B 1 749 ? 156.517 214.379 239.725 1.00 120.78 749 GLU B CA 1
ATOM 24297 C C . GLU B 1 749 ? 157.413 214.060 238.536 1.00 118.83 749 GLU B C 1
ATOM 24298 O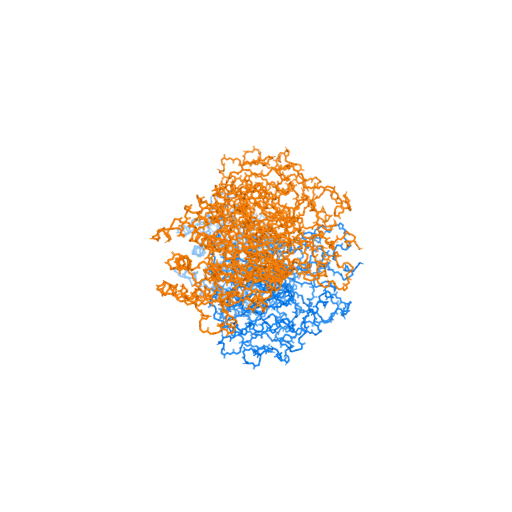 O . GLU B 1 749 ? 158.325 214.829 238.210 1.00 115.62 749 GLU B O 1
ATOM 24310 N N . ALA B 1 750 ? 157.171 212.931 237.878 1.00 119.99 750 ALA B N 1
ATOM 24311 C CA . ALA B 1 750 ? 157.927 212.547 236.687 1.00 115.13 750 ALA B CA 1
ATOM 24312 C C . ALA B 1 750 ? 157.241 213.028 235.412 1.00 116.19 750 ALA B C 1
ATOM 24313 O O . ALA B 1 750 ? 157.004 212.255 234.484 1.00 114.92 750 ALA B O 1
ATOM 24320 N N . GLN B 1 751 ? 156.912 214.319 235.360 1.00 117.20 751 GLN B N 1
ATOM 24321 C CA . GLN B 1 751 ? 156.329 214.903 234.158 1.00 116.26 751 GLN B CA 1
ATOM 24322 C C . GLN B 1 751 ? 157.126 216.117 233.697 1.00 112.16 751 GLN B C 1
ATOM 24323 O O . GLN B 1 751 ? 157.201 216.395 232.496 1.00 107.23 751 GLN B O 1
ATOM 24337 N N . THR B 1 752 ? 157.723 216.843 234.639 1.00 115.21 752 THR B N 1
ATOM 24338 C CA . THR B 1 752 ? 158.493 218.040 234.335 1.00 115.64 752 THR B CA 1
ATOM 24339 C C . THR B 1 752 ? 159.843 217.972 235.032 1.00 111.95 752 THR B C 1
ATOM 24340 O O . THR B 1 752 ? 159.934 217.551 236.189 1.00 111.28 752 THR B O 1
ATOM 24351 N N . ALA B 1 753 ? 160.888 218.388 234.322 1.00 109.71 753 ALA B N 1
ATOM 24352 C CA . ALA B 1 753 ? 162.242 218.423 234.874 1.00 111.34 753 ALA B CA 1
ATOM 24353 C C . ALA B 1 753 ? 162.510 219.740 235.594 1.00 111.68 753 ALA B C 1
ATOM 24354 O O . ALA B 1 753 ? 163.482 220.442 235.317 1.00 103.54 753 ALA B O 1
ATOM 24361 N N . ASP B 1 754 ? 161.634 220.083 236.534 1.00 118.03 754 ASP B N 1
ATOM 24362 C CA . ASP B 1 754 ? 161.764 221.317 237.295 1.00 116.33 754 ASP B CA 1
ATOM 24363 C C . ASP B 1 754 ? 162.789 221.112 238.409 1.00 114.08 754 ASP B C 1
ATOM 24364 O O . ASP B 1 754 ? 163.518 220.116 238.444 1.00 112.95 754 ASP B O 1
ATOM 24373 N N . ALA B 1 755 ? 162.859 222.067 239.340 1.00 113.90 755 ALA B N 1
ATOM 24374 C CA . ALA B 1 755 ? 163.793 221.945 240.453 1.00 117.37 755 ALA B CA 1
ATOM 24375 C C . ALA B 1 755 ? 163.540 220.678 241.258 1.00 118.11 755 ALA B C 1
ATOM 24376 O O . ALA B 1 755 ? 164.478 220.105 241.826 1.00 116.75 755 ALA B O 1
ATOM 24383 N N . SER B 1 756 ? 162.285 220.229 241.322 1.00 118.76 756 SER B N 1
ATOM 24384 C CA . SER B 1 756 ? 161.977 219.004 242.050 1.00 118.40 756 SER B CA 1
ATOM 24385 C C . SER B 1 756 ? 162.698 217.808 241.441 1.00 116.08 756 SER B C 1
ATOM 24386 O O . SER B 1 756 ? 163.237 216.966 242.167 1.00 115.74 756 SER B O 1
ATOM 24394 N N . TYR B 1 757 ? 162.717 217.715 240.109 1.00 111.89 757 TYR B N 1
ATOM 24395 C CA . TYR B 1 757 ? 163.431 216.621 239.458 1.00 109.88 757 TYR B CA 1
ATOM 24396 C C . TYR B 1 757 ? 164.919 216.672 239.782 1.00 110.31 757 TYR B C 1
ATOM 24397 O O . TYR B 1 757 ? 165.535 215.639 240.072 1.00 112.60 757 TYR B O 1
ATOM 24415 N N . GLN B 1 758 ? 165.519 217.863 239.724 1.00 110.26 758 GLN B N 1
ATOM 24416 C CA . GLN B 1 758 ? 166.944 217.978 240.012 1.00 111.03 758 GLN B CA 1
ATOM 24417 C C . GLN B 1 758 ? 167.246 217.560 241.445 1.00 113.48 758 GLN B C 1
ATOM 24418 O O . GLN B 1 758 ? 168.200 216.812 241.696 1.00 114.88 758 GLN B O 1
ATOM 24432 N N . ALA B 1 759 ? 166.433 218.019 242.398 1.00 116.13 759 ALA B N 1
ATOM 24433 C CA . ALA B 1 759 ? 166.639 217.630 243.789 1.00 115.78 759 ALA B CA 1
ATOM 24434 C C . ALA B 1 759 ? 166.475 216.126 243.967 1.00 114.48 759 ALA B C 1
ATOM 24435 O O . ALA B 1 759 ? 167.264 215.487 244.673 1.00 111.82 759 ALA B O 1
ATOM 24442 N N . ASN B 1 760 ? 165.459 215.540 243.329 1.00 113.34 760 ASN B N 1
ATOM 24443 C CA . ASN B 1 760 ? 165.227 214.107 243.468 1.00 112.32 760 ASN B CA 1
ATOM 24444 C C . ASN B 1 760 ? 166.391 213.301 242.905 1.00 113.15 760 ASN B C 1
ATOM 24445 O O . ASN B 1 760 ? 166.828 212.320 243.517 1.00 114.90 760 ASN B O 1
ATOM 24456 N N . ASN B 1 761 ? 166.908 213.697 241.739 1.00 112.38 761 ASN B N 1
ATOM 24457 C CA . ASN B 1 761 ? 167.998 212.933 241.140 1.00 110.78 761 ASN B CA 1
ATOM 24458 C C . ASN B 1 761 ? 169.304 213.135 241.896 1.00 111.09 761 ASN B C 1
ATOM 24459 O O . ASN B 1 761 ? 170.136 212.222 241.945 1.00 110.59 761 ASN B O 1
ATOM 24470 N N . LEU B 1 762 ? 169.507 214.315 242.490 1.00 111.90 762 LEU B N 1
ATOM 24471 C CA . LEU B 1 762 ? 170.676 214.513 243.336 1.00 112.40 762 LEU B CA 1
ATOM 24472 C C . LEU B 1 762 ? 170.543 213.784 244.667 1.00 117.09 762 LEU B C 1
ATOM 24473 O O . LEU B 1 762 ? 171.561 213.492 245.304 1.00 118.69 762 LEU B O 1
ATOM 24489 N N . LEU B 1 763 ? 169.318 213.483 245.096 1.00 117.79 763 LEU B N 1
ATOM 24490 C CA . LEU B 1 763 ? 169.066 212.781 246.349 1.00 116.23 763 LEU B CA 1
ATOM 24491 C C . LEU B 1 763 ? 168.843 211.287 246.144 1.00 114.10 763 LEU B C 1
ATOM 24492 O O . LEU B 1 763 ? 169.545 210.467 246.742 1.00 112.84 763 LEU B O 1
ATOM 24508 N N . SER B 1 764 ? 167.880 210.918 245.305 1.00 115.35 764 SER B N 1
ATOM 24509 C CA . SER B 1 764 ? 167.516 209.519 245.146 1.00 115.54 764 SER B CA 1
ATOM 24510 C C . SER B 1 764 ? 168.607 208.751 244.405 1.00 111.53 764 SER B C 1
ATOM 24511 O O . SER B 1 764 ? 169.483 209.325 243.752 1.00 109.57 764 SER B O 1
ATOM 24519 N N . SER B 1 765 ? 168.538 207.428 244.517 1.00 108.46 765 SER B N 1
ATOM 24520 C CA . SER B 1 765 ? 169.495 206.558 243.855 1.00 105.92 765 SER B CA 1
ATOM 24521 C C . SER B 1 765 ? 169.306 206.611 242.341 1.00 105.15 765 SER B C 1
ATOM 24522 O O . SER B 1 765 ? 168.229 206.933 241.831 1.00 106.50 765 SER B O 1
ATOM 24530 N N . VAL B 1 766 ? 170.376 206.290 241.619 1.00 102.07 766 VAL B N 1
ATOM 24531 C CA . VAL B 1 766 ? 170.377 206.298 240.161 1.00 98.50 766 VAL B CA 1
ATOM 24532 C C . VAL B 1 766 ? 170.114 204.878 239.679 1.00 97.02 766 VAL B C 1
ATOM 24533 O O . VAL B 1 766 ? 170.908 203.967 239.941 1.00 97.88 766 VAL B O 1
ATOM 24546 N N . LEU B 1 767 ? 169.002 204.690 238.973 1.00 96.60 767 LEU B N 1
ATOM 24547 C CA . LEU B 1 767 ? 168.616 203.375 238.464 1.00 95.72 767 LEU B CA 1
ATOM 24548 C C . LEU B 1 767 ? 169.065 203.240 237.009 1.00 94.13 767 LEU B C 1
ATOM 24549 O O . LEU B 1 767 ? 168.266 203.136 236.077 1.00 97.56 767 LEU B O 1
ATOM 24565 N N . PHE B 1 768 ? 170.388 203.245 236.832 1.00 87.82 768 PHE B N 1
ATOM 24566 C CA . PHE B 1 768 ? 170.951 203.158 235.488 1.00 88.84 768 PHE B CA 1
ATOM 24567 C C . PHE B 1 768 ? 170.596 201.834 234.824 1.00 91.08 768 PHE B C 1
ATOM 24568 O O . PHE B 1 768 ? 170.270 201.798 233.632 1.00 90.30 768 PHE B O 1
ATOM 24585 N N . TYR B 1 769 ? 170.658 200.732 235.576 1.00 91.38 769 TYR B N 1
ATOM 24586 C CA . TYR B 1 769 ? 170.352 199.427 234.996 1.00 93.39 769 TYR B CA 1
ATOM 24587 C C . TYR B 1 769 ? 168.904 199.356 234.527 1.00 94.41 769 TYR B C 1
ATOM 24588 O O . TYR B 1 769 ? 168.617 198.810 233.455 1.00 94.50 769 TYR B O 1
ATOM 24606 N N . GLU B 1 770 ? 167.975 199.897 235.318 1.00 93.80 770 GLU B N 1
ATOM 24607 C CA . GLU B 1 770 ? 166.571 199.868 234.924 1.00 92.46 770 GLU B CA 1
ATOM 24608 C C . GLU B 1 770 ? 166.349 200.647 233.634 1.00 92.21 770 GLU B C 1
ATOM 24609 O O . GLU B 1 770 ? 165.612 200.199 232.748 1.00 96.31 770 GLU B O 1
ATOM 24621 N N . GLY B 1 771 ? 166.977 201.817 233.511 1.00 87.47 771 GLY B N 1
ATOM 24622 C CA . GLY B 1 771 ? 166.861 202.577 232.277 1.00 84.76 771 GLY B CA 1
ATOM 24623 C C . GLY B 1 771 ? 167.481 201.860 231.094 1.00 83.73 771 GLY B C 1
ATOM 24624 O O . GLY B 1 771 ? 166.923 201.858 229.994 1.00 85.16 771 GLY B O 1
ATOM 24628 N N . LEU B 1 772 ? 168.646 201.240 231.302 1.00 82.57 772 LEU B N 1
ATOM 24629 C CA . LEU B 1 772 ? 169.298 200.511 230.219 1.00 84.45 772 LEU B CA 1
ATOM 24630 C C . LEU B 1 772 ? 168.478 199.304 229.782 1.00 86.39 772 LEU B C 1
ATOM 24631 O O . LEU B 1 772 ? 168.553 198.895 228.618 1.00 84.96 772 LEU B O 1
ATOM 24647 N N . GLN B 1 773 ? 167.700 198.719 230.695 1.00 87.79 773 GLN B N 1
ATOM 24648 C CA . GLN B 1 773 ? 166.858 197.586 230.324 1.00 88.60 773 GLN B CA 1
ATOM 24649 C C . GLN B 1 773 ? 165.869 197.971 229.230 1.00 87.33 773 GLN B C 1
ATOM 24650 O O . GLN B 1 773 ? 165.560 197.160 228.348 1.00 89.88 773 GLN B O 1
ATOM 24664 N N . LYS B 1 774 ? 165.361 199.205 229.269 1.00 83.77 774 LYS B N 1
ATOM 24665 C CA . LYS B 1 774 ? 164.395 199.649 228.271 1.00 85.73 774 LYS B CA 1
ATOM 24666 C C . LYS B 1 774 ? 164.990 199.715 226.871 1.00 82.93 774 LYS B C 1
ATOM 24667 O O . LYS B 1 774 ? 164.241 199.649 225.890 1.00 84.03 774 LYS B O 1
ATOM 24686 N N . ILE B 1 775 ? 166.305 199.843 226.755 1.00 80.01 775 ILE B N 1
ATOM 24687 C CA . ILE B 1 775 ? 166.929 199.970 225.433 1.00 76.21 775 ILE B CA 1
ATOM 24688 C C . ILE B 1 775 ? 166.767 198.660 224.671 1.00 77.54 775 ILE B C 1
ATOM 24689 O O . ILE B 1 775 ? 166.917 197.579 225.269 1.00 79.18 775 ILE B O 1
ATOM 24705 N N . PRO B 1 776 ? 166.466 198.691 223.371 1.00 75.78 776 PRO B N 1
ATOM 24706 C CA . PRO B 1 776 ? 166.304 197.440 222.620 1.00 77.44 776 PRO B CA 1
ATOM 24707 C C . PRO B 1 776 ? 167.578 196.607 222.628 1.00 75.41 776 PRO B C 1
ATOM 24708 O O . PRO B 1 776 ? 168.635 197.020 223.109 1.00 70.88 776 PRO B O 1
ATOM 24719 N N . SER B 1 777 ? 167.459 195.400 222.072 1.00 81.56 777 SER B N 1
ATOM 24720 C CA . SER B 1 777 ? 168.577 194.467 222.038 1.00 81.90 777 SER B CA 1
ATOM 24721 C C . SER B 1 777 ? 169.582 194.784 220.937 1.00 82.04 777 SER B C 1
ATOM 24722 O O . SER B 1 777 ? 170.701 194.262 220.974 1.00 84.50 777 SER B O 1
ATOM 24730 N N . ASN B 1 778 ? 169.215 195.623 219.966 1.00 78.16 778 ASN B N 1
ATOM 24731 C CA . ASN B 1 778 ? 170.090 195.952 218.845 1.00 73.88 778 ASN B CA 1
ATOM 24732 C C . ASN B 1 778 ? 170.136 197.456 218.606 1.00 74.28 778 ASN B C 1
ATOM 24733 O O . ASN B 1 778 ? 170.236 197.906 217.462 1.00 74.67 778 ASN B O 1
ATOM 24744 N N . ALA B 1 779 ? 170.066 198.245 219.673 1.00 74.15 779 ALA B N 1
ATOM 24745 C CA . ALA B 1 779 ? 170.100 199.695 219.564 1.00 72.24 779 ALA B CA 1
ATOM 24746 C C . ALA B 1 779 ? 171.538 200.196 219.523 1.00 69.21 779 ALA B C 1
ATOM 24747 O O . ALA B 1 779 ? 172.438 199.616 220.136 1.00 69.26 779 ALA B O 1
ATOM 24754 N N . ILE B 1 780 ? 171.744 201.285 218.790 1.00 66.16 780 ILE B N 1
ATOM 24755 C CA . ILE B 1 780 ? 173.053 201.921 218.686 1.00 61.21 780 ILE B CA 1
ATOM 24756 C C . ILE B 1 780 ? 173.129 202.989 219.771 1.00 61.07 780 ILE B C 1
ATOM 24757 O O . ILE B 1 780 ? 172.477 204.032 219.675 1.00 64.71 780 ILE B O 1
ATOM 24773 N N . ALA B 1 781 ? 173.926 202.730 220.803 1.00 61.76 781 ALA B N 1
ATOM 24774 C CA . ALA B 1 781 ? 174.055 203.630 221.941 1.00 64.63 781 ALA B CA 1
ATOM 24775 C C . ALA B 1 781 ? 175.304 204.483 221.765 1.00 65.93 781 ALA B C 1
ATOM 24776 O O . ALA B 1 781 ? 176.410 203.951 221.617 1.00 66.78 781 ALA B O 1
ATOM 24783 N N . ILE B 1 782 ? 175.125 205.801 221.783 1.00 64.01 782 ILE B N 1
ATOM 24784 C CA . ILE B 1 782 ? 176.223 206.752 221.663 1.00 58.52 782 ILE B CA 1
ATOM 24785 C C . ILE B 1 782 ? 176.479 207.345 223.041 1.00 60.54 782 ILE B C 1
ATOM 24786 O O . ILE B 1 782 ? 175.595 207.983 223.626 1.00 65.31 782 ILE B O 1
ATOM 24802 N N . GLU B 1 783 ? 177.687 207.137 223.560 1.00 60.06 783 GLU B N 1
ATOM 24803 C CA . GLU B 1 783 ? 178.064 207.637 224.881 1.00 59.93 783 GLU B CA 1
ATOM 24804 C C . GLU B 1 783 ? 178.635 209.039 224.710 1.00 64.39 783 GLU B C 1
ATOM 24805 O O . GLU B 1 783 ? 179.764 209.212 224.244 1.00 68.16 783 GLU B O 1
ATOM 24817 N N . ILE B 1 784 ? 177.851 210.043 225.089 1.00 63.05 784 ILE B N 1
ATOM 24818 C CA . ILE B 1 784 ? 178.247 211.441 224.960 1.00 60.55 784 ILE B CA 1
ATOM 24819 C C . ILE B 1 784 ? 178.848 211.877 226.291 1.00 61.61 784 ILE B C 1
ATOM 24820 O O . ILE B 1 784 ? 178.146 211.956 227.302 1.00 67.98 784 ILE B O 1
ATOM 24836 N N . ALA B 1 785 ? 180.144 212.162 226.293 1.00 67.06 785 ALA B N 1
ATOM 24837 C CA . ALA B 1 785 ? 180.845 212.574 227.501 1.00 69.22 785 ALA B CA 1
ATOM 24838 C C . ALA B 1 785 ? 182.274 212.953 227.123 1.00 70.53 785 ALA B C 1
ATOM 24839 O O . ALA B 1 785 ? 182.735 212.620 226.027 1.00 68.99 785 ALA B O 1
ATOM 24846 N N . PRO B 1 786 ? 182.987 213.649 228.013 1.00 69.17 786 PRO B N 1
ATOM 24847 C CA . PRO B 1 786 ? 184.392 213.975 227.722 1.00 70.10 786 PRO B CA 1
ATOM 24848 C C . PRO B 1 786 ? 185.260 212.750 227.502 1.00 75.87 786 PRO B C 1
ATOM 24849 O O . PRO B 1 786 ? 186.247 212.827 226.759 1.00 75.13 786 PRO B O 1
ATOM 24860 N N . ALA B 1 787 ? 184.933 211.624 228.135 1.00 75.75 787 ALA B N 1
ATOM 24861 C CA . ALA B 1 787 ? 185.712 210.405 227.983 1.00 73.28 787 ALA B CA 1
ATOM 24862 C C . ALA B 1 787 ? 184.775 209.207 228.028 1.00 75.79 787 ALA B C 1
ATOM 24863 O O . ALA B 1 787 ? 183.658 209.285 228.545 1.00 78.48 787 ALA B O 1
ATOM 24870 N N . GLY B 1 788 ? 185.250 208.093 227.478 1.00 78.69 788 GLY B N 1
ATOM 24871 C CA . GLY B 1 788 ? 184.461 206.879 227.404 1.00 79.34 788 GLY B CA 1
ATOM 24872 C C . GLY B 1 788 ? 184.507 206.044 228.668 1.00 82.54 788 GLY B C 1
ATOM 24873 O O . GLY B 1 788 ? 185.203 205.025 228.719 1.00 84.10 788 GLY B O 1
ATOM 24877 N N . LEU B 1 789 ? 183.769 206.464 229.697 1.00 82.31 789 LEU B N 1
ATOM 24878 C CA . LEU B 1 789 ? 183.799 205.760 230.975 1.00 83.31 789 LEU B CA 1
ATOM 24879 C C . LEU B 1 789 ? 182.917 204.518 230.960 1.00 84.20 789 LEU B C 1
ATOM 24880 O O . LEU B 1 789 ? 183.385 203.411 231.248 1.00 84.26 789 LEU B O 1
ATOM 24896 N N . LEU B 1 790 ? 181.638 204.684 230.627 1.00 82.68 790 LEU B N 1
ATOM 24897 C CA . LEU B 1 790 ? 180.636 203.644 230.816 1.00 82.71 790 LEU B CA 1
ATOM 24898 C C . LEU B 1 790 ? 180.607 202.628 229.680 1.00 81.70 790 LEU B C 1
ATOM 24899 O O . LEU B 1 790 ? 179.594 201.940 229.509 1.00 82.36 790 LEU B O 1
ATOM 24915 N N . GLN B 1 791 ? 181.686 202.514 228.903 1.00 83.57 791 GLN B N 1
ATOM 24916 C CA . GLN B 1 791 ? 181.717 201.538 227.818 1.00 83.88 791 GLN B CA 1
ATOM 24917 C C . GLN B 1 791 ? 181.555 200.120 228.350 1.00 85.95 791 GLN B C 1
ATOM 24918 O O . GLN B 1 791 ? 180.726 199.351 227.853 1.00 84.65 791 GLN B O 1
ATOM 24932 N N . SER B 1 792 ? 182.339 199.753 229.365 1.00 89.01 792 SER B N 1
ATOM 24933 C CA . SER B 1 792 ? 182.259 198.399 229.906 1.00 89.17 792 SER B CA 1
ATOM 24934 C C . SER B 1 792 ? 180.905 198.148 230.559 1.00 89.17 792 SER B C 1
ATOM 24935 O O . SER B 1 792 ? 180.268 197.114 230.317 1.00 88.07 792 SER B O 1
ATOM 24943 N N . VAL B 1 793 ? 180.446 199.087 231.389 1.00 86.90 793 VAL B N 1
ATOM 24944 C CA . VAL B 1 793 ? 179.174 198.912 232.085 1.00 88.10 793 VAL B CA 1
ATOM 24945 C C . VAL B 1 793 ? 178.036 198.805 231.078 1.00 86.46 793 VAL B C 1
ATOM 24946 O O . VAL B 1 793 ? 177.187 197.910 231.161 1.00 87.99 793 VAL B O 1
ATOM 24959 N N . ILE B 1 794 ? 178.011 199.714 230.103 1.00 85.02 794 ILE B N 1
ATOM 24960 C CA . ILE B 1 794 ? 176.942 199.722 229.110 1.00 82.30 794 ILE B CA 1
ATOM 24961 C C . ILE B 1 794 ? 176.975 198.442 228.280 1.00 85.67 794 ILE B C 1
ATOM 24962 O O . ILE B 1 794 ? 175.933 197.819 228.021 1.00 88.02 794 ILE B O 1
ATOM 24978 N N . LYS B 1 795 ? 178.169 198.030 227.845 1.00 86.80 795 LYS B N 1
ATOM 24979 C CA . LYS B 1 795 ? 178.293 196.809 227.055 1.00 88.02 795 LYS B CA 1
ATOM 24980 C C . LYS B 1 795 ? 177.774 195.607 227.833 1.00 90.88 795 LYS B C 1
ATOM 24981 O O . LYS B 1 795 ? 177.010 194.791 227.303 1.00 90.25 795 LYS B O 1
ATOM 25000 N N . LYS B 1 796 ? 178.169 195.484 229.102 1.00 90.63 796 LYS B N 1
ATOM 25001 C CA . LYS B 1 796 ? 177.666 194.385 229.918 1.00 89.74 796 LYS B CA 1
ATOM 25002 C C . LYS B 1 796 ? 176.161 194.494 230.123 1.00 88.40 796 LYS B C 1
ATOM 25003 O O . LYS B 1 796 ? 175.481 193.474 230.288 1.00 88.14 796 LYS B O 1
ATOM 25022 N N . SER B 1 797 ? 175.624 195.715 230.117 1.00 90.30 797 SER B N 1
ATOM 25023 C CA . SER B 1 797 ? 174.203 195.905 230.386 1.00 89.52 797 SER B CA 1
ATOM 25024 C C . SER B 1 797 ? 173.346 195.454 229.208 1.00 88.77 797 SER B C 1
ATOM 25025 O O . SER B 1 797 ? 172.500 194.563 229.347 1.00 91.89 797 SER B O 1
ATOM 25033 N N . LEU B 1 798 ? 173.544 196.059 228.034 1.00 86.07 798 LEU B N 1
ATOM 25034 C CA . LEU B 1 798 ? 172.648 195.771 226.915 1.00 86.82 798 LEU B CA 1
ATOM 25035 C C . LEU B 1 798 ? 172.821 194.342 226.411 1.00 88.61 798 LEU B C 1
ATOM 25036 O O . LEU B 1 798 ? 171.884 193.538 226.459 1.00 89.99 798 LEU B O 1
ATOM 25052 N N . GLY B 1 799 ? 174.000 194.008 225.921 1.00 91.84 799 GLY B N 1
ATOM 25053 C CA . GLY B 1 799 ? 174.232 192.671 225.409 1.00 94.70 799 GLY B CA 1
ATOM 25054 C C . GLY B 1 799 ? 175.234 192.697 224.267 1.00 96.13 799 GLY B C 1
ATOM 25055 O O . GLY B 1 799 ? 176.128 193.539 224.232 1.00 96.92 799 GLY B O 1
ATOM 25059 N N . GLN B 1 800 ? 175.052 191.754 223.341 1.00 96.47 800 GLN B N 1
ATOM 25060 C CA . GLN B 1 800 ? 175.993 191.541 222.248 1.00 96.20 800 GLN B CA 1
ATOM 25061 C C . GLN B 1 800 ? 175.539 192.151 220.930 1.00 88.60 800 GLN B C 1
ATOM 25062 O O . GLN B 1 800 ? 176.386 192.555 220.127 1.00 87.77 800 GLN B O 1
ATOM 25076 N N . ASP B 1 801 ? 174.232 192.229 220.685 1.00 87.42 801 ASP B N 1
ATOM 25077 C CA . ASP B 1 801 ? 173.717 192.687 219.401 1.00 89.61 801 ASP B CA 1
ATOM 25078 C C . ASP B 1 801 ? 173.626 194.204 219.298 1.00 84.79 801 ASP B C 1
ATOM 25079 O O . ASP B 1 801 ? 173.229 194.710 218.242 1.00 78.15 801 ASP B O 1
ATOM 25088 N N . CYS B 1 802 ? 173.979 194.937 220.348 1.00 80.67 802 CYS B N 1
ATOM 25089 C CA . CYS B 1 802 ? 173.916 196.390 220.344 1.00 77.09 802 CYS B CA 1
ATOM 25090 C C . CYS B 1 802 ? 175.280 196.978 220.007 1.00 75.63 802 CYS B C 1
ATOM 25091 O O . CYS B 1 802 ? 176.324 196.420 220.356 1.00 74.95 802 CYS B O 1
ATOM 25099 N N . THR B 1 803 ? 175.259 198.116 219.318 1.00 72.46 803 THR B N 1
ATOM 25100 C CA . THR B 1 803 ? 176.477 198.825 218.948 1.00 65.35 803 THR B CA 1
ATOM 25101 C C . THR B 1 803 ? 176.773 199.896 219.991 1.00 67.60 803 THR B C 1
ATOM 25102 O O . THR B 1 803 ? 175.881 200.657 220.378 1.00 70.58 803 THR B O 1
ATOM 25113 N N . ILE B 1 804 ? 178.024 199.950 220.441 1.00 67.18 804 ILE B N 1
ATOM 25114 C CA . ILE B 1 804 ? 178.460 200.888 221.468 1.00 69.35 804 ILE B CA 1
ATOM 25115 C C . ILE B 1 804 ? 179.586 201.735 220.896 1.00 69.66 804 ILE B C 1
ATOM 25116 O O . ILE B 1 804 ? 180.547 201.199 220.332 1.00 69.75 804 ILE B O 1
ATOM 25132 N N . VAL B 1 805 ? 179.466 203.054 221.041 1.00 66.34 805 VAL B N 1
ATOM 25133 C CA . VAL B 1 805 ? 180.459 203.992 220.535 1.00 63.84 805 VAL B CA 1
ATOM 25134 C C . VAL B 1 805 ? 180.664 205.097 221.561 1.00 62.12 805 VAL B C 1
ATOM 25135 O O . VAL B 1 805 ? 179.728 205.518 222.247 1.00 65.38 805 VAL B O 1
ATOM 25148 N N . ALA B 1 806 ? 181.906 205.565 221.662 1.00 58.87 806 ALA B N 1
ATOM 25149 C CA . ALA B 1 806 ? 182.274 206.672 222.533 1.00 58.78 806 ALA B CA 1
ATOM 25150 C C . ALA B 1 806 ? 182.816 207.810 221.680 1.00 64.61 806 ALA B C 1
ATOM 25151 O O . ALA B 1 806 ? 183.702 207.597 220.846 1.00 64.87 806 ALA B O 1
ATOM 25158 N N . LEU B 1 807 ? 182.282 209.014 221.891 1.00 63.92 807 LEU B N 1
ATOM 25159 C CA . LEU B 1 807 ? 182.678 210.164 221.088 1.00 57.89 807 LEU B CA 1
ATOM 25160 C C . LEU B 1 807 ? 184.053 210.704 221.461 1.00 59.01 807 LEU B C 1
ATOM 25161 O O . LEU B 1 807 ? 184.642 211.450 220.671 1.00 61.39 807 LEU B O 1
ATOM 25177 N N . GLN B 1 808 ? 184.575 210.351 222.634 1.00 62.98 808 GLN B N 1
ATOM 25178 C CA . GLN B 1 808 ? 185.865 210.851 223.087 1.00 65.91 808 GLN B CA 1
ATOM 25179 C C . GLN B 1 808 ? 186.631 209.730 223.775 1.00 68.59 808 GLN B C 1
ATOM 25180 O O . GLN B 1 808 ? 186.047 208.773 224.288 1.00 72.24 808 GLN B O 1
ATOM 25194 N N . LYS B 1 809 ? 187.956 209.865 223.776 1.00 73.42 809 LYS B N 1
ATOM 25195 C CA . LYS B 1 809 ? 188.850 208.910 224.415 1.00 75.85 809 LYS B CA 1
ATOM 25196 C C . LYS B 1 809 ? 189.783 209.651 225.361 1.00 80.43 809 LYS B C 1
ATOM 25197 O O . LYS B 1 809 ? 190.293 210.725 225.029 1.00 80.39 809 LYS B O 1
ATOM 25216 N N . ARG B 1 810 ? 190.001 209.071 226.539 1.00 84.62 810 ARG B N 1
ATOM 25217 C CA . ARG B 1 810 ? 190.806 209.726 227.563 1.00 84.15 810 ARG B CA 1
ATOM 25218 C C . ARG B 1 810 ? 192.249 209.875 227.096 1.00 88.12 810 ARG B C 1
ATOM 25219 O O . ARG B 1 810 ? 192.849 208.929 226.576 1.00 89.97 810 ARG B O 1
ATOM 25240 N N . LYS B 1 811 ? 192.806 211.071 227.291 1.00 89.84 811 LYS B N 1
ATOM 25241 C CA . LYS B 1 811 ? 194.216 211.348 227.014 1.00 91.57 811 LYS B CA 1
ATOM 25242 C C . LYS B 1 811 ? 194.594 211.013 225.573 1.00 90.86 811 LYS B C 1
ATOM 25243 O O . LYS B 1 811 ? 195.757 210.732 225.273 1.00 92.64 811 LYS B O 1
ATOM 25262 N N . SER B 1 812 ? 193.621 211.048 224.667 1.00 87.41 812 SER B N 1
ATOM 25263 C CA . SER B 1 812 ? 193.911 210.789 223.269 1.00 86.52 812 SER B CA 1
ATOM 25264 C C . SER B 1 812 ? 194.744 211.931 222.685 1.00 85.30 812 SER B C 1
ATOM 25265 O O . SER B 1 812 ? 194.579 213.091 223.075 1.00 80.56 812 SER B O 1
ATOM 25273 N N . PRO B 1 813 ? 195.649 211.633 221.745 1.00 87.58 813 PRO B N 1
ATOM 25274 C CA . PRO B 1 813 ? 196.445 212.711 221.140 1.00 85.48 813 PRO B CA 1
ATOM 25275 C C . PRO B 1 813 ? 195.673 213.556 220.143 1.00 85.51 813 PRO B C 1
ATOM 25276 O O . PRO B 1 813 ? 196.123 214.665 219.822 1.00 85.95 813 PRO B O 1
ATOM 25287 N N . ASN B 1 814 ? 194.532 213.075 219.646 1.00 81.83 814 ASN B N 1
ATOM 25288 C CA . ASN B 1 814 ? 193.712 213.845 218.711 1.00 77.31 814 ASN B CA 1
ATOM 25289 C C . ASN B 1 814 ? 192.268 213.381 218.890 1.00 73.37 814 ASN B C 1
ATOM 25290 O O . ASN B 1 814 ? 191.876 212.343 218.348 1.00 70.83 814 ASN B O 1
ATOM 25301 N N . ASN B 1 815 ? 191.491 214.151 219.653 1.00 71.43 815 ASN B N 1
ATOM 25302 C CA . ASN B 1 815 ? 190.104 213.791 219.923 1.00 68.69 815 ASN B CA 1
ATOM 25303 C C . ASN B 1 815 ? 189.182 214.065 218.743 1.00 67.57 815 ASN B C 1
ATOM 25304 O O . ASN B 1 815 ? 188.119 213.443 218.651 1.00 67.87 815 ASN B O 1
ATOM 25315 N N . LEU B 1 816 ? 189.556 214.981 217.847 1.00 69.35 816 LEU B N 1
ATOM 25316 C CA . LEU B 1 816 ? 188.737 215.227 216.664 1.00 64.09 816 LEU B CA 1
ATOM 25317 C C . LEU B 1 816 ? 188.655 213.981 215.791 1.00 62.83 816 LEU B C 1
ATOM 25318 O O . LEU B 1 816 ? 187.578 213.631 215.290 1.00 63.82 816 LEU B O 1
ATOM 25334 N N . GLU B 1 817 ? 189.784 213.295 215.602 1.00 66.52 817 GLU B N 1
ATOM 25335 C CA . GLU B 1 817 ? 189.778 212.063 214.822 1.00 64.25 817 GLU B CA 1
ATOM 25336 C C . GLU B 1 817 ? 188.940 210.989 215.503 1.00 62.46 817 GLU B C 1
ATOM 25337 O O . GLU B 1 817 ? 188.229 210.233 214.834 1.00 62.31 817 GLU B O 1
ATOM 25349 N N . VAL B 1 818 ? 189.014 210.903 216.833 1.00 61.66 818 VAL B N 1
ATOM 25350 C CA . VAL B 1 818 ? 188.206 209.926 217.558 1.00 61.35 818 VAL B CA 1
ATOM 25351 C C . VAL B 1 818 ? 186.723 210.220 217.371 1.00 59.89 818 VAL B C 1
ATOM 25352 O O . VAL B 1 818 ? 185.915 209.310 217.155 1.00 59.79 818 VAL B O 1
ATOM 25365 N N . PHE B 1 819 ? 186.342 211.496 217.462 1.00 60.41 819 PHE B N 1
ATOM 25366 C CA . PHE B 1 819 ? 184.946 211.877 217.270 1.00 55.45 819 PHE B CA 1
ATOM 25367 C C . PHE B 1 819 ? 184.474 211.538 215.861 1.00 53.01 819 PHE B C 1
ATOM 25368 O O . PHE B 1 819 ? 183.378 210.989 215.674 1.00 54.21 819 PHE B O 1
ATOM 25385 N N . PHE B 1 820 ? 185.298 211.844 214.855 1.00 55.09 820 PHE B N 1
ATOM 25386 C CA . PHE B 1 820 ? 184.924 211.532 213.479 1.00 51.65 820 PHE B CA 1
ATOM 25387 C C . PHE B 1 820 ? 184.814 210.028 213.264 1.00 52.47 820 PHE B C 1
ATOM 25388 O O . PHE B 1 820 ? 183.915 209.563 212.558 1.00 54.15 820 PHE B O 1
ATOM 25405 N N . SER B 1 821 ? 185.721 209.249 213.859 1.00 53.51 821 SER B N 1
ATOM 25406 C CA . SER B 1 821 ? 185.648 207.797 213.727 1.00 52.89 821 SER B CA 1
ATOM 25407 C C . SER B 1 821 ? 184.399 207.244 214.402 1.00 53.35 821 SER B C 1
ATOM 25408 O O . SER B 1 821 ? 183.761 206.321 213.881 1.00 59.01 821 SER B O 1
ATOM 25416 N N . ALA B 1 822 ? 184.041 207.785 215.567 1.00 54.35 822 ALA B N 1
ATOM 25417 C CA . ALA B 1 822 ? 182.818 207.359 216.236 1.00 52.10 822 ALA B CA 1
ATOM 25418 C C . ALA B 1 822 ? 181.600 207.641 215.367 1.00 56.69 822 ALA B C 1
ATOM 25419 O O . ALA B 1 822 ? 180.718 206.786 215.210 1.00 56.42 822 ALA B O 1
ATOM 25426 N N . LEU B 1 823 ? 181.541 208.839 214.781 1.00 58.41 823 LEU B N 1
ATOM 25427 C CA . LEU B 1 823 ? 180.418 209.167 213.908 1.00 49.16 823 LEU B CA 1
ATOM 25428 C C . LEU B 1 823 ? 180.404 208.275 212.673 1.00 49.75 823 LEU B C 1
ATOM 25429 O O . LEU B 1 823 ? 179.335 207.860 212.207 1.00 56.63 823 LEU B O 1
ATOM 25445 N N . GLY B 1 824 ? 181.581 207.979 212.121 1.00 48.99 824 GLY B N 1
ATOM 25446 C CA . GLY B 1 824 ? 181.644 207.100 210.967 1.00 49.66 824 GLY B CA 1
ATOM 25447 C C . GLY B 1 824 ? 181.142 205.704 211.276 1.00 49.89 824 GLY B C 1
ATOM 25448 O O . GLY B 1 824 ? 180.406 205.112 210.487 1.00 51.39 824 GLY B O 1
ATOM 25452 N N . LYS B 1 825 ? 181.533 205.159 212.431 1.00 52.48 825 LYS B N 1
ATOM 25453 C CA . LYS B 1 825 ? 181.009 203.861 212.845 1.00 52.77 825 LYS B CA 1
ATOM 25454 C C . LYS B 1 825 ? 179.498 203.916 213.025 1.00 53.79 825 LYS B C 1
ATOM 25455 O O . LYS B 1 825 ? 178.774 203.020 212.568 1.00 57.61 825 LYS B O 1
ATOM 25474 N N . CYS B 1 826 ? 179.002 204.969 213.678 1.00 53.51 826 CYS B N 1
ATOM 25475 C CA . CYS B 1 826 ? 177.564 205.086 213.893 1.00 50.26 826 CYS B CA 1
ATOM 25476 C C . CYS B 1 826 ? 176.815 205.105 212.567 1.00 48.66 826 CYS B C 1
ATOM 25477 O O . CYS B 1 826 ? 175.784 204.438 212.418 1.00 48.38 826 CYS B O 1
ATOM 25485 N N . TYR B 1 827 ? 177.320 205.860 211.589 1.00 48.38 827 TYR B N 1
ATOM 25486 C CA . TYR B 1 827 ? 176.696 205.865 210.269 1.00 46.14 827 TYR B CA 1
ATOM 25487 C C . TYR B 1 827 ? 176.793 204.495 209.609 1.00 47.82 827 TYR B C 1
ATOM 25488 O O . TYR B 1 827 ? 175.824 204.016 209.010 1.00 53.07 827 TYR B O 1
ATOM 25506 N N . SER B 1 828 ? 177.959 203.850 209.705 1.00 49.15 828 SER B N 1
ATOM 25507 C CA . SER B 1 828 ? 178.134 202.539 209.091 1.00 46.93 828 SER B CA 1
ATOM 25508 C C . SER B 1 828 ? 177.146 201.530 209.651 1.00 49.01 828 SER B C 1
ATOM 25509 O O . SER B 1 828 ? 176.762 200.584 208.955 1.00 52.57 828 SER B O 1
ATOM 25517 N N . HIS B 1 829 ? 176.722 201.712 210.899 1.00 50.41 829 HIS B N 1
ATOM 25518 C CA . HIS B 1 829 ? 175.746 200.822 211.510 1.00 49.38 829 HIS B CA 1
ATOM 25519 C C . HIS B 1 829 ? 174.305 201.251 211.253 1.00 52.86 829 HIS B C 1
ATOM 25520 O O . HIS B 1 829 ? 173.384 200.611 211.769 1.00 52.13 829 HIS B O 1
ATOM 25534 N N . GLY B 1 830 ? 174.086 202.311 210.473 1.00 56.47 830 GLY B N 1
ATOM 25535 C CA . GLY B 1 830 ? 172.759 202.606 209.964 1.00 51.37 830 GLY B CA 1
ATOM 25536 C C . GLY B 1 830 ? 172.001 203.720 210.660 1.00 53.00 830 GLY B C 1
ATOM 25537 O O . GLY B 1 830 ? 170.813 203.562 210.953 1.00 60.96 830 GLY B O 1
ATOM 25541 N N . VAL B 1 831 ? 172.659 204.842 210.931 1.00 51.74 831 VAL B N 1
ATOM 25542 C CA . VAL B 1 831 ? 172.009 206.021 211.490 1.00 50.60 831 VAL B CA 1
ATOM 25543 C C . VAL B 1 831 ? 172.237 207.184 210.529 1.00 52.81 831 VAL B C 1
ATOM 25544 O O . VAL B 1 831 ? 173.383 207.474 210.173 1.00 59.70 831 VAL B O 1
ATOM 25557 N N . PRO B 1 832 ? 171.192 207.867 210.061 1.00 49.46 832 PRO B N 1
ATOM 25558 C CA . PRO B 1 832 ? 171.412 209.025 209.188 1.00 52.31 832 PRO B CA 1
ATOM 25559 C C . PRO B 1 832 ? 172.083 210.168 209.931 1.00 54.82 832 PRO B C 1
ATOM 25560 O O . PRO B 1 832 ? 171.892 210.358 211.135 1.00 55.14 832 PRO B O 1
ATOM 25571 N N . MET B 1 833 ? 172.879 210.936 209.193 1.00 55.02 833 MET B N 1
ATOM 25572 C CA . MET B 1 833 ? 173.592 212.071 209.763 1.00 51.20 833 MET B CA 1
ATOM 25573 C C . MET B 1 833 ? 174.032 212.993 208.633 1.00 56.06 833 MET B C 1
ATOM 25574 O O . MET B 1 833 ? 173.995 212.629 207.456 1.00 57.77 833 MET B O 1
ATOM 25588 N N . ASN B 1 834 ? 174.451 214.200 209.014 1.00 57.40 834 ASN B N 1
ATOM 25589 C CA . ASN B 1 834 ? 174.898 215.229 208.075 1.00 54.41 834 ASN B CA 1
ATOM 25590 C C . ASN B 1 834 ? 176.276 215.711 208.509 1.00 58.34 834 ASN B C 1
ATOM 25591 O O . ASN B 1 834 ? 176.403 216.722 209.213 1.00 61.38 834 ASN B O 1
ATOM 25602 N N . PRO B 1 835 ? 177.337 215.006 208.107 1.00 54.65 835 PRO B N 1
ATOM 25603 C CA . PRO B 1 835 ? 178.690 215.446 208.487 1.00 49.16 835 PRO B CA 1
ATOM 25604 C C . PRO B 1 835 ? 179.022 216.859 208.041 1.00 54.94 835 PRO B C 1
ATOM 25605 O O . PRO B 1 835 ? 179.844 217.522 208.686 1.00 62.03 835 PRO B O 1
ATOM 25616 N N . LEU B 1 836 ? 178.413 217.344 206.960 1.00 55.73 836 LEU B N 1
ATOM 25617 C CA . LEU B 1 836 ? 178.695 218.685 206.462 1.00 56.32 836 LEU B CA 1
ATOM 25618 C C . LEU B 1 836 ? 177.935 219.769 207.216 1.00 59.69 836 LEU B C 1
ATOM 25619 O O . LEU B 1 836 ? 178.102 220.952 206.899 1.00 62.63 836 LEU B O 1
ATOM 25635 N N . GLY B 1 837 ? 177.113 219.404 208.200 1.00 58.19 837 GLY B N 1
ATOM 25636 C CA . GLY B 1 837 ? 176.400 220.396 208.984 1.00 55.46 837 GLY B CA 1
ATOM 25637 C C . GLY B 1 837 ? 177.268 221.163 209.958 1.00 57.39 837 GLY B C 1
ATOM 25638 O O . GLY B 1 837 ? 176.794 222.143 210.544 1.00 64.49 837 GLY B O 1
ATOM 25642 N N . LEU B 1 838 ? 178.520 220.746 210.144 1.00 56.53 838 LEU B N 1
ATOM 25643 C CA . LEU B 1 838 ? 179.447 221.437 211.031 1.00 58.99 838 LEU B CA 1
ATOM 25644 C C . LEU B 1 838 ? 180.122 222.630 210.367 1.00 62.62 838 LEU B C 1
ATOM 25645 O O . LEU B 1 838 ? 180.866 223.351 211.040 1.00 67.68 838 LEU B O 1
ATOM 25661 N N . TYR B 1 839 ? 179.886 222.854 209.082 1.00 63.86 839 TYR B N 1
ATOM 25662 C CA . TYR B 1 839 ? 180.499 223.926 208.317 1.00 64.65 839 TYR B CA 1
ATOM 25663 C C . TYR B 1 839 ? 179.419 224.697 207.578 1.00 68.87 839 TYR B C 1
ATOM 25664 O O . TYR B 1 839 ? 178.299 224.202 207.407 1.00 69.14 839 TYR B O 1
ATOM 25682 N N . PRO B 1 840 ? 179.718 225.917 207.132 1.00 72.46 840 PRO B N 1
ATOM 25683 C CA . PRO B 1 840 ? 178.706 226.700 206.412 1.00 71.18 840 PRO B CA 1
ATOM 25684 C C . PRO B 1 840 ? 178.183 225.947 205.198 1.00 74.24 840 PRO B C 1
ATOM 25685 O O . PRO B 1 840 ? 178.932 225.268 204.492 1.00 77.12 840 PRO B O 1
ATOM 25696 N N . ALA B 1 841 ? 176.880 226.075 204.962 1.00 73.29 841 ALA B N 1
ATOM 25697 C CA . ALA B 1 841 ? 176.241 225.340 203.879 1.00 70.78 841 ALA B CA 1
ATOM 25698 C C . ALA B 1 841 ? 176.808 225.765 202.530 1.00 71.17 841 ALA B C 1
ATOM 25699 O O . ALA B 1 841 ? 177.099 226.941 202.300 1.00 75.39 841 ALA B O 1
ATOM 25706 N N . VAL B 1 842 ? 176.962 224.793 201.636 1.00 67.38 842 VAL B N 1
ATOM 25707 C CA . VAL B 1 842 ? 177.459 225.057 200.291 1.00 66.77 842 VAL B CA 1
ATOM 25708 C C . VAL B 1 842 ? 176.332 225.651 199.457 1.00 69.86 842 VAL B C 1
ATOM 25709 O O . VAL B 1 842 ? 175.205 225.142 199.460 1.00 69.45 842 VAL B O 1
ATOM 25722 N N . GLN B 1 843 ? 176.634 226.731 198.741 1.00 69.04 843 GLN B N 1
ATOM 25723 C CA . GLN B 1 843 ? 175.639 227.393 197.909 1.00 67.12 843 GLN B CA 1
ATOM 25724 C C . GLN B 1 843 ? 175.430 226.607 196.621 1.00 63.61 843 GLN B C 1
ATOM 25725 O O . GLN B 1 843 ? 176.392 226.288 195.915 1.00 61.66 843 GLN B O 1
ATOM 25739 N N . PHE B 1 844 ? 174.157 226.294 196.315 1.00 62.93 844 PHE B N 1
ATOM 25740 C CA . PHE B 1 844 ? 173.821 225.564 195.105 1.00 56.29 844 PHE B CA 1
ATOM 25741 C C . PHE B 1 844 ? 173.260 226.509 194.047 1.00 59.33 844 PHE B C 1
ATOM 25742 O O . PHE B 1 844 ? 172.630 227.517 194.380 1.00 64.02 844 PHE B O 1
ATOM 25759 N N . PRO B 1 845 ? 173.466 226.218 192.753 1.00 54.45 845 PRO B N 1
ATOM 25760 C CA . PRO B 1 845 ? 174.186 225.066 192.184 1.00 53.50 845 PRO B CA 1
ATOM 25761 C C . PRO B 1 845 ? 175.693 225.161 192.397 1.00 55.43 845 PRO B C 1
ATOM 25762 O O . PRO B 1 845 ? 176.248 226.252 192.498 1.00 60.35 845 PRO B O 1
ATOM 25773 N N . VAL B 1 846 ? 176.378 224.021 192.468 1.00 55.30 846 VAL B N 1
ATOM 25774 C CA . VAL B 1 846 ? 177.809 223.995 192.746 1.00 50.57 846 VAL B CA 1
ATOM 25775 C C . VAL B 1 846 ? 178.572 224.547 191.550 1.00 56.02 846 VAL B C 1
ATOM 25776 O O . VAL B 1 846 ? 178.014 224.704 190.458 1.00 61.44 846 VAL B O 1
ATOM 25789 N N . SER B 1 847 ? 179.853 224.844 191.751 1.00 59.00 847 SER B N 1
ATOM 25790 C CA . SER B 1 847 ? 180.683 225.359 190.674 1.00 61.60 847 SER B CA 1
ATOM 25791 C C . SER B 1 847 ? 180.859 224.308 189.584 1.00 62.77 847 SER B C 1
ATOM 25792 O O . SER B 1 847 ? 180.801 223.101 189.835 1.00 69.34 847 SER B O 1
ATOM 25800 N N . ILE B 1 848 ? 181.079 224.783 188.356 1.00 61.19 848 ILE B N 1
ATOM 25801 C CA . ILE B 1 848 ? 181.237 223.887 187.216 1.00 62.31 848 ILE B CA 1
ATOM 25802 C C . ILE B 1 848 ? 182.499 223.045 187.299 1.00 61.67 848 ILE B C 1
ATOM 25803 O O . ILE B 1 848 ? 182.648 222.093 186.524 1.00 64.77 848 ILE B O 1
ATOM 25819 N N . ASP B 1 849 ? 183.412 223.366 188.216 1.00 61.74 849 ASP B N 1
ATOM 25820 C CA . ASP B 1 849 ? 184.644 222.603 188.370 1.00 62.79 849 ASP B CA 1
ATOM 25821 C C . ASP B 1 849 ? 184.456 221.327 189.180 1.00 63.44 849 ASP B C 1
ATOM 25822 O O . ASP B 1 849 ? 185.398 220.533 189.279 1.00 60.98 849 ASP B O 1
ATOM 25831 N N . THR B 1 850 ? 183.280 221.112 189.757 1.00 60.77 850 THR B N 1
ATOM 25832 C CA . THR B 1 850 ? 183.056 219.922 190.565 1.00 51.85 850 THR B CA 1
ATOM 25833 C C . THR B 1 850 ? 183.148 218.675 189.687 1.00 53.05 850 THR B C 1
ATOM 25834 O O . THR B 1 850 ? 182.546 218.641 188.605 1.00 54.64 850 THR B O 1
ATOM 25845 N N . PRO B 1 851 ? 183.884 217.633 190.107 1.00 50.53 851 PRO B N 1
ATOM 25846 C CA . PRO B 1 851 ? 183.959 216.414 189.288 1.00 49.59 851 PRO B CA 1
ATOM 25847 C C . PRO B 1 851 ? 182.611 215.730 189.122 1.00 47.35 851 PRO B C 1
ATOM 25848 O O . PRO B 1 851 ? 181.607 216.165 189.696 1.00 51.76 851 PRO B O 1
ATOM 25859 N N . MET B 1 852 ? 182.582 214.654 188.339 1.00 47.76 852 MET B N 1
ATOM 25860 C CA . MET B 1 852 ? 181.356 213.915 188.075 1.00 47.64 852 MET B CA 1
ATOM 25861 C C . MET B 1 852 ? 181.230 212.737 189.032 1.00 54.48 852 MET B C 1
ATOM 25862 O O . MET B 1 852 ? 182.194 212.001 189.263 1.00 58.86 852 MET B O 1
ATOM 25876 N N . LEU B 1 853 ? 180.033 212.565 189.588 1.00 48.19 853 LEU B N 1
ATOM 25877 C CA . LEU B 1 853 ? 179.746 211.479 190.515 1.00 45.44 853 LEU B CA 1
ATOM 25878 C C . LEU B 1 853 ? 179.200 210.235 189.823 1.00 47.32 853 LEU B C 1
ATOM 25879 O O . LEU B 1 853 ? 178.998 209.214 190.489 1.00 53.93 853 LEU B O 1
ATOM 25895 N N . SER B 1 854 ? 178.956 210.293 188.512 1.00 46.56 854 SER B N 1
ATOM 25896 C CA . SER B 1 854 ? 178.350 209.158 187.822 1.00 42.81 854 SER B CA 1
ATOM 25897 C C . SER B 1 854 ? 179.320 207.988 187.708 1.00 45.86 854 SER B C 1
ATOM 25898 O O . SER B 1 854 ? 178.907 206.825 187.785 1.00 48.98 854 SER B O 1
ATOM 25906 N N . SER B 1 855 ? 180.610 208.274 187.519 1.00 51.48 855 SER B N 1
ATOM 25907 C CA . SER B 1 855 ? 181.582 207.203 187.321 1.00 48.59 855 SER B CA 1
ATOM 25908 C C . SER B 1 855 ? 181.654 206.287 188.536 1.00 49.11 855 SER B C 1
ATOM 25909 O O . SER B 1 855 ? 181.715 205.059 188.395 1.00 51.79 855 SER B O 1
ATOM 25917 N N . MET B 1 856 ? 181.648 206.866 189.738 1.00 48.70 856 MET B N 1
ATOM 25918 C CA . MET B 1 856 ? 181.761 206.058 190.948 1.00 45.03 856 MET B CA 1
ATOM 25919 C C . MET B 1 856 ? 180.601 205.077 191.059 1.00 43.52 856 MET B C 1
ATOM 25920 O O . MET B 1 856 ? 180.801 203.890 191.341 1.00 47.45 856 MET B O 1
ATOM 25934 N N . VAL B 1 857 ? 179.377 205.557 190.837 1.00 40.91 857 VAL B N 1
ATOM 25935 C CA . VAL B 1 857 ? 178.215 204.679 190.922 1.00 40.40 857 VAL B CA 1
ATOM 25936 C C . VAL B 1 857 ? 178.245 203.648 189.803 1.00 43.28 857 VAL B C 1
ATOM 25937 O O . VAL B 1 857 ? 177.862 202.489 189.998 1.00 41.75 857 VAL B O 1
ATOM 25950 N N . SER B 1 858 ? 178.702 204.049 188.615 1.00 45.94 858 SER B N 1
ATOM 25951 C CA . SER B 1 858 ? 178.778 203.112 187.500 1.00 41.94 858 SER B CA 1
ATOM 25952 C C . SER B 1 858 ? 179.730 201.965 187.812 1.00 42.53 858 SER B C 1
ATOM 25953 O O . SER B 1 858 ? 179.448 200.807 187.482 1.00 46.50 858 SER B O 1
ATOM 25961 N N . GLU B 1 859 ? 180.861 202.265 188.446 1.00 49.62 859 GLU B N 1
ATOM 25962 C CA . GLU B 1 859 ? 181.839 201.247 188.803 1.00 50.20 859 GLU B CA 1
ATOM 25963 C C . GLU B 1 859 ? 181.597 200.652 190.184 1.00 48.25 859 GLU B C 1
ATOM 25964 O O . GLU B 1 859 ? 182.405 199.834 190.638 1.00 51.16 859 GLU B O 1
ATOM 25976 N N . ALA B 1 860 ? 180.516 201.037 190.860 1.00 47.70 860 ALA B N 1
ATOM 25977 C CA . ALA B 1 860 ? 180.196 200.559 192.199 1.00 43.95 860 ALA B CA 1
ATOM 25978 C C . ALA B 1 860 ? 178.881 199.789 192.208 1.00 43.06 860 ALA B C 1
ATOM 25979 O O . ALA B 1 860 ? 178.077 199.906 193.135 1.00 38.47 860 ALA B O 1
ATOM 25986 N N . TRP B 1 861 ? 178.648 198.990 191.172 1.00 49.04 861 TRP B N 1
ATOM 25987 C CA . TRP B 1 861 ? 177.446 198.177 191.060 1.00 43.04 861 TRP B CA 1
ATOM 25988 C C . TRP B 1 861 ? 177.730 196.740 191.483 1.00 47.70 861 TRP B C 1
ATOM 25989 O O . TRP B 1 861 ? 178.882 196.310 191.582 1.00 50.35 861 TRP B O 1
ATOM 26010 N N . ASP B 1 862 ? 176.653 195.998 191.732 1.00 46.63 862 ASP B N 1
ATOM 26011 C CA . ASP B 1 862 ? 176.726 194.576 192.060 1.00 46.62 862 ASP B CA 1
ATOM 26012 C C . ASP B 1 862 ? 176.426 193.798 190.784 1.00 51.72 862 ASP B C 1
ATOM 26013 O O . ASP B 1 862 ? 175.264 193.630 190.404 1.00 53.59 862 ASP B O 1
ATOM 26022 N N . HIS B 1 863 ? 177.478 193.322 190.124 1.00 51.47 863 HIS B N 1
ATOM 26023 C CA . HIS B 1 863 ? 177.379 192.662 188.828 1.00 50.77 863 HIS B CA 1
ATOM 26024 C C . HIS B 1 863 ? 177.892 191.229 188.901 1.00 58.72 863 HIS B C 1
ATOM 26025 O O . HIS B 1 863 ? 178.542 190.732 187.978 1.00 61.33 863 HIS B O 1
ATOM 26039 N N . SER B 1 864 ? 177.606 190.544 190.010 1.00 59.64 864 SER B N 1
ATOM 26040 C CA . SER B 1 864 ? 178.054 189.163 190.159 1.00 55.92 864 SER B CA 1
ATOM 26041 C C . SER B 1 864 ? 177.366 188.244 189.157 1.00 60.22 864 SER B C 1
ATOM 26042 O O . SER B 1 864 ? 178.011 187.373 188.562 1.00 60.52 864 SER B O 1
ATOM 26050 N N . ALA B 1 865 ? 176.064 188.421 188.956 1.00 61.55 865 ALA B N 1
ATOM 26051 C CA . ALA B 1 865 ? 175.286 187.542 188.096 1.00 59.50 865 ALA B CA 1
ATOM 26052 C C . ALA B 1 865 ? 175.376 187.982 186.640 1.00 56.19 865 ALA B C 1
ATOM 26053 O O . ALA B 1 865 ? 175.580 189.160 186.335 1.00 54.14 865 ALA B O 1
ATOM 26060 N N . LYS B 1 866 ? 175.220 187.013 185.741 1.00 52.19 866 LYS B N 1
ATOM 26061 C CA . LYS B 1 866 ? 175.206 187.249 184.304 1.00 48.45 866 LYS B CA 1
ATOM 26062 C C . LYS B 1 866 ? 173.855 186.822 183.751 1.00 46.24 866 LYS B C 1
ATOM 26063 O O . LYS B 1 866 ? 173.378 185.722 184.048 1.00 48.81 866 LYS B O 1
ATOM 26082 N N . TRP B 1 867 ? 173.245 187.689 182.950 1.00 41.99 867 TRP B N 1
ATOM 26083 C CA . TRP B 1 867 ? 171.915 187.464 182.405 1.00 40.35 867 TRP B CA 1
ATOM 26084 C C . TRP B 1 867 ? 171.998 187.127 180.922 1.00 41.25 867 TRP B C 1
ATOM 26085 O O . TRP B 1 867 ? 173.043 187.264 180.280 1.00 44.38 867 TRP B O 1
ATOM 26106 N N . ARG B 1 868 ? 170.868 186.679 180.381 1.00 40.90 868 ARG B N 1
ATOM 26107 C CA . ARG B 1 868 ? 170.815 186.269 178.986 1.00 45.26 868 ARG B CA 1
ATOM 26108 C C . ARG B 1 868 ? 171.036 187.461 178.063 1.00 46.79 868 ARG B C 1
ATOM 26109 O O . ARG B 1 868 ? 170.604 188.582 178.350 1.00 49.83 868 ARG B O 1
ATOM 26130 N N . VAL B 1 869 ? 171.717 187.210 176.950 1.00 48.70 869 VAL B N 1
ATOM 26131 C CA . VAL B 1 869 ? 171.932 188.216 175.914 1.00 46.04 869 VAL B CA 1
ATOM 26132 C C . VAL B 1 869 ? 171.599 187.574 174.572 1.00 53.66 869 VAL B C 1
ATOM 26133 O O . VAL B 1 869 ? 171.822 186.366 174.400 1.00 59.75 869 VAL B O 1
ATOM 26146 N N . PRO B 1 870 ? 171.066 188.316 173.601 1.00 53.04 870 PRO B N 1
ATOM 26147 C CA . PRO B 1 870 ? 170.793 187.708 172.294 1.00 51.24 870 PRO B CA 1
ATOM 26148 C C . PRO B 1 870 ? 172.056 187.121 171.683 1.00 53.46 870 PRO B C 1
ATOM 26149 O O . PRO B 1 870 ? 173.136 187.710 171.756 1.00 53.64 870 PRO B O 1
ATOM 26160 N N . LEU B 1 871 ? 171.908 185.948 171.077 1.00 52.66 871 LEU B N 1
ATOM 26161 C CA . LEU B 1 871 ? 173.005 185.257 170.419 1.00 53.28 871 LEU B CA 1
ATOM 26162 C C . LEU B 1 871 ? 172.821 185.326 168.909 1.00 52.54 871 LEU B C 1
ATOM 26163 O O . LEU B 1 871 ? 171.696 185.406 168.405 1.00 56.00 871 LEU B O 1
ATOM 26179 N N . VAL B 1 872 ? 173.944 185.299 168.189 1.00 52.08 872 VAL B N 1
ATOM 26180 C CA . VAL B 1 872 ? 173.893 185.368 166.732 1.00 55.31 872 VAL B CA 1
ATOM 26181 C C . VAL B 1 872 ? 173.061 184.220 166.176 1.00 57.03 872 VAL B C 1
ATOM 26182 O O . VAL B 1 872 ? 172.242 184.408 165.266 1.00 60.74 872 VAL B O 1
ATOM 26195 N N . GLU B 1 873 ? 173.242 183.017 166.726 1.00 56.79 873 GLU B N 1
ATOM 26196 C CA . GLU B 1 873 ? 172.573 181.839 166.188 1.00 57.40 873 GLU B CA 1
ATOM 26197 C C . GLU B 1 873 ? 171.056 181.949 166.250 1.00 57.07 873 GLU B C 1
ATOM 26198 O O . GLU B 1 873 ? 170.365 181.232 165.518 1.00 60.16 873 GLU B O 1
ATOM 26210 N N . GLU B 1 874 ? 170.518 182.826 167.099 1.00 58.02 874 GLU B N 1
ATOM 26211 C CA . GLU B 1 874 ? 169.073 182.986 167.199 1.00 54.79 874 GLU B CA 1
ATOM 26212 C C . GLU B 1 874 ? 168.490 183.837 166.079 1.00 53.66 874 GLU B C 1
ATOM 26213 O O . GLU B 1 874 ? 167.263 183.900 165.950 1.00 49.31 874 GLU B O 1
ATOM 26225 N N . PHE B 1 875 ? 169.326 184.490 165.273 1.00 58.21 875 PHE B N 1
ATOM 26226 C CA . PHE B 1 875 ? 168.857 185.331 164.180 1.00 54.70 875 PHE B CA 1
ATOM 26227 C C . PHE B 1 875 ? 168.854 184.607 162.839 1.00 65.66 875 PHE B C 1
ATOM 26228 O O . PHE B 1 875 ? 168.561 185.229 161.813 1.00 75.50 875 PHE B O 1
ATOM 26245 N N . GLU B 1 876 ? 169.170 183.314 162.822 1.00 62.36 876 GLU B N 1
ATOM 26246 C CA . GLU B 1 876 ? 169.251 182.534 161.595 1.00 63.50 876 GLU B CA 1
ATOM 26247 C C . GLU B 1 876 ? 168.286 181.362 161.678 1.00 67.09 876 GLU B C 1
ATOM 26248 O O . GLU B 1 876 ? 168.224 180.675 162.704 1.00 66.52 876 GLU B O 1
ATOM 26260 N N . TYR B 1 877 ? 167.541 181.136 160.601 1.00 76.76 877 TYR B N 1
ATOM 26261 C CA . TYR B 1 877 ? 166.580 180.041 160.547 1.00 76.34 877 TYR B CA 1
ATOM 26262 C C . TYR B 1 877 ? 165.825 180.049 159.221 1.00 74.85 877 TYR B C 1
ATOM 26263 O O . TYR B 1 877 ? 166.153 179.297 158.304 1.00 74.32 877 TYR B O 1
#

Nearest PDB structures (foldseek):
  5my2-assembly2_C  TM=9.696E-01  e=0.000E+00  Mus musculus
  5my0-assembly2_C  TM=9.631E-01  e=0.000E+00  Mus musculus
  7vee-assembly1_A  TM=8.696E-01  e=6.293E-66  Streptomyces graminofaciens
  8in9-assembly1_A  TM=8.335E-01  e=2.485E-64  Streptomyces graminofaciens
  2jfd-assembly2_B  TM=9.647E-01  e=3.160E-47  Homo sapiens

Solvent-accessible surface area: 57764 Å² total

B-factor: mean 68.89, std 27.75, range [28.89, 145.02]

Secondary structure (DSSP, 8-state):
-PPPPP------S-EEEEEEE--BTTBSSHHHHHHHHHTT----EESSSSS-TTGGG--SEE---S-SS---HHHHT--HHHHHTS-HHHHHHHHHHHHHHHHTT--HHHHTT--EEEEEE----HHHHHHHTT--TT-TTHHHHH-TTHHHHHHHHHHT--S-EEEEE---HHHHHHHHHHHHHHHTS-SEE--EE-B----HHHHHHHHTTT-B-SSS--TTBTT---B-B--B--EEEEEETTT-S--SEEEEEEEEEE----TT-SSS--HHHHHHHHHHHHHHTT--GGGEEEEE------TTTHHHHHHHHHHHTSTT-SS-EEEE-SHHHH-B-GGGHHHHHHHHHHHHTTTSSBPP-SS--SB-TT-SHHHHTSEEE--S-B---SSEEEEE---TTSEEEEEEEEE--------S-SSS-EEEEEEESSHHHHHHHHHHHHHTTT-HHHHHHHHTTS---TTT--EEEEEEET-SS--EEEEEPPSSPPPEEEEE--TT---TTTTSGGGGSHHHHHHHHHHHHHHGGGT--HHHHHHT--HHHHHSSHHHHHHHHHHHHHHHHHHHHHT---SEEEE-TTTHHHHHHHHTSS-HHHHHHHHHHHHHHHHHS---SEEEEEBSS-HHHHHHH--TTEE--BEEETTEE--EEEHHHHHHHHHHHHHH----EEE--TT---SSGGGHHHHHHHHHHHTTTPPP-BPPTTB--SSS-GGGTTSGGGGB-SHHHHHHHHHS-B-HHHHHHTS-TT-EEEEESSS-TTHHHHHHHH-SSSEEEES--TT-S-HHHHHHHHHHHHHHTT----GGGGSPPPPSSPPTTS--SHHHHHTS----S------GGGG--/-PPPPP------S-EEEEEEE--BTTBSSHHHHHHHHHTT----B-SSSSS-TTGGG--S-B---S-SS---HHHHT--HHHHHTS-HHHHHHHHHHHHHHHHTT--HHHHTT--EEEEEE----HHHHHHHTT--TT-TTHHHHT-TTHHHHHHHHHHT--S-EEEE----HHHHHHHHHHHHHHHTS-SEE--EE-B----HHHHHHHHHTT-B-SSS--TTBTT---B-B--B--EEEEEETTT-S--SEEEEEEEEEE----TT-SSS--HHHHHHHHHHHHHHTT--GGGEEEEE------TTTHHHHHHHHHHHTSTT-SS-EEEE-SHHHH-B-GGGHHHHHHHHHHHHHHTSSBPP-SS--SB-TT-GGGTTTSEEE--S-B---SSEEEEE---GGGEEEEEEEEE--------S-SSS-EEEEEEESSHHHHHHHHHHHHHTTT-HHHHHHHHTTS---TTT--EEEEEEET-SS--EEEEEPPSSPPPEEEEE--TT---TTTTTGGGGSHHHHHHHHHHHHHHGGGT--HHHHHHH--HHHHHSSHHHHHHHHHHHHHHHHHHHHHT---SEEEE-TTTHHHHHHHHTSS-HHHHHHHHHHHHHHHHHS----EEEE-----HHHHHHHS-SS-EEEEEEETTEEEEEEEHHHHHHHHHHHHHSS----EE--SS---SSGGGHHHHHHHHHHHTTT----BPPTTB--SSS-GGGTSSGGGGB-SHHHHHHHHHSPB-HHHHHHHS-TT-EEEEESSS--THHHHHHHH-SSSEEEES--TT-S-HHHHHHHHHHHHHHTT----GGGGSPPPPSSPPTTS--SHHHHHTS----S------GGGG--